Protein AF-0000000072480975 (afdb_homodimer)

Solvent-accessible surface area (backbone atoms only — not comparable to full-atom values): 99294 Å² total; per-residue (Å²): 144,88,90,89,94,80,86,90,85,92,78,84,86,81,91,80,81,89,92,85,90,84,82,89,83,92,83,91,83,90,82,89,80,94,79,81,89,91,85,82,83,79,83,85,77,82,77,80,76,75,82,66,82,70,64,94,66,80,61,73,60,45,32,32,36,55,40,42,51,48,94,44,78,58,40,27,62,56,26,47,29,24,38,48,12,22,47,39,36,38,55,76,51,68,34,42,34,36,95,66,18,36,48,42,76,42,66,81,46,80,90,79,35,58,84,88,38,53,48,57,42,52,53,50,48,36,71,77,34,77,70,53,42,35,33,38,18,29,44,41,48,64,46,41,52,47,30,69,69,33,63,67,50,56,69,66,43,42,38,27,36,39,43,50,59,64,31,51,78,75,68,61,81,46,95,45,44,40,38,48,56,42,52,43,56,50,31,47,48,29,49,50,39,41,43,56,58,69,66,20,56,51,39,39,25,38,34,32,38,37,96,49,63,28,26,54,60,56,48,50,49,52,40,48,54,30,47,66,54,71,41,63,66,53,34,59,32,65,45,70,67,46,92,78,64,32,67,60,56,58,38,40,46,45,62,27,37,73,63,46,28,51,31,40,36,46,38,46,70,53,39,59,39,49,54,46,39,51,53,45,41,56,58,35,83,53,31,40,85,26,33,39,37,32,39,56,82,29,42,47,56,54,49,52,51,51,52,51,35,38,76,69,62,69,38,78,86,63,70,70,37,41,37,26,24,30,73,62,76,51,85,83,46,80,82,44,49,35,51,49,48,48,50,52,45,46,39,50,34,59,75,67,61,81,71,64,85,80,67,80,78,72,85,70,84,79,71,87,64,85,76,70,80,72,79,77,61,95,60,86,78,74,46,58,66,56,47,38,71,76,35,48,48,56,44,43,38,20,50,54,18,23,53,41,24,43,50,50,53,59,58,42,50,35,64,80,22,74,76,46,33,67,46,32,49,52,53,56,31,43,51,34,67,47,62,42,54,62,39,40,42,29,41,52,14,6,35,87,69,59,74,67,30,41,60,46,60,35,40,56,59,16,42,37,11,28,58,27,17,29,35,27,31,37,44,91,92,35,69,38,78,43,84,87,34,64,43,66,53,62,76,90,42,62,62,55,87,82,54,78,72,65,41,55,48,31,35,36,22,34,28,44,59,91,37,67,69,40,30,52,53,21,54,51,42,55,64,46,40,57,74,67,47,63,67,43,66,70,76,35,43,37,69,38,70,48,77,44,81,33,44,80,93,47,32,60,61,54,50,50,49,47,60,69,50,28,64,64,32,31,38,40,34,34,52,56,91,85,54,77,64,82,64,48,19,30,40,37,71,35,56,95,45,84,54,69,79,66,98,44,85,34,47,39,35,54,56,70,42,49,59,56,49,54,45,47,52,61,76,44,42,63,57,70,32,68,67,56,92,39,50,88,45,39,31,35,38,39,36,54,66,54,73,68,51,49,53,54,52,48,48,56,52,44,45,44,23,24,45,69,69,45,67,71,62,48,77,46,78,44,55,72,83,58,79,65,86,88,70,67,54,78,53,15,42,27,38,46,45,45,74,58,92,67,45,49,57,54,52,52,53,49,39,68,74,31,86,48,36,37,41,32,36,47,42,65,47,46,44,74,42,38,70,56,41,51,62,52,46,71,75,47,57,63,80,45,20,55,31,34,32,31,45,40,46,67,74,67,62,67,46,83,48,68,67,53,25,70,60,27,45,44,54,42,52,47,44,67,78,42,69,53,71,89,62,48,37,65,51,55,53,48,42,51,50,51,39,36,48,50,53,46,47,60,72,69,42,92,44,85,32,24,63,52,45,38,48,43,50,41,37,24,24,45,51,54,38,56,40,46,50,33,29,52,26,38,76,54,66,37,59,23,78,87,39,75,48,71,48,82,40,63,41,12,35,32,41,40,27,61,42,29,48,36,31,65,77,35,63,82,51,66,35,54,48,69,56,43,61,81,86,85,75,79,42,78,47,75,76,55,92,73,76,56,75,69,61,57,60,55,62,62,65,60,72,64,62,72,71,82,110,138,93,82,90,83,88,79,90,74,74,72,81,88,80,87,80,90,81,91,87,88,81,86,88,83,90,80,85,85,88,80,88,72,91,71,87,77,92,80,85,80,79,80,85,76,81,77,78,77,75,82,65,81,72,64,91,66,79,60,73,60,46,32,34,36,56,41,42,52,51,96,46,78,58,40,28,63,56,26,48,30,24,38,48,11,22,48,39,34,37,54,76,51,70,33,42,34,35,96,65,18,37,48,44,76,42,65,80,45,79,90,81,33,59,84,87,41,52,46,57,43,54,51,52,47,37,70,77,33,76,68,51,42,36,32,38,17,29,44,40,46,63,44,41,53,49,30,67,69,33,63,67,51,55,70,66,42,42,36,28,36,38,43,49,59,63,29,51,78,75,69,60,82,44,95,44,46,39,38,52,54,42,51,42,54,50,29,47,46,30,49,50,38,42,42,57,58,70,66,20,55,51,39,38,25,39,35,33,37,39,95,49,64,29,25,55,57,56,47,51,49,52,41,48,54,30,46,66,54,71,40,64,65,54,35,59,32,64,45,71,67,47,91,77,63,33,66,61,56,59,62,40,45,41,60,29,36,74,63,46,27,49,32,40,36,46,37,48,70,53,38,58,38,48,54,45,39,50,52,45,41,55,59,36,73,52,31,40,85,27,31,38,37,33,39,57,80,30,44,43,55,53,49,52,52,49,52,51,34,38,75,69,62,72,38,77,88,61,71,71,36,42,35,25,24,32,74,64,76,51,83,82,45,82,83,44,49,34,50,50,47,47,50,51,44,45,39,50,35,59,76,66,60,80,72,64,83,82,67,79,79,72,84,69,82,82,71,86,64,85,76,69,79,69,79,81,56,95,63,82,74,73,46,57,66,56,47,40,71,75,35,48,50,54,45,43,37,19,49,54,17,25,53,40,25,42,50,50,53,59,57,41,50,34,62,82,22,74,76,44,35,68,44,32,49,52,52,56,31,42,52,36,67,46,60,41,54,61,38,42,44,32,41,52,15,6,36,86,69,60,75,68,29,41,61,45,60,35,38,58,60,14,41,38,11,28,56,27,20,28,35,27,31,36,44,91,93,34,69,39,78,42,85,89,35,64,42,65,54,60,75,91,41,60,62,56,86,84,53,78,74,66,42,56,49,31,35,36,22,33,29,44,59,91,36,66,71,40,30,52,51,19,54,51,43,54,64,46,41,58,71,63,52,59,77,57,61,68,78,39,50,44,68,38,70,49,76,44,80,32,44,80,92,47,32,58,60,54,49,51,50,47,59,70,51,27,64,63,32,32,39,39,35,35,53,57,90,85,54,79,65,80,64,48,18,30,41,37,72,36,57,98,45,85,53,69,80,67,98,43,84,34,48,43,35,55,58,70,42,49,61,55,48,55,44,47,52,61,76,44,41,62,57,68,31,71,70,49,93,39,50,90,44,40,31,36,38,40,37,55,66,53,72,68,51,50,52,54,52,48,49,54,53,44,43,44,24,23,45,69,69,47,67,71,63,49,77,47,78,45,56,72,83,58,80,63,87,91,67,68,54,77,53,15,43,27,39,45,46,45,75,57,93,66,46,51,57,52,52,54,54,50,39,68,74,31,86,46,36,36,42,35,37,46,41,65,47,46,44,75,42,36,70,57,42,51,62,52,46,71,75,46,57,63,79,44,20,55,32,36,32,28,45,40,47,66,76,66,62,68,46,82,46,66,68,52,25,69,60,27,44,46,52,42,51,48,45,66,76,43,69,52,72,88,61,47,37,64,51,55,52,48,43,50,50,51,40,36,48,52,52,45,45,59,73,69,42,90,42,87,32,24,63,51,46,39,48,44,48,40,37,24,24,45,52,54,36,57,42,45,49,32,29,50,27,38,74,53,67,38,60,24,77,90,41,75,50,70,47,83,39,64,41,12,34,32,41,40,27,61,41,29,48,36,29,66,77,36,65,82,50,66,37,56,48,67,57,43,61,82,85,85,75,77,42,78,48,74,77,56,90,74,74,57,75,70,61,59,60,54,62,63,65,62,72,64,63,73,71,81,111

Nearest PDB structures (foldseek):
  4zpj-assembly1_A  TM=7.448E-01  e=9.143E-12  Sphaerobacter thermophilus DSM 20745
  7s6f-assembly1_A  TM=7.386E-01  e=8.034E-11  Parasynechococcus marenigrum WH 8102
  6vjm-assembly1_B  TM=5.120E-01  e=7.496E-05  Homo sapiens
  8jd0-assembly1_2  TM=4.997E-01  e=9.836E-05  Homo sapiens
  6uoa-assembly1_B  TM=4.453E-01  e=2.761E-04  Homo sapiens

Sequence (1802 aa):
MQMRPSRNECLCHGGAGGRAARQMSQLRAATLLVSAAVACVVLCSASWVLAEIVNDAELDPIYLLNAMYSTEASTKVDAEALWKGMDIAFYNTQYKAAGGRPIKILHPDPDQDNLDDIAEVILHTLARQEKLLAVLGPYLDGRLSEALSNADVVRSGLMLIAPFTGSSGVRTWSDSVYFTRAEPMVELKVVLMHVMNVLRVRRVAFMRLTGMQFGKEEMVYVQETLASLLHDPPAVYTAPYSEIDVEVDQQAFDAMADTHPQVVIVWAAPVEQVVHLLEKVLTDPRTSSSYVITCSMIQRVVFDVYRRLVSTGRITPHDGRIFASATTAPVADGDMKYMKEFKEQMTNYIENSGRFDYYPDDVSTETLGQRARSATPASENYKVNDFFRENPHIAKLMALGWLSGTLVTQTLGRTNWIVDRSTYKAGLFNQNRFIIGGDYVLGDYGGPCEPLAQVLGASCYCNQGGRAAMLTVLENESWETVPGSGFKYPQTECNSSKTEIMKAVRVLTLLHQGNQKLIDAGVQMHNVLPGVFSDNLCKGYKVSSSMLTIETAAAQSLFDAEVANYSVDIVAGPMLQELDVGDTFVLNPLYNRPHLLVKKRNYIYLMPTLEQQIYIMYSKIAAFRHTKYMAETTSVVLRGYSAADVDAISEVLLKTAGTFNLPDPSIACISSTDDLRDVLSPRAVNLVIGMKDGDSVQFANFLAKHSDVVIEVCFDDLAMYYEELVAVFAAQPTSVQSRMMSFTSLPLWTDTSANSESRWPVLKRFHTKFPDPINHTPSLLRNMILAGFIEELVSTAAIMETKLLTQDVYTNGALTTYGFTMGTFEWGCTATTSGKQCEYKNYGASKIEALSMERILDPTVPQVHPPSTPTMEYRPREKSSLLTPAQRNGLIAGTVVFGLCMQMRPSRNECLCHGGAGGRAARQMSQLRAATLLVSAAVACVVLCSASWVLAEIVNDAELDPIYLLNAMYSTEASTKVDAEALWKGMDIAFYNTQYKAAGGRPIKILHPDPDQDNLDDIAEVILHTLARQEKLLAVLGPYLDGRLSEALSNADVVRSGLMLIAPFTGSSGVRTWSDSVYFTRAEPMVELKVVLMHVMNVLRVRRVAFMRLTGMQFGKEEMVYVQETLASLLHDPPAVYTAPYSEIDVEVDQQAFDAMADTHPQVVIVWAAPVEQVVHLLEKVLTDPRTSSSYVITCSMIQRVVFDVYRRLVSTGRITPHDGRIFASATTAPVADGDMKYMKEFKEQMTNYIENSGRFDYYPDDVSTETLGQRARSATPASENYKVNDFFRENPHIAKLMALGWLSGTLVTQTLGRTNWIVDRSTYKAGLFNQNRFIIGGDYVLGDYGGPCEPLAQVLGASCYCNQGGRAAMLTVLENESWETVPGSGFKYPQTECNSSKTEIMKAVRVLTLLHQGNQKLIDAGVQMHNVLPGVFSDNLCKGYKVSSSMLTIETAAAQSLFDAEVANYSVDIVAGPMLQELDVGDTFVLNPLYNRPHLLVKKRNYIYLMPTLEQQIYIMYSKIAAFRHTKYMAETTSVVLRGYSAADVDAISEVLLKTAGTFNLPDPSIACISSTDDLRDVLSPRAVNLVIGMKDGDSVQFANFLAKHSDVVIEVCFDDLAMYYEELVAVFAAQPTSVQSRMMSFTSLPLWTDTSANSESRWPVLKRFHTKFPDPINHTPSLLRNMILAGFIEELVSTAAIMETKLLTQDVYTNGALTTYGFTMGTFEWGCTATTSGKQCEYKNYGASKIEALSMERILDPTVPQVHPPSTPTMEYRPREKSSLLTPAQRNGLIAGTVVFGLC

Organism: Leishmania tarentolae (NCBI:txid5689)

Secondary structure (DSSP, 8-state):
-------------------------------------------------------S----PEEEEE----SSHHHHHHHHHHHHHHHHHHHHTTTB-GGGPBEEEE---TTTS-TT-HHHHHHHHHHH-TTEEEEE--BSHHHHHHHHH-HHHHHTT-EEE--B---GGG----TTEE--SPPHHHHHHHHHHIIIIII-BS-EEEEEEETSSTTHHHHHHHHHHHHHTTPPPPEEEEEE--SS--S--HHHHHHHHTT--SEEEE-S-S-HHHHHHHHHHHHSTTTTTSEEEE-GGGHHHHHHHHHHHHHTTSS---TT-EEEEESS--TT--S-HHHHHHHHHHHHHHHHSS-------------SS-----SS-TTTT--HHHHHHH-HHHHHHHHHHHHHHHHHHHHHT-TTTTTSHHHHHHHHTEEEEEEETTTEEEEEEE-S--HHHHHTT---SB-----EEEEEEEETTEEEE-TT--EE--TT-SSGGGPPPPEEEEEEEEEETT-HHHHHHHHHHHHHHHHHS--BTTTTEEEEEEEEEE-GGGHHHHHHHHHHHB--SEEEEE--TT---TT-EEEEEE-SS--PPP--TTEE--SPPHHHHHHHHHHTHHHHHTTTT--SEEEEEEES--HHHHHHHHHHHHHHHHHTT-PPPEEEEE-TT--STTTS-TTEEEEEES--TTHHHHHHHHHHH-TT-EEEE-HHHHHHTHHHHHHHHTTS-HHHHTTEEEEESS--TT---HHHHHH-HHHHHHHHH--SGGG--HHHHHHHHHHHHHHHHHHH-SS--HHHHHHHHHHHSEEEETTEEEE-EEEEEEEETTEEEEEEEE----SBEEEEHHHHH-TTSPBSS--B------------TTS-HHHHHHHHHHTTSS---/-------------------------------------------------------S----PEEEEE----SSHHHHHHHHHHHHHHHHHHHHTTTB-GGGPBEEEE---TTTS-TT-HHHHHHHHHHH-TTEEEEE--BSHHHHHHHHH-HHHHHTT-EEE--B---GGG-S--TTEE--S--HHHHHHHHHHIIIIII-BS-EEEEEEETSSTTHHHHHHHHHHHHHTTPPPPEEEEEE--SS--S--HHHHHHHHTT--SEEEE-S-S-HHHHHHHHHHHHSTTTTTSEEEE-GGGHHHHHHHHHHHHHTTSS---TT-EEEEESS--TT--S-HHHHHHHHHHHHHHHHSS--------------S-----SS-GGGG--HHHHHHH-HHHHHHHHHHHHHHHHHHHHHT-TTTTTSHHHHHHHHTEEEEEEETTTEEEEEEE-S--HHHHHTT---SB-----EEEEEEEETTEEEE-TT--EE--TT-SSGGGPPPPEEEEEEEEEETT-HHHHHHHHHHHHHHHHHS---GGG-EEEEEEEEEE-GGGHHHHHHHHHHHB--SEEEEE--TT---TT-EEEEEE-SS--PPP--TTEE--SPPHHHHHHHHHHTHHHHHTTTT--SEEEEEEES--HHHHHHHHHHHHHHHHHTT-PPPEEEEE-TT--STTTS-TTEEEEEES--TTHHHHHHHHHHH-TT-EEEE-HHHHHHTHHHHHHHHTTS-HHHHTTEEEEESS--TT---HHHHHH-HHHHHHHHH--SGGG--HHHHHHHHHHHHHHHHHHH-SS--HHHHHHHHHHHSEEEETTEEEE-EEEEEEEETTEEEEEEEE----SBEEEEHHHHH-TTSPBSS--B------------TTS-HHHHHHHHHHTTSS---

pLDDT: mean 84.27, std 22.18, range [13.46, 98.44]

InterPro domains:
  IPR057398 Receptor-type adenylate cyclase GRESAG 4.1/3, periplasmic binding protein-like domain 2 [PF25493] (503-875)
  IPR057399 Receptor-type adenylate cyclase GRESAG 4.1/3, periplasmic binding protein-like domain 1 [PF25495] (187-323)

Structure (mmCIF, N/CA/C/O backbone):
data_AF-0000000072480975-model_v1
#
loop_
_entity.id
_entity.type
_entity.pdbx_description
1 polymer 'Receptor-type adenylate cyclase a'
#
loop_
_atom_site.group_PDB
_atom_site.id
_atom_site.type_symbol
_atom_site.label_atom_id
_atom_site.label_alt_id
_atom_site.label_comp_id
_atom_site.label_asym_id
_atom_site.label_entity_id
_atom_site.label_seq_id
_atom_site.pdbx_PDB_ins_code
_atom_site.Cartn_x
_atom_site.Cartn_y
_atom_site.Cartn_z
_atom_site.occupancy
_atom_site.B_iso_or_equiv
_atom_site.auth_seq_id
_atom_site.auth_comp_id
_atom_site.auth_asym_id
_atom_site.auth_atom_id
_atom_site.pdbx_PDB_model_num
ATOM 1 N N . MET A 1 1 ? 8.912 26.081 -52.139 1 13.8 1 MET A N 1
ATOM 2 C CA . MET A 1 1 ? 10.335 26.102 -52.465 1 13.8 1 MET A CA 1
ATOM 3 C C . MET A 1 1 ? 11.166 25.557 -51.308 1 13.8 1 MET A C 1
ATOM 5 O O . MET A 1 1 ? 10.679 25.46 -50.18 1 13.8 1 MET A O 1
ATOM 9 N N . GLN A 1 2 ? 12.601 26.045 -50.792 1 14.21 2 GLN A N 1
ATOM 10 C CA . GLN A 1 2 ? 13.974 25.558 -50.881 1 14.21 2 GLN A CA 1
ATOM 11 C C . GLN A 1 2 ? 14.386 24.836 -49.602 1 14.21 2 GLN A C 1
ATOM 13 O O . GLN A 1 2 ? 14.887 23.711 -49.651 1 14.21 2 GLN A O 1
ATOM 18 N N . MET A 1 3 ? 15.508 25.335 -48.828 1 14.07 3 MET A N 1
ATOM 19 C CA . MET A 1 3 ? 16.906 24.936 -48.696 1 14.07 3 MET A CA 1
ATOM 20 C C . MET A 1 3 ? 17.094 23.998 -47.508 1 14.07 3 MET A C 1
ATOM 22 O O . MET A 1 3 ? 16.239 23.931 -46.623 1 14.07 3 MET A O 1
ATOM 26 N N . ARG A 1 4 ? 18.295 24.144 -46.63 1 14.45 4 ARG A N 1
ATOM 27 C CA . ARG A 1 4 ? 19.69 23.717 -46.638 1 14.45 4 ARG A CA 1
ATOM 28 C C . ARG A 1 4 ? 19.984 22.783 -45.469 1 14.45 4 ARG A C 1
ATOM 30 O O . ARG A 1 4 ? 19.256 22.778 -44.474 1 14.45 4 ARG A O 1
ATOM 37 N N . PRO A 1 5 ? 21.457 22.722 -44.996 1 15.4 5 PRO A N 1
ATOM 38 C CA . PRO A 1 5 ? 22.634 21.852 -45.035 1 15.4 5 PRO A CA 1
ATOM 39 C C . PRO A 1 5 ? 22.907 21.168 -43.698 1 15.4 5 PRO A C 1
ATOM 41 O O . PRO A 1 5 ? 22.21 21.427 -42.714 1 15.4 5 PRO A O 1
ATOM 44 N N . SER A 1 6 ? 24.133 21.369 -43.165 1 13.81 6 SER A N 1
ATOM 45 C CA . SER A 1 6 ? 25.455 20.774 -42.997 1 13.81 6 SER A CA 1
ATOM 46 C C . SER A 1 6 ? 25.697 20.363 -41.549 1 13.81 6 SER A C 1
ATOM 48 O O . SER A 1 6 ? 26.112 19.234 -41.28 1 13.81 6 SER A O 1
ATOM 50 N N . ARG A 1 7 ? 26.371 21.208 -40.629 1 14.37 7 ARG A N 1
ATOM 51 C CA . ARG A 1 7 ? 27.796 21.169 -40.318 1 14.37 7 ARG A CA 1
ATOM 52 C C . ARG A 1 7 ? 28.061 20.335 -39.069 1 14.37 7 ARG A C 1
ATOM 54 O O . ARG A 1 7 ? 27.128 19.967 -38.352 1 14.37 7 ARG A O 1
ATOM 61 N N . ASN A 1 8 ? 28.775 20.962 -37.976 1 14.4 8 ASN A N 1
ATOM 62 C CA . ASN A 1 8 ? 30.187 20.944 -37.606 1 14.4 8 ASN A CA 1
ATOM 63 C C . ASN A 1 8 ? 30.457 19.957 -36.474 1 14.4 8 ASN A C 1
ATOM 65 O O . ASN A 1 8 ? 29.541 19.576 -35.745 1 14.4 8 ASN A O 1
ATOM 69 N N . GLU A 1 9 ? 31.653 20.066 -35.766 1 13.99 9 GLU A N 1
ATOM 70 C CA . GLU A 1 9 ? 32.991 19.516 -35.569 1 13.99 9 GLU A CA 1
ATOM 71 C C . GLU A 1 9 ? 33.1 18.797 -34.228 1 13.99 9 GLU A C 1
ATOM 73 O O . GLU A 1 9 ? 33.518 17.639 -34.17 1 13.99 9 GLU A O 1
ATOM 78 N N . CYS A 1 10 ? 33.746 19.495 -33.139 1 14.63 10 CYS A N 1
ATOM 79 C CA . CYS A 1 10 ? 35.124 19.325 -32.693 1 14.63 10 CYS A CA 1
ATOM 80 C C . CYS A 1 10 ? 35.217 18.264 -31.603 1 14.63 10 CYS A C 1
ATOM 82 O O . CYS A 1 10 ? 34.223 17.956 -30.944 1 14.63 10 CYS A O 1
ATOM 84 N N . LEU A 1 11 ? 36.411 18.18 -30.758 1 13.87 11 LEU A N 1
ATOM 85 C CA . LEU A 1 11 ? 37.691 17.514 -30.543 1 13.87 11 LEU A CA 1
ATOM 86 C C . LEU A 1 11 ? 37.692 16.75 -29.223 1 13.87 11 LEU A C 1
ATOM 88 O O . LEU A 1 11 ? 38.025 15.563 -29.188 1 13.87 11 LEU A O 1
ATOM 92 N N . CYS A 1 12 ? 38.325 17.326 -28.037 1 13.97 12 CYS A N 1
ATOM 93 C CA . CYS A 1 12 ? 39.703 17.002 -27.682 1 13.97 12 CYS A CA 1
ATOM 94 C C . CYS A 1 12 ? 39.751 15.899 -26.631 1 13.97 12 CYS A C 1
ATOM 96 O O . CYS A 1 12 ? 40.441 14.894 -26.811 1 13.97 12 CYS A O 1
ATOM 98 N N . HIS A 1 13 ? 40.209 16.283 -25.28 1 13.99 13 HIS A N 1
ATOM 99 C CA . HIS A 1 13 ? 41.514 15.978 -24.706 1 13.99 13 HIS A CA 1
ATOM 100 C C . HIS A 1 13 ? 41.47 14.69 -23.89 1 13.99 13 HIS A C 1
ATOM 102 O O . HIS A 1 13 ? 40.415 14.311 -23.378 1 13.99 13 HIS A O 1
ATOM 108 N N . GLY A 1 14 ? 42.622 13.893 -23.706 1 13.86 14 GLY A N 1
ATOM 109 C CA . GLY A 1 14 ? 43.503 12.737 -23.657 1 13.86 14 GLY A CA 1
ATOM 110 C C . GLY A 1 14 ? 43.577 12.102 -22.282 1 13.86 14 GLY A C 1
ATOM 111 O O . GLY A 1 14 ? 43.393 10.891 -22.141 1 13.86 14 GLY A O 1
ATOM 112 N N . GLY A 1 15 ? 44.308 12.723 -21.279 1 13.71 15 GLY A N 1
ATOM 113 C CA . GLY A 1 15 ? 45.588 12.153 -20.891 1 13.71 15 GLY A CA 1
ATOM 114 C C . GLY A 1 15 ? 45.46 11.025 -19.885 1 13.71 15 GLY A C 1
ATOM 115 O O . GLY A 1 15 ? 44.405 10.852 -19.271 1 13.71 15 GLY A O 1
ATOM 116 N N . ALA A 1 16 ? 46.669 10.603 -19.159 1 13.75 16 ALA A N 1
ATOM 117 C CA . ALA A 1 16 ? 47.745 9.635 -18.962 1 13.75 16 ALA A CA 1
ATOM 118 C C . ALA A 1 16 ? 47.579 8.891 -17.64 1 13.75 16 ALA A C 1
ATOM 120 O O . ALA A 1 16 ? 47.595 7.658 -17.609 1 13.75 16 ALA A O 1
ATOM 121 N N . GLY A 1 17 ? 48.332 9.315 -16.53 1 13.66 17 GLY A N 1
ATOM 122 C CA . GLY A 1 17 ? 49.55 8.638 -16.114 1 13.66 17 GLY A CA 1
ATOM 123 C C . GLY A 1 17 ? 49.307 7.55 -15.086 1 13.66 17 GLY A C 1
ATOM 124 O O . GLY A 1 17 ? 48.191 7.402 -14.583 1 13.66 17 GLY A O 1
ATOM 125 N N . GLY A 1 18 ? 50.064 7.554 -13.892 1 13.72 18 GLY A N 1
ATOM 126 C CA . GLY A 1 18 ? 51.236 6.829 -13.426 1 13.72 18 GLY A CA 1
ATOM 127 C C . GLY A 1 18 ? 50.903 5.735 -12.429 1 13.72 18 GLY A C 1
ATOM 128 O O . GLY A 1 18 ? 49.78 5.668 -11.925 1 13.72 18 GLY A O 1
ATOM 129 N N . ARG A 1 19 ? 51.803 5.447 -11.278 1 14.63 19 ARG A N 1
ATOM 130 C CA . ARG A 1 19 ? 52.886 4.539 -10.915 1 14.63 19 ARG A CA 1
ATOM 131 C C . ARG A 1 19 ? 52.417 3.51 -9.891 1 14.63 19 ARG A C 1
ATOM 133 O O . ARG A 1 19 ? 51.379 3.691 -9.251 1 14.63 19 ARG A O 1
ATOM 140 N N . ALA A 1 20 ? 53.31 3.2 -8.767 1 14.07 20 ALA A N 1
ATOM 141 C CA . ALA A 1 20 ? 54.335 2.211 -8.444 1 14.07 20 ALA A CA 1
ATOM 142 C C . ALA A 1 20 ? 53.856 1.26 -7.351 1 14.07 20 ALA A C 1
ATOM 144 O O . ALA A 1 20 ? 53.927 0.039 -7.507 1 14.07 20 ALA A O 1
ATOM 145 N N . ALA A 1 21 ? 54.293 1.429 -6.026 1 14.05 21 ALA A N 1
ATOM 146 C CA . ALA A 1 21 ? 55.4 0.697 -5.417 1 14.05 21 ALA A CA 1
ATOM 147 C C . ALA A 1 21 ? 54.895 -0.518 -4.644 1 14.05 21 ALA A C 1
ATOM 149 O O . ALA A 1 21 ? 53.735 -0.558 -4.228 1 14.05 21 ALA A O 1
ATOM 150 N N . ARG A 1 22 ? 55.72 -1.33 -3.752 1 13.69 22 ARG A N 1
ATOM 151 C CA . ARG A 1 22 ? 56.563 -2.51 -3.593 1 13.69 22 ARG A CA 1
ATOM 152 C C . ARG A 1 22 ? 55.974 -3.469 -2.564 1 13.69 22 ARG A C 1
ATOM 154 O O . ARG A 1 22 ? 55.848 -4.667 -2.824 1 13.69 22 ARG A O 1
ATOM 161 N N . GLN A 1 23 ? 56.332 -3.411 -1.259 1 13.79 23 GLN A N 1
ATOM 162 C CA . GLN A 1 23 ? 57.31 -4.359 -0.737 1 13.79 23 GLN A CA 1
ATOM 163 C C . GLN A 1 23 ? 56.624 -5.569 -0.111 1 13.79 23 GLN A C 1
ATOM 165 O O . GLN A 1 23 ? 56.945 -6.712 -0.443 1 13.79 23 GLN A O 1
ATOM 170 N N . MET A 1 24 ? 56.85 -5.851 1.229 1 14.04 24 MET A N 1
ATOM 171 C CA . MET A 1 24 ? 57.765 -6.856 1.763 1 14.04 24 MET A CA 1
ATOM 172 C C . MET A 1 24 ? 57.011 -8.122 2.158 1 14.04 24 MET A C 1
ATOM 174 O O . MET A 1 24 ? 55.797 -8.087 2.365 1 14.04 24 MET A O 1
ATOM 178 N N . SER A 1 25 ? 57.433 -8.995 3.178 1 13.89 25 SER A N 1
ATOM 179 C CA . SER A 1 25 ? 58.177 -10.243 3.315 1 13.89 25 SER A CA 1
ATOM 180 C C . SER A 1 25 ? 57.274 -11.376 3.789 1 13.89 25 SER A C 1
ATOM 182 O O . SER A 1 25 ? 57.232 -12.443 3.172 1 13.89 25 SER A O 1
ATOM 184 N N . GLN A 1 26 ? 57.295 -11.883 5.105 1 14.38 26 GLN A N 1
ATOM 185 C CA . GLN A 1 26 ? 58.009 -13.101 5.475 1 14.38 26 GLN A CA 1
ATOM 186 C C . GLN A 1 26 ? 57.062 -14.296 5.537 1 14.38 26 GLN A C 1
ATOM 188 O O . GLN A 1 26 ? 55.846 -14.127 5.643 1 14.38 26 GLN A O 1
ATOM 193 N N . LEU A 1 27 ? 57.354 -15.385 6.358 1 14.53 27 LEU A N 1
ATOM 194 C CA . LEU A 1 27 ? 57.918 -16.729 6.301 1 14.53 27 LEU A CA 1
ATOM 195 C C . LEU A 1 27 ? 56.845 -17.781 6.564 1 14.53 27 LEU A C 1
ATOM 197 O O . LEU A 1 27 ? 56.707 -18.738 5.799 1 14.53 27 LEU A O 1
ATOM 201 N N . ARG A 1 28 ? 56.656 -18.432 7.793 1 15.22 28 ARG A N 1
ATOM 202 C CA . ARG A 1 28 ? 57.144 -19.784 8.047 1 15.22 28 ARG A CA 1
ATOM 203 C C . ARG A 1 28 ? 56.044 -20.815 7.818 1 15.22 28 ARG A C 1
ATOM 205 O O . ARG A 1 28 ? 54.858 -20.482 7.848 1 15.22 28 ARG A O 1
ATOM 212 N N . ALA A 1 29 ? 56.155 -22.106 8.444 1 15.08 29 ALA A N 1
ATOM 213 C CA . ALA A 1 29 ? 56.504 -23.5 8.184 1 15.08 29 ALA A CA 1
ATOM 214 C C . ALA A 1 29 ? 55.259 -24.382 8.154 1 15.08 29 ALA A C 1
ATOM 216 O O . ALA A 1 29 ? 55.037 -25.121 7.192 1 15.08 29 ALA A O 1
ATOM 217 N N . ALA A 1 30 ? 55.118 -25.449 9.041 1 15.59 30 ALA A N 1
ATOM 218 C CA . ALA A 1 30 ? 55.379 -26.876 8.87 1 15.59 30 ALA A CA 1
ATOM 219 C C . ALA A 1 30 ? 54.081 -27.648 8.646 1 15.59 30 ALA A C 1
ATOM 221 O O . ALA A 1 30 ? 53.06 -27.063 8.276 1 15.59 30 ALA A O 1
ATOM 222 N N . THR A 1 31 ? 53.817 -28.811 9.37 1 15.06 31 THR A N 1
ATOM 223 C CA . THR A 1 31 ? 53.955 -30.245 9.141 1 15.06 31 THR A CA 1
ATOM 224 C C . THR A 1 31 ? 52.586 -30.899 8.971 1 15.06 31 THR A C 1
ATOM 226 O O . THR A 1 31 ? 52.403 -31.748 8.096 1 15.06 31 THR A O 1
ATOM 229 N N . LEU A 1 32 ? 51.571 -30.821 9.891 1 15.9 32 LEU A N 1
ATOM 230 C CA . LEU A 1 32 ? 51.276 -32.134 10.456 1 15.9 32 LEU A CA 1
ATOM 231 C C . LEU A 1 32 ? 50.326 -32.913 9.553 1 15.9 32 LEU A C 1
ATOM 233 O O . LEU A 1 32 ? 49.608 -32.321 8.743 1 15.9 32 LEU A O 1
ATOM 237 N N . LEU A 1 33 ? 49.44 -33.916 10.021 1 16 33 LEU A N 1
ATOM 238 C CA . LEU A 1 33 ? 49.37 -35.373 10.058 1 16 33 LEU A CA 1
ATOM 239 C C . LEU A 1 33 ? 48.223 -35.884 9.193 1 16 33 LEU A C 1
ATOM 241 O O . LEU A 1 33 ? 48.395 -36.83 8.422 1 16 33 LEU A O 1
ATOM 245 N N . VAL A 1 34 ? 46.851 -35.679 9.41 1 17.53 34 VAL A N 1
ATOM 246 C CA . VAL A 1 34 ? 46.179 -36.929 9.747 1 17.53 34 VAL A CA 1
ATOM 247 C C . VAL A 1 34 ? 45.592 -37.557 8.485 1 17.53 34 VAL A C 1
ATOM 249 O O . VAL A 1 34 ? 45.084 -36.851 7.611 1 17.53 34 VAL A O 1
ATOM 252 N N . SER A 1 35 ? 45.608 -38.856 8.188 1 15.9 35 SER A N 1
ATOM 253 C CA . SER A 1 35 ? 45.678 -40.043 7.341 1 15.9 35 SER A CA 1
ATOM 254 C C . SER A 1 35 ? 44.341 -40.313 6.658 1 15.9 35 SER A C 1
ATOM 256 O O . SER A 1 35 ? 44.302 -40.656 5.475 1 15.9 35 SER A O 1
ATOM 258 N N . ALA A 1 36 ? 43.227 -40.619 7.339 1 15.98 36 ALA A N 1
ATOM 259 C CA . ALA A 1 36 ? 42.79 -42.008 7.219 1 15.98 36 ALA A CA 1
ATOM 260 C C . ALA A 1 36 ? 41.925 -42.206 5.978 1 15.98 36 ALA A C 1
ATOM 262 O O . ALA A 1 36 ? 42.168 -43.116 5.183 1 15.98 36 ALA A O 1
ATOM 263 N N . ALA A 1 37 ? 40.536 -41.991 5.933 1 16.76 37 ALA A N 1
ATOM 264 C CA . ALA A 1 37 ? 39.671 -43.164 5.84 1 16.76 37 ALA A CA 1
ATOM 265 C C . ALA A 1 37 ? 39.309 -43.464 4.388 1 16.76 37 ALA A C 1
ATOM 267 O O . ALA A 1 37 ? 39.459 -42.608 3.514 1 16.76 37 ALA A O 1
ATOM 268 N N . VAL A 1 38 ? 38.019 -43.899 4.03 1 17.8 38 VAL A N 1
ATOM 269 C CA . VAL A 1 38 ? 37.432 -45.183 3.662 1 17.8 38 VAL A CA 1
ATOM 270 C C . VAL A 1 38 ? 37.115 -45.197 2.168 1 17.8 38 VAL A C 1
ATOM 272 O O . VAL A 1 38 ? 36.987 -44.14 1.545 1 17.8 38 VAL A O 1
ATOM 275 N N . ALA A 1 39 ? 36.371 -46.289 1.597 1 17.01 39 ALA A N 1
ATOM 276 C CA . ALA A 1 39 ? 36.368 -47.448 0.708 1 17.01 39 ALA A CA 1
ATOM 277 C C . ALA A 1 39 ? 35.595 -47.154 -0.574 1 17.01 39 ALA A C 1
ATOM 279 O O . ALA A 1 39 ? 36.119 -47.331 -1.677 1 17.01 39 ALA A O 1
ATOM 280 N N . CYS A 1 40 ? 34.234 -47.697 -0.863 1 16.86 40 CYS A N 1
ATOM 281 C CA . CYS A 1 40 ? 33.867 -48.841 -1.689 1 16.86 40 CYS A CA 1
ATOM 282 C C . CYS A 1 40 ? 33.102 -48.396 -2.929 1 16.86 40 CYS A C 1
ATOM 284 O O . CYS A 1 40 ? 31.909 -48.099 -2.855 1 16.86 40 CYS A O 1
ATOM 286 N N . VAL A 1 41 ? 33.489 -47.588 -3.719 1 18.3 41 VAL A N 1
ATOM 287 C CA . VAL A 1 41 ? 32.64 -47.127 -4.813 1 18.3 41 VAL A CA 1
ATOM 288 C C . VAL A 1 41 ? 32.453 -48.251 -5.83 1 18.3 41 VAL A C 1
ATOM 290 O O . VAL A 1 41 ? 33.382 -48.593 -6.565 1 18.3 41 VAL A O 1
ATOM 293 N N . VAL A 1 42 ? 31.673 -49.364 -5.565 1 19.28 42 VAL A N 1
ATOM 294 C CA . VAL A 1 42 ? 31.501 -50.528 -6.428 1 19.28 42 VAL A CA 1
ATOM 295 C C . VAL A 1 42 ? 30.914 -50.096 -7.769 1 19.28 42 VAL A C 1
ATOM 297 O O . VAL A 1 42 ? 30.152 -49.128 -7.837 1 19.28 42 VAL A O 1
ATOM 300 N N . LEU A 1 43 ? 31.113 -50.886 -8.942 1 19.97 43 LEU A N 1
ATOM 301 C CA . LEU A 1 43 ? 31.175 -51.056 -10.39 1 19.97 43 LEU A CA 1
ATOM 302 C C . LEU A 1 43 ? 29.79 -51.337 -10.963 1 19.97 43 LEU A C 1
ATOM 304 O O . LEU A 1 43 ? 29.294 -52.463 -10.875 1 19.97 43 LEU A O 1
ATOM 308 N N . CYS A 1 44 ? 28.616 -50.667 -10.664 1 19.85 44 CYS A N 1
ATOM 309 C CA . CYS A 1 44 ? 27.326 -51.185 -11.105 1 19.85 44 CYS A CA 1
ATOM 310 C C . CYS A 1 44 ? 27.262 -51.265 -12.626 1 19.85 44 CYS A C 1
ATOM 312 O O . CYS A 1 44 ? 27.422 -50.254 -13.312 1 19.85 44 CYS A O 1
ATOM 314 N N . SER A 1 45 ? 27.559 -52.42 -13.256 1 19.53 45 SER A N 1
ATOM 315 C CA . SER A 1 45 ? 27.488 -52.969 -14.606 1 19.53 45 SER A CA 1
ATOM 316 C C . SER A 1 45 ? 26.108 -52.755 -15.218 1 19.53 45 SER A C 1
ATOM 318 O O . SER A 1 45 ? 25.09 -52.936 -14.547 1 19.53 45 SER A O 1
ATOM 320 N N . ALA A 1 46 ? 25.912 -52.158 -16.443 1 22.12 46 ALA A N 1
ATOM 321 C CA . ALA A 1 46 ? 24.874 -51.707 -17.366 1 22.12 46 ALA A CA 1
ATOM 322 C C . ALA A 1 46 ? 24.17 -52.892 -18.021 1 22.12 46 ALA A C 1
ATOM 324 O O . ALA A 1 46 ? 24.71 -53.512 -18.94 1 22.12 46 ALA A O 1
ATOM 325 N N . SER A 1 47 ? 23.758 -54.003 -17.329 1 21.81 47 SER A N 1
ATOM 326 C CA . SER A 1 47 ? 23.173 -55.077 -18.125 1 21.81 47 SER A CA 1
ATOM 327 C C . SER A 1 47 ? 22.076 -54.549 -19.044 1 21.81 47 SER A C 1
ATOM 329 O O . SER A 1 47 ? 21.241 -53.746 -18.624 1 21.81 47 SER A O 1
ATOM 331 N N . TRP A 1 48 ? 22.189 -54.699 -20.32 1 24.11 48 TRP A N 1
ATOM 332 C CA . TRP A 1 48 ? 21.401 -54.507 -21.533 1 24.11 48 TRP A CA 1
ATOM 333 C C . TRP A 1 48 ? 20.095 -55.292 -21.465 1 24.11 48 TRP A C 1
ATOM 335 O O . TRP A 1 48 ? 20.097 -56.521 -21.567 1 24.11 48 TRP A O 1
ATOM 345 N N . VAL A 1 49 ? 19.235 -55.23 -20.472 1 23.17 49 VAL A N 1
ATOM 346 C CA . VAL A 1 49 ? 18.081 -56.122 -20.504 1 23.17 49 VAL A CA 1
ATOM 347 C C . VAL A 1 49 ? 17.26 -55.86 -21.765 1 23.17 49 VAL A C 1
ATOM 349 O O . VAL A 1 49 ? 16.928 -54.712 -22.07 1 23.17 49 VAL A O 1
ATOM 352 N N . LEU A 1 50 ? 17.324 -56.698 -22.796 1 24.5 50 LEU A N 1
ATOM 353 C CA . LEU A 1 50 ? 16.476 -57.013 -23.94 1 24.5 50 LEU A CA 1
ATOM 354 C C . LEU A 1 50 ? 15.001 -56.882 -23.576 1 24.5 50 LEU A C 1
ATOM 356 O O . LEU A 1 50 ? 14.543 -57.478 -22.598 1 24.5 50 LEU A O 1
ATOM 360 N N . ALA A 1 51 ? 14.295 -55.807 -24.027 1 27.2 51 ALA A N 1
ATOM 361 C CA . ALA A 1 51 ? 12.849 -55.612 -23.974 1 27.2 51 ALA A CA 1
ATOM 362 C C . ALA A 1 51 ? 12.113 -56.782 -24.62 1 27.2 51 ALA A C 1
ATOM 364 O O . ALA A 1 51 ? 12.139 -56.941 -25.843 1 27.2 51 ALA A O 1
ATOM 365 N N . GLU A 1 52 ? 12.307 -58.063 -24.192 1 27.16 52 GLU A N 1
ATOM 366 C CA . GLU A 1 52 ? 11.341 -59.074 -24.61 1 27.16 52 GLU A CA 1
ATOM 367 C C . GLU A 1 52 ? 9.933 -58.49 -24.696 1 27.16 52 GLU A C 1
ATOM 369 O O . GLU A 1 52 ? 9.549 -57.659 -23.871 1 27.16 52 GLU A O 1
ATOM 374 N N . ILE A 1 53 ? 9.29 -58.564 -25.904 1 31.95 53 ILE A N 1
ATOM 375 C CA . ILE A 1 53 ? 7.869 -58.497 -26.229 1 31.95 53 ILE A CA 1
ATOM 376 C C . ILE A 1 53 ? 7.056 -59.176 -25.129 1 31.95 53 ILE A C 1
ATOM 378 O O . ILE A 1 53 ? 7.102 -60.399 -24.98 1 31.95 53 ILE A O 1
ATOM 382 N N . VAL A 1 54 ? 7.182 -58.72 -23.904 1 31.43 54 VAL A N 1
ATOM 383 C CA . VAL A 1 54 ? 6.395 -59.39 -22.874 1 31.43 54 VAL A CA 1
ATOM 384 C C . VAL A 1 54 ? 4.963 -59.589 -23.366 1 31.43 54 VAL A C 1
ATOM 386 O O . VAL A 1 54 ? 4.37 -58.681 -23.953 1 31.43 54 VAL A O 1
ATOM 389 N N . ASN A 1 55 ? 4.557 -60.791 -23.7 1 32.45 55 ASN A N 1
ATOM 390 C CA . ASN A 1 55 ? 3.178 -61.265 -23.695 1 32.45 55 ASN A CA 1
ATOM 391 C C . ASN A 1 55 ? 2.288 -60.393 -22.813 1 32.45 55 ASN A C 1
ATOM 393 O O . ASN A 1 55 ? 2.784 -59.664 -21.952 1 32.45 55 ASN A O 1
ATOM 397 N N . ASP A 1 56 ? 0.919 -60.422 -23.012 1 37.01 56 ASP A N 1
ATOM 398 C CA . ASP A 1 56 ? -0.175 -59.751 -22.318 1 37.01 56 ASP A CA 1
ATOM 399 C C . ASP A 1 56 ? 0.085 -59.687 -20.814 1 37.01 56 ASP A C 1
ATOM 401 O O . ASP A 1 56 ? -0.505 -60.447 -20.044 1 37.01 56 ASP A O 1
ATOM 405 N N . ALA A 1 57 ? 1.262 -59.766 -20.327 1 42.94 57 ALA A N 1
ATOM 406 C CA . ALA A 1 57 ? 1.522 -59.777 -18.89 1 42.94 57 ALA A CA 1
ATOM 407 C C . ALA A 1 57 ? 0.775 -58.646 -18.189 1 42.94 57 ALA A C 1
ATOM 409 O O . ALA A 1 57 ? 0.789 -57.503 -18.654 1 42.94 57 ALA A O 1
ATOM 410 N N . GLU A 1 58 ? -0.309 -58.856 -17.51 1 58.46 58 GLU A N 1
ATOM 411 C CA . GLU A 1 58 ? -1.253 -58.058 -16.733 1 58.46 58 GLU A CA 1
ATOM 412 C C . GLU A 1 58 ? -0.54 -56.938 -15.98 1 58.46 58 GLU A C 1
ATOM 414 O O . GLU A 1 58 ? 0.318 -57.2 -15.134 1 58.46 58 GLU A O 1
ATOM 419 N N . LEU A 1 59 ? -0.274 -55.67 -16.606 1 79.3 59 LEU A N 1
ATOM 420 C CA . LEU A 1 59 ? 0.313 -54.516 -15.933 1 79.3 59 LEU A CA 1
ATOM 421 C C . LEU A 1 59 ? -0.206 -54.398 -14.504 1 79.3 59 LEU A C 1
ATOM 423 O O . LEU A 1 59 ? -1.395 -54.604 -14.252 1 79.3 59 LEU A O 1
ATOM 427 N N . ASP A 1 60 ? 0.743 -54.3 -13.613 1 89.23 60 ASP A N 1
ATOM 428 C CA . ASP A 1 60 ? 0.388 -54.177 -12.203 1 89.23 60 ASP A CA 1
ATOM 429 C C . ASP A 1 60 ? -0.542 -52.988 -11.972 1 89.23 60 ASP A C 1
ATOM 431 O O . ASP A 1 60 ? -0.209 -51.855 -12.324 1 89.23 60 ASP A O 1
ATOM 435 N N . PRO A 1 61 ? -1.705 -53.148 -11.564 1 94.12 61 PRO A N 1
ATOM 436 C CA . PRO A 1 61 ? -2.679 -52.071 -11.37 1 94.12 61 PRO A CA 1
ATOM 437 C C . PRO A 1 61 ? -2.258 -51.083 -10.285 1 94.12 61 PRO A C 1
ATOM 439 O O . PRO A 1 61 ? -1.412 -51.403 -9.447 1 94.12 61 PRO A O 1
ATOM 442 N N . ILE A 1 62 ? -2.713 -49.837 -10.495 1 96.32 62 ILE A N 1
ATOM 443 C CA . ILE A 1 62 ? -2.634 -48.826 -9.446 1 96.32 62 ILE A CA 1
ATOM 444 C C . ILE A 1 62 ? -3.898 -48.87 -8.59 1 96.32 62 ILE A C 1
ATOM 446 O O . ILE A 1 62 ? -5.012 -48.793 -9.114 1 96.32 62 ILE A O 1
ATOM 450 N N . TYR A 1 63 ? -3.675 -49.092 -7.298 1 97.14 63 TYR A N 1
ATOM 451 C CA . TYR A 1 63 ? -4.819 -49.229 -6.404 1 97.14 63 TYR A CA 1
ATOM 452 C C . TYR A 1 63 ? -5.073 -47.934 -5.642 1 97.14 63 TYR A C 1
ATOM 454 O O . TYR A 1 63 ? -4.155 -47.366 -5.046 1 97.14 63 TYR A O 1
ATOM 462 N N . LEU A 1 64 ? -6.23 -47.406 -5.752 1 98.04 64 LEU A N 1
ATOM 463 C CA . LEU A 1 64 ? -6.702 -46.257 -4.988 1 98.04 64 LEU A CA 1
ATOM 464 C C . LEU A 1 64 ? -7.884 -46.639 -4.104 1 98.04 64 LEU A C 1
ATOM 466 O O . LEU A 1 64 ? -8.684 -47.503 -4.47 1 98.04 64 LEU A O 1
ATOM 470 N N . LEU A 1 65 ? -7.945 -46.044 -2.956 1 98.09 65 LEU A N 1
ATOM 471 C CA . LEU A 1 65 ? -9.082 -46.28 -2.073 1 98.09 65 LEU A CA 1
ATOM 472 C C . LEU A 1 65 ? -10.083 -45.132 -2.158 1 98.09 65 LEU A C 1
ATOM 474 O O . LEU A 1 65 ? -9.708 -43.965 -2.022 1 98.09 65 LEU A O 1
ATOM 478 N N . ASN A 1 66 ? -11.315 -45.38 -2.512 1 97.63 66 ASN A N 1
ATOM 479 C CA . ASN A 1 66 ? -12.389 -44.393 -2.456 1 97.63 66 ASN A CA 1
ATOM 480 C C . ASN A 1 66 ? -12.865 -44.164 -1.025 1 97.63 66 ASN A C 1
ATOM 482 O O . ASN A 1 66 ? -13.579 -44.996 -0.462 1 97.63 66 ASN A O 1
ATOM 486 N N . ALA A 1 67 ? -12.447 -43.051 -0.503 1 97.12 67 ALA A N 1
ATOM 487 C CA . ALA A 1 67 ? -12.897 -42.662 0.831 1 97.12 67 ALA A CA 1
ATOM 488 C C . ALA A 1 67 ? -13.888 -41.504 0.76 1 97.12 67 ALA A C 1
ATOM 490 O O . ALA A 1 67 ? -14.165 -40.852 1.769 1 97.12 67 ALA A O 1
ATOM 491 N N . MET A 1 68 ? -14.391 -41.251 -0.538 1 96.32 68 MET A N 1
ATOM 492 C CA . MET A 1 68 ? -15.387 -40.205 -0.754 1 96.32 68 MET A CA 1
ATOM 493 C C . MET A 1 68 ? -16.797 -40.743 -0.539 1 96.32 68 MET A C 1
ATOM 495 O O . MET A 1 68 ? -17.574 -40.858 -1.489 1 96.32 68 MET A O 1
ATOM 499 N N . TYR A 1 69 ? -17.144 -41.069 0.657 1 94.41 69 TYR A N 1
ATOM 500 C CA . TYR A 1 69 ? -18.462 -41.572 1.027 1 94.41 69 TYR A CA 1
ATOM 501 C C . TYR A 1 69 ? -18.885 -41.041 2.392 1 94.41 69 TYR A C 1
ATOM 503 O O . TYR A 1 69 ? -18.071 -40.474 3.124 1 94.41 69 TYR A O 1
ATOM 511 N N . SER A 1 70 ? -20.129 -41.118 2.548 1 91.95 70 SER A N 1
ATOM 512 C CA . SER A 1 70 ? -20.695 -40.752 3.843 1 91.95 70 SER A CA 1
ATOM 513 C C . SER A 1 70 ? -21.637 -41.834 4.36 1 91.95 70 SER A C 1
ATOM 515 O O . SER A 1 70 ? -22.308 -42.507 3.575 1 91.95 70 SER A O 1
ATOM 517 N N . THR A 1 71 ? -21.588 -42.058 5.63 1 88.52 71 THR A N 1
ATOM 518 C CA . THR A 1 71 ? -22.468 -43.052 6.234 1 88.52 71 THR A CA 1
ATOM 519 C C . THR A 1 71 ? -23.761 -42.405 6.721 1 88.52 71 THR A C 1
ATOM 521 O O . THR A 1 71 ? -24.693 -43.1 7.133 1 88.52 71 THR A O 1
ATOM 524 N N . GLU A 1 72 ? -23.828 -41.169 6.6 1 86.19 72 GLU A N 1
ATOM 525 C CA . GLU A 1 72 ? -25.029 -40.441 6.999 1 86.19 72 GLU A CA 1
ATOM 526 C C . GLU A 1 72 ? -25.946 -40.192 5.805 1 86.19 72 GLU A C 1
ATOM 528 O O . GLU A 1 72 ? -25.48 -39.833 4.722 1 86.19 72 GLU A O 1
ATOM 533 N N . ALA A 1 73 ? -27.185 -40.341 5.988 1 82.62 73 ALA A N 1
ATOM 534 C CA . ALA A 1 73 ? -28.172 -40.244 4.916 1 82.62 73 ALA A CA 1
ATOM 535 C C . ALA A 1 73 ? -28.204 -38.837 4.326 1 82.62 73 ALA A C 1
ATOM 537 O O . ALA A 1 73 ? -28.364 -38.669 3.114 1 82.62 73 ALA A O 1
ATOM 538 N N . SER A 1 74 ? -28.026 -37.894 5.133 1 82.88 74 SER A N 1
ATOM 539 C CA . SER A 1 74 ? -28.168 -36.508 4.7 1 82.88 74 SER A CA 1
ATOM 540 C C . SER A 1 74 ? -26.999 -36.082 3.818 1 82.88 74 SER A C 1
ATOM 542 O O . SER A 1 74 ? -27.133 -35.17 2.999 1 82.88 74 SER A O 1
ATOM 544 N N . THR A 1 75 ? -25.881 -36.648 4.019 1 89.7 75 THR A N 1
ATOM 545 C CA . THR A 1 75 ? -24.693 -36.234 3.282 1 89.7 75 THR A CA 1
ATOM 546 C C . THR A 1 75 ? -24.344 -37.253 2.201 1 89.7 75 THR A C 1
ATOM 548 O O . THR A 1 75 ? -23.422 -37.038 1.411 1 89.7 75 THR A O 1
ATOM 551 N N . LYS A 1 76 ? -25.049 -38.324 2.233 1 91.21 76 LYS A N 1
ATOM 552 C CA . LYS A 1 76 ? -24.784 -39.402 1.285 1 91.21 76 LYS A CA 1
ATOM 553 C C . LYS A 1 76 ? -24.929 -38.917 -0.155 1 91.21 76 LYS A C 1
ATOM 555 O O . LYS A 1 76 ? -24.093 -39.226 -1.006 1 91.21 76 LYS A O 1
ATOM 560 N N . VAL A 1 77 ? -25.954 -38.084 -0.374 1 89.85 77 VAL A N 1
ATOM 561 C CA . VAL A 1 77 ? -26.238 -37.596 -1.72 1 89.85 77 VAL A CA 1
ATOM 562 C C . VAL A 1 77 ? -25.083 -36.725 -2.208 1 89.85 77 VAL A C 1
ATOM 564 O O . VAL A 1 77 ? -24.663 -36.831 -3.363 1 89.85 77 VAL A O 1
ATOM 567 N N . ASP A 1 78 ? -24.574 -35.915 -1.368 1 93.85 78 ASP A N 1
ATOM 568 C CA . ASP A 1 78 ? -23.47 -35.029 -1.726 1 93.85 78 ASP A CA 1
ATOM 569 C C . ASP A 1 78 ? -22.196 -35.823 -2.003 1 93.85 78 ASP A C 1
ATOM 571 O O . ASP A 1 78 ? -21.507 -35.574 -2.995 1 93.85 78 ASP A O 1
ATOM 575 N N . ALA A 1 79 ? -21.915 -36.709 -1.089 1 95.15 79 ALA A N 1
ATOM 576 C CA . ALA A 1 79 ? -20.72 -37.533 -1.253 1 95.15 79 ALA A CA 1
ATOM 577 C C . ALA A 1 79 ? -20.783 -38.339 -2.547 1 95.15 79 ALA A C 1
ATOM 579 O O . ALA A 1 79 ? -19.779 -38.477 -3.25 1 95.15 79 ALA A O 1
ATOM 580 N N . GLU A 1 80 ? -21.992 -38.847 -2.86 1 94.65 80 GLU A N 1
ATOM 581 C CA . GLU A 1 80 ? -22.184 -39.63 -4.078 1 94.65 80 GLU A CA 1
ATOM 582 C C . GLU A 1 80 ? -22.001 -38.768 -5.323 1 94.65 80 GLU A C 1
ATOM 584 O O . GLU A 1 80 ? -21.416 -39.214 -6.312 1 94.65 80 GLU A O 1
ATOM 589 N N . ALA A 1 81 ? -22.535 -37.562 -5.251 1 95.16 81 ALA A N 1
ATOM 590 C CA . ALA A 1 81 ? -22.374 -36.644 -6.376 1 95.16 81 ALA A CA 1
ATOM 591 C C . ALA A 1 81 ? -20.904 -36.3 -6.598 1 95.16 81 ALA A C 1
ATOM 593 O O . ALA A 1 81 ? -20.431 -36.273 -7.736 1 95.16 81 ALA A O 1
ATOM 594 N N . LEU A 1 82 ? -20.185 -36.038 -5.501 1 96.26 82 LEU A N 1
ATOM 595 C CA . LEU A 1 82 ? -18.759 -35.744 -5.586 1 96.26 82 LEU A CA 1
ATOM 596 C C . LEU A 1 82 ? -17.996 -36.92 -6.186 1 96.26 82 LEU A C 1
ATOM 598 O O . LEU A 1 82 ? -17.172 -36.738 -7.084 1 96.26 82 LEU A O 1
ATOM 602 N N . TRP A 1 83 ? -18.34 -38.057 -5.666 1 96.73 83 TRP A N 1
ATOM 603 C CA . TRP A 1 83 ? -17.692 -39.25 -6.2 1 96.73 83 TRP A CA 1
ATOM 604 C C . TRP A 1 83 ? -18.023 -39.435 -7.677 1 96.73 83 TRP A C 1
ATOM 606 O O . TRP A 1 83 ? -17.155 -39.796 -8.474 1 96.73 83 TRP A O 1
ATOM 616 N N . LYS A 1 84 ? -19.316 -39.258 -8.01 1 96.53 84 LYS A N 1
ATOM 617 C CA . LYS A 1 84 ? -19.717 -39.382 -9.408 1 96.53 84 LYS A CA 1
ATOM 618 C C . LYS A 1 84 ? -18.889 -38.463 -10.301 1 96.53 84 LYS A C 1
ATOM 620 O O . LYS A 1 84 ? -18.51 -38.843 -11.411 1 96.53 84 LYS A O 1
ATOM 625 N N . GLY A 1 85 ? -18.661 -37.287 -9.819 1 97.38 85 GLY A N 1
ATOM 626 C CA . GLY A 1 85 ? -17.786 -36.38 -10.545 1 97.38 85 GLY A CA 1
ATOM 627 C C . GLY A 1 85 ? -16.388 -36.935 -10.748 1 97.38 85 GLY A C 1
ATOM 628 O O . GLY A 1 85 ? -15.843 -36.869 -11.852 1 97.38 85 GLY A O 1
ATOM 629 N N . MET A 1 86 ? -15.808 -37.5 -9.677 1 97.59 86 MET A N 1
ATOM 630 C CA . MET A 1 86 ? -14.489 -38.115 -9.793 1 97.59 86 MET A CA 1
ATOM 631 C C . MET A 1 86 ? -14.515 -39.275 -10.782 1 97.59 86 MET A C 1
ATOM 633 O O . MET A 1 86 ? -13.609 -39.415 -11.606 1 97.59 86 MET A O 1
ATOM 637 N N . ASP A 1 87 ? -15.582 -40.05 -10.677 1 97.09 87 ASP A N 1
ATOM 638 C CA . ASP A 1 87 ? -15.735 -41.219 -11.538 1 97.09 87 ASP A CA 1
ATOM 639 C C . ASP A 1 87 ? -15.826 -40.812 -13.006 1 97.09 87 ASP A C 1
ATOM 641 O O . ASP A 1 87 ? -15.322 -41.517 -13.884 1 97.09 87 ASP A O 1
ATOM 645 N N . ILE A 1 88 ? -16.489 -39.718 -13.232 1 97.55 88 ILE A N 1
ATOM 646 C CA . ILE A 1 88 ? -16.564 -39.191 -14.591 1 97.55 88 ILE A CA 1
ATOM 647 C C . ILE A 1 88 ? -15.156 -38.955 -15.132 1 97.55 88 ILE A C 1
ATOM 649 O O . ILE A 1 88 ? -14.849 -39.33 -16.266 1 97.55 88 ILE A O 1
ATOM 653 N N . ALA A 1 89 ? -14.27 -38.394 -14.34 1 97.53 89 ALA A N 1
ATOM 654 C CA . ALA A 1 89 ? -12.897 -38.121 -14.755 1 97.53 89 ALA A CA 1
ATOM 655 C C . ALA A 1 89 ? -12.136 -39.417 -15.019 1 97.53 89 ALA A C 1
ATOM 657 O O . ALA A 1 89 ? -11.453 -39.548 -16.038 1 97.53 89 ALA A O 1
ATOM 658 N N . PHE A 1 90 ? -12.275 -40.417 -14.129 1 97.13 90 PHE A N 1
ATOM 659 C CA . PHE A 1 90 ? -11.594 -41.697 -14.285 1 97.13 90 PHE A CA 1
ATOM 660 C C . PHE A 1 90 ? -12.121 -42.446 -15.503 1 97.13 90 PHE A C 1
ATOM 662 O O . PHE A 1 90 ? -11.348 -43.051 -16.249 1 97.13 90 PHE A O 1
ATOM 669 N N . TYR A 1 91 ? -13.427 -42.388 -15.642 1 96.54 91 TYR A N 1
ATOM 670 C CA . TYR A 1 91 ? -14.041 -43.068 -16.777 1 96.54 91 TYR A CA 1
ATOM 671 C C . TYR A 1 91 ? -13.494 -42.532 -18.095 1 96.54 91 TYR A C 1
ATOM 673 O O . TYR A 1 91 ? -13.219 -43.302 -19.018 1 96.54 91 TYR A O 1
ATOM 681 N N . ASN A 1 92 ? -13.389 -41.28 -18.124 1 95.33 92 ASN A N 1
ATOM 682 C CA . ASN A 1 92 ? -12.978 -40.66 -19.378 1 95.33 92 ASN A CA 1
ATOM 683 C C . ASN A 1 92 ? -11.5 -40.909 -19.669 1 95.33 92 ASN A C 1
ATOM 685 O O . ASN A 1 92 ? -11.035 -40.676 -20.786 1 95.33 92 ASN A O 1
ATOM 689 N N . THR A 1 93 ? -10.735 -41.405 -18.7 1 94.26 93 THR A N 1
ATOM 690 C CA . THR A 1 93 ? -9.37 -41.867 -18.928 1 94.26 93 THR A CA 1
ATOM 691 C C . THR A 1 93 ? -9.328 -43.387 -19.056 1 94.26 93 THR A C 1
ATOM 693 O O . THR A 1 93 ? -8.25 -43.986 -19.051 1 94.26 93 THR A O 1
ATOM 696 N N . GLN A 1 94 ? -10.479 -44.056 -19.103 1 93.53 94 GLN A N 1
ATOM 697 C CA . GLN A 1 94 ? -10.648 -45.5 -19.223 1 93.53 94 GLN A CA 1
ATOM 698 C C . GLN A 1 94 ? -10.011 -46.229 -18.043 1 93.53 94 GLN A C 1
ATOM 700 O O . GLN A 1 94 ? -9.484 -47.332 -18.199 1 93.53 94 GLN A O 1
ATOM 705 N N . TYR A 1 95 ? -9.927 -45.503 -16.9 1 95.73 95 TYR A N 1
ATOM 706 C CA . TYR A 1 95 ? -9.348 -46.049 -15.677 1 95.73 95 TYR A CA 1
ATOM 707 C C . TYR A 1 95 ? -7.934 -46.56 -15.923 1 95.73 95 TYR A C 1
ATOM 709 O O . TYR A 1 95 ? -7.586 -47.666 -15.505 1 95.73 95 TYR A O 1
ATOM 717 N N . LYS A 1 96 ? -7.173 -45.779 -16.603 1 95.05 96 LYS A N 1
ATOM 718 C CA . LYS A 1 96 ? -5.789 -46.133 -16.906 1 95.05 96 LYS A CA 1
ATOM 719 C C . LYS A 1 96 ? -4.829 -45.04 -16.445 1 95.05 96 LYS A C 1
ATOM 721 O O . LYS A 1 96 ? -5.139 -43.851 -16.545 1 95.05 96 LYS A O 1
ATOM 726 N N . ALA A 1 97 ? -3.807 -45.464 -15.826 1 94.46 97 ALA A N 1
ATOM 727 C CA . ALA A 1 97 ? -2.704 -44.586 -15.444 1 94.46 97 ALA A CA 1
ATOM 728 C C . ALA A 1 97 ? -1.577 -44.643 -16.471 1 94.46 97 ALA A C 1
ATOM 730 O O . ALA A 1 97 ? -1.772 -45.124 -17.59 1 94.46 97 ALA A O 1
ATOM 731 N N . ALA A 1 98 ? -0.495 -44.088 -16.153 1 89.79 98 ALA A N 1
ATOM 732 C CA . ALA A 1 98 ? 0.658 -44.066 -17.05 1 89.79 98 ALA A CA 1
ATOM 733 C C . ALA A 1 98 ? 1.078 -45.481 -17.438 1 89.79 98 ALA A C 1
ATOM 735 O O . ALA A 1 98 ? 1.062 -46.39 -16.605 1 89.79 98 ALA A O 1
ATOM 736 N N . GLY A 1 99 ? 1.451 -45.73 -18.658 1 83.39 99 GLY A N 1
ATOM 737 C CA . GLY A 1 99 ? 1.881 -47.028 -19.154 1 83.39 99 GLY A CA 1
ATOM 738 C C . GLY A 1 99 ? 0.728 -47.982 -19.405 1 83.39 99 GLY A C 1
ATOM 739 O O . GLY A 1 99 ? 0.943 -49.158 -19.707 1 83.39 99 GLY A O 1
ATOM 740 N N . GLY A 1 100 ? -0.501 -47.378 -19.248 1 88.51 100 GLY A N 1
ATOM 741 C CA . GLY A 1 100 ? -1.666 -48.218 -19.476 1 88.51 100 GLY A CA 1
ATOM 742 C C . GLY A 1 100 ? -2.053 -49.043 -18.263 1 88.51 100 GLY A C 1
ATOM 743 O O . GLY A 1 100 ? -2.915 -49.92 -18.352 1 88.51 100 GLY A O 1
ATOM 744 N N . ARG A 1 101 ? -1.388 -48.774 -17.152 1 93.52 101 ARG A N 1
ATOM 745 C CA . ARG A 1 101 ? -1.695 -49.499 -15.923 1 93.52 101 ARG A CA 1
ATOM 746 C C . ARG A 1 101 ? -3.141 -49.268 -15.497 1 93.52 101 ARG A C 1
ATOM 748 O O . ARG A 1 101 ? -3.613 -48.13 -15.473 1 93.52 101 ARG A O 1
ATOM 755 N N . PRO A 1 102 ? -3.812 -50.313 -15.268 1 94.45 102 PRO A N 1
ATOM 756 C CA . PRO A 1 102 ? -5.199 -50.122 -14.835 1 94.45 102 PRO A CA 1
ATOM 757 C C . PRO A 1 102 ? -5.303 -49.457 -13.465 1 94.45 102 PRO A C 1
ATOM 759 O O . PRO A 1 102 ? -4.479 -49.717 -12.584 1 94.45 102 PRO A O 1
ATOM 762 N N . ILE A 1 103 ? -6.219 -48.583 -13.402 1 96.67 103 ILE A N 1
ATOM 763 C CA . ILE A 1 103 ? -6.563 -47.996 -12.111 1 96.67 103 ILE A CA 1
ATOM 764 C C . ILE A 1 103 ? -7.712 -48.777 -11.479 1 96.67 103 ILE A C 1
ATOM 766 O O . ILE A 1 103 ? -8.785 -48.904 -12.073 1 96.67 103 ILE A O 1
ATOM 770 N N . LYS A 1 104 ? -7.455 -49.36 -10.36 1 96.73 104 LYS A N 1
ATOM 771 C CA . LYS A 1 104 ? -8.487 -50.072 -9.612 1 96.73 104 LYS A CA 1
ATOM 772 C C . LYS A 1 104 ? -8.903 -49.291 -8.369 1 96.73 104 LYS A C 1
ATOM 774 O O . LYS A 1 104 ? -8.082 -49.038 -7.485 1 96.73 104 LYS A O 1
ATOM 779 N N . ILE A 1 105 ? -10.072 -48.881 -8.406 1 97.18 105 ILE A N 1
ATOM 780 C CA . ILE A 1 105 ? -10.606 -48.149 -7.262 1 97.18 105 ILE A CA 1
ATOM 781 C C . ILE A 1 105 ? -11.237 -49.126 -6.273 1 97.18 105 ILE A C 1
ATOM 783 O O . ILE A 1 105 ? -12.222 -49.795 -6.593 1 97.18 105 ILE A O 1
ATOM 787 N N . LEU A 1 106 ? -10.6 -49.183 -5.138 1 96.45 106 LEU A N 1
ATOM 788 C CA . LEU A 1 106 ? -11.123 -50.032 -4.073 1 96.45 106 LEU A CA 1
ATOM 789 C C . LEU A 1 106 ? -12.181 -49.295 -3.259 1 96.45 106 LEU A C 1
ATOM 791 O O . LEU A 1 106 ? -12.103 -48.076 -3.091 1 96.45 106 LEU A O 1
ATOM 795 N N . HIS A 1 107 ? -13.15 -50.002 -2.931 1 94.44 107 HIS A N 1
ATOM 796 C CA . HIS A 1 107 ? -14.209 -49.475 -2.078 1 94.44 107 HIS A CA 1
ATOM 797 C C . HIS A 1 107 ? -14.229 -50.18 -0.726 1 94.44 107 HIS A C 1
ATOM 799 O O . HIS A 1 107 ? -13.889 -51.361 -0.632 1 94.44 107 HIS A O 1
ATOM 805 N N . PRO A 1 108 ? -14.576 -49.436 0.256 1 92.06 108 PRO A N 1
ATOM 806 C CA . PRO A 1 108 ? -14.699 -50.115 1.549 1 92.06 108 PRO A CA 1
ATOM 807 C C . PRO A 1 108 ? -15.709 -51.26 1.52 1 92.06 108 PRO A C 1
ATOM 809 O O . PRO A 1 108 ? -16.69 -51.204 0.774 1 92.06 108 PRO A O 1
ATOM 812 N N . ASP A 1 109 ? -15.423 -52.275 2.246 1 86.96 109 ASP A N 1
ATOM 813 C CA . ASP A 1 109 ? -16.31 -53.427 2.382 1 86.96 109 ASP A CA 1
ATOM 814 C C . ASP A 1 109 ? -17.208 -53.286 3.609 1 86.96 109 ASP A C 1
ATOM 816 O O . ASP A 1 109 ? -16.75 -53.444 4.742 1 86.96 109 ASP A O 1
ATOM 820 N N . PRO A 1 110 ? -18.429 -53.037 3.362 1 85.79 110 PRO A N 1
ATOM 821 C CA . PRO A 1 110 ? -19.315 -52.813 4.507 1 85.79 110 PRO A CA 1
ATOM 822 C C . PRO A 1 110 ? -19.39 -54.02 5.44 1 85.79 110 PRO A C 1
ATOM 824 O O . PRO A 1 110 ? -19.77 -53.881 6.605 1 85.79 110 PRO A O 1
ATOM 827 N N . ASP A 1 111 ? -19.022 -55.286 4.962 1 85.83 111 ASP A N 1
ATOM 828 C CA . ASP A 1 111 ? -19.094 -56.495 5.776 1 85.83 111 ASP A CA 1
ATOM 829 C C . ASP A 1 111 ? -17.838 -56.659 6.628 1 85.83 111 ASP A C 1
ATOM 831 O O . ASP A 1 111 ? -17.881 -57.277 7.694 1 85.83 111 ASP A O 1
ATOM 835 N N . GLN A 1 112 ? -16.813 -56.046 6.15 1 86.72 112 GLN A N 1
ATOM 836 C CA . GLN A 1 112 ? -15.541 -56.286 6.822 1 86.72 112 GLN A CA 1
ATOM 837 C C . GLN A 1 112 ? -15.031 -55.019 7.504 1 86.72 112 GLN A C 1
ATOM 839 O O . GLN A 1 112 ? -14.174 -55.085 8.387 1 86.72 112 GLN A O 1
ATOM 844 N N . ASP A 1 113 ? -15.551 -53.899 7.039 1 89.56 113 ASP A N 1
ATOM 845 C CA . ASP A 1 113 ? -15.014 -52.631 7.524 1 89.56 113 ASP A CA 1
ATOM 846 C C . ASP A 1 113 ? -16.062 -51.862 8.326 1 89.56 113 ASP A C 1
ATOM 848 O O . ASP A 1 113 ? -17.25 -51.895 7.997 1 89.56 113 ASP A O 1
ATOM 852 N N . ASN A 1 114 ? -15.583 -51.295 9.391 1 91.96 114 ASN A N 1
ATOM 853 C CA . ASN A 1 114 ? -16.408 -50.278 10.033 1 91.96 114 ASN A CA 1
ATOM 854 C C . ASN A 1 114 ? -16.339 -48.947 9.289 1 91.96 114 ASN A C 1
ATOM 856 O O . ASN A 1 114 ? -15.423 -48.154 9.511 1 91.96 114 ASN A O 1
ATOM 860 N N . LEU A 1 115 ? -17.266 -48.657 8.526 1 93.5 115 LEU A N 1
ATOM 861 C CA . LEU A 1 115 ? -17.257 -47.514 7.621 1 93.5 115 LEU A CA 1
ATOM 862 C C . LEU A 1 115 ? -17.221 -46.203 8.4 1 93.5 115 LEU A C 1
ATOM 864 O O . LEU A 1 115 ? -16.93 -45.147 7.834 1 93.5 115 LEU A O 1
ATOM 868 N N . ASP A 1 116 ? -17.489 -46.248 9.715 1 91.09 116 ASP A N 1
ATOM 869 C CA . ASP A 1 116 ? -17.478 -45.037 10.53 1 91.09 116 ASP A CA 1
ATOM 870 C C . ASP A 1 116 ? -16.065 -44.706 11.003 1 91.09 116 ASP A C 1
ATOM 872 O O . ASP A 1 116 ? -15.806 -43.597 11.475 1 91.09 116 ASP A O 1
ATOM 876 N N . ASP A 1 117 ? -15.209 -45.589 10.909 1 94.65 117 ASP A N 1
ATOM 877 C CA . ASP A 1 117 ? -13.812 -45.414 11.294 1 94.65 117 ASP A CA 1
ATOM 878 C C . ASP A 1 117 ? -12.905 -45.372 10.066 1 94.65 117 ASP A C 1
ATOM 880 O O . ASP A 1 117 ? -12.387 -46.404 9.635 1 94.65 117 ASP A O 1
ATOM 884 N N . ILE A 1 118 ? -12.62 -44.203 9.611 1 96.22 118 ILE A N 1
ATOM 885 C CA . ILE A 1 118 ? -11.911 -44.008 8.351 1 96.22 118 ILE A CA 1
ATOM 886 C C . ILE A 1 118 ? -10.479 -44.523 8.48 1 96.22 118 ILE A C 1
ATOM 888 O O . ILE A 1 118 ? -9.916 -45.056 7.521 1 96.22 118 ILE A O 1
ATOM 892 N N . ALA A 1 119 ? -9.801 -44.35 9.649 1 96.34 119 ALA A N 1
ATOM 893 C CA . ALA A 1 119 ? -8.439 -44.837 9.85 1 96.34 119 ALA A CA 1
ATOM 894 C C . ALA A 1 119 ? -8.371 -46.354 9.696 1 96.34 119 ALA A C 1
ATOM 896 O O . ALA A 1 119 ? -7.473 -46.877 9.032 1 96.34 119 ALA A O 1
ATOM 897 N N . GLU A 1 120 ? -9.354 -47.045 10.284 1 95.55 120 GLU A N 1
ATOM 898 C CA . GLU A 1 120 ? -9.413 -48.5 10.178 1 95.55 120 GLU A CA 1
ATOM 899 C C . GLU A 1 120 ? -9.642 -48.94 8.735 1 95.55 120 GLU A C 1
ATOM 901 O O . GLU A 1 120 ? -9.023 -49.898 8.267 1 95.55 120 GLU A O 1
ATOM 906 N N . VAL A 1 121 ? -10.567 -48.264 8.089 1 96.89 121 VAL A N 1
ATOM 907 C CA . VAL A 1 121 ? -10.858 -48.589 6.696 1 96.89 121 VAL A CA 1
ATOM 908 C C . VAL A 1 121 ? -9.58 -48.491 5.866 1 96.89 121 VAL A C 1
ATOM 910 O O . VAL A 1 121 ? -9.28 -49.383 5.069 1 96.89 121 VAL A O 1
ATOM 913 N N . ILE A 1 122 ? -8.783 -47.433 6.057 1 97.17 122 ILE A N 1
ATOM 914 C CA . ILE A 1 122 ? -7.559 -47.196 5.301 1 97.17 122 ILE A CA 1
ATOM 915 C C . ILE A 1 122 ? -6.533 -48.279 5.626 1 97.17 122 ILE A C 1
ATOM 917 O O . ILE A 1 122 ? -5.966 -48.897 4.723 1 97.17 122 ILE A O 1
ATOM 921 N N . LEU A 1 123 ? -6.33 -48.615 6.904 1 95.96 123 LEU A N 1
ATOM 922 C CA . LEU A 1 123 ? -5.318 -49.574 7.333 1 95.96 123 LEU A CA 1
ATOM 923 C C . LEU A 1 123 ? -5.703 -50.991 6.921 1 95.96 123 LEU A C 1
ATOM 925 O O . LEU A 1 123 ? -4.845 -51.781 6.522 1 95.96 123 LEU A O 1
ATOM 929 N N . HIS A 1 124 ? -6.996 -51.344 6.992 1 95.9 124 HIS A N 1
ATOM 930 C CA . HIS A 1 124 ? -7.458 -52.658 6.559 1 95.9 124 HIS A CA 1
ATOM 931 C C . HIS A 1 124 ? -7.28 -52.837 5.055 1 95.9 124 HIS A C 1
ATOM 933 O O . HIS A 1 124 ? -6.869 -53.905 4.597 1 95.9 124 HIS A O 1
ATOM 939 N N . THR A 1 125 ? -7.661 -51.779 4.387 1 96.21 125 THR A N 1
ATOM 940 C CA . THR A 1 125 ? -7.482 -51.846 2.941 1 96.21 125 THR A CA 1
ATOM 941 C C . THR A 1 125 ? -6.007 -52.007 2.586 1 96.21 125 THR A C 1
ATOM 943 O O . THR A 1 125 ? -5.659 -52.778 1.689 1 96.21 125 THR A O 1
ATOM 946 N N . LEU A 1 126 ? -5.149 -51.249 3.298 1 95.47 126 LEU A N 1
ATOM 947 C CA . LEU A 1 126 ? -3.709 -51.348 3.086 1 95.47 126 LEU A CA 1
ATOM 948 C C . LEU A 1 126 ? -3.212 -52.759 3.381 1 95.47 126 LEU A C 1
ATOM 950 O O . LEU A 1 126 ? -2.331 -53.27 2.686 1 95.47 126 LEU A O 1
ATOM 954 N N . ALA A 1 127 ? -3.754 -53.412 4.39 1 94.07 127 ALA A N 1
ATOM 955 C CA . ALA A 1 127 ? -3.38 -54.778 4.747 1 94.07 127 ALA A CA 1
ATOM 956 C C . ALA A 1 127 ? -3.812 -55.766 3.667 1 94.07 127 ALA A C 1
ATOM 958 O O . ALA A 1 127 ? -3.105 -56.735 3.384 1 94.07 127 ALA A O 1
ATOM 959 N N . ARG A 1 128 ? -4.957 -55.497 3.102 1 94.12 128 ARG A N 1
ATOM 960 C CA . ARG A 1 128 ? -5.493 -56.372 2.063 1 94.12 128 ARG A CA 1
ATOM 961 C C . ARG A 1 128 ? -4.789 -56.135 0.731 1 94.12 128 ARG A C 1
ATOM 963 O O . ARG A 1 128 ? -4.726 -57.032 -0.112 1 94.12 128 ARG A O 1
ATOM 970 N N . GLN A 1 129 ? -4.402 -54.828 0.587 1 94.67 129 GLN A N 1
ATOM 971 C CA . GLN A 1 129 ? -3.711 -54.439 -0.638 1 94.67 129 GLN A CA 1
ATOM 972 C C . GLN A 1 129 ? -2.471 -53.605 -0.329 1 94.67 129 GLN A C 1
ATOM 974 O O . GLN A 1 129 ? -2.521 -52.373 -0.364 1 94.67 129 GLN A O 1
ATOM 979 N N . GLU A 1 130 ? -1.435 -54.246 -0.22 1 93 130 GLU A N 1
ATOM 980 C CA . GLU A 1 130 ? -0.185 -53.622 0.203 1 93 130 GLU A CA 1
ATOM 981 C C . GLU A 1 130 ? 0.273 -52.568 -0.801 1 93 130 GLU A C 1
ATOM 983 O O . GLU A 1 130 ? 1 -51.638 -0.446 1 93 130 GLU A O 1
ATOM 988 N N . LYS A 1 131 ? -0.208 -52.668 -2.056 1 94.29 131 LYS A N 1
ATOM 989 C CA . LYS A 1 131 ? 0.25 -51.758 -3.102 1 94.29 131 LYS A CA 1
ATOM 990 C C . LYS A 1 131 ? -0.669 -50.544 -3.215 1 94.29 131 LYS A C 1
ATOM 992 O O . LYS A 1 131 ? -0.592 -49.79 -4.187 1 94.29 131 LYS A O 1
ATOM 997 N N . LEU A 1 132 ? -1.486 -50.427 -2.238 1 96.74 132 LEU A N 1
ATOM 998 C CA . LEU A 1 132 ? -2.337 -49.242 -2.209 1 96.74 132 LEU A CA 1
ATOM 999 C C . LEU A 1 132 ? -1.501 -47.97 -2.301 1 96.74 132 LEU A C 1
ATOM 1001 O O . LEU A 1 132 ? -0.578 -47.77 -1.507 1 96.74 132 LEU A O 1
ATOM 1005 N N . LEU A 1 133 ? -1.848 -47.096 -3.262 1 96.93 133 LEU A N 1
ATOM 1006 C CA . LEU A 1 133 ? -1.001 -45.945 -3.553 1 96.93 133 LEU A CA 1
ATOM 1007 C C . LEU A 1 133 ? -1.485 -44.71 -2.801 1 96.93 133 LEU A C 1
ATOM 1009 O O . LEU A 1 133 ? -0.676 -43.933 -2.288 1 96.93 133 LEU A O 1
ATOM 1013 N N . ALA A 1 134 ? -2.804 -44.446 -2.82 1 97.81 134 ALA A N 1
ATOM 1014 C CA . ALA A 1 134 ? -3.348 -43.221 -2.241 1 97.81 134 ALA A CA 1
ATOM 1015 C C . ALA A 1 134 ? -4.813 -43.401 -1.851 1 97.81 134 ALA A C 1
ATOM 1017 O O . ALA A 1 134 ? -5.443 -44.394 -2.223 1 97.81 134 ALA A O 1
ATOM 1018 N N . VAL A 1 135 ? -5.29 -42.486 -1.084 1 98.19 135 VAL A N 1
ATOM 1019 C CA . VAL A 1 135 ? -6.672 -42.458 -0.618 1 98.19 135 VAL A CA 1
ATOM 1020 C C . VAL A 1 135 ? -7.384 -41.231 -1.184 1 98.19 135 VAL A C 1
ATOM 1022 O O . VAL A 1 135 ? -6.919 -40.102 -1.012 1 98.19 135 VAL A O 1
ATOM 1025 N N . LEU A 1 136 ? -8.496 -41.441 -1.957 1 98.11 136 LEU A N 1
ATOM 1026 C CA . LEU A 1 136 ? -9.312 -40.342 -2.459 1 98.11 136 LEU A CA 1
ATOM 1027 C C . LEU A 1 136 ? -10.294 -39.863 -1.395 1 98.11 136 LEU A C 1
ATOM 1029 O O . LEU A 1 136 ? -11.176 -40.615 -0.975 1 98.11 136 LEU A O 1
ATOM 1033 N N . GLY A 1 137 ? -10.204 -38.59 -1.028 1 96.36 137 GLY A N 1
ATOM 1034 C CA . GLY A 1 137 ? -10.965 -38.072 0.097 1 96.36 137 GLY A CA 1
ATOM 1035 C C . GLY A 1 137 ? -10.162 -38.009 1.382 1 96.36 137 GLY A C 1
ATOM 1036 O O . GLY A 1 137 ? -8.931 -37.954 1.349 1 96.36 137 GLY A O 1
ATOM 1037 N N . PRO A 1 138 ? -10.79 -38.094 2.478 1 94.93 138 PRO A N 1
ATOM 1038 C CA . PRO A 1 138 ? -12.187 -38.438 2.754 1 94.93 138 PRO A CA 1
ATOM 1039 C C . PRO A 1 138 ? -13.127 -37.243 2.616 1 94.93 138 PRO A C 1
ATOM 1041 O O . PRO A 1 138 ? -12.685 -36.139 2.286 1 94.93 138 PRO A O 1
ATOM 1044 N N . TYR A 1 139 ? -14.423 -37.566 2.742 1 94.48 139 TYR A N 1
ATOM 1045 C CA . TYR A 1 139 ? -15.49 -36.576 2.84 1 94.48 139 TYR A CA 1
ATOM 1046 C C . TYR A 1 139 ? -15.738 -36.185 4.292 1 94.48 139 TYR A C 1
ATOM 1048 O O . TYR A 1 139 ? -15.801 -37.046 5.172 1 94.48 139 TYR A O 1
ATOM 1056 N N . LEU A 1 140 ? -15.649 -34.892 4.609 1 91.82 140 LEU A N 1
ATOM 1057 C CA . LEU A 1 140 ? -15.972 -34.306 5.905 1 91.82 140 LEU A CA 1
ATOM 1058 C C . LEU A 1 140 ? -14.706 -34.037 6.711 1 91.82 140 LEU A C 1
ATOM 1060 O O . LEU A 1 140 ? -13.749 -34.813 6.65 1 91.82 140 LEU A O 1
ATOM 1064 N N . ASP A 1 141 ? -14.734 -33.159 7.591 1 93.19 141 ASP A N 1
ATOM 1065 C CA . ASP A 1 141 ? -13.603 -32.698 8.389 1 93.19 141 ASP A CA 1
ATOM 1066 C C . ASP A 1 141 ? -13.197 -33.745 9.424 1 93.19 141 ASP A C 1
ATOM 1068 O O . ASP A 1 141 ? -12.01 -34.03 9.593 1 93.19 141 ASP A O 1
ATOM 1072 N N . GLY A 1 142 ? -14.177 -34.25 10.13 1 90.65 142 GLY A N 1
ATOM 1073 C CA . GLY A 1 142 ? -13.893 -35.211 11.184 1 90.65 142 GLY A CA 1
ATOM 1074 C C . GLY A 1 142 ? -13.157 -36.441 10.686 1 90.65 142 GLY A C 1
ATOM 1075 O O . GLY A 1 142 ? -12.23 -36.923 11.341 1 90.65 142 GLY A O 1
ATOM 1076 N N . ARG A 1 143 ? -13.538 -36.897 9.557 1 93.91 143 ARG A N 1
ATOM 1077 C CA . ARG A 1 143 ? -12.923 -38.09 8.986 1 93.91 143 ARG A CA 1
ATOM 1078 C C . ARG A 1 143 ? -11.485 -37.815 8.558 1 93.91 143 ARG A C 1
ATOM 1080 O O . ARG A 1 143 ? -10.602 -38.653 8.754 1 93.91 143 ARG A O 1
ATOM 1087 N N . LEU A 1 144 ? -11.234 -36.62 8.004 1 95.27 144 LEU A N 1
ATOM 1088 C CA . LEU A 1 144 ? -9.869 -36.255 7.642 1 95.27 144 LEU A CA 1
ATOM 1089 C C . LEU A 1 144 ? -8.989 -36.144 8.883 1 95.27 144 LEU A C 1
ATOM 1091 O O . LEU A 1 144 ? -7.875 -36.672 8.908 1 95.27 144 LEU A O 1
ATOM 1095 N N . SER A 1 145 ? -9.493 -35.494 9.92 1 94.2 145 SER A N 1
ATOM 1096 C CA . SER A 1 145 ? -8.746 -35.315 11.161 1 94.2 145 SER A CA 1
ATOM 1097 C C . SER A 1 145 ? -8.405 -36.657 11.8 1 94.2 145 SER A C 1
ATOM 1099 O O . SER A 1 145 ? -7.294 -36.849 12.297 1 94.2 145 SER A O 1
ATOM 1101 N N . GLU A 1 146 ? -9.364 -37.495 11.754 1 94.54 146 GLU A N 1
ATOM 1102 C CA . GLU A 1 146 ? -9.156 -38.825 12.317 1 94.54 146 GLU A CA 1
ATOM 1103 C C . GLU A 1 146 ? -8.056 -39.575 11.569 1 94.54 146 GLU A C 1
ATOM 1105 O O . GLU A 1 146 ? -7.2 -40.211 12.188 1 94.54 146 GLU A O 1
ATOM 1110 N N . ALA A 1 147 ? -8.103 -39.505 10.287 1 96.18 147 ALA A N 1
ATOM 1111 C CA . ALA A 1 147 ? -7.095 -40.171 9.467 1 96.18 147 ALA A CA 1
ATOM 1112 C C . ALA A 1 147 ? -5.705 -39.599 9.734 1 96.18 147 ALA A C 1
ATOM 1114 O O . ALA A 1 147 ? -4.745 -40.348 9.925 1 96.18 147 ALA A O 1
ATOM 1115 N N . LEU A 1 148 ? -5.552 -38.286 9.854 1 95.24 148 LEU A N 1
ATOM 1116 C CA . LEU A 1 148 ? -4.261 -37.619 9.979 1 95.24 148 LEU A CA 1
ATOM 1117 C C . LEU A 1 148 ? -3.729 -37.727 11.404 1 95.24 148 LEU A C 1
ATOM 1119 O O . LEU A 1 148 ? -2.53 -37.557 11.638 1 95.24 148 LEU A O 1
ATOM 1123 N N . SER A 1 149 ? -4.581 -37.968 12.369 1 94.41 149 SER A N 1
ATOM 1124 C CA . SER A 1 149 ? -4.158 -38.092 13.76 1 94.41 149 SER A CA 1
ATOM 1125 C C . SER A 1 149 ? -3.689 -39.509 14.071 1 94.41 149 SER A C 1
ATOM 1127 O O . SER A 1 149 ? -3.092 -39.754 15.121 1 94.41 149 SER A O 1
ATOM 1129 N N . ASN A 1 150 ? -4.081 -40.412 13.216 1 96.31 150 ASN A N 1
ATOM 1130 C CA . ASN A 1 150 ? -3.643 -41.792 13.4 1 96.31 150 ASN A CA 1
ATOM 1131 C C . ASN A 1 150 ? -2.204 -41.991 12.933 1 96.31 150 ASN A C 1
ATOM 1133 O O . ASN A 1 150 ? -1.908 -41.851 11.745 1 96.31 150 ASN A O 1
ATOM 1137 N N . ALA A 1 151 ? -1.302 -42.336 13.766 1 95.59 151 ALA A N 1
ATOM 1138 C CA . ALA A 1 151 ? 0.13 -42.434 13.497 1 95.59 151 ALA A CA 1
ATOM 1139 C C . ALA A 1 151 ? 0.417 -43.486 12.429 1 95.59 151 ALA A C 1
ATOM 1141 O O . ALA A 1 151 ? 1.312 -43.309 11.6 1 95.59 151 ALA A O 1
ATOM 1142 N N . ASP A 1 152 ? -0.347 -44.564 12.465 1 95.89 152 ASP A N 1
ATOM 1143 C CA . ASP A 1 152 ? -0.113 -45.642 11.509 1 95.89 152 ASP A CA 1
ATOM 1144 C C . ASP A 1 152 ? -0.492 -45.214 10.094 1 95.89 152 ASP A C 1
ATOM 1146 O O . ASP A 1 152 ? 0.172 -45.591 9.126 1 95.89 152 ASP A O 1
ATOM 1150 N N . VAL A 1 153 ? -1.581 -44.431 10.013 1 96.61 153 VAL A N 1
ATOM 1151 C CA . VAL A 1 153 ? -1.98 -43.916 8.708 1 96.61 153 VAL A CA 1
ATOM 1152 C C . VAL A 1 153 ? -0.896 -42.989 8.163 1 96.61 153 VAL A C 1
ATOM 1154 O O . VAL A 1 153 ? -0.466 -43.132 7.016 1 96.61 153 VAL A O 1
ATOM 1157 N N . VAL A 1 154 ? -0.394 -42.12 8.973 1 94.76 154 VAL A N 1
ATOM 1158 C CA . VAL A 1 154 ? 0.611 -41.145 8.563 1 94.76 154 VAL A CA 1
ATOM 1159 C C . VAL A 1 154 ? 1.914 -41.861 8.215 1 94.76 154 VAL A C 1
ATOM 1161 O O . VAL A 1 154 ? 2.557 -41.542 7.211 1 94.76 154 VAL A O 1
ATOM 1164 N N . ARG A 1 155 ? 2.28 -42.86 8.973 1 93.99 155 ARG A N 1
ATOM 1165 C CA . ARG A 1 155 ? 3.529 -43.588 8.778 1 93.99 155 ARG A CA 1
ATOM 1166 C C . ARG A 1 155 ? 3.46 -44.475 7.54 1 93.99 155 ARG A C 1
ATOM 1168 O O . ARG A 1 155 ? 4.491 -44.904 7.018 1 93.99 155 ARG A O 1
ATOM 1175 N N . SER A 1 156 ? 2.226 -44.782 7.139 1 94.92 156 SER A N 1
ATOM 1176 C CA . SER A 1 156 ? 2.046 -45.671 5.997 1 94.92 156 SER A CA 1
ATOM 1177 C C . SER A 1 156 ? 2.538 -45.022 4.708 1 94.92 156 SER A C 1
ATOM 1179 O O . SER A 1 156 ? 2.731 -45.703 3.698 1 94.92 156 SER A O 1
ATOM 1181 N N . GLY A 1 157 ? 2.648 -43.61 4.709 1 94.39 157 GLY A N 1
ATOM 1182 C CA . GLY A 1 157 ? 3.107 -42.885 3.535 1 94.39 157 GLY A CA 1
ATOM 1183 C C . GLY A 1 157 ? 2.003 -42.617 2.53 1 94.39 157 GLY A C 1
ATOM 1184 O O . GLY A 1 157 ? 2.246 -42.025 1.476 1 94.39 157 GLY A O 1
ATOM 1185 N N . LEU A 1 158 ? 0.739 -43.05 2.863 1 96.27 158 LEU A N 1
ATOM 1186 C CA . LEU A 1 158 ? -0.395 -42.827 1.974 1 96.27 158 LEU A CA 1
ATOM 1187 C C . LEU A 1 158 ? -0.747 -41.344 1.903 1 96.27 158 LEU A C 1
ATOM 1189 O O . LEU A 1 158 ? -0.712 -40.644 2.917 1 96.27 158 LEU A O 1
ATOM 1193 N N . MET A 1 159 ? -1.052 -40.908 0.708 1 96.99 159 MET A N 1
ATOM 1194 C CA . MET A 1 159 ? -1.519 -39.538 0.515 1 96.99 159 MET A CA 1
ATOM 1195 C C . MET A 1 159 ? -3.043 -39.478 0.516 1 96.99 159 MET A C 1
ATOM 1197 O O . MET A 1 159 ? -3.699 -40.244 -0.191 1 96.99 159 MET A O 1
ATOM 1201 N N . LEU A 1 160 ? -3.6 -38.641 1.356 1 97.87 160 LEU A N 1
ATOM 1202 C CA . LEU A 1 160 ? -5.018 -38.31 1.267 1 97.87 160 LEU A CA 1
ATOM 1203 C C . LEU A 1 160 ? -5.251 -37.18 0.269 1 97.87 160 LEU A C 1
ATOM 1205 O O . LEU A 1 160 ? -4.896 -36.029 0.534 1 97.87 160 LEU A O 1
ATOM 1209 N N . ILE A 1 161 ? -5.954 -37.495 -0.821 1 97.73 161 ILE A N 1
ATOM 1210 C CA . ILE A 1 161 ? -6.04 -36.522 -1.904 1 97.73 161 ILE A CA 1
ATOM 1211 C C . ILE A 1 161 ? -7.479 -36.029 -2.043 1 97.73 161 ILE A C 1
ATOM 1213 O O . ILE A 1 161 ? -8.415 -36.831 -2.075 1 97.73 161 ILE A O 1
ATOM 1217 N N . ALA A 1 162 ? -7.654 -34.714 -2.067 1 96.64 162 ALA A N 1
ATOM 1218 C CA . ALA A 1 162 ? -8.905 -34.024 -2.368 1 96.64 162 ALA A CA 1
ATOM 1219 C C . ALA A 1 162 ? -9.949 -34.282 -1.285 1 96.64 162 ALA A C 1
ATOM 1221 O O . ALA A 1 162 ? -11.093 -34.63 -1.587 1 96.64 162 ALA A O 1
ATOM 1222 N N . PRO A 1 163 ? -9.51 -34.256 -0.087 1 96.04 163 PRO A N 1
ATOM 1223 C CA . PRO A 1 163 ? -10.573 -34.269 0.922 1 96.04 163 PRO A CA 1
ATOM 1224 C C . PRO A 1 163 ? -11.57 -33.127 0.743 1 96.04 163 PRO A C 1
ATOM 1226 O O . PRO A 1 163 ? -11.193 -32.036 0.307 1 96.04 163 PRO A O 1
ATOM 1229 N N . PHE A 1 164 ? -12.782 -33.425 0.882 1 93.77 164 PHE A N 1
ATOM 1230 C CA . PHE A 1 164 ? -13.814 -32.397 0.826 1 93.77 164 PHE A CA 1
ATOM 1231 C C . PHE A 1 164 ? -14.186 -31.927 2.227 1 93.77 164 PHE A C 1
ATOM 1233 O O . PHE A 1 164 ? -14.892 -32.627 2.956 1 93.77 164 PHE A O 1
ATOM 1240 N N . THR A 1 165 ? -13.583 -30.789 2.527 1 91.67 165 THR A N 1
ATOM 1241 C CA . THR A 1 165 ? -13.714 -30.278 3.887 1 91.67 165 THR A CA 1
ATOM 1242 C C . THR A 1 165 ? -14.366 -28.898 3.886 1 91.67 165 THR A C 1
ATOM 1244 O O . THR A 1 165 ? -14.427 -28.235 2.848 1 91.67 165 THR A O 1
ATOM 1247 N N . GLY A 1 166 ? -14.928 -28.602 4.982 1 89.95 166 GLY A N 1
ATOM 1248 C CA . GLY A 1 166 ? -15.605 -27.32 5.095 1 89.95 166 GLY A CA 1
ATOM 1249 C C . GLY A 1 166 ? -14.988 -26.409 6.138 1 89.95 166 GLY A C 1
ATOM 1250 O O . GLY A 1 166 ? -15.441 -25.279 6.33 1 89.95 166 GLY A O 1
ATOM 1251 N N . SER A 1 167 ? -13.913 -26.904 6.804 1 90.08 167 SER A N 1
ATOM 1252 C CA . SER A 1 167 ? -13.256 -26.123 7.847 1 90.08 167 SER A CA 1
ATOM 1253 C C . SER A 1 167 ? -11.833 -25.75 7.445 1 90.08 167 SER A C 1
ATOM 1255 O O . SER A 1 167 ? -11.101 -26.575 6.894 1 90.08 167 SER A O 1
ATOM 1257 N N . SER A 1 168 ? -11.469 -24.521 7.723 1 90.6 168 SER A N 1
ATOM 1258 C CA . SER A 1 168 ? -10.092 -24.094 7.497 1 90.6 168 SER A CA 1
ATOM 1259 C C . SER A 1 168 ? -9.164 -24.618 8.587 1 90.6 168 SER A C 1
ATOM 1261 O O . SER A 1 168 ? -7.941 -24.597 8.432 1 90.6 168 SER A O 1
ATOM 1263 N N . GLY A 1 169 ? -9.704 -25.128 9.681 1 88.5 169 GLY A N 1
ATOM 1264 C CA . GLY A 1 169 ? -8.907 -25.647 10.781 1 88.5 169 GLY A CA 1
ATOM 1265 C C . GLY A 1 169 ? -8.109 -26.882 10.409 1 88.5 169 GLY A C 1
ATOM 1266 O O . GLY A 1 169 ? -7.038 -27.128 10.969 1 88.5 169 GLY A O 1
ATOM 1267 N N . VAL A 1 170 ? -8.675 -27.578 9.411 1 91.71 170 VAL A N 1
ATOM 1268 C CA . VAL A 1 170 ? -8.013 -28.82 9.025 1 91.71 170 VAL A CA 1
ATOM 1269 C C . VAL A 1 170 ? -7.066 -28.56 7.856 1 91.71 170 VAL A C 1
ATOM 1271 O O . VAL A 1 170 ? -6.398 -29.478 7.374 1 91.71 170 VAL A O 1
ATOM 1274 N N . ARG A 1 171 ? -7.036 -27.286 7.372 1 90.69 171 ARG A N 1
ATOM 1275 C CA . ARG A 1 171 ? -6.254 -26.937 6.19 1 90.69 171 ARG A CA 1
ATOM 1276 C C . ARG A 1 171 ? -4.836 -26.527 6.573 1 90.69 171 ARG A C 1
ATOM 1278 O O . ARG A 1 171 ? -4.332 -25.506 6.101 1 90.69 171 ARG A O 1
ATOM 1285 N N . THR A 1 172 ? -4.138 -27.234 7.386 1 88.62 172 THR A N 1
ATOM 1286 C CA . THR A 1 172 ? -2.762 -26.981 7.799 1 88.62 172 THR A CA 1
ATOM 1287 C C . THR A 1 172 ? -1.787 -27.811 6.969 1 88.62 172 THR A C 1
ATOM 1289 O O . THR A 1 172 ? -2.175 -28.813 6.365 1 88.62 172 THR A O 1
ATOM 1292 N N . TRP A 1 173 ? -0.601 -27.42 6.987 1 92.19 173 TRP A N 1
ATOM 1293 C CA . TRP A 1 173 ? 0.426 -28.14 6.242 1 92.19 173 TRP A CA 1
ATOM 1294 C C . TRP A 1 173 ? 0.643 -29.534 6.82 1 92.19 173 TRP A C 1
ATOM 1296 O O . TRP A 1 173 ? 0.764 -29.696 8.037 1 92.19 173 TRP A O 1
ATOM 1306 N N . SER A 1 174 ? 0.501 -30.429 6.009 1 92.69 174 SER A N 1
ATOM 1307 C CA . SER A 1 174 ? 0.894 -31.817 6.228 1 92.69 174 SER A CA 1
ATOM 1308 C C . SER A 1 174 ? 1.371 -32.467 4.933 1 92.69 174 SER A C 1
ATOM 1310 O O . SER A 1 174 ? 0.804 -32.226 3.865 1 92.69 174 SER A O 1
ATOM 1312 N N . ASP A 1 175 ? 2.378 -33.253 5.033 1 92.72 175 ASP A N 1
ATOM 1313 C CA . ASP A 1 175 ? 2.854 -33.921 3.826 1 92.72 175 ASP A CA 1
ATOM 1314 C C . ASP A 1 175 ? 2.011 -35.155 3.513 1 92.72 175 ASP A C 1
ATOM 1316 O O . ASP A 1 175 ? 2.34 -35.925 2.608 1 92.72 175 ASP A O 1
ATOM 1320 N N . SER A 1 176 ? 0.865 -35.255 4.297 1 95.98 176 SER A N 1
ATOM 1321 C CA . SER A 1 176 ? 0.02 -36.425 4.083 1 95.98 176 SER A CA 1
ATOM 1322 C C . SER A 1 176 ? -1.322 -36.032 3.472 1 95.98 176 SER A C 1
ATOM 1324 O O . SER A 1 176 ? -2.206 -36.876 3.308 1 95.98 176 SER A O 1
ATOM 1326 N N . VAL A 1 177 ? -1.486 -34.811 3.22 1 96.74 177 VAL A N 1
ATOM 1327 C CA . VAL A 1 177 ? -2.772 -34.387 2.678 1 96.74 177 VAL A CA 1
ATOM 1328 C C . VAL A 1 177 ? -2.55 -33.444 1.497 1 96.74 177 VAL A C 1
ATOM 1330 O O . VAL A 1 177 ? -1.594 -32.665 1.488 1 96.74 177 VAL A O 1
ATOM 1333 N N . TYR A 1 178 ? -3.383 -33.565 0.511 1 96.38 178 TYR A N 1
ATOM 1334 C CA . TYR A 1 178 ? -3.317 -32.846 -0.756 1 96.38 178 TYR A CA 1
ATOM 1335 C C . TYR A 1 178 ? -4.676 -32.262 -1.123 1 96.38 178 TYR A C 1
ATOM 1337 O O . TYR A 1 178 ? -5.529 -32.96 -1.678 1 96.38 178 TYR A O 1
ATOM 1345 N N . PHE A 1 179 ? -4.855 -30.939 -0.906 1 96.23 179 PHE A N 1
ATOM 1346 C CA . PHE A 1 179 ? -6.148 -30.297 -1.112 1 96.23 179 PHE A CA 1
ATOM 1347 C C . PHE A 1 179 ? -6.289 -29.814 -2.551 1 96.23 179 PHE A C 1
ATOM 1349 O O . PHE A 1 179 ? -5.338 -29.282 -3.129 1 96.23 179 PHE A O 1
ATOM 1356 N N . THR A 1 180 ? -7.472 -29.952 -3.133 1 94.46 180 THR A N 1
ATOM 1357 C CA . THR A 1 180 ? -7.676 -29.525 -4.513 1 94.46 180 THR A CA 1
ATOM 1358 C C . THR A 1 180 ? -8.651 -28.353 -4.579 1 94.46 180 THR A C 1
ATOM 1360 O O . THR A 1 180 ? -8.738 -27.667 -5.599 1 94.46 180 THR A O 1
ATOM 1363 N N . ARG A 1 181 ? -9.354 -28.074 -3.594 1 91.19 181 ARG A N 1
ATOM 1364 C CA . ARG A 1 181 ? -10.337 -26.995 -3.557 1 91.19 181 ARG A CA 1
ATOM 1365 C C . ARG A 1 181 ? -9.798 -25.79 -2.794 1 91.19 181 ARG A C 1
ATOM 1367 O O . ARG A 1 181 ? -8.88 -25.922 -1.982 1 91.19 181 ARG A O 1
ATOM 1374 N N . ALA A 1 182 ? -10.458 -24.662 -3.083 1 91.32 182 ALA A N 1
ATOM 1375 C CA . ALA A 1 182 ? -10.105 -23.466 -2.322 1 91.32 182 ALA A CA 1
ATOM 1376 C C . ALA A 1 182 ? -10.472 -23.625 -0.849 1 91.32 182 ALA A C 1
ATOM 1378 O O . ALA A 1 182 ? -11.414 -24.345 -0.512 1 91.32 182 ALA A O 1
ATOM 1379 N N . GLU A 1 183 ? -9.741 -22.933 -0.058 1 91.05 183 GLU A N 1
ATOM 1380 C CA . GLU A 1 183 ? -9.979 -22.996 1.381 1 91.05 183 GLU A CA 1
ATOM 1381 C C . GLU A 1 183 ? -11.297 -22.323 1.753 1 91.05 183 GLU A C 1
ATOM 1383 O O . GLU A 1 183 ? -11.67 -21.308 1.162 1 91.05 183 GLU A O 1
ATOM 1388 N N . PRO A 1 184 ? -11.985 -22.865 2.667 1 94.29 184 PRO A N 1
ATOM 1389 C CA . PRO A 1 184 ? -13.25 -22.28 3.118 1 94.29 184 PRO A CA 1
ATOM 1390 C C . PRO A 1 184 ? -13.092 -20.845 3.616 1 94.29 184 PRO A C 1
ATOM 1392 O O . PRO A 1 184 ? -14.009 -20.033 3.47 1 94.29 184 PRO A O 1
ATOM 1395 N N . MET A 1 185 ? -11.943 -20.558 4.13 1 95.65 185 MET A N 1
ATOM 1396 C CA . MET A 1 185 ? -11.707 -19.196 4.6 1 95.65 185 MET A CA 1
ATOM 1397 C C . MET A 1 185 ? -11.795 -18.199 3.449 1 95.65 185 MET A C 1
ATOM 1399 O O . MET A 1 185 ? -12.316 -17.095 3.617 1 95.65 185 MET A O 1
ATOM 1403 N N . VAL A 1 186 ? -11.299 -18.595 2.295 1 95.74 186 VAL A N 1
ATOM 1404 C CA . VAL A 1 186 ? -11.364 -17.73 1.121 1 95.74 186 VAL A CA 1
ATOM 1405 C C . VAL A 1 186 ? -12.822 -17.489 0.737 1 95.74 186 VAL A C 1
ATOM 1407 O O . VAL A 1 186 ? -13.197 -16.373 0.368 1 95.74 186 VAL A O 1
ATOM 1410 N N . GLU A 1 187 ? -13.595 -18.468 0.845 1 96.05 187 GLU A N 1
ATOM 1411 C CA . GLU A 1 187 ? -15.023 -18.334 0.573 1 96.05 187 GLU A CA 1
ATOM 1412 C C . GLU A 1 187 ? -15.687 -17.385 1.567 1 96.05 187 GLU A C 1
ATOM 1414 O O . GLU A 1 187 ? -16.491 -16.535 1.179 1 96.05 187 GLU A O 1
ATOM 1419 N N . LEU A 1 188 ? -15.351 -17.572 2.789 1 97.07 188 LEU A N 1
ATOM 1420 C CA . LEU A 1 188 ? -15.938 -16.716 3.814 1 97.07 188 LEU A CA 1
ATOM 1421 C C . LEU A 1 188 ? -15.54 -15.259 3.598 1 97.07 188 LEU A C 1
ATOM 1423 O O . LEU A 1 188 ? -16.337 -14.351 3.843 1 97.07 188 LEU A O 1
ATOM 1427 N N . LYS A 1 189 ? -14.322 -15.064 3.199 1 96.5 189 LYS A N 1
ATOM 1428 C CA . LYS A 1 189 ? -13.842 -13.706 2.96 1 96.5 189 LYS A CA 1
ATOM 1429 C C . LYS A 1 189 ? -14.662 -13.015 1.875 1 96.5 189 LYS A C 1
ATOM 1431 O O . LYS A 1 189 ? -15.005 -11.838 2.003 1 96.5 189 LYS A O 1
ATOM 1436 N N . VAL A 1 190 ? -15.08 -13.734 0.903 1 96.51 190 VAL A N 1
ATOM 1437 C CA . VAL A 1 190 ? -15.947 -13.201 -0.143 1 96.51 190 VAL A CA 1
ATOM 1438 C C . VAL A 1 190 ? -17.3 -12.817 0.453 1 96.51 190 VAL A C 1
ATOM 1440 O O . VAL A 1 190 ? -17.857 -11.769 0.119 1 96.51 190 VAL A O 1
ATOM 1443 N N . VAL A 1 191 ? -17.724 -13.623 1.284 1 97.44 191 VAL A N 1
ATOM 1444 C CA . VAL A 1 191 ? -19.023 -13.412 1.914 1 97.44 191 VAL A CA 1
ATOM 1445 C C . VAL A 1 191 ? -18.975 -12.163 2.791 1 97.44 191 VAL A C 1
ATOM 1447 O O . VAL A 1 191 ? -19.832 -11.284 2.678 1 97.44 191 VAL A O 1
ATOM 1450 N N . LEU A 1 192 ? -17.996 -12.141 3.566 1 96.53 192 LEU A N 1
ATOM 1451 C CA . LEU A 1 192 ? -17.895 -11.036 4.512 1 96.53 192 LEU A CA 1
ATOM 1452 C C . LEU A 1 192 ? -17.701 -9.711 3.782 1 96.53 192 LEU A C 1
ATOM 1454 O O . LEU A 1 192 ? -18.256 -8.687 4.188 1 96.53 192 LEU A O 1
ATOM 1458 N N . MET A 1 193 ? -16.908 -9.7 2.714 1 94.78 193 MET A N 1
ATOM 1459 C CA . MET A 1 193 ? -16.739 -8.496 1.906 1 94.78 193 MET A CA 1
ATOM 1460 C C . MET A 1 193 ? -18.082 -7.997 1.385 1 94.78 193 MET A C 1
ATOM 1462 O O . MET A 1 193 ? -18.357 -6.796 1.414 1 94.78 193 MET A O 1
ATOM 1466 N N . HIS A 1 194 ? -18.878 -8.907 0.982 1 96.3 194 HIS A N 1
ATOM 1467 C CA . HIS A 1 194 ? -20.182 -8.53 0.449 1 96.3 194 HIS A CA 1
ATOM 1468 C C . HIS A 1 194 ? -21.091 -7.99 1.548 1 96.3 194 HIS A C 1
ATOM 1470 O O . HIS A 1 194 ? -21.753 -6.966 1.366 1 96.3 194 HIS A O 1
ATOM 1476 N N . VAL A 1 195 ? -21.09 -8.629 2.664 1 96.01 195 VAL A N 1
ATOM 1477 C CA . VAL A 1 195 ? -21.942 -8.269 3.793 1 96.01 195 VAL A CA 1
ATOM 1478 C C . VAL A 1 195 ? -21.57 -6.877 4.298 1 96.01 195 VAL A C 1
ATOM 1480 O O . VAL A 1 195 ? -22.446 -6.046 4.549 1 96.01 195 VAL A O 1
ATOM 1483 N N . MET A 1 196 ? -20.31 -6.636 4.335 1 92.57 196 MET A N 1
ATOM 1484 C CA . MET A 1 196 ? -19.835 -5.402 4.954 1 92.57 196 MET A CA 1
ATOM 1485 C C . MET A 1 196 ? -19.834 -4.254 3.95 1 92.57 196 MET A C 1
ATOM 1487 O O . MET A 1 196 ? -20.221 -3.132 4.283 1 92.57 196 MET A O 1
ATOM 1491 N N . ASN A 1 197 ? -19.42 -4.56 2.707 1 90.47 197 ASN A N 1
ATOM 1492 C CA . ASN A 1 197 ? -19.135 -3.479 1.77 1 90.47 197 ASN A CA 1
ATOM 1493 C C . ASN A 1 197 ? -20.331 -3.191 0.867 1 90.47 197 ASN A C 1
ATOM 1495 O O . ASN A 1 197 ? -20.487 -2.072 0.375 1 90.47 197 ASN A O 1
ATOM 1499 N N . VAL A 1 198 ? -21.14 -4.205 0.637 1 92.3 198 VAL A N 1
ATOM 1500 C CA . VAL A 1 198 ? -22.223 -4.037 -0.326 1 92.3 198 VAL A CA 1
ATOM 1501 C C . VAL A 1 198 ? -23.558 -3.947 0.408 1 92.3 198 VAL A C 1
ATOM 1503 O O . VAL A 1 198 ? -24.288 -2.963 0.264 1 92.3 198 VAL A O 1
ATOM 1506 N N . LEU A 1 199 ? -23.8 -4.91 1.335 1 94.26 199 LEU A N 1
ATOM 1507 C CA . LEU A 1 199 ? -25.064 -4.897 2.063 1 94.26 199 LEU A CA 1
ATOM 1508 C C . LEU A 1 199 ? -25.017 -3.902 3.218 1 94.26 199 LEU A C 1
ATOM 1510 O O . LEU A 1 199 ? -26.041 -3.323 3.587 1 94.26 199 LEU A O 1
ATOM 1514 N N . ARG A 1 200 ? -23.896 -3.718 3.881 1 93.31 200 ARG A N 1
ATOM 1515 C CA . ARG A 1 200 ? -23.632 -2.783 4.97 1 93.31 200 ARG A CA 1
ATOM 1516 C C . ARG A 1 200 ? -24.543 -3.058 6.161 1 93.31 200 ARG A C 1
ATOM 1518 O O . ARG A 1 200 ? -24.999 -2.128 6.829 1 93.31 200 ARG A O 1
ATOM 1525 N N . VAL A 1 201 ? -24.964 -4.237 6.401 1 94.74 201 VAL A N 1
ATOM 1526 C CA . VAL A 1 201 ? -25.926 -4.589 7.44 1 94.74 201 VAL A CA 1
ATOM 1527 C C . VAL A 1 201 ? -25.246 -4.559 8.806 1 94.74 201 VAL A C 1
ATOM 1529 O O . VAL A 1 201 ? -24.029 -4.737 8.905 1 94.74 201 VAL A O 1
ATOM 1532 N N . ARG A 1 202 ? -26.024 -4.408 9.855 1 93.66 202 ARG A N 1
ATOM 1533 C CA . ARG A 1 202 ? -25.499 -4.314 11.214 1 93.66 202 ARG A CA 1
ATOM 1534 C C . ARG A 1 202 ? -25.778 -5.592 11.998 1 93.66 202 ARG A C 1
ATOM 1536 O O . ARG A 1 202 ? -25.039 -5.932 12.924 1 93.66 202 ARG A O 1
ATOM 1543 N N . ARG A 1 203 ? -26.874 -6.223 11.675 1 96.85 203 ARG A N 1
ATOM 1544 C CA . ARG A 1 203 ? -27.276 -7.42 12.407 1 96.85 203 ARG A CA 1
ATOM 1545 C C . ARG A 1 203 ? -27.005 -8.679 11.589 1 96.85 203 ARG A C 1
ATOM 1547 O O . ARG A 1 203 ? -27.78 -9.023 10.695 1 96.85 203 ARG A O 1
ATOM 1554 N N . VAL A 1 204 ? -25.972 -9.283 11.901 1 97.58 204 VAL A N 1
ATOM 1555 C CA . VAL A 1 204 ? -25.517 -10.485 11.211 1 97.58 204 VAL A CA 1
ATOM 1556 C C . VAL A 1 204 ? -25.693 -11.7 12.12 1 97.58 204 VAL A C 1
ATOM 1558 O O . VAL A 1 204 ? -25.482 -11.613 13.332 1 97.58 204 VAL A O 1
ATOM 1561 N N . ALA A 1 205 ? -26.179 -12.691 11.618 1 98.25 205 ALA A N 1
ATOM 1562 C CA . ALA A 1 205 ? -26.234 -13.964 12.333 1 98.25 205 ALA A CA 1
ATOM 1563 C C . ALA A 1 205 ? -25.332 -15.003 11.675 1 98.25 205 ALA A C 1
ATOM 1565 O O . ALA A 1 205 ? -25.101 -14.956 10.464 1 98.25 205 ALA A O 1
ATOM 1566 N N . PHE A 1 206 ? -24.798 -15.781 12.448 1 97.86 206 PHE A N 1
ATOM 1567 C CA . PHE A 1 206 ? -23.934 -16.869 12.003 1 97.86 206 PHE A CA 1
ATOM 1568 C C . PHE A 1 206 ? -24.39 -18.197 12.595 1 97.86 206 PHE A C 1
ATOM 1570 O O . PHE A 1 206 ? -24.617 -18.3 13.802 1 97.86 206 PHE A O 1
ATOM 1577 N N . MET A 1 207 ? -24.533 -19.09 11.755 1 95.59 207 MET A N 1
ATOM 1578 C CA . MET A 1 207 ? -25.004 -20.397 12.206 1 95.59 207 MET A CA 1
ATOM 1579 C C . MET A 1 207 ? -23.935 -21.463 11.993 1 95.59 207 MET A C 1
ATOM 1581 O O . MET A 1 207 ? -23.315 -21.523 10.929 1 95.59 207 MET A O 1
ATOM 1585 N N . ARG A 1 208 ? -23.719 -22.263 13.029 1 92.15 208 ARG A N 1
ATOM 1586 C CA . ARG A 1 208 ? -22.852 -23.433 12.935 1 92.15 208 ARG A CA 1
ATOM 1587 C C . ARG A 1 208 ? -23.343 -24.553 13.847 1 92.15 208 ARG A C 1
ATOM 1589 O O . ARG A 1 208 ? -24.18 -24.325 14.723 1 92.15 208 ARG A O 1
ATOM 1596 N N . LEU A 1 209 ? -22.885 -25.685 13.619 1 92.63 209 LEU A N 1
ATOM 1597 C CA . LEU A 1 209 ? -23.12 -26.825 14.499 1 92.63 209 LEU A CA 1
ATOM 1598 C C . LEU A 1 209 ? -21.86 -27.176 15.283 1 92.63 209 LEU A C 1
ATOM 1600 O O . LEU A 1 209 ? -20.752 -27.116 14.744 1 92.63 209 LEU A O 1
ATOM 1604 N N . THR A 1 210 ? -22.026 -27.441 16.601 1 91.21 210 THR A N 1
ATOM 1605 C CA . THR A 1 210 ? -20.889 -27.871 17.407 1 91.21 210 THR A CA 1
ATOM 1606 C C . THR A 1 210 ? -20.714 -29.385 17.331 1 91.21 210 THR A C 1
ATOM 1608 O O . THR A 1 210 ? -21.638 -30.103 16.944 1 91.21 210 THR A O 1
ATOM 1611 N N . GLY A 1 211 ? -19.6 -29.804 17.722 1 85.29 211 GLY A N 1
ATOM 1612 C CA . GLY A 1 211 ? -19.301 -31.225 17.651 1 85.29 211 GLY A CA 1
ATOM 1613 C C . GLY A 1 211 ? -18.678 -31.638 16.33 1 85.29 211 GLY A C 1
ATOM 1614 O O . GLY A 1 211 ? -18.277 -32.791 16.161 1 85.29 211 GLY A O 1
ATOM 1615 N N . MET A 1 212 ? -18.718 -30.636 15.461 1 83.75 212 MET A N 1
ATOM 1616 C CA . MET A 1 212 ? -18.027 -30.809 14.186 1 83.75 212 MET A CA 1
ATOM 1617 C C . MET A 1 212 ? -16.968 -29.729 13.99 1 83.75 212 MET A C 1
ATOM 1619 O O . MET A 1 212 ? -17.038 -28.666 14.608 1 83.75 212 MET A O 1
ATOM 1623 N N . GLN A 1 213 ? -15.985 -29.967 13.364 1 81.58 213 GLN A N 1
ATOM 1624 C CA . GLN A 1 213 ? -14.925 -28.995 13.114 1 81.58 213 GLN A CA 1
ATOM 1625 C C . GLN A 1 213 ? -15.396 -27.9 12.161 1 81.58 213 GLN A C 1
ATOM 1627 O O . GLN A 1 213 ? -14.844 -26.798 12.151 1 81.58 213 GLN A O 1
ATOM 1632 N N . PHE A 1 214 ? -16.499 -28.128 11.554 1 86.06 214 PHE A N 1
ATOM 1633 C CA . PHE A 1 214 ? -17.021 -27.248 10.515 1 86.06 214 PHE A CA 1
ATOM 1634 C C . PHE A 1 214 ? -17.559 -25.957 11.12 1 86.06 214 PHE A C 1
ATOM 1636 O O . PHE A 1 214 ? -18.412 -25.989 12.009 1 86.06 214 PHE A O 1
ATOM 1643 N N . GLY A 1 215 ? -16.964 -24.79 10.681 1 90.05 215 GLY A N 1
ATOM 1644 C CA . GLY A 1 215 ? -17.58 -23.506 10.976 1 90.05 215 GLY A CA 1
ATOM 1645 C C . GLY A 1 215 ? -16.923 -22.781 12.135 1 90.05 215 GLY A C 1
ATOM 1646 O O . GLY A 1 215 ? -17.125 -21.578 12.317 1 90.05 215 GLY A O 1
ATOM 1647 N N . LYS A 1 216 ? -16.186 -23.53 12.959 1 91.09 216 LYS A N 1
ATOM 1648 C CA . LYS A 1 216 ? -15.628 -22.904 14.155 1 91.09 216 LYS A CA 1
ATOM 1649 C C . LYS A 1 216 ? -14.632 -21.808 13.788 1 91.09 216 LYS A C 1
ATOM 1651 O O . LYS A 1 216 ? -14.76 -20.669 14.24 1 91.09 216 LYS A O 1
ATOM 1656 N N . GLU A 1 217 ? -13.619 -22.171 12.95 1 92.9 217 GLU A N 1
ATOM 1657 C CA . GLU A 1 217 ? -12.604 -21.201 12.551 1 92.9 217 GLU A CA 1
ATOM 1658 C C . GLU A 1 217 ? -13.227 -20.025 11.805 1 92.9 217 GLU A C 1
ATOM 1660 O O . GLU A 1 217 ? -12.808 -18.879 11.982 1 92.9 217 GLU A O 1
ATOM 1665 N N . GLU A 1 218 ? -14.139 -20.301 10.999 1 94.74 218 GLU A N 1
ATOM 1666 C CA . GLU A 1 218 ? -14.818 -19.277 10.21 1 94.74 218 GLU A CA 1
ATOM 1667 C C . GLU A 1 218 ? -15.625 -18.339 11.102 1 94.74 218 GLU A C 1
ATOM 1669 O O . GLU A 1 218 ? -15.618 -17.122 10.9 1 94.74 218 GLU A O 1
ATOM 1674 N N . MET A 1 219 ? -16.298 -18.924 12.071 1 95.12 219 MET A N 1
ATOM 1675 C CA . MET A 1 219 ? -17.049 -18.106 13.019 1 95.12 219 MET A CA 1
ATOM 1676 C C . MET A 1 219 ? -16.123 -17.157 13.772 1 95.12 219 MET A C 1
ATOM 1678 O O . MET A 1 219 ? -16.433 -15.975 13.93 1 95.12 219 MET A O 1
ATOM 1682 N N . VAL A 1 220 ? -15.017 -17.705 14.208 1 95.03 220 VAL A N 1
ATOM 1683 C CA . VAL A 1 220 ? -14.051 -16.897 14.945 1 95.03 220 VAL A CA 1
ATOM 1684 C C . VAL A 1 220 ? -13.569 -15.742 14.07 1 95.03 220 VAL A C 1
ATOM 1686 O O . VAL A 1 220 ? -13.457 -14.606 14.536 1 95.03 220 VAL A O 1
ATOM 1689 N N . TYR A 1 221 ? -13.317 -16.01 12.828 1 95.72 221 TYR A N 1
ATOM 1690 C CA . TYR A 1 221 ? -12.874 -14.968 11.908 1 95.72 221 TYR A CA 1
ATOM 1691 C C . TYR A 1 221 ? -13.933 -13.882 11.764 1 95.72 221 TYR A C 1
ATOM 1693 O O . TYR A 1 221 ? -13.613 -12.691 11.757 1 95.72 221 TYR A O 1
ATOM 1701 N N . VAL A 1 222 ? -15.174 -14.294 11.602 1 96.69 222 VAL A N 1
ATOM 1702 C CA . VAL A 1 222 ? -16.265 -13.331 11.494 1 96.69 222 VAL A CA 1
ATOM 1703 C C . VAL A 1 222 ? -16.327 -12.476 12.758 1 96.69 222 VAL A C 1
ATOM 1705 O O . VAL A 1 222 ? -16.42 -11.248 12.681 1 96.69 222 VAL A O 1
ATOM 1708 N N . GLN A 1 223 ? -16.272 -13.138 13.89 1 96.67 223 GLN A N 1
ATOM 1709 C CA . GLN A 1 223 ? -16.325 -12.438 15.169 1 96.67 223 GLN A CA 1
ATOM 1710 C C . GLN A 1 223 ? -15.168 -11.452 15.305 1 96.67 223 GLN A C 1
ATOM 1712 O O . GLN A 1 223 ? -15.374 -10.293 15.669 1 96.67 223 GLN A O 1
ATOM 1717 N N . GLU A 1 224 ? -14.042 -11.934 14.95 1 95.21 224 GLU A N 1
ATOM 1718 C CA . GLU A 1 224 ? -12.857 -11.089 15.072 1 95.21 224 GLU A CA 1
ATOM 1719 C C . GLU A 1 224 ? -12.912 -9.917 14.097 1 95.21 224 GLU A C 1
ATOM 1721 O O . GLU A 1 224 ? -12.526 -8.798 14.441 1 95.21 224 GLU A O 1
ATOM 1726 N N . THR A 1 225 ? -13.287 -10.21 12.908 1 94.25 225 THR A N 1
ATOM 1727 C CA . THR A 1 225 ? -13.36 -9.158 11.9 1 94.25 225 THR A CA 1
ATOM 1728 C C . THR A 1 225 ? -14.361 -8.082 12.312 1 94.25 225 THR A C 1
ATOM 1730 O O . THR A 1 225 ? -14.053 -6.889 12.264 1 94.25 225 THR A O 1
ATOM 1733 N N . LEU A 1 226 ? -15.538 -8.493 12.748 1 94.89 226 LEU A N 1
ATOM 1734 C CA . LEU A 1 226 ? -16.547 -7.533 13.182 1 94.89 226 LEU A CA 1
ATOM 1735 C C . LEU A 1 226 ? -16.087 -6.787 14.429 1 94.89 226 LEU A C 1
ATOM 1737 O O . LEU A 1 226 ? -16.294 -5.576 14.545 1 94.89 226 LEU A O 1
ATOM 1741 N N . ALA A 1 227 ? -15.455 -7.532 15.3 1 93.99 227 ALA A N 1
ATOM 1742 C CA . ALA A 1 227 ? -14.92 -6.898 16.503 1 93.99 227 ALA A CA 1
ATOM 1743 C C . ALA A 1 227 ? -13.874 -5.845 16.149 1 93.99 227 ALA A C 1
ATOM 1745 O O . ALA A 1 227 ? -13.843 -4.767 16.746 1 93.99 227 ALA A O 1
ATOM 1746 N N . SER A 1 22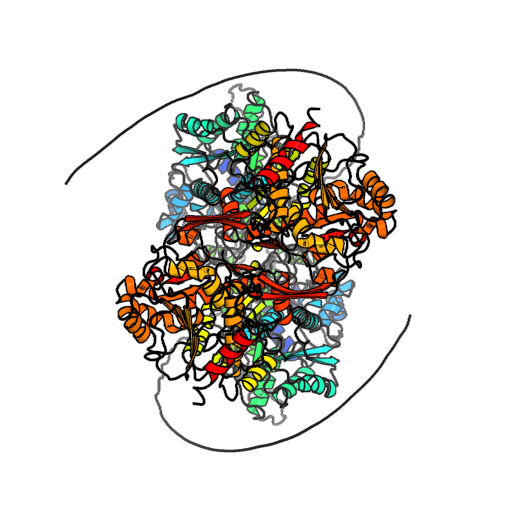8 ? -13.051 -6.24 15.179 1 89.9 228 SER A N 1
ATOM 1747 C CA . SER A 1 228 ? -11.987 -5.326 14.775 1 89.9 228 SER A CA 1
ATOM 1748 C C . SER A 1 228 ? -12.557 -4.032 14.203 1 89.9 228 SER A C 1
ATOM 1750 O O . SER A 1 228 ? -11.881 -3.002 14.192 1 89.9 228 SER A O 1
ATOM 1752 N N . LEU A 1 229 ? -13.76 -4.063 13.77 1 89.77 229 LEU A N 1
ATOM 1753 C CA . LEU A 1 229 ? -14.426 -2.889 13.216 1 89.77 229 LEU A CA 1
ATOM 1754 C C . LEU A 1 229 ? -15.386 -2.278 14.232 1 89.77 229 LEU A C 1
ATOM 1756 O O . LEU A 1 229 ? -16.143 -1.362 13.904 1 89.77 229 LEU A O 1
ATOM 1760 N N . LEU A 1 230 ? -15.424 -2.923 15.497 1 91.09 230 LEU A N 1
ATOM 1761 C CA . LEU A 1 230 ? -16.272 -2.49 16.603 1 91.09 230 LEU A CA 1
ATOM 1762 C C . LEU A 1 230 ? -17.747 -2.628 16.242 1 91.09 230 LEU A C 1
ATOM 1764 O O . LEU A 1 230 ? -18.564 -1.786 16.622 1 91.09 230 LEU A O 1
ATOM 1768 N N . HIS A 1 231 ? -17.999 -3.585 15.377 1 92.32 231 HIS A N 1
ATOM 1769 C CA . HIS A 1 231 ? -19.381 -3.946 15.081 1 92.32 231 HIS A CA 1
ATOM 1770 C C . HIS A 1 231 ? -19.92 -4.944 16.1 1 92.32 231 HIS A C 1
ATOM 1772 O O . HIS A 1 231 ? -19.149 -5.557 16.843 1 92.32 231 HIS A O 1
ATOM 1778 N N . ASP A 1 232 ? -21.248 -4.976 16.127 1 92.33 232 ASP A N 1
ATOM 1779 C CA . ASP A 1 232 ? -21.875 -5.962 17.002 1 92.33 232 ASP A CA 1
ATOM 1780 C C . ASP A 1 232 ? -21.488 -7.382 16.594 1 92.33 232 ASP A C 1
ATOM 1782 O O . ASP A 1 232 ? -21.35 -7.676 15.405 1 92.33 232 ASP A O 1
ATOM 1786 N N . PRO A 1 233 ? -21.193 -8.153 17.57 1 94.96 233 PRO A N 1
ATOM 1787 C CA . PRO A 1 233 ? -20.937 -9.554 17.226 1 94.96 233 PRO A CA 1
ATOM 1788 C C . PRO A 1 233 ? -22.125 -10.219 16.535 1 94.96 233 PRO A C 1
ATOM 1790 O O . PRO A 1 233 ? -23.274 -9.836 16.77 1 94.96 233 PRO A O 1
ATOM 1793 N N . PRO A 1 234 ? -21.825 -11.083 15.745 1 96.91 234 PRO A N 1
ATOM 1794 C CA . PRO A 1 234 ? -22.939 -11.798 15.119 1 96.91 234 PRO A CA 1
ATOM 1795 C C . PRO A 1 234 ? -23.747 -12.623 16.119 1 96.91 234 PRO A C 1
ATOM 1797 O O . PRO A 1 234 ? -23.191 -13.135 17.094 1 96.91 234 PRO A O 1
ATOM 1800 N N . ALA A 1 235 ? -25.097 -12.588 15.882 1 97.57 235 ALA A N 1
ATOM 1801 C CA . ALA A 1 235 ? -25.911 -13.558 16.611 1 97.57 235 ALA A CA 1
ATOM 1802 C C . ALA A 1 235 ? -25.576 -14.984 16.186 1 97.57 235 ALA A C 1
ATOM 1804 O O . ALA A 1 235 ? -25.512 -15.285 14.992 1 97.57 235 ALA A O 1
ATOM 1805 N N . VAL A 1 236 ? -25.303 -15.813 17.18 1 96.13 236 VAL A N 1
ATOM 1806 C CA . VAL A 1 236 ? -24.811 -17.14 16.823 1 96.13 236 VAL A CA 1
ATOM 1807 C C . VAL A 1 236 ? -25.869 -18.189 17.154 1 96.13 236 VAL A C 1
ATOM 1809 O O . VAL A 1 236 ? -26.416 -18.201 18.26 1 96.13 236 VAL A O 1
ATOM 1812 N N . TYR A 1 237 ? -26.24 -18.865 16.201 1 95.74 237 TYR A N 1
ATOM 1813 C CA . TYR A 1 237 ? -26.96 -20.114 16.423 1 95.74 237 TYR A CA 1
ATOM 1814 C C . TYR A 1 237 ? -25.995 -21.291 16.505 1 95.74 237 TYR A C 1
ATOM 1816 O O . TYR A 1 237 ? -25.36 -21.652 15.512 1 95.74 237 TYR A O 1
ATOM 1824 N N . THR A 1 238 ? -25.86 -21.831 17.635 1 90.48 238 THR A N 1
ATOM 1825 C CA . THR A 1 238 ? -25.015 -23.004 17.829 1 90.48 238 THR A CA 1
ATOM 1826 C C . THR A 1 238 ? -25.816 -24.153 18.436 1 90.48 238 THR A C 1
ATOM 1828 O O . THR A 1 238 ? -26.512 -23.97 19.437 1 90.48 238 THR A O 1
ATOM 1831 N N . ALA A 1 239 ? -25.825 -25.167 17.853 1 92.66 239 ALA A N 1
ATOM 1832 C CA . ALA A 1 239 ? -26.452 -26.4 18.322 1 92.66 239 ALA A CA 1
ATOM 1833 C C . ALA A 1 239 ? -25.534 -27.599 18.108 1 92.66 239 ALA A C 1
ATOM 1835 O O . ALA A 1 239 ? -24.733 -27.616 17.17 1 92.66 239 ALA A O 1
ATOM 1836 N N . PRO A 1 240 ? -25.613 -28.53 19.115 1 92.7 240 PRO A N 1
ATOM 1837 C CA . PRO A 1 240 ? -24.785 -29.719 18.899 1 92.7 240 PRO A CA 1
ATOM 1838 C C . PRO A 1 240 ? -25.267 -30.568 17.725 1 92.7 240 PRO A C 1
ATOM 1840 O O . PRO A 1 240 ? -26.475 -30.72 17.523 1 92.7 240 PRO A O 1
ATOM 1843 N N . TYR A 1 241 ? -24.394 -30.998 17.078 1 91.63 241 TYR A N 1
ATOM 1844 C CA . TYR A 1 241 ? -24.742 -31.928 16.009 1 91.63 241 TYR A CA 1
ATOM 1845 C C . TYR A 1 241 ? -25.327 -33.216 16.575 1 91.63 241 TYR A C 1
ATOM 1847 O O . TYR A 1 241 ? -24.832 -33.745 17.573 1 91.63 241 TYR A O 1
ATOM 1855 N N . SER A 1 242 ? -26.398 -33.652 15.982 1 88.36 242 SER A N 1
ATOM 1856 C CA . SER A 1 242 ? -27.016 -34.929 16.321 1 88.36 242 SER A CA 1
ATOM 1857 C C . SER A 1 242 ? -27.658 -35.575 15.098 1 88.36 242 SER A C 1
ATOM 1859 O O . SER A 1 242 ? -28.331 -34.902 14.315 1 88.36 242 SER A O 1
ATOM 1861 N N . GLU A 1 243 ? -27.453 -36.826 14.987 1 83.28 243 GLU A N 1
ATOM 1862 C CA . GLU A 1 243 ? -28.105 -37.555 13.903 1 83.28 243 GLU A CA 1
ATOM 1863 C C . GLU A 1 243 ? -29.547 -37.902 14.26 1 83.28 243 GLU A C 1
ATOM 1865 O O . GLU A 1 243 ? -30.369 -38.149 13.375 1 83.28 243 GLU A O 1
ATOM 1870 N N . ILE A 1 244 ? -29.756 -37.912 15.509 1 86.23 244 ILE A N 1
ATOM 1871 C CA . ILE A 1 244 ? -31.048 -38.364 16.012 1 86.23 244 ILE A CA 1
ATOM 1872 C C . ILE A 1 244 ? -31.961 -37.162 16.243 1 86.23 244 ILE A C 1
ATOM 1874 O O . ILE A 1 244 ? -33.062 -37.096 15.691 1 86.23 244 ILE A O 1
ATOM 1878 N N . ASP A 1 245 ? -31.428 -36.243 16.944 1 89.1 245 ASP A N 1
ATOM 1879 C CA . ASP A 1 245 ? -32.193 -35.03 17.216 1 89.1 245 ASP A CA 1
ATOM 1880 C C . ASP A 1 245 ? -31.917 -33.959 16.163 1 89.1 245 ASP A C 1
ATOM 1882 O O . ASP A 1 245 ? -31.003 -33.147 16.321 1 89.1 245 ASP A O 1
ATOM 1886 N N . VAL A 1 246 ? -32.775 -33.956 15.171 1 91.95 246 VAL A N 1
ATOM 1887 C CA . VAL A 1 246 ? -32.475 -33.104 14.025 1 91.95 246 VAL A CA 1
ATOM 1888 C C . VAL A 1 246 ? -33.311 -31.828 14.096 1 91.95 246 VAL A C 1
ATOM 1890 O O . VAL A 1 246 ? -33.2 -30.957 13.231 1 91.95 246 VAL A O 1
ATOM 1893 N N . GLU A 1 247 ? -34.091 -31.735 15.114 1 92.83 247 GLU A N 1
ATOM 1894 C CA . GLU A 1 247 ? -34.956 -30.565 15.23 1 92.83 247 GLU A CA 1
ATOM 1895 C C . GLU A 1 247 ? -34.155 -29.321 15.604 1 92.83 247 GLU A C 1
ATOM 1897 O O . GLU A 1 247 ? -33.088 -29.424 16.212 1 92.83 247 GLU A O 1
ATOM 1902 N N . VAL A 1 248 ? -34.709 -28.264 15.201 1 95.89 248 VAL A N 1
ATOM 1903 C CA . VAL A 1 248 ? -34.079 -26.985 15.51 1 95.89 248 VAL A CA 1
ATOM 1904 C C . VAL A 1 248 ? -34.093 -26.751 17.019 1 95.89 248 VAL A C 1
ATOM 1906 O O . VAL A 1 248 ? -35.095 -27.021 17.685 1 95.89 248 VAL A O 1
ATOM 1909 N N . ASP A 1 249 ? -32.968 -26.423 17.536 1 95.89 249 ASP A N 1
ATOM 1910 C CA . ASP A 1 249 ? -32.945 -25.962 18.92 1 95.89 249 ASP A CA 1
ATOM 1911 C C . ASP A 1 249 ? -33.697 -24.642 19.072 1 95.89 249 ASP A C 1
ATOM 1913 O O . ASP A 1 249 ? -33.157 -23.575 18.773 1 95.89 249 ASP A O 1
ATOM 1917 N N . GLN A 1 250 ? -34.852 -24.796 19.605 1 95.89 250 GLN A N 1
ATOM 1918 C CA . GLN A 1 250 ? -35.753 -23.648 19.609 1 95.89 250 GLN A CA 1
ATOM 1919 C C . GLN A 1 250 ? -35.191 -22.51 20.456 1 95.89 250 GLN A C 1
ATOM 1921 O O . GLN A 1 250 ? -35.337 -21.338 20.105 1 95.89 250 GLN A O 1
ATOM 1926 N N . GLN A 1 251 ? -34.602 -22.86 21.528 1 95.91 251 GLN A N 1
ATOM 1927 C CA . GLN A 1 251 ? -34.045 -21.826 22.394 1 95.91 251 GLN A CA 1
ATOM 1928 C C . GLN A 1 251 ? -32.937 -21.053 21.686 1 95.91 251 GLN A C 1
ATOM 1930 O O . GLN A 1 251 ? -32.918 -19.821 21.71 1 95.91 251 GLN A O 1
ATOM 1935 N N . ALA A 1 252 ? -32.038 -21.803 21.091 1 96.48 252 ALA A N 1
ATOM 1936 C CA . ALA A 1 252 ? -30.947 -21.161 20.362 1 96.48 252 ALA A CA 1
ATOM 1937 C C . ALA A 1 252 ? -31.477 -20.343 19.188 1 96.48 252 ALA A C 1
ATOM 1939 O O . ALA A 1 252 ? -30.973 -19.253 18.906 1 96.48 252 ALA A O 1
ATOM 1940 N N . PHE A 1 253 ? -32.428 -20.865 18.529 1 97.52 253 PHE A N 1
ATOM 1941 C CA . PHE A 1 253 ? -33.015 -20.174 17.387 1 97.52 253 PHE A CA 1
ATOM 1942 C C . PHE A 1 253 ? -33.684 -18.876 17.825 1 97.52 253 PHE A C 1
ATOM 1944 O O . PHE A 1 253 ? -33.52 -17.839 17.18 1 97.52 253 PHE A O 1
ATOM 1951 N N . ASP A 1 254 ? -34.494 -18.979 18.856 1 97.64 254 ASP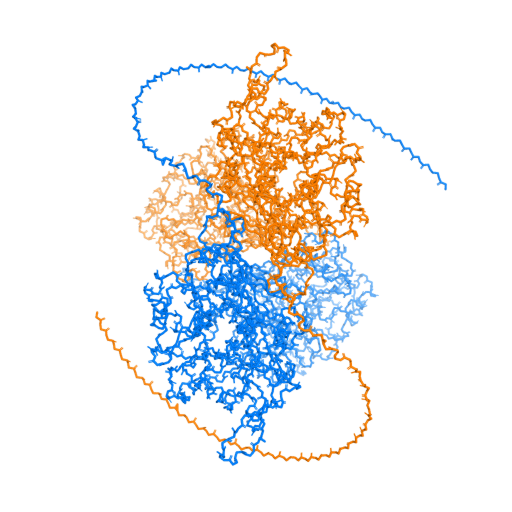 A N 1
ATOM 1952 C CA . ASP A 1 254 ? -35.184 -17.789 19.344 1 97.64 254 ASP A CA 1
ATOM 1953 C C . ASP A 1 254 ? -34.189 -16.705 19.752 1 97.64 254 ASP A C 1
ATOM 1955 O O . ASP A 1 254 ? -34.4 -15.523 19.47 1 97.64 254 ASP A O 1
ATOM 1959 N N . ALA A 1 255 ? -33.164 -17.168 20.369 1 97.12 255 ALA A N 1
ATOM 1960 C CA . ALA A 1 255 ? -32.145 -16.207 20.781 1 97.12 255 ALA A CA 1
ATOM 1961 C C . ALA A 1 255 ? -31.565 -15.471 19.576 1 97.12 255 ALA A C 1
ATOM 1963 O O . ALA A 1 255 ? -31.313 -14.266 19.64 1 97.12 255 ALA A O 1
ATOM 1964 N N . MET A 1 256 ? -31.317 -16.13 18.466 1 97.63 256 MET A N 1
ATOM 1965 C CA . MET A 1 256 ? -30.793 -15.538 17.239 1 97.63 256 MET A CA 1
ATOM 1966 C C . MET A 1 256 ? -31.859 -14.703 16.538 1 97.63 256 MET A C 1
ATOM 1968 O O . MET A 1 256 ? -31.619 -13.545 16.194 1 97.63 256 MET A O 1
ATOM 1972 N N . ALA A 1 257 ? -33.013 -15.286 16.407 1 97.74 257 ALA A N 1
ATOM 1973 C CA . ALA A 1 257 ? -34.102 -14.664 15.658 1 97.74 257 ALA A CA 1
ATOM 1974 C C . ALA A 1 257 ? -34.574 -13.383 16.338 1 97.74 257 ALA A C 1
ATOM 1976 O O . ALA A 1 257 ? -34.983 -12.431 15.669 1 97.74 257 ALA A O 1
ATOM 1977 N N . ASP A 1 258 ? -34.545 -13.398 17.629 1 97.55 258 ASP A N 1
ATOM 1978 C CA . ASP A 1 258 ? -35.002 -12.24 18.392 1 97.55 258 ASP A CA 1
ATOM 1979 C C . ASP A 1 258 ? -34.103 -11.031 18.146 1 97.55 258 ASP A C 1
ATOM 1981 O O . ASP A 1 258 ? -34.478 -9.898 18.457 1 97.55 258 ASP A O 1
ATOM 1985 N N . THR A 1 259 ? -32.938 -11.277 17.585 1 96.65 259 THR A N 1
ATOM 1986 C CA . THR A 1 259 ? -32.066 -10.16 17.236 1 96.65 259 THR A CA 1
ATOM 1987 C C . THR A 1 259 ? -32.463 -9.565 15.887 1 96.65 259 THR A C 1
ATOM 1989 O O . THR A 1 259 ? -31.889 -8.565 15.451 1 96.65 259 THR A O 1
ATOM 1992 N N . HIS A 1 260 ? -33.439 -10.174 15.17 1 96.62 260 HIS A N 1
ATOM 1993 C CA . HIS A 1 260 ? -33.919 -9.74 13.862 1 96.62 260 HIS A CA 1
ATOM 1994 C C . HIS A 1 260 ? -32.761 -9.536 12.891 1 96.62 260 HIS A C 1
ATOM 1996 O O . HIS A 1 260 ? -32.594 -8.448 12.336 1 96.62 260 HIS A O 1
ATOM 2002 N N . PRO A 1 261 ? -32.032 -10.635 12.653 1 97.73 261 PRO A N 1
ATOM 2003 C CA . PRO A 1 261 ? -30.875 -10.508 11.764 1 97.73 261 PRO A CA 1
ATOM 2004 C C . PRO A 1 261 ? -31.263 -10.096 10.346 1 97.73 261 PRO A C 1
ATOM 2006 O O . PRO A 1 261 ? -32.324 -10.487 9.854 1 97.73 261 PRO A O 1
ATOM 2009 N N . GLN A 1 262 ? -30.445 -9.289 9.706 1 97.66 262 GLN A N 1
ATOM 2010 C CA . GLN A 1 262 ? -30.637 -8.888 8.316 1 97.66 262 GLN A CA 1
ATOM 2011 C C . GLN A 1 262 ? -29.971 -9.876 7.362 1 97.66 262 GLN A C 1
ATOM 2013 O O . GLN A 1 262 ? -30.332 -9.95 6.185 1 97.66 262 GLN A O 1
ATOM 2018 N N . VAL A 1 263 ? -28.977 -10.537 7.826 1 98.11 263 VAL A N 1
ATOM 2019 C CA . VAL A 1 263 ? -28.273 -11.577 7.084 1 98.11 263 VAL A CA 1
ATOM 2020 C C . VAL A 1 263 ? -28.05 -12.792 7.982 1 98.11 263 VAL A C 1
ATOM 2022 O O . VAL A 1 263 ? -27.721 -12.648 9.162 1 98.11 263 VAL A O 1
ATOM 2025 N N . VAL A 1 264 ? -28.277 -13.913 7.478 1 98.44 264 VAL A N 1
ATOM 2026 C CA . VAL A 1 264 ? -27.965 -15.166 8.159 1 98.44 264 VAL A CA 1
ATOM 2027 C C . VAL A 1 264 ? -26.926 -15.946 7.357 1 98.44 264 VAL A C 1
ATOM 2029 O O . VAL A 1 264 ? -27.211 -16.42 6.255 1 98.44 264 VAL A O 1
ATOM 2032 N N . ILE A 1 265 ? -25.76 -16.064 7.9 1 98.1 265 ILE A N 1
ATOM 2033 C CA . ILE A 1 265 ? -24.682 -16.841 7.296 1 98.1 265 ILE A CA 1
ATOM 2034 C C . ILE A 1 265 ? -24.725 -18.275 7.819 1 98.1 265 ILE A C 1
ATOM 2036 O O . ILE A 1 265 ? -24.617 -18.506 9.026 1 98.1 265 ILE A O 1
ATOM 2040 N N . VAL A 1 266 ? -24.883 -19.134 6.981 1 96.98 266 VAL A N 1
ATOM 2041 C CA . VAL A 1 266 ? -24.968 -20.539 7.367 1 96.98 266 VAL A CA 1
ATOM 2042 C C . VAL A 1 266 ? -23.693 -21.268 6.95 1 96.98 266 VAL A C 1
ATOM 2044 O O . VAL A 1 266 ? -23.409 -21.403 5.757 1 96.98 266 VAL A O 1
ATOM 2047 N N . TRP A 1 267 ? -22.968 -21.735 7.897 1 95.34 267 TRP A N 1
ATOM 2048 C CA . TRP A 1 267 ? -21.681 -22.387 7.678 1 95.34 267 TRP A CA 1
ATOM 2049 C C . TRP A 1 267 ? -21.606 -23.71 8.433 1 95.34 267 TRP A C 1
ATOM 2051 O O . TRP A 1 267 ? -21.024 -23.782 9.518 1 95.34 267 TRP A O 1
ATOM 2061 N N . ALA A 1 268 ? -22.131 -24.704 7.876 1 92.82 268 ALA A N 1
ATOM 2062 C CA . ALA A 1 268 ? -22.215 -26.023 8.498 1 92.82 268 ALA A CA 1
ATOM 2063 C C . ALA A 1 268 ? -22.256 -27.125 7.443 1 92.82 268 ALA A C 1
ATOM 2065 O O . ALA A 1 268 ? -22.413 -26.847 6.252 1 92.82 268 ALA A O 1
ATOM 2066 N N . ALA A 1 269 ? -22.089 -28.343 7.942 1 90.91 269 ALA A N 1
ATOM 2067 C CA . ALA A 1 269 ? -22.227 -29.489 7.047 1 90.91 269 ALA A CA 1
ATOM 2068 C C . ALA A 1 269 ? -23.664 -29.633 6.556 1 90.91 269 ALA A C 1
ATOM 2070 O O . ALA A 1 269 ? -24.597 -29.142 7.196 1 90.91 269 ALA A O 1
ATOM 2071 N N . PRO A 1 270 ? -23.858 -30.127 5.423 1 91.18 270 PRO A N 1
ATOM 2072 C CA . PRO A 1 270 ? -25.198 -30.283 4.854 1 91.18 270 PRO A CA 1
ATOM 2073 C C . PRO A 1 270 ? -25.993 -31.407 5.515 1 91.18 270 PRO A C 1
ATOM 2075 O O . PRO A 1 270 ? -26.394 -32.362 4.845 1 91.18 270 PRO A O 1
ATOM 2078 N N . VAL A 1 271 ? -26.374 -31.321 6.76 1 91.72 271 VAL A N 1
ATOM 2079 C CA . VAL A 1 271 ? -27.081 -32.339 7.53 1 91.72 271 VAL A CA 1
ATOM 2080 C C . VAL A 1 271 ? -28.537 -31.921 7.725 1 91.72 271 VAL A C 1
ATOM 2082 O O . VAL A 1 271 ? -28.917 -30.796 7.391 1 91.72 271 VAL A O 1
ATOM 2085 N N . GLU A 1 272 ? -29.288 -32.843 8.232 1 91.92 272 GLU A N 1
ATOM 2086 C CA . GLU A 1 272 ? -30.728 -32.638 8.353 1 91.92 272 GLU A CA 1
ATOM 2087 C C . GLU A 1 272 ? -31.043 -31.472 9.286 1 91.92 272 GLU A C 1
ATOM 2089 O O . GLU A 1 272 ? -32.02 -30.75 9.078 1 91.92 272 GLU A O 1
ATOM 2094 N N . GLN A 1 273 ? -30.241 -31.299 10.266 1 93.51 273 GLN A N 1
ATOM 2095 C CA . GLN A 1 273 ? -30.435 -30.182 11.185 1 93.51 273 GLN A CA 1
ATOM 2096 C C . GLN A 1 273 ? -30.4 -28.849 10.444 1 93.51 273 GLN A C 1
ATOM 2098 O O . GLN A 1 273 ? -31.122 -27.915 10.801 1 93.51 273 GLN A O 1
ATOM 2103 N N . VAL A 1 274 ? -29.581 -28.775 9.443 1 94.45 274 VAL A N 1
ATOM 2104 C CA . VAL A 1 274 ? -29.424 -27.541 8.68 1 94.45 274 VAL A CA 1
ATOM 2105 C C . VAL A 1 274 ? -30.651 -27.32 7.798 1 94.45 274 VAL A C 1
ATOM 2107 O O . VAL A 1 274 ? -31.089 -26.183 7.607 1 94.45 274 VAL A O 1
ATOM 2110 N N . VAL A 1 275 ? -31.208 -28.391 7.26 1 95.04 275 VAL A N 1
ATOM 2111 C CA . VAL A 1 275 ? -32.435 -28.301 6.476 1 95.04 275 VAL A CA 1
ATOM 2112 C C . VAL A 1 275 ? -33.546 -27.684 7.322 1 95.04 275 VAL A C 1
ATOM 2114 O O . VAL A 1 275 ? -34.206 -26.734 6.894 1 95.04 275 VAL A O 1
ATOM 2117 N N . HIS A 1 276 ? -33.708 -28.233 8.516 1 95.54 276 HIS A N 1
ATOM 2118 C CA . HIS A 1 276 ? -34.751 -27.742 9.41 1 95.54 276 HIS A CA 1
ATOM 2119 C C . HIS A 1 276 ? -34.489 -26.296 9.819 1 95.54 276 HIS A C 1
ATOM 2121 O O . HIS A 1 276 ? -35.425 -25.502 9.941 1 95.54 276 HIS A O 1
ATOM 2127 N N . LEU A 1 277 ? -33.269 -26.008 10.054 1 96.41 277 LEU A N 1
ATOM 2128 C CA . LEU A 1 277 ? -32.924 -24.637 10.416 1 96.41 277 LEU A CA 1
ATOM 2129 C C . LEU A 1 277 ? -33.268 -23.673 9.285 1 96.41 277 LEU A C 1
ATOM 2131 O O . LEU A 1 277 ? -33.849 -22.612 9.522 1 96.41 277 LEU A O 1
ATOM 2135 N N . LEU A 1 278 ? -32.837 -24.002 8.05 1 97.16 278 LEU A N 1
ATOM 2136 C CA . LEU A 1 278 ? -33.091 -23.148 6.895 1 97.16 278 LEU A CA 1
ATOM 2137 C C . LEU A 1 278 ? -34.588 -22.955 6.68 1 97.16 278 LEU A C 1
ATOM 2139 O O . LEU A 1 278 ? -35.034 -21.858 6.335 1 97.16 278 LEU A O 1
ATOM 2143 N N . GLU A 1 279 ? -35.377 -24.018 6.86 1 97.14 279 GLU A N 1
ATOM 2144 C CA . GLU A 1 279 ? -36.828 -23.895 6.765 1 97.14 279 GLU A CA 1
ATOM 2145 C C . GLU A 1 279 ? -37.361 -22.866 7.758 1 97.14 279 GLU A C 1
ATOM 2147 O O . GLU A 1 279 ? -38.181 -22.017 7.401 1 97.14 279 GLU A O 1
ATOM 2152 N N . LYS A 1 280 ? -36.843 -22.979 8.915 1 97.23 280 LYS A N 1
ATOM 2153 C CA . LYS A 1 280 ? -37.276 -22.053 9.958 1 97.23 280 LYS A CA 1
ATOM 2154 C C . LYS A 1 280 ? -36.838 -20.626 9.642 1 97.23 280 LYS A C 1
ATOM 2156 O O . LYS A 1 280 ? -37.618 -19.683 9.793 1 97.23 280 LYS A O 1
ATOM 2161 N N . VAL A 1 281 ? -35.621 -20.448 9.211 1 97.63 281 VAL A N 1
ATOM 2162 C CA . VAL A 1 281 ? -35.067 -19.131 8.915 1 97.63 281 VAL A CA 1
ATOM 2163 C C . VAL A 1 281 ? -35.883 -18.463 7.81 1 97.63 281 VAL A C 1
ATOM 2165 O O . VAL A 1 281 ? -36.164 -17.264 7.876 1 97.63 281 VAL A O 1
ATOM 2168 N N . LEU A 1 282 ? -36.295 -19.197 6.813 1 97.31 282 LEU A N 1
ATOM 2169 C CA . LEU A 1 282 ? -36.949 -18.651 5.629 1 97.31 282 LEU A CA 1
ATOM 2170 C C . LEU A 1 282 ? -38.435 -18.423 5.886 1 97.31 282 LEU A C 1
ATOM 2172 O O . LEU A 1 282 ? -39.103 -17.727 5.118 1 97.31 282 LEU A O 1
ATOM 2176 N N . THR A 1 283 ? -39.011 -18.98 6.992 1 96.94 283 THR A N 1
ATOM 2177 C CA . THR A 1 283 ? -40.453 -18.888 7.193 1 96.94 283 THR A CA 1
ATOM 2178 C C . THR A 1 283 ? -40.774 -18.051 8.428 1 96.94 283 THR A C 1
ATOM 2180 O O . THR A 1 283 ? -41.86 -17.477 8.53 1 96.94 283 THR A O 1
ATOM 2183 N N . ASP A 1 284 ? -39.869 -18.041 9.399 1 97.36 284 ASP A N 1
ATOM 2184 C CA . ASP A 1 284 ? -40.114 -17.267 10.612 1 97.36 284 ASP A CA 1
ATOM 2185 C C . ASP A 1 284 ? -40.184 -15.772 10.305 1 97.36 284 ASP A C 1
ATOM 2187 O O . ASP A 1 284 ? -39.328 -15.238 9.597 1 97.36 284 ASP A O 1
ATOM 2191 N N . PRO A 1 285 ? -41.121 -15.087 10.83 1 95.89 285 PRO A N 1
ATOM 2192 C CA . PRO A 1 285 ? -41.31 -13.664 10.537 1 95.89 285 PRO A CA 1
ATOM 2193 C C . PRO A 1 285 ? -40.124 -12.809 10.976 1 95.89 285 PRO A C 1
ATOM 2195 O O . PRO A 1 285 ? -39.901 -11.727 10.426 1 95.89 285 PRO A O 1
ATOM 2198 N N . ARG A 1 286 ? -39.475 -13.277 11.915 1 95.91 286 ARG A N 1
ATOM 2199 C CA . ARG A 1 286 ? -38.362 -12.49 12.436 1 95.91 286 ARG A CA 1
ATOM 2200 C C . ARG A 1 286 ? -37.143 -12.595 11.526 1 95.91 286 ARG A C 1
ATOM 2202 O O . ARG A 1 286 ? -36.25 -11.747 11.576 1 95.91 286 ARG A O 1
ATOM 2209 N N . THR A 1 287 ? -36.975 -13.609 10.674 1 96.92 287 THR A N 1
ATOM 2210 C CA . THR A 1 287 ? -35.78 -13.853 9.874 1 96.92 287 THR A CA 1
ATOM 2211 C C . THR A 1 287 ? -36.138 -14.002 8.398 1 96.92 287 THR A C 1
ATOM 2213 O O . THR A 1 287 ? -35.258 -13.982 7.535 1 96.92 287 THR A O 1
ATOM 2216 N N . SER A 1 288 ? -37.386 -14.07 8.002 1 95.12 288 SER A N 1
ATOM 2217 C CA . SER A 1 288 ? -37.828 -14.39 6.649 1 95.12 288 SER A CA 1
ATOM 2218 C C . SER A 1 288 ? -37.41 -13.306 5.661 1 95.12 288 SER A C 1
ATOM 2220 O O . SER A 1 288 ? -37.309 -13.561 4.459 1 95.12 288 SER A O 1
ATOM 2222 N N . SER A 1 289 ? -37.212 -12.113 6.128 1 93.57 289 SER A N 1
ATOM 2223 C CA . SER A 1 289 ? -36.806 -11.017 5.254 1 93.57 289 SER A CA 1
ATOM 2224 C C . SER A 1 289 ? -35.287 -10.906 5.177 1 93.57 289 SER A C 1
ATOM 2226 O O . SER A 1 289 ? -34.757 -10.04 4.478 1 93.57 289 SER A O 1
ATOM 2228 N N . SER A 1 290 ? -34.554 -11.771 5.891 1 96.61 290 SER A N 1
ATOM 2229 C CA . SER A 1 290 ? -33.097 -11.71 5.935 1 96.61 290 SER A CA 1
ATOM 2230 C C . SER A 1 290 ? -32.481 -12.275 4.659 1 96.61 290 SER A C 1
ATOM 2232 O O . SER A 1 290 ? -33.087 -13.114 3.99 1 96.61 290 SER A O 1
ATOM 2234 N N . TYR A 1 291 ? -31.356 -11.707 4.287 1 97.5 291 TYR A N 1
ATOM 2235 C CA . TYR A 1 291 ? -30.518 -12.404 3.317 1 97.5 291 TYR A CA 1
ATOM 2236 C C . TYR A 1 291 ? -29.973 -13.702 3.9 1 97.5 291 TYR A C 1
ATOM 2238 O O . TYR A 1 291 ? -29.612 -13.757 5.078 1 97.5 291 TYR A O 1
ATOM 2246 N N . VAL A 1 292 ? -29.956 -14.679 3.091 1 98.11 292 VAL A N 1
ATOM 2247 C CA . VAL A 1 292 ? -29.341 -15.941 3.489 1 98.11 292 VAL A CA 1
ATOM 2248 C C . VAL A 1 292 ? -28.096 -16.198 2.643 1 98.11 292 VAL A C 1
ATOM 2250 O O . VAL A 1 292 ? -28.168 -16.221 1.412 1 98.11 292 VAL A O 1
ATOM 2253 N N . ILE A 1 293 ? -26.959 -16.353 3.256 1 98.26 293 ILE A N 1
ATOM 2254 C CA . ILE A 1 293 ? -25.705 -16.582 2.546 1 98.26 293 ILE A CA 1
ATOM 2255 C C . ILE A 1 293 ? -25.059 -17.873 3.045 1 98.26 293 ILE A C 1
ATOM 2257 O O . ILE A 1 293 ? -24.889 -18.064 4.252 1 98.26 293 ILE A O 1
ATOM 2261 N N . THR A 1 294 ? -24.683 -18.685 2.162 1 96.61 294 THR A N 1
ATOM 2262 C CA . THR A 1 294 ? -24.135 -19.988 2.523 1 96.61 294 THR A CA 1
ATOM 2263 C C . THR A 1 294 ? -22.783 -20.211 1.851 1 96.61 294 THR A C 1
ATOM 2265 O O . THR A 1 294 ? -22.379 -19.433 0.984 1 96.61 294 THR A O 1
ATOM 2268 N N . CYS A 1 295 ? -22.101 -21.236 2.324 1 94.68 295 CYS A N 1
ATOM 2269 C CA . CYS A 1 295 ? -20.892 -21.669 1.632 1 94.68 295 CYS A CA 1
ATOM 2270 C C . CYS A 1 295 ? -21.232 -22.591 0.467 1 94.68 295 CYS A C 1
ATOM 2272 O O . CYS A 1 295 ? -22.385 -22.993 0.304 1 94.68 295 CYS A O 1
ATOM 2274 N N . SER A 1 296 ? -20.285 -22.917 -0.264 1 92.57 296 SER A N 1
ATOM 2275 C CA . SER A 1 296 ? -20.487 -23.721 -1.465 1 92.57 296 SER A CA 1
ATOM 2276 C C . SER A 1 296 ? -20.966 -25.126 -1.116 1 92.57 296 SER A C 1
ATOM 2278 O O . SER A 1 296 ? -21.723 -25.736 -1.874 1 92.57 296 SER A O 1
ATOM 2280 N N . MET A 1 297 ? -20.664 -25.606 0.063 1 89.18 297 MET A N 1
ATOM 2281 C CA . MET A 1 297 ? -20.953 -26.983 0.454 1 89.18 297 MET A CA 1
ATOM 2282 C C . MET A 1 297 ? -22.446 -27.179 0.693 1 89.18 297 MET A C 1
ATOM 2284 O O . MET A 1 297 ? -22.958 -28.293 0.566 1 89.18 297 MET A O 1
ATOM 2288 N N . ILE A 1 298 ? -23.131 -26.163 1.042 1 91.79 298 I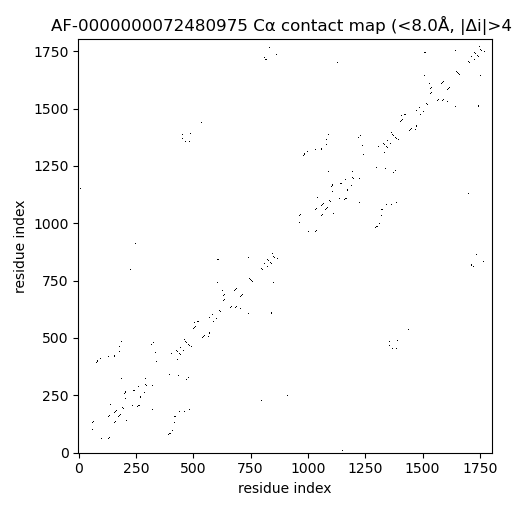LE A N 1
ATOM 2289 C CA . ILE A 1 298 ? -24.538 -26.357 1.375 1 91.79 298 ILE A CA 1
ATOM 2290 C C . ILE A 1 298 ? -25.414 -25.637 0.352 1 91.79 298 ILE A C 1
ATOM 2292 O O . ILE A 1 298 ? -26.604 -25.417 0.59 1 91.79 298 ILE A O 1
ATOM 2296 N N . GLN A 1 299 ? -24.806 -25.225 -0.711 1 92.69 299 GLN A N 1
ATOM 2297 C CA . GLN A 1 299 ? -25.571 -24.563 -1.762 1 92.69 299 GLN A CA 1
ATOM 2298 C C . GLN A 1 299 ? -26.748 -25.424 -2.211 1 92.69 299 GLN A C 1
ATOM 2300 O O . GLN A 1 299 ? -27.85 -24.915 -2.428 1 92.69 299 GLN A O 1
ATOM 2305 N N . ARG A 1 300 ? -26.605 -26.74 -2.313 1 92.13 300 ARG A N 1
ATOM 2306 C CA . ARG A 1 300 ? -27.674 -27.649 -2.716 1 92.13 300 ARG A CA 1
ATOM 2307 C C . ARG A 1 300 ? -28.802 -27.656 -1.689 1 92.13 300 ARG A C 1
ATOM 2309 O O . ARG A 1 300 ? -29.978 -27.573 -2.051 1 92.13 300 ARG A O 1
ATOM 2316 N N . VAL A 1 301 ? -28.424 -27.73 -0.5 1 93.76 301 VAL A N 1
ATOM 2317 C CA . VAL A 1 301 ? -29.402 -27.831 0.579 1 93.76 301 VAL A CA 1
ATOM 2318 C C . VAL A 1 301 ? -30.273 -26.576 0.606 1 93.76 301 VAL A C 1
ATOM 2320 O O . VAL A 1 301 ? -31.501 -26.667 0.663 1 93.76 301 VAL A O 1
ATOM 2323 N N . VAL A 1 302 ? -29.663 -25.468 0.516 1 94.85 302 VAL A N 1
ATOM 2324 C CA . VAL A 1 302 ? -30.421 -24.224 0.596 1 94.85 302 VAL A CA 1
ATOM 2325 C C . VAL A 1 302 ? -31.328 -24.093 -0.626 1 94.85 302 VAL A C 1
ATOM 2327 O O . VAL A 1 302 ? -32.466 -23.629 -0.515 1 94.85 302 VAL A O 1
ATOM 2330 N N . PHE A 1 303 ? -30.864 -24.478 -1.744 1 92.6 303 PHE A N 1
ATOM 2331 C CA . PHE A 1 303 ? -31.674 -24.436 -2.956 1 92.6 303 PHE A CA 1
ATOM 2332 C C . PHE A 1 303 ? -32.892 -25.343 -2.824 1 92.6 303 PHE A C 1
ATOM 2334 O O . PHE A 1 303 ? -34.012 -24.936 -3.14 1 92.6 303 PHE A O 1
ATOM 2341 N N . ASP A 1 304 ? -32.721 -26.56 -2.333 1 92.21 304 ASP A N 1
ATOM 2342 C CA . ASP A 1 304 ? -33.796 -27.537 -2.193 1 92.21 304 ASP A CA 1
ATOM 2343 C C . ASP A 1 304 ? -34.852 -27.054 -1.201 1 92.21 304 ASP A C 1
ATOM 2345 O O . ASP A 1 304 ? -36.052 -27.183 -1.451 1 92.21 304 ASP A O 1
ATOM 2349 N N . VAL A 1 305 ? -34.329 -26.532 -0.117 1 94.76 305 VAL A N 1
ATOM 2350 C CA . VAL A 1 305 ? -35.254 -26.03 0.893 1 94.76 305 VAL A CA 1
ATOM 2351 C C . VAL A 1 305 ? -36.057 -24.862 0.323 1 94.76 305 VAL A C 1
ATOM 2353 O O . VAL A 1 305 ? -37.283 -24.823 0.45 1 94.76 305 VAL A O 1
ATOM 2356 N N . TYR A 1 306 ? -35.397 -23.95 -0.331 1 94.44 306 TYR A N 1
ATOM 2357 C CA . TYR A 1 306 ? -36.044 -22.783 -0.921 1 94.44 306 TYR A CA 1
ATOM 2358 C C . TYR A 1 306 ? -37.087 -23.2 -1.951 1 94.44 306 TYR A C 1
ATOM 2360 O O . TYR A 1 306 ? -38.232 -22.744 -1.904 1 94.44 306 TYR A O 1
ATOM 2368 N N . ARG A 1 307 ? -36.729 -24.044 -2.857 1 90.87 307 ARG A N 1
ATOM 2369 C CA . ARG A 1 307 ? -37.631 -24.499 -3.91 1 90.87 307 ARG A CA 1
ATOM 2370 C C . ARG A 1 307 ? -38.854 -25.194 -3.32 1 90.87 307 ARG A C 1
ATOM 2372 O O . ARG A 1 307 ? -39.976 -24.989 -3.788 1 90.87 307 ARG A O 1
ATOM 2379 N N . ARG A 1 308 ? -38.61 -26.044 -2.345 1 93.79 308 ARG A N 1
ATOM 2380 C CA . ARG A 1 308 ? -39.709 -26.749 -1.694 1 93.79 308 ARG A CA 1
ATOM 2381 C C . ARG A 1 308 ? -40.679 -25.769 -1.043 1 93.79 308 ARG A C 1
ATOM 2383 O O . ARG A 1 308 ? -41.896 -25.899 -1.195 1 93.79 308 ARG A O 1
ATOM 2390 N N . LEU A 1 309 ? -40.167 -24.775 -0.342 1 95.64 309 LEU A N 1
ATOM 2391 C CA . LEU A 1 309 ? -41.007 -23.801 0.344 1 95.64 309 LEU A CA 1
ATOM 2392 C C . LEU A 1 309 ? -41.779 -22.947 -0.656 1 95.64 309 LEU A C 1
ATOM 2394 O O . LEU A 1 309 ? -42.943 -22.611 -0.425 1 95.64 309 LEU A O 1
ATOM 2398 N N . VAL A 1 310 ? -41.138 -22.616 -1.763 1 93.8 310 VAL A N 1
ATOM 2399 C CA . VAL A 1 310 ? -41.804 -21.83 -2.797 1 93.8 310 VAL A CA 1
ATOM 2400 C C . VAL A 1 310 ? -42.903 -22.664 -3.452 1 93.8 310 VAL A C 1
ATOM 2402 O O . VAL A 1 310 ? -44.028 -22.19 -3.628 1 93.8 310 VAL A O 1
ATOM 2405 N N . SER A 1 311 ? -42.631 -23.905 -3.772 1 92.15 311 SER A N 1
ATOM 2406 C CA . SER A 1 311 ? -43.575 -24.78 -4.459 1 92.15 311 SER A CA 1
ATOM 2407 C C . SER A 1 311 ? -44.788 -25.08 -3.585 1 92.15 311 SER A C 1
ATOM 2409 O O . SER A 1 311 ? -45.892 -25.283 -4.095 1 92.15 311 SER A O 1
ATOM 2411 N N . THR A 1 312 ? -44.591 -25.042 -2.281 1 94.46 312 THR A N 1
ATOM 2412 C CA . THR A 1 312 ? -45.689 -25.335 -1.367 1 94.46 312 THR A CA 1
ATOM 2413 C C . THR A 1 312 ? -46.408 -24.053 -0.957 1 94.46 312 THR A C 1
ATOM 2415 O O . THR A 1 312 ? -47.367 -24.093 -0.184 1 94.46 312 THR A O 1
ATOM 2418 N N . GLY A 1 313 ? -45.918 -22.899 -1.453 1 92.61 313 GLY A N 1
ATOM 2419 C CA . GLY A 1 313 ? -46.565 -21.623 -1.19 1 92.61 313 GLY A CA 1
ATOM 2420 C C . GLY A 1 313 ? -46.294 -21.093 0.205 1 92.61 313 GLY A C 1
ATOM 2421 O O . GLY A 1 313 ? -46.959 -20.16 0.66 1 92.61 313 GLY A O 1
ATOM 2422 N N . ARG A 1 314 ? -45.371 -21.656 0.847 1 93.92 314 ARG A N 1
ATOM 2423 C CA . ARG A 1 314 ? -45.078 -21.233 2.212 1 93.92 314 ARG A CA 1
ATOM 2424 C C . ARG A 1 314 ? -44.3 -19.922 2.223 1 93.92 314 ARG A C 1
ATOM 2426 O O . ARG A 1 314 ? -44.316 -19.192 3.217 1 93.92 314 ARG A O 1
ATOM 2433 N N . ILE A 1 315 ? -43.486 -19.728 1.151 1 94.23 315 ILE A N 1
ATOM 2434 C CA . ILE A 1 315 ? -42.803 -18.446 1.008 1 94.23 315 ILE A CA 1
ATOM 2435 C C . ILE A 1 315 ? -42.99 -17.918 -0.412 1 94.23 315 ILE A C 1
ATOM 2437 O O . ILE A 1 315 ? -43.319 -18.679 -1.326 1 94.23 315 ILE A O 1
ATOM 2441 N N . THR A 1 316 ? -42.854 -16.582 -0.551 1 91.54 316 THR A N 1
ATOM 2442 C CA . THR A 1 316 ? -42.865 -15.949 -1.865 1 91.54 316 THR A CA 1
ATOM 2443 C C . THR A 1 316 ? -41.452 -15.865 -2.436 1 91.54 316 THR A C 1
ATOM 2445 O O . THR A 1 316 ? -40.5 -15.569 -1.711 1 91.54 316 THR A O 1
ATOM 2448 N N . PRO A 1 317 ? -41.405 -16.311 -3.662 1 88.07 317 PRO A N 1
ATOM 2449 C CA . PRO A 1 317 ? -40.077 -16.232 -4.275 1 88.07 317 PRO A CA 1
ATOM 2450 C C . PRO A 1 317 ? -39.502 -14.818 -4.257 1 88.07 317 PRO A C 1
ATOM 2452 O O . PRO A 1 317 ? -40.222 -13.852 -4.524 1 88.07 317 PRO A O 1
ATOM 2455 N N . HIS A 1 318 ? -38.408 -14.657 -3.787 1 86.18 318 HIS A N 1
ATOM 2456 C CA . HIS A 1 318 ? -37.701 -13.381 -3.799 1 86.18 318 HIS A CA 1
ATOM 2457 C C . HIS A 1 318 ? -36.29 -13.538 -4.356 1 86.18 318 HIS A C 1
ATOM 2459 O O . HIS A 1 318 ? -35.421 -14.12 -3.702 1 86.18 318 HIS A O 1
ATOM 2465 N N . ASP A 1 319 ? -36.081 -12.981 -5.527 1 88.5 319 ASP A N 1
ATOM 2466 C CA . ASP A 1 319 ? -34.778 -13.043 -6.182 1 88.5 319 ASP A CA 1
ATOM 2467 C C . ASP A 1 319 ? -33.765 -12.144 -5.476 1 88.5 319 ASP A C 1
ATOM 2469 O O . ASP A 1 319 ? -34.12 -11.074 -4.977 1 88.5 319 ASP A O 1
ATOM 2473 N N . GLY A 1 320 ? -32.565 -12.63 -5.414 1 92.22 320 GLY A N 1
ATOM 2474 C CA . GLY A 1 320 ? -31.472 -11.783 -4.964 1 92.22 320 GLY A CA 1
ATOM 2475 C C . GLY A 1 320 ? -31.276 -11.809 -3.46 1 92.22 320 GLY A C 1
ATOM 2476 O O . GLY A 1 320 ? -30.508 -11.013 -2.915 1 92.22 320 GLY A O 1
ATOM 2477 N N . ARG A 1 321 ? -31.904 -12.757 -2.783 1 94.98 321 ARG A N 1
ATOM 2478 C CA . ARG A 1 321 ? -31.807 -12.759 -1.327 1 94.98 321 ARG A CA 1
ATOM 2479 C C . ARG A 1 321 ? -31.012 -13.963 -0.833 1 94.98 321 ARG A C 1
ATOM 2481 O O . ARG A 1 321 ? -30.634 -14.026 0.338 1 94.98 321 ARG A O 1
ATOM 2488 N N . ILE A 1 322 ? -30.779 -14.871 -1.702 1 96.83 322 ILE A N 1
ATOM 2489 C CA . ILE A 1 322 ? -30.019 -16.064 -1.345 1 96.83 322 ILE A CA 1
ATOM 2490 C C . ILE A 1 322 ? -28.683 -16.065 -2.085 1 96.83 322 ILE A C 1
ATOM 2492 O O . ILE A 1 322 ? -28.647 -15.989 -3.315 1 96.83 322 ILE A O 1
ATOM 2496 N N . PHE A 1 323 ? -27.646 -16.1 -1.347 1 97.57 323 PHE A N 1
ATOM 2497 C CA . PHE A 1 323 ? -26.293 -16.101 -1.891 1 97.57 323 PHE A CA 1
ATOM 2498 C C . PHE A 1 323 ? -25.546 -17.365 -1.483 1 97.57 323 PHE A C 1
ATOM 2500 O O . PHE A 1 323 ? -25.891 -18.002 -0.485 1 97.57 323 PHE A O 1
ATOM 2507 N N . ALA A 1 324 ? -24.549 -17.695 -2.27 1 96.98 324 ALA A N 1
ATOM 2508 C CA . ALA A 1 324 ? -23.632 -18.779 -1.929 1 96.98 324 ALA A CA 1
ATOM 2509 C C . ALA A 1 324 ? -22.23 -18.5 -2.464 1 96.98 324 ALA A C 1
ATOM 2511 O O . ALA A 1 324 ? -22.072 -18.034 -3.595 1 96.98 324 ALA A O 1
ATOM 2512 N N . SER A 1 325 ? -21.283 -18.741 -1.629 1 96.17 325 SER A N 1
ATOM 2513 C CA . SER A 1 325 ? -19.922 -18.688 -2.152 1 96.17 325 SER A CA 1
ATOM 2514 C C . SER A 1 325 ? -19.665 -19.823 -3.139 1 96.17 325 SER A C 1
ATOM 2516 O O . SER A 1 325 ? -20.394 -20.816 -3.155 1 96.17 325 SER A O 1
ATOM 2518 N N . ALA A 1 326 ? -18.667 -19.574 -3.983 1 94.42 326 ALA A N 1
ATOM 2519 C CA . ALA A 1 326 ? -18.328 -20.578 -4.988 1 94.42 326 ALA A CA 1
ATOM 2520 C C . ALA A 1 326 ? -16.846 -20.518 -5.345 1 94.42 326 ALA A C 1
ATOM 2522 O O . ALA A 1 326 ? -16.229 -19.452 -5.288 1 94.42 326 ALA A O 1
ATOM 2523 N N . THR A 1 327 ? -16.336 -21.674 -5.681 1 92.64 327 THR A N 1
ATOM 2524 C CA . THR A 1 327 ? -14.947 -21.757 -6.12 1 92.64 327 THR A CA 1
ATOM 2525 C C . THR A 1 327 ? -14.867 -22.134 -7.596 1 92.64 327 THR A C 1
ATOM 2527 O O . THR A 1 327 ? -13.775 -22.25 -8.155 1 92.64 327 THR A O 1
ATOM 2530 N N . THR A 1 328 ? -16.025 -22.39 -8.174 1 91.95 328 THR A N 1
ATOM 2531 C CA . THR A 1 328 ? -16.156 -22.641 -9.605 1 91.95 328 THR A CA 1
ATOM 2532 C C . THR A 1 328 ? -17.276 -21.793 -10.202 1 91.95 328 THR A C 1
ATOM 2534 O O . THR A 1 328 ? -18.165 -21.334 -9.483 1 91.95 328 THR A O 1
ATOM 2537 N N . ALA A 1 329 ? -17.192 -21.68 -11.462 1 90.96 329 ALA A N 1
ATOM 2538 C CA . ALA A 1 329 ? -18.278 -20.996 -12.159 1 90.96 329 ALA A CA 1
ATOM 2539 C C . ALA A 1 329 ? -19.552 -21.836 -12.149 1 90.96 329 ALA A C 1
ATOM 2541 O O . ALA A 1 329 ? -19.496 -23.057 -11.984 1 90.96 329 ALA A O 1
ATOM 2542 N N . PRO A 1 330 ? -20.672 -21.121 -12.269 1 90.97 330 PRO A N 1
ATOM 2543 C CA . PRO A 1 330 ? -21.911 -21.888 -12.419 1 90.97 330 PRO A CA 1
ATOM 2544 C C . PRO A 1 330 ? -21.88 -22.828 -13.623 1 90.97 330 PRO A C 1
ATOM 2546 O O . PRO A 1 330 ? -21.263 -22.51 -14.643 1 90.97 330 PRO A O 1
ATOM 2549 N N . VAL A 1 331 ? -22.475 -24.021 -13.494 1 91.09 331 VAL A N 1
ATOM 2550 C CA . VAL A 1 331 ? -22.401 -25.066 -14.51 1 91.09 331 VAL A CA 1
ATOM 2551 C C . VAL A 1 331 ? -23.053 -24.577 -15.801 1 91.09 331 VAL A C 1
ATOM 2553 O O . VAL A 1 331 ? -22.757 -25.087 -16.885 1 91.09 331 VAL A O 1
ATOM 2556 N N . ALA A 1 332 ? -23.871 -23.544 -15.615 1 82.84 332 ALA A N 1
ATOM 2557 C CA . ALA A 1 332 ? -24.548 -23.01 -16.794 1 82.84 332 ALA A CA 1
ATOM 2558 C C . ALA A 1 332 ? -23.658 -22.015 -17.533 1 82.84 332 ALA A C 1
ATOM 2560 O O . ALA A 1 332 ? -23.978 -21.597 -18.649 1 82.84 332 ALA A O 1
ATOM 2561 N N . ASP A 1 333 ? -22.557 -21.684 -16.903 1 80.1 333 ASP A N 1
ATOM 2562 C CA . ASP A 1 333 ? -21.66 -20.715 -17.525 1 80.1 333 ASP A CA 1
ATOM 2563 C C . ASP A 1 333 ? -20.921 -21.332 -18.71 1 80.1 333 ASP A C 1
ATOM 2565 O O . ASP A 1 333 ? -20.091 -22.225 -18.534 1 80.1 333 ASP A O 1
ATOM 2569 N N . GLY A 1 334 ? -21.109 -20.948 -19.919 1 76.1 334 GLY A N 1
ATOM 2570 C CA . GLY A 1 334 ? -20.53 -21.524 -21.122 1 76.1 334 GLY A CA 1
ATOM 2571 C C . GLY A 1 334 ? -19.237 -20.851 -21.543 1 76.1 334 GLY A C 1
ATOM 2572 O O . GLY A 1 334 ? -18.588 -21.283 -22.498 1 76.1 334 GLY A O 1
ATOM 2573 N N . ASP A 1 335 ? -18.788 -19.92 -20.735 1 83.28 335 ASP A N 1
ATOM 2574 C CA . ASP A 1 335 ? -17.632 -19.158 -21.198 1 83.28 335 ASP A CA 1
ATOM 2575 C C . ASP A 1 335 ? -16.332 -19.753 -20.662 1 83.28 335 ASP A C 1
ATOM 2577 O O . ASP A 1 335 ? -15.264 -19.55 -21.244 1 83.28 335 ASP A O 1
ATOM 2581 N N . MET A 1 336 ? -16.432 -20.599 -19.641 1 88.87 336 MET A N 1
ATOM 2582 C CA . MET A 1 336 ? -15.237 -21.178 -19.034 1 88.87 336 MET A CA 1
ATOM 2583 C C . MET A 1 336 ? -14.843 -22.474 -19.736 1 88.87 336 MET A C 1
ATOM 2585 O O . MET A 1 336 ? -15.681 -23.355 -19.935 1 88.87 336 MET A O 1
ATOM 2589 N N . LYS A 1 337 ? -13.555 -22.641 -20.092 1 89.54 337 LYS A N 1
ATOM 2590 C CA . LYS A 1 337 ? -13.062 -23.802 -20.827 1 89.54 337 LYS A CA 1
ATOM 2591 C C . LYS A 1 337 ? -13.182 -25.073 -19.992 1 89.54 337 LYS A C 1
ATOM 2593 O O . LYS A 1 337 ? -13.547 -26.13 -20.511 1 89.54 337 LYS A O 1
ATOM 2598 N N . TYR A 1 338 ? -12.9 -24.961 -18.758 1 92.24 338 TYR A N 1
ATOM 2599 C CA . TYR A 1 338 ? -12.957 -26.17 -17.944 1 92.24 338 TYR A CA 1
ATOM 2600 C C . TYR A 1 338 ? -14.393 -26.653 -17.783 1 92.24 338 TYR A C 1
ATOM 2602 O O . TYR A 1 338 ? -14.641 -27.855 -17.662 1 92.24 338 TYR A O 1
ATOM 2610 N N . MET A 1 339 ? -15.346 -25.751 -17.792 1 93.52 339 MET A N 1
ATOM 2611 C CA . MET A 1 339 ? -16.747 -26.146 -17.679 1 93.52 339 MET A CA 1
ATOM 2612 C C . MET A 1 339 ? -17.236 -26.795 -18.969 1 93.52 339 MET A C 1
ATOM 2614 O O . MET A 1 339 ? -18.053 -27.717 -18.934 1 93.52 339 MET A O 1
ATOM 2618 N N . LYS A 1 340 ? -16.7 -26.356 -20.052 1 92.87 340 LYS A N 1
ATOM 2619 C CA . LYS A 1 340 ? -17.01 -27.007 -21.322 1 92.87 340 LYS A CA 1
ATOM 2620 C C . LYS A 1 340 ? -16.482 -28.439 -21.349 1 92.87 340 LYS A C 1
ATOM 2622 O O . LYS A 1 340 ? -17.172 -29.352 -21.807 1 92.87 340 LYS A O 1
ATOM 2627 N N . GLU A 1 341 ? -15.311 -28.586 -20.865 1 94.79 341 GLU A N 1
ATOM 2628 C CA . GLU A 1 341 ? -14.726 -29.922 -20.788 1 94.79 341 GLU A CA 1
ATOM 2629 C C . GLU A 1 341 ? -15.542 -30.829 -19.871 1 94.79 341 GLU A C 1
ATOM 2631 O O . GLU A 1 341 ? -15.781 -31.994 -20.194 1 94.79 341 GLU A O 1
ATOM 2636 N N . PHE A 1 342 ? -16.01 -30.387 -18.814 1 96.61 342 PHE A N 1
ATOM 2637 C CA . PHE A 1 342 ? -16.846 -31.146 -17.892 1 96.61 342 PHE A CA 1
ATOM 2638 C C . PHE A 1 342 ? -18.134 -31.594 -18.573 1 96.61 342 PHE A C 1
ATOM 2640 O O . PHE A 1 342 ? -18.519 -32.762 -18.478 1 96.61 342 PHE A O 1
ATOM 2647 N N . LYS A 1 343 ? -18.659 -30.568 -19.225 1 95.15 343 LYS A N 1
ATOM 2648 C CA . LYS A 1 343 ? -19.903 -30.869 -19.929 1 95.15 343 LYS A CA 1
ATOM 2649 C C . LYS A 1 343 ? -19.696 -31.973 -20.963 1 95.15 343 LYS A C 1
ATOM 2651 O O . LYS A 1 343 ? -20.52 -32.882 -21.081 1 95.15 343 LYS A O 1
ATOM 2656 N N . GLU A 1 344 ? -18.642 -31.914 -21.638 1 95.56 344 GLU A N 1
ATOM 2657 C CA . GLU A 1 344 ? -18.332 -32.916 -22.654 1 95.56 344 GLU A CA 1
ATOM 2658 C C . GLU A 1 344 ? -18.101 -34.287 -22.025 1 95.56 344 GLU A C 1
ATOM 2660 O O . GLU A 1 344 ? -18.635 -35.292 -22.5 1 95.56 344 GLU A O 1
ATOM 2665 N N . GLN A 1 345 ? -17.366 -34.312 -20.979 1 96.8 345 GLN A N 1
ATOM 2666 C CA . GLN A 1 345 ? -17.048 -35.581 -20.331 1 96.8 345 GLN A CA 1
ATOM 2667 C C . GLN A 1 345 ? -18.275 -36.167 -19.638 1 96.8 345 GLN A C 1
ATOM 2669 O O . GLN A 1 345 ? -18.46 -37.386 -19.619 1 96.8 345 GLN A O 1
ATOM 2674 N N . MET A 1 346 ? -19.051 -35.339 -19.121 1 96.61 346 MET A N 1
ATOM 2675 C CA . MET A 1 346 ? -20.283 -35.804 -18.49 1 96.61 346 MET A CA 1
ATOM 2676 C C . MET A 1 346 ? -21.252 -36.355 -19.531 1 96.61 346 MET A C 1
ATOM 2678 O O . MET A 1 346 ? -21.932 -37.353 -19.284 1 96.61 346 MET A O 1
ATOM 2682 N N . THR A 1 347 ? -21.317 -35.694 -20.689 1 95.09 347 THR A N 1
ATOM 2683 C CA . THR A 1 347 ? -22.147 -36.198 -21.777 1 95.09 347 THR A CA 1
ATOM 2684 C C . THR A 1 347 ? -21.732 -37.615 -22.163 1 95.09 347 THR A C 1
ATOM 2686 O O . THR A 1 347 ? -22.576 -38.507 -22.271 1 95.09 347 THR A O 1
ATOM 2689 N N . ASN A 1 348 ? -20.427 -37.837 -22.32 1 95.48 348 ASN A N 1
ATOM 2690 C CA . ASN A 1 348 ? -19.896 -39.159 -22.634 1 95.48 348 ASN A CA 1
ATOM 2691 C C . ASN A 1 348 ? -20.232 -40.172 -21.544 1 95.48 348 ASN A C 1
ATOM 2693 O O . ASN A 1 348 ? -20.585 -41.315 -21.84 1 95.48 348 ASN A O 1
ATOM 2697 N N . TYR A 1 349 ? -20.108 -39.742 -20.36 1 95.2 349 TYR A N 1
ATOM 2698 C CA . TYR A 1 349 ? -20.384 -40.602 -19.214 1 95.2 349 TYR A CA 1
ATOM 2699 C C . TYR A 1 349 ? -21.853 -41.005 -19.177 1 95.2 349 TYR A C 1
ATOM 2701 O O . TYR A 1 349 ? -22.177 -42.173 -18.949 1 95.2 349 TYR A O 1
ATOM 2709 N N . ILE A 1 350 ? -22.747 -40.043 -19.364 1 92.57 350 ILE A N 1
ATOM 2710 C CA . ILE A 1 350 ? -24.185 -40.288 -19.325 1 92.57 350 ILE A CA 1
ATOM 2711 C C . ILE A 1 350 ? -24.578 -41.231 -20.46 1 92.57 350 ILE A C 1
ATOM 2713 O O . ILE A 1 350 ? -25.351 -42.17 -20.255 1 92.57 350 ILE A O 1
ATOM 2717 N N . GLU A 1 351 ? -24.001 -41.091 -21.609 1 90.06 351 GLU A N 1
ATOM 2718 C CA . GLU A 1 351 ? -24.405 -41.807 -22.815 1 90.06 351 GLU A CA 1
ATOM 2719 C C . GLU A 1 351 ? -23.78 -43.198 -22.867 1 90.06 351 GLU A C 1
ATOM 2721 O O . GLU A 1 351 ? -24.388 -44.139 -23.38 1 90.06 351 GLU A O 1
ATOM 2726 N N . ASN A 1 352 ? -22.552 -43.356 -22.224 1 90.87 352 ASN A N 1
ATOM 2727 C CA . ASN A 1 352 ? -21.801 -44.554 -22.583 1 90.87 352 ASN A CA 1
ATOM 2728 C C . ASN A 1 352 ? -21.404 -45.359 -21.348 1 90.87 352 ASN A C 1
ATOM 2730 O O . ASN A 1 352 ? -21.027 -46.527 -21.458 1 90.87 352 ASN A O 1
ATOM 2734 N N . SER A 1 353 ? -21.47 -44.821 -20.192 1 90.96 353 SER A N 1
ATOM 2735 C CA . SER A 1 353 ? -20.879 -45.506 -19.047 1 90.96 353 SER A CA 1
ATOM 2736 C C . SER A 1 353 ? -21.839 -46.537 -18.464 1 90.96 353 SER A C 1
ATOM 2738 O O . SER A 1 353 ? -21.409 -47.524 -17.863 1 90.96 353 SER A O 1
ATOM 2740 N N . GLY A 1 354 ? -23.175 -46.274 -18.584 1 86.1 354 GLY A N 1
ATOM 2741 C CA . GLY A 1 354 ? -24.182 -47.096 -17.932 1 86.1 354 GLY A CA 1
ATOM 2742 C C . GLY A 1 354 ? -24.188 -46.949 -16.423 1 86.1 354 GLY A C 1
ATOM 2743 O O . GLY A 1 354 ? -24.892 -47.681 -15.725 1 86.1 354 GLY A O 1
ATOM 2744 N N . ARG A 1 355 ? -23.42 -46.029 -15.964 1 88.61 355 ARG A N 1
ATOM 2745 C CA . ARG A 1 355 ? -23.259 -45.893 -14.52 1 88.61 355 ARG A CA 1
ATOM 2746 C C . ARG A 1 355 ? -23.937 -44.625 -14.011 1 88.61 355 ARG A C 1
ATOM 2748 O O . ARG A 1 355 ? -23.862 -44.309 -12.822 1 88.61 355 ARG A O 1
ATOM 2755 N N . PHE A 1 356 ? -24.503 -43.889 -14.929 1 90.2 356 PHE A N 1
ATOM 2756 C CA . PHE A 1 356 ? -25.214 -42.68 -14.53 1 90.2 356 PHE A CA 1
ATOM 2757 C C . PHE A 1 356 ? -26.591 -43.021 -13.974 1 90.2 356 PHE A C 1
ATOM 2759 O O . PHE A 1 356 ? -27.391 -43.68 -14.642 1 90.2 356 PHE A O 1
ATOM 2766 N N . ASP A 1 357 ? -26.976 -42.764 -12.698 1 83.91 357 ASP A N 1
ATOM 2767 C CA . ASP A 1 357 ? -28.192 -43.218 -12.031 1 83.91 357 ASP A CA 1
ATOM 2768 C C . ASP A 1 357 ? -29.08 -42.037 -11.645 1 83.91 357 ASP A C 1
ATOM 2770 O O . ASP A 1 357 ? -29.883 -42.135 -10.715 1 83.91 357 ASP A O 1
ATOM 2774 N N . TYR A 1 358 ? -28.925 -40.868 -12.337 1 84.3 358 TYR A N 1
ATOM 2775 C CA . TYR A 1 358 ? -29.712 -39.693 -11.978 1 84.3 358 TYR A CA 1
ATOM 2776 C C . TYR A 1 358 ? -30.781 -39.412 -13.027 1 84.3 358 TYR A C 1
ATOM 2778 O O . TYR A 1 358 ? -31.204 -38.266 -13.199 1 84.3 358 TYR A O 1
ATOM 2786 N N . TYR A 1 359 ? -31.333 -40.392 -13.623 1 77.58 359 TYR A N 1
ATOM 2787 C CA . TYR A 1 359 ? -32.395 -40.226 -14.609 1 77.58 359 TYR A CA 1
ATOM 2788 C C . TYR A 1 359 ? -33.716 -39.879 -13.933 1 77.58 359 TYR A C 1
ATOM 2790 O O . TYR A 1 359 ? -33.965 -40.285 -12.796 1 77.58 359 TYR A O 1
ATOM 2798 N N . PRO A 1 360 ? -34.5 -38.993 -14.481 1 67.09 360 PRO A N 1
ATOM 2799 C CA . PRO A 1 360 ? -35.808 -38.722 -13.88 1 67.09 360 PRO A CA 1
ATOM 2800 C C . PRO A 1 360 ? -36.623 -39.991 -13.645 1 67.09 360 PRO A C 1
ATOM 2802 O O . PRO A 1 360 ? -36.483 -40.966 -14.388 1 67.09 360 PRO A O 1
ATOM 2805 N N . ASP A 1 361 ? -37.255 -40.275 -12.417 1 54.5 361 ASP A N 1
ATOM 2806 C CA . ASP A 1 361 ? -38.133 -41.403 -12.124 1 54.5 361 ASP A CA 1
ATOM 2807 C C . ASP A 1 361 ? -39.179 -41.585 -13.222 1 54.5 361 ASP A C 1
ATOM 2809 O O . ASP A 1 361 ? -39.792 -40.614 -13.669 1 54.5 361 ASP A O 1
ATOM 2813 N N . ASP A 1 362 ? -39.143 -42.565 -13.979 1 41.83 362 ASP A N 1
ATOM 2814 C CA . ASP A 1 362 ? -40.375 -42.888 -14.691 1 41.83 362 ASP A CA 1
ATOM 2815 C C . ASP A 1 362 ? -41.563 -42.95 -13.733 1 41.83 362 ASP A C 1
ATOM 2817 O O . ASP A 1 362 ? -41.477 -43.568 -12.669 1 41.83 362 ASP A O 1
ATOM 2821 N N . VAL A 1 363 ? -42.404 -42.086 -13.463 1 37.53 363 VAL A N 1
ATOM 2822 C CA . VAL A 1 363 ? -43.692 -42.356 -12.833 1 37.53 363 VAL A CA 1
ATOM 2823 C C . VAL A 1 363 ? -44.197 -43.734 -13.256 1 37.53 363 VAL A C 1
ATOM 2825 O O . VAL A 1 363 ? -44.838 -43.873 -14.301 1 37.53 363 VAL A O 1
ATOM 2828 N N . SER A 1 364 ? -43.632 -44.778 -13.54 1 30.95 364 SER A N 1
ATOM 2829 C CA . SER A 1 364 ? -44.472 -45.97 -13.501 1 30.95 364 SER A CA 1
ATOM 2830 C C . SER A 1 364 ? -45.091 -46.164 -12.121 1 30.95 364 SER A C 1
ATOM 2832 O O . SER A 1 364 ? -44.583 -45.641 -11.127 1 30.95 364 SER A O 1
ATOM 2834 N N . THR A 1 365 ? -46.612 -46.742 -12.045 1 31.97 365 THR A N 1
ATOM 2835 C CA . THR A 1 365 ? -47.484 -47.5 -11.155 1 31.97 365 THR A CA 1
ATOM 2836 C C . THR A 1 365 ? -46.7 -48.588 -10.427 1 31.97 365 THR A C 1
ATOM 2838 O O . THR A 1 365 ? -46.206 -49.529 -11.053 1 31.97 365 THR A O 1
ATOM 2841 N N . GLU A 1 366 ? -46.021 -48.509 -9.503 1 27.63 366 GLU A N 1
ATOM 2842 C CA . GLU A 1 366 ? -45.809 -49.535 -8.487 1 27.63 366 GLU A CA 1
ATOM 2843 C C . GLU A 1 366 ? -47.133 -50.147 -8.036 1 27.63 366 GLU A C 1
ATOM 2845 O O . GLU A 1 366 ? -47.942 -49.48 -7.388 1 27.63 366 GLU A O 1
ATOM 2850 N N . THR A 1 367 ? -48.084 -51.096 -8.849 1 25.49 367 THR A N 1
ATOM 2851 C CA . THR A 1 367 ? -48.201 -52.45 -8.32 1 25.49 367 THR A CA 1
ATOM 2852 C C . THR A 1 367 ? -46.834 -52.994 -7.917 1 25.49 367 THR A C 1
ATOM 2854 O O . THR A 1 367 ? -45.815 -52.623 -8.504 1 25.49 367 THR A O 1
ATOM 2857 N N . LEU A 1 368 ? -46.592 -53.649 -6.687 1 27.77 368 LEU A N 1
ATOM 2858 C CA . LEU A 1 368 ? -45.492 -54.238 -5.932 1 27.77 368 LEU A CA 1
ATOM 2859 C C . LEU A 1 368 ? -44.622 -55.112 -6.83 1 27.77 368 LEU A C 1
ATOM 2861 O O . LEU A 1 368 ? -43.685 -55.758 -6.355 1 27.77 368 LEU A O 1
ATOM 2865 N N . GLY A 1 369 ? -45.231 -55.669 -7.976 1 25.44 369 GLY A N 1
ATOM 2866 C CA . GLY A 1 369 ? -44.567 -56.837 -8.533 1 25.44 369 GLY A CA 1
ATOM 2867 C C . GLY A 1 369 ? -43.111 -56.588 -8.876 1 25.44 369 GLY A C 1
ATOM 2868 O O . GLY A 1 369 ? -42.654 -55.443 -8.873 1 25.44 369 GLY A O 1
ATOM 2869 N N . GLN A 1 370 ? -42.37 -57.745 -9.271 1 25.96 370 GLN A N 1
ATOM 2870 C CA . GLN A 1 370 ? -40.992 -58.02 -9.664 1 25.96 370 GLN A CA 1
ATOM 2871 C C . GLN A 1 370 ? -40.516 -57.033 -10.726 1 25.96 370 GLN A C 1
ATOM 2873 O O . GLN A 1 370 ? -40.926 -57.115 -11.885 1 25.96 370 GLN A O 1
ATOM 2878 N N . ARG A 1 371 ? -40.588 -55.795 -10.527 1 29.08 371 ARG A N 1
ATOM 2879 C CA . ARG A 1 371 ? -40.333 -54.969 -11.702 1 29.08 371 ARG A CA 1
ATOM 2880 C C . ARG A 1 371 ? -39.011 -55.349 -12.362 1 29.08 371 ARG A C 1
ATOM 2882 O O . ARG A 1 371 ? -37.945 -55.19 -11.765 1 29.08 371 ARG A O 1
ATOM 2889 N N . ALA A 1 372 ? -38.924 -56.297 -13.259 1 28.05 372 ALA A N 1
ATOM 2890 C CA . ALA A 1 372 ? -37.914 -56.603 -14.269 1 28.05 372 ALA A CA 1
ATOM 2891 C C . ALA A 1 372 ? -37.418 -55.332 -14.953 1 28.05 372 ALA A C 1
ATOM 2893 O O . ALA A 1 372 ? -38.207 -54.431 -15.248 1 28.05 372 ALA A O 1
ATOM 2894 N N . ARG A 1 373 ? -36.096 -55.045 -14.861 1 29.88 373 ARG A N 1
ATOM 2895 C CA . ARG A 1 373 ? -35.209 -54.152 -15.599 1 29.88 373 ARG A CA 1
ATOM 2896 C C . ARG A 1 373 ? -35.674 -53.989 -17.043 1 29.88 373 ARG A C 1
ATOM 2898 O O . ARG A 1 373 ? -35.505 -54.895 -17.861 1 29.88 373 ARG A O 1
ATOM 2905 N N . SER A 1 374 ? -36.916 -53.574 -17.29 1 29.49 374 SER A N 1
ATOM 2906 C CA . SER A 1 374 ? -37.035 -53.5 -18.743 1 29.49 374 SER A CA 1
ATOM 2907 C C . SER A 1 374 ? -35.825 -52.81 -19.363 1 29.49 374 SER A C 1
ATOM 2909 O O . SER A 1 374 ? -35.232 -51.917 -18.752 1 29.49 374 SER A O 1
ATOM 2911 N N . ALA A 1 375 ? -35.108 -53.337 -20.291 1 32.11 375 ALA A N 1
ATOM 2912 C CA . ALA A 1 375 ? -33.825 -53.196 -20.975 1 32.11 375 ALA A CA 1
ATOM 2913 C C . ALA A 1 375 ? -33.575 -51.745 -21.378 1 32.11 375 ALA A C 1
ATOM 2915 O O . ALA A 1 375 ? -32.439 -51.269 -21.333 1 32.11 375 ALA A O 1
ATOM 2916 N N . THR A 1 376 ? -34.538 -51.208 -22.345 1 35.99 376 THR A N 1
ATOM 2917 C CA . THR A 1 376 ? -34.104 -50.023 -23.077 1 35.99 376 THR A CA 1
ATOM 2918 C C . THR A 1 376 ? -34.265 -48.77 -22.221 1 35.99 376 THR A C 1
ATOM 2920 O O . THR A 1 376 ? -35.382 -48.405 -21.848 1 35.99 376 THR A O 1
ATOM 2923 N N . PRO A 1 377 ? -33.481 -48.48 -21.281 1 37.3 377 PRO A N 1
ATOM 2924 C CA . PRO A 1 377 ? -33.68 -47.341 -20.382 1 37.3 377 PRO A CA 1
ATOM 2925 C C . PRO A 1 377 ? -34.253 -46.119 -21.095 1 37.3 377 PRO A C 1
ATOM 2927 O O . PRO A 1 377 ? -33.964 -45.894 -22.273 1 37.3 377 PRO A O 1
ATOM 2930 N N . ALA A 1 378 ? -35.464 -45.661 -20.968 1 42.43 378 ALA A N 1
ATOM 2931 C CA . ALA A 1 378 ? -36.087 -44.404 -21.376 1 42.43 378 ALA A CA 1
ATOM 2932 C C . ALA A 1 378 ? -35.048 -43.295 -21.513 1 42.43 378 ALA A C 1
ATOM 2934 O O . ALA A 1 378 ? -35.398 -42.121 -21.652 1 42.43 378 ALA A O 1
ATOM 2935 N N . SER A 1 379 ? -33.663 -43.381 -21.362 1 45.5 379 SER A N 1
ATOM 2936 C CA . SER A 1 379 ? -32.322 -42.811 -21.289 1 45.5 379 SER A CA 1
ATOM 2937 C C . SER A 1 379 ? -31.894 -42.232 -22.634 1 45.5 379 SER A C 1
ATOM 2939 O O . SER A 1 379 ? -30.793 -41.693 -22.761 1 45.5 379 SER A O 1
ATOM 2941 N N . GLU A 1 380 ? -32.423 -42.612 -23.737 1 50.56 380 GLU A N 1
ATOM 2942 C CA . GLU A 1 380 ? -31.787 -42.341 -25.023 1 50.56 380 GLU A CA 1
ATOM 2943 C C . GLU A 1 380 ? -31.677 -40.841 -25.279 1 50.56 380 GLU A C 1
ATOM 2945 O O . GLU A 1 380 ? -30.757 -40.388 -25.963 1 50.56 380 GLU A O 1
ATOM 2950 N N . ASN A 1 381 ? -32.516 -39.935 -24.607 1 61.97 381 ASN A N 1
ATOM 2951 C CA . ASN A 1 381 ? -32.397 -38.547 -25.04 1 61.97 381 ASN A CA 1
ATOM 2952 C C . ASN A 1 381 ? -32.07 -37.621 -23.871 1 61.97 381 ASN A C 1
ATOM 2954 O O . ASN A 1 381 ? -32.318 -36.416 -23.94 1 61.97 381 ASN A O 1
ATOM 2958 N N . TYR A 1 382 ? -31.588 -38.2 -22.776 1 77.71 382 TYR A N 1
ATOM 2959 C CA . TYR A 1 382 ? -31.302 -37.303 -21.662 1 77.71 382 TYR A CA 1
ATOM 2960 C C . TYR A 1 382 ? -29.942 -36.637 -21.832 1 77.71 382 TYR A C 1
ATOM 2962 O O . TYR A 1 382 ? -28.915 -37.316 -21.9 1 77.71 382 TYR A O 1
ATOM 2970 N N . LYS A 1 383 ? -30.045 -35.29 -21.96 1 87.48 383 LYS A N 1
ATOM 2971 C CA . LYS A 1 383 ? -28.847 -34.516 -22.269 1 87.48 383 LYS A CA 1
ATOM 2972 C C . LYS A 1 383 ? -28.293 -33.838 -21.019 1 87.48 383 LYS A C 1
ATOM 2974 O O . LYS A 1 383 ? -29.011 -33.661 -20.033 1 87.48 383 LYS A O 1
ATOM 2979 N N . VAL A 1 384 ? -27.055 -33.646 -21.031 1 92.53 384 VAL A N 1
ATOM 2980 C CA . VAL A 1 384 ? -26.334 -33.028 -19.924 1 92.53 384 VAL A CA 1
ATOM 2981 C C . VAL A 1 384 ? -26.982 -31.692 -19.566 1 92.53 384 VAL A C 1
ATOM 2983 O O . VAL A 1 384 ? -27.108 -31.351 -18.388 1 92.53 384 VAL A O 1
ATOM 2986 N N . ASN A 1 385 ? -27.491 -30.928 -20.521 1 89.2 385 ASN A N 1
ATOM 2987 C CA . ASN A 1 385 ? -28.113 -29.633 -20.267 1 89.2 385 ASN A CA 1
ATOM 2988 C C . ASN A 1 385 ? -29.424 -29.781 -19.5 1 89.2 385 ASN A C 1
ATOM 2990 O O . ASN A 1 385 ? -29.777 -28.919 -18.694 1 89.2 385 ASN A O 1
ATOM 2994 N N . ASP A 1 386 ? -30.148 -30.786 -19.817 1 87.84 386 ASP A N 1
ATOM 2995 C CA . ASP A 1 386 ? -31.365 -31.067 -19.06 1 87.84 386 ASP A CA 1
ATOM 2996 C C . ASP A 1 386 ? -31.046 -31.362 -17.596 1 87.84 386 ASP A C 1
ATOM 2998 O O . ASP A 1 386 ? -31.721 -30.86 -16.695 1 87.84 386 ASP A O 1
ATOM 3002 N N . PHE A 1 387 ? -30.021 -32.108 -17.478 1 91.37 387 PHE A N 1
ATOM 3003 C CA . PHE A 1 387 ? -29.605 -32.427 -16.117 1 91.37 387 PHE A CA 1
ATOM 3004 C C . PHE A 1 387 ? -29.191 -31.166 -15.368 1 91.37 387 PHE A C 1
ATOM 3006 O O . PHE A 1 387 ? -29.544 -30.988 -14.2 1 91.37 387 PHE A O 1
ATOM 3013 N N . PHE A 1 388 ? -28.422 -30.283 -16.013 1 90.74 388 PHE A N 1
ATOM 3014 C CA . PHE A 1 388 ? -27.969 -29.044 -15.393 1 90.74 388 PHE A CA 1
ATOM 3015 C C . PHE A 1 388 ? -29.155 -28.18 -14.981 1 90.74 388 PHE A C 1
ATOM 3017 O O . PHE A 1 388 ? -29.132 -27.548 -13.923 1 90.74 388 PHE A O 1
ATOM 3024 N N . ARG A 1 389 ? -30.069 -28.089 -15.788 1 85.02 389 ARG A N 1
ATOM 3025 C CA . ARG A 1 389 ? -31.25 -27.276 -15.519 1 85.02 389 ARG A CA 1
ATOM 3026 C C . ARG A 1 389 ? -32.066 -27.86 -14.37 1 85.02 389 ARG A C 1
ATOM 3028 O O . ARG A 1 389 ? -32.541 -27.124 -13.502 1 85.02 389 ARG A O 1
ATOM 3035 N N . GLU A 1 390 ? -32.179 -29.17 -14.41 1 83.61 390 GLU A N 1
ATOM 3036 C CA . GLU A 1 390 ? -33.039 -29.836 -13.437 1 83.61 390 GLU A CA 1
ATOM 3037 C C . GLU A 1 390 ? -32.336 -29.99 -12.092 1 83.61 390 GLU A C 1
ATOM 3039 O O . GLU A 1 390 ? -32.982 -29.973 -11.042 1 83.61 390 GLU A O 1
ATOM 3044 N N . ASN A 1 391 ? -31.027 -30.201 -12.175 1 86.69 391 ASN A N 1
ATOM 3045 C CA . ASN A 1 391 ? -30.253 -30.47 -10.968 1 86.69 391 ASN A CA 1
ATOM 3046 C C . ASN A 1 391 ? -28.985 -29.623 -10.915 1 86.69 391 ASN A C 1
ATOM 3048 O O . ASN A 1 391 ? -27.882 -30.156 -10.779 1 86.69 391 ASN A O 1
ATOM 3052 N N . PRO A 1 392 ? -29.143 -28.324 -10.972 1 85.59 392 PRO A N 1
ATOM 3053 C CA . PRO A 1 392 ? -27.943 -27.487 -11.025 1 85.59 392 PRO A CA 1
ATOM 3054 C C . PRO A 1 392 ? -27.032 -27.683 -9.815 1 85.59 392 PRO A C 1
ATOM 3056 O O . PRO A 1 392 ? -25.808 -27.596 -9.939 1 85.59 392 PRO A O 1
ATOM 3059 N N . HIS A 1 393 ? -27.535 -28.008 -8.719 1 87.24 393 HIS A N 1
ATOM 3060 C CA . HIS A 1 393 ? -26.753 -28.115 -7.492 1 87.24 393 HIS A CA 1
ATOM 3061 C C . HIS A 1 393 ? -25.994 -29.436 -7.435 1 87.24 393 HIS A C 1
ATOM 3063 O O . HIS A 1 393 ? -24.854 -29.482 -6.966 1 87.24 393 HIS A O 1
ATOM 3069 N N . ILE A 1 394 ? -26.666 -30.468 -7.871 1 91.16 394 ILE A N 1
ATOM 3070 C CA . ILE A 1 394 ? -25.984 -31.754 -7.956 1 91.16 394 ILE A CA 1
ATOM 3071 C C . ILE A 1 394 ? -24.892 -31.69 -9.021 1 91.16 394 ILE A C 1
ATOM 3073 O O . ILE A 1 394 ? -23.793 -32.214 -8.825 1 91.16 394 ILE A O 1
ATOM 3077 N N . ALA A 1 395 ? -25.271 -31.006 -10.086 1 93.31 395 ALA A N 1
ATOM 3078 C CA . ALA A 1 395 ? -24.304 -30.825 -11.166 1 93.31 395 ALA A CA 1
ATOM 3079 C C . ALA A 1 395 ? -23.073 -30.066 -10.678 1 93.31 395 ALA A C 1
ATOM 3081 O O . ALA A 1 395 ? -21.949 -30.366 -11.087 1 93.31 395 ALA A O 1
ATOM 3082 N N . LYS A 1 396 ? -23.302 -29.134 -9.886 1 93.4 396 LYS A N 1
ATOM 3083 C CA . LYS A 1 396 ? -22.187 -28.363 -9.344 1 93.4 396 LYS A CA 1
ATOM 3084 C C . LYS A 1 396 ? -21.274 -29.242 -8.494 1 93.4 396 LYS A C 1
ATOM 3086 O O . LYS A 1 396 ? -20.048 -29.133 -8.575 1 93.4 396 LYS A O 1
ATOM 3091 N N . LEU A 1 397 ? -21.851 -30.055 -7.675 1 94.67 397 LEU A N 1
ATOM 3092 C CA . LEU A 1 397 ? -21.066 -30.982 -6.868 1 94.67 397 LEU A CA 1
ATOM 3093 C C . LEU A 1 397 ? -20.289 -31.95 -7.753 1 94.67 397 LEU A C 1
ATOM 3095 O O . LEU A 1 397 ? -19.127 -32.255 -7.477 1 94.67 397 LEU A O 1
ATOM 3099 N N . MET A 1 398 ? -20.94 -32.405 -8.788 1 96.44 398 MET A N 1
ATOM 3100 C CA . MET A 1 398 ? -20.256 -33.277 -9.738 1 96.44 398 MET A CA 1
ATOM 3101 C C . MET A 1 398 ? -19.081 -32.556 -10.39 1 96.44 398 MET A C 1
ATOM 3103 O O . MET A 1 398 ? -18.025 -33.153 -10.609 1 96.44 398 MET A O 1
ATOM 3107 N N . ALA A 1 399 ? -19.311 -31.261 -10.65 1 95.68 399 ALA A N 1
ATOM 3108 C CA . ALA A 1 399 ? -18.23 -30.472 -11.236 1 95.68 399 ALA A CA 1
ATOM 3109 C C . ALA A 1 399 ? -17.044 -30.374 -10.282 1 95.68 399 ALA A C 1
ATOM 3111 O O . ALA A 1 399 ? -15.89 -30.479 -10.704 1 95.68 399 ALA A O 1
ATOM 3112 N N . LEU A 1 400 ? -17.295 -30.214 -9.036 1 95.07 400 LEU A N 1
ATOM 3113 C CA . LEU A 1 400 ? -16.24 -30.143 -8.031 1 95.07 400 LEU A CA 1
ATOM 3114 C C . LEU A 1 400 ? -15.494 -31.469 -7.931 1 95.07 400 LEU A C 1
ATOM 3116 O O . LEU A 1 400 ? -14.263 -31.49 -7.867 1 95.07 400 LEU A O 1
ATOM 3120 N N . GLY A 1 401 ? -16.251 -32.515 -7.873 1 96.8 401 GLY A N 1
ATOM 3121 C CA . GLY A 1 401 ? -15.636 -33.833 -7.884 1 96.8 401 GLY A CA 1
ATOM 3122 C C . GLY A 1 401 ? -14.808 -34.095 -9.128 1 96.8 401 GLY A C 1
ATOM 3123 O O . GLY A 1 401 ? -13.714 -34.657 -9.045 1 96.8 401 GLY A O 1
ATOM 3124 N N . TRP A 1 402 ? -15.406 -33.677 -10.237 1 97.78 402 TRP A N 1
ATOM 3125 C CA . TRP A 1 402 ? -14.733 -33.854 -11.52 1 97.78 402 TRP A CA 1
ATOM 3126 C C . TRP A 1 402 ? -13.398 -33.116 -11.54 1 97.78 402 TRP A C 1
ATOM 3128 O O . TRP A 1 402 ? -12.398 -33.644 -12.033 1 97.78 402 TRP A O 1
ATOM 3138 N N . LEU A 1 403 ? -13.315 -31.957 -10.968 1 95.87 403 LEU A N 1
ATOM 3139 C CA . LEU A 1 403 ? -12.072 -31.199 -10.885 1 95.87 403 LEU A CA 1
ATOM 3140 C C . LEU A 1 403 ? -11.022 -31.963 -10.084 1 95.87 403 LEU A C 1
ATOM 3142 O O . LEU A 1 403 ? -9.873 -32.084 -10.515 1 95.87 403 LEU A O 1
ATOM 3146 N N . SER A 1 404 ? -11.399 -32.499 -9.003 1 96.78 404 SER A N 1
ATOM 3147 C CA . SER A 1 404 ? -10.489 -33.269 -8.161 1 96.78 404 SER A CA 1
ATOM 3148 C C . SER A 1 404 ? -10.036 -34.546 -8.861 1 96.78 404 SER A C 1
ATOM 3150 O O . SER A 1 404 ? -8.853 -34.891 -8.83 1 96.78 404 SER A O 1
ATOM 3152 N N . GLY A 1 405 ? -11.034 -35.203 -9.445 1 97.68 405 GLY A N 1
ATOM 3153 C CA . GLY A 1 405 ? -10.701 -36.415 -10.177 1 97.68 405 GLY A CA 1
ATOM 3154 C C . GLY A 1 405 ? -9.739 -36.173 -11.325 1 97.68 405 GLY A C 1
ATOM 3155 O O . GLY A 1 405 ? -8.823 -36.967 -11.551 1 97.68 405 GLY A O 1
ATOM 3156 N N . THR A 1 406 ? -9.991 -35.105 -11.991 1 97.08 406 THR A N 1
ATOM 3157 C CA . THR A 1 406 ? -9.128 -34.748 -13.111 1 97.08 406 THR A CA 1
ATOM 3158 C C . THR A 1 406 ? -7.706 -34.471 -12.631 1 97.08 406 THR A C 1
ATOM 3160 O O . THR A 1 406 ? -6.737 -34.881 -13.273 1 97.08 406 THR A O 1
ATOM 3163 N N . LEU A 1 407 ? -7.579 -33.81 -11.541 1 95.91 407 LEU A N 1
ATOM 3164 C CA . LEU A 1 407 ? -6.256 -33.575 -10.972 1 95.91 407 LEU A CA 1
ATOM 3165 C C . LEU A 1 407 ? -5.575 -34.892 -10.617 1 95.91 407 LEU A C 1
ATOM 3167 O O . LEU A 1 407 ? -4.402 -35.096 -10.939 1 95.91 407 LEU A O 1
ATOM 3171 N N . VAL A 1 408 ? -6.267 -35.774 -10.012 1 97.14 408 VAL A N 1
ATOM 3172 C CA . VAL A 1 408 ? -5.702 -37.061 -9.62 1 97.14 408 VAL A CA 1
ATOM 3173 C C . VAL A 1 408 ? -5.233 -37.82 -10.859 1 97.14 408 VAL A C 1
ATOM 3175 O O . VAL A 1 408 ? -4.137 -38.385 -10.87 1 97.14 408 VAL A O 1
ATOM 3178 N N . THR A 1 409 ? -6.069 -37.816 -11.895 1 96.36 409 THR A N 1
ATOM 3179 C CA . THR A 1 409 ? -5.692 -38.506 -13.124 1 96.36 409 THR A CA 1
ATOM 3180 C C . THR A 1 409 ? -4.406 -37.92 -13.699 1 96.36 409 THR A C 1
ATOM 3182 O O . THR A 1 409 ? -3.577 -38.649 -14.249 1 96.36 409 THR A O 1
ATOM 3185 N N . GLN A 1 410 ? -4.262 -36.634 -13.536 1 93.22 410 GLN A N 1
ATOM 3186 C CA . GLN A 1 410 ? -3.046 -35.992 -14.026 1 93.22 410 GLN A CA 1
ATOM 3187 C C . GLN A 1 410 ? -1.832 -36.414 -13.204 1 93.22 410 GLN A C 1
ATOM 3189 O O . GLN A 1 410 ? -0.738 -36.585 -13.746 1 93.22 410 GLN A O 1
ATOM 3194 N N . THR A 1 411 ? -1.996 -36.631 -11.95 1 94.65 411 THR A N 1
ATOM 3195 C CA . THR A 1 411 ? -0.892 -37.086 -11.113 1 94.65 411 THR A CA 1
ATOM 3196 C C . THR A 1 411 ? -0.524 -38.531 -11.442 1 94.65 411 THR A C 1
ATOM 3198 O O . THR A 1 411 ? 0.652 -38.899 -11.415 1 94.65 411 THR A O 1
ATOM 3201 N N . LEU A 1 412 ? -1.49 -39.374 -11.802 1 95.74 412 LEU A N 1
ATOM 3202 C CA . LEU A 1 412 ? -1.282 -40.783 -12.115 1 95.74 412 LEU A CA 1
ATOM 3203 C C . LEU A 1 412 ? -0.735 -40.951 -13.528 1 95.74 412 LEU A C 1
ATOM 3205 O O . LEU A 1 412 ? -0.328 -42.049 -13.915 1 95.74 412 LEU A O 1
ATOM 3209 N N . GLY A 1 413 ? -0.788 -39.875 -14.192 1 90.62 413 GLY A N 1
ATOM 3210 C CA . GLY A 1 413 ? -0.243 -39.902 -15.539 1 90.62 413 GLY A CA 1
ATOM 3211 C C . GLY A 1 413 ? 1.27 -39.789 -15.573 1 90.62 413 GLY A C 1
ATOM 3212 O O . GLY A 1 413 ? 1.882 -39.896 -16.638 1 90.62 413 GLY A O 1
ATOM 3213 N N . ARG A 1 414 ? 1.842 -39.711 -14.42 1 85.82 414 ARG A N 1
ATOM 3214 C CA . ARG A 1 414 ? 3.294 -39.601 -14.319 1 85.82 414 ARG A CA 1
ATOM 3215 C C . ARG A 1 414 ? 3.917 -40.933 -13.916 1 85.82 414 ARG A C 1
ATOM 3217 O O . ARG A 1 414 ? 3.886 -41.31 -12.742 1 85.82 414 ARG A O 1
ATOM 3224 N N . THR A 1 415 ? 4.585 -41.628 -14.78 1 85.24 415 THR A N 1
ATOM 3225 C CA . THR A 1 415 ? 5.068 -42.993 -14.6 1 85.24 415 THR A CA 1
ATOM 3226 C C . THR A 1 415 ? 6.074 -43.064 -13.455 1 85.24 415 THR A C 1
ATOM 3228 O O . THR A 1 415 ? 6.074 -44.022 -12.68 1 85.24 415 THR A O 1
ATOM 3231 N N . ASN A 1 416 ? 6.808 -42.021 -13.312 1 84.13 416 ASN A N 1
ATOM 3232 C CA . ASN A 1 416 ? 7.88 -42.049 -12.322 1 84.13 416 ASN A CA 1
ATOM 3233 C C . ASN A 1 416 ? 7.345 -41.832 -10.91 1 84.13 416 ASN A C 1
ATOM 3235 O O . ASN A 1 416 ? 8.056 -42.064 -9.93 1 84.13 416 ASN A O 1
ATOM 3239 N N . TRP A 1 417 ? 6.094 -41.42 -10.87 1 91.22 417 TRP A N 1
ATOM 3240 C CA . TRP A 1 417 ? 5.538 -41.107 -9.558 1 91.22 417 TRP A CA 1
ATOM 3241 C C . TRP A 1 417 ? 4.865 -42.332 -8.946 1 91.22 417 TRP A C 1
ATOM 3243 O O . TRP A 1 417 ? 4.848 -42.492 -7.723 1 91.22 417 TRP A O 1
ATOM 3253 N N . ILE A 1 418 ? 4.368 -43.21 -9.781 1 93.21 418 ILE A N 1
ATOM 3254 C CA . ILE A 1 418 ? 3.415 -44.197 -9.287 1 93.21 418 ILE A CA 1
ATOM 3255 C C . ILE A 1 418 ? 4.13 -45.521 -9.027 1 93.21 418 ILE A C 1
ATOM 3257 O O . ILE A 1 418 ? 3.546 -46.593 -9.2 1 93.21 418 ILE A O 1
ATOM 3261 N N . VAL A 1 419 ? 5.409 -45.441 -8.594 1 92.21 419 VAL A N 1
ATOM 3262 C CA . VAL A 1 419 ? 6.222 -46.621 -8.32 1 92.21 419 VAL A CA 1
ATOM 3263 C C . VAL A 1 419 ? 5.984 -47.091 -6.887 1 92.21 419 VAL A C 1
ATOM 3265 O O . VAL A 1 419 ? 5.933 -48.295 -6.622 1 92.21 419 VAL A O 1
ATOM 3268 N N . ASP A 1 420 ? 5.981 -46.184 -6.057 1 93.41 420 ASP A N 1
ATOM 3269 C CA . ASP A 1 420 ? 5.693 -46.466 -4.654 1 93.41 420 ASP A CA 1
ATOM 3270 C C . ASP A 1 420 ? 5.126 -45.234 -3.952 1 93.41 420 ASP A C 1
ATOM 3272 O O . ASP A 1 420 ? 5.004 -44.168 -4.56 1 93.41 420 ASP A O 1
ATOM 3276 N N . ARG A 1 421 ? 4.804 -45.386 -2.762 1 95.85 421 ARG A N 1
ATOM 3277 C CA . ARG A 1 421 ? 4.132 -44.328 -2.015 1 95.85 421 ARG A CA 1
ATOM 3278 C C . ARG A 1 421 ? 5.078 -43.163 -1.743 1 95.85 421 ARG A C 1
ATOM 3280 O O . ARG A 1 421 ? 4.682 -42 -1.838 1 95.85 421 ARG A O 1
ATOM 3287 N N . SER A 1 422 ? 6.262 -43.39 -1.4 1 94.46 422 SER A N 1
ATOM 3288 C CA . SER A 1 422 ? 7.239 -42.353 -1.085 1 94.46 422 SER A CA 1
ATOM 3289 C C . SER A 1 422 ? 7.541 -41.489 -2.304 1 94.46 422 SER A C 1
ATOM 3291 O O . SER A 1 422 ? 7.619 -40.263 -2.199 1 94.46 422 SER A O 1
ATOM 3293 N N . THR A 1 423 ? 7.653 -42.118 -3.421 1 94.83 423 THR A N 1
ATOM 3294 C CA . THR A 1 423 ? 7.932 -41.389 -4.653 1 94.83 423 THR A CA 1
ATOM 3295 C C . THR A 1 423 ? 6.712 -40.585 -5.094 1 94.83 423 THR A C 1
ATOM 3297 O O . THR A 1 423 ? 6.848 -39.475 -5.612 1 94.83 423 THR A O 1
ATOM 3300 N N . TYR A 1 424 ? 5.593 -41.201 -4.878 1 95.77 424 TYR A N 1
ATOM 3301 C CA . TYR A 1 424 ? 4.363 -40.505 -5.237 1 95.77 424 TYR A CA 1
ATOM 3302 C C . TYR A 1 424 ? 4.194 -39.235 -4.412 1 95.77 424 TYR A C 1
ATOM 3304 O O . TYR A 1 424 ? 3.915 -38.164 -4.957 1 95.77 424 TYR A O 1
ATOM 3312 N N . LYS A 1 425 ? 4.437 -39.328 -3.13 1 95.01 425 LYS A N 1
ATOM 3313 C CA . LYS A 1 425 ? 4.363 -38.188 -2.22 1 95.01 425 LYS A CA 1
ATOM 3314 C C . LYS A 1 425 ? 5.366 -37.107 -2.612 1 95.01 425 LYS A C 1
ATOM 3316 O O . LYS A 1 425 ? 5.025 -35.923 -2.653 1 95.01 425 LYS A O 1
ATOM 3321 N N . ALA A 1 426 ? 6.525 -37.462 -2.897 1 91.45 426 ALA A N 1
ATOM 3322 C CA . ALA A 1 426 ? 7.56 -36.515 -3.303 1 91.45 426 ALA A CA 1
ATOM 3323 C C . ALA A 1 426 ? 7.192 -35.831 -4.617 1 91.45 426 ALA A C 1
ATOM 3325 O O . ALA A 1 426 ? 7.413 -34.628 -4.781 1 91.45 426 ALA A O 1
ATOM 3326 N N . GLY A 1 427 ? 6.625 -36.643 -5.53 1 91.69 427 GLY A N 1
ATOM 3327 C CA . GLY A 1 427 ? 6.206 -36.087 -6.807 1 91.69 427 GLY A CA 1
ATOM 3328 C C . GLY A 1 427 ? 5.104 -35.053 -6.674 1 91.69 427 GLY A C 1
ATOM 3329 O O . GLY A 1 427 ? 5.122 -34.028 -7.359 1 91.69 427 GLY A O 1
ATOM 3330 N N . LEU A 1 428 ? 4.235 -35.263 -5.745 1 94.33 428 LEU A N 1
ATOM 3331 C CA . LEU A 1 428 ? 3.103 -34.364 -5.549 1 94.33 428 LEU A CA 1
ATOM 3332 C C . LEU A 1 428 ? 3.575 -32.987 -5.093 1 94.33 428 LEU A C 1
ATOM 3334 O O . LEU A 1 428 ? 3.014 -31.967 -5.499 1 94.33 428 LEU A O 1
ATOM 3338 N N . PHE A 1 429 ? 4.648 -32.968 -4.304 1 92.87 429 PHE A N 1
ATOM 3339 C CA . PHE A 1 429 ? 5.099 -31.712 -3.717 1 92.87 429 PHE A CA 1
ATOM 3340 C C . PHE A 1 429 ? 6.379 -31.229 -4.388 1 92.87 429 PHE A C 1
ATOM 3342 O O . PHE A 1 429 ? 7.274 -30.702 -3.725 1 92.87 429 PHE A O 1
ATOM 3349 N N . ASN A 1 430 ? 6.463 -31.436 -5.612 1 88.65 430 ASN A N 1
ATOM 3350 C CA . ASN A 1 430 ? 7.608 -30.998 -6.404 1 88.65 430 ASN A CA 1
ATOM 3351 C C . ASN A 1 430 ? 7.259 -29.795 -7.275 1 88.65 430 ASN A C 1
ATOM 3353 O O . ASN A 1 430 ? 7.481 -29.815 -8.487 1 88.65 430 ASN A O 1
ATOM 3357 N N . GLN A 1 431 ? 6.605 -28.755 -6.629 1 86.1 431 GLN A N 1
ATOM 3358 C CA . GLN A 1 431 ? 6.286 -27.482 -7.266 1 86.1 431 GLN A CA 1
ATOM 3359 C C . GLN A 1 431 ? 5.311 -27.675 -8.424 1 86.1 431 GLN A C 1
ATOM 3361 O O . GLN A 1 431 ? 5.494 -27.099 -9.498 1 86.1 431 GLN A O 1
ATOM 3366 N N . ASN A 1 432 ? 4.315 -28.505 -8.19 1 86.03 432 ASN A N 1
ATOM 3367 C CA . ASN A 1 432 ? 3.401 -28.843 -9.275 1 86.03 432 ASN A CA 1
ATOM 3368 C C . ASN A 1 432 ? 2.201 -27.901 -9.313 1 86.03 432 ASN A C 1
ATOM 3370 O O . ASN A 1 432 ? 1.745 -27.428 -8.27 1 86.03 432 ASN A O 1
ATOM 3374 N N . ARG A 1 433 ? 1.786 -27.709 -10.492 1 86.76 433 ARG A N 1
ATOM 3375 C CA . ARG A 1 433 ? 0.553 -27.004 -10.828 1 86.76 433 ARG A CA 1
ATOM 3376 C C . ARG A 1 433 ? -0.277 -27.8 -11.829 1 86.76 433 ARG A C 1
ATOM 3378 O O . ARG A 1 433 ? 0.272 -28.444 -12.726 1 86.76 433 ARG A O 1
ATOM 3385 N N . PHE A 1 434 ? -1.541 -27.738 -11.623 1 89.5 434 PHE A N 1
ATOM 3386 C CA . PHE A 1 434 ? -2.416 -28.503 -12.504 1 89.5 434 PHE A CA 1
ATOM 3387 C C . PHE A 1 434 ? -3.444 -27.595 -13.169 1 89.5 434 PHE A C 1
ATOM 3389 O O . PHE A 1 434 ? -4.081 -26.778 -12.501 1 89.5 434 PHE A O 1
ATOM 3396 N N . ILE A 1 435 ? -3.527 -27.754 -14.435 1 88.14 435 ILE A N 1
ATOM 3397 C CA . ILE A 1 435 ? -4.47 -26.964 -15.218 1 88.14 435 ILE A CA 1
ATOM 3398 C C . ILE A 1 435 ? -5.599 -27.859 -15.724 1 88.14 435 ILE A C 1
ATOM 3400 O O . ILE A 1 435 ? -5.348 -28.873 -16.381 1 88.14 435 ILE A O 1
ATOM 3404 N N . ILE A 1 436 ? -6.691 -27.432 -15.405 1 90.96 436 ILE A N 1
ATOM 3405 C CA . ILE A 1 436 ? -7.856 -28.191 -15.845 1 90.96 436 ILE A CA 1
ATOM 3406 C C . ILE A 1 436 ? -8.631 -27.389 -16.888 1 90.96 436 ILE A C 1
ATOM 3408 O O . ILE A 1 436 ? -9.017 -26.245 -16.639 1 90.96 436 ILE A O 1
ATOM 3412 N N . GLY A 1 437 ? -8.857 -27.987 -17.947 1 85.5 437 GLY A N 1
ATOM 3413 C CA . GLY A 1 437 ? -9.605 -27.357 -19.023 1 85.5 437 GLY A CA 1
ATOM 3414 C C . GLY A 1 437 ? -8.901 -26.148 -19.61 1 85.5 437 GLY A C 1
ATOM 3415 O O . GLY A 1 437 ? -9.495 -25.391 -20.381 1 85.5 437 GLY A O 1
ATOM 3416 N N . GLY A 1 438 ? -7.795 -25.923 -19.181 1 81.91 438 GLY A N 1
ATOM 3417 C CA . GLY A 1 438 ? -7.012 -24.856 -19.783 1 81.91 438 GLY A CA 1
ATOM 3418 C C . GLY A 1 438 ? -7.121 -23.54 -19.036 1 81.91 438 GLY A C 1
ATOM 3419 O O . GLY A 1 438 ? -6.367 -22.603 -19.306 1 81.91 438 GLY A O 1
ATOM 3420 N N . ASP A 1 439 ? -8.046 -23.413 -18.065 1 85.12 439 ASP A N 1
ATOM 3421 C CA . ASP A 1 439 ? -8.221 -22.094 -17.464 1 85.12 439 ASP A CA 1
ATOM 3422 C C . ASP A 1 439 ? -8.463 -22.203 -15.96 1 85.12 439 ASP A C 1
ATOM 3424 O O . ASP A 1 439 ? -8.627 -21.189 -15.278 1 85.12 439 ASP A O 1
ATOM 3428 N N . TYR A 1 440 ? -8.626 -23.357 -15.462 1 89.22 440 TYR A N 1
ATOM 3429 C CA . TYR A 1 440 ? -8.719 -23.539 -14.018 1 89.22 440 TYR A CA 1
ATOM 3430 C C . TYR A 1 440 ? -7.391 -24.017 -13.442 1 89.22 440 TYR A C 1
ATOM 3432 O O . TYR A 1 440 ? -6.889 -25.078 -13.82 1 89.22 440 TYR A O 1
ATOM 3440 N N . VAL A 1 441 ? -6.874 -23.246 -12.563 1 87.38 441 VAL A N 1
ATOM 3441 C CA . VAL A 1 441 ? -5.514 -23.519 -12.112 1 87.38 441 VAL A CA 1
ATOM 3442 C C . VAL A 1 441 ? -5.529 -23.917 -10.638 1 87.38 441 VAL A C 1
ATOM 3444 O O . VAL A 1 441 ? -6.151 -23.243 -9.813 1 87.38 441 VAL A O 1
ATOM 3447 N N . LEU A 1 442 ? -4.846 -25.025 -10.341 1 90.56 442 LEU A N 1
ATOM 3448 C CA . LEU A 1 442 ? -4.68 -25.506 -8.974 1 90.56 442 LEU A CA 1
ATOM 3449 C C . LEU A 1 442 ? -3.205 -25.551 -8.588 1 90.56 442 LEU A C 1
ATOM 3451 O O . LEU A 1 442 ? -2.375 -26.048 -9.352 1 90.56 442 LEU A O 1
ATOM 3455 N N . GLY A 1 443 ? -2.86 -25.145 -7.289 1 87.39 443 GLY A N 1
ATOM 3456 C CA . GLY A 1 443 ? -1.478 -25.066 -6.843 1 87.39 443 GLY A CA 1
ATOM 3457 C C . GLY A 1 443 ? -0.96 -23.643 -6.756 1 87.39 443 GLY A C 1
ATOM 3458 O O . GLY A 1 443 ? -1.732 -22.688 -6.865 1 87.39 443 GLY A O 1
ATOM 3459 N N . ASP A 1 444 ? 0.28 -23.582 -6.492 1 84.93 444 ASP A N 1
ATOM 3460 C CA . ASP A 1 444 ? 1.397 -24.515 -6.603 1 84.93 444 ASP A CA 1
ATOM 3461 C C . ASP A 1 444 ? 1.561 -25.33 -5.322 1 84.93 444 ASP A C 1
ATOM 3463 O O . ASP A 1 444 ? 1.425 -24.797 -4.219 1 84.93 444 ASP A O 1
ATOM 3467 N N . TYR A 1 445 ? 1.821 -26.552 -5.561 1 92.53 445 TYR A N 1
ATOM 3468 C CA . TYR A 1 445 ? 2.143 -27.44 -4.449 1 92.53 445 TYR A CA 1
ATOM 3469 C C . TYR A 1 445 ? 3.651 -27.559 -4.266 1 92.53 445 TYR A C 1
ATOM 3471 O O . TYR A 1 445 ? 4.39 -27.725 -5.24 1 92.53 445 TYR A O 1
ATOM 3479 N N . GLY A 1 446 ? 4.096 -27.275 -3.093 1 91.84 446 GLY A N 1
ATOM 3480 C CA . GLY A 1 446 ? 5.529 -27.352 -2.856 1 91.84 446 GLY A CA 1
ATOM 3481 C C . GLY A 1 446 ? 5.879 -27.873 -1.475 1 91.84 446 GLY A C 1
ATOM 3482 O O . GLY A 1 446 ? 5.207 -27.548 -0.494 1 91.84 446 GLY A O 1
ATOM 3483 N N . GLY A 1 447 ? 6.961 -28.733 -1.504 1 91.27 447 GLY A N 1
ATOM 3484 C CA . GLY A 1 447 ? 7.465 -29.241 -0.238 1 91.27 447 GLY A CA 1
ATOM 3485 C C . GLY A 1 447 ? 8.437 -28.294 0.441 1 91.27 447 GLY A C 1
ATOM 3486 O O . GLY A 1 447 ? 8.461 -27.099 0.138 1 91.27 447 GLY A O 1
ATOM 3487 N N . PRO A 1 448 ? 9.196 -28.741 1.404 1 87.76 448 PRO A N 1
ATOM 3488 C CA . PRO A 1 448 ? 10.208 -27.916 2.067 1 87.76 448 PRO A CA 1
ATOM 3489 C C . PRO A 1 448 ? 11.279 -27.408 1.104 1 87.76 448 PRO A C 1
ATOM 3491 O O . PRO A 1 448 ? 11.736 -28.153 0.234 1 87.76 448 PRO A O 1
ATOM 3494 N N . CYS A 1 449 ? 11.588 -26.128 1.181 1 87.36 449 CYS A N 1
ATOM 3495 C CA . CYS A 1 449 ? 12.634 -25.596 0.315 1 87.36 449 CYS A CA 1
ATOM 3496 C C . CYS A 1 449 ? 13.392 -24.468 1.004 1 87.36 449 CYS A C 1
ATOM 3498 O O . CYS A 1 449 ? 13.014 -24.037 2.095 1 87.36 449 CYS A O 1
ATOM 3500 N N . GLU A 1 450 ? 14.577 -24.075 0.417 1 84.89 450 GLU A N 1
ATOM 3501 C CA . GLU A 1 450 ? 15.43 -23.007 0.929 1 84.89 450 GLU A CA 1
ATOM 3502 C C . GLU A 1 450 ? 14.808 -21.636 0.68 1 84.89 450 GLU A C 1
ATOM 3504 O O . GLU A 1 450 ? 14.087 -21.445 -0.301 1 84.89 450 GLU A O 1
ATOM 3509 N N . PRO A 1 451 ? 15.249 -20.651 1.494 1 82.53 451 PRO A N 1
ATOM 3510 C CA . PRO A 1 451 ? 14.694 -19.303 1.356 1 82.53 451 PRO A CA 1
ATOM 3511 C C . PRO A 1 451 ? 14.989 -18.681 -0.007 1 82.53 451 PRO A C 1
ATOM 3513 O O . PRO A 1 451 ? 14.134 -17.996 -0.575 1 82.53 451 PRO A O 1
ATOM 3516 N N . LEU A 1 452 ? 16.143 -18.905 -0.569 1 85.08 452 LEU A N 1
ATOM 3517 C CA . LEU A 1 452 ? 16.499 -18.327 -1.86 1 85.08 452 LEU A CA 1
ATOM 3518 C C . LEU A 1 452 ? 15.606 -18.876 -2.967 1 85.08 452 LEU A C 1
ATOM 3520 O O . LEU A 1 452 ? 15.268 -18.158 -3.912 1 85.08 452 LEU A O 1
ATOM 3524 N N . ALA A 1 453 ? 15.191 -20.114 -2.812 1 85.59 453 ALA A N 1
ATOM 3525 C CA . ALA A 1 453 ? 14.302 -20.724 -3.798 1 85.59 453 ALA A CA 1
ATOM 3526 C C . ALA A 1 453 ? 12.964 -19.993 -3.855 1 85.59 453 ALA A C 1
ATOM 3528 O O . ALA A 1 453 ? 12.376 -19.845 -4.93 1 85.59 453 ALA A O 1
ATOM 3529 N N . GLN A 1 454 ? 12.604 -19.565 -2.746 1 84.86 454 GLN A N 1
ATOM 3530 C CA . GLN A 1 454 ? 11.343 -18.832 -2.699 1 84.86 454 GLN A CA 1
ATOM 3531 C C . GLN A 1 454 ? 11.446 -17.512 -3.458 1 84.86 454 GLN A C 1
ATOM 3533 O O . GLN A 1 454 ? 10.507 -17.112 -4.15 1 84.86 454 GLN A O 1
ATOM 3538 N N . VAL A 1 455 ? 12.576 -16.94 -3.319 1 81.59 455 VAL A N 1
ATOM 3539 C CA . VAL A 1 455 ? 12.812 -15.691 -4.035 1 81.59 455 VAL A CA 1
ATOM 3540 C C . VAL A 1 455 ? 12.787 -15.945 -5.54 1 81.59 455 VAL A C 1
ATOM 3542 O O . VAL A 1 455 ? 12.274 -15.125 -6.306 1 81.59 455 VAL A O 1
ATOM 3545 N N . LEU A 1 456 ? 13.231 -17.064 -5.889 1 80.26 456 LEU A N 1
ATOM 3546 C CA . LEU A 1 456 ? 13.367 -17.374 -7.308 1 80.26 456 LEU A CA 1
ATOM 3547 C C . LEU A 1 456 ? 12.086 -17.998 -7.852 1 80.26 456 LEU A C 1
ATOM 3549 O O . LEU A 1 456 ? 12.064 -18.494 -8.981 1 80.26 456 LEU A O 1
ATOM 3553 N N . GLY A 1 457 ? 10.913 -18.094 -6.88 1 78.58 457 GLY A N 1
ATOM 3554 C CA . GLY A 1 457 ? 9.612 -18.44 -7.43 1 78.58 457 GLY A CA 1
ATOM 3555 C C . GLY A 1 457 ? 9.068 -19.752 -6.894 1 78.58 457 GLY A C 1
ATOM 3556 O O . GLY A 1 457 ? 7.935 -20.131 -7.199 1 78.58 457 GLY A O 1
ATOM 3557 N N . ALA A 1 458 ? 9.799 -20.413 -6.02 1 84.43 458 ALA A N 1
ATOM 3558 C CA . ALA A 1 458 ? 9.331 -21.694 -5.496 1 84.43 458 ALA A CA 1
ATOM 3559 C C . ALA A 1 458 ? 8.279 -21.49 -4.41 1 84.43 458 ALA A C 1
ATOM 3561 O O . ALA A 1 458 ? 8.33 -20.509 -3.664 1 84.43 458 ALA A O 1
ATOM 3562 N N . SER A 1 459 ? 7.229 -22.357 -4.425 1 87.6 459 SER A N 1
ATOM 3563 C CA . SER A 1 459 ? 6.277 -22.465 -3.325 1 87.6 459 SER A CA 1
ATOM 3564 C C . SER A 1 459 ? 6.772 -23.438 -2.26 1 87.6 459 SER A C 1
ATOM 3566 O O . SER A 1 459 ? 7.055 -24.6 -2.557 1 87.6 459 SER A O 1
ATOM 3568 N N . CYS A 1 460 ? 6.91 -22.921 -1.01 1 89.27 460 CYS A N 1
ATOM 3569 C CA . CYS A 1 460 ? 7.437 -23.791 0.035 1 89.27 460 CYS A CA 1
ATOM 3570 C C . CYS A 1 460 ? 6.345 -24.178 1.025 1 89.27 460 CYS A C 1
ATOM 3572 O O . CYS A 1 460 ? 5.53 -23.341 1.414 1 89.27 460 CYS A O 1
ATOM 3574 N N . TYR A 1 461 ? 6.3 -25.492 1.406 1 91.78 461 TYR A N 1
ATOM 3575 C CA . TYR A 1 461 ? 5.375 -25.999 2.413 1 91.78 461 TYR A CA 1
ATOM 3576 C C . TYR A 1 461 ? 3.934 -25.66 2.049 1 91.78 461 TYR A C 1
ATOM 3578 O O . TYR A 1 461 ? 3.205 -25.075 2.854 1 91.78 461 TYR A O 1
ATOM 3586 N N . CYS A 1 462 ? 3.522 -26.094 0.839 1 94.26 462 CYS A N 1
ATOM 3587 C CA . CYS A 1 462 ? 2.187 -25.722 0.386 1 94.26 462 CYS A CA 1
ATOM 3588 C C . CYS A 1 462 ? 1.44 -26.932 -0.161 1 94.26 462 CYS A C 1
ATOM 3590 O O . CYS A 1 462 ? 1.854 -27.523 -1.16 1 94.26 462 CYS A O 1
ATOM 3592 N N . ASN A 1 463 ? 0.309 -27.329 0.49 1 95.81 463 ASN A N 1
ATOM 3593 C CA . ASN A 1 463 ? -0.539 -28.435 0.058 1 95.81 463 ASN A CA 1
ATOM 3594 C C . ASN A 1 463 ? -1.92 -27.948 -0.371 1 95.81 463 ASN A C 1
ATOM 3596 O O . ASN A 1 463 ? -2.876 -28.726 -0.401 1 95.81 463 ASN A O 1
ATOM 3600 N N . GLN A 1 464 ? -2.067 -26.619 -0.711 1 93.64 464 GLN A N 1
ATOM 3601 C CA . GLN A 1 464 ? -3.347 -26.024 -1.078 1 93.64 464 GLN A CA 1
ATOM 3602 C C . GLN A 1 464 ? -3.483 -25.899 -2.593 1 93.64 464 GLN A C 1
ATOM 3604 O O . GLN A 1 464 ? -2.52 -25.554 -3.281 1 93.64 464 GLN A O 1
ATOM 3609 N N . GLY A 1 465 ? -4.65 -26.152 -3.097 1 90.73 465 GLY A N 1
ATOM 3610 C CA . GLY A 1 465 ? -4.884 -26.084 -4.531 1 90.73 465 GLY A CA 1
ATOM 3611 C C . GLY A 1 465 ? -5.523 -24.78 -4.97 1 90.73 465 GLY A C 1
ATOM 3612 O O . GLY A 1 465 ? -4.844 -23.895 -5.492 1 90.73 465 GLY A O 1
ATOM 3613 N N . GLY A 1 466 ? -6.862 -24.574 -4.738 1 88.46 466 GLY A N 1
ATOM 3614 C CA . GLY A 1 466 ? -7.58 -23.38 -5.153 1 88.46 466 GLY A CA 1
ATOM 3615 C C . GLY A 1 466 ? -7.24 -22.158 -4.32 1 88.46 466 GLY A C 1
ATOM 3616 O O . GLY A 1 466 ? -7.052 -22.261 -3.106 1 88.46 466 GLY A O 1
ATOM 3617 N N . ARG A 1 467 ? -7.162 -20.931 -5.021 1 89.88 467 ARG A N 1
ATOM 3618 C CA . ARG A 1 467 ? -6.711 -19.736 -4.314 1 89.88 467 ARG A CA 1
ATOM 3619 C C . ARG A 1 467 ? -7.718 -18.6 -4.461 1 89.88 467 ARG A C 1
ATOM 3621 O O . ARG A 1 467 ? -7.412 -17.448 -4.145 1 89.88 467 ARG A O 1
ATOM 3628 N N . ALA A 1 468 ? -8.832 -18.93 -4.946 1 92.42 468 ALA A N 1
ATOM 3629 C CA . ALA A 1 468 ? -9.802 -17.872 -5.213 1 92.42 468 ALA A CA 1
ATOM 3630 C C . ALA A 1 468 ? -11.229 -18.368 -5 1 92.42 468 ALA A C 1
ATOM 3632 O O . ALA A 1 468 ? -11.48 -19.576 -5.001 1 92.42 468 ALA A O 1
ATOM 3633 N N . ALA A 1 469 ? -12.069 -17.436 -4.715 1 94.76 469 ALA A N 1
ATOM 3634 C CA . ALA A 1 469 ? -13.502 -17.698 -4.598 1 94.76 469 ALA A CA 1
ATOM 3635 C C . ALA A 1 469 ? -14.319 -16.5 -5.071 1 94.76 469 ALA A C 1
ATOM 3637 O O . ALA A 1 469 ? -13.766 -15.431 -5.341 1 94.76 469 ALA A O 1
ATOM 3638 N N . MET A 1 470 ? -15.579 -16.73 -5.297 1 95.03 470 MET A N 1
ATOM 3639 C CA . MET A 1 470 ? -16.526 -15.694 -5.699 1 95.03 470 MET A CA 1
ATOM 3640 C C . MET A 1 470 ? -17.881 -15.908 -5.034 1 95.03 470 MET A C 1
ATOM 3642 O O . MET A 1 470 ? -18.066 -16.87 -4.287 1 95.03 470 MET A O 1
ATOM 3646 N N . LEU A 1 471 ? -18.716 -14.971 -5.281 1 96.29 471 LEU A N 1
ATOM 3647 C CA . LEU A 1 471 ? -20.082 -15.067 -4.779 1 96.29 471 LEU A CA 1
ATOM 3648 C C . LEU A 1 471 ? -21.063 -15.326 -5.918 1 96.29 471 LEU A C 1
ATOM 3650 O O . LEU A 1 471 ? -20.879 -14.821 -7.028 1 96.29 471 LEU A O 1
ATOM 3654 N N . THR A 1 472 ? -22.054 -16.122 -5.657 1 95.57 472 THR A N 1
ATOM 3655 C CA . THR A 1 472 ? -23.166 -16.328 -6.579 1 95.57 472 THR A CA 1
ATOM 3656 C C . THR A 1 472 ? -24.492 -15.964 -5.918 1 95.57 472 THR A C 1
ATOM 3658 O O . THR A 1 472 ? -24.599 -15.959 -4.69 1 95.57 472 THR A O 1
ATOM 3661 N N . VAL A 1 473 ? -25.445 -15.661 -6.7 1 96.58 473 VAL A N 1
ATOM 3662 C CA . VAL A 1 473 ? -26.763 -15.263 -6.216 1 96.58 473 VAL A CA 1
ATOM 3663 C C . VAL A 1 473 ? -27.845 -16.04 -6.963 1 96.58 473 VAL A C 1
ATOM 3665 O O . VAL A 1 473 ? -27.688 -16.352 -8.146 1 96.58 473 VAL A O 1
ATOM 3668 N N . LEU A 1 474 ? -28.845 -16.461 -6.226 1 94.28 474 LEU A N 1
ATOM 3669 C CA . LEU A 1 474 ? -29.96 -17.196 -6.814 1 94.28 474 LEU A CA 1
ATOM 3670 C C . LEU A 1 474 ? -30.966 -16.241 -7.447 1 94.28 474 LEU A C 1
ATOM 3672 O O . LEU A 1 474 ? -31.577 -15.426 -6.753 1 94.28 474 LEU A O 1
ATOM 3676 N N . GLU A 1 475 ? -31.034 -16.286 -8.742 1 92.02 475 GLU A N 1
ATOM 3677 C CA . GLU A 1 475 ? -31.996 -15.509 -9.517 1 92.02 475 GLU A CA 1
ATOM 3678 C C . GLU A 1 475 ? -32.725 -16.386 -10.531 1 92.02 475 GLU A C 1
ATOM 3680 O O . GLU A 1 475 ? -32.091 -17.102 -11.309 1 92.02 475 GLU A O 1
ATOM 3685 N N . ASN A 1 476 ? -34.006 -16.338 -10.562 1 86.31 476 ASN A N 1
ATOM 3686 C CA . ASN A 1 476 ? -34.824 -17.11 -11.491 1 86.31 476 ASN A CA 1
ATOM 3687 C C . ASN A 1 476 ? -34.465 -18.593 -11.455 1 86.31 476 ASN A C 1
ATOM 3689 O O . ASN A 1 476 ? -34.214 -19.2 -12.497 1 86.31 476 ASN A O 1
ATOM 3693 N N . GLU A 1 477 ? -34.214 -19.073 -10.198 1 83.39 477 GLU A N 1
ATOM 3694 C CA . GLU A 1 477 ? -33.938 -20.481 -9.933 1 83.39 477 GLU A CA 1
ATOM 3695 C C . GLU A 1 477 ? -32.618 -20.914 -10.564 1 83.39 477 GLU A C 1
ATOM 3697 O O . GLU A 1 477 ? -32.461 -22.072 -10.955 1 83.39 477 GLU A O 1
ATOM 3702 N N . SER A 1 478 ? -31.824 -19.978 -10.761 1 87.14 478 SER A N 1
ATOM 3703 C CA . SER A 1 478 ? -30.48 -20.252 -11.259 1 87.14 478 SER A CA 1
ATOM 3704 C C . SER A 1 478 ? -29.433 -19.445 -10.5 1 87.14 478 SER A C 1
ATOM 3706 O O . SER A 1 478 ? -29.716 -18.343 -10.024 1 87.14 478 SER A O 1
ATOM 3708 N N . TRP A 1 479 ? -28.308 -20.04 -10.39 1 91.54 479 TRP A N 1
ATOM 3709 C CA . TRP A 1 479 ? -27.211 -19.344 -9.726 1 91.54 479 TRP A CA 1
ATOM 3710 C C . TRP A 1 479 ? -26.438 -18.477 -10.715 1 91.54 479 TRP A C 1
ATOM 3712 O O . TRP A 1 479 ? -26.05 -18.945 -11.788 1 91.54 479 TRP A O 1
ATOM 3722 N N . GLU A 1 480 ? -26.231 -17.239 -10.386 1 92.01 480 GLU A N 1
ATOM 3723 C CA . GLU A 1 480 ? -25.453 -16.304 -11.193 1 92.01 480 GLU A CA 1
ATOM 3724 C C . GLU A 1 480 ? -24.282 -15.732 -10.399 1 92.01 480 GLU A C 1
ATOM 3726 O O . GLU A 1 480 ? -24.389 -15.521 -9.19 1 92.01 480 GLU A O 1
ATOM 3731 N N . THR A 1 481 ? -23.176 -15.519 -11.128 1 93.02 481 THR A N 1
ATOM 3732 C CA . THR A 1 481 ? -22.015 -14.928 -10.471 1 93.02 481 THR A CA 1
ATOM 3733 C C . THR A 1 481 ? -22.284 -13.471 -10.105 1 93.02 481 THR A C 1
ATOM 3735 O O . THR A 1 481 ? -22.846 -12.719 -10.904 1 93.02 481 THR A O 1
ATOM 3738 N N . VAL A 1 482 ? -21.916 -13.042 -8.918 1 95.14 482 VAL A N 1
ATOM 3739 C CA . VAL A 1 482 ? -21.986 -11.64 -8.52 1 95.14 482 VAL A CA 1
ATOM 3740 C C . VAL A 1 482 ? -20.769 -10.889 -9.056 1 95.14 482 VAL A C 1
ATOM 3742 O O . VAL A 1 482 ? -19.636 -11.159 -8.65 1 95.14 482 VAL A O 1
ATOM 3745 N N . PRO A 1 483 ? -20.98 -10.002 -9.914 1 89.01 483 PRO A N 1
ATOM 3746 C CA . PRO A 1 483 ? -19.843 -9.3 -10.513 1 89.01 483 PRO A CA 1
ATOM 3747 C C . PRO A 1 483 ? -18.964 -8.606 -9.475 1 89.01 483 PRO A C 1
ATOM 3749 O O . PRO A 1 483 ? -19.478 -8.025 -8.515 1 89.01 483 PRO A O 1
ATOM 3752 N N . GLY A 1 484 ? -17.691 -8.671 -9.608 1 86.84 484 GLY A N 1
ATOM 3753 C CA . GLY A 1 484 ? -16.724 -7.984 -8.768 1 86.84 484 GLY A CA 1
ATOM 3754 C C . GLY A 1 484 ? -16.593 -8.595 -7.385 1 86.84 484 GLY A C 1
ATOM 3755 O O . GLY A 1 484 ? -15.99 -7.999 -6.491 1 86.84 484 GLY A O 1
ATOM 3756 N N . SER A 1 485 ? -17.115 -9.755 -7.14 1 92.86 485 SER A N 1
ATOM 3757 C CA . SER A 1 485 ? -17.114 -10.356 -5.81 1 92.86 485 SER A CA 1
ATOM 3758 C C . SER A 1 485 ? -15.894 -11.249 -5.608 1 92.86 485 SER A C 1
ATOM 3760 O O . SER A 1 485 ? -15.734 -11.859 -4.548 1 92.86 485 SER A O 1
ATOM 3762 N N . GLY A 1 486 ? -15.018 -11.257 -6.433 1 90.81 486 GLY A N 1
ATOM 3763 C CA . GLY A 1 486 ? -13.893 -12.178 -6.383 1 90.81 486 GLY A CA 1
ATOM 3764 C C . GLY A 1 486 ? -12.858 -11.8 -5.34 1 90.81 486 GLY A C 1
ATOM 3765 O O . GLY A 1 486 ? -12.607 -10.615 -5.108 1 90.81 486 GLY A O 1
ATOM 3766 N N . PHE A 1 487 ? -12.285 -12.792 -4.667 1 92.64 487 PHE A N 1
ATOM 3767 C CA . PHE A 1 487 ? -11.142 -12.654 -3.773 1 92.64 487 PHE A CA 1
ATOM 3768 C C . PHE A 1 487 ? -10.07 -13.685 -4.102 1 92.64 487 PHE A C 1
ATOM 3770 O O . PHE A 1 487 ? -10.381 -14.846 -4.38 1 92.64 487 PHE A O 1
ATOM 3777 N N . LYS A 1 488 ? -8.882 -13.245 -4.199 1 90.51 488 LYS A N 1
ATOM 3778 C CA . LYS A 1 488 ? -7.735 -14.12 -4.422 1 90.51 488 LYS A CA 1
ATOM 3779 C C . LYS A 1 488 ? -6.537 -13.68 -3.585 1 90.51 488 LYS A C 1
ATOM 3781 O O . LYS A 1 488 ? -6.442 -12.515 -3.192 1 90.51 488 LYS A O 1
ATOM 3786 N N . TYR A 1 489 ? -5.666 -14.532 -3.243 1 88.17 489 TYR A N 1
ATOM 3787 C CA . TYR A 1 489 ? -4.433 -14.206 -2.535 1 88.17 489 TYR A CA 1
ATOM 3788 C C . TYR A 1 489 ? -3.212 -14.64 -3.336 1 88.17 489 TYR A C 1
ATOM 3790 O O . TYR A 1 489 ? -3.312 -15.498 -4.217 1 88.17 489 TYR A O 1
ATOM 3798 N N . PRO A 1 490 ? -2.067 -14.135 -3.149 1 78.75 490 PRO A N 1
ATOM 3799 C CA . PRO A 1 490 ? -0.875 -14.35 -3.972 1 78.75 490 PRO A CA 1
ATOM 3800 C C . PRO A 1 490 ? -0.354 -15.783 -3.894 1 78.75 490 PRO A C 1
ATOM 3802 O O . PRO A 1 490 ? -0.486 -16.436 -2.856 1 78.75 490 PRO A O 1
ATOM 3805 N N . GLN A 1 491 ? 0.328 -16.169 -4.905 1 76.49 491 GLN A N 1
ATOM 3806 C CA . GLN A 1 491 ? 0.881 -17.515 -5.017 1 76.49 491 GLN A CA 1
ATOM 3807 C C . GLN A 1 491 ? 2.026 -17.723 -4.029 1 76.49 491 GLN A C 1
ATOM 3809 O O . GLN A 1 491 ? 2.355 -18.86 -3.684 1 76.49 491 GLN A O 1
ATOM 3814 N N . THR A 1 492 ? 2.591 -16.582 -3.624 1 75 492 THR A N 1
ATOM 3815 C CA . THR A 1 492 ? 3.704 -16.667 -2.685 1 75 492 THR A CA 1
ATOM 3816 C C . THR A 1 492 ? 3.224 -17.152 -1.32 1 75 492 THR A C 1
ATOM 3818 O O . THR A 1 492 ? 4.025 -17.603 -0.498 1 75 492 THR A O 1
ATOM 3821 N N . GLU A 1 493 ? 1.907 -17.121 -1.188 1 84 493 GLU A N 1
ATOM 3822 C CA . GLU A 1 493 ? 1.316 -17.575 0.067 1 84 493 GLU A CA 1
ATOM 3823 C C . GLU A 1 493 ? 0.599 -18.91 -0.112 1 84 493 GLU A C 1
ATOM 3825 O O . GLU A 1 493 ? -0.039 -19.145 -1.141 1 84 493 GLU A O 1
ATOM 3830 N N . CYS A 1 494 ? 0.795 -19.74 0.781 1 90.37 494 CYS A N 1
ATOM 3831 C CA . CYS A 1 494 ? 0.145 -21.039 0.65 1 90.37 494 CYS A CA 1
ATOM 3832 C C . CYS A 1 494 ? -1.322 -20.958 1.055 1 90.37 494 CYS A C 1
ATOM 3834 O O . CYS A 1 494 ? -2.152 -21.716 0.55 1 90.37 494 CYS A O 1
ATOM 3836 N N . ASN A 1 495 ? -1.607 -20.034 2.03 1 90.35 495 ASN A N 1
ATOM 3837 C CA . ASN A 1 495 ? -2.992 -19.841 2.446 1 90.35 495 ASN A CA 1
ATOM 3838 C C . ASN A 1 495 ? -3.349 -18.361 2.541 1 90.35 495 ASN A C 1
ATOM 3840 O O . ASN A 1 495 ? -2.491 -17.498 2.343 1 90.35 495 ASN A O 1
ATOM 3844 N N . SER A 1 496 ? -4.578 -18.064 2.794 1 91.48 496 SER A N 1
ATOM 3845 C CA . SER A 1 496 ? -5.055 -16.688 2.707 1 91.48 496 SER A CA 1
ATOM 3846 C C . SER A 1 496 ? -4.905 -15.966 4.042 1 91.48 496 SER A C 1
ATOM 3848 O O . SER A 1 496 ? -5.431 -14.865 4.221 1 91.48 496 SER A O 1
ATOM 3850 N N . SER A 1 497 ? -4.265 -16.59 5.057 1 88.18 497 SER A N 1
ATOM 3851 C CA . SER A 1 497 ? -4.22 -16.037 6.407 1 88.18 497 SER A CA 1
ATOM 3852 C C . SER A 1 497 ? -3.566 -14.659 6.418 1 88.18 497 SER A C 1
ATOM 3854 O O . SER A 1 497 ? -3.91 -13.81 7.242 1 88.18 497 SER A O 1
ATOM 3856 N N . LYS A 1 498 ? -2.71 -14.433 5.47 1 85.88 498 LYS A N 1
ATOM 3857 C CA . LYS A 1 498 ? -1.971 -13.174 5.479 1 85.88 498 LYS A CA 1
ATOM 3858 C C . LYS A 1 498 ? -2.647 -12.133 4.592 1 85.88 498 LYS A C 1
ATOM 3860 O O . LYS A 1 498 ? -2.251 -10.966 4.582 1 85.88 498 LYS A O 1
ATOM 3865 N N . THR A 1 499 ? -3.58 -12.507 3.856 1 87.49 499 THR A N 1
ATOM 3866 C CA . THR A 1 499 ? -4.252 -11.568 2.965 1 87.49 499 THR A CA 1
ATOM 3867 C C . THR A 1 499 ? -5.561 -11.081 3.58 1 87.49 499 THR A C 1
ATOM 3869 O O . THR A 1 499 ? -6.436 -11.885 3.906 1 87.49 499 THR A O 1
ATOM 3872 N N . GLU A 1 500 ? -5.675 -9.845 3.727 1 86.39 500 GLU A N 1
ATOM 3873 C CA . GLU A 1 500 ? -6.857 -9.253 4.348 1 86.39 500 GLU A CA 1
ATOM 3874 C C . GLU A 1 500 ? -7.892 -8.86 3.298 1 86.39 500 GLU A C 1
ATOM 3876 O O . GLU A 1 500 ? -7.556 -8.666 2.128 1 86.39 500 GLU A O 1
ATOM 3881 N N . ILE A 1 501 ? -9.16 -8.843 3.756 1 91.16 501 ILE A N 1
ATOM 3882 C CA . ILE A 1 501 ? -10.226 -8.414 2.857 1 91.16 501 ILE A CA 1
ATOM 3883 C C . ILE A 1 501 ? -10.25 -6.889 2.777 1 91.16 501 ILE A C 1
ATOM 3885 O O . ILE A 1 501 ? -9.808 -6.205 3.704 1 91.16 501 ILE A O 1
ATOM 3889 N N . MET A 1 502 ? -10.729 -6.406 1.704 1 87.27 502 MET A N 1
ATOM 3890 C CA . MET A 1 502 ? -10.94 -4.971 1.535 1 87.27 502 MET A CA 1
ATOM 3891 C C . MET A 1 502 ? -12.132 -4.495 2.358 1 87.27 502 MET A C 1
ATOM 3893 O O . MET A 1 502 ? -13.202 -5.106 2.319 1 87.27 502 MET A O 1
ATOM 3897 N N . LYS A 1 503 ? -11.873 -3.487 3.111 1 87.75 503 LYS A N 1
ATOM 3898 C CA . LYS A 1 503 ? -12.931 -2.864 3.902 1 87.75 503 LYS A CA 1
ATOM 3899 C C . LYS A 1 503 ? -13.368 -1.538 3.287 1 87.75 503 LYS A C 1
ATOM 3901 O O . LYS A 1 503 ? -12.667 -0.979 2.441 1 87.75 503 LYS A O 1
ATOM 3906 N N . ALA A 1 504 ? -14.563 -1.124 3.627 1 87.31 504 ALA A N 1
ATOM 3907 C CA . ALA A 1 504 ? -15.058 0.128 3.06 1 87.31 504 ALA A CA 1
ATOM 3908 C C . ALA A 1 504 ? -15.377 1.139 4.158 1 87.31 504 ALA A C 1
ATOM 3910 O O . ALA A 1 504 ? -15.86 0.768 5.23 1 87.31 504 ALA A O 1
ATOM 3911 N N . VAL A 1 505 ? -14.998 2.371 3.916 1 90.65 505 VAL A N 1
ATOM 3912 C CA . VAL A 1 505 ? -15.54 3.478 4.697 1 90.65 505 VAL A CA 1
ATOM 3913 C C . VAL A 1 505 ? -16.868 3.933 4.096 1 90.65 505 VAL A C 1
ATOM 3915 O O . VAL A 1 505 ? -16.95 4.217 2.899 1 90.65 505 VAL A O 1
ATOM 3918 N N . ARG A 1 506 ? -17.974 4.005 4.85 1 92.7 506 ARG A N 1
ATOM 3919 C CA . ARG A 1 506 ? -19.328 4.248 4.365 1 92.7 506 ARG A CA 1
ATOM 3920 C C . ARG A 1 506 ? -19.744 5.696 4.604 1 92.7 506 ARG A C 1
ATOM 3922 O O . ARG A 1 506 ? -19.862 6.132 5.751 1 92.7 506 ARG A O 1
ATOM 3929 N N . VAL A 1 507 ? -19.994 6.29 3.477 1 95.03 507 VAL A N 1
ATOM 3930 C CA . VAL A 1 507 ? -20.374 7.698 3.525 1 95.03 507 VAL A CA 1
ATOM 3931 C C . VAL A 1 507 ? -21.837 7.853 3.114 1 95.03 507 VAL A C 1
ATOM 3933 O O . VAL A 1 507 ? -22.25 7.353 2.065 1 95.03 507 VAL A O 1
ATOM 3936 N N . LEU A 1 508 ? -22.631 8.463 3.975 1 96.36 508 LEU A N 1
ATOM 3937 C CA . LEU A 1 508 ? -24.036 8.739 3.698 1 96.36 508 LEU A CA 1
ATOM 3938 C C . LEU A 1 508 ? -24.244 10.21 3.356 1 96.36 508 LEU A C 1
ATOM 3940 O O . LEU A 1 508 ? -23.764 11.092 4.072 1 96.36 508 LEU A O 1
ATOM 3944 N N . THR A 1 509 ? -24.866 10.465 2.279 1 96.73 509 THR A N 1
ATOM 3945 C CA . THR A 1 509 ? -25.277 11.813 1.903 1 96.73 509 THR A CA 1
ATOM 3946 C C . THR A 1 509 ? -26.796 11.949 1.956 1 96.73 509 THR A C 1
ATOM 3948 O O . THR A 1 509 ? -27.521 11.06 1.506 1 96.73 509 THR A O 1
ATOM 3951 N N . LEU A 1 510 ? -27.242 13.033 2.493 1 96.31 510 LEU A N 1
ATOM 3952 C CA . LEU A 1 510 ? -28.675 13.266 2.641 1 96.31 510 LEU A CA 1
ATOM 3953 C C . LEU A 1 510 ? -29.21 14.112 1.491 1 96.31 510 LEU A C 1
ATOM 3955 O O . LEU A 1 510 ? -28.584 15.098 1.096 1 96.31 510 LEU A O 1
ATOM 3959 N N . LEU A 1 511 ? -30.266 13.706 0.966 1 95.94 511 LEU A N 1
ATOM 3960 C CA . LEU A 1 511 ? -30.978 14.455 -0.064 1 95.94 511 LEU A CA 1
ATOM 3961 C C . LEU A 1 511 ? -32.259 15.065 0.495 1 95.94 511 LEU A C 1
ATOM 3963 O O . LEU A 1 511 ? -33.276 14.378 0.619 1 95.94 511 LEU A O 1
ATOM 3967 N N . HIS A 1 512 ? -32.198 16.321 0.778 1 93.11 512 HIS A N 1
ATOM 3968 C CA . HIS A 1 512 ? -33.306 17.016 1.423 1 93.11 512 HIS A CA 1
ATOM 3969 C C . HIS A 1 512 ? -34.386 17.388 0.413 1 93.11 512 HIS A C 1
ATOM 3971 O O . HIS A 1 512 ? -34.261 18.389 -0.295 1 93.11 512 HIS A O 1
ATOM 3977 N N . GLN A 1 513 ? -35.506 16.696 0.699 1 90.75 513 GLN A N 1
ATOM 3978 C CA . GLN A 1 513 ? -36.615 16.998 -0.199 1 90.75 513 GLN A CA 1
ATOM 3979 C C . GLN A 1 513 ? -37.181 18.388 0.074 1 90.75 513 GLN A C 1
ATOM 3981 O O . GLN A 1 513 ? -37.34 18.783 1.231 1 90.75 513 GLN A O 1
ATOM 3986 N N . GLY A 1 514 ? -37.286 19.211 -0.882 1 87.14 514 GLY A N 1
ATOM 3987 C CA . GLY A 1 514 ? -37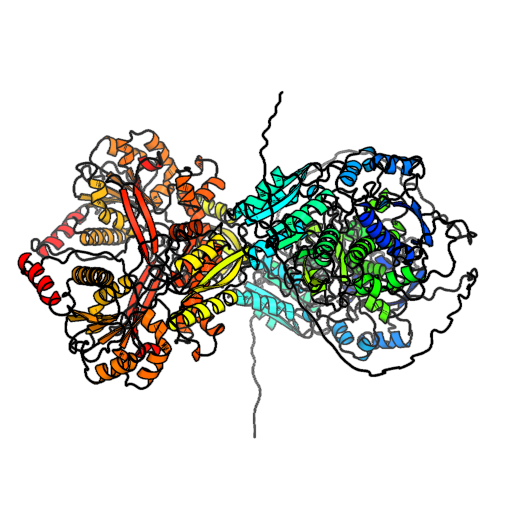.813 20.561 -0.755 1 87.14 514 GLY A CA 1
ATOM 3988 C C . GLY A 1 514 ? -36.769 21.634 -0.999 1 87.14 514 GLY A C 1
ATOM 3989 O O . GLY A 1 514 ? -37.102 22.816 -1.115 1 87.14 514 GLY A O 1
ATOM 3990 N N . ASN A 1 515 ? -35.579 21.241 -0.941 1 90.76 515 ASN A N 1
ATOM 3991 C CA . ASN A 1 515 ? -34.509 22.182 -1.251 1 90.76 515 ASN A CA 1
ATOM 3992 C C . ASN A 1 515 ? -33.626 21.672 -2.387 1 90.76 515 ASN A C 1
ATOM 3994 O O . ASN A 1 515 ? -32.663 20.94 -2.15 1 90.76 515 ASN A O 1
ATOM 3998 N N . GLN A 1 516 ? -33.809 22.119 -3.497 1 91.88 516 GLN A N 1
ATOM 3999 C CA . GLN A 1 516 ? -33.136 21.625 -4.693 1 91.88 516 GLN A CA 1
ATOM 4000 C C . GLN A 1 516 ? -31.63 21.862 -4.615 1 91.88 516 GLN A C 1
ATOM 4002 O O . GLN A 1 516 ? -30.842 21.047 -5.099 1 91.88 516 GLN A O 1
ATOM 4007 N N . LYS A 1 517 ? -31.245 22.972 -4.031 1 93.22 517 LYS A N 1
ATOM 4008 C CA . LYS A 1 517 ? -29.817 23.265 -3.942 1 93.22 517 LYS A CA 1
ATOM 4009 C C . LYS A 1 517 ? -29.095 22.226 -3.089 1 93.22 517 LYS A C 1
ATOM 4011 O O . LYS A 1 517 ? -27.97 21.832 -3.401 1 93.22 517 LYS A O 1
ATOM 4016 N N . LEU A 1 518 ? -29.699 21.761 -2.067 1 94.34 518 LEU A N 1
ATOM 4017 C CA . LEU A 1 518 ? -29.094 20.759 -1.197 1 94.34 518 LEU A CA 1
ATOM 4018 C C . LEU A 1 518 ? -29.089 19.389 -1.867 1 94.34 518 LEU A C 1
ATOM 4020 O O . LEU A 1 518 ? -28.165 18.598 -1.665 1 94.34 518 LEU A O 1
ATOM 4024 N N . ILE A 1 519 ? -30.138 19.099 -2.656 1 95.35 519 ILE A N 1
ATOM 4025 C CA . ILE A 1 519 ? -30.168 17.851 -3.41 1 95.35 519 ILE A CA 1
ATOM 4026 C C . ILE A 1 519 ? -29.003 17.816 -4.397 1 95.35 519 ILE A C 1
ATOM 4028 O O . ILE A 1 519 ? -28.277 16.822 -4.475 1 95.35 519 ILE A O 1
ATOM 4032 N N . ASP A 1 520 ? -28.863 18.923 -5.051 1 94.67 520 ASP A N 1
ATOM 4033 C CA . ASP A 1 520 ? -27.787 18.997 -6.034 1 94.67 520 ASP A CA 1
ATOM 4034 C C . ASP A 1 520 ? -26.424 18.81 -5.372 1 94.67 520 ASP A C 1
ATOM 4036 O O . ASP A 1 520 ? -25.557 18.119 -5.91 1 94.67 520 ASP A O 1
ATOM 4040 N N . ALA A 1 521 ? -26.286 19.417 -4.255 1 95.08 521 ALA A N 1
ATOM 4041 C CA . ALA A 1 521 ? -25.021 19.305 -3.533 1 95.08 521 ALA A CA 1
ATOM 4042 C C . ALA A 1 521 ? -24.766 17.866 -3.095 1 95.08 521 ALA A C 1
ATOM 4044 O O . ALA A 1 521 ? -23.633 17.382 -3.161 1 95.08 521 ALA A O 1
ATOM 4045 N N . GLY A 1 522 ? -25.795 17.212 -2.638 1 94.88 522 GLY A N 1
ATOM 4046 C CA . GLY A 1 522 ? -25.673 15.829 -2.204 1 94.88 522 GLY A CA 1
ATOM 4047 C C . GLY A 1 522 ? -25.325 14.878 -3.333 1 94.88 522 GLY A C 1
ATOM 4048 O O . GLY A 1 522 ? -24.466 14.008 -3.177 1 94.88 522 GLY A O 1
ATOM 4049 N N . VAL A 1 523 ? -26.005 15.054 -4.449 1 95.23 523 VAL A N 1
ATOM 4050 C CA . VAL A 1 523 ? -25.766 14.206 -5.612 1 95.23 523 VAL A CA 1
ATOM 4051 C C . VAL A 1 523 ? -24.338 14.408 -6.113 1 95.23 523 VAL A C 1
ATOM 4053 O O . VAL A 1 523 ? -23.655 13.444 -6.466 1 95.23 523 VAL A O 1
ATOM 4056 N N . GLN A 1 524 ? -23.926 15.608 -6.14 1 94.37 524 GLN A N 1
ATOM 4057 C CA . GLN A 1 524 ? -22.567 15.897 -6.586 1 94.37 524 GLN A CA 1
ATOM 4058 C C . GLN A 1 524 ? -21.537 15.231 -5.678 1 94.37 524 GLN A C 1
ATOM 4060 O O . GLN A 1 524 ? -20.561 14.651 -6.159 1 94.37 524 GLN A O 1
ATOM 4065 N N . MET A 1 525 ? -21.735 15.329 -4.423 1 93.36 525 MET A N 1
ATOM 4066 C CA . MET A 1 525 ? -20.823 14.721 -3.459 1 93.36 525 MET A CA 1
ATOM 4067 C C . MET A 1 525 ? -20.762 13.209 -3.646 1 93.36 525 MET A C 1
ATOM 4069 O O . MET A 1 525 ? -19.678 12.624 -3.661 1 93.36 525 MET A O 1
ATOM 4073 N N . HIS A 1 526 ? -21.914 12.606 -3.809 1 92.78 526 HIS A N 1
ATOM 4074 C CA . HIS A 1 526 ? -22.01 11.165 -4.011 1 92.78 526 HIS A CA 1
ATOM 4075 C C . HIS A 1 526 ? -21.223 10.727 -5.241 1 92.78 526 HIS A C 1
ATOM 4077 O O . HIS A 1 526 ? -20.548 9.696 -5.217 1 92.78 526 HIS A O 1
ATOM 4083 N N . ASN A 1 527 ? -21.235 11.479 -6.21 1 90.47 527 ASN A N 1
ATOM 4084 C CA . ASN A 1 527 ? -20.62 11.107 -7.479 1 90.47 527 ASN A CA 1
ATOM 4085 C C . ASN A 1 527 ? -19.11 11.328 -7.456 1 90.47 527 ASN A C 1
ATOM 4087 O O . ASN A 1 527 ? -18.369 10.654 -8.173 1 90.47 527 ASN A O 1
ATOM 4091 N N . VAL A 1 528 ? -18.662 12.188 -6.694 1 90.64 528 VAL A N 1
ATOM 4092 C CA . VAL A 1 528 ? -17.249 12.553 -6.682 1 90.64 528 VAL A CA 1
ATOM 4093 C C . VAL A 1 528 ? -16.475 11.593 -5.782 1 90.64 528 VAL A C 1
ATOM 4095 O O . VAL A 1 528 ? -15.311 11.285 -6.048 1 90.64 528 VAL A O 1
ATOM 4098 N N . LEU A 1 529 ? -17.016 11.057 -4.782 1 88.38 529 LEU A N 1
ATOM 4099 C CA . LEU A 1 529 ? -16.342 10.319 -3.72 1 88.38 529 LEU A CA 1
ATOM 4100 C C . LEU A 1 529 ? -15.624 9.095 -4.279 1 88.38 529 LEU A C 1
ATOM 4102 O O . LEU A 1 529 ? -14.422 8.924 -4.067 1 88.38 529 LEU A O 1
ATOM 4106 N N . PRO A 1 530 ? -16.288 8.26 -5.064 1 78.49 530 PRO A N 1
ATOM 4107 C CA . PRO A 1 530 ? -15.603 7.043 -5.507 1 78.49 530 PRO A CA 1
ATOM 4108 C C . PRO A 1 530 ? -14.48 7.326 -6.501 1 78.49 530 PRO A C 1
ATOM 4110 O O . PRO A 1 530 ? -13.492 6.588 -6.55 1 78.49 530 PRO A O 1
ATOM 4113 N N . GLY A 1 531 ? -14.619 8.357 -7.244 1 76.24 531 GLY A N 1
ATOM 4114 C CA . GLY A 1 531 ? -13.652 8.657 -8.288 1 76.24 531 GLY A CA 1
ATOM 4115 C C . GLY A 1 531 ? -12.369 9.266 -7.755 1 76.24 531 GLY A C 1
ATOM 4116 O O . GLY A 1 531 ? -11.309 9.132 -8.371 1 76.24 531 GLY A O 1
ATOM 4117 N N . VAL A 1 532 ? -12.474 9.874 -6.73 1 76.2 532 VAL A N 1
ATOM 4118 C CA . VAL A 1 532 ? -11.316 10.594 -6.209 1 76.2 532 VAL A CA 1
ATOM 4119 C C . VAL A 1 532 ? -10.536 9.695 -5.253 1 76.2 532 VAL A C 1
ATOM 4121 O O . VAL A 1 532 ? -9.314 9.812 -5.139 1 76.2 532 VAL A O 1
ATOM 4124 N N . PHE A 1 533 ? -11.28 8.824 -4.679 1 71.21 533 PHE A N 1
ATOM 4125 C CA . PHE A 1 533 ? -10.646 7.932 -3.716 1 71.21 533 PHE A CA 1
ATOM 4126 C C . PHE A 1 533 ? -9.838 6.854 -4.427 1 71.21 533 PHE A C 1
ATOM 4128 O O . PHE A 1 533 ? -10.375 6.109 -5.249 1 71.21 533 PHE A O 1
ATOM 4135 N N . SER A 1 534 ? -8.479 7.151 -4.525 1 60.69 534 SER A N 1
ATOM 4136 C CA . SER A 1 534 ? -7.616 6.112 -5.077 1 60.69 534 SER A CA 1
ATOM 4137 C C . SER A 1 534 ? -7.622 4.865 -4.198 1 60.69 534 SER A C 1
ATOM 4139 O O . SER A 1 534 ? -7.686 4.964 -2.971 1 60.69 534 SER A O 1
ATOM 4141 N N . ASP A 1 535 ? -8.335 3.855 -4.654 1 54.62 535 ASP A N 1
ATOM 4142 C CA . ASP A 1 535 ? -8.302 2.611 -3.891 1 54.62 535 ASP A CA 1
ATOM 4143 C C . ASP A 1 535 ? -6.965 2.443 -3.172 1 54.62 535 ASP A C 1
ATOM 4145 O O . ASP A 1 535 ? -5.94 2.187 -3.807 1 54.62 535 ASP A O 1
ATOM 4149 N N . ASN A 1 536 ? -6.798 3.412 -2.211 1 53.12 536 ASN A N 1
ATOM 4150 C CA . ASN A 1 536 ? -5.552 3.329 -1.455 1 53.12 536 ASN A CA 1
ATOM 4151 C C . ASN A 1 536 ? -5.264 1.899 -1.005 1 53.12 536 ASN A C 1
ATOM 4153 O O . ASN A 1 536 ? -5.701 1.481 0.069 1 53.12 536 ASN A O 1
ATOM 4157 N N . LEU A 1 537 ? -4.883 1.111 -1.995 1 55.96 537 LEU A N 1
ATOM 4158 C CA . LEU A 1 537 ? -4.615 -0.318 -1.879 1 55.96 537 LEU A CA 1
ATOM 4159 C C . LEU A 1 537 ? -3.712 -0.607 -0.684 1 55.96 537 LEU A C 1
ATOM 4161 O O . LEU A 1 537 ? -3.821 -1.664 -0.059 1 55.96 537 LEU A O 1
ATOM 4165 N N . CYS A 1 538 ? -3.041 0.543 -0.248 1 57.82 538 CYS A N 1
ATOM 4166 C CA . CYS A 1 538 ? -2.027 0.192 0.74 1 57.82 538 CYS A CA 1
ATOM 4167 C C . CYS A 1 538 ? -2.653 -0.013 2.115 1 57.82 538 CYS A C 1
ATOM 4169 O O . CYS A 1 538 ? -2.136 -0.781 2.928 1 57.82 538 CYS A O 1
ATOM 4171 N N . LYS A 1 539 ? -3.863 0.618 2.302 1 62.84 539 LYS A N 1
ATOM 4172 C CA . LYS A 1 539 ? -4.451 0.439 3.626 1 62.84 539 LYS A CA 1
ATOM 4173 C C . LYS A 1 539 ? -5.661 -0.49 3.569 1 62.84 539 LYS A C 1
ATOM 4175 O O . LYS A 1 539 ? -6.263 -0.797 4.6 1 62.84 539 LYS A O 1
ATOM 4180 N N . GLY A 1 540 ? -6.029 -0.944 2.41 1 70.6 540 GLY A N 1
ATOM 4181 C CA . GLY A 1 540 ? -7.066 -1.953 2.264 1 70.6 540 GLY A CA 1
ATOM 4182 C C . GLY A 1 540 ? -8.468 -1.389 2.385 1 70.6 540 GLY A C 1
ATOM 4183 O O . GLY A 1 540 ? -9.402 -2.105 2.754 1 70.6 540 GLY A O 1
ATOM 4184 N N . TYR A 1 541 ? -8.699 0 2.292 1 80.35 541 TYR A N 1
ATOM 4185 C CA . TYR A 1 541 ? -10.031 0.585 2.396 1 80.35 541 TYR A CA 1
ATOM 4186 C C . TYR A 1 541 ? -10.467 1.186 1.065 1 80.35 541 TYR A C 1
ATOM 4188 O O . TYR A 1 541 ? -9.643 1.718 0.316 1 80.35 541 TYR A O 1
ATOM 4196 N N . LYS A 1 542 ? -11.727 1.018 0.857 1 81.9 542 LYS A N 1
ATOM 4197 C CA . LYS A 1 542 ? -12.382 1.748 -0.224 1 81.9 542 LYS A CA 1
ATOM 4198 C C . LYS A 1 542 ? -13.505 2.632 0.311 1 81.9 542 LYS A C 1
ATOM 4200 O O . LYS A 1 542 ? -13.887 2.521 1.478 1 81.9 542 LYS A O 1
ATOM 4205 N N . VAL A 1 543 ? -13.944 3.521 -0.491 1 86.33 543 VAL A N 1
ATOM 4206 C CA . VAL A 1 543 ? -15.056 4.375 -0.087 1 86.33 543 VAL A CA 1
ATOM 4207 C C . VAL A 1 543 ? -16.352 3.868 -0.715 1 86.33 543 VAL A C 1
ATOM 4209 O O . VAL A 1 543 ? -16.382 3.52 -1.898 1 86.33 543 VAL A O 1
ATOM 4212 N N . SER A 1 544 ? -17.301 3.651 0.107 1 87.58 544 SER A N 1
ATOM 4213 C CA . SER A 1 544 ? -18.654 3.343 -0.344 1 87.58 544 SER A CA 1
ATOM 4214 C C . SER A 1 544 ? -19.616 4.481 -0.021 1 87.58 544 SER A C 1
ATOM 4216 O O . SER A 1 544 ? -19.772 4.859 1.142 1 87.58 544 SER A O 1
ATOM 4218 N N . SER A 1 545 ? -20.222 5.022 -1.055 1 91.51 545 SER A N 1
ATOM 4219 C CA . SER A 1 545 ? -21.13 6.152 -0.885 1 91.51 545 SER A CA 1
ATOM 4220 C C . SER A 1 545 ? -22.583 5.726 -1.072 1 91.51 545 SER A C 1
ATOM 4222 O O . SER A 1 545 ? -22.897 4.954 -1.98 1 91.51 545 SER A O 1
ATOM 4224 N N . SER A 1 546 ? -23.485 6.153 -0.133 1 94.01 546 SER A N 1
ATOM 4225 C CA . SER A 1 546 ? -24.923 5.922 -0.23 1 94.01 546 SER A CA 1
ATOM 4226 C C . SER A 1 546 ? -25.705 7.218 -0.044 1 94.01 546 SER A C 1
ATOM 4228 O O . SER A 1 546 ? -25.181 8.193 0.499 1 94.01 546 SER A O 1
ATOM 4230 N N . MET A 1 547 ? -26.917 7.242 -0.529 1 95.69 547 MET A N 1
ATOM 4231 C CA . MET A 1 547 ? -27.787 8.411 -0.432 1 95.69 547 MET A CA 1
ATOM 4232 C C . MET A 1 547 ? -29.078 8.069 0.306 1 95.69 547 MET A C 1
ATOM 4234 O O . MET A 1 547 ? -29.593 6.956 0.18 1 95.69 547 MET A O 1
ATOM 4238 N N . LEU A 1 548 ? -29.538 8.953 1.121 1 96.41 548 LEU A N 1
ATOM 4239 C CA . LEU A 1 548 ? -30.821 8.84 1.806 1 96.41 548 LEU A CA 1
ATOM 4240 C C . LEU A 1 548 ? -31.706 10.045 1.506 1 96.41 548 LEU A C 1
ATOM 4242 O O . LEU A 1 548 ? -31.347 11.179 1.83 1 96.41 548 LEU A O 1
ATOM 4246 N N . THR A 1 549 ? -32.752 9.846 0.88 1 95.42 549 THR A N 1
ATOM 4247 C CA . THR A 1 549 ? -33.721 10.911 0.644 1 95.42 549 THR A CA 1
ATOM 4248 C C . THR A 1 549 ? -34.526 11.2 1.907 1 95.42 549 THR A C 1
ATOM 4250 O O . THR A 1 549 ? -35.152 10.299 2.47 1 95.42 549 THR A O 1
ATOM 4253 N N . ILE A 1 550 ? -34.463 12.437 2.342 1 93.15 550 ILE A N 1
ATOM 4254 C CA . ILE A 1 550 ? -35.143 12.782 3.586 1 93.15 550 ILE A CA 1
ATOM 4255 C C . ILE A 1 550 ? -36.185 13.866 3.322 1 93.15 550 ILE A C 1
ATOM 4257 O O . ILE A 1 550 ? -35.975 14.747 2.485 1 93.15 550 ILE A O 1
ATOM 4261 N N . GLU A 1 551 ? -37.329 13.63 3.936 1 90.78 551 GLU A N 1
ATOM 4262 C CA . GLU A 1 551 ? -38.382 14.637 4.034 1 90.78 551 GLU A CA 1
ATOM 4263 C C . GLU A 1 551 ? -38.352 15.337 5.39 1 90.78 551 GLU A C 1
ATOM 4265 O O . GLU A 1 551 ? -38.174 14.69 6.424 1 90.78 551 GLU A O 1
ATOM 4270 N N . THR A 1 552 ? -38.521 16.621 5.405 1 86.72 552 THR A N 1
ATOM 4271 C CA . THR A 1 552 ? -38.356 17.444 6.598 1 86.72 552 THR A CA 1
ATOM 4272 C C . THR A 1 552 ? -39.204 16.907 7.748 1 86.72 552 THR A C 1
ATOM 4274 O O . THR A 1 552 ? -38.732 16.815 8.883 1 86.72 552 THR A O 1
ATOM 4277 N N . ALA A 1 553 ? -40.437 16.495 7.413 1 89.08 553 ALA A N 1
ATOM 4278 C CA . ALA A 1 553 ? -41.368 16.065 8.454 1 89.08 553 ALA A CA 1
ATOM 4279 C C . ALA A 1 553 ? -40.951 14.719 9.04 1 89.08 553 ALA A C 1
ATOM 4281 O O . ALA A 1 553 ? -41.223 14.432 10.208 1 89.08 553 ALA A O 1
ATOM 4282 N N . ALA A 1 554 ? -40.238 13.945 8.313 1 93.09 554 ALA A N 1
ATOM 4283 C CA . ALA A 1 554 ? -39.894 12.593 8.746 1 93.09 554 ALA A CA 1
ATOM 4284 C C . ALA A 1 554 ? -38.38 12.403 8.803 1 93.09 554 ALA A C 1
ATOM 4286 O O . ALA A 1 554 ? -37.89 11.272 8.803 1 93.09 554 ALA A O 1
ATOM 4287 N N . ALA A 1 555 ? -37.715 13.456 8.839 1 94.02 555 ALA A N 1
ATOM 4288 C CA . ALA A 1 555 ? -36.262 13.406 8.699 1 94.02 555 ALA A CA 1
ATOM 4289 C C . ALA A 1 555 ? -35.632 12.573 9.812 1 94.02 555 ALA A C 1
ATOM 4291 O O . ALA A 1 555 ? -34.798 11.704 9.549 1 94.02 555 ALA A O 1
ATOM 4292 N N . GLN A 1 556 ? -36.054 12.78 11.03 1 95.96 556 GLN A N 1
ATOM 4293 C CA . GLN A 1 556 ? -35.464 12.089 12.173 1 95.96 556 GLN A CA 1
ATOM 4294 C C . GLN A 1 556 ? -35.719 10.586 12.099 1 95.96 556 GLN A C 1
ATOM 4296 O O . GLN A 1 556 ? -34.804 9.786 12.299 1 95.96 556 GLN A O 1
ATOM 4301 N N . SER A 1 557 ? -36.944 10.238 11.752 1 95.96 557 SER A N 1
ATOM 4302 C CA . SER A 1 557 ? -37.308 8.825 11.712 1 95.96 557 SER A CA 1
ATOM 4303 C C . SER A 1 557 ? -36.58 8.098 10.586 1 95.96 557 SER A C 1
ATOM 4305 O O . SER A 1 557 ? -36.154 6.954 10.753 1 95.96 557 SER A O 1
ATOM 4307 N N . LEU A 1 558 ? -36.471 8.707 9.469 1 95.99 558 LEU A N 1
ATOM 4308 C CA . LEU A 1 558 ? -35.787 8.103 8.331 1 95.99 558 LEU A CA 1
ATOM 4309 C C . LEU A 1 558 ? -34.301 7.919 8.625 1 95.99 558 LEU A C 1
ATOM 4311 O O . LEU A 1 558 ? -33.724 6.879 8.3 1 95.99 558 LEU A O 1
ATOM 4315 N N . PHE A 1 559 ? -33.772 8.914 9.246 1 96.43 559 PHE A N 1
ATOM 4316 C CA . PHE A 1 559 ? -32.358 8.837 9.591 1 96.43 559 PHE A CA 1
ATOM 4317 C C . PHE A 1 559 ? -32.113 7.749 10.63 1 96.43 559 PHE A C 1
ATOM 4319 O O . PHE A 1 559 ? -31.171 6.964 10.505 1 96.43 559 PHE A O 1
ATOM 4326 N N . ASP A 1 560 ? -32.957 7.742 11.624 1 96.66 560 ASP A N 1
ATOM 4327 C CA . ASP A 1 560 ? -32.824 6.742 12.679 1 96.66 560 ASP A CA 1
ATOM 4328 C C . ASP A 1 560 ? -32.934 5.329 12.112 1 96.66 560 ASP A C 1
ATOM 4330 O O . ASP A 1 560 ? -32.19 4.432 12.516 1 96.66 560 ASP A O 1
ATOM 4334 N N . ALA A 1 561 ? -33.811 5.211 11.203 1 95.4 561 ALA A N 1
ATOM 4335 C CA . ALA A 1 561 ? -33.979 3.907 10.567 1 95.4 561 ALA A CA 1
ATOM 4336 C C . ALA A 1 561 ? -32.728 3.513 9.785 1 95.4 561 ALA A C 1
ATOM 4338 O O . ALA A 1 561 ? -32.308 2.355 9.817 1 95.4 561 ALA A O 1
ATOM 4339 N N . GLU A 1 562 ? -32.163 4.425 9.084 1 95.63 562 GLU A N 1
ATOM 4340 C CA . GLU A 1 562 ? -30.97 4.176 8.281 1 95.63 562 GLU A CA 1
ATOM 4341 C C . GLU A 1 562 ? -29.794 3.754 9.157 1 95.63 562 GLU A C 1
ATOM 4343 O O . GLU A 1 562 ? -29.124 2.76 8.868 1 95.63 562 GLU A O 1
ATOM 4348 N N . VAL A 1 563 ? -29.538 4.4 10.267 1 94.03 563 VAL A N 1
ATOM 4349 C CA . VAL A 1 563 ? -28.361 4.167 11.097 1 94.03 563 VAL A CA 1
ATOM 4350 C C . VAL A 1 563 ? -28.585 2.94 11.978 1 94.03 563 VAL A C 1
ATOM 4352 O O . VAL A 1 563 ? -27.627 2.296 12.412 1 94.03 563 VAL A O 1
ATOM 4355 N N . ALA A 1 564 ? -29.854 2.643 12.194 1 93.09 564 ALA A N 1
ATOM 4356 C CA . ALA A 1 564 ? -30.168 1.464 12.998 1 93.09 564 ALA A CA 1
ATOM 4357 C C . ALA A 1 564 ? -29.994 0.184 12.186 1 93.09 564 ALA A C 1
ATOM 4359 O O . ALA A 1 564 ? -29.681 -0.872 12.74 1 93.09 564 ALA A O 1
ATOM 4360 N N . ASN A 1 565 ? -30.17 0.322 10.883 1 93.98 565 ASN A N 1
ATOM 4361 C CA . ASN A 1 565 ? -30.213 -0.884 10.062 1 93.98 565 ASN A CA 1
ATOM 4362 C C . ASN A 1 565 ? -28.938 -1.048 9.24 1 93.98 565 ASN A C 1
ATOM 4364 O O . ASN A 1 565 ? -28.598 -2.159 8.83 1 93.98 565 ASN A O 1
ATOM 4368 N N . TYR A 1 566 ? -28.292 0.037 8.95 1 94.33 566 TYR A N 1
ATOM 4369 C CA . TYR A 1 566 ? -27.127 -0.012 8.073 1 94.33 566 TYR A CA 1
ATOM 4370 C C . TYR A 1 566 ? -25.943 0.716 8.699 1 94.33 566 TYR A C 1
ATOM 4372 O O . TYR A 1 566 ? -26.125 1.653 9.479 1 94.33 566 TYR A O 1
ATOM 4380 N N . SER A 1 567 ? -24.745 0.218 8.374 1 93.21 567 SER A N 1
ATOM 4381 C CA . SER A 1 567 ? -23.536 0.858 8.883 1 93.21 567 SER A CA 1
ATOM 4382 C C . SER A 1 567 ? -23.277 2.187 8.181 1 93.21 567 SER A C 1
ATOM 4384 O O . SER A 1 567 ? -23.285 2.256 6.95 1 93.21 567 SER A O 1
ATOM 4386 N N . VAL A 1 568 ? -23.153 3.218 8.915 1 94.55 568 VAL A N 1
ATOM 4387 C CA . VAL A 1 568 ? -22.801 4.558 8.455 1 94.55 568 VAL A CA 1
ATOM 4388 C C . VAL A 1 568 ? -21.627 5.093 9.272 1 94.55 568 VAL A C 1
ATOM 4390 O O . VAL A 1 568 ? -21.725 5.231 10.493 1 94.55 568 VAL A O 1
ATOM 4393 N N . ASP A 1 569 ? -20.565 5.336 8.561 1 94.47 569 ASP A N 1
ATOM 4394 C CA . ASP A 1 569 ? -19.389 5.82 9.278 1 94.47 569 ASP A CA 1
ATOM 4395 C C . ASP A 1 569 ? -19.331 7.346 9.271 1 94.47 569 ASP A C 1
ATOM 4397 O O . ASP A 1 569 ? -18.899 7.96 10.248 1 94.47 569 ASP A O 1
ATOM 4401 N N . ILE A 1 570 ? -19.75 7.916 8.145 1 96.31 570 ILE A N 1
ATOM 4402 C CA . ILE A 1 570 ? -19.645 9.356 7.937 1 96.31 570 ILE A CA 1
ATOM 4403 C C . ILE A 1 570 ? -20.928 9.879 7.294 1 96.31 570 ILE A C 1
ATOM 4405 O O . ILE A 1 570 ? -21.449 9.276 6.354 1 96.31 570 ILE A O 1
ATOM 4409 N N . VAL A 1 571 ? -21.485 10.879 7.823 1 96.99 571 VAL A N 1
ATOM 4410 C CA . VAL A 1 571 ? -22.489 11.681 7.132 1 96.99 571 VAL A CA 1
ATOM 4411 C C . VAL A 1 571 ? -21.842 12.943 6.565 1 96.99 571 VAL A C 1
ATOM 4413 O O . VAL A 1 571 ? -21.26 13.736 7.308 1 96.99 571 VAL A O 1
ATOM 4416 N N . ALA A 1 572 ? -21.928 13.107 5.272 1 95.61 572 ALA A N 1
ATOM 4417 C CA . ALA A 1 572 ? -21.163 14.199 4.676 1 95.61 572 ALA A CA 1
ATOM 4418 C C . ALA A 1 572 ? -22.066 15.118 3.857 1 95.61 572 ALA A C 1
ATOM 4420 O O . ALA A 1 572 ? -22.944 14.648 3.129 1 95.61 572 ALA A O 1
ATOM 4421 N N . GLY A 1 573 ? -21.809 16.394 4.039 1 94.1 573 GLY A N 1
ATOM 4422 C CA . GLY A 1 573 ? -22.443 17.352 3.148 1 94.1 573 GLY A CA 1
ATOM 4423 C C . GLY A 1 573 ? -23.732 17.924 3.708 1 94.1 573 GLY A C 1
ATOM 4424 O O . GLY A 1 573 ? -23.754 18.441 4.827 1 94.1 573 GLY A O 1
ATOM 4425 N N . PRO A 1 574 ? -24.843 17.8 2.934 1 94.94 574 PRO A N 1
ATOM 4426 C CA . PRO A 1 574 ? -26.112 18.428 3.31 1 94.94 574 PRO A CA 1
ATOM 4427 C C . PRO A 1 574 ? -26.653 17.914 4.642 1 94.94 574 PRO A C 1
ATOM 4429 O O . PRO A 1 574 ? -26.571 16.716 4.925 1 94.94 574 PRO A O 1
ATOM 4432 N N . MET A 1 575 ? -27.168 18.868 5.472 1 94.45 575 MET A N 1
ATOM 4433 C CA . MET A 1 575 ? -27.685 18.556 6.801 1 94.45 575 MET A CA 1
ATOM 4434 C C . MET A 1 575 ? -28.94 19.369 7.102 1 94.45 575 MET A C 1
ATOM 4436 O O . MET A 1 575 ? -29.167 20.416 6.494 1 94.45 575 MET A O 1
ATOM 4440 N N . LEU A 1 576 ? -29.701 18.811 7.94 1 90.62 576 LEU A N 1
ATOM 4441 C CA . LEU A 1 576 ? -30.821 19.546 8.518 1 90.62 576 LEU A CA 1
ATOM 4442 C C . LEU A 1 576 ? -30.499 20 9.937 1 90.62 576 LEU A C 1
ATOM 4444 O O . LEU A 1 576 ? -30.01 19.212 10.75 1 90.62 576 LEU A O 1
ATOM 4448 N N . GLN A 1 577 ? -30.72 21.223 10.219 1 86.13 577 GLN A N 1
ATOM 4449 C CA . GLN A 1 577 ? -30.333 21.813 11.497 1 86.13 577 GLN A CA 1
ATOM 4450 C C . GLN A 1 577 ? -30.989 21.079 12.663 1 86.13 577 GLN A C 1
ATOM 4452 O O . GLN A 1 577 ? -30.372 20.895 13.714 1 86.13 577 GLN A O 1
ATOM 4457 N N . GLU A 1 578 ? -32.21 20.622 12.439 1 87.5 578 GLU A N 1
ATOM 4458 C CA . GLU A 1 578 ? -32.965 20.027 13.538 1 87.5 578 GLU A CA 1
ATOM 4459 C C . GLU A 1 578 ? -32.705 18.527 13.639 1 87.5 578 GLU A C 1
ATOM 4461 O O . GLU A 1 578 ? -33.157 17.875 14.582 1 87.5 578 GLU A O 1
ATOM 4466 N N . LEU A 1 579 ? -31.958 18.046 12.718 1 93.04 579 LEU A N 1
ATOM 4467 C CA . LEU A 1 579 ? -31.704 16.609 12.71 1 93.04 579 LEU A CA 1
ATOM 4468 C C . LEU A 1 579 ? -30.698 16.229 13.791 1 93.04 579 LEU A C 1
ATOM 4470 O O . LEU A 1 579 ? -29.61 16.804 13.862 1 93.04 579 LEU A O 1
ATOM 4474 N N . ASP A 1 580 ? -31.059 15.37 14.649 1 93.73 580 ASP A N 1
ATOM 4475 C CA . ASP A 1 580 ? -30.15 14.829 15.655 1 93.73 580 ASP A CA 1
ATOM 4476 C C . ASP A 1 580 ? -29.447 13.574 15.142 1 93.73 580 ASP A C 1
ATOM 4478 O O . ASP A 1 580 ? -30.085 12.538 14.94 1 93.73 580 ASP A O 1
ATOM 4482 N N . VAL A 1 581 ? -28.2 13.635 14.994 1 94.3 581 VAL A N 1
ATOM 4483 C CA . VAL A 1 581 ? -27.464 12.518 14.412 1 94.3 581 VAL A CA 1
ATOM 4484 C C . VAL A 1 581 ? -26.709 11.769 15.508 1 94.3 581 VAL A C 1
ATOM 4486 O O . VAL A 1 581 ? -25.914 10.87 15.22 1 94.3 581 VAL A O 1
ATOM 4489 N N . GLY A 1 582 ? -26.92 12.115 16.774 1 92.29 582 GLY A N 1
ATOM 4490 C CA . GLY A 1 582 ? -26.214 11.463 17.866 1 92.29 582 GLY A CA 1
ATOM 4491 C C . GLY A 1 582 ? -24.707 11.617 17.779 1 92.29 582 GLY A C 1
ATOM 4492 O O . GLY A 1 582 ? -24.2 12.729 17.619 1 92.29 582 GLY A O 1
ATOM 4493 N N . ASP A 1 583 ? -23.943 10.539 17.86 1 90.73 583 ASP A N 1
ATOM 4494 C CA . ASP A 1 583 ? -22.483 10.55 17.858 1 90.73 583 ASP A CA 1
ATOM 4495 C C . ASP A 1 583 ? -21.934 10.278 16.46 1 90.73 583 ASP A C 1
ATOM 4497 O O . ASP A 1 583 ? -20.724 10.123 16.281 1 90.73 583 ASP A O 1
ATOM 4501 N N . THR A 1 584 ? -22.832 10.246 15.481 1 94.71 584 THR A N 1
ATOM 4502 C CA . THR A 1 584 ? -22.376 9.981 14.12 1 94.71 584 THR A CA 1
ATOM 4503 C C . THR A 1 584 ? -21.434 11.082 13.641 1 94.71 584 THR A C 1
ATOM 4505 O O . THR A 1 584 ? -21.671 12.264 13.899 1 94.71 584 THR A O 1
ATOM 4508 N N . PHE A 1 585 ? -20.367 10.653 13.041 1 97.1 585 PHE A N 1
ATOM 4509 C CA . PHE A 1 585 ? -19.376 11.58 12.508 1 97.1 585 PHE A CA 1
ATOM 4510 C C . PHE A 1 585 ? -19.958 12.391 11.356 1 97.1 585 PHE A C 1
ATOM 4512 O O . PHE A 1 585 ? -20.376 11.828 10.342 1 97.1 585 PHE A O 1
ATOM 4519 N N . VAL A 1 586 ? -20.057 13.679 11.472 1 97.58 586 VAL A N 1
ATOM 4520 C CA . VAL A 1 586 ? -20.603 14.565 10.449 1 97.58 586 VAL A CA 1
ATOM 4521 C C . VAL A 1 586 ? -19.479 15.395 9.831 1 97.58 586 VAL A C 1
ATOM 4523 O O . VAL A 1 586 ? -18.754 16.095 10.541 1 97.58 586 VAL A O 1
ATOM 4526 N N . LEU A 1 587 ? -19.389 15.271 8.547 1 96.92 587 LEU A N 1
ATOM 4527 C CA . LEU A 1 587 ? -18.286 15.943 7.868 1 96.92 587 LEU A CA 1
ATOM 4528 C C . LEU A 1 587 ? -18.798 17.094 7.008 1 96.92 587 LEU A C 1
ATOM 4530 O O . LEU A 1 587 ? -19.589 16.882 6.086 1 96.92 587 LEU A O 1
ATOM 4534 N N . ASN A 1 588 ? -18.38 18.25 7.325 1 96.64 588 ASN A N 1
ATOM 4535 C CA . ASN A 1 588 ? -18.648 19.498 6.618 1 96.64 588 ASN A CA 1
ATOM 4536 C C . ASN A 1 588 ? -20.139 19.683 6.353 1 96.64 588 ASN A C 1
ATOM 4538 O O . ASN A 1 588 ? -20.559 19.803 5.2 1 96.64 588 ASN A O 1
ATOM 4542 N N . PRO A 1 589 ? -20.883 19.826 7.35 1 96.5 589 PRO A N 1
ATOM 4543 C CA . PRO A 1 589 ? -22.323 20.02 7.168 1 96.5 589 PRO A CA 1
ATOM 4544 C C . PRO A 1 589 ? -22.651 21.255 6.331 1 96.5 589 PRO A C 1
ATOM 4546 O O . PRO A 1 589 ? -22.038 22.31 6.514 1 96.5 589 PRO A O 1
ATOM 4549 N N . LEU A 1 590 ? -23.497 21.058 5.409 1 95.9 590 LEU A N 1
ATOM 4550 C CA . LEU A 1 590 ? -23.994 22.104 4.522 1 95.9 590 LEU A CA 1
ATOM 4551 C C . LEU A 1 590 ? -25.487 22.332 4.733 1 95.9 590 LEU A C 1
ATOM 4553 O O . LEU A 1 590 ? -26.277 21.387 4.676 1 95.9 590 LEU A O 1
ATOM 4557 N N . TYR A 1 591 ? -25.818 23.565 4.988 1 94.71 591 TYR A N 1
ATOM 4558 C CA . TYR A 1 591 ? -27.214 23.917 5.225 1 94.71 591 TYR A CA 1
ATOM 4559 C C . TYR A 1 591 ? -27.758 24.781 4.094 1 94.71 591 TYR A C 1
ATOM 4561 O O . TYR A 1 591 ? -27.005 25.216 3.22 1 94.71 591 TYR A O 1
ATOM 4569 N N . ASN A 1 592 ? -29.087 24.977 4.097 1 90.7 592 ASN A N 1
ATOM 4570 C CA . ASN A 1 592 ? -29.715 25.784 3.056 1 90.7 592 ASN A CA 1
ATOM 4571 C C . ASN A 1 592 ? -29.328 27.255 3.177 1 90.7 592 ASN A C 1
ATOM 4573 O O . ASN A 1 592 ? -29.441 28.012 2.211 1 90.7 592 ASN A O 1
ATOM 4577 N N . ARG A 1 593 ? -28.945 27.64 4.38 1 93.4 593 ARG A N 1
ATOM 4578 C CA . ARG A 1 593 ? -28.383 28.951 4.689 1 93.4 593 ARG A CA 1
ATOM 4579 C C . ARG A 1 593 ? -27.173 28.824 5.609 1 93.4 593 ARG A C 1
ATOM 4581 O O . ARG A 1 593 ? -27.078 27.877 6.392 1 93.4 593 ARG A O 1
ATOM 4588 N N . PRO A 1 594 ? -26.231 29.796 5.511 1 94.75 594 PRO A N 1
ATOM 4589 C CA . PRO A 1 594 ? -25.075 29.715 6.408 1 94.75 594 PRO A CA 1
ATOM 4590 C C . PRO A 1 594 ? -25.469 29.757 7.882 1 94.75 594 PRO A C 1
ATOM 4592 O O . PRO A 1 594 ? -26.365 30.513 8.265 1 94.75 594 PRO A O 1
ATOM 4595 N N . HIS A 1 595 ? -24.949 28.903 8.661 1 92.93 595 HIS A N 1
ATOM 4596 C CA . HIS A 1 595 ? -25.228 28.81 10.09 1 92.93 595 HIS A CA 1
ATOM 4597 C C . HIS A 1 595 ? -23.941 28.84 10.906 1 92.93 595 HIS A C 1
ATOM 4599 O O . HIS A 1 595 ? -22.861 28.556 10.381 1 92.93 595 HIS A O 1
ATOM 4605 N N . LEU A 1 596 ? -24.126 29.252 12.151 1 94.5 596 LEU A N 1
ATOM 4606 C CA . LEU A 1 596 ? -23.001 29.165 13.075 1 94.5 596 LEU A CA 1
ATOM 4607 C C . LEU A 1 596 ? -22.628 27.71 13.342 1 94.5 596 LEU A C 1
ATOM 4609 O O . LEU A 1 596 ? -23.46 26.813 13.185 1 94.5 596 LEU A O 1
ATOM 4613 N N . LEU A 1 597 ? -21.402 27.51 13.658 1 92.44 597 LEU A N 1
ATOM 4614 C CA . LEU A 1 597 ? -20.916 26.172 13.979 1 92.44 597 LEU A CA 1
ATOM 4615 C C . LEU A 1 597 ? -21.73 25.556 15.112 1 92.44 597 LEU A C 1
ATOM 4617 O O . LEU A 1 597 ? -22.043 26.231 16.095 1 92.44 597 LEU A O 1
ATOM 4621 N N . VAL A 1 598 ? -22.13 24.348 14.881 1 89.31 598 VAL A N 1
ATOM 4622 C CA . VAL A 1 598 ? -22.774 23.577 15.94 1 89.31 598 VAL A CA 1
ATOM 4623 C C . VAL A 1 598 ? -21.72 23.062 16.918 1 89.31 598 VAL A C 1
ATOM 4625 O O . VAL A 1 598 ? -20.775 22.378 16.519 1 89.31 598 VAL A O 1
ATOM 4628 N N . LYS A 1 599 ? -21.841 23.391 18.113 1 88.57 599 LYS A N 1
ATOM 4629 C CA . LYS A 1 599 ? -20.839 23.021 19.107 1 88.57 599 LYS A CA 1
ATOM 4630 C C . LYS A 1 599 ? -20.98 21.557 19.512 1 88.57 599 LYS A C 1
ATOM 4632 O O . LYS A 1 599 ? -21.272 21.253 20.67 1 88.57 599 LYS A O 1
ATOM 4637 N N . LYS A 1 600 ? -20.82 20.744 18.562 1 92.77 600 LYS A N 1
ATOM 4638 C CA . LYS A 1 600 ? -20.765 19.297 18.754 1 92.77 600 LYS A CA 1
ATOM 4639 C C . LYS A 1 600 ? -19.435 18.729 18.267 1 92.77 600 LYS A C 1
ATOM 4641 O O . LYS A 1 600 ? -18.943 19.11 17.202 1 92.77 600 LYS A O 1
ATOM 4646 N N . ARG A 1 601 ? -18.937 17.878 19.089 1 94.71 601 ARG A N 1
ATOM 4647 C CA . ARG A 1 601 ? -17.605 17.329 18.858 1 94.71 601 ARG A CA 1
ATOM 4648 C C . ARG A 1 601 ? -17.56 16.53 17.559 1 94.71 601 ARG A C 1
ATOM 4650 O O . ARG A 1 601 ? -16.536 16.508 16.874 1 94.71 601 ARG A O 1
ATOM 4657 N N . ASN A 1 602 ? -18.655 15.85 17.205 1 96.19 602 ASN A N 1
ATOM 4658 C CA . ASN A 1 602 ? -18.654 14.95 16.056 1 96.19 602 ASN A CA 1
ATOM 4659 C C . ASN A 1 602 ? -18.979 15.692 14.763 1 96.19 602 ASN A C 1
ATOM 4661 O O . ASN A 1 602 ? -19.048 15.083 13.693 1 96.19 602 ASN A O 1
ATOM 4665 N N . TYR A 1 603 ? -19.239 17.004 14.823 1 96.79 603 TYR A N 1
ATOM 4666 C CA . TYR A 1 603 ? -19.386 17.841 13.637 1 96.79 603 TYR A CA 1
ATOM 4667 C C . TYR A 1 603 ? -18.051 18.46 13.238 1 96.79 603 TYR A C 1
ATOM 4669 O O . TYR A 1 603 ? -17.476 19.249 13.99 1 96.79 603 TYR A O 1
ATOM 4677 N N . ILE A 1 604 ? -17.53 18.127 12.11 1 97.22 604 ILE A N 1
ATOM 4678 C CA . ILE A 1 604 ? -16.239 18.637 11.661 1 97.22 604 ILE A CA 1
ATOM 4679 C C . ILE A 1 604 ? -16.444 19.613 10.504 1 97.22 604 ILE A C 1
ATOM 4681 O O . ILE A 1 604 ? -17.032 19.257 9.48 1 97.22 604 ILE A O 1
ATOM 4685 N N . TYR A 1 605 ? -16 20.769 10.615 1 97.35 605 TYR A N 1
ATOM 4686 C CA . TYR A 1 605 ? -16.126 21.797 9.588 1 97.35 605 TYR A CA 1
ATOM 4687 C C . TYR A 1 605 ? -14.815 21.978 8.833 1 97.35 605 TYR A C 1
ATOM 4689 O O . TYR A 1 605 ? -13.77 22.22 9.441 1 97.35 605 TYR A O 1
ATOM 4697 N N . LEU A 1 606 ? -14.844 21.834 7.546 1 96.67 606 LEU A N 1
ATOM 4698 C CA . LEU A 1 606 ? -13.628 21.895 6.742 1 96.67 606 LEU A CA 1
ATOM 4699 C C . LEU A 1 606 ? -13.548 23.211 5.976 1 96.67 606 LEU A C 1
ATOM 4701 O O . LEU A 1 606 ? -12.464 23.629 5.563 1 96.67 606 LEU A O 1
ATOM 4705 N N . MET A 1 607 ? -14.673 23.845 5.75 1 97.12 607 MET A N 1
ATOM 4706 C CA . MET A 1 607 ? -14.768 25.126 5.055 1 97.12 607 MET A CA 1
ATOM 4707 C C . MET A 1 607 ? -14.963 26.269 6.046 1 97.12 607 MET A C 1
ATOM 4709 O O . MET A 1 607 ? -15.252 26.035 7.221 1 97.12 607 MET A O 1
ATOM 4713 N N . PRO A 1 608 ? -14.761 27.47 5.593 1 97.38 608 PRO A N 1
ATOM 4714 C CA . PRO A 1 608 ? -14.891 28.586 6.533 1 97.38 608 PRO A CA 1
ATOM 4715 C C . PRO A 1 608 ? -16.26 28.633 7.207 1 97.38 608 PRO A C 1
ATOM 4717 O O . PRO A 1 608 ? -17.287 28.677 6.525 1 97.38 608 PRO A O 1
ATOM 4720 N N . THR A 1 609 ? -16.273 28.632 8.488 1 96.8 609 THR A N 1
ATOM 4721 C CA . THR A 1 609 ? -17.515 28.792 9.237 1 96.8 609 THR A CA 1
ATOM 4722 C C . THR A 1 609 ? -17.989 30.241 9.196 1 96.8 609 THR A C 1
ATOM 4724 O O . THR A 1 609 ? -17.235 31.136 8.808 1 96.8 609 THR A O 1
ATOM 4727 N N . LEU A 1 610 ? -19.212 30.428 9.529 1 97.44 610 LEU A N 1
ATOM 4728 C CA . LEU A 1 610 ? -19.744 31.786 9.56 1 97.44 610 LEU A CA 1
ATOM 4729 C C . LEU A 1 610 ? -18.962 32.654 10.54 1 97.44 610 LEU A C 1
ATOM 4731 O O . LEU A 1 610 ? -18.67 33.816 10.25 1 97.44 610 LEU A O 1
ATOM 4735 N N . GLU A 1 611 ? -18.524 32.119 11.654 1 96.52 611 GLU A N 1
ATOM 4736 C CA . GLU A 1 611 ? -17.737 32.829 12.658 1 96.52 611 GLU A CA 1
ATOM 4737 C C . GLU A 1 611 ? -16.393 33.275 12.091 1 96.52 611 GLU A C 1
ATOM 4739 O O . GLU A 1 611 ? -15.97 34.413 12.303 1 96.52 611 GLU A O 1
ATOM 4744 N N . GLN A 1 612 ? -15.775 32.362 11.433 1 96.72 612 GLN A N 1
ATOM 4745 C CA . GLN A 1 612 ? -14.469 32.67 10.86 1 96.72 612 GLN A CA 1
ATOM 4746 C C . GLN A 1 612 ? -14.572 33.787 9.825 1 96.72 612 GLN A C 1
ATOM 4748 O O . GLN A 1 612 ? -13.715 34.672 9.77 1 96.72 612 GLN A O 1
ATOM 4753 N N . GLN A 1 613 ? -15.573 33.694 9.067 1 97.14 613 GLN A N 1
ATOM 4754 C CA . GLN A 1 613 ? -15.758 34.689 8.016 1 97.14 613 GLN A CA 1
ATOM 4755 C C . GLN A 1 613 ? -16.037 36.068 8.607 1 97.14 613 GLN A C 1
ATOM 4757 O O . GLN A 1 613 ? -15.482 37.069 8.15 1 97.14 613 GLN A O 1
ATOM 4762 N N . ILE A 1 614 ? -16.917 36.133 9.655 1 96.57 614 ILE A N 1
ATOM 4763 C CA . ILE A 1 614 ? -17.196 37.387 10.346 1 96.57 614 ILE A CA 1
ATOM 4764 C C . ILE A 1 614 ? -15.909 37.934 10.962 1 96.57 614 ILE A C 1
ATOM 4766 O O . ILE A 1 614 ? -15.623 39.129 10.859 1 96.57 614 ILE A O 1
ATOM 4770 N N . TYR A 1 615 ? -15.155 37.05 11.542 1 95.76 615 TYR A N 1
ATOM 4771 C CA . TYR A 1 615 ? -13.898 37.44 12.171 1 95.76 615 TYR A CA 1
ATOM 4772 C C . TYR A 1 615 ? -12.938 38.036 11.148 1 95.76 615 TYR A C 1
ATOM 4774 O O . TYR A 1 615 ? -12.329 39.08 11.393 1 95.76 615 TYR A O 1
ATOM 4782 N N . ILE A 1 616 ? -12.827 37.428 10.001 1 94.71 616 ILE A N 1
ATOM 4783 C CA . ILE A 1 616 ? -11.924 37.886 8.951 1 94.71 616 ILE A CA 1
ATOM 4784 C C . ILE A 1 616 ? -12.424 39.211 8.381 1 94.71 616 ILE A C 1
ATOM 4786 O O . ILE A 1 616 ? -11.631 40.114 8.105 1 94.71 616 ILE A O 1
ATOM 4790 N N . MET A 1 617 ? -13.696 39.333 8.195 1 93.82 617 MET A N 1
ATOM 4791 C CA . MET A 1 617 ? -14.271 40.568 7.67 1 93.82 617 MET A CA 1
ATOM 4792 C C . MET A 1 617 ? -13.875 41.762 8.532 1 93.82 617 MET A C 1
ATOM 4794 O O . MET A 1 617 ? -13.434 42.789 8.013 1 93.82 617 MET A O 1
ATOM 4798 N N . TYR A 1 618 ? -13.964 41.606 9.824 1 92.07 618 TYR A N 1
ATOM 4799 C CA . TYR A 1 618 ? -13.638 42.705 10.727 1 92.07 618 TYR A CA 1
ATOM 4800 C C . TYR A 1 618 ? -12.129 42.881 10.849 1 92.07 618 TYR A C 1
ATOM 4802 O O . TYR A 1 618 ? -11.63 44.008 10.89 1 92.07 618 TYR A O 1
ATOM 4810 N N . SER A 1 619 ? -11.409 41.772 10.909 1 90.49 619 SER A N 1
ATOM 4811 C CA . SER A 1 619 ? -9.962 41.838 11.088 1 90.49 619 SER A CA 1
ATOM 4812 C C . SER A 1 619 ? -9.285 42.487 9.885 1 90.49 619 SER A C 1
ATOM 4814 O O . SER A 1 619 ? -8.211 43.079 10.015 1 90.49 619 SER A O 1
ATOM 4816 N N . LYS A 1 620 ? -9.94 42.376 8.763 1 88.02 620 LYS A N 1
ATOM 4817 C CA . LYS A 1 620 ? -9.32 42.878 7.54 1 88.02 620 LYS A CA 1
ATOM 4818 C C . LYS A 1 620 ? -10.147 44.005 6.928 1 88.02 620 LYS A C 1
ATOM 4820 O O . LYS A 1 620 ? -10.038 44.282 5.731 1 88.02 620 LYS A O 1
ATOM 4825 N N . ILE A 1 621 ? -10.911 44.605 7.692 1 86.29 621 ILE A N 1
ATOM 4826 C CA . ILE A 1 621 ? -11.868 45.597 7.215 1 86.29 621 ILE A CA 1
ATOM 4827 C C . ILE A 1 621 ? -11.124 46.762 6.567 1 86.29 621 ILE A C 1
ATOM 4829 O O . ILE A 1 621 ? -11.624 47.379 5.623 1 86.29 621 ILE A O 1
ATOM 4833 N N . ALA A 1 622 ? -9.858 47.043 7.044 1 79.86 622 ALA A N 1
ATOM 4834 C CA . ALA A 1 622 ? -9.055 48.132 6.493 1 79.86 622 ALA A CA 1
ATOM 4835 C C . ALA A 1 622 ? -8.656 47.842 5.049 1 79.86 622 ALA A C 1
ATOM 4837 O O . ALA A 1 622 ? -8.506 48.764 4.243 1 79.86 622 ALA A O 1
ATOM 4838 N N . ALA A 1 623 ? -8.451 46.604 4.796 1 79.36 623 ALA A N 1
ATOM 4839 C CA . ALA A 1 623 ? -8.06 46.213 3.443 1 79.36 623 ALA A CA 1
ATOM 4840 C C . ALA A 1 623 ? -9.204 46.433 2.457 1 79.36 623 ALA A C 1
ATOM 4842 O O . ALA A 1 623 ? -8.971 46.686 1.273 1 79.36 623 ALA A O 1
ATOM 4843 N N . PHE A 1 624 ? -10.36 46.375 2.967 1 75.76 624 PHE A N 1
ATOM 4844 C CA . PHE A 1 624 ? -11.533 46.587 2.129 1 75.76 624 PHE A CA 1
ATOM 4845 C C . PHE A 1 624 ? -11.727 48.07 1.832 1 75.76 624 PHE A C 1
ATOM 4847 O O . PHE A 1 624 ? -12.24 48.435 0.773 1 75.76 624 PHE A O 1
ATOM 4854 N N . ARG A 1 625 ? -11.163 48.868 2.852 1 67.7 625 ARG A N 1
ATOM 4855 C CA . ARG A 1 625 ? -11.393 50.308 2.807 1 67.7 625 ARG A CA 1
ATOM 4856 C C . ARG A 1 625 ? -10.37 50.998 1.912 1 67.7 625 ARG A C 1
ATOM 4858 O O . ARG A 1 625 ? -10.597 52.118 1.45 1 67.7 625 ARG A O 1
ATOM 4865 N N . HIS A 1 626 ? -9.111 50.637 2.054 1 56.82 626 HIS A N 1
ATOM 4866 C CA . HIS A 1 626 ? -8.091 51.347 1.29 1 56.82 626 HIS A CA 1
ATOM 4867 C C . HIS A 1 626 ? -8.575 51.651 -0.124 1 56.82 626 HIS A C 1
ATOM 4869 O O . HIS A 1 626 ? -7.905 52.367 -0.873 1 56.82 626 HIS A O 1
ATOM 4875 N N . THR A 1 627 ? -9.281 50.8 -0.596 1 46.77 627 THR A N 1
ATOM 4876 C CA . THR A 1 627 ? -9.549 51.433 -1.882 1 46.77 627 THR A CA 1
ATOM 4877 C C . THR A 1 627 ? -10.282 52.758 -1.69 1 46.77 627 THR A C 1
ATOM 4879 O O . THR A 1 627 ? -9.846 53.793 -2.198 1 46.77 627 THR A O 1
ATOM 4882 N N . LYS A 1 628 ? -11.551 52.922 -2.038 1 45.92 628 LYS A N 1
ATOM 4883 C CA . LYS A 1 628 ? -12.349 54.145 -2.035 1 45.92 628 LYS A CA 1
ATOM 4884 C C . LYS A 1 628 ? -12.874 54.455 -0.636 1 45.92 628 LYS A C 1
ATOM 4886 O O . LYS A 1 628 ? -12.986 53.559 0.203 1 45.92 628 LYS A O 1
ATOM 4891 N N . TYR A 1 629 ? -12.86 55.794 -0.26 1 44.73 629 TYR A N 1
ATOM 4892 C CA . TYR A 1 629 ? -13.32 56.499 0.931 1 44.73 629 TYR A CA 1
ATOM 4893 C C . TYR A 1 629 ? -14.52 55.795 1.552 1 44.73 629 TYR A C 1
ATOM 4895 O O . TYR A 1 629 ? -15.668 56.16 1.286 1 44.73 629 TYR A O 1
ATOM 4903 N N . MET A 1 630 ? -14.519 54.489 1.685 1 52.07 630 MET A N 1
ATOM 4904 C CA . MET A 1 630 ? -15.728 53.814 2.149 1 52.07 630 MET A CA 1
ATOM 4905 C C . MET A 1 630 ? -15.955 54.066 3.636 1 52.07 630 MET A C 1
ATOM 4907 O O . MET A 1 630 ? -15.002 54.289 4.385 1 52.07 630 MET A O 1
ATOM 4911 N N . ALA A 1 631 ? -17.174 54.305 3.942 1 54.89 631 ALA A N 1
ATOM 4912 C CA . ALA A 1 631 ? -17.756 54.582 5.252 1 54.89 631 ALA A CA 1
ATOM 4913 C C . ALA A 1 631 ? -17.367 53.508 6.264 1 54.89 631 ALA A C 1
ATOM 4915 O O . ALA A 1 631 ? -17.124 52.357 5.893 1 54.89 631 ALA A O 1
ATOM 4916 N N . GLU A 1 632 ? -17.029 53.79 7.538 1 62.8 632 GLU A N 1
ATOM 4917 C CA . GLU A 1 632 ? -16.548 53.075 8.716 1 62.8 632 GLU A CA 1
ATOM 4918 C C . GLU A 1 632 ? -17.605 52.112 9.248 1 62.8 632 GLU A C 1
ATOM 4920 O O . GLU A 1 632 ? -17.316 51.278 10.109 1 62.8 632 GLU A O 1
ATOM 4925 N N . THR A 1 633 ? -18.847 51.961 8.57 1 82.13 633 THR A N 1
ATOM 4926 C CA . THR A 1 633 ? -19.914 51.208 9.22 1 82.13 633 THR A CA 1
ATOM 4927 C C . THR A 1 633 ? -20.194 49.909 8.47 1 82.13 633 THR A C 1
ATOM 4929 O O . THR A 1 633 ? -19.814 49.764 7.306 1 82.13 633 THR A O 1
ATOM 4932 N N . THR A 1 634 ? -20.659 48.885 9.184 1 92.09 634 THR A N 1
ATOM 4933 C CA . THR A 1 634 ? -21.043 47.583 8.65 1 92.09 634 THR A CA 1
ATOM 4934 C C . THR A 1 634 ? -22.55 47.374 8.766 1 92.09 634 THR A C 1
ATOM 4936 O O . THR A 1 634 ? -23.153 47.717 9.785 1 92.09 634 THR A O 1
ATOM 4939 N N . SER A 1 635 ? -23.188 46.984 7.675 1 94.52 635 SER A N 1
ATOM 4940 C CA . SER A 1 635 ? -24.601 46.622 7.634 1 94.52 635 SER A CA 1
ATOM 4941 C C . SER A 1 635 ? -24.783 45.14 7.324 1 94.52 635 SER A C 1
ATOM 4943 O O . SER A 1 635 ? -24.233 44.633 6.345 1 94.52 635 SER A O 1
ATOM 4945 N N . VAL A 1 636 ? -25.565 44.404 8.173 1 97.07 636 VAL A N 1
ATOM 4946 C CA . VAL A 1 636 ? -25.732 42.963 8.019 1 97.07 636 VAL A CA 1
ATOM 4947 C C . VAL A 1 636 ? -27.2 42.637 7.753 1 97.07 636 VAL A C 1
ATOM 4949 O O . VAL A 1 636 ? -28.09 43.165 8.423 1 97.07 636 VAL A O 1
ATOM 4952 N N . VAL A 1 637 ? -27.456 41.845 6.708 1 97.08 637 VAL A N 1
ATOM 4953 C CA . VAL A 1 637 ? -28.797 41.349 6.416 1 97.08 637 VAL A CA 1
ATOM 4954 C C . VAL A 1 637 ? -28.877 39.858 6.733 1 97.08 637 VAL A C 1
ATOM 4956 O O . VAL A 1 637 ? -28.089 39.064 6.215 1 97.08 637 VAL A O 1
ATOM 4959 N N . LEU A 1 638 ? -29.778 39.482 7.617 1 97.35 638 LEU A N 1
ATOM 4960 C CA . LEU A 1 638 ? -30.066 38.089 7.94 1 97.35 638 LEU A CA 1
ATOM 4961 C C . LEU A 1 638 ? -31.394 37.653 7.331 1 97.35 638 LEU A C 1
ATOM 4963 O O . LEU A 1 638 ? -32.458 38.093 7.772 1 97.35 638 LEU A O 1
ATOM 4967 N N . ARG A 1 639 ? -31.329 36.773 6.397 1 95.89 639 ARG A N 1
ATOM 4968 C CA . ARG A 1 639 ? -32.543 36.374 5.692 1 95.89 639 ARG A CA 1
ATOM 4969 C C . ARG A 1 639 ? -32.983 34.975 6.109 1 95.89 639 ARG A C 1
ATOM 4971 O O . ARG A 1 639 ? -32.238 34.008 5.939 1 95.89 639 ARG A O 1
ATOM 4978 N N . GLY A 1 640 ? -34.189 34.859 6.529 1 93.13 640 GLY A N 1
ATOM 4979 C CA . GLY A 1 640 ? -34.83 33.569 6.729 1 93.13 640 GLY A CA 1
ATOM 4980 C C . GLY A 1 640 ? -34.39 32.876 8.005 1 93.13 640 GLY A C 1
ATOM 4981 O O . GLY A 1 640 ? -34.442 31.648 8.1 1 93.13 640 GLY A O 1
ATOM 4982 N N . TYR A 1 641 ? -33.85 33.6 8.982 1 95.33 641 TYR A N 1
ATOM 4983 C CA . TYR A 1 641 ? -33.359 32.989 10.213 1 95.33 641 TYR A CA 1
ATOM 4984 C C . TYR A 1 641 ? -34.415 33.05 11.31 1 95.33 641 TYR A C 1
ATOM 4986 O O . TYR A 1 641 ? -35.273 33.935 11.307 1 95.33 641 TYR A O 1
ATOM 4994 N N . SER A 1 642 ? -34.368 32.129 12.231 1 92.57 642 SER A N 1
ATOM 4995 C CA . SER A 1 642 ? -35.195 32.166 13.433 1 92.57 642 SER A CA 1
ATOM 4996 C C . SER A 1 642 ? -34.712 33.238 14.403 1 92.57 642 SER A C 1
ATOM 4998 O O . SER A 1 642 ? -33.594 33.742 14.274 1 92.57 642 SER A O 1
ATOM 5000 N N . ALA A 1 643 ? -35.518 33.592 15.346 1 93.17 643 ALA A N 1
ATOM 5001 C CA . ALA A 1 643 ? -35.165 34.604 16.339 1 93.17 643 ALA A CA 1
ATOM 5002 C C . ALA A 1 643 ? -33.927 34.19 17.129 1 93.17 643 ALA A C 1
ATOM 5004 O O . ALA A 1 643 ? -33.062 35.019 17.419 1 93.17 643 ALA A O 1
ATOM 5005 N N . ALA A 1 644 ? -33.839 32.967 17.395 1 93.01 644 ALA A N 1
ATOM 5006 C CA . ALA A 1 644 ? -32.707 32.455 18.163 1 93.01 644 ALA A CA 1
ATOM 5007 C C . ALA A 1 644 ? -31.411 32.559 17.364 1 93.01 644 ALA A C 1
ATOM 5009 O O . ALA A 1 644 ? -30.359 32.891 17.917 1 93.01 644 ALA A O 1
ATOM 5010 N N . ASP A 1 645 ? -31.566 32.291 16.146 1 94.26 645 ASP A N 1
ATOM 5011 C CA . ASP A 1 645 ? -30.392 32.369 15.282 1 94.26 645 ASP A CA 1
ATOM 5012 C C . ASP A 1 645 ? -29.927 33.814 15.117 1 94.26 645 ASP A C 1
ATOM 5014 O O . ASP A 1 645 ? -28.725 34.082 15.058 1 94.26 645 ASP A O 1
ATOM 5018 N N . VAL A 1 646 ? -30.861 34.687 15.003 1 95.92 646 VAL A N 1
ATOM 5019 C CA . VAL A 1 646 ? -30.539 36.103 14.86 1 95.92 646 VAL A CA 1
ATOM 5020 C C . VAL A 1 646 ? -29.775 36.587 16.091 1 95.92 646 VAL A C 1
ATOM 5022 O O . VAL A 1 646 ? -28.783 37.31 15.969 1 95.92 646 VAL A O 1
ATOM 5025 N N . ASP A 1 647 ? -30.232 36.171 17.21 1 95.13 647 ASP A N 1
ATOM 5026 C CA . ASP A 1 647 ? -29.563 36.556 18.449 1 95.13 647 ASP A CA 1
ATOM 5027 C C . ASP A 1 647 ? -28.129 36.034 18.485 1 95.13 647 ASP A C 1
ATOM 5029 O O . ASP A 1 647 ? -27.203 36.769 18.835 1 95.13 647 ASP A O 1
ATOM 5033 N N . ALA A 1 648 ? -27.97 34.82 18.158 1 95.95 648 ALA A N 1
ATOM 5034 C CA . ALA A 1 648 ? -26.657 34.183 18.216 1 95.95 648 ALA A CA 1
ATOM 5035 C C . ALA A 1 648 ? -25.692 34.825 17.224 1 95.95 648 ALA A C 1
ATOM 5037 O O . ALA A 1 648 ? -24.538 35.1 17.561 1 95.95 648 ALA A O 1
ATOM 5038 N N . ILE A 1 649 ? -26.159 35.05 16.05 1 97.32 649 ILE A N 1
ATOM 5039 C CA . ILE A 1 649 ? -25.311 35.64 15.02 1 97.32 649 ILE A CA 1
ATOM 5040 C C . ILE A 1 649 ? -24.962 37.078 15.4 1 97.32 649 ILE A C 1
ATOM 5042 O O . ILE A 1 649 ? -23.824 37.516 15.216 1 97.32 649 ILE A O 1
ATOM 5046 N N . SER A 1 650 ? -25.928 37.794 15.945 1 96.66 650 SER A N 1
ATOM 5047 C CA . SER A 1 650 ? -25.704 39.173 16.367 1 96.66 650 SER A CA 1
ATOM 5048 C C . SER A 1 650 ? -24.642 39.252 17.458 1 96.66 650 SER A C 1
ATOM 5050 O O . SER A 1 650 ? -23.803 40.155 17.45 1 96.66 650 SER A O 1
ATOM 5052 N N . GLU A 1 651 ? -24.718 38.333 18.272 1 96.09 651 GLU A N 1
ATOM 5053 C CA . GLU A 1 651 ? -23.726 38.298 19.343 1 96.09 651 GLU A CA 1
ATOM 5054 C C . GLU A 1 651 ? -22.315 38.149 18.784 1 96.09 651 GLU A C 1
ATOM 5056 O O . GLU A 1 651 ? -21.387 38.823 19.237 1 96.09 651 GLU A O 1
ATOM 5061 N N . VAL A 1 652 ? -22.129 37.225 17.858 1 96.38 652 VAL A N 1
ATOM 5062 C CA . VAL A 1 652 ? -20.824 37.006 17.244 1 96.38 652 VAL A CA 1
ATOM 5063 C C . VAL A 1 652 ? -20.376 38.271 16.515 1 96.38 652 VAL A C 1
ATOM 5065 O O . VAL A 1 652 ? -19.205 38.654 16.586 1 96.38 652 VAL A O 1
ATOM 5068 N N . LEU A 1 653 ? -21.319 38.937 15.864 1 96.17 653 LEU A N 1
ATOM 5069 C CA . LEU A 1 653 ? -21.019 40.169 15.143 1 96.17 653 LEU A CA 1
ATOM 5070 C C . LEU A 1 653 ? -20.56 41.263 16.101 1 96.17 653 LEU A C 1
ATOM 5072 O O . LEU A 1 653 ? -19.551 41.926 15.856 1 96.17 653 LEU A O 1
ATOM 5076 N N . LEU A 1 654 ? -21.231 41.399 17.23 1 94.96 654 LEU A N 1
ATOM 5077 C CA . LEU A 1 654 ? -20.931 42.444 18.202 1 94.96 654 LEU A CA 1
ATOM 5078 C C . LEU A 1 654 ? -19.61 42.165 18.911 1 94.96 654 LEU A C 1
ATOM 5080 O O . LEU A 1 654 ? -18.79 43.07 19.082 1 94.96 654 LEU A O 1
ATOM 5084 N N . LYS A 1 655 ? -19.422 40.957 19.295 1 94.59 655 LYS A N 1
ATOM 5085 C CA . LYS A 1 655 ? -18.179 40.587 19.967 1 94.59 655 LYS A CA 1
ATOM 5086 C C . LYS A 1 655 ? -16.978 40.775 19.043 1 94.59 655 LYS A C 1
ATOM 5088 O O . LYS A 1 655 ? -15.899 41.167 19.492 1 94.59 655 LYS A O 1
ATOM 5093 N N . THR A 1 656 ? -17.17 40.433 17.82 1 94.7 656 THR A N 1
ATOM 5094 C CA . THR A 1 656 ? -16.074 40.578 16.868 1 94.7 656 THR A CA 1
ATOM 5095 C C . THR A 1 656 ? -15.766 42.052 16.62 1 94.7 656 THR A C 1
ATOM 5097 O O . THR A 1 656 ? -14.6 42.451 16.584 1 94.7 656 THR A O 1
ATOM 5100 N N . ALA A 1 657 ? -16.808 42.824 16.434 1 92.95 657 ALA A N 1
ATOM 5101 C CA . ALA A 1 657 ? -16.612 44.263 16.284 1 92.95 657 ALA A CA 1
ATOM 5102 C C . ALA A 1 657 ? -15.866 44.843 17.483 1 92.95 657 ALA A C 1
ATOM 5104 O O . ALA A 1 657 ? -14.973 45.678 17.321 1 92.95 657 ALA A O 1
ATOM 5105 N N . GLY A 1 658 ? -16.226 44.388 18.659 1 89.48 658 GLY A N 1
ATOM 5106 C CA . GLY A 1 658 ? -15.558 44.822 19.876 1 89.48 658 GLY A CA 1
ATOM 5107 C C . GLY A 1 658 ? -14.095 44.424 19.928 1 89.48 658 GLY A C 1
ATOM 5108 O O . GLY A 1 658 ? -13.251 45.201 20.379 1 89.48 658 GLY A O 1
ATOM 5109 N N . THR A 1 659 ? -13.844 43.261 19.52 1 87.77 659 THR A N 1
ATOM 5110 C CA . THR A 1 659 ? -12.488 42.723 19.526 1 87.77 659 THR A CA 1
ATOM 5111 C C . THR A 1 659 ? -11.552 43.608 18.709 1 87.77 659 THR A C 1
ATOM 5113 O O . THR A 1 659 ? -10.388 43.793 19.073 1 87.77 659 THR A O 1
ATOM 5116 N N . PHE A 1 660 ? -12.06 44.201 17.68 1 87.26 660 PHE A N 1
ATOM 5117 C CA . PHE A 1 660 ? -11.2 44.994 16.808 1 87.26 660 PHE A CA 1
ATOM 5118 C C . PHE A 1 660 ? -11.477 46.482 16.983 1 87.26 660 PHE A C 1
ATOM 5120 O O . PHE A 1 660 ? -11.045 47.299 16.167 1 87.26 660 PHE A O 1
ATOM 5127 N N . ASN A 1 661 ? -12.212 46.884 17.958 1 85.51 661 ASN A N 1
ATOM 5128 C CA . ASN A 1 661 ? -12.523 48.257 18.342 1 85.51 661 ASN A CA 1
ATOM 5129 C C . ASN A 1 661 ? -13.209 49.014 17.209 1 85.51 661 ASN A C 1
ATOM 5131 O O . ASN A 1 661 ? -12.814 50.132 16.875 1 85.51 661 ASN A O 1
ATOM 5135 N N . LEU A 1 662 ? -14.14 48.333 16.565 1 88.05 662 LEU A N 1
ATOM 5136 C CA . LEU A 1 662 ? -14.924 48.914 15.48 1 88.05 662 LEU A CA 1
ATOM 5137 C C . LEU A 1 662 ? -16.367 49.144 15.916 1 88.05 662 LEU A C 1
ATOM 5139 O O . LEU A 1 662 ? -16.823 48.562 16.903 1 88.05 662 LEU A O 1
ATOM 5143 N N . PRO A 1 663 ? -17.087 50.021 15.116 1 87.76 663 PRO A N 1
ATOM 5144 C CA . PRO A 1 663 ? -18.48 50.283 15.487 1 87.76 663 PRO A CA 1
ATOM 5145 C C . PRO A 1 663 ? -19.368 49.048 15.35 1 87.76 663 PRO A C 1
ATOM 5147 O O . PRO A 1 663 ? -19.108 48.186 14.508 1 87.76 663 PRO A O 1
ATOM 5150 N N . ASP A 1 664 ? -20.41 48.992 16.173 1 91.7 664 ASP A N 1
ATOM 5151 C CA . ASP A 1 664 ? -21.397 47.922 16.066 1 91.7 664 ASP A CA 1
ATOM 5152 C C . ASP A 1 664 ? -22.092 47.95 14.706 1 91.7 664 ASP A C 1
ATOM 5154 O O . ASP A 1 664 ? -22.359 49.024 14.162 1 91.7 664 ASP A O 1
ATOM 5158 N N . PRO A 1 665 ? -22.414 46.814 14.21 1 94.55 665 PRO A N 1
ATOM 5159 C CA . PRO A 1 665 ? -23.098 46.78 12.915 1 94.55 665 PRO A CA 1
ATOM 5160 C C . PRO A 1 665 ? -24.593 47.068 13.03 1 94.55 665 PRO A C 1
ATOM 5162 O O . PRO A 1 665 ? -25.192 46.832 14.083 1 94.55 665 PRO A O 1
ATOM 5165 N N . SER A 1 666 ? -25.152 47.578 11.861 1 93.76 666 SER A N 1
ATOM 5166 C CA . SER A 1 666 ? -26.603 47.586 11.709 1 93.76 666 SER A CA 1
ATOM 5167 C C . SER A 1 666 ? -27.113 46.241 11.202 1 93.76 666 SER A C 1
ATOM 5169 O O . SER A 1 666 ? -26.649 45.742 10.175 1 93.76 666 SER A O 1
ATOM 5171 N N . ILE A 1 667 ? -28.045 45.594 11.893 1 96.35 667 ILE A N 1
ATOM 5172 C CA . ILE A 1 667 ? -28.514 44.257 11.548 1 96.35 667 ILE A CA 1
ATOM 5173 C C . ILE A 1 667 ? -29.984 44.316 11.137 1 96.35 667 ILE A C 1
ATOM 5175 O O . ILE A 1 667 ? -30.834 44.763 11.911 1 96.35 667 ILE A O 1
ATOM 5179 N N . ALA A 1 668 ? -30.275 43.92 9.877 1 95.69 668 ALA A N 1
ATOM 5180 C CA . ALA A 1 668 ? -31.638 43.814 9.363 1 95.69 668 ALA A CA 1
ATOM 5181 C C . ALA A 1 668 ? -32.044 42.354 9.183 1 95.69 668 ALA A C 1
ATOM 5183 O O . ALA A 1 668 ? -31.275 41.551 8.647 1 95.69 668 ALA A O 1
ATOM 5184 N N . CYS A 1 669 ? -33.192 41.948 9.666 1 95.76 669 CYS A N 1
ATOM 5185 C CA . CYS A 1 669 ? -33.736 40.604 9.514 1 95.76 669 CYS A CA 1
ATOM 5186 C C . CYS A 1 669 ? -34.92 40.6 8.554 1 95.76 669 CYS A C 1
ATOM 5188 O O . CYS A 1 669 ? -35.889 41.334 8.753 1 95.76 669 CYS A O 1
ATOM 5190 N N . ILE A 1 670 ? -34.826 39.807 7.526 1 95.12 670 ILE A N 1
ATOM 5191 C CA . ILE A 1 670 ? -35.903 39.756 6.543 1 95.12 670 ILE A CA 1
ATOM 5192 C C . ILE A 1 670 ? -36.356 38.311 6.347 1 95.12 670 ILE A C 1
ATOM 5194 O O . ILE A 1 670 ? -35.661 37.376 6.753 1 95.12 670 ILE A O 1
ATOM 5198 N N . SER A 1 671 ? -37.543 38.187 5.675 1 92.97 671 SER A N 1
ATOM 5199 C CA . SER A 1 671 ? -38.07 36.848 5.435 1 92.97 671 SER A CA 1
ATOM 5200 C C . SER A 1 671 ? -37.309 36.147 4.315 1 92.97 671 SER A C 1
ATOM 5202 O O . SER A 1 671 ? -36.583 36.789 3.553 1 92.97 671 SER A O 1
ATOM 5204 N N . SER A 1 672 ? -37.508 34.88 4.224 1 91.39 672 SER A N 1
ATOM 5205 C CA . SER A 1 672 ? -36.794 34.061 3.25 1 91.39 672 SER A CA 1
ATOM 5206 C C . SER A 1 672 ? -37.174 34.442 1.823 1 91.39 672 SER A C 1
ATOM 5208 O O . SER A 1 672 ? -36.405 34.212 0.888 1 91.39 672 SER A O 1
ATOM 5210 N N . THR A 1 673 ? -38.299 35.104 1.604 1 90.28 673 THR A N 1
ATOM 5211 C CA . THR A 1 673 ? -38.793 35.387 0.261 1 90.28 673 THR A CA 1
ATOM 5212 C C . THR A 1 673 ? -38.63 36.867 -0.074 1 90.28 673 THR A C 1
ATOM 5214 O O . THR A 1 673 ? -38.826 37.275 -1.221 1 90.28 673 THR A O 1
ATOM 5217 N N . ASP A 1 674 ? -38.156 37.613 0.849 1 91.48 674 ASP A N 1
ATOM 5218 C CA . ASP A 1 674 ? -38.088 39.059 0.656 1 91.48 674 ASP A CA 1
ATOM 5219 C C . ASP A 1 674 ? -36.947 39.433 -0.287 1 91.48 674 ASP A C 1
ATOM 5221 O O . ASP A 1 674 ? -35.953 38.711 -0.385 1 91.48 674 ASP A O 1
ATOM 5225 N N . ASP A 1 675 ? -37.156 40.572 -0.917 1 89.79 675 ASP A N 1
ATOM 5226 C CA . ASP A 1 675 ? -36.116 41.12 -1.781 1 89.79 675 ASP A CA 1
ATOM 5227 C C . ASP A 1 675 ? -35.174 42.031 -0.997 1 89.79 675 ASP A C 1
ATOM 5229 O O . ASP A 1 675 ? -35.496 42.458 0.113 1 89.79 675 ASP A O 1
ATOM 5233 N N . LEU A 1 676 ? -33.987 42.323 -1.534 1 92.08 676 LEU A N 1
ATOM 5234 C CA . LEU A 1 676 ? -32.94 43.054 -0.83 1 92.08 676 LEU A CA 1
ATOM 5235 C C . LEU A 1 676 ? -33.002 44.542 -1.158 1 92.08 676 LEU A C 1
ATOM 5237 O O . LEU A 1 676 ? -32.235 45.336 -0.608 1 92.08 676 LEU A O 1
ATOM 5241 N N . ARG A 1 677 ? -33.759 45.177 -2.054 1 82.41 677 ARG A N 1
ATOM 5242 C CA . ARG A 1 677 ? -33.788 46.52 -2.625 1 82.41 677 ARG A CA 1
ATOM 5243 C C . ARG A 1 677 ? -33.827 47.58 -1.529 1 82.41 677 ARG A C 1
ATOM 5245 O O . ARG A 1 677 ? -33.106 48.577 -1.597 1 82.41 677 ARG A O 1
ATOM 5252 N N . ASP A 1 678 ? -34.587 47.41 -0.44 1 84.09 678 ASP A N 1
ATOM 5253 C CA . ASP A 1 678 ? -34.736 48.485 0.536 1 84.09 678 ASP A CA 1
ATOM 5254 C C . ASP A 1 678 ? -34.03 48.14 1.845 1 84.09 678 ASP A C 1
ATOM 5256 O O . ASP A 1 678 ? -34.217 48.822 2.855 1 84.09 678 ASP A O 1
ATOM 5260 N N . VAL A 1 679 ? -33.059 47.234 1.725 1 92.64 679 VAL A N 1
ATOM 5261 C CA . VAL A 1 679 ? -32.471 46.801 2.988 1 92.64 679 VAL A CA 1
ATOM 5262 C C . VAL A 1 679 ? -30.963 47.039 2.964 1 92.64 679 VAL A C 1
ATOM 5264 O O . VAL A 1 679 ? -30.336 47.193 4.015 1 92.64 679 VAL A O 1
ATOM 5267 N N . LEU A 1 680 ? -30.335 47.111 1.847 1 94.19 680 LEU A N 1
ATOM 5268 C CA . LEU A 1 680 ? -28.901 47.344 1.718 1 94.19 680 LEU A CA 1
ATOM 5269 C C . LEU A 1 680 ? -28.557 48.798 2.023 1 94.19 680 LEU A C 1
ATOM 5271 O O . LEU A 1 680 ? -29.317 49.706 1.676 1 94.19 680 LEU A O 1
ATOM 5275 N N . SER A 1 681 ? -27.46 48.989 2.658 1 92.19 681 SER A N 1
ATOM 5276 C CA . SER A 1 681 ? -27.018 50.333 3.015 1 92.19 681 SER A CA 1
ATOM 5277 C C . SER A 1 681 ? -26.143 50.935 1.92 1 92.19 681 SER A C 1
ATOM 5279 O O . SER A 1 681 ? -25.178 50.31 1.475 1 92.19 681 SER A O 1
ATOM 5281 N N . PRO A 1 682 ? -26.337 52.18 1.508 1 89.97 682 PRO A N 1
ATOM 5282 C CA . PRO A 1 682 ? -25.54 52.826 0.463 1 89.97 682 PRO A CA 1
ATOM 5283 C C . PRO A 1 682 ? -24.227 53.4 0.991 1 89.97 682 PRO A C 1
ATOM 5285 O O . PRO A 1 682 ? -23.481 54.036 0.241 1 89.97 682 PRO A O 1
ATOM 5288 N N . ARG A 1 683 ? -23.859 53.259 2.258 1 84.54 683 ARG A N 1
ATOM 5289 C CA . ARG A 1 683 ? -22.649 53.855 2.814 1 84.54 683 ARG A CA 1
ATOM 5290 C C . ARG A 1 683 ? -21.919 52.868 3.718 1 84.54 683 ARG A C 1
ATOM 5292 O O . ARG A 1 683 ? -21.254 53.27 4.675 1 84.54 683 ARG A O 1
ATOM 5299 N N . ALA A 1 684 ? -22.14 51.564 3.504 1 88.63 684 ALA A N 1
ATOM 5300 C CA . ALA A 1 684 ? -21.57 50.58 4.42 1 88.63 684 ALA A CA 1
ATOM 5301 C C . ALA A 1 684 ? -21.05 49.362 3.663 1 88.63 684 ALA A C 1
ATOM 5303 O O . ALA A 1 684 ? -21.292 49.22 2.462 1 88.63 684 ALA A O 1
ATOM 5304 N N . VAL A 1 685 ? -20.174 48.595 4.397 1 91.53 685 VAL A N 1
ATOM 5305 C CA . VAL A 1 685 ? -19.92 47.224 3.968 1 91.53 685 VAL A CA 1
ATOM 5306 C C . VAL A 1 685 ? -21.134 46.351 4.278 1 91.53 685 VAL A C 1
ATOM 5308 O O . VAL A 1 685 ? -21.483 46.153 5.444 1 91.53 685 VAL A O 1
ATOM 5311 N N . ASN A 1 686 ? -21.826 45.939 3.21 1 94.33 686 ASN A N 1
ATOM 5312 C CA . ASN A 1 686 ? -23.028 45.13 3.379 1 94.33 686 ASN A CA 1
ATOM 5313 C C . ASN A 1 686 ? -22.7 43.641 3.434 1 94.33 686 ASN A C 1
ATOM 5315 O O . ASN A 1 686 ? -22.097 43.099 2.505 1 94.33 686 ASN A O 1
ATOM 5319 N N . LEU A 1 687 ? -22.985 42.964 4.506 1 96.28 687 LEU A N 1
ATOM 5320 C CA . LEU A 1 687 ? -22.883 41.513 4.615 1 96.28 687 LEU A CA 1
ATOM 5321 C C . LEU A 1 687 ? -24.26 40.863 4.523 1 96.28 687 LEU A C 1
ATOM 5323 O O . LEU A 1 687 ? -25.131 41.124 5.357 1 96.28 687 LEU A O 1
ATOM 5327 N N . VAL A 1 688 ? -24.436 40.073 3.462 1 97.23 688 VAL A N 1
ATOM 5328 C CA . VAL A 1 688 ? -25.706 39.376 3.284 1 97.23 688 VAL A CA 1
ATOM 5329 C C . VAL A 1 688 ? -25.535 37.897 3.623 1 97.23 688 VAL A C 1
ATOM 5331 O O . VAL A 1 688 ? -24.74 37.197 2.992 1 97.23 688 VAL A O 1
ATOM 5334 N N . ILE A 1 689 ? -26.238 37.414 4.593 1 97.64 689 ILE A N 1
ATOM 5335 C CA . ILE A 1 689 ? -26.221 36.016 5.009 1 97.64 689 ILE A CA 1
ATOM 5336 C C . ILE A 1 689 ? -27.546 35.352 4.64 1 97.64 689 ILE A C 1
ATOM 5338 O O . ILE A 1 689 ? -28.574 35.611 5.27 1 97.64 689 ILE A O 1
ATOM 5342 N N . GLY A 1 690 ? -27.511 34.502 3.649 1 96.15 690 GLY A N 1
ATOM 5343 C CA . GLY A 1 690 ? -28.706 33.853 3.132 1 96.15 690 GLY A CA 1
ATOM 5344 C C . GLY A 1 690 ? -29.143 34.395 1.784 1 96.15 690 GLY A C 1
ATOM 5345 O O . GLY A 1 690 ? -30.037 35.241 1.71 1 96.15 690 GLY A O 1
ATOM 5346 N N . MET A 1 691 ? -28.6 33.844 0.73 1 95.17 691 MET A N 1
ATOM 5347 C CA . MET A 1 691 ? -28.953 34.251 -0.627 1 95.17 691 MET A CA 1
ATOM 5348 C C . MET A 1 691 ? -30.155 33.462 -1.136 1 95.17 691 MET A C 1
ATOM 5350 O O . MET A 1 691 ? -30.441 32.371 -0.641 1 95.17 691 MET A O 1
ATOM 5354 N N . LYS A 1 692 ? -30.812 33.994 -2.072 1 94.17 692 LYS A N 1
ATOM 5355 C CA . LYS A 1 692 ? -31.84 33.297 -2.839 1 94.17 692 LYS A CA 1
ATOM 5356 C C . LYS A 1 692 ? -31.672 33.545 -4.335 1 94.17 692 LYS A C 1
ATOM 5358 O O . LYS A 1 692 ? -30.856 34.374 -4.745 1 94.17 692 LYS A O 1
ATOM 5363 N N . ASP A 1 693 ? -32.489 32.851 -5.142 1 92.96 693 ASP A N 1
ATOM 5364 C CA . ASP A 1 693 ? -32.436 33.016 -6.591 1 92.96 693 ASP A CA 1
ATOM 5365 C C . ASP A 1 693 ? -32.776 34.449 -6.994 1 92.96 693 ASP A C 1
ATOM 5367 O O . ASP A 1 693 ? -33.732 35.034 -6.48 1 92.96 693 ASP A O 1
ATOM 5371 N N . GLY A 1 694 ? -31.969 35.041 -7.772 1 94.21 694 GLY A N 1
ATOM 5372 C CA . GLY A 1 694 ? -32.23 36.384 -8.265 1 94.21 694 GLY A CA 1
ATOM 5373 C C . GLY A 1 694 ? -31.435 37.451 -7.537 1 94.21 694 GLY A C 1
ATOM 5374 O O . GLY A 1 694 ? -31.332 38.586 -8.008 1 94.21 694 GLY A O 1
ATOM 5375 N N . ASP A 1 695 ? -30.887 37.148 -6.43 1 96.39 695 ASP A N 1
ATOM 5376 C CA . ASP A 1 695 ? -30.155 38.129 -5.635 1 96.39 695 ASP A CA 1
ATOM 5377 C C . ASP A 1 695 ? -28.946 38.663 -6.399 1 96.39 695 ASP A C 1
ATOM 5379 O O . ASP A 1 695 ? -28.544 39.813 -6.21 1 96.39 695 ASP A O 1
ATOM 5383 N N . SER A 1 696 ? -28.342 37.867 -7.235 1 97.03 696 SER A N 1
ATOM 5384 C CA . SER A 1 696 ? -27.158 38.281 -7.98 1 97.03 696 SER A CA 1
ATOM 5385 C C . SER A 1 696 ? -27.446 39.51 -8.836 1 97.03 696 SER A C 1
ATOM 5387 O O . SER A 1 696 ? -26.608 40.408 -8.944 1 97.03 696 SER A O 1
ATOM 5389 N N . VAL A 1 697 ? -28.603 39.559 -9.373 1 96.33 697 VAL A N 1
ATOM 5390 C CA . VAL A 1 697 ? -29.012 40.693 -10.195 1 96.33 697 VAL A CA 1
ATOM 5391 C C . VAL A 1 697 ? -29.212 41.925 -9.315 1 96.33 697 VAL A C 1
ATOM 5393 O O . VAL A 1 697 ? -28.819 43.032 -9.689 1 96.33 697 VAL A O 1
ATOM 5396 N N . GLN A 1 698 ? -29.777 41.699 -8.169 1 96.2 698 GLN A N 1
ATOM 5397 C CA . GLN A 1 698 ? -29.989 42.801 -7.236 1 96.2 698 GLN A CA 1
ATOM 5398 C C . GLN A 1 698 ? -28.66 43.369 -6.746 1 96.2 698 GLN A C 1
ATOM 5400 O O . GLN A 1 698 ? -28.509 44.586 -6.616 1 96.2 698 GLN A O 1
ATOM 5405 N N . PHE A 1 699 ? -27.716 42.495 -6.455 1 97.69 699 PHE A N 1
ATOM 5406 C CA . PHE A 1 699 ? -26.386 42.93 -6.045 1 97.69 699 PHE A CA 1
ATOM 5407 C C . PHE A 1 699 ? -25.738 43.785 -7.126 1 97.69 699 PHE A C 1
ATOM 5409 O O . PHE A 1 699 ? -25.225 44.87 -6.843 1 97.69 699 PHE A O 1
ATOM 5416 N N . ALA A 1 700 ? -25.807 43.287 -8.349 1 97.24 700 ALA A N 1
ATOM 5417 C CA . ALA A 1 700 ? -25.165 43.972 -9.468 1 97.24 700 ALA A CA 1
ATOM 5418 C C . ALA A 1 700 ? -25.768 45.358 -9.68 1 97.24 700 ALA A C 1
ATOM 5420 O O . ALA A 1 700 ? -25.041 46.334 -9.881 1 97.24 700 ALA A O 1
ATOM 5421 N N . ASN A 1 701 ? -27.084 45.477 -9.601 1 95.83 701 ASN A N 1
ATOM 5422 C CA . ASN A 1 701 ? -27.775 46.75 -9.78 1 95.83 701 ASN A CA 1
ATOM 5423 C C . ASN A 1 701 ? -27.441 47.732 -8.662 1 95.83 701 ASN A C 1
ATOM 5425 O O . ASN A 1 701 ? -27.23 48.92 -8.915 1 95.83 701 ASN A O 1
ATOM 5429 N N . PHE A 1 702 ? -27.432 47.235 -7.516 1 96.43 702 PHE A N 1
ATOM 5430 C CA . PHE A 1 702 ? -27.143 48.082 -6.365 1 96.43 702 PHE A CA 1
ATOM 5431 C C . PHE A 1 702 ? -25.72 48.624 -6.436 1 96.43 702 PHE A C 1
ATOM 5433 O O . PHE A 1 702 ? -25.49 49.811 -6.197 1 96.43 702 PHE A O 1
ATOM 5440 N N . LEU A 1 703 ? -24.75 47.802 -6.748 1 95.38 703 LEU A N 1
ATOM 5441 C CA . LEU A 1 703 ? -23.345 48.188 -6.823 1 95.38 703 LEU A CA 1
ATOM 5442 C C . LEU A 1 703 ? -23.106 49.146 -7.984 1 95.38 703 LEU A C 1
ATOM 5444 O O . LEU A 1 703 ? -22.236 50.017 -7.907 1 95.38 703 LEU A O 1
ATOM 5448 N N . ALA A 1 704 ? -23.876 48.965 -9.012 1 95.21 704 ALA A N 1
ATOM 5449 C CA . ALA A 1 704 ? -23.776 49.89 -10.138 1 95.21 704 ALA A CA 1
ATOM 5450 C C . ALA A 1 704 ? -24.262 51.283 -9.749 1 95.21 704 ALA A C 1
ATOM 5452 O O . ALA A 1 704 ? -23.721 52.289 -10.215 1 95.21 704 ALA A O 1
ATOM 5453 N N . LYS A 1 705 ? -25.248 51.29 -8.891 1 94.46 705 LYS A N 1
ATOM 5454 C CA . LYS A 1 705 ? -25.868 52.545 -8.475 1 94.46 705 LYS A CA 1
ATOM 5455 C C . LYS A 1 705 ? -25.034 53.242 -7.404 1 94.46 705 LYS A C 1
ATOM 5457 O O . LYS A 1 705 ? -24.994 54.473 -7.344 1 94.46 705 LYS A O 1
ATOM 5462 N N . HIS A 1 706 ? -24.346 52.48 -6.569 1 91.47 706 HIS A N 1
ATOM 5463 C CA . HIS A 1 706 ? -23.579 53.032 -5.458 1 91.47 706 HIS A CA 1
ATOM 5464 C C . HIS A 1 706 ? -22.104 52.659 -5.567 1 91.47 706 HIS A C 1
ATOM 5466 O O . HIS A 1 706 ? -21.734 51.504 -5.346 1 91.47 706 HIS A O 1
ATOM 5472 N N . SER A 1 707 ? -21.227 53.618 -5.703 1 87.78 707 SER A N 1
ATOM 5473 C CA . SER A 1 707 ? -19.833 53.354 -6.047 1 87.78 707 SER A CA 1
ATOM 5474 C C . SER A 1 707 ? -18.983 53.161 -4.796 1 87.78 707 SER A C 1
ATOM 5476 O O . SER A 1 707 ? -17.854 52.672 -4.876 1 87.78 707 SER A O 1
ATOM 5478 N N . ASP A 1 708 ? -19.544 53.5 -3.658 1 84.84 708 ASP A N 1
ATOM 5479 C CA . ASP A 1 708 ? -18.712 53.473 -2.459 1 84.84 708 ASP A CA 1
ATOM 5480 C C . ASP A 1 708 ? -19.161 52.37 -1.503 1 84.84 708 ASP A C 1
ATOM 5482 O O . ASP A 1 708 ? -19.012 52.497 -0.286 1 84.84 708 ASP A O 1
ATOM 5486 N N . VAL A 1 709 ? -19.74 51.332 -2.038 1 89.59 709 VAL A N 1
ATOM 5487 C CA . VAL A 1 709 ? -20.251 50.263 -1.185 1 89.59 709 VAL A CA 1
ATOM 5488 C C . VAL A 1 709 ? -19.651 48.927 -1.616 1 89.59 709 VAL A C 1
ATOM 5490 O O . VAL A 1 709 ? -19.18 48.787 -2.748 1 89.59 709 VAL A O 1
ATOM 5493 N N . VAL A 1 710 ? -19.506 48.001 -0.636 1 92.21 710 VAL A N 1
ATOM 5494 C CA . VAL A 1 710 ? -19.084 46.627 -0.886 1 92.21 710 VAL A CA 1
ATOM 5495 C C . VAL A 1 710 ? -20.157 45.659 -0.39 1 92.21 710 VAL A C 1
ATOM 5497 O O . VAL A 1 710 ? -20.809 45.914 0.625 1 92.21 710 VAL A O 1
ATOM 5500 N N . ILE A 1 711 ? -20.435 44.651 -1.199 1 94.65 711 ILE A N 1
ATOM 5501 C CA . ILE A 1 711 ? -21.34 43.59 -0.771 1 94.65 711 ILE A CA 1
ATOM 5502 C C . ILE A 1 711 ? -20.559 42.294 -0.569 1 94.65 711 ILE A C 1
ATOM 5504 O O . ILE A 1 711 ? -19.786 41.886 -1.44 1 94.65 711 ILE A O 1
ATOM 5508 N N . GLU A 1 712 ? -20.744 41.713 0.567 1 95.61 712 GLU A N 1
ATOM 5509 C CA . GLU A 1 712 ? -20.111 40.439 0.894 1 95.61 712 GLU A CA 1
ATOM 5510 C C . GLU A 1 712 ? -21.154 39.354 1.148 1 95.61 712 GLU A C 1
ATOM 5512 O O . GLU A 1 712 ? -22.197 39.617 1.751 1 95.61 712 GLU A O 1
ATOM 5517 N N . VAL A 1 713 ? -20.878 38.176 0.642 1 97.53 713 VAL A N 1
ATOM 5518 C CA . VAL A 1 713 ? -21.694 37.006 0.946 1 97.53 713 VAL A CA 1
ATOM 5519 C C . VAL A 1 713 ? -20.815 35.898 1.523 1 97.53 713 VAL A C 1
ATOM 5521 O O . VAL A 1 713 ? -19.593 35.92 1.363 1 97.53 713 VAL A O 1
ATOM 5524 N N . CYS A 1 714 ? -21.434 34.969 2.153 1 97.11 714 CYS A N 1
ATOM 5525 C CA . CYS A 1 714 ? -20.689 33.878 2.771 1 97.11 714 CYS A CA 1
ATOM 5526 C C . CYS A 1 714 ? -20.264 32.849 1.73 1 97.11 714 CYS A C 1
ATOM 5528 O O . CYS A 1 714 ? -20.819 32.807 0.631 1 97.11 714 CYS A O 1
ATOM 5530 N N . PHE A 1 715 ? -19.364 32.05 2.084 1 97.74 715 PHE A N 1
ATOM 5531 C CA . PHE A 1 715 ? -18.801 31.067 1.166 1 97.74 715 PHE A CA 1
ATOM 5532 C C . PHE A 1 715 ? -19.876 30.101 0.681 1 97.74 715 PHE A C 1
ATOM 5534 O O . PHE A 1 715 ? -19.931 29.77 -0.505 1 97.74 715 PHE A O 1
ATOM 5541 N N . ASP A 1 716 ? -20.692 29.58 1.541 1 96.23 716 ASP A N 1
ATOM 5542 C CA . ASP A 1 716 ? -21.719 28.611 1.171 1 96.23 716 ASP A CA 1
ATOM 5543 C C . ASP A 1 716 ? -22.703 29.21 0.169 1 96.23 716 ASP A C 1
ATOM 5545 O O . ASP A 1 716 ? -23.183 28.515 -0.73 1 96.23 716 ASP A O 1
ATOM 5549 N N . ASP A 1 717 ? -23.002 30.466 0.334 1 96.86 717 ASP A N 1
ATOM 5550 C CA . ASP A 1 717 ? -23.861 31.157 -0.623 1 96.86 717 ASP A CA 1
ATOM 5551 C C . ASP A 1 717 ? -23.176 31.288 -1.981 1 96.86 717 ASP A C 1
ATOM 5553 O O . ASP A 1 717 ? -23.799 31.064 -3.021 1 96.86 717 ASP A O 1
ATOM 5557 N N . LEU A 1 718 ? -21.909 31.644 -1.9 1 97.54 718 LEU A N 1
ATOM 5558 C CA . LEU A 1 718 ? -21.154 31.699 -3.148 1 97.54 718 LEU A CA 1
ATOM 5559 C C . LEU A 1 718 ? -21.202 30.357 -3.871 1 97.54 718 LEU A C 1
ATOM 5561 O O . LEU A 1 718 ? -21.473 30.304 -5.072 1 97.54 718 LEU A O 1
ATOM 5565 N N . ALA A 1 719 ? -20.935 29.258 -3.163 1 96.7 719 ALA A N 1
ATOM 5566 C CA . ALA A 1 719 ? -20.837 27.924 -3.75 1 96.7 719 ALA A CA 1
ATOM 5567 C C . ALA A 1 719 ? -22.183 27.471 -4.308 1 96.7 719 ALA A C 1
ATOM 5569 O O . ALA A 1 719 ? -22.249 26.896 -5.397 1 96.7 719 ALA A O 1
ATOM 5570 N N . MET A 1 720 ? -23.225 27.75 -3.627 1 95.42 720 MET A N 1
ATOM 5571 C CA . MET A 1 720 ? -24.552 27.282 -4.015 1 95.42 720 MET A CA 1
ATOM 5572 C C . MET A 1 720 ? -25.084 28.079 -5.202 1 95.42 720 MET A C 1
ATOM 5574 O O . MET A 1 720 ? -25.802 27.539 -6.045 1 95.42 720 MET A O 1
ATOM 5578 N N . TYR A 1 721 ? -24.715 29.369 -5.272 1 96.57 721 TYR A N 1
ATOM 5579 C CA . TYR A 1 721 ? -25.263 30.239 -6.306 1 96.57 721 TYR A CA 1
ATOM 5580 C C . TYR A 1 721 ? -24.182 30.658 -7.296 1 96.57 721 TYR A C 1
ATOM 5582 O O . TYR A 1 721 ? -24.289 31.708 -7.934 1 96.57 721 TYR A O 1
ATOM 5590 N N . TYR A 1 722 ? -23.182 29.886 -7.369 1 97.5 722 TYR A N 1
ATOM 5591 C CA . TYR A 1 722 ? -21.992 30.207 -8.15 1 97.5 722 TYR A CA 1
ATOM 5592 C C . TYR A 1 722 ? -22.349 30.451 -9.611 1 97.5 722 TYR A C 1
ATOM 5594 O O . TYR A 1 722 ? -21.913 31.439 -10.206 1 97.5 722 TYR A O 1
ATOM 5602 N N . GLU A 1 723 ? -23.137 29.621 -10.235 1 95.5 723 GLU A N 1
ATOM 5603 C CA . GLU A 1 723 ? -23.477 29.726 -11.651 1 95.5 723 GLU A CA 1
ATOM 5604 C C . GLU A 1 723 ? -24.196 31.039 -11.949 1 95.5 723 GLU A C 1
ATOM 5606 O O . GLU A 1 723 ? -23.887 31.711 -12.935 1 95.5 723 GLU A O 1
ATOM 5611 N N . GLU A 1 724 ? -25.069 31.344 -11.073 1 96.49 724 GLU A N 1
ATOM 5612 C CA . GLU A 1 724 ? -25.816 32.587 -11.247 1 96.49 724 GLU A CA 1
ATOM 5613 C C . GLU A 1 724 ? -24.908 33.803 -11.087 1 96.49 724 GLU A C 1
ATOM 5615 O O . GLU A 1 724 ? -24.971 34.74 -11.886 1 96.49 724 GLU A O 1
ATOM 5620 N N . LEU A 1 725 ? -24.12 33.79 -10.056 1 98.01 725 LEU A N 1
ATOM 5621 C CA . LEU A 1 725 ? -23.227 34.909 -9.778 1 98.01 725 LEU A CA 1
ATOM 5622 C C . LEU A 1 725 ? -22.258 35.132 -10.933 1 98.01 725 LEU A C 1
ATOM 5624 O O . LEU A 1 725 ? -22.056 36.267 -11.37 1 98.01 725 LEU A O 1
ATOM 5628 N N . VAL A 1 726 ? -21.676 34.057 -11.442 1 97.68 726 VAL A N 1
ATOM 5629 C CA . VAL A 1 726 ? -20.72 34.163 -12.539 1 97.68 726 VAL A CA 1
ATOM 5630 C C . VAL A 1 726 ? -21.418 34.713 -13.781 1 97.68 726 VAL A C 1
ATOM 5632 O O . VAL A 1 726 ? -20.901 35.616 -14.443 1 97.68 726 VAL A O 1
ATOM 5635 N N . ALA A 1 727 ? -22.592 34.249 -14.061 1 97.02 727 ALA A N 1
ATOM 5636 C CA . ALA A 1 727 ? -23.329 34.676 -15.248 1 97.02 727 ALA A CA 1
ATOM 5637 C C . ALA A 1 727 ? -23.678 36.159 -15.173 1 97.02 727 ALA A C 1
ATOM 5639 O O . ALA A 1 727 ? -23.565 36.881 -16.167 1 97.02 727 ALA A O 1
ATOM 5640 N N . VAL A 1 728 ? -24.084 36.658 -14.044 1 98.16 728 VAL A N 1
ATOM 5641 C CA . VAL A 1 728 ? -24.552 38.029 -13.875 1 98.16 728 VAL A CA 1
ATOM 5642 C C . VAL A 1 728 ? -23.36 38.983 -13.859 1 98.16 728 VAL A C 1
ATOM 5644 O O . VAL A 1 728 ? -23.375 40.018 -14.53 1 98.16 728 VAL A O 1
ATOM 5647 N N . PHE A 1 729 ? -22.334 38.666 -13.202 1 98.03 729 PHE A N 1
ATOM 5648 C CA . PHE A 1 729 ? -21.243 39.607 -12.973 1 98.03 729 PHE A CA 1
ATOM 5649 C C . PHE A 1 729 ? -20.257 39.585 -14.135 1 98.03 729 PHE A C 1
ATOM 5651 O O . PHE A 1 729 ? -19.477 40.523 -14.311 1 98.03 729 PHE A O 1
ATOM 5658 N N . ALA A 1 730 ? -20.244 38.485 -14.867 1 96.77 730 ALA A N 1
ATOM 5659 C CA . ALA A 1 730 ? -19.414 38.452 -16.069 1 96.77 730 ALA A CA 1
ATOM 5660 C C . ALA A 1 730 ? -19.788 39.582 -17.024 1 96.77 730 ALA A C 1
ATOM 5662 O O . ALA A 1 730 ? -18.958 40.032 -17.818 1 96.77 730 ALA A O 1
ATOM 5663 N N . ALA A 1 731 ? -21.018 40.101 -16.88 1 96.5 731 ALA A N 1
ATOM 5664 C CA . ALA A 1 731 ? -21.527 41.134 -17.778 1 96.5 731 ALA A CA 1
ATOM 5665 C C . ALA A 1 731 ? -21.339 42.525 -17.178 1 96.5 731 ALA A C 1
ATOM 5667 O O . ALA A 1 731 ? -21.677 43.53 -17.806 1 96.5 731 ALA A O 1
ATOM 5668 N N . GLN A 1 732 ? -20.758 42.65 -16.029 1 97.05 732 GLN A N 1
ATOM 5669 C CA . GLN A 1 732 ? -20.585 43.926 -15.343 1 97.05 732 GLN A CA 1
ATOM 5670 C C . GLN A 1 732 ? -19.165 44.457 -15.519 1 97.05 732 GLN A C 1
ATOM 5672 O O . GLN A 1 732 ? -18.241 43.691 -15.803 1 97.05 732 GLN A O 1
ATOM 5677 N N . PRO A 1 733 ? -18.985 45.796 -15.353 1 96.25 733 PRO A N 1
ATOM 5678 C CA . PRO A 1 733 ? -17.625 46.34 -15.358 1 96.25 733 PRO A CA 1
ATOM 5679 C C . PRO A 1 733 ? -16.803 45.889 -14.153 1 96.25 733 PRO A C 1
ATOM 5681 O O . PRO A 1 733 ? -17.368 45.495 -13.129 1 96.25 733 PRO A O 1
ATOM 5684 N N . THR A 1 734 ? -15.506 45.968 -14.197 1 95.37 734 THR A N 1
ATOM 5685 C CA . THR A 1 734 ? -14.585 45.497 -13.168 1 95.37 734 THR A CA 1
ATOM 5686 C C . THR A 1 734 ? -14.797 46.257 -11.863 1 95.37 734 THR A C 1
ATOM 5688 O O . THR A 1 734 ? -14.578 45.713 -10.778 1 95.37 734 THR A O 1
ATOM 5691 N N . SER A 1 735 ? -15.281 47.521 -12.025 1 93.35 735 SER A N 1
ATOM 5692 C CA . SER A 1 735 ? -15.518 48.33 -10.834 1 93.35 735 SER A CA 1
ATOM 5693 C C . SER A 1 735 ? -16.654 47.757 -9.993 1 93.35 735 SER A C 1
ATOM 5695 O O . SER A 1 735 ? -16.67 47.915 -8.771 1 93.35 735 SER A O 1
ATOM 5697 N N . VAL A 1 736 ? -17.58 47.127 -10.674 1 95.52 736 VAL A N 1
ATOM 5698 C CA . VAL A 1 736 ? -18.696 46.481 -9.991 1 95.52 736 VAL A CA 1
ATOM 5699 C C . VAL A 1 736 ? -18.277 45.091 -9.517 1 95.52 736 VAL A C 1
ATOM 5701 O O . VAL A 1 736 ? -18.59 44.692 -8.393 1 95.52 736 VAL A O 1
ATOM 5704 N N . GLN A 1 737 ? -17.465 44.428 -10.299 1 96.35 737 GLN A N 1
ATOM 5705 C CA . GLN A 1 737 ? -17.002 43.078 -9.993 1 96.35 737 GLN A CA 1
ATOM 5706 C C . GLN A 1 737 ? -16.147 43.064 -8.729 1 96.35 737 GLN A C 1
ATOM 5708 O O . GLN A 1 737 ? -16.259 42.152 -7.907 1 96.35 737 GLN A O 1
ATOM 5713 N N . SER A 1 738 ? -15.34 44.029 -8.566 1 93.9 738 SER A N 1
ATOM 5714 C CA . SER A 1 738 ? -14.344 44.057 -7.501 1 93.9 738 SER A CA 1
ATOM 5715 C C . SER A 1 738 ? -14.992 44.31 -6.144 1 93.9 738 SER A C 1
ATOM 5717 O O . SER A 1 738 ? -14.378 44.07 -5.102 1 93.9 738 SER A O 1
ATOM 5719 N N . ARG A 1 739 ? -16.267 44.753 -6.155 1 93.33 739 ARG A N 1
ATOM 5720 C CA . ARG A 1 739 ? -16.917 45.154 -4.911 1 93.33 739 ARG A CA 1
ATOM 5721 C C . ARG A 1 739 ? -17.957 44.125 -4.481 1 93.33 739 ARG A C 1
ATOM 5723 O O . ARG A 1 739 ? -18.665 44.327 -3.491 1 93.33 739 ARG A O 1
ATOM 5730 N N . MET A 1 740 ? -18.105 43.066 -5.248 1 95.71 740 MET A N 1
ATOM 5731 C CA . MET A 1 740 ? -18.812 41.861 -4.824 1 95.71 740 MET A CA 1
ATOM 5732 C C . MET A 1 740 ? -17.833 40.795 -4.343 1 95.71 740 MET A C 1
ATOM 5734 O O . MET A 1 740 ? -17.063 40.25 -5.137 1 95.71 740 MET A O 1
ATOM 5738 N N . MET A 1 741 ? -17.93 40.486 -3.064 1 95.89 741 MET A N 1
ATOM 5739 C CA . MET A 1 741 ? -16.875 39.643 -2.511 1 95.89 741 MET A CA 1
ATOM 5740 C C . MET A 1 741 ? -17.465 38.496 -1.697 1 95.89 741 MET A C 1
ATOM 5742 O O . MET A 1 741 ? -18.658 38.497 -1.39 1 95.89 741 MET A O 1
ATOM 5746 N N . SER A 1 742 ? -16.69 37.524 -1.464 1 97.07 742 SER A N 1
ATOM 5747 C CA . SER A 1 742 ? -16.956 36.396 -0.577 1 97.07 742 SER A CA 1
ATOM 5748 C C . SER A 1 742 ? -15.684 35.931 0.123 1 97.07 742 SER A C 1
ATOM 5750 O O . SER A 1 742 ? -14.669 36.63 0.106 1 97.07 742 SER A O 1
ATOM 5752 N N . PHE A 1 743 ? -15.765 34.84 0.856 1 96.87 743 PHE A N 1
ATOM 5753 C CA . PHE A 1 743 ? -14.635 34.29 1.595 1 96.87 743 PHE A CA 1
ATOM 5754 C C . PHE A 1 743 ? -14.335 32.865 1.143 1 96.87 743 PHE A C 1
ATOM 5756 O O . PHE A 1 743 ? -15.245 32.123 0.766 1 96.87 743 PHE A O 1
ATOM 5763 N N . THR A 1 744 ? -13.107 32.581 1.099 1 97.26 744 THR A N 1
ATOM 5764 C CA . THR A 1 744 ? -12.777 31.206 0.738 1 97.26 744 THR A CA 1
ATOM 5765 C C . THR A 1 744 ? -11.436 30.796 1.339 1 97.26 744 THR A C 1
ATOM 5767 O O . THR A 1 744 ? -10.56 31.638 1.548 1 97.26 744 THR A O 1
ATOM 5770 N N . SER A 1 745 ? -11.356 29.594 1.713 1 96.24 745 SER A N 1
ATOM 5771 C CA . SER A 1 745 ? -10.076 28.989 2.067 1 96.24 745 SER A CA 1
ATOM 5772 C C . SER A 1 745 ? -9.532 28.138 0.925 1 96.24 745 SER A C 1
ATOM 5774 O O . SER A 1 745 ? -8.411 27.631 1 1 96.24 745 SER A O 1
ATOM 5776 N N . LEU A 1 746 ? -10.294 27.997 -0.143 1 97.07 746 LEU A N 1
ATOM 5777 C CA . LEU A 1 746 ? -9.902 27.181 -1.287 1 97.07 746 LEU A CA 1
ATOM 5778 C C . LEU A 1 746 ? -8.98 27.96 -2.22 1 97.07 746 LEU A C 1
ATOM 5780 O O . LEU A 1 746 ? -9.121 29.177 -2.365 1 97.07 746 LEU A O 1
ATOM 5784 N N . PRO A 1 747 ? -8.041 27.237 -2.795 1 95.31 747 PRO A N 1
ATOM 5785 C CA . PRO A 1 747 ? -7.364 27.908 -3.907 1 95.31 747 PRO A CA 1
ATOM 5786 C C . PRO A 1 747 ? -8.319 28.292 -5.034 1 95.31 747 PRO A C 1
ATOM 5788 O O . PRO A 1 747 ? -9.395 27.704 -5.164 1 95.31 747 PRO A O 1
ATOM 5791 N N . LEU A 1 748 ? -7.929 29.301 -5.768 1 97.26 748 LEU A N 1
ATOM 5792 C CA . LEU A 1 748 ? -8.813 29.782 -6.824 1 97.26 748 LEU A CA 1
ATOM 5793 C C . LEU A 1 748 ? -9.021 28.711 -7.889 1 97.26 748 LEU A C 1
ATOM 5795 O O . LEU A 1 748 ? -8.115 28.427 -8.675 1 97.26 748 LEU A O 1
ATOM 5799 N N . TRP A 1 749 ? -10.134 28.127 -7.961 1 97.89 749 TRP A N 1
ATOM 5800 C CA . TRP A 1 749 ? -10.477 26.964 -8.772 1 97.89 749 TRP A CA 1
ATOM 5801 C C . TRP A 1 749 ? -10.443 27.307 -10.258 1 97.89 749 TRP A C 1
ATOM 5803 O O . TRP A 1 749 ? -10.373 26.414 -11.106 1 97.89 749 TRP A O 1
ATOM 5813 N N . THR A 1 750 ? -10.5 28.572 -10.604 1 96.67 750 THR A N 1
ATOM 5814 C CA . THR A 1 750 ? -10.498 28.983 -12.003 1 96.67 750 THR A CA 1
ATOM 5815 C C . THR A 1 750 ? -9.075 29.24 -12.49 1 96.67 750 THR A C 1
ATOM 5817 O O . THR A 1 750 ? -8.854 29.488 -13.677 1 96.67 750 THR A O 1
ATOM 5820 N N . ASP A 1 751 ? -8.136 29.299 -11.555 1 96.73 751 ASP A N 1
ATOM 5821 C CA . ASP A 1 751 ? -6.747 29.554 -11.923 1 96.73 751 ASP A CA 1
ATOM 5822 C C . ASP A 1 751 ? -6.075 28.286 -12.445 1 96.73 751 ASP A C 1
ATOM 5824 O O . ASP A 1 751 ? -5.679 27.42 -11.663 1 96.73 751 ASP A O 1
ATOM 5828 N N . THR A 1 752 ? -5.836 28.174 -13.696 1 95.23 752 THR A N 1
ATOM 5829 C CA . THR A 1 752 ? -5.256 26.989 -14.318 1 95.23 752 THR A CA 1
ATOM 5830 C C . THR A 1 752 ? -3.777 27.207 -14.623 1 95.23 752 THR A C 1
ATOM 5832 O O . THR A 1 752 ? -3.191 26.483 -15.43 1 95.23 752 THR A O 1
ATOM 5835 N N . SER A 1 753 ? -3.212 28.291 -14.04 1 95.07 753 SER A N 1
ATOM 5836 C CA . SER A 1 753 ? -1.806 28.584 -14.298 1 95.07 753 SER A CA 1
ATOM 5837 C C . SER A 1 753 ? -0.897 27.53 -13.674 1 95.07 753 SER A C 1
ATOM 5839 O O . SER A 1 753 ? -1.225 26.959 -12.633 1 95.07 753 SER A O 1
ATOM 5841 N N . ALA A 1 754 ? 0.258 27.324 -14.222 1 93.11 754 ALA A N 1
ATOM 5842 C CA . ALA A 1 754 ? 1.237 26.365 -13.72 1 93.11 754 ALA A CA 1
ATOM 5843 C C . ALA A 1 754 ? 1.72 26.754 -12.325 1 93.11 754 ALA A C 1
ATOM 5845 O O . ALA A 1 754 ? 1.974 25.887 -11.485 1 93.11 754 ALA A O 1
ATOM 5846 N N . ASN A 1 755 ? 1.833 28.006 -12.134 1 89.68 755 ASN A N 1
ATOM 5847 C CA . ASN A 1 755 ? 2.288 28.502 -10.84 1 89.68 755 ASN A CA 1
ATOM 5848 C C . ASN A 1 755 ? 1.305 28.148 -9.727 1 89.68 755 ASN A C 1
ATOM 5850 O O . ASN A 1 755 ? 1.713 27.723 -8.645 1 89.68 755 ASN A O 1
ATOM 5854 N N . SER A 1 756 ? 0.048 28.323 -10.038 1 92.2 756 SER A N 1
ATOM 5855 C CA . SER A 1 756 ? -0.972 28.019 -9.039 1 92.2 756 SER A CA 1
ATOM 5856 C C . SER A 1 756 ? -1.066 26.518 -8.784 1 92.2 756 SER A C 1
ATOM 5858 O O . SER A 1 756 ? -1.234 26.087 -7.641 1 92.2 756 SER A O 1
ATOM 5860 N N . GLU A 1 757 ? -0.871 25.778 -9.84 1 91.47 757 GLU A N 1
ATOM 5861 C CA . GLU A 1 757 ? -0.966 24.327 -9.709 1 91.47 757 GLU A CA 1
ATOM 5862 C C . GLU A 1 757 ? 0.24 23.76 -8.965 1 91.47 757 GLU A C 1
ATOM 5864 O O . GLU A 1 757 ? 0.129 22.747 -8.272 1 91.47 757 GLU A O 1
ATOM 5869 N N . SER A 1 758 ? 1.374 24.386 -9.082 1 85.37 758 SER A N 1
ATOM 5870 C CA . SER A 1 758 ? 2.563 23.972 -8.343 1 85.37 758 SER A CA 1
ATOM 5871 C C . SER A 1 758 ? 2.441 24.316 -6.862 1 85.37 758 SER A C 1
ATOM 5873 O O . SER A 1 758 ? 2.906 23.563 -6.004 1 85.37 758 SER A O 1
ATOM 5875 N N . ARG A 1 759 ? 1.78 25.431 -6.66 1 86.34 759 ARG A N 1
ATOM 5876 C CA . ARG A 1 759 ? 1.593 25.885 -5.286 1 86.34 759 ARG A CA 1
ATOM 5877 C C . ARG A 1 759 ? 0.54 25.045 -4.571 1 86.34 759 ARG A C 1
ATOM 5879 O O . ARG A 1 759 ? 0.656 24.783 -3.372 1 86.34 759 ARG A O 1
ATOM 5886 N N . TRP A 1 760 ? -0.479 24.646 -5.432 1 91.56 760 TRP A N 1
ATOM 5887 C CA . TRP A 1 760 ? -1.59 23.877 -4.882 1 91.56 760 TRP A CA 1
ATOM 5888 C C . TRP A 1 760 ? -1.772 22.565 -5.637 1 91.56 760 TRP A C 1
ATOM 5890 O O . TRP A 1 760 ? -2.554 22.491 -6.587 1 91.56 760 TRP A O 1
ATOM 5900 N N . PRO A 1 761 ? -1.175 21.492 -5.166 1 90.01 761 PRO A N 1
ATOM 5901 C CA . PRO A 1 761 ? -1.323 20.202 -5.843 1 90.01 761 PRO A CA 1
ATOM 5902 C C . PRO A 1 761 ? -2.781 19.765 -5.97 1 90.01 761 PRO A C 1
ATOM 5904 O O . PRO A 1 761 ? -3.146 19.093 -6.938 1 90.01 761 PRO A O 1
ATOM 5907 N N . VAL A 1 762 ? -3.591 20.201 -5.048 1 92.96 762 VAL A N 1
ATOM 5908 C CA . VAL A 1 762 ? -5.007 19.855 -5.113 1 92.96 762 VAL A CA 1
ATOM 5909 C C . VAL A 1 762 ? -5.632 20.469 -6.363 1 92.96 762 VAL A C 1
ATOM 5911 O O . VAL A 1 762 ? -6.525 19.877 -6.973 1 92.96 762 VAL A O 1
ATOM 5914 N N . LEU A 1 763 ? -5.179 21.647 -6.729 1 95.5 763 LEU A N 1
ATOM 5915 C CA . LEU A 1 763 ? -5.71 22.306 -7.917 1 95.5 763 LEU A CA 1
ATOM 5916 C C . LEU A 1 763 ? -5.296 21.562 -9.183 1 95.5 763 LEU A C 1
ATOM 5918 O O . LEU A 1 763 ? -6.09 21.428 -10.117 1 95.5 763 LEU A O 1
ATOM 5922 N N . LYS A 1 764 ? -4.078 21.132 -9.189 1 92.88 764 LYS A N 1
ATOM 5923 C CA . LYS A 1 764 ? -3.616 20.332 -10.32 1 92.88 764 LYS A CA 1
ATOM 5924 C C . LYS A 1 764 ? -4.462 19.073 -10.484 1 92.88 764 LYS A C 1
ATOM 5926 O O . LYS A 1 764 ? -4.898 18.752 -11.592 1 92.88 764 LYS A O 1
ATOM 5931 N N . ARG A 1 765 ? -4.65 18.4 -9.453 1 91.93 765 ARG A N 1
ATOM 5932 C CA . ARG A 1 765 ? -5.48 17.2 -9.48 1 91.93 765 ARG A CA 1
ATOM 5933 C C . ARG A 1 765 ? -6.901 17.527 -9.927 1 91.93 765 ARG A C 1
ATOM 5935 O O . ARG A 1 765 ? -7.508 16.769 -10.686 1 91.93 765 ARG A O 1
ATOM 5942 N N . PHE A 1 766 ? -7.431 18.582 -9.373 1 95.65 766 PHE A N 1
ATOM 5943 C CA . PHE A 1 766 ? -8.78 19.029 -9.697 1 95.65 766 PHE A CA 1
ATOM 5944 C C . PHE A 1 766 ? -8.923 19.278 -11.194 1 95.65 766 PHE A C 1
ATOM 5946 O O . PHE A 1 766 ? -9.857 18.78 -11.826 1 95.65 766 PHE A O 1
ATOM 5953 N N . HIS A 1 767 ? -8 19.963 -11.812 1 96.15 767 HIS A N 1
ATOM 5954 C CA . HIS A 1 767 ? -8.061 20.312 -13.227 1 96.15 767 HIS A CA 1
ATOM 5955 C C . HIS A 1 767 ? -7.83 19.088 -14.106 1 96.15 767 HIS A C 1
ATOM 5957 O O . HIS A 1 767 ? -8.37 19.002 -15.212 1 96.15 767 HIS A O 1
ATOM 5963 N N . THR A 1 768 ? -7.085 18.138 -13.615 1 93.18 768 THR A N 1
ATOM 5964 C CA . THR A 1 768 ? -6.865 16.896 -14.347 1 93.18 768 THR A CA 1
ATOM 5965 C C . THR A 1 768 ? -8.126 16.036 -14.345 1 93.18 768 THR A C 1
ATOM 5967 O O . THR A 1 768 ? -8.496 15.466 -15.373 1 93.18 768 THR A O 1
ATOM 5970 N N . LYS A 1 769 ? -8.758 15.957 -13.264 1 91.79 769 LYS A N 1
ATOM 5971 C CA . LYS A 1 769 ? -9.961 15.14 -13.134 1 91.79 769 LYS A CA 1
ATOM 5972 C C . LYS A 1 769 ? -11.139 15.775 -13.868 1 91.79 769 LYS A C 1
ATOM 5974 O O . LYS A 1 769 ? -11.986 15.07 -14.42 1 91.79 769 LYS A O 1
ATOM 5979 N N . PHE A 1 770 ? -11.151 17.075 -13.718 1 94.03 770 PHE A N 1
ATOM 5980 C CA . PHE A 1 770 ? -12.205 17.827 -14.389 1 94.03 770 PHE A CA 1
ATOM 5981 C C . PHE A 1 770 ? -11.613 18.814 -15.389 1 94.03 770 PHE A C 1
ATOM 5983 O O . PHE A 1 770 ? -11.559 20.017 -15.124 1 94.03 770 PHE A O 1
ATOM 5990 N N . PRO A 1 771 ? -11.335 18.35 -16.553 1 93.72 771 PRO A N 1
ATOM 5991 C CA . PRO A 1 771 ? -10.615 19.196 -17.509 1 93.72 771 PRO A CA 1
ATOM 5992 C C . PRO A 1 771 ? -11.496 20.29 -18.108 1 93.72 771 PRO A C 1
ATOM 5994 O O . PRO A 1 771 ? -10.986 21.313 -18.571 1 93.72 771 PRO A O 1
ATOM 5997 N N . ASP A 1 772 ? -12.868 20.109 -18.077 1 94.4 772 ASP A N 1
ATOM 5998 C CA . ASP A 1 772 ? -13.784 21.104 -18.626 1 94.4 772 ASP A CA 1
ATOM 5999 C C . ASP A 1 772 ? -13.937 22.292 -17.678 1 94.4 772 ASP A C 1
ATOM 6001 O O . ASP A 1 772 ? -14.393 22.133 -16.544 1 94.4 772 ASP A O 1
ATOM 6005 N N . PRO A 1 773 ? -13.641 23.488 -18.105 1 93.78 773 PRO A N 1
ATOM 6006 C CA . PRO A 1 773 ? -13.704 24.684 -17.262 1 93.78 773 PRO A CA 1
ATOM 6007 C C . PRO A 1 773 ? -15.094 24.922 -16.677 1 93.78 773 PRO A C 1
ATOM 6009 O O . PRO A 1 773 ? -15.228 25.571 -15.637 1 93.78 773 PRO A O 1
ATOM 6012 N N . ILE A 1 774 ? -16.101 24.397 -17.263 1 93.44 774 ILE A N 1
ATOM 6013 C CA . ILE A 1 774 ? -17.459 24.561 -16.757 1 93.44 774 ILE A CA 1
ATOM 6014 C C . ILE A 1 774 ? -17.585 23.892 -15.39 1 93.44 774 ILE A C 1
ATOM 6016 O O . ILE A 1 774 ? -18.412 24.295 -14.568 1 93.44 774 ILE A O 1
ATOM 6020 N N . ASN A 1 775 ? -16.704 22.92 -15.153 1 94.66 775 ASN A N 1
ATOM 6021 C CA . ASN A 1 775 ? -16.737 22.169 -13.902 1 94.66 775 ASN A CA 1
ATOM 6022 C C . ASN A 1 775 ? -15.859 22.817 -12.836 1 94.66 775 ASN A C 1
ATOM 6024 O O . ASN A 1 775 ? -15.831 22.365 -11.69 1 94.66 775 ASN A O 1
ATOM 6028 N N . HIS A 1 776 ? -15.21 23.919 -13.167 1 96.67 776 HIS A N 1
ATOM 6029 C CA . HIS A 1 776 ? -14.338 24.573 -12.197 1 96.67 776 HIS A CA 1
ATOM 6030 C C . HIS A 1 776 ? -15.136 25.467 -11.254 1 96.67 776 HIS A C 1
ATOM 6032 O O . HIS A 1 776 ? -15.078 26.694 -11.357 1 96.67 776 HIS A O 1
ATOM 6038 N N . THR A 1 777 ? -15.797 24.83 -10.298 1 97.39 777 THR A N 1
ATOM 6039 C CA . THR A 1 777 ? -16.655 25.506 -9.33 1 97.39 777 THR A CA 1
ATOM 6040 C C . THR A 1 777 ? -16.141 25.29 -7.91 1 97.39 777 THR A C 1
ATOM 6042 O O . THR A 1 777 ? -15.433 24.317 -7.641 1 97.39 777 THR A O 1
ATOM 6045 N N . PRO A 1 778 ? -16.417 26.192 -7.021 1 97.73 778 PRO A N 1
ATOM 6046 C CA . PRO A 1 778 ? -15.983 25.994 -5.636 1 97.73 778 PRO A CA 1
ATOM 6047 C C . PRO A 1 778 ? -16.631 24.775 -4.983 1 97.73 778 PRO A C 1
ATOM 6049 O O . PRO A 1 778 ? -16.008 24.112 -4.15 1 97.73 778 PRO A O 1
ATOM 6052 N N . SER A 1 779 ? -17.854 24.426 -5.408 1 96.68 779 SER A N 1
ATOM 6053 C CA . SER A 1 779 ? -18.545 23.284 -4.818 1 96.68 779 SER A CA 1
ATOM 6054 C C . SER A 1 779 ? -17.851 21.974 -5.175 1 96.68 779 SER A C 1
ATOM 6056 O O . SER A 1 779 ? -17.699 21.094 -4.325 1 96.68 779 SER A O 1
ATOM 6058 N N . LEU A 1 780 ? -17.484 21.873 -6.417 1 95.92 780 LEU A N 1
ATOM 6059 C CA . LEU A 1 780 ? -16.831 20.643 -6.85 1 95.92 780 LEU A CA 1
ATOM 6060 C C . LEU A 1 780 ? -15.452 20.506 -6.213 1 95.92 780 LEU A C 1
ATOM 6062 O O . LEU A 1 780 ? -15.042 19.404 -5.841 1 95.92 780 LEU A O 1
ATOM 6066 N N . LEU A 1 781 ? -14.701 21.608 -6.137 1 96.96 781 LEU A N 1
ATOM 6067 C CA . LEU A 1 781 ? -13.4 21.571 -5.479 1 96.96 781 LEU A CA 1
ATOM 6068 C C . LEU A 1 781 ? -13.549 21.238 -3.998 1 96.96 781 LEU A C 1
ATOM 6070 O O . LEU A 1 781 ? -12.75 20.479 -3.445 1 96.96 781 LEU A O 1
ATOM 6074 N N . ARG A 1 782 ? -14.498 21.779 -3.356 1 96.42 782 ARG A N 1
ATOM 6075 C CA . ARG A 1 782 ? -14.808 21.442 -1.97 1 96.42 782 ARG A CA 1
ATOM 6076 C C . ARG A 1 782 ? -15.027 19.942 -1.808 1 96.42 782 ARG A C 1
ATOM 6078 O O . ARG A 1 782 ? -14.491 19.328 -0.883 1 96.42 782 ARG A O 1
ATOM 6085 N N . ASN A 1 783 ? -15.804 19.396 -2.708 1 95.37 783 ASN A N 1
ATOM 6086 C CA . ASN A 1 783 ? -16.104 17.971 -2.623 1 95.37 783 ASN A CA 1
ATOM 6087 C C . ASN A 1 783 ? -14.851 17.122 -2.813 1 95.37 783 ASN A C 1
ATOM 6089 O O . ASN A 1 783 ? -14.709 16.068 -2.19 1 95.37 783 ASN A O 1
ATOM 6093 N N . MET A 1 784 ? -14.048 17.578 -3.679 1 94.18 784 MET A N 1
ATOM 6094 C CA . MET A 1 784 ? -12.787 16.866 -3.866 1 94.18 784 MET A CA 1
ATOM 6095 C C . MET A 1 784 ? -11.941 16.914 -2.598 1 94.18 784 MET A C 1
ATOM 6097 O O . MET A 1 784 ? -11.323 15.917 -2.221 1 94.18 784 MET A O 1
ATOM 6101 N N . ILE A 1 785 ? -11.893 18.019 -1.956 1 94.77 785 ILE A N 1
ATOM 6102 C CA . ILE A 1 785 ? -11.139 18.182 -0.718 1 94.77 785 ILE A CA 1
ATOM 6103 C C . ILE A 1 785 ? -11.754 17.316 0.379 1 94.77 785 ILE A C 1
ATOM 6105 O O . ILE A 1 785 ? -11.034 16.707 1.174 1 94.77 785 ILE A O 1
ATOM 6109 N N . LEU A 1 786 ? -13.049 17.27 0.381 1 94.43 786 LEU A N 1
ATOM 6110 C CA . LEU A 1 786 ? -13.739 16.41 1.337 1 94.43 786 LEU A CA 1
ATOM 6111 C C . LEU A 1 786 ? -13.363 14.948 1.123 1 94.43 786 LEU A C 1
ATOM 6113 O O . LEU A 1 786 ? -13.102 14.222 2.085 1 94.43 786 LEU A O 1
ATOM 6117 N N . ALA A 1 787 ? -13.365 14.561 -0.093 1 92.1 787 ALA A N 1
ATOM 6118 C CA . ALA A 1 787 ? -12.957 13.197 -0.423 1 92.1 787 ALA A CA 1
ATOM 6119 C C . ALA A 1 787 ? -11.517 12.936 0.01 1 92.1 787 ALA A C 1
ATOM 6121 O O . ALA A 1 787 ? -11.206 11.868 0.542 1 92.1 787 ALA A O 1
ATOM 6122 N N . GLY A 1 788 ? -10.684 13.96 -0.275 1 89.68 788 GLY A N 1
ATOM 6123 C CA . GLY A 1 788 ? -9.301 13.839 0.157 1 89.68 788 GLY A CA 1
ATOM 6124 C C . GLY A 1 788 ? -9.152 13.748 1.664 1 89.68 788 GLY A C 1
ATOM 6125 O O . GLY A 1 788 ? -8.285 13.03 2.166 1 89.68 788 GLY A O 1
ATOM 6126 N N . PHE A 1 789 ? -9.931 14.455 2.378 1 92.38 789 PHE A N 1
ATOM 6127 C CA . PHE A 1 789 ? -9.923 14.417 3.835 1 92.38 789 PHE A CA 1
ATOM 6128 C C . PHE A 1 789 ? -10.275 13.023 4.342 1 92.38 789 PHE A C 1
ATOM 6130 O O . PHE A 1 789 ? -9.637 12.513 5.266 1 92.38 789 PHE A O 1
ATOM 6137 N N . ILE A 1 790 ? -11.239 12.424 3.755 1 91.77 790 ILE A N 1
ATOM 6138 C CA . ILE A 1 790 ? -11.648 11.073 4.124 1 91.77 790 ILE A CA 1
ATOM 6139 C C . ILE A 1 790 ? -10.51 10.095 3.841 1 91.77 790 ILE A C 1
ATOM 6141 O O . ILE A 1 790 ? -10.23 9.208 4.651 1 91.77 790 ILE A O 1
ATOM 6145 N N . GLU A 1 791 ? -9.934 10.291 2.726 1 86.5 791 GLU A N 1
ATOM 6146 C CA . GLU A 1 791 ? -8.797 9.444 2.379 1 86.5 791 GLU A CA 1
ATOM 6147 C C . GLU A 1 791 ? -7.704 9.524 3.441 1 86.5 791 GLU A C 1
ATOM 6149 O O . GLU A 1 791 ? -7.131 8.503 3.827 1 86.5 791 GLU A O 1
ATOM 6154 N N . GLU A 1 792 ? -7.428 10.711 3.872 1 85.87 792 GLU A N 1
ATOM 6155 C CA . GLU A 1 792 ? -6.398 10.906 4.888 1 85.87 792 GLU A CA 1
ATOM 6156 C C . GLU A 1 792 ? -6.819 10.301 6.224 1 85.87 792 GLU A C 1
ATOM 6158 O O . GLU A 1 792 ? -5.989 9.757 6.955 1 85.87 792 GLU A O 1
ATOM 6163 N N . LEU A 1 793 ? -8.03 10.468 6.539 1 88.59 793 LEU A N 1
ATOM 6164 C CA . LEU A 1 793 ? -8.537 9.873 7.77 1 88.59 793 LEU A CA 1
ATOM 6165 C C . LEU A 1 793 ? -8.385 8.356 7.743 1 88.59 793 LEU A C 1
ATOM 6167 O O . LEU A 1 793 ? -8.026 7.745 8.753 1 88.59 793 LEU A O 1
ATOM 6171 N N . VAL A 1 794 ? -8.7 7.785 6.615 1 83.79 794 VAL A N 1
ATOM 6172 C CA . VAL A 1 794 ? -8.59 6.34 6.451 1 83.79 794 VAL A CA 1
ATOM 6173 C C . VAL A 1 794 ? -7.131 5.912 6.599 1 83.79 794 VAL A C 1
ATOM 6175 O O . VAL A 1 794 ? -6.844 4.839 7.134 1 83.79 794 VAL A O 1
ATOM 6178 N N . SER A 1 795 ? -6.273 6.72 6.153 1 78.13 795 SER A N 1
ATOM 6179 C CA . SER A 1 795 ? -4.851 6.397 6.22 1 78.13 795 SER A CA 1
ATOM 6180 C C . SER A 1 795 ? -4.328 6.498 7.649 1 78.13 795 SER A C 1
ATOM 6182 O O . SER A 1 795 ? -3.364 5.821 8.011 1 78.13 795 SER A O 1
ATOM 6184 N N . THR A 1 796 ? -4.958 7.291 8.496 1 77.95 796 THR A N 1
ATOM 6185 C CA . THR A 1 796 ? -4.397 7.575 9.813 1 77.95 796 THR A CA 1
ATOM 6186 C C . THR A 1 796 ? -5.185 6.854 10.903 1 77.95 796 THR A C 1
ATOM 6188 O O . THR A 1 796 ? -4.638 6.527 11.958 1 77.95 796 THR A O 1
ATOM 6191 N N . ALA A 1 797 ? -6.431 6.645 10.589 1 82.31 797 ALA A N 1
ATOM 6192 C CA . ALA A 1 797 ? -7.276 6.019 11.604 1 82.31 797 ALA A CA 1
ATOM 6193 C C . ALA A 1 797 ? -7.075 4.507 11.628 1 82.31 797 ALA A C 1
ATOM 6195 O O . ALA A 1 797 ? -6.889 3.882 10.581 1 82.31 797 ALA A O 1
ATOM 6196 N N . ALA A 1 798 ? -7.071 3.966 12.774 1 75.95 798 ALA A N 1
ATOM 6197 C CA . ALA A 1 798 ? -6.919 2.52 12.914 1 75.95 798 ALA A CA 1
ATOM 6198 C C . ALA A 1 798 ? -8.224 1.797 12.589 1 75.95 798 ALA A C 1
ATOM 6200 O O . ALA A 1 798 ? -8.21 0.712 12.003 1 75.95 798 ALA A O 1
ATOM 6201 N N . ILE A 1 799 ? -9.371 2.397 13.008 1 86.04 799 ILE A N 1
ATOM 6202 C CA . ILE A 1 799 ? -10.695 1.814 12.821 1 86.04 799 ILE A CA 1
ATOM 6203 C C . ILE A 1 799 ? -11.651 2.871 12.272 1 86.04 799 ILE A C 1
ATOM 6205 O O . ILE A 1 799 ? -11.653 4.014 12.733 1 86.04 799 ILE A O 1
ATOM 6209 N N . MET A 1 800 ? -12.362 2.486 11.26 1 87 800 MET A N 1
ATOM 6210 C CA . MET A 1 800 ? -13.327 3.402 10.657 1 87 800 MET A CA 1
ATOM 6211 C C . MET A 1 800 ? -14.66 3.353 11.396 1 87 800 MET A C 1
ATOM 6213 O O . MET A 1 800 ? -15.619 2.747 10.915 1 87 800 MET A O 1
ATOM 6217 N N . GLU A 1 801 ? -14.731 3.852 12.594 1 89.38 801 GLU A N 1
ATOM 6218 C CA . GLU A 1 801 ? -15.906 3.987 13.449 1 89.38 801 GLU A CA 1
ATOM 6219 C C . GLU A 1 801 ? -16.137 5.443 13.843 1 89.38 801 GLU A C 1
ATOM 6221 O O . GLU A 1 801 ? -15.184 6.178 14.111 1 89.38 801 GLU A O 1
ATOM 6226 N N . THR A 1 802 ? -17.377 5.81 13.836 1 91.88 802 THR A N 1
ATOM 6227 C CA . THR A 1 802 ? -17.784 7.208 13.921 1 91.88 802 THR A CA 1
ATOM 6228 C C . THR A 1 802 ? -17.111 7.897 15.104 1 91.88 802 THR A C 1
ATOM 6230 O O . THR A 1 802 ? -16.525 8.971 14.953 1 91.88 802 THR A O 1
ATOM 6233 N N . LYS A 1 803 ? -17.138 7.329 16.336 1 90.72 803 LYS A N 1
ATOM 6234 C CA . LYS A 1 803 ? -16.557 7.962 17.516 1 90.72 803 LYS A CA 1
ATOM 6235 C C . LYS A 1 803 ? -15.036 8.031 17.411 1 90.72 803 LYS A C 1
ATOM 6237 O O . LYS A 1 803 ? -14.425 9.022 17.816 1 90.72 803 LYS A O 1
ATOM 6242 N N . LEU A 1 804 ? -14.491 7.017 16.877 1 91.68 804 LEU A N 1
ATOM 6243 C CA . LEU A 1 804 ? -13.039 6.952 16.761 1 91.68 804 LEU A CA 1
ATOM 6244 C C . LEU A 1 804 ? -12.539 7.884 15.661 1 91.68 804 LEU A C 1
ATOM 6246 O O . LEU A 1 804 ? -11.45 8.45 15.769 1 91.68 804 LEU A O 1
ATOM 6250 N N . LEU A 1 805 ? -13.344 7.988 14.627 1 93.6 805 LEU A N 1
ATOM 6251 C CA . LEU A 1 805 ? -13.003 8.964 13.599 1 93.6 805 LEU A CA 1
ATOM 6252 C C . LEU A 1 805 ? -12.957 10.373 14.18 1 93.6 805 LEU A C 1
ATOM 6254 O O . LEU A 1 805 ? -12.038 11.141 13.886 1 93.6 805 LEU A O 1
ATOM 6258 N N . THR A 1 806 ? -13.973 10.661 14.964 1 95.02 806 THR A N 1
ATOM 6259 C CA . THR A 1 806 ? -13.998 11.953 15.642 1 95.02 806 THR A CA 1
ATOM 6260 C C . THR A 1 806 ? -12.754 12.134 16.507 1 95.02 806 THR A C 1
ATOM 6262 O O . THR A 1 806 ? -12.111 13.185 16.467 1 95.02 806 THR A O 1
ATOM 6265 N N . GLN A 1 807 ? -12.484 11.118 17.248 1 92.13 807 GLN A N 1
ATOM 6266 C CA . GLN A 1 807 ? -11.311 11.169 18.114 1 92.13 807 GLN A CA 1
ATOM 6267 C C . GLN A 1 807 ? -10.034 11.358 17.299 1 92.13 807 GLN A C 1
ATOM 6269 O O . GLN A 1 807 ? -9.14 12.106 17.701 1 92.13 807 GLN A O 1
ATOM 6274 N N . ASP A 1 808 ? -9.976 10.656 16.194 1 91.71 808 ASP A N 1
ATOM 6275 C CA . ASP A 1 808 ? -8.788 10.718 15.348 1 91.71 808 ASP A CA 1
ATOM 6276 C C . ASP A 1 808 ? -8.562 12.134 14.823 1 91.71 808 ASP A C 1
ATOM 6278 O O . ASP A 1 808 ? -7.421 12.589 14.721 1 91.71 808 ASP A O 1
ATOM 6282 N N . VAL A 1 809 ? -9.608 12.791 14.442 1 94.34 809 VAL A N 1
ATOM 6283 C CA . VAL A 1 809 ? -9.493 14.159 13.946 1 94.34 809 VAL A CA 1
ATOM 6284 C C . VAL A 1 809 ? -8.87 15.047 15.021 1 94.34 809 VAL A C 1
ATOM 6286 O O . VAL A 1 809 ? -7.951 15.82 14.74 1 94.34 809 VAL A O 1
ATOM 6289 N N . TYR A 1 810 ? -9.351 14.929 16.241 1 92.68 810 TYR A N 1
ATOM 6290 C CA . TYR A 1 810 ? -8.884 15.807 17.308 1 92.68 810 TYR A CA 1
ATOM 6291 C C . TYR A 1 810 ? -7.524 15.358 17.828 1 92.68 810 TYR A C 1
ATOM 6293 O O . TYR A 1 810 ? -6.737 16.174 18.312 1 92.68 810 TYR A O 1
ATOM 6301 N N . THR A 1 811 ? -7.235 14.066 17.701 1 88.69 811 THR A N 1
ATOM 6302 C CA . THR A 1 811 ? -5.906 13.574 18.044 1 88.69 811 THR A CA 1
ATOM 6303 C C . THR A 1 811 ? -4.862 14.11 17.068 1 88.69 811 THR A C 1
ATOM 6305 O O . THR A 1 811 ? -3.777 14.527 17.479 1 88.69 811 THR A O 1
ATOM 6308 N N . ASN A 1 812 ? -5.182 14.137 15.836 1 88.22 812 ASN A N 1
ATOM 6309 C CA . ASN A 1 812 ? -4.25 14.624 14.824 1 88.22 812 ASN A CA 1
ATOM 6310 C C . ASN A 1 812 ? -4.161 16.148 14.83 1 88.22 812 ASN A C 1
ATOM 6312 O O . ASN A 1 812 ? -3.099 16.713 14.565 1 88.22 812 ASN A O 1
ATOM 6316 N N . GLY A 1 813 ? -5.312 16.832 15.137 1 89.59 813 GLY A N 1
ATOM 6317 C CA . GLY A 1 813 ? -5.339 18.281 15.253 1 89.59 813 GLY A CA 1
ATOM 6318 C C . GLY A 1 813 ? -5.384 18.986 13.911 1 89.59 813 GLY A C 1
ATOM 6319 O O . GLY A 1 813 ? -5.921 20.091 13.802 1 89.59 813 GLY A O 1
ATOM 6320 N N . ALA A 1 814 ? -4.702 18.416 12.855 1 90.55 814 ALA A N 1
ATOM 6321 C CA . ALA A 1 814 ? -4.718 18.918 11.484 1 90.55 814 ALA A CA 1
ATOM 6322 C C . ALA A 1 814 ? -4.488 17.789 10.483 1 90.55 814 ALA A C 1
ATOM 6324 O O . ALA A 1 814 ? -3.802 16.81 10.79 1 90.55 814 ALA A O 1
ATOM 6325 N N . LEU A 1 815 ? -5.094 17.884 9.383 1 89.85 815 LEU A N 1
ATOM 6326 C CA . LEU A 1 815 ? -4.93 16.901 8.318 1 89.85 815 LEU A CA 1
ATOM 6327 C C . LEU A 1 815 ? -4.616 17.584 6.991 1 89.85 815 LEU A C 1
ATOM 6329 O O . LEU A 1 815 ? -5.191 18.628 6.674 1 89.85 815 LEU A O 1
ATOM 6333 N N . THR A 1 816 ? -3.724 17.07 6.195 1 88.24 816 THR A N 1
ATOM 6334 C CA . THR A 1 816 ? -3.336 17.618 4.9 1 88.24 816 THR A CA 1
ATOM 6335 C C . THR A 1 816 ? -3.614 16.616 3.783 1 88.24 816 THR A C 1
ATOM 6337 O O . THR A 1 816 ? -3.228 15.45 3.879 1 88.24 816 THR A O 1
ATOM 6340 N N . THR A 1 817 ? -4.284 17.068 2.839 1 85.11 817 THR A N 1
ATOM 6341 C CA . THR A 1 817 ? -4.528 16.255 1.653 1 85.11 817 THR A CA 1
ATOM 6342 C C . THR A 1 817 ? -4.158 17.021 0.387 1 85.11 817 THR A C 1
ATOM 6344 O O . THR A 1 817 ? -4.647 18.13 0.161 1 85.11 817 THR A O 1
ATOM 6347 N N . TYR A 1 818 ? -3.318 16.51 -0.414 1 83.71 818 TYR A N 1
ATOM 6348 C CA . TYR A 1 818 ? -2.875 17.098 -1.674 1 83.71 818 TYR A CA 1
ATOM 6349 C C . TYR A 1 818 ? -2.402 18.532 -1.469 1 83.71 818 TYR A C 1
ATOM 6351 O O . TYR A 1 818 ? -2.814 19.438 -2.197 1 83.71 818 TYR A O 1
ATOM 6359 N N . GLY A 1 819 ? -1.733 18.75 -0.463 1 85.96 819 GLY A N 1
ATOM 6360 C CA . GLY A 1 819 ? -1.154 20.059 -0.206 1 85.96 819 GLY A CA 1
ATOM 6361 C C . GLY A 1 819 ? -2.133 21.03 0.426 1 85.96 819 GLY A C 1
ATOM 6362 O O . GLY A 1 819 ? -1.844 22.223 0.545 1 85.96 819 GLY A O 1
ATOM 6363 N N . PHE A 1 820 ? -3.292 20.574 0.766 1 92.28 820 PHE A N 1
ATOM 6364 C CA . PHE A 1 820 ? -4.31 21.398 1.408 1 92.28 820 PHE A CA 1
ATOM 6365 C C . PHE A 1 820 ? -4.482 21.004 2.87 1 92.28 820 PHE A C 1
ATOM 6367 O O . PHE A 1 820 ? -5.001 19.927 3.171 1 92.28 820 PHE A O 1
ATOM 6374 N N . THR A 1 821 ? -4.105 21.869 3.778 1 90.98 821 THR A N 1
ATOM 6375 C CA . THR A 1 821 ? -4.119 21.56 5.203 1 90.98 821 THR A CA 1
ATOM 6376 C C . THR A 1 821 ? -5.394 22.085 5.858 1 90.98 821 THR A C 1
ATOM 6378 O O . THR A 1 821 ? -5.763 23.245 5.668 1 90.98 821 THR A O 1
ATOM 6381 N N . MET A 1 822 ? -6.014 21.216 6.604 1 93.44 822 MET A N 1
ATOM 6382 C CA . MET A 1 822 ? -7.23 21.564 7.334 1 93.44 822 MET A CA 1
ATOM 6383 C C . MET A 1 822 ? -7.026 21.411 8.837 1 93.44 822 MET A C 1
ATOM 6385 O O . MET A 1 822 ? -6.454 20.418 9.292 1 93.44 822 MET A O 1
ATOM 6389 N N . GLY A 1 823 ? -7.59 22.302 9.655 1 90.57 823 GLY A N 1
ATOM 6390 C CA . GLY A 1 823 ? -7.412 22.405 11.095 1 90.57 823 GLY A CA 1
ATOM 6391 C C . GLY A 1 823 ? -7.17 23.826 11.566 1 90.57 823 GLY A C 1
ATOM 6392 O O . GLY A 1 823 ? -7.067 24.747 10.753 1 90.57 823 GLY A O 1
ATOM 6393 N N . THR A 1 824 ? -7.299 24.114 12.765 1 88.23 824 THR A N 1
ATOM 6394 C CA . THR A 1 824 ? -6.948 23.268 13.9 1 88.23 824 THR A CA 1
ATOM 6395 C C . THR A 1 824 ? -8.192 22.611 14.49 1 88.23 824 THR A C 1
ATOM 6397 O O . THR A 1 824 ? -9.237 23.253 14.618 1 88.23 824 THR A O 1
ATOM 6400 N N . PHE A 1 825 ? -8.136 21.386 14.826 1 92.84 825 PHE A N 1
ATOM 6401 C CA . PHE A 1 825 ? -9.132 20.627 15.571 1 92.84 825 PHE A CA 1
ATOM 6402 C C . PHE A 1 825 ? -8.631 20.307 16.975 1 92.84 825 PHE A C 1
ATOM 6404 O O . PHE A 1 825 ? -7.653 19.575 17.138 1 92.84 825 PHE A O 1
ATOM 6411 N N . GLU A 1 826 ? -9.235 20.943 17.954 1 91.17 826 GLU A N 1
ATOM 6412 C CA . GLU A 1 826 ? -8.882 20.727 19.354 1 91.17 826 GLU A CA 1
ATOM 6413 C C . GLU A 1 826 ? -10.129 20.618 20.227 1 91.17 826 GLU A C 1
ATOM 6415 O O . GLU A 1 826 ? -11.016 21.472 20.161 1 91.17 826 GLU A O 1
ATOM 6420 N N . TRP A 1 827 ? -10.223 19.524 20.942 1 91.6 827 TRP A N 1
ATOM 6421 C CA . TRP A 1 827 ? -11.368 19.301 21.818 1 91.6 827 TRP A CA 1
ATOM 6422 C C . TRP A 1 827 ? -10.946 18.579 23.093 1 91.6 827 TRP A C 1
ATOM 6424 O O . TRP A 1 827 ? -10.74 17.363 23.086 1 91.6 827 TRP A O 1
ATOM 6434 N N . GLY A 1 828 ? -10.796 19.339 24.215 1 87.77 828 GLY A N 1
ATOM 6435 C CA . GLY A 1 828 ? -10.435 18.713 25.477 1 87.77 828 GLY A CA 1
ATOM 6436 C C . GLY A 1 828 ? -10.007 19.71 26.537 1 87.77 828 GLY A C 1
ATOM 6437 O O . GLY A 1 828 ? -10.028 20.92 26.303 1 87.77 828 GLY A O 1
ATOM 6438 N N . CYS A 1 829 ? -9.9 19.211 27.736 1 89.07 829 CYS A N 1
ATOM 6439 C CA . CYS A 1 829 ? -9.512 20.022 28.884 1 89.07 829 CYS A CA 1
ATOM 6440 C C . CYS A 1 829 ? -8.136 19.617 29.398 1 89.07 829 CYS A C 1
ATOM 6442 O O . CYS A 1 829 ? -7.755 18.449 29.312 1 89.07 829 CYS A O 1
ATOM 6444 N N . THR A 1 830 ? -7.321 20.472 29.764 1 87.16 830 THR A N 1
ATOM 6445 C CA . THR A 1 830 ? -6.021 20.246 30.385 1 87.16 830 THR A CA 1
ATOM 6446 C C . THR A 1 830 ? -6.053 20.627 31.862 1 87.16 830 THR A C 1
ATOM 6448 O O . THR A 1 830 ? -6.524 21.708 32.219 1 87.16 830 THR A O 1
ATOM 6451 N N . ALA A 1 831 ? -5.647 19.643 32.732 1 87.54 831 ALA A N 1
ATOM 6452 C CA . ALA A 1 831 ? -5.498 19.939 34.155 1 87.54 831 ALA A CA 1
ATOM 6453 C C . ALA A 1 831 ? -4.269 20.807 34.409 1 87.54 831 ALA A C 1
ATOM 6455 O O . ALA A 1 831 ? -3.161 20.462 33.994 1 87.54 831 ALA A O 1
ATOM 6456 N N . THR A 1 832 ? -4.484 21.938 34.899 1 87.92 832 THR A N 1
ATOM 6457 C CA . THR A 1 832 ? -3.382 22.84 35.219 1 87.92 832 THR A CA 1
ATOM 6458 C C . THR A 1 832 ? -3.317 23.103 36.721 1 87.92 832 THR A C 1
ATOM 6460 O O . THR A 1 832 ? -4.204 22.684 37.468 1 87.92 832 THR A O 1
ATOM 6463 N N . THR A 1 833 ? -2.237 23.674 37.207 1 81.55 833 THR A N 1
ATOM 6464 C CA . THR A 1 833 ? -2.077 24.03 38.613 1 81.55 833 THR A CA 1
ATOM 6465 C C . THR A 1 833 ? -3.178 24.99 39.056 1 81.55 833 THR A C 1
ATOM 6467 O O . THR A 1 833 ? -3.53 25.037 40.236 1 81.55 833 THR A O 1
ATOM 6470 N N . SER A 1 834 ? -3.781 25.755 38.079 1 80.66 834 SER A N 1
ATOM 6471 C CA . SER A 1 834 ? -4.828 26.721 38.395 1 80.66 834 SER A CA 1
ATOM 6472 C C . SER A 1 834 ? -6.214 26.134 38.151 1 80.66 834 SER A C 1
ATOM 6474 O O . SER A 1 834 ? -7.223 26.824 38.311 1 80.66 834 SER A O 1
ATOM 6476 N N . GLY A 1 835 ? -6.255 24.983 37.748 1 83.58 835 GLY A N 1
ATOM 6477 C CA . GLY A 1 835 ? -7.525 24.33 37.476 1 83.58 835 GLY A CA 1
ATOM 6478 C C . GLY A 1 835 ? -7.603 23.732 36.084 1 83.58 835 GLY A C 1
ATOM 6479 O O . GLY A 1 835 ? -6.615 23.731 35.347 1 83.58 835 GLY A O 1
ATOM 6480 N N . LYS A 1 836 ? -8.764 23.321 35.764 1 89.11 836 LYS A N 1
ATOM 6481 C CA . LYS A 1 836 ? -8.974 22.675 34.471 1 89.11 836 LYS A CA 1
ATOM 6482 C C . LYS A 1 836 ? -9.275 23.705 33.385 1 89.11 836 LYS A C 1
ATOM 6484 O O . LYS A 1 836 ? -10.157 24.55 33.552 1 89.11 836 LYS A O 1
ATOM 6489 N N . GLN A 1 837 ? -8.549 23.832 32.331 1 87.4 837 GLN A N 1
ATOM 6490 C CA . GLN A 1 837 ? -8.777 24.704 31.183 1 87.4 837 GLN A CA 1
ATOM 6491 C C . GLN A 1 837 ? -9.156 23.896 29.945 1 87.4 837 GLN A C 1
ATOM 6493 O O . GLN A 1 837 ? -8.434 22.976 29.553 1 87.4 837 GLN A O 1
ATOM 6498 N N . CYS A 1 838 ? -10.326 24.257 29.334 1 88.87 838 CYS A N 1
ATOM 6499 C CA . CYS A 1 838 ? -10.835 23.495 28.199 1 88.87 838 CYS A CA 1
ATOM 6500 C C . CYS A 1 838 ? -10.766 24.316 26.917 1 88.87 838 CYS A C 1
ATOM 6502 O O . CYS A 1 838 ? -10.986 25.528 26.938 1 88.87 838 CYS A O 1
ATOM 6504 N N . GLU A 1 839 ? -10.345 23.75 25.881 1 86.85 839 GLU A N 1
ATOM 6505 C CA . GLU A 1 839 ? -10.315 24.349 24.55 1 86.85 839 GLU A CA 1
ATOM 6506 C C . GLU A 1 839 ? -11.158 23.546 23.564 1 86.85 839 GLU A C 1
ATOM 6508 O O . GLU A 1 839 ? -11.042 22.321 23.494 1 86.85 839 GLU A O 1
ATOM 6513 N N . TYR A 1 840 ? -12.063 24.274 22.816 1 90.9 840 TYR A N 1
ATOM 6514 C CA . TYR A 1 840 ? -12.9 23.662 21.79 1 90.9 840 TYR A CA 1
ATOM 6515 C C . TYR A 1 840 ? -12.746 24.385 20.457 1 90.9 840 TYR A C 1
ATOM 6517 O O . TYR A 1 840 ? -13.366 25.428 20.235 1 90.9 840 TYR A O 1
ATOM 6525 N N . LYS A 1 841 ? -11.907 23.904 19.596 1 91.52 841 LYS A N 1
ATOM 6526 C CA . LYS A 1 841 ? -11.685 24.462 18.265 1 91.52 841 LYS A CA 1
ATOM 6527 C C . LYS A 1 841 ? -12.064 23.46 17.178 1 91.52 841 LYS A C 1
ATOM 6529 O O . LYS A 1 841 ? -11.552 22.338 17.155 1 91.52 841 LYS A O 1
ATOM 6534 N N . ASN A 1 842 ? -12.979 23.718 16.418 1 94.62 842 ASN A N 1
ATOM 6535 C CA . ASN A 1 842 ? -13.434 22.934 15.275 1 94.62 842 ASN A CA 1
ATOM 6536 C C . ASN A 1 842 ? -13.467 23.77 13.999 1 94.62 842 ASN A C 1
ATOM 6538 O O . ASN A 1 842 ? -14.515 23.902 13.365 1 94.62 842 ASN A O 1
ATOM 6542 N N . TYR A 1 843 ? -12.328 24.338 13.617 1 94.47 843 TYR A N 1
ATOM 6543 C CA . TYR A 1 843 ? -12.161 25.225 12.472 1 94.47 843 TYR A CA 1
ATOM 6544 C C . TYR A 1 843 ? -11.211 24.618 11.446 1 94.47 843 TYR A C 1
ATOM 6546 O O . TYR A 1 843 ? -10 24.843 11.503 1 94.47 843 TYR A O 1
ATOM 6554 N N . GLY A 1 844 ? -11.728 23.908 10.495 1 94.03 844 GLY A N 1
ATOM 6555 C CA . GLY A 1 844 ? -10.91 23.233 9.5 1 94.03 844 GLY A CA 1
ATOM 6556 C C . GLY A 1 844 ? -10.342 24.175 8.455 1 94.03 844 GLY A C 1
ATOM 6557 O O . GLY A 1 844 ? -9.285 23.908 7.88 1 94.03 844 GLY A O 1
ATOM 6558 N N . ALA A 1 845 ? -10.989 25.301 8.249 1 95.77 845 ALA A N 1
ATOM 6559 C CA . ALA A 1 845 ? -10.552 26.218 7.2 1 95.77 845 ALA A CA 1
ATOM 6560 C C . ALA A 1 845 ? -9.366 27.059 7.665 1 95.77 845 ALA A C 1
ATOM 6562 O O . ALA A 1 845 ? -9.387 27.618 8.764 1 95.77 845 ALA A O 1
ATOM 6563 N N . SER A 1 846 ? -8.355 27.051 6.949 1 91.32 846 SER A N 1
ATOM 6564 C CA . SER A 1 846 ? -7.18 27.887 7.172 1 91.32 846 SER A CA 1
ATOM 6565 C C . SER A 1 846 ? -6.884 28.761 5.958 1 91.32 846 SER A C 1
ATOM 6567 O O . SER A 1 846 ? -7.389 28.503 4.863 1 91.32 846 SER A O 1
ATOM 6569 N N . LYS A 1 847 ? -6.27 29.832 6.189 1 90.66 847 LYS A N 1
ATOM 6570 C CA . LYS A 1 847 ? -5.839 30.715 5.11 1 90.66 847 LYS A CA 1
ATOM 6571 C C . LYS A 1 847 ? -7.035 31.258 4.333 1 90.66 847 LYS A C 1
ATOM 6573 O O . LYS A 1 847 ? -7.091 31.14 3.107 1 90.66 847 LYS A O 1
ATOM 6578 N N . ILE A 1 848 ? -7.917 31.834 5.122 1 95.88 848 ILE A N 1
ATOM 6579 C CA . ILE A 1 848 ? -9.14 32.37 4.533 1 95.88 848 ILE A CA 1
ATOM 6580 C C . ILE A 1 848 ? -8.86 33.741 3.923 1 95.88 848 ILE A C 1
ATOM 6582 O O . ILE A 1 848 ? -8.193 34.577 4.537 1 95.88 848 ILE A O 1
ATOM 6586 N N . GLU A 1 849 ? -9.309 33.981 2.745 1 94.68 849 GLU A N 1
ATOM 6587 C CA . GLU A 1 849 ? -9.149 35.273 2.085 1 94.68 849 GLU A CA 1
ATOM 6588 C C . GLU A 1 849 ? -10.489 35.809 1.589 1 94.68 849 GLU A C 1
ATOM 6590 O O . GLU A 1 849 ? -11.434 35.043 1.389 1 94.68 849 GLU A O 1
ATOM 6595 N N . ALA A 1 850 ? -10.561 37.098 1.448 1 94.86 850 ALA A N 1
ATOM 6596 C CA . ALA A 1 850 ? -11.678 37.723 0.743 1 94.86 850 ALA A CA 1
ATOM 6597 C C . ALA A 1 850 ? -11.487 37.639 -0.769 1 94.86 850 ALA A C 1
ATOM 6599 O O . ALA A 1 850 ? -10.42 37.975 -1.286 1 94.86 850 ALA A O 1
ATOM 6600 N N . LEU A 1 851 ? -12.457 37.104 -1.424 1 96.03 851 LEU A N 1
ATOM 6601 C CA . LEU A 1 851 ? -12.374 36.826 -2.854 1 96.03 851 LEU A CA 1
ATOM 6602 C C . LEU A 1 851 ? -13.381 37.667 -3.63 1 96.03 851 LEU A C 1
ATOM 6604 O O . LEU A 1 851 ? -14.589 37.559 -3.408 1 96.03 851 LEU A O 1
ATOM 6608 N N . SER A 1 852 ? -12.926 38.491 -4.546 1 95.46 852 SER A N 1
ATOM 6609 C CA . SER A 1 852 ? -13.819 39.314 -5.355 1 95.46 852 SER A CA 1
ATOM 6610 C C . SER A 1 852 ? -14.285 38.565 -6.599 1 95.46 852 SER A C 1
ATOM 6612 O O . SER A 1 852 ? -13.606 37.65 -7.07 1 95.46 852 SER A O 1
ATOM 6614 N N . MET A 1 853 ? -15.42 38.938 -7.082 1 97.02 853 MET A N 1
ATOM 6615 C CA . MET A 1 853 ? -15.906 38.373 -8.338 1 97.02 853 MET A CA 1
ATOM 6616 C C . MET A 1 853 ? -14.954 38.698 -9.485 1 97.02 853 MET A C 1
ATOM 6618 O O . MET A 1 853 ? -14.82 37.914 -10.427 1 97.02 853 MET A O 1
ATOM 6622 N N . GLU A 1 854 ? -14.277 39.851 -9.325 1 96.65 854 GLU A N 1
ATOM 6623 C CA . GLU A 1 854 ? -13.296 40.214 -10.344 1 96.65 854 GLU A CA 1
ATOM 6624 C C . GLU A 1 854 ? -12.203 39.156 -10.459 1 96.65 854 GLU A C 1
ATOM 6626 O O . GLU A 1 854 ? -11.856 38.731 -11.564 1 96.65 854 GLU A O 1
ATOM 6631 N N . ARG A 1 855 ? -11.697 38.747 -9.315 1 96.25 855 ARG A N 1
ATOM 6632 C CA . ARG A 1 855 ? -10.627 37.755 -9.3 1 96.25 855 ARG A CA 1
ATOM 6633 C C . ARG A 1 855 ? -11.146 36.383 -9.716 1 96.25 855 ARG A C 1
ATOM 6635 O O . ARG A 1 855 ? -10.421 35.599 -10.331 1 96.25 855 ARG A O 1
ATOM 6642 N N . ILE A 1 856 ? -12.378 35.97 -9.39 1 97.53 856 ILE A N 1
ATOM 6643 C CA . ILE A 1 856 ? -12.976 34.704 -9.802 1 97.53 856 ILE A CA 1
ATOM 6644 C C . ILE A 1 856 ? -13.005 34.62 -11.326 1 97.53 856 ILE A C 1
ATOM 6646 O O . ILE A 1 856 ? -12.73 33.564 -11.901 1 97.53 856 ILE A O 1
ATOM 6650 N N . LEU A 1 857 ? -13.288 35.753 -11.947 1 97.15 857 LEU A N 1
ATOM 6651 C CA . LEU A 1 857 ? -13.44 35.806 -13.396 1 97.15 857 LEU A CA 1
ATOM 6652 C C . LEU A 1 857 ? -12.086 35.962 -14.08 1 97.15 857 LEU A C 1
ATOM 6654 O O . LEU A 1 857 ? -11.922 35.573 -15.238 1 97.15 857 LEU A O 1
ATOM 6658 N N . ASP A 1 858 ? -11.106 36.623 -13.327 1 96.57 858 ASP A N 1
ATOM 6659 C CA . ASP A 1 858 ? -9.748 36.837 -13.82 1 96.57 858 ASP A CA 1
ATOM 6660 C C . ASP A 1 858 ? -8.716 36.53 -12.737 1 96.57 858 ASP A C 1
ATOM 6662 O O . ASP A 1 858 ? -8.405 37.387 -11.908 1 96.57 858 ASP A O 1
ATOM 6666 N N . PRO A 1 859 ? -8.14 35.387 -12.787 1 95.13 859 PRO A N 1
ATOM 6667 C CA . PRO A 1 859 ? -7.233 34.936 -11.729 1 95.13 859 PRO A CA 1
ATOM 6668 C C . PRO A 1 859 ? -5.975 35.795 -11.624 1 95.13 859 PRO A C 1
ATOM 6670 O O . PRO A 1 859 ? -5.21 35.662 -10.665 1 95.13 859 PRO A O 1
ATOM 6673 N N . THR A 1 860 ? -5.759 36.722 -12.536 1 93.75 860 THR A N 1
ATOM 6674 C CA . THR A 1 860 ? -4.559 37.55 -12.502 1 93.75 860 THR A CA 1
ATOM 6675 C C . THR A 1 860 ? -4.742 38.729 -11.55 1 93.75 860 THR A C 1
ATOM 6677 O O . THR A 1 860 ? -3.769 39.387 -11.174 1 93.75 860 THR A O 1
ATOM 6680 N N . VAL A 1 861 ? -6.027 39.015 -11.176 1 94.63 861 VAL A N 1
ATOM 6681 C CA . VAL A 1 861 ? -6.313 40.086 -10.228 1 94.63 861 VAL A CA 1
ATOM 6682 C C . VAL A 1 861 ? -5.718 39.743 -8.865 1 94.63 861 VAL A C 1
ATOM 6684 O O . VAL A 1 861 ? -5.922 38.64 -8.352 1 94.63 861 VAL A O 1
ATOM 6687 N N . PRO A 1 862 ? -4.925 40.576 -8.303 1 91.75 862 PRO A N 1
ATOM 6688 C CA . PRO A 1 862 ? -4.312 40.297 -7.002 1 91.75 862 PRO A CA 1
ATOM 6689 C C . PRO A 1 862 ? -5.343 40.102 -5.893 1 91.75 862 PRO A C 1
ATOM 6691 O O . PRO A 1 862 ? -6.47 40.593 -6 1 91.75 862 PRO A O 1
ATOM 6694 N N . GLN A 1 863 ? -4.923 39.515 -4.819 1 92.94 863 GLN A N 1
ATOM 6695 C CA . GLN A 1 863 ? -5.774 39.305 -3.653 1 92.94 863 GLN A CA 1
ATOM 6696 C C . GLN A 1 863 ? -5.975 40.603 -2.877 1 92.94 863 GLN A C 1
ATOM 6698 O O . GLN A 1 863 ? -5.139 41.507 -2.941 1 92.94 863 GLN A O 1
ATOM 6703 N N . VAL A 1 864 ? -7.072 40.655 -2.187 1 90.06 864 VAL A N 1
ATOM 6704 C CA . VAL A 1 864 ? -7.394 41.836 -1.393 1 90.06 864 VAL A CA 1
ATOM 6705 C C . VAL A 1 864 ? -6.442 41.933 -0.202 1 90.06 864 VAL A C 1
ATOM 6707 O O . VAL A 1 864 ? -6.004 43.027 0.162 1 90.06 864 VAL A O 1
ATOM 6710 N N . HIS A 1 865 ? -6.138 40.855 0.437 1 89 865 HIS A N 1
ATOM 6711 C CA . HIS A 1 865 ? -5.195 40.689 1.537 1 89 865 HIS A CA 1
ATOM 6712 C C . HIS A 1 865 ? -4.614 39.28 1.557 1 89 865 HIS A C 1
ATOM 6714 O O . HIS A 1 865 ? -5.177 38.363 0.954 1 89 865 HIS A O 1
ATOM 6720 N N . PRO A 1 866 ? -3.528 39.115 2.194 1 88.79 866 PRO A N 1
ATOM 6721 C CA . PRO A 1 866 ? -3.024 37.746 2.32 1 88.79 866 PRO A CA 1
ATOM 6722 C C . PRO A 1 866 ? -3.971 36.838 3.101 1 88.79 866 PRO A C 1
ATOM 6724 O O . PRO A 1 866 ? -4.601 37.28 4.065 1 88.79 866 PRO A O 1
ATOM 6727 N N . PRO A 1 867 ? -4.047 35.57 2.658 1 90.89 867 PRO A N 1
ATOM 6728 C CA . PRO A 1 867 ? -4.876 34.632 3.418 1 90.89 867 PRO A CA 1
ATOM 6729 C C . PRO A 1 867 ? -4.436 34.501 4.874 1 90.89 867 PRO A C 1
ATOM 6731 O O . PRO A 1 867 ? -3.24 34.569 5.17 1 90.89 867 PRO A O 1
ATOM 6734 N N . SER A 1 868 ? -5.359 34.379 5.723 1 88.8 868 SER A N 1
ATOM 6735 C CA . SER A 1 868 ? -5.045 34.319 7.147 1 88.8 868 SER A CA 1
ATOM 6736 C C . SER A 1 868 ? -5.932 33.308 7.865 1 88.8 868 SER A C 1
ATOM 6738 O O . SER A 1 868 ? -7.068 33.067 7.454 1 88.8 868 SER A O 1
ATOM 6740 N N . THR A 1 869 ? -5.383 32.7 8.851 1 87.98 869 THR A N 1
ATOM 6741 C CA . THR A 1 869 ? -6.127 31.82 9.745 1 87.98 869 THR A CA 1
ATOM 6742 C C . THR A 1 869 ? -6.495 32.546 11.036 1 87.98 869 THR A C 1
ATOM 6744 O O . THR A 1 869 ? -5.617 32.925 11.813 1 87.98 869 THR A O 1
ATOM 6747 N N . PRO A 1 870 ? -7.761 32.775 11.185 1 89.83 870 PRO A N 1
ATOM 6748 C CA . PRO A 1 870 ? -8.14 33.543 12.374 1 89.83 870 PRO A CA 1
ATOM 6749 C C . PRO A 1 870 ? -7.896 32.778 13.673 1 89.83 870 PRO A C 1
ATOM 6751 O O . PRO A 1 870 ? -8.101 31.562 13.725 1 89.83 870 PRO A O 1
ATOM 6754 N N . THR A 1 871 ? -7.488 33.398 14.745 1 80.95 871 THR A N 1
ATOM 6755 C CA . THR A 1 871 ? -7.27 32.793 16.054 1 80.95 871 THR A CA 1
ATOM 6756 C C . THR A 1 871 ? -8.6 32.513 16.749 1 80.95 871 THR A C 1
ATOM 6758 O O . THR A 1 871 ? -8.677 31.654 17.63 1 80.95 871 THR A O 1
ATOM 6761 N N . MET A 1 872 ? -9.634 33.227 16.474 1 87.85 872 MET A N 1
ATOM 6762 C CA . MET A 1 872 ? -10.97 33.166 17.059 1 87.85 872 MET A CA 1
ATOM 6763 C C . MET A 1 872 ? -10.931 33.518 18.542 1 87.85 872 MET A C 1
ATOM 6765 O O . MET A 1 872 ? -11.659 32.929 19.343 1 87.85 872 MET A O 1
ATOM 6769 N N . GLU A 1 873 ? -10.006 34.382 18.905 1 83.01 873 GLU A N 1
ATOM 6770 C CA . GLU A 1 873 ? -9.957 34.941 20.253 1 83.01 873 GLU A CA 1
ATOM 6771 C C . GLU A 1 873 ? -10.649 36.299 20.313 1 83.01 873 GLU A C 1
ATOM 6773 O O . GLU A 1 873 ? -10.314 37.207 19.55 1 83.01 873 GLU A O 1
ATOM 6778 N N . TYR A 1 874 ? -11.599 36.359 21.221 1 86.77 874 TYR A N 1
ATOM 6779 C CA . TYR A 1 874 ? -12.378 37.585 21.361 1 86.77 874 TYR A CA 1
ATOM 6780 C C . TYR A 1 874 ? -11.928 38.38 22.581 1 86.77 874 TYR A C 1
ATOM 6782 O O . TYR A 1 874 ? -11.638 37.805 23.633 1 86.77 874 TYR A O 1
ATOM 6790 N N . ARG A 1 875 ? -11.783 39.626 22.36 1 81.59 875 ARG A N 1
ATOM 6791 C CA . ARG A 1 875 ? -11.397 40.546 23.425 1 81.59 875 ARG A CA 1
ATOM 6792 C C . ARG A 1 875 ? -12.441 41.644 23.606 1 81.59 875 ARG A C 1
ATOM 6794 O O . ARG A 1 875 ? -13.094 42.051 22.644 1 81.59 875 ARG A O 1
ATOM 6801 N N . PRO A 1 876 ? -12.549 42.087 24.904 1 81.79 876 PRO A N 1
ATOM 6802 C CA . PRO A 1 876 ? -13.475 43.202 25.115 1 81.79 876 PRO A CA 1
ATOM 6803 C C . PRO A 1 876 ? -12.967 44.512 24.518 1 81.79 876 PRO A C 1
ATOM 6805 O O . PRO A 1 876 ? -11.756 44.704 24.381 1 81.79 876 PRO A O 1
ATOM 6808 N N . ARG A 1 877 ? -13.895 45.261 24.068 1 81.35 877 ARG A N 1
ATOM 6809 C CA . ARG A 1 877 ? -13.568 46.561 23.492 1 81.35 877 ARG A CA 1
ATOM 6810 C C . ARG A 1 877 ? -12.783 47.417 24.481 1 81.35 877 ARG A C 1
ATOM 6812 O O . ARG A 1 877 ? -13.09 47.434 25.675 1 81.35 877 ARG A O 1
ATOM 6819 N N . GLU A 1 878 ? -11.629 47.945 24.128 1 65.18 878 GLU A N 1
ATOM 6820 C CA . GLU A 1 878 ? -10.865 48.857 24.974 1 65.18 878 GLU A CA 1
ATOM 6821 C C . GLU A 1 878 ? -11.698 50.072 25.371 1 65.18 878 GLU A C 1
ATOM 6823 O O . GLU A 1 878 ? -12.403 50.646 24.538 1 65.18 878 GLU A O 1
ATOM 6828 N N . LYS A 1 879 ? -12.192 50.097 26.655 1 53.13 879 LYS A N 1
ATOM 6829 C CA . LYS A 1 879 ? -12.958 51.227 27.172 1 53.13 879 LYS A CA 1
ATOM 6830 C C . LYS A 1 879 ? -12.423 52.548 26.626 1 53.13 879 LYS A C 1
ATOM 6832 O O . LYS A 1 879 ? -11.255 52.883 26.83 1 53.13 879 LYS A O 1
ATOM 6837 N N . SER A 1 880 ? -12.772 52.874 25.548 1 44 880 SER A N 1
ATOM 6838 C CA . SER A 1 880 ? -12.571 54.311 25.394 1 44 880 SER A CA 1
ATOM 6839 C C . SER A 1 880 ? -13.193 55.084 26.552 1 44 880 SER A C 1
ATOM 6841 O O . SER A 1 880 ? -14.216 54.671 27.103 1 44 880 SER A O 1
ATOM 6843 N N . SER A 1 881 ? -12.504 55.683 27.444 1 39.82 881 SER A N 1
ATOM 6844 C CA . SER A 1 881 ? -12.991 56.549 28.513 1 39.82 881 SER A CA 1
ATOM 6845 C C . SER A 1 881 ? -14.335 57.172 28.152 1 39.82 881 SER A C 1
ATOM 6847 O O . SER A 1 881 ? -14.95 57.855 28.974 1 39.82 881 SER A O 1
ATOM 6849 N N . LEU A 1 882 ? -14.763 57.337 26.905 1 39.54 882 LEU A N 1
ATOM 6850 C CA . LEU A 1 882 ? -15.877 58.259 26.712 1 39.54 882 LEU A CA 1
ATOM 6851 C C . LEU A 1 882 ? -17.205 57.585 27.043 1 39.54 882 LEU A C 1
ATOM 6853 O O . LEU A 1 882 ? -18.191 58.261 27.345 1 39.54 882 LEU A O 1
ATOM 6857 N N . LEU A 1 883 ? -17.72 56.442 26.428 1 36.69 883 LEU A N 1
ATOM 6858 C CA . LEU A 1 883 ? -19.14 56.161 26.614 1 36.69 883 LEU A CA 1
ATOM 6859 C C . LEU A 1 883 ? -19.362 55.273 27.834 1 36.69 883 LEU A C 1
ATOM 6861 O O . LEU A 1 883 ? -18.612 54.321 28.059 1 36.69 883 LEU A O 1
ATOM 6865 N N . THR A 1 884 ? -20.038 55.782 28.91 1 37.62 884 THR A N 1
ATOM 6866 C CA . THR A 1 884 ? -20.495 55.147 30.141 1 37.62 884 THR A CA 1
ATOM 6867 C C . THR A 1 884 ? -21.269 53.868 29.835 1 37.62 884 THR A C 1
ATOM 6869 O O . THR A 1 884 ? -21.794 53.703 28.732 1 37.62 884 THR A O 1
ATOM 6872 N N . PRO A 1 885 ? -21.303 52.842 30.667 1 39.46 885 PRO A N 1
ATOM 6873 C CA . PRO A 1 885 ? -22.123 51.636 30.533 1 39.46 885 PRO A CA 1
ATOM 6874 C C . PRO A 1 885 ? -23.561 51.942 30.118 1 39.46 885 PRO A C 1
ATOM 6876 O O . PRO A 1 885 ? -24.16 51.186 29.35 1 39.46 885 PRO A O 1
ATOM 6879 N N . ALA A 1 886 ? -24.182 52.962 30.614 1 38.76 886 ALA A N 1
ATOM 6880 C CA . ALA A 1 886 ? -25.569 53.352 30.379 1 38.76 886 ALA A CA 1
ATOM 6881 C C . ALA A 1 886 ? -25.798 53.707 28.913 1 38.76 886 ALA A C 1
ATOM 6883 O O . ALA A 1 886 ? -26.843 53.382 28.344 1 38.76 886 ALA A O 1
ATOM 6884 N N . GLN A 1 887 ? -24.824 54.362 28.278 1 39.74 887 GLN A N 1
ATOM 6885 C CA . GLN A 1 887 ? -25.012 54.757 26.886 1 39.74 887 GLN A CA 1
ATOM 6886 C C . GLN A 1 887 ? -24.875 53.559 25.951 1 39.74 887 GLN A C 1
ATOM 6888 O O . GLN A 1 887 ? -25.525 53.505 24.905 1 39.74 887 GLN A O 1
ATOM 6893 N N . ARG A 1 888 ? -24.213 52.509 26.321 1 36.5 888 ARG A N 1
ATOM 6894 C CA . ARG A 1 888 ? -24.095 51.27 25.558 1 36.5 888 ARG A CA 1
ATOM 6895 C C . ARG A 1 888 ? -25.397 50.478 25.596 1 36.5 888 ARG A C 1
ATOM 6897 O O . ARG A 1 888 ? -25.849 49.967 24.569 1 36.5 888 ARG A O 1
ATOM 6904 N N . ASN A 1 889 ? -26.104 50.264 26.726 1 38.18 889 ASN A N 1
ATOM 6905 C CA . ASN A 1 889 ? -27.399 49.6 26.828 1 38.18 889 ASN A CA 1
ATOM 6906 C C . ASN A 1 889 ? -28.491 50.388 26.11 1 38.18 889 ASN A C 1
ATOM 6908 O O . ASN A 1 889 ? -29.458 49.806 25.615 1 38.18 889 ASN A O 1
ATOM 6912 N N . GLY A 1 890 ? -28.488 51.614 26.003 1 34.85 890 GLY A N 1
ATOM 6913 C CA . GLY A 1 890 ? -29.488 52.437 25.341 1 34.85 890 GLY A CA 1
ATOM 6914 C C . GLY A 1 890 ? -29.5 52.263 23.834 1 34.85 890 GLY A C 1
ATOM 6915 O O . GLY A 1 890 ? -30.559 52.323 23.206 1 34.85 890 GLY A O 1
ATOM 6916 N N . LEU A 1 891 ? -28.343 52.04 23.193 1 34.49 891 LEU A N 1
ATOM 6917 C CA . LEU A 1 891 ? -28.341 51.874 21.743 1 34.49 891 LEU A CA 1
ATOM 6918 C C . LEU A 1 891 ? -28.806 50.474 21.356 1 34.49 891 LEU A C 1
ATOM 6920 O O . LEU A 1 891 ? -29.338 50.273 20.262 1 34.49 891 LEU A O 1
ATOM 6924 N N . ILE A 1 892 ? -28.629 49.423 22.092 1 34.3 892 ILE A N 1
ATOM 6925 C CA . ILE A 1 892 ? -29.135 48.096 21.761 1 34.3 892 ILE A CA 1
ATOM 6926 C C . ILE A 1 892 ? -30.661 48.1 21.802 1 34.3 892 ILE A C 1
ATOM 6928 O O . ILE A 1 892 ? -31.313 47.493 20.949 1 34.3 892 ILE A O 1
ATOM 6932 N N . ALA A 1 893 ? -31.379 48.57 22.805 1 34.73 893 ALA A N 1
ATOM 6933 C CA . ALA A 1 893 ? -32.828 48.498 22.969 1 34.73 893 ALA A CA 1
ATOM 6934 C C . ALA A 1 893 ? -33.544 49.296 21.883 1 34.73 893 ALA A C 1
ATOM 6936 O O . ALA A 1 893 ? -34.711 49.038 21.581 1 34.73 893 ALA A O 1
ATOM 6937 N N . GLY A 1 894 ? -32.967 50.404 21.373 1 32.79 894 GLY A N 1
ATOM 6938 C CA . GLY A 1 894 ? -33.77 51.203 20.46 1 32.79 894 GLY A CA 1
ATOM 6939 C C . GLY A 1 894 ? -34.013 50.521 19.127 1 32.79 894 GLY A C 1
ATOM 6940 O O . GLY A 1 894 ? -34.951 50.87 18.407 1 32.79 894 GLY A O 1
ATOM 6941 N N . THR A 1 895 ? -33 49.77 18.612 1 33.33 895 THR A N 1
ATOM 6942 C CA . THR A 1 895 ? -33.221 49.359 17.23 1 33.33 895 THR A CA 1
ATOM 6943 C C . THR A 1 895 ? -34.092 48.107 17.171 1 33.33 895 THR A C 1
ATOM 6945 O O . THR A 1 895 ? -34.386 47.599 16.087 1 33.33 895 THR A O 1
ATOM 6948 N N . VAL A 1 896 ? -34.478 47.423 18.241 1 32.92 896 VAL A N 1
ATOM 6949 C CA . VAL A 1 896 ? -35.364 46.271 18.113 1 32.92 896 VAL A CA 1
ATOM 6950 C C . VAL A 1 896 ? -36.776 46.741 17.768 1 32.92 896 VAL A C 1
ATOM 6952 O O . VAL A 1 896 ? -37.699 45.929 17.667 1 32.92 896 VAL A O 1
ATOM 6955 N N . VAL A 1 897 ? -37.131 48.024 17.838 1 29.08 897 VAL A N 1
ATOM 6956 C CA . VAL A 1 897 ? -38.569 48.274 17.824 1 29.08 897 VAL A CA 1
ATOM 6957 C C . VAL A 1 897 ? -39.166 47.786 16.506 1 29.08 897 VAL A C 1
ATOM 6959 O O . VAL A 1 897 ? -40.356 47.471 16.435 1 29.08 897 VAL A O 1
ATOM 6962 N N . PHE A 1 898 ? -38.593 47.952 15.32 1 27.94 898 PHE A N 1
ATOM 6963 C CA . PHE A 1 898 ? -39.635 47.993 14.301 1 27.94 898 PHE A CA 1
ATOM 6964 C C . PHE A 1 898 ? -40.145 46.591 13.991 1 27.94 898 PHE A C 1
ATOM 6966 O O . PHE A 1 898 ? -41.207 46.43 13.386 1 27.94 898 PHE A O 1
ATOM 6973 N N . GLY A 1 899 ? -39.333 45.486 13.877 1 27.12 899 GLY A N 1
ATOM 6974 C CA . GLY A 1 899 ? -39.943 44.438 13.074 1 27.12 899 GLY A CA 1
ATOM 6975 C C . GLY A 1 899 ? -40.912 43.573 13.858 1 27.12 899 GLY A C 1
ATOM 6976 O O . GLY A 1 899 ? -40.496 42.679 14.598 1 27.12 899 GLY A O 1
ATOM 6977 N N . LEU A 1 900 ? -41.713 43.982 14.849 1 24.32 900 LEU A N 1
ATOM 6978 C CA . LEU A 1 900 ? -42.833 43.081 15.101 1 24.32 900 LEU A CA 1
ATOM 6979 C C . LEU A 1 900 ? -43.621 42.823 13.821 1 24.32 900 LEU A C 1
ATOM 6981 O O . LEU A 1 900 ? -44.376 43.685 13.367 1 24.32 900 LEU A O 1
ATOM 6985 N N . CYS A 1 901 ? -42.932 42.993 12.664 1 19.87 901 CYS A N 1
ATOM 6986 C CA . CYS A 1 901 ? -43.676 42.207 11.687 1 19.87 901 CYS A CA 1
ATOM 6987 C C . CYS A 1 901 ? -43.379 40.72 11.842 1 19.87 901 CYS A C 1
ATOM 6989 O O . CYS A 1 901 ? -42.238 40.334 12.098 1 19.87 901 CYS A O 1
ATOM 6991 N N . MET B 1 1 ? -6.147 -29.545 38.649 1 14.52 1 MET B N 1
ATOM 6992 C CA . MET B 1 1 ? -7.412 -30.264 38.764 1 14.52 1 MET B CA 1
ATOM 6993 C C . MET B 1 1 ? -8.504 -29.577 37.95 1 14.52 1 MET B C 1
ATOM 6995 O O . MET B 1 1 ? -8.212 -28.886 36.972 1 14.52 1 MET B O 1
ATOM 6999 N N . GLN B 1 2 ? -9.762 -29.191 38.667 1 14.2 2 GLN B N 1
ATOM 7000 C CA . GLN B 1 2 ? -11.131 -29.656 38.467 1 14.2 2 GLN B CA 1
ATOM 7001 C C . GLN B 1 2 ? -11.825 -28.863 37.364 1 14.2 2 GLN B C 1
ATOM 7003 O O . GLN B 1 2 ? -11.384 -27.769 37.007 1 14.2 2 GLN B O 1
ATOM 7008 N N . MET B 1 3 ? -13.153 -28.751 37.64 1 14.03 3 MET B N 1
ATOM 7009 C CA . MET B 1 3 ? -14.445 -29.22 37.146 1 14.03 3 MET B CA 1
ATOM 7010 C C . MET B 1 3 ? -15.074 -28.194 36.209 1 14.03 3 MET B C 1
ATOM 7012 O O . MET B 1 3 ? -15.474 -28.53 35.093 1 14.03 3 MET B O 1
ATOM 7016 N N . ARG B 1 4 ? -16.154 -27.447 36.593 1 14.28 4 ARG B N 1
ATOM 7017 C CA . ARG B 1 4 ? -17.536 -27.879 36.412 1 14.28 4 ARG B CA 1
ATOM 7018 C C . ARG B 1 4 ? -18.218 -27.083 35.304 1 14.28 4 ARG B C 1
ATOM 7020 O O . ARG B 1 4 ? -17.769 -25.99 34.951 1 14.28 4 ARG B O 1
ATOM 7027 N N . PRO B 1 5 ? -19.598 -26.714 35.507 1 14.41 5 PRO B N 1
ATOM 7028 C CA . PRO B 1 5 ? -20.881 -27.229 35.022 1 14.41 5 PRO B CA 1
ATOM 7029 C C . PRO B 1 5 ? -21.537 -26.307 33.997 1 14.41 5 PRO B C 1
ATOM 7031 O O . PRO B 1 5 ? -21.941 -26.76 32.923 1 14.41 5 PRO B O 1
ATOM 7034 N N . SER B 1 6 ? -22.361 -25.35 34.489 1 14.27 6 SER B N 1
ATOM 7035 C CA . SER B 1 6 ? -23.812 -25.499 34.453 1 14.27 6 SER B CA 1
ATOM 7036 C C . SER B 1 6 ? -24.406 -24.831 33.217 1 14.27 6 SER B C 1
ATOM 7038 O O . SER B 1 6 ? -23.776 -23.964 32.61 1 14.27 6 SER B O 1
ATOM 7040 N N . ARG B 1 7 ? -25.692 -24.33 33.341 1 14.25 7 ARG B N 1
ATOM 7041 C CA . ARG B 1 7 ? -27.035 -24.732 32.936 1 14.25 7 ARG B CA 1
ATOM 7042 C C . ARG B 1 7 ? -27.527 -23.892 31.762 1 14.25 7 ARG B C 1
ATOM 7044 O O . ARG B 1 7 ? -28.025 -24.432 30.771 1 14.25 7 ARG B O 1
ATOM 7051 N N . ASN B 1 8 ? -28.159 -22.691 32.109 1 14.63 8 ASN B N 1
ATOM 7052 C CA . ASN B 1 8 ? -29.614 -22.674 31.999 1 14.63 8 ASN B CA 1
ATOM 7053 C C . ASN B 1 8 ? -30.065 -22.362 30.575 1 14.63 8 ASN B C 1
ATOM 7055 O O . ASN B 1 8 ? -29.32 -21.757 29.802 1 14.63 8 ASN B O 1
ATOM 7059 N N . GLU B 1 9 ? -31.387 -22.41 30.374 1 13.69 9 GLU B N 1
ATOM 7060 C CA . GLU B 1 9 ? -32.545 -22.937 29.659 1 13.69 9 GLU B CA 1
ATOM 7061 C C . GLU B 1 9 ? -32.942 -22.024 28.502 1 13.69 9 GLU B C 1
ATOM 7063 O O . GLU B 1 9 ? -33.149 -22.49 27.38 1 13.69 9 GLU B O 1
ATOM 7068 N N . CYS B 1 10 ? -33.462 -20.767 28.858 1 14.34 10 CYS B N 1
ATOM 7069 C CA . CYS B 1 10 ? -34.905 -20.68 28.665 1 14.34 10 CYS B CA 1
ATOM 7070 C C . CYS B 1 10 ? -35.251 -20.554 27.187 1 14.34 10 CYS B C 1
ATOM 7072 O O . CYS B 1 10 ? -34.428 -20.103 26.388 1 14.34 10 CYS B O 1
ATOM 7074 N N . LEU B 1 11 ? -36.526 -20.239 26.969 1 14.36 11 LEU B N 1
ATOM 7075 C CA . LEU B 1 11 ? -37.778 -20.744 26.416 1 14.36 11 LEU B CA 1
ATOM 7076 C C . LEU B 1 11 ? -37.975 -20.257 24.984 1 14.36 11 LEU B C 1
ATOM 7078 O O . LEU B 1 11 ? -37.278 -19.346 24.532 1 14.36 11 LEU B O 1
ATOM 7082 N N . CYS B 1 12 ? -39.114 -19.644 24.765 1 14.09 12 CYS B N 1
ATOM 7083 C CA . CYS B 1 12 ? -40.365 -20.172 24.233 1 14.09 12 CYS B CA 1
ATOM 7084 C C . CYS B 1 12 ? -40.568 -19.74 22.786 1 14.09 12 CYS B C 1
ATOM 7086 O O . CYS B 1 12 ? -40.805 -20.576 21.912 1 14.09 12 CYS B O 1
ATOM 7088 N N . HIS B 1 13 ? -41.601 -18.845 22.62 1 14.09 13 HIS B N 1
ATOM 7089 C CA . HIS B 1 13 ? -42.907 -19.156 22.05 1 14.09 13 HIS B CA 1
ATOM 7090 C C . HIS B 1 13 ? -42.931 -18.891 20.549 1 14.09 13 HIS B C 1
ATOM 7092 O O . HIS B 1 13 ? -42.081 -18.165 20.029 1 14.09 13 HIS B O 1
ATOM 7098 N N . GLY B 1 14 ? -44.102 -18.748 20.035 1 13.53 14 GLY B N 1
ATOM 7099 C CA . GLY B 1 14 ? -45.126 -19.37 19.21 1 13.53 14 GLY B CA 1
ATOM 7100 C C . GLY B 1 14 ? -45.207 -18.782 17.814 1 13.53 14 GLY B C 1
ATOM 7101 O O . GLY B 1 14 ? -44.805 -19.423 16.841 1 13.53 14 GLY B O 1
ATOM 7102 N N . GLY B 1 15 ? -46.187 -17.913 17.596 1 13.77 15 GLY B N 1
ATOM 7103 C CA . GLY B 1 15 ? -47.391 -18.269 16.863 1 13.77 15 GLY B CA 1
ATOM 7104 C C . GLY B 1 15 ? -47.313 -17.93 15.386 1 13.77 15 GLY B C 1
ATOM 7105 O O . GLY B 1 15 ? -46.389 -17.241 14.95 1 13.77 15 GLY B O 1
ATOM 7106 N N . ALA B 1 16 ? -48.445 -17.403 14.826 1 13.66 16 ALA B N 1
ATOM 7107 C CA . ALA B 1 16 ? -49.536 -17.853 13.965 1 13.66 16 ALA B CA 1
ATOM 7108 C C . ALA B 1 16 ? -49.375 -17.312 12.547 1 13.66 16 ALA B C 1
ATOM 7110 O O . ALA B 1 16 ? -49.419 -18.072 11.577 1 13.66 16 ALA B O 1
ATOM 7111 N N . GLY B 1 17 ? -50.032 -16.14 12.264 1 13.78 17 GLY B N 1
ATOM 7112 C CA . GLY B 1 17 ? -51.238 -16.227 11.454 1 13.78 17 GLY B CA 1
ATOM 7113 C C . GLY B 1 17 ? -50.959 -16.19 9.964 1 13.78 17 GLY B C 1
ATOM 7114 O O . GLY B 1 17 ? -49.866 -15.809 9.54 1 13.78 17 GLY B O 1
ATOM 7115 N N . GLY B 1 18 ? -52.016 -16.051 9.073 1 13.55 18 GLY B N 1
ATOM 7116 C CA . GLY B 1 18 ? -52.887 -16.649 8.074 1 13.55 18 GLY B CA 1
ATOM 7117 C C . GLY B 1 18 ? -52.616 -16.147 6.668 1 13.55 18 GLY B C 1
ATOM 7118 O O . GLY B 1 18 ? -52.448 -16.942 5.741 1 13.55 18 GLY B O 1
ATOM 7119 N N . ARG B 1 19 ? -53.018 -14.9 6.314 1 14.4 19 ARG B N 1
ATOM 7120 C CA . ARG B 1 19 ? -54.149 -14.851 5.393 1 14.4 19 ARG B CA 1
ATOM 7121 C C . ARG B 1 19 ? -53.697 -15.095 3.957 1 14.4 19 ARG B C 1
ATOM 7123 O O . ARG B 1 19 ? -52.55 -14.812 3.605 1 14.4 19 ARG B O 1
ATOM 7130 N N . ALA B 1 20 ? -54.687 -14.966 2.852 1 13.99 20 ALA B N 1
ATOM 7131 C CA . ALA B 1 20 ? -55.548 -15.602 1.857 1 13.99 20 ALA B CA 1
ATOM 7132 C C . ALA B 1 20 ? -54.994 -15.407 0.448 1 13.99 20 ALA B C 1
ATOM 7134 O O . ALA B 1 20 ? -54.529 -16.361 -0.18 1 13.99 20 ALA B O 1
ATOM 7135 N N . ALA B 1 21 ? -55.807 -14.782 -0.424 1 13.8 21 ALA B N 1
ATOM 7136 C CA . ALA B 1 21 ? -56.676 -15.34 -1.456 1 13.8 21 ALA B CA 1
ATOM 7137 C C . ALA B 1 21 ? -56.02 -15.255 -2.831 1 13.8 21 ALA B C 1
ATOM 7139 O O . ALA B 1 21 ? -55.066 -14.497 -3.025 1 13.8 21 ALA B O 1
ATOM 7140 N N . ARG B 1 22 ? -56.764 -14.83 -3.968 1 13.7 22 ARG B N 1
ATOM 7141 C CA . ARG B 1 22 ? -57.457 -15.538 -5.038 1 13.7 22 ARG B CA 1
ATOM 7142 C C . ARG B 1 22 ? -56.705 -15.407 -6.359 1 13.7 22 ARG B C 1
ATOM 7144 O O . ARG B 1 22 ? -56.451 -16.405 -7.036 1 13.7 22 ARG B O 1
ATOM 7151 N N . GLN B 1 23 ? -57.132 -14.483 -7.307 1 14.01 23 GLN B N 1
ATOM 7152 C CA . GLN B 1 23 ? -57.92 -14.95 -8.443 1 14.01 23 GLN B CA 1
ATOM 7153 C C . GLN B 1 23 ? -57.033 -15.221 -9.654 1 14.01 23 GLN B C 1
ATOM 7155 O O . GLN B 1 23 ? -55.917 -14.706 -9.741 1 14.01 23 GLN B O 1
ATOM 7160 N N . MET B 1 24 ? -57.613 -15.176 -10.892 1 13.46 24 MET B N 1
ATOM 7161 C CA . MET B 1 24 ? -58.034 -16.059 -11.976 1 13.46 24 MET B CA 1
ATOM 7162 C C . MET B 1 24 ? -57.033 -16.024 -13.126 1 13.46 24 MET B C 1
ATOM 7164 O O . MET B 1 24 ? -56.091 -15.23 -13.111 1 13.46 24 MET B O 1
ATOM 7168 N N . SER B 1 25 ? -57.456 -15.699 -14.396 1 13.53 25 SER B N 1
ATOM 7169 C CA . SER B 1 25 ? -57.784 -16.562 -15.526 1 13.53 25 SER B CA 1
ATOM 7170 C C . SER B 1 25 ? -56.682 -16.536 -16.58 1 13.53 25 SER B C 1
ATOM 7172 O O . SER B 1 25 ? -56.186 -17.586 -16.992 1 13.53 25 SER B O 1
ATOM 7174 N N . GLN B 1 26 ? -56.86 -15.881 -17.811 1 14.01 26 GLN B N 1
ATOM 7175 C CA . GLN B 1 26 ? -57.221 -16.57 -19.045 1 14.01 26 GLN B CA 1
ATOM 7176 C C . GLN B 1 26 ? -55.996 -16.797 -19.927 1 14.01 26 GLN B C 1
ATOM 7178 O O . GLN B 1 26 ? -54.948 -16.185 -19.712 1 14.01 26 GLN B O 1
ATOM 7183 N N . LEU B 1 27 ? -56.111 -16.538 -21.269 1 14.3 27 LEU B N 1
ATOM 7184 C CA . LEU B 1 27 ? -56.307 -17.412 -22.421 1 14.3 27 LEU B CA 1
ATOM 7185 C C . LEU B 1 27 ? -55.018 -17.548 -23.225 1 14.3 27 LEU B C 1
ATOM 7187 O O . LEU B 1 27 ? -54.585 -18.662 -23.529 1 14.3 27 LEU B O 1
ATOM 7191 N N . ARG B 1 28 ? -54.845 -16.955 -24.473 1 14.57 28 ARG B N 1
ATOM 7192 C CA . ARG B 1 28 ? -54.959 -17.697 -25.724 1 14.57 28 ARG B CA 1
ATOM 7193 C C . ARG B 1 28 ? -53.584 -18.076 -26.264 1 14.57 28 ARG B C 1
ATOM 7195 O O . ARG B 1 28 ? -53.253 -19.26 -26.36 1 14.57 28 ARG B O 1
ATOM 7202 N N . ALA B 1 29 ? -53.242 -17.661 -27.568 1 14.82 29 ALA B N 1
ATOM 7203 C CA . ALA B 1 29 ? -53.3 -18.439 -28.803 1 14.82 29 ALA B CA 1
ATOM 7204 C C . ALA B 1 29 ? -51.912 -18.931 -29.206 1 14.82 29 ALA B C 1
ATOM 7206 O O . ALA B 1 29 ? -50.902 -18.462 -28.676 1 14.82 29 ALA B O 1
ATOM 7207 N N . ALA B 1 30 ? -51.42 -18.705 -30.511 1 15.32 30 ALA B N 1
ATOM 7208 C CA . ALA B 1 30 ? -51.355 -19.615 -31.652 1 15.32 30 ALA B CA 1
ATOM 7209 C C . ALA B 1 30 ? -49.941 -20.159 -31.84 1 15.32 30 ALA B C 1
ATOM 7211 O O . ALA B 1 30 ? -48.978 -19.596 -31.315 1 15.32 30 ALA B O 1
ATOM 7212 N N . THR B 1 31 ? -49.484 -20.462 -33.096 1 14.92 31 THR B N 1
ATOM 7213 C CA . THR B 1 31 ? -49.282 -21.654 -33.912 1 14.92 31 THR B CA 1
ATOM 7214 C C . THR B 1 31 ? -47.795 -21.958 -34.068 1 14.92 31 THR B C 1
ATOM 7216 O O . THR B 1 31 ? -47.374 -23.109 -33.933 1 14.92 31 THR B O 1
ATOM 7219 N N . LEU B 1 32 ? -46.871 -21.077 -34.692 1 16.68 32 LEU B N 1
ATOM 7220 C CA . LEU B 1 32 ? -46.424 -21.623 -35.968 1 16.68 32 LEU B CA 1
ATOM 7221 C C . LEU B 1 32 ? -45.243 -22.567 -35.771 1 16.68 32 LEU B C 1
ATOM 7223 O O . LEU B 1 32 ? -44.498 -22.441 -34.797 1 16.68 32 LEU B O 1
ATOM 7227 N N . LEU B 1 33 ? -44.856 -23.512 -36.782 1 16.14 33 LEU B N 1
ATOM 7228 C CA . LEU B 1 33 ? -44.524 -24.856 -37.24 1 16.14 33 LEU B CA 1
ATOM 7229 C C . LEU B 1 33 ? -43.013 -25.045 -37.324 1 16.14 33 LEU B C 1
ATOM 7231 O O . LEU B 1 33 ? -42.537 -26.121 -37.692 1 16.14 33 LEU B O 1
ATOM 7235 N N . VAL B 1 34 ? -42.106 -24.243 -36.731 1 17.23 34 VAL B N 1
ATOM 7236 C CA . VAL B 1 34 ? -40.906 -24.297 -37.561 1 17.23 34 VAL B CA 1
ATOM 7237 C C . VAL B 1 34 ? -40.218 -25.649 -37.388 1 17.23 34 VAL B C 1
ATOM 7239 O O . VAL B 1 34 ? -39.842 -26.023 -36.274 1 17.23 34 VAL B O 1
ATOM 7242 N N . SER B 1 35 ? -40.207 -26.629 -38.339 1 15.45 35 SER B N 1
ATOM 7243 C CA . SER B 1 35 ? -39.989 -28.048 -38.602 1 15.45 35 SER B CA 1
ATOM 7244 C C . SER B 1 35 ? -38.515 -28.414 -38.468 1 15.45 35 SER B C 1
ATOM 7246 O O . SER B 1 35 ? -38.18 -29.555 -38.142 1 15.45 35 SER B O 1
ATOM 7248 N N . ALA B 1 36 ? -37.513 -27.634 -38.883 1 17.85 36 ALA B N 1
ATOM 7249 C CA . ALA B 1 36 ? -36.666 -28.31 -39.862 1 17.85 36 ALA B CA 1
ATOM 7250 C C . ALA B 1 36 ? -35.831 -29.404 -39.202 1 17.85 36 ALA B C 1
ATOM 7252 O O . ALA B 1 36 ? -35.525 -29.326 -38.01 1 17.85 36 ALA B O 1
ATOM 7253 N N . ALA B 1 37 ? -35.283 -30.532 -39.917 1 16.89 37 ALA B N 1
ATOM 7254 C CA . ALA B 1 37 ? -35.012 -31.954 -40.109 1 16.89 37 ALA B CA 1
ATOM 7255 C C . ALA B 1 37 ? -33.587 -32.303 -39.69 1 16.89 37 ALA B C 1
ATOM 7257 O O . ALA B 1 37 ? -33.217 -33.479 -39.643 1 16.89 37 ALA B O 1
ATOM 7258 N N . VAL B 1 38 ? -32.681 -31.452 -39.244 1 18.36 38 VAL B N 1
ATOM 7259 C CA . VAL B 1 38 ? -31.399 -31.853 -39.814 1 18.36 38 VAL B CA 1
ATOM 7260 C C . VAL B 1 38 ? -30.96 -33.186 -39.213 1 18.36 38 VAL B C 1
ATOM 7262 O O . VAL B 1 38 ? -31.127 -33.418 -38.013 1 18.36 38 VAL B O 1
ATOM 7265 N N . ALA B 1 39 ? -30.196 -34.133 -39.986 1 16.68 39 ALA B N 1
ATOM 7266 C CA . ALA B 1 39 ? -29.923 -35.509 -40.395 1 16.68 39 ALA B CA 1
ATOM 7267 C C . ALA B 1 39 ? -28.959 -36.188 -39.427 1 16.68 39 ALA B C 1
ATOM 7269 O O . ALA B 1 39 ? -29.255 -37.262 -38.897 1 16.68 39 ALA B O 1
ATOM 7270 N N . CYS B 1 40 ? -27.53 -36.441 -39.73 1 17.17 40 CYS B N 1
ATOM 7271 C CA . CYS B 1 40 ? -26.867 -37.664 -40.167 1 17.17 40 CYS B CA 1
ATOM 7272 C C . CYS B 1 40 ? -26.006 -38.247 -39.052 1 17.17 40 CYS B C 1
ATOM 7274 O O . CYS B 1 40 ? -25.021 -37.634 -38.638 1 17.17 40 CYS B O 1
ATOM 7276 N N . VAL B 1 41 ? -26.422 -39.009 -38.159 1 18.73 41 VAL B N 1
ATOM 7277 C CA . VAL B 1 41 ? -25.769 -39.669 -37.034 1 18.73 41 VAL B CA 1
ATOM 7278 C C . VAL B 1 41 ? -24.852 -40.778 -37.547 1 18.73 41 VAL B C 1
ATOM 7280 O O . VAL B 1 41 ? -25.314 -41.877 -37.863 1 18.73 41 VAL B O 1
ATOM 7283 N N . VAL B 1 42 ? -23.973 -40.587 -38.543 1 19.16 42 VAL B N 1
ATOM 7284 C CA . VAL B 1 42 ? -23.355 -41.791 -39.087 1 19.16 42 VAL B CA 1
ATOM 7285 C C . VAL B 1 42 ? -22.638 -42.553 -37.975 1 19.16 42 VAL B C 1
ATOM 7287 O O . VAL B 1 42 ? -22.168 -41.953 -37.006 1 19.16 42 VAL B O 1
ATOM 7290 N N . LEU B 1 43 ? -22.365 -43.959 -38.108 1 19.33 43 LEU B N 1
ATOM 7291 C CA . LEU B 1 43 ? -22.131 -45.299 -37.581 1 19.33 43 LEU B CA 1
ATOM 7292 C C . LEU B 1 43 ? -20.654 -45.51 -37.266 1 19.33 43 LEU B C 1
ATOM 7294 O O . LEU B 1 43 ? -19.875 -45.886 -38.144 1 19.33 43 LEU B O 1
ATOM 7298 N N . CYS B 1 44 ? -19.783 -44.57 -36.823 1 19.43 44 CYS B N 1
ATOM 7299 C CA . CYS B 1 44 ? -18.372 -44.922 -36.942 1 19.43 44 CYS B CA 1
ATOM 7300 C C . CYS B 1 44 ? -18.047 -46.159 -36.114 1 19.43 44 CYS B C 1
ATOM 7302 O O . CYS B 1 44 ? -18.276 -46.178 -34.903 1 19.43 44 CYS B O 1
ATOM 7304 N N . SER B 1 45 ? -17.987 -47.363 -36.705 1 19.23 45 SER B N 1
ATOM 7305 C CA . SER B 1 45 ? -17.591 -48.73 -36.386 1 19.23 45 SER B CA 1
ATOM 7306 C C . SER B 1 45 ? -16.23 -48.765 -35.698 1 19.23 45 SER B C 1
ATOM 7308 O O . SER B 1 45 ? -15.348 -47.964 -36.015 1 19.23 45 SER B O 1
ATOM 7310 N N . ALA B 1 46 ? -16.013 -49.554 -34.576 1 22.05 46 ALA B N 1
ATOM 7311 C CA . ALA B 1 46 ? -15.039 -49.893 -33.542 1 22.05 46 ALA B CA 1
ATOM 7312 C C . ALA B 1 46 ? -13.881 -50.7 -34.123 1 22.05 46 ALA B C 1
ATOM 7314 O O . ALA B 1 46 ? -13.975 -51.922 -34.258 1 22.05 46 ALA B O 1
ATOM 7315 N N . SER B 1 47 ? -13.367 -50.451 -35.364 1 21.83 47 SER B N 1
ATOM 7316 C CA . SER B 1 47 ? -12.396 -51.451 -35.798 1 21.83 47 SER B CA 1
ATOM 7317 C C . SER B 1 47 ? -11.34 -51.698 -34.725 1 21.83 47 SER B C 1
ATOM 7319 O O . SER B 1 47 ? -10.793 -50.751 -34.155 1 21.83 47 SER B O 1
ATOM 7321 N N . TRP B 1 48 ? -11.272 -52.877 -34.19 1 24.1 48 TRP B N 1
ATOM 7322 C CA . TRP B 1 48 ? -10.38 -53.606 -33.295 1 24.1 48 TRP B CA 1
ATOM 7323 C C . TRP B 1 48 ? -8.945 -53.575 -33.812 1 24.1 48 TRP B C 1
ATOM 7325 O O . TRP B 1 48 ? -8.625 -54.221 -34.812 1 24.1 48 TRP B O 1
ATOM 7335 N N . VAL B 1 49 ? -8.311 -52.47 -34.14 1 23.46 49 VAL B N 1
ATOM 7336 C CA . VAL B 1 49 ? -6.979 -52.609 -34.72 1 23.46 49 VAL B CA 1
ATOM 7337 C C . VAL B 1 49 ? -6.081 -53.399 -33.771 1 23.46 49 VAL B C 1
ATOM 7339 O O . VAL B 1 49 ? -6.004 -53.091 -32.579 1 23.46 49 VAL B O 1
ATOM 7342 N N . LEU B 1 50 ? -5.824 -54.688 -34 1 24.52 50 LEU B N 1
ATOM 7343 C CA . LEU B 1 50 ? -4.782 -55.627 -33.598 1 24.52 50 LEU B CA 1
ATOM 7344 C C . LEU B 1 50 ? -3.448 -54.911 -33.411 1 24.52 50 LEU B C 1
ATOM 7346 O O . LEU B 1 50 ? -3.02 -54.149 -34.28 1 24.52 50 LEU B O 1
ATOM 7350 N N . ALA B 1 51 ? -2.945 -54.784 -32.143 1 27.46 51 ALA B N 1
ATOM 7351 C CA . ALA B 1 51 ? -1.6 -54.379 -31.744 1 27.46 51 ALA B CA 1
ATOM 7352 C C . ALA B 1 51 ? -0.541 -55.203 -32.472 1 27.46 51 ALA B C 1
ATOM 7354 O O . ALA B 1 51 ? -0.342 -56.381 -32.164 1 27.46 51 ALA B O 1
ATOM 7355 N N . GLU B 1 52 ? -0.604 -55.361 -33.824 1 26.99 52 GLU B N 1
ATOM 7356 C CA . GLU B 1 52 ? 0.592 -55.947 -34.421 1 26.99 52 GLU B CA 1
ATOM 7357 C C . GLU B 1 52 ? 1.855 -55.469 -33.71 1 26.99 52 GLU B C 1
ATOM 7359 O O . GLU B 1 52 ? 1.948 -54.306 -33.311 1 26.99 52 GLU B O 1
ATOM 7364 N N . ILE B 1 53 ? 2.632 -56.434 -33.115 1 30.89 53 ILE B N 1
ATOM 7365 C CA . ILE B 1 53 ? 4.048 -56.415 -32.764 1 30.89 53 ILE B CA 1
ATOM 7366 C C . ILE B 1 53 ? 4.822 -55.586 -33.787 1 30.89 53 ILE B C 1
ATOM 7368 O O . ILE B 1 53 ? 4.995 -56.006 -34.933 1 30.89 53 ILE B O 1
ATOM 7372 N N . VAL B 1 54 ? 4.472 -54.359 -33.974 1 31.43 54 VAL B N 1
ATOM 7373 C CA . VAL B 1 54 ? 5.183 -53.584 -34.986 1 31.43 54 VAL B CA 1
ATOM 7374 C C . VAL B 1 54 ? 6.689 -53.782 -34.824 1 31.43 54 VAL B C 1
ATOM 7376 O O . VAL B 1 54 ? 7.22 -53.679 -33.716 1 31.43 54 VAL B O 1
ATOM 7379 N N . ASN B 1 55 ? 7.296 -54.654 -35.604 1 32.46 55 ASN B N 1
ATOM 7380 C CA . ASN B 1 55 ? 8.718 -54.65 -35.929 1 32.46 55 ASN B CA 1
ATOM 7381 C C . ASN B 1 55 ? 9.356 -53.294 -35.638 1 32.46 55 ASN B C 1
ATOM 7383 O O . ASN B 1 55 ? 8.659 -52.283 -35.546 1 32.46 55 ASN B O 1
ATOM 7387 N N . ASP B 1 56 ? 10.706 -53.239 -35.359 1 37.03 56 ASP B N 1
ATOM 7388 C CA . ASP B 1 56 ? 11.605 -52.118 -35.105 1 37.03 56 ASP B CA 1
ATOM 7389 C C . ASP B 1 56 ? 11.226 -50.906 -35.954 1 37.03 56 ASP B C 1
ATOM 7391 O O . ASP B 1 56 ? 11.847 -50.647 -36.987 1 37.03 56 ASP B O 1
ATOM 7395 N N . ALA B 1 57 ? 10.069 -50.764 -36.421 1 43.17 57 ALA B N 1
ATOM 7396 C CA . ALA B 1 57 ? 9.697 -49.654 -37.294 1 43.17 57 ALA B CA 1
ATOM 7397 C C . ALA B 1 57 ? 10.181 -48.323 -36.726 1 43.17 57 ALA B C 1
ATOM 7399 O O . ALA B 1 57 ? 10.017 -48.053 -35.534 1 43.17 57 ALA B O 1
ATOM 7400 N N . GLU B 1 58 ? 11.204 -47.715 -37.191 1 58.75 58 GLU B N 1
ATOM 7401 C CA . GLU B 1 58 ? 11.953 -46.493 -36.913 1 58.75 58 GLU B CA 1
ATOM 7402 C C . GLU B 1 58 ? 11.021 -45.355 -36.508 1 58.75 58 GLU B C 1
ATOM 7404 O O . GLU B 1 58 ? 10.156 -44.947 -37.286 1 58.75 58 GLU B O 1
ATOM 7409 N N . LEU B 1 59 ? 10.585 -45.191 -35.132 1 79.84 59 LEU B N 1
ATOM 7410 C CA . LEU B 1 59 ? 9.779 -44.077 -34.644 1 79.84 59 LEU B CA 1
ATOM 7411 C C . LEU B 1 59 ? 10.164 -42.779 -35.345 1 79.84 59 LEU B C 1
ATOM 7413 O O . LEU B 1 59 ? 11.349 -42.516 -35.566 1 79.84 59 LEU B O 1
ATOM 7417 N N . ASP B 1 60 ? 9.128 -42.167 -35.85 1 89.49 60 ASP B N 1
ATOM 7418 C CA . ASP B 1 60 ? 9.355 -40.906 -36.55 1 89.49 60 ASP B CA 1
ATOM 7419 C C . ASP B 1 60 ? 10.079 -39.904 -35.654 1 89.49 60 ASP B C 1
ATOM 7421 O O . ASP B 1 60 ? 9.609 -39.589 -34.559 1 89.49 60 ASP B O 1
ATOM 7425 N N . PRO B 1 61 ? 11.219 -39.492 -35.927 1 94.37 61 PRO B N 1
ATOM 7426 C CA . PRO B 1 61 ? 12.004 -38.575 -35.097 1 94.37 61 PRO B CA 1
ATOM 7427 C C . PRO B 1 61 ? 11.358 -37.197 -34.968 1 94.37 61 PRO B C 1
ATOM 7429 O O . PRO B 1 61 ? 10.511 -36.83 -35.786 1 94.37 61 PRO B O 1
ATOM 7432 N N . ILE B 1 62 ? 11.627 -36.595 -33.805 1 96.47 62 ILE B N 1
ATOM 7433 C CA . ILE B 1 62 ? 11.319 -35.182 -33.614 1 96.47 62 ILE B CA 1
ATOM 7434 C C . ILE B 1 62 ? 12.506 -34.33 -34.058 1 96.47 62 ILE B C 1
ATOM 7436 O O . ILE B 1 62 ? 13.631 -34.533 -33.595 1 96.47 62 ILE B O 1
ATOM 7440 N N . TYR B 1 63 ? 12.224 -33.443 -35.015 1 97.26 63 TYR B N 1
ATOM 7441 C CA . TYR B 1 63 ? 13.304 -32.63 -35.564 1 97.26 63 TYR B CA 1
ATOM 7442 C C . TYR B 1 63 ? 13.302 -31.235 -34.95 1 97.26 63 TYR B C 1
ATOM 7444 O O . TYR B 1 63 ? 12.265 -30.568 -34.913 1 97.26 63 TYR B O 1
ATOM 7452 N N . LEU B 1 64 ? 14.364 -30.842 -34.373 1 98.07 64 LEU B N 1
ATOM 7453 C CA . LEU B 1 64 ? 14.598 -29.496 -33.862 1 98.07 64 LEU B CA 1
ATOM 7454 C C . LEU B 1 64 ? 15.753 -28.828 -34.601 1 98.07 64 LEU B C 1
ATOM 7456 O O . LEU B 1 64 ? 16.692 -29.501 -35.031 1 98.07 64 LEU B O 1
ATOM 7460 N N . LEU B 1 65 ? 15.643 -27.552 -34.784 1 98.11 65 LEU B N 1
ATOM 7461 C CA . LEU B 1 65 ? 16.732 -26.806 -35.406 1 98.11 65 LEU B CA 1
ATOM 7462 C C . LEU B 1 65 ? 17.554 -26.067 -34.355 1 98.11 65 LEU B C 1
ATOM 7464 O O . LEU B 1 65 ? 17.001 -25.347 -33.521 1 98.11 65 LEU B O 1
ATOM 7468 N N . ASN B 1 66 ? 18.834 -26.31 -34.258 1 97.66 66 ASN B N 1
ATOM 7469 C CA . ASN B 1 66 ? 19.743 -25.535 -33.419 1 97.66 66 ASN B CA 1
ATOM 7470 C C . ASN B 1 66 ? 20.062 -24.179 -34.042 1 97.66 66 ASN B C 1
ATOM 7472 O O . ASN B 1 66 ? 20.834 -24.097 -34.999 1 97.66 66 ASN B O 1
ATOM 7476 N N . ALA B 1 67 ? 19.453 -23.18 -33.479 1 97.15 67 ALA B N 1
ATOM 7477 C CA . ALA B 1 67 ? 19.734 -21.815 -33.915 1 97.15 67 ALA B CA 1
ATOM 7478 C C . ALA B 1 67 ? 20.546 -21.06 -32.867 1 97.15 67 ALA B C 1
ATOM 7480 O O . ALA B 1 67 ? 20.654 -19.833 -32.921 1 97.15 67 ALA B O 1
ATOM 7481 N N . MET B 1 68 ? 21.1 -21.888 -31.861 1 96.38 68 MET B N 1
ATOM 7482 C CA . MET B 1 68 ? 21.944 -21.314 -30.817 1 96.38 68 MET B CA 1
ATOM 7483 C C . MET B 1 68 ? 23.399 -21.246 -31.271 1 96.38 68 MET B C 1
ATOM 7485 O O . MET B 1 68 ? 24.253 -21.957 -30.739 1 96.38 68 MET B O 1
ATOM 7489 N N . TYR B 1 69 ? 23.697 -20.423 -32.218 1 94.47 69 TYR B N 1
ATOM 7490 C CA . TYR B 1 69 ? 25.044 -20.224 -32.743 1 94.47 69 TYR B CA 1
ATOM 7491 C C . TYR B 1 69 ? 25.284 -18.759 -33.088 1 94.47 69 TYR B C 1
ATOM 7493 O O . TYR B 1 69 ? 24.343 -17.963 -33.13 1 94.47 69 TYR B O 1
ATOM 7501 N N . SER B 1 70 ? 26.51 -18.492 -33.144 1 91.94 70 SER B N 1
ATOM 7502 C CA . SER B 1 70 ? 26.921 -17.157 -33.565 1 91.94 70 SER B CA 1
ATOM 7503 C C . SER B 1 70 ? 27.965 -17.223 -34.675 1 91.94 70 SER B C 1
ATOM 7505 O O . SER B 1 70 ? 28.777 -18.15 -34.715 1 91.94 70 SER B O 1
ATOM 7507 N N . THR B 1 71 ? 27.861 -16.332 -35.604 1 88.45 71 THR B N 1
ATOM 7508 C CA . THR B 1 71 ? 28.825 -16.288 -36.698 1 88.45 71 THR B CA 1
ATOM 7509 C C . THR B 1 71 ? 29.973 -15.338 -36.369 1 88.45 71 THR B C 1
ATOM 7511 O O . THR B 1 71 ? 30.964 -15.277 -37.099 1 88.45 71 THR B O 1
ATOM 7514 N N . GLU B 1 72 ? 29.871 -14.715 -35.296 1 86.1 72 GLU B N 1
ATOM 7515 C CA . GLU B 1 72 ? 30.922 -13.802 -34.859 1 86.1 72 GLU B CA 1
ATOM 7516 C C . GLU B 1 72 ? 31.881 -14.487 -33.889 1 86.1 72 GLU B C 1
ATOM 7518 O O . GLU B 1 72 ? 31.45 -15.224 -33 1 86.1 72 GLU B O 1
ATOM 7523 N N . ALA B 1 73 ? 33.111 -14.239 -34.027 1 82.72 73 ALA B N 1
ATOM 7524 C CA . ALA B 1 73 ? 34.149 -14.898 -33.239 1 82.72 73 ALA B CA 1
ATOM 7525 C C . ALA B 1 73 ? 34.018 -14.551 -31.759 1 82.72 73 ALA B C 1
ATOM 7527 O O . ALA B 1 73 ? 34.251 -15.398 -30.893 1 82.72 73 ALA B O 1
ATOM 7528 N N . SER B 1 74 ? 33.626 -13.397 -31.496 1 82.98 74 SER B N 1
ATOM 7529 C CA . SER B 1 74 ? 33.591 -12.919 -30.118 1 82.98 74 SER B CA 1
ATOM 7530 C C . SER B 1 74 ? 32.444 -13.556 -29.34 1 82.98 74 SER B C 1
ATOM 7532 O O . SER B 1 74 ? 32.497 -13.651 -28.112 1 82.98 74 SER B O 1
ATOM 7534 N N . THR B 1 75 ? 31.415 -13.902 -29.993 1 89.68 75 THR B N 1
ATOM 7535 C CA . THR B 1 75 ? 30.239 -14.434 -29.312 1 89.68 75 THR B CA 1
ATOM 7536 C C . THR B 1 75 ? 30.129 -15.942 -29.521 1 89.68 75 THR B C 1
ATOM 7538 O O . THR B 1 75 ? 29.25 -16.591 -28.95 1 89.68 75 THR B O 1
ATOM 7541 N N . LYS B 1 76 ? 30.988 -16.421 -30.339 1 91.37 76 LYS B N 1
ATOM 7542 C CA . LYS B 1 76 ? 30.958 -17.843 -30.669 1 91.37 76 LYS B CA 1
ATOM 7543 C C . LYS B 1 76 ? 31.133 -18.701 -29.419 1 91.37 76 LYS B C 1
ATOM 7545 O O . LYS B 1 76 ? 30.413 -19.683 -29.229 1 91.37 76 LYS B O 1
ATOM 7550 N N . VAL B 1 77 ? 32.04 -18.253 -28.548 1 90.23 77 VAL B N 1
ATOM 7551 C CA . VAL B 1 77 ? 32.345 -19.015 -27.341 1 90.23 77 VAL B CA 1
ATOM 7552 C C . VAL B 1 77 ? 31.114 -19.072 -26.44 1 90.23 77 VAL B C 1
ATOM 7554 O O . VAL B 1 77 ? 30.797 -20.122 -25.876 1 90.23 77 VAL B O 1
ATOM 7557 N N . ASP B 1 78 ? 30.421 -18 -26.32 1 93.92 78 ASP B N 1
ATOM 7558 C CA . ASP B 1 78 ? 29.23 -17.939 -25.479 1 93.92 78 ASP B CA 1
ATOM 7559 C C . ASP B 1 78 ? 28.11 -18.806 -26.049 1 93.92 78 ASP B C 1
ATOM 7561 O O . ASP B 1 78 ? 27.465 -19.558 -25.316 1 93.92 78 ASP B O 1
ATOM 7565 N N . ALA B 1 79 ? 27.899 -18.627 -27.326 1 95.18 79 ALA B N 1
ATOM 7566 C CA . ALA B 1 79 ? 26.854 -19.409 -27.981 1 95.18 79 ALA B CA 1
ATOM 7567 C C . ALA B 1 79 ? 27.133 -20.905 -27.862 1 95.18 79 ALA B C 1
ATOM 7569 O O . ALA B 1 79 ? 26.215 -21.698 -27.642 1 95.18 79 ALA B O 1
ATOM 7570 N N . GLU B 1 80 ? 28.431 -21.258 -27.998 1 94.79 80 GLU B N 1
ATOM 7571 C CA . GLU B 1 80 ? 28.827 -22.66 -27.898 1 94.79 80 GLU B CA 1
ATOM 7572 C C . GLU B 1 80 ? 28.612 -23.194 -26.485 1 94.79 80 GLU B C 1
ATOM 7574 O O . GLU B 1 80 ? 28.179 -24.334 -26.306 1 94.79 80 GLU B O 1
ATOM 7579 N N . ALA B 1 81 ? 28.948 -22.365 -25.521 1 95.28 81 ALA B N 1
ATOM 7580 C CA . ALA B 1 81 ? 28.738 -22.767 -24.132 1 95.28 81 ALA B CA 1
ATOM 7581 C C . ALA B 1 81 ? 27.254 -22.967 -23.838 1 95.28 81 ALA B C 1
ATOM 7583 O O . ALA B 1 81 ? 26.871 -23.931 -23.17 1 95.28 81 ALA B O 1
ATOM 7584 N N . LEU B 1 82 ? 26.419 -22.048 -24.323 1 96.38 82 LEU B N 1
ATOM 7585 C CA . LEU B 1 82 ? 24.975 -22.159 -24.147 1 96.38 82 LEU B CA 1
ATOM 7586 C C . LEU B 1 82 ? 24.444 -23.431 -24.8 1 96.38 82 LEU B C 1
ATOM 7588 O O . LEU B 1 82 ? 23.668 -24.17 -24.189 1 96.38 82 LEU B O 1
ATOM 7592 N N . TRP B 1 83 ? 24.914 -23.61 -25.994 1 96.8 83 TRP B N 1
ATOM 7593 C CA . TRP B 1 83 ? 24.493 -24.821 -26.691 1 96.8 83 TRP B CA 1
ATOM 7594 C C . TRP B 1 83 ? 24.956 -26.068 -25.945 1 96.8 83 TRP B C 1
ATOM 7596 O O . TRP B 1 83 ? 24.212 -27.046 -25.836 1 96.8 83 TRP B O 1
ATOM 7606 N N . LYS B 1 84 ? 26.232 -26.036 -25.51 1 96.56 84 LYS B N 1
ATOM 7607 C CA . LYS B 1 84 ? 26.749 -27.174 -24.754 1 96.56 84 LYS B CA 1
ATOM 7608 C C . LYS B 1 84 ? 25.861 -27.486 -23.554 1 96.56 84 LYS B C 1
ATOM 7610 O O . LYS B 1 84 ? 25.623 -28.654 -23.238 1 96.56 84 LYS B O 1
ATOM 7615 N N . GLY B 1 85 ? 25.429 -26.453 -22.906 1 97.43 85 GLY B N 1
ATOM 7616 C CA . GLY B 1 85 ? 24.485 -26.645 -21.816 1 97.43 85 GLY B CA 1
ATOM 7617 C C . GLY B 1 85 ? 23.205 -27.334 -22.249 1 97.43 85 GLY B C 1
ATOM 7618 O O . GLY B 1 85 ? 22.739 -28.263 -21.587 1 97.43 85 GLY B O 1
ATOM 7619 N N . MET B 1 86 ? 22.631 -26.891 -23.377 1 97.64 86 MET B N 1
ATOM 7620 C CA . MET B 1 86 ? 21.431 -27.534 -23.906 1 97.64 86 MET B CA 1
ATOM 7621 C C . MET B 1 86 ? 21.704 -28.993 -24.253 1 97.64 86 MET B C 1
ATOM 7623 O O . MET B 1 86 ? 20.891 -29.87 -23.951 1 97.64 86 MET B O 1
ATOM 7627 N N . ASP B 1 87 ? 22.87 -29.191 -24.857 1 97.12 87 ASP B N 1
ATOM 7628 C CA . ASP B 1 87 ? 23.257 -30.534 -25.28 1 97.12 87 ASP B CA 1
ATOM 7629 C C . ASP B 1 87 ? 23.399 -31.468 -24.081 1 97.12 87 ASP B C 1
ATOM 7631 O O . ASP B 1 87 ? 23.08 -32.656 -24.172 1 97.12 87 ASP B O 1
ATOM 7635 N N . ILE B 1 88 ? 23.906 -30.924 -23.023 1 97.59 88 ILE B N 1
ATOM 7636 C CA . ILE B 1 88 ? 24.007 -31.703 -21.794 1 97.59 88 ILE B CA 1
ATOM 7637 C C . ILE B 1 88 ? 22.625 -32.212 -21.391 1 97.59 88 ILE B C 1
ATOM 7639 O O . ILE B 1 88 ? 22.466 -33.383 -21.039 1 97.59 88 ILE B O 1
ATOM 7643 N N . ALA B 1 89 ? 21.606 -31.388 -21.472 1 97.59 89 ALA B N 1
ATOM 7644 C CA . ALA B 1 89 ? 20.243 -31.771 -21.113 1 97.59 89 ALA B CA 1
ATOM 7645 C C . ALA B 1 89 ? 19.707 -32.842 -22.059 1 97.59 89 ALA B C 1
ATOM 7647 O O . ALA B 1 89 ? 19.132 -33.839 -21.615 1 97.59 89 ALA B O 1
ATOM 7648 N N . PHE B 1 90 ? 19.922 -32.684 -23.38 1 97.13 90 PHE B N 1
ATOM 7649 C CA . PHE B 1 90 ? 19.454 -33.647 -24.369 1 97.13 90 PHE B CA 1
ATOM 7650 C C . PHE B 1 90 ? 20.179 -34.979 -24.213 1 97.13 90 PHE B C 1
ATOM 7652 O O . PHE B 1 90 ? 19.565 -36.042 -24.321 1 97.13 90 PHE B O 1
ATOM 7659 N N . TYR B 1 91 ? 21.469 -34.855 -23.984 1 96.59 91 TYR B N 1
ATOM 7660 C CA . TYR B 1 91 ? 22.263 -36.067 -23.816 1 96.59 91 TYR B CA 1
ATOM 7661 C C . TYR B 1 91 ? 21.744 -36.902 -22.652 1 96.59 91 TYR B C 1
ATOM 7663 O O . TYR B 1 91 ? 21.66 -38.128 -22.748 1 96.59 91 TYR B O 1
ATOM 7671 N N . ASN B 1 92 ? 21.458 -36.227 -21.631 1 95.54 92 ASN B N 1
ATOM 7672 C CA . ASN B 1 92 ? 21.057 -36.942 -20.424 1 95.54 92 ASN B CA 1
ATOM 7673 C C . ASN B 1 92 ? 19.658 -37.536 -20.563 1 95.54 92 ASN B C 1
ATOM 7675 O O . ASN B 1 92 ? 19.247 -38.364 -19.749 1 95.54 92 ASN B O 1
ATOM 7679 N N . THR B 1 93 ? 18.905 -37.161 -21.597 1 94.38 93 THR B N 1
ATOM 7680 C CA . THR B 1 93 ? 17.645 -37.812 -21.938 1 94.38 93 THR B CA 1
ATOM 7681 C C . THR B 1 93 ? 17.838 -38.798 -23.086 1 94.38 93 THR B C 1
ATOM 7683 O O . THR B 1 93 ? 16.864 -39.3 -23.651 1 94.38 93 THR B O 1
ATOM 7686 N N . GLN B 1 94 ? 19.075 -39.042 -23.517 1 93.53 94 GLN B N 1
ATOM 7687 C CA . GLN B 1 94 ? 19.466 -39.943 -24.595 1 93.53 94 GLN B CA 1
ATOM 7688 C C . GLN B 1 94 ? 18.862 -39.503 -25.926 1 93.53 94 GLN B C 1
ATOM 7690 O O . GLN B 1 94 ? 18.523 -40.339 -26.766 1 93.53 94 GLN B O 1
ATOM 7695 N N . TYR B 1 95 ? 18.581 -38.186 -26.009 1 95.78 95 TYR B N 1
ATOM 7696 C CA . TYR B 1 95 ? 18.002 -37.599 -27.212 1 95.78 95 TYR B CA 1
ATOM 7697 C C . TYR B 1 95 ? 16.701 -38.298 -27.588 1 95.78 95 TYR B C 1
ATOM 7699 O O . TYR B 1 95 ? 16.491 -38.648 -28.751 1 95.78 95 TYR B O 1
ATOM 7707 N N . LYS B 1 96 ? 15.902 -38.509 -26.619 1 95.08 96 LYS B N 1
ATOM 7708 C CA . LYS B 1 96 ? 14.613 -39.16 -26.835 1 95.08 96 LYS B CA 1
ATOM 7709 C C . LYS B 1 96 ? 13.469 -38.303 -26.302 1 95.08 96 LYS B C 1
ATOM 7711 O O . LYS B 1 96 ? 13.607 -37.646 -25.268 1 95.08 96 LYS B O 1
ATOM 7716 N N . ALA B 1 97 ? 12.464 -38.207 -27.076 1 94.6 97 ALA B N 1
ATOM 7717 C CA . ALA B 1 97 ? 11.215 -37.56 -26.682 1 94.6 97 ALA B CA 1
ATOM 7718 C C . ALA B 1 97 ? 10.189 -38.589 -26.214 1 94.6 97 ALA B C 1
ATOM 7720 O O . ALA B 1 97 ? 10.535 -39.74 -25.94 1 94.6 97 ALA B O 1
ATOM 7721 N N . ALA B 1 98 ? 9.009 -38.163 -26.045 1 89.79 98 ALA B N 1
ATOM 7722 C CA . ALA B 1 98 ? 7.936 -39.044 -25.592 1 89.79 98 ALA B CA 1
ATOM 7723 C C . ALA B 1 98 ? 7.772 -40.236 -26.531 1 89.79 98 ALA B C 1
ATOM 7725 O O . ALA B 1 98 ? 7.869 -40.09 -27.752 1 89.79 98 ALA B O 1
ATOM 7726 N N . GLY B 1 99 ? 7.524 -41.426 -26.033 1 83.15 99 GLY B N 1
ATOM 7727 C CA . GLY B 1 99 ? 7.339 -42.638 -26.815 1 83.15 99 GLY B CA 1
ATOM 7728 C C . GLY B 1 99 ? 8.64 -43.217 -27.336 1 83.15 99 GLY B C 1
ATOM 7729 O O . GLY B 1 99 ? 8.633 -44.179 -28.107 1 83.15 99 GLY B O 1
ATOM 7730 N N . GLY B 1 100 ? 9.743 -42.552 -26.851 1 88.6 100 GLY B N 1
ATOM 7731 C CA . GLY B 1 100 ? 11.037 -43.042 -27.298 1 88.6 100 GLY B CA 1
ATOM 7732 C C . GLY B 1 100 ? 11.453 -42.485 -28.646 1 88.6 100 GLY B C 1
ATOM 7733 O O . GLY B 1 100 ? 12.444 -42.929 -29.228 1 88.6 100 GLY B O 1
ATOM 7734 N N . ARG B 1 101 ? 10.669 -41.542 -29.143 1 93.62 101 ARG B N 1
ATOM 7735 C CA . ARG B 1 101 ? 10.988 -40.926 -30.427 1 93.62 101 ARG B CA 1
ATOM 7736 C C . ARG B 1 101 ? 12.348 -40.237 -30.38 1 93.62 101 ARG B C 1
ATOM 7738 O O . ARG B 1 101 ? 12.645 -39.5 -29.438 1 93.62 101 ARG B O 1
ATOM 7745 N N . PRO B 1 102 ? 13.151 -40.545 -31.305 1 94.69 102 PRO B N 1
ATOM 7746 C CA . PRO B 1 102 ? 14.455 -39.88 -31.3 1 94.69 102 PRO B CA 1
ATOM 7747 C C . PRO B 1 102 ? 14.353 -38.378 -31.56 1 94.69 102 PRO B C 1
ATOM 7749 O O . PRO B 1 102 ? 13.517 -37.942 -32.356 1 94.69 102 PRO B O 1
ATOM 7752 N N . ILE B 1 103 ? 15.123 -37.69 -30.831 1 96.75 103 ILE B N 1
ATOM 7753 C CA . ILE B 1 103 ? 15.274 -36.262 -31.089 1 96.75 103 ILE B CA 1
ATOM 7754 C C . ILE B 1 103 ? 16.475 -36.027 -32.003 1 96.75 103 ILE B C 1
ATOM 7756 O O . ILE B 1 103 ? 17.598 -36.417 -31.675 1 96.75 103 ILE B O 1
ATOM 7760 N N . LYS B 1 104 ? 16.224 -35.495 -33.148 1 96.84 104 LYS B N 1
ATOM 7761 C CA . LYS B 1 104 ? 17.288 -35.147 -34.085 1 96.84 104 LYS B CA 1
ATOM 7762 C C . LYS B 1 104 ? 17.484 -33.635 -34.157 1 96.84 104 LYS B C 1
ATOM 7764 O O . LYS B 1 104 ? 16.568 -32.903 -34.538 1 96.84 104 LYS B O 1
ATOM 7769 N N . ILE B 1 105 ? 18.577 -33.247 -33.714 1 97.26 105 ILE B N 1
ATOM 7770 C CA . ILE B 1 105 ? 18.904 -31.826 -33.759 1 97.26 105 ILE B CA 1
ATOM 7771 C C . ILE B 1 105 ? 19.597 -31.497 -35.079 1 97.26 105 ILE B C 1
ATOM 7773 O O . ILE B 1 105 ? 20.692 -31.994 -35.353 1 97.26 105 ILE B O 1
ATOM 7777 N N . LEU B 1 106 ? 18.902 -30.714 -35.838 1 96.55 106 LEU B N 1
ATOM 7778 C CA . LEU B 1 106 ? 19.465 -30.266 -37.107 1 96.55 106 LEU B CA 1
ATOM 7779 C C . LEU B 1 106 ? 20.336 -29.031 -36.91 1 96.55 106 LEU B C 1
ATOM 7781 O O . LEU B 1 106 ? 20.049 -28.193 -36.052 1 96.55 106 LEU B O 1
ATOM 7785 N N . HIS B 1 107 ? 21.383 -29.05 -37.567 1 94.71 107 HIS B N 1
ATOM 7786 C CA . HIS B 1 107 ? 22.282 -27.902 -37.564 1 94.71 107 HIS B CA 1
ATOM 7787 C C . HIS B 1 107 ? 22.307 -27.217 -38.926 1 94.71 107 HIS B C 1
ATOM 7789 O O . HIS B 1 107 ? 22.135 -27.871 -39.957 1 94.71 107 HIS B O 1
ATOM 7795 N N . PRO B 1 108 ? 22.466 -25.952 -38.889 1 92.11 108 PRO B N 1
ATOM 7796 C CA . PRO B 1 108 ? 22.594 -25.286 -40.187 1 92.11 108 PRO B CA 1
ATOM 7797 C C . PRO B 1 108 ? 23.769 -25.814 -41.008 1 92.11 108 PRO B C 1
ATOM 7799 O O . PRO B 1 108 ? 24.781 -26.235 -40.443 1 92.11 108 PRO B O 1
ATOM 7802 N N . ASP B 1 109 ? 23.592 -25.855 -42.266 1 87.12 109 ASP B N 1
ATOM 7803 C CA . ASP B 1 109 ? 24.633 -26.274 -43.199 1 87.12 109 ASP B CA 1
ATOM 7804 C C . ASP B 1 109 ? 25.404 -25.071 -43.739 1 87.12 109 ASP B C 1
ATOM 7806 O O . ASP B 1 109 ? 24.888 -24.318 -44.567 1 87.12 109 ASP B O 1
ATOM 7810 N N . PRO B 1 110 ? 26.577 -24.95 -43.298 1 85.77 110 PRO B N 1
ATOM 7811 C CA . PRO B 1 110 ? 27.328 -23.768 -43.727 1 85.77 110 PRO B CA 1
ATOM 7812 C C . PRO B 1 110 ? 27.515 -23.705 -45.241 1 85.77 110 PRO B C 1
ATOM 7814 O O . PRO B 1 110 ? 27.776 -22.631 -45.79 1 85.77 110 PRO B O 1
ATOM 7817 N N . ASP B 1 111 ? 27.388 -24.866 -45.996 1 85.86 111 ASP B N 1
ATOM 7818 C CA . ASP B 1 111 ? 27.583 -24.899 -47.443 1 85.86 111 ASP B CA 1
ATOM 7819 C C . ASP B 1 111 ? 26.305 -24.501 -48.178 1 85.86 111 ASP B C 1
ATOM 7821 O O . ASP B 1 111 ? 26.361 -24.001 -49.304 1 85.86 111 ASP B O 1
ATOM 7825 N N . GLN B 1 112 ? 25.24 -24.684 -47.487 1 87 112 GLN B N 1
ATOM 7826 C CA . GLN B 1 112 ? 23.972 -24.475 -48.179 1 87 112 GLN B CA 1
ATOM 7827 C C . GLN B 1 112 ? 23.221 -23.279 -47.601 1 87 112 GLN B C 1
ATOM 7829 O O . GLN B 1 112 ? 22.319 -22.736 -48.243 1 87 112 GLN B O 1
ATOM 7834 N N . ASP B 1 113 ? 23.584 -22.932 -46.399 1 89.69 113 ASP B N 1
ATOM 7835 C CA . ASP B 1 113 ? 22.825 -21.894 -45.708 1 89.69 113 ASP B CA 1
ATOM 7836 C C . ASP B 1 113 ? 23.678 -20.648 -45.481 1 89.69 113 ASP B C 1
ATOM 7838 O O . ASP B 1 113 ? 24.878 -20.75 -45.219 1 89.69 113 ASP B O 1
ATOM 7842 N N . ASN B 1 114 ? 23.041 -19.537 -45.686 1 92.18 114 ASN B N 1
ATOM 7843 C CA . ASN B 1 114 ? 23.651 -18.308 -45.19 1 92.18 114 ASN B CA 1
ATOM 7844 C C . ASN B 1 114 ? 23.442 -18.145 -43.687 1 92.18 114 ASN B C 1
ATOM 7846 O O . ASN B 1 114 ? 22.407 -17.637 -43.251 1 92.18 114 ASN B O 1
ATOM 7850 N N . LEU B 1 115 ? 24.374 -18.443 -42.926 1 93.51 115 LEU B N 1
ATOM 7851 C CA . LEU B 1 115 ? 24.264 -18.509 -41.472 1 93.51 115 LEU B CA 1
ATOM 7852 C C . LEU B 1 115 ? 23.979 -17.13 -40.886 1 93.51 115 LEU B C 1
ATOM 7854 O O . LEU B 1 115 ? 23.574 -17.015 -39.727 1 93.51 115 LEU B O 1
ATOM 7858 N N . ASP B 1 116 ? 24.141 -16.06 -41.682 1 91.05 116 ASP B N 1
ATOM 7859 C CA . ASP B 1 116 ? 23.89 -14.707 -41.196 1 91.05 116 ASP B CA 1
ATOM 7860 C C . ASP B 1 116 ? 22.41 -14.347 -41.312 1 91.05 116 ASP B C 1
ATOM 7862 O O . ASP B 1 116 ? 21.955 -13.369 -40.716 1 91.05 116 ASP B O 1
ATOM 7866 N N . ASP B 1 117 ? 21.707 -15.063 -42.036 1 94.67 117 ASP B N 1
ATOM 7867 C CA . ASP B 1 117 ? 20.274 -14.86 -42.226 1 94.67 117 ASP B CA 1
ATOM 7868 C C . ASP B 1 117 ? 19.467 -15.958 -41.536 1 94.67 117 ASP B C 1
ATOM 7870 O O . ASP B 1 117 ? 19.124 -16.967 -42.157 1 94.67 117 ASP B O 1
ATOM 7874 N N . ILE B 1 118 ? 19.042 -15.689 -40.349 1 96.23 118 ILE B N 1
ATOM 7875 C CA . ILE B 1 118 ? 18.408 -16.695 -39.503 1 96.23 118 ILE B CA 1
ATOM 7876 C C . ILE B 1 118 ? 17.064 -17.1 -40.103 1 96.23 118 ILE B C 1
ATOM 7878 O O . ILE B 1 118 ? 16.659 -18.261 -40.009 1 96.23 118 ILE B O 1
ATOM 7882 N N . ALA B 1 119 ? 16.28 -16.165 -40.712 1 96.36 119 ALA B N 1
ATOM 7883 C CA . ALA B 1 119 ? 14.995 -16.486 -41.329 1 96.36 119 ALA B CA 1
ATOM 7884 C C . ALA B 1 119 ? 15.168 -17.494 -42.461 1 96.36 119 ALA B C 1
ATOM 7886 O O . ALA B 1 119 ? 14.402 -18.454 -42.568 1 96.36 119 ALA B O 1
ATOM 7887 N N . GLU B 1 120 ? 16.208 -17.275 -43.294 1 95.55 120 GLU B N 1
ATOM 7888 C CA . GLU B 1 120 ? 16.494 -18.189 -44.396 1 95.55 120 GLU B CA 1
ATOM 7889 C C . GLU B 1 120 ? 16.89 -19.569 -43.879 1 95.55 120 GLU B C 1
ATOM 7891 O O . GLU B 1 120 ? 16.455 -20.589 -44.42 1 95.55 120 GLU B O 1
ATOM 7896 N N . VAL B 1 121 ? 17.744 -19.558 -42.869 1 96.91 121 VAL B N 1
ATOM 7897 C CA . VAL B 1 121 ? 18.181 -20.822 -42.286 1 96.91 121 VAL B CA 1
ATOM 7898 C C . VAL B 1 121 ? 16.968 -21.622 -41.818 1 96.91 121 VAL B C 1
ATOM 7900 O O . VAL B 1 121 ? 16.867 -22.822 -42.086 1 96.91 121 VAL B O 1
ATOM 7903 N N . ILE B 1 122 ? 16.013 -20.982 -41.134 1 97.19 122 ILE B N 1
ATOM 7904 C CA . ILE B 1 122 ? 14.825 -21.634 -40.593 1 97.19 122 ILE B CA 1
ATOM 7905 C C . ILE B 1 122 ? 13.952 -22.147 -41.736 1 97.19 122 ILE B C 1
ATOM 7907 O O . ILE B 1 122 ? 13.552 -23.314 -41.745 1 97.19 122 ILE B O 1
ATOM 7911 N N . LEU B 1 123 ? 13.709 -21.341 -42.79 1 96.01 123 LEU B N 1
ATOM 7912 C CA . LEU B 1 123 ? 12.822 -21.696 -43.892 1 96.01 123 LEU B CA 1
ATOM 7913 C C . LEU B 1 123 ? 13.442 -22.787 -44.759 1 96.01 123 LEU B C 1
ATOM 7915 O O . LEU B 1 123 ? 12.741 -23.684 -45.232 1 96.01 123 LEU B O 1
ATOM 7919 N N . HIS B 1 124 ? 14.763 -22.737 -44.99 1 95.94 124 HIS B N 1
ATOM 7920 C CA . HIS B 1 124 ? 15.445 -23.773 -45.757 1 95.94 124 HIS B CA 1
ATOM 7921 C C . HIS B 1 124 ? 15.407 -25.112 -45.028 1 95.94 124 HIS B C 1
ATOM 7923 O O . HIS B 1 124 ? 15.193 -26.156 -45.65 1 95.94 124 HIS B O 1
ATOM 7929 N N . THR B 1 125 ? 15.672 -24.995 -43.745 1 96.25 125 THR B N 1
ATOM 7930 C CA . THR B 1 125 ? 15.612 -26.225 -42.964 1 96.25 125 THR B CA 1
ATOM 7931 C C . THR B 1 125 ? 14.207 -26.819 -42.995 1 96.25 125 THR B C 1
ATOM 7933 O O . THR B 1 125 ? 14.043 -28.035 -43.109 1 96.25 125 THR B O 1
ATOM 7936 N N . LEU B 1 126 ? 13.194 -25.931 -42.864 1 95.55 126 LEU B N 1
ATOM 7937 C CA . LEU B 1 126 ? 11.804 -26.371 -42.925 1 95.55 126 LEU B CA 1
ATOM 7938 C C . LEU B 1 126 ? 11.497 -27.016 -44.273 1 95.55 126 LEU B C 1
ATOM 7940 O O . LEU B 1 126 ? 10.75 -27.995 -44.342 1 95.55 126 LEU B O 1
ATOM 7944 N N . ALA B 1 127 ? 12.052 -26.5 -45.357 1 94.17 127 ALA B N 1
ATOM 7945 C CA . ALA B 1 127 ? 11.856 -27.053 -46.694 1 94.17 127 ALA B CA 1
ATOM 7946 C C . ALA B 1 127 ? 12.507 -28.428 -46.82 1 94.17 127 ALA B C 1
ATOM 7948 O O . ALA B 1 127 ? 11.972 -29.316 -47.487 1 94.17 127 ALA B O 1
ATOM 7949 N N . ARG B 1 128 ? 13.641 -28.554 -46.178 1 94.16 128 ARG B N 1
ATOM 7950 C CA . ARG B 1 128 ? 14.376 -29.813 -46.232 1 94.16 128 ARG B CA 1
ATOM 7951 C C . ARG B 1 128 ? 13.75 -30.853 -45.308 1 94.16 128 ARG B C 1
ATOM 7953 O O . ARG B 1 128 ? 13.891 -32.056 -45.534 1 94.16 128 ARG B O 1
ATOM 7960 N N . GLN B 1 129 ? 13.193 -30.275 -44.2 1 94.8 129 GLN B N 1
ATOM 7961 C CA . GLN B 1 129 ? 12.546 -31.139 -43.218 1 94.8 129 GLN B CA 1
ATOM 7962 C C . GLN B 1 129 ? 11.176 -30.594 -42.823 1 94.8 129 GLN B C 1
ATOM 7964 O O . GLN B 1 129 ? 11.046 -29.904 -41.809 1 94.8 129 GLN B O 1
ATOM 7969 N N . GLU B 1 130 ? 10.232 -31.034 -43.489 1 93.13 130 GLU B N 1
ATOM 7970 C CA . GLU B 1 130 ? 8.876 -30.518 -43.332 1 93.13 130 GLU B CA 1
ATOM 7971 C C . GLU B 1 130 ? 8.341 -30.79 -41.929 1 93.13 130 GLU B C 1
ATOM 7973 O O . GLU B 1 130 ? 7.457 -30.079 -41.447 1 93.13 130 GLU B O 1
ATOM 7978 N N . LYS B 1 131 ? 8.922 -31.774 -41.233 1 94.42 131 LYS B N 1
ATOM 7979 C CA . LYS B 1 131 ? 8.413 -32.161 -39.92 1 94.42 131 LYS B CA 1
ATOM 7980 C C . LYS B 1 131 ? 9.15 -31.424 -38.805 1 94.42 131 LYS B C 1
ATOM 7982 O O . LYS B 1 131 ? 9.036 -31.788 -37.633 1 94.42 131 LYS B O 1
ATOM 7987 N N . LEU B 1 132 ? 9.862 -30.451 -39.218 1 96.78 132 LEU B N 1
ATOM 7988 C CA . LEU B 1 132 ? 10.528 -29.627 -38.216 1 96.78 132 LEU B CA 1
ATOM 7989 C C . LEU B 1 132 ? 9.526 -29.095 -37.196 1 96.78 132 LEU B C 1
ATOM 7991 O O . LEU B 1 132 ? 8.529 -28.47 -37.567 1 96.78 132 LEU B O 1
ATOM 7995 N N . LEU B 1 133 ? 9.814 -29.322 -35.912 1 97.03 133 LEU B N 1
ATOM 7996 C CA . LEU B 1 133 ? 8.832 -29.023 -34.875 1 97.03 133 LEU B CA 1
ATOM 7997 C C . LEU B 1 133 ? 9.067 -27.635 -34.288 1 97.03 133 LEU B C 1
ATOM 7999 O O . LEU B 1 133 ? 8.114 -26.898 -34.025 1 97.03 133 LEU B O 1
ATOM 8003 N N . ALA B 1 134 ? 10.322 -27.297 -33.966 1 97.85 134 ALA B N 1
ATOM 8004 C CA . ALA B 1 134 ? 10.63 -26.045 -33.281 1 97.85 134 ALA B CA 1
ATOM 8005 C C . ALA B 1 134 ? 12.071 -25.616 -33.543 1 97.85 134 ALA B C 1
ATOM 8007 O O . ALA B 1 134 ? 12.867 -26.389 -34.08 1 97.85 134 ALA B O 1
ATOM 8008 N N . VAL B 1 135 ? 12.35 -24.409 -33.22 1 98.21 135 VAL B N 1
ATOM 8009 C CA . VAL B 1 135 ? 13.673 -23.812 -33.367 1 98.21 135 VAL B CA 1
ATOM 8010 C C . VAL B 1 135 ? 14.235 -23.454 -31.993 1 98.21 135 VAL B C 1
ATOM 8012 O O . VAL B 1 135 ? 13.596 -22.733 -31.223 1 98.21 135 VAL B O 1
ATOM 8015 N N . LEU B 1 136 ? 15.421 -24.026 -31.626 1 98.12 136 LEU B N 1
ATOM 8016 C CA . LEU B 1 136 ? 16.099 -23.675 -30.383 1 98.12 136 LEU B CA 1
ATOM 8017 C C . LEU B 1 136 ? 16.919 -22.4 -30.552 1 98.12 136 LEU B C 1
ATOM 8019 O O . LEU B 1 136 ? 17.873 -22.369 -31.333 1 98.12 136 LEU B O 1
ATOM 8023 N N . GLY B 1 137 ? 16.62 -21.375 -29.756 1 96.36 137 GLY B N 1
ATOM 8024 C CA . GLY B 1 137 ? 17.213 -20.061 -29.948 1 96.36 137 GLY B CA 1
ATOM 8025 C C . GLY B 1 137 ? 16.309 -19.102 -30.7 1 96.36 137 GLY B C 1
ATOM 8026 O O . GLY B 1 137 ? 15.088 -19.278 -30.719 1 96.36 137 GLY B O 1
ATOM 8027 N N . PRO B 1 138 ? 16.859 -18.165 -31.37 1 94.96 138 PRO B N 1
ATOM 8028 C CA . PRO B 1 138 ? 18.266 -17.941 -31.711 1 94.96 138 PRO B CA 1
ATOM 8029 C C . PRO B 1 138 ? 19.035 -17.226 -30.603 1 94.96 138 PRO B C 1
ATOM 8031 O O . PRO B 1 138 ? 18.469 -16.923 -29.55 1 94.96 138 PRO B O 1
ATOM 8034 N N . TYR B 1 139 ? 20.345 -17.119 -30.847 1 94.48 139 TYR B N 1
ATOM 8035 C CA . TYR B 1 139 ? 21.25 -16.319 -30.03 1 94.48 139 TYR B CA 1
ATOM 8036 C C . TYR B 1 139 ? 21.32 -14.884 -30.539 1 94.48 139 TYR B C 1
ATOM 8038 O O . TYR B 1 139 ? 21.439 -14.652 -31.744 1 94.48 139 TYR B O 1
ATOM 8046 N N . LEU B 1 140 ? 21.015 -13.912 -29.669 1 91.78 140 LEU B N 1
ATOM 8047 C CA . LEU B 1 140 ? 21.15 -12.482 -29.924 1 91.78 140 LEU B CA 1
ATOM 8048 C C . LEU B 1 140 ? 19.804 -11.866 -30.292 1 91.78 140 LEU B C 1
ATOM 8050 O O . LEU B 1 140 ? 18.983 -12.507 -30.951 1 91.78 140 LEU B O 1
ATOM 8054 N N . ASP B 1 141 ? 19.636 -10.65 -30.114 1 93.2 141 ASP B N 1
ATOM 8055 C CA . ASP B 1 141 ? 18.393 -9.91 -30.306 1 93.2 141 ASP B CA 1
ATOM 8056 C C . ASP B 1 141 ? 18.079 -9.74 -31.791 1 93.2 141 ASP B C 1
ATOM 8058 O O . ASP B 1 141 ? 16.937 -9.928 -32.215 1 93.2 141 ASP B O 1
ATOM 8062 N N . GLY B 1 142 ? 19.063 -9.325 -32.543 1 90.74 142 GLY B N 1
ATOM 8063 C CA . GLY B 1 142 ? 18.854 -9.074 -33.96 1 90.74 142 GLY B CA 1
ATOM 8064 C C . GLY B 1 142 ? 18.346 -10.29 -34.712 1 90.74 142 GLY B C 1
ATOM 8065 O O . GLY B 1 142 ? 17.455 -10.176 -35.556 1 90.74 142 GLY B O 1
ATOM 8066 N N . ARG B 1 143 ? 18.877 -11.398 -34.382 1 93.92 143 ARG B N 1
ATOM 8067 C CA . ARG B 1 143 ? 18.488 -12.634 -35.053 1 93.92 143 ARG B CA 1
ATOM 8068 C C . ARG B 1 143 ? 17.06 -13.028 -34.691 1 93.92 143 ARG B C 1
ATOM 8070 O O . ARG B 1 143 ? 16.298 -13.479 -35.549 1 93.92 143 ARG B O 1
ATOM 8077 N N . LEU B 1 144 ? 16.672 -12.832 -33.422 1 95.29 144 LEU B N 1
ATOM 8078 C CA . LEU B 1 144 ? 15.298 -13.114 -33.022 1 95.29 144 LEU B CA 1
ATOM 8079 C C . LEU B 1 144 ? 14.323 -12.181 -33.733 1 95.29 144 LEU B C 1
ATOM 8081 O O . LEU B 1 144 ? 13.298 -12.628 -34.254 1 95.29 144 LEU B O 1
ATOM 8085 N N . SER B 1 145 ? 14.647 -10.899 -33.784 1 94.23 145 SER B N 1
ATOM 8086 C CA . SER B 1 145 ? 13.792 -9.908 -34.429 1 94.23 145 SER B CA 1
ATOM 8087 C C . SER B 1 145 ? 13.614 -10.214 -35.912 1 94.23 145 SER B C 1
ATOM 8089 O O . SER B 1 145 ? 12.513 -10.079 -36.452 1 94.23 145 SER B O 1
ATOM 8091 N N . GLU B 1 146 ? 14.683 -10.592 -36.486 1 94.54 146 GLU B N 1
ATOM 8092 C CA . GLU B 1 146 ? 14.638 -10.936 -37.904 1 94.54 146 GLU B CA 1
ATOM 8093 C C . GLU B 1 146 ? 13.722 -12.13 -38.153 1 94.54 146 GLU B C 1
ATOM 8095 O O . GLU B 1 146 ? 12.933 -12.127 -39.1 1 94.54 146 GLU B O 1
ATOM 8100 N N . ALA B 1 147 ? 13.853 -13.112 -37.325 1 96.19 147 ALA B N 1
ATOM 8101 C CA . ALA B 1 147 ? 13.016 -14.302 -37.458 1 96.19 147 ALA B CA 1
ATOM 8102 C C . ALA B 1 147 ? 11.541 -13.959 -37.268 1 96.19 147 ALA B C 1
ATOM 8104 O O . ALA B 1 147 ? 10.694 -14.376 -38.061 1 96.19 147 ALA B O 1
ATOM 8105 N N . LEU B 1 148 ? 11.186 -13.136 -36.304 1 95.19 148 LEU B N 1
ATOM 8106 C CA . LEU B 1 148 ? 9.804 -12.84 -35.944 1 95.19 148 LEU B CA 1
ATOM 8107 C C . LEU B 1 148 ? 9.193 -11.834 -36.913 1 95.19 148 LEU B C 1
ATOM 8109 O O . LEU B 1 148 ? 7.969 -11.728 -37.015 1 95.19 148 LEU B O 1
ATOM 8113 N N . SER B 1 149 ? 10.002 -11.069 -37.598 1 94.32 149 SER B N 1
ATOM 8114 C CA . SER B 1 149 ? 9.503 -10.084 -38.553 1 94.32 149 SER B CA 1
ATOM 8115 C C . SER B 1 149 ? 9.225 -10.721 -39.91 1 94.32 149 SER B C 1
ATOM 8117 O O . SER B 1 149 ? 8.594 -10.106 -40.773 1 94.32 149 SER B O 1
ATOM 8119 N N . ASN B 1 150 ? 9.807 -11.872 -40.103 1 96.27 150 ASN B N 1
ATOM 8120 C CA . ASN B 1 150 ? 9.563 -12.586 -41.352 1 96.27 150 ASN B CA 1
ATOM 8121 C C . ASN B 1 150 ? 8.208 -13.287 -41.342 1 96.27 150 ASN B C 1
ATOM 8123 O O . ASN B 1 150 ? 7.989 -14.212 -40.558 1 96.27 150 ASN B O 1
ATOM 8127 N N . ALA B 1 151 ? 7.312 -12.958 -42.177 1 95.51 151 ALA B N 1
ATOM 8128 C CA . ALA B 1 151 ? 5.934 -13.441 -42.205 1 95.51 151 ALA B CA 1
ATOM 8129 C C . ALA B 1 151 ? 5.886 -14.949 -42.436 1 95.51 151 ALA B C 1
ATOM 8131 O O . ALA B 1 151 ? 5.035 -15.642 -41.873 1 95.51 151 ALA B O 1
ATOM 8132 N N . ASP B 1 152 ? 6.785 -15.42 -43.267 1 95.86 152 ASP B N 1
ATOM 8133 C CA . ASP B 1 152 ? 6.783 -16.845 -43.585 1 95.86 152 ASP B CA 1
ATOM 8134 C C . ASP B 1 152 ? 7.2 -17.678 -42.375 1 95.86 152 ASP B C 1
ATOM 8136 O O . ASP B 1 152 ? 6.676 -18.772 -42.158 1 95.86 152 ASP B O 1
ATOM 8140 N N . VAL B 1 153 ? 8.172 -17.134 -41.615 1 96.59 153 VAL B N 1
ATOM 8141 C CA . VAL B 1 153 ? 8.586 -17.827 -40.4 1 96.59 153 VAL B CA 1
ATOM 8142 C C . VAL B 1 153 ? 7.42 -17.888 -39.416 1 96.59 153 VAL B C 1
ATOM 8144 O O . VAL B 1 153 ? 7.11 -18.952 -38.876 1 96.59 153 VAL B O 1
ATOM 8147 N N . VAL B 1 154 ? 6.738 -16.804 -39.239 1 94.58 154 VAL B N 1
ATOM 8148 C CA . VAL B 1 154 ? 5.632 -16.719 -38.292 1 94.58 154 VAL B CA 1
ATOM 8149 C C . VAL B 1 154 ? 4.48 -17.605 -38.762 1 94.58 154 VAL B C 1
ATOM 8151 O O . VAL B 1 154 ? 3.867 -18.314 -37.96 1 94.58 154 VAL B O 1
ATOM 8154 N N . ARG B 1 155 ? 4.21 -17.628 -40.037 1 93.9 155 ARG B N 1
ATOM 8155 C CA . ARG B 1 155 ? 3.102 -18.391 -40.603 1 93.9 155 ARG B CA 1
ATOM 8156 C C . ARG B 1 155 ? 3.398 -19.887 -40.579 1 93.9 155 ARG B C 1
ATOM 8158 O O . ARG B 1 155 ? 2.485 -20.707 -40.695 1 93.9 155 ARG B O 1
ATOM 8165 N N . SER B 1 156 ? 4.682 -20.202 -40.487 1 94.91 156 SER B N 1
ATOM 8166 C CA . SER B 1 156 ? 5.082 -21.606 -40.515 1 94.91 156 SER B CA 1
ATOM 8167 C C . SER B 1 156 ? 4.589 -22.345 -39.276 1 94.91 156 SER B C 1
ATOM 8169 O O . SER B 1 156 ? 4.572 -23.577 -39.247 1 94.91 156 SER B O 1
ATOM 8171 N N . GLY B 1 157 ? 4.27 -21.555 -38.156 1 94.33 157 GLY B N 1
ATOM 8172 C CA . GLY B 1 157 ? 3.798 -22.154 -36.918 1 94.33 157 GLY B CA 1
ATOM 8173 C C . GLY B 1 157 ? 4.923 -22.642 -36.025 1 94.33 157 GLY B C 1
ATOM 8174 O O . GLY B 1 157 ? 4.675 -23.184 -34.946 1 94.33 157 GLY B O 1
ATOM 8175 N N . LEU B 1 158 ? 6.202 -22.435 -36.468 1 96.25 158 LEU B N 1
ATOM 8176 C CA . LEU B 1 158 ? 7.355 -22.853 -35.678 1 96.25 158 LEU B CA 1
ATOM 8177 C C . LEU B 1 158 ? 7.484 -22.007 -34.416 1 96.25 158 LEU B C 1
ATOM 8179 O O . LEU B 1 158 ? 7.265 -20.794 -34.451 1 96.25 158 LEU B O 1
ATOM 8183 N N . MET B 1 159 ? 7.807 -22.675 -33.33 1 96.97 159 MET B N 1
ATOM 8184 C CA . MET B 1 159 ? 8.08 -21.975 -32.078 1 96.97 159 MET B CA 1
ATOM 8185 C C . MET B 1 159 ? 9.574 -21.716 -31.914 1 96.97 159 MET B C 1
ATOM 8187 O O . MET B 1 159 ? 10.386 -22.632 -32.055 1 96.97 159 MET B O 1
ATOM 8191 N N . LEU B 1 160 ? 9.937 -20.473 -31.702 1 97.87 160 LEU B N 1
ATOM 8192 C CA . LEU B 1 160 ? 11.294 -20.147 -31.278 1 97.87 160 LEU B CA 1
ATOM 8193 C C . LEU B 1 160 ? 11.433 -20.26 -29.763 1 97.87 160 LEU B C 1
ATOM 8195 O O . LEU B 1 160 ? 10.895 -19.434 -29.023 1 97.87 160 LEU B O 1
ATOM 8199 N N . ILE B 1 161 ? 12.252 -21.215 -29.317 1 97.71 161 ILE B N 1
ATOM 8200 C CA . ILE B 1 161 ? 12.274 -21.511 -27.889 1 97.71 161 ILE B CA 1
ATOM 8201 C C . ILE B 1 161 ? 13.629 -21.121 -27.302 1 97.71 161 ILE B C 1
ATOM 8203 O O . ILE B 1 161 ? 14.675 -21.473 -27.853 1 97.71 161 ILE B O 1
ATOM 8207 N N . ALA B 1 162 ? 13.606 -20.347 -26.227 1 96.66 162 ALA B N 1
ATOM 8208 C CA . ALA B 1 162 ? 14.759 -20.005 -25.398 1 96.66 162 ALA B CA 1
ATOM 8209 C C . ALA B 1 162 ? 15.743 -19.125 -26.163 1 96.66 162 ALA B C 1
ATOM 8211 O O . ALA B 1 162 ? 16.946 -19.396 -26.178 1 96.66 162 ALA B O 1
ATOM 8212 N N . PRO B 1 163 ? 15.213 -18.209 -26.88 1 95.95 163 PRO B N 1
ATOM 8213 C CA . PRO B 1 163 ? 16.184 -17.247 -27.404 1 95.95 163 PRO B CA 1
ATOM 8214 C C . PRO B 1 163 ? 17.016 -16.59 -26.305 1 95.95 163 PRO B C 1
ATOM 8216 O O . PRO B 1 163 ? 16.514 -16.354 -25.203 1 95.95 163 PRO B O 1
ATOM 8219 N N . PHE B 1 164 ? 18.253 -16.484 -26.539 1 93.65 164 PHE B N 1
ATOM 8220 C CA . PHE B 1 164 ? 19.131 -15.793 -25.602 1 93.65 164 PHE B CA 1
ATOM 8221 C C . PHE B 1 164 ? 19.323 -14.338 -26.012 1 93.65 164 PHE B C 1
ATOM 8223 O O . PHE B 1 164 ? 20.084 -14.044 -26.936 1 93.65 164 PHE B O 1
ATOM 8230 N N . THR B 1 165 ? 18.526 -13.527 -25.329 1 91.56 165 THR B N 1
ATOM 8231 C CA . THR B 1 165 ? 18.481 -12.118 -25.704 1 91.56 165 THR B CA 1
ATOM 8232 C C . THR B 1 165 ? 18.915 -11.234 -24.539 1 91.56 165 THR B C 1
ATOM 8234 O O . THR B 1 165 ? 18.949 -11.683 -23.391 1 91.56 165 THR B O 1
ATOM 8237 N N . GLY B 1 166 ? 19.345 -10.106 -24.887 1 89.78 166 GLY B N 1
ATOM 8238 C CA . GLY B 1 166 ? 19.812 -9.182 -23.866 1 89.78 166 GLY B CA 1
ATOM 8239 C C . GLY B 1 166 ? 18.986 -7.912 -23.788 1 89.78 166 GLY B C 1
ATOM 8240 O O . GLY B 1 166 ? 19.255 -7.04 -22.958 1 89.78 166 GLY B O 1
ATOM 8241 N N . SER B 1 167 ? 17.95 -7.822 -24.657 1 89.98 167 SER B N 1
ATOM 8242 C CA . SER B 1 167 ? 17.108 -6.631 -24.684 1 89.98 167 SER B CA 1
ATOM 8243 C C . SER B 1 167 ? 15.678 -6.955 -24.263 1 89.98 167 SER B C 1
ATOM 8245 O O . SER B 1 167 ? 15.128 -7.985 -24.657 1 89.98 167 SER B O 1
ATOM 8247 N N . SER B 1 168 ? 15.111 -6.078 -23.478 1 90.56 168 SER B N 1
ATOM 8248 C CA . SER B 1 168 ? 13.705 -6.22 -23.113 1 90.56 168 SER B CA 1
ATOM 8249 C C . SER B 1 168 ? 12.791 -5.779 -24.25 1 90.56 168 SER B C 1
ATOM 8251 O O . SER B 1 168 ? 11.594 -6.076 -24.243 1 90.56 168 SER B O 1
ATOM 8253 N N . GLY B 1 169 ? 13.326 -5.114 -25.265 1 88.38 169 GLY B N 1
ATOM 8254 C CA . GLY B 1 169 ? 12.539 -4.641 -26.393 1 88.38 169 GLY B CA 1
ATOM 8255 C C . GLY B 1 169 ? 11.958 -5.766 -27.228 1 88.38 169 GLY B C 1
ATOM 8256 O O . GLY B 1 169 ? 10.898 -5.61 -27.837 1 88.38 169 GLY B O 1
ATOM 8257 N N . VAL B 1 170 ? 12.681 -6.886 -27.149 1 91.63 170 VAL B N 1
ATOM 8258 C CA . VAL B 1 170 ? 12.235 -8.005 -27.973 1 91.63 170 VAL B CA 1
ATOM 8259 C C . VAL B 1 170 ? 11.346 -8.932 -27.148 1 91.63 170 VAL B C 1
ATOM 8261 O O . VAL B 1 170 ? 10.85 -9.941 -27.656 1 91.63 170 VAL B O 1
ATOM 8264 N N . ARG B 1 171 ? 11.167 -8.597 -25.832 1 90.69 171 ARG B N 1
ATOM 8265 C CA . ARG B 1 171 ? 10.428 -9.458 -24.915 1 90.69 171 ARG B CA 1
ATOM 8266 C C . ARG B 1 171 ? 8.941 -9.119 -24.923 1 90.69 171 ARG B C 1
ATOM 8268 O O . ARG B 1 171 ? 8.327 -8.972 -23.864 1 90.69 171 ARG B O 1
ATOM 8275 N N . THR B 1 172 ? 8.293 -8.991 -26.021 1 88.47 172 THR B N 1
ATOM 8276 C CA . THR B 1 172 ? 6.868 -8.715 -26.17 1 88.47 172 THR B CA 1
ATOM 8277 C C . THR B 1 172 ? 6.092 -10.003 -26.427 1 88.47 172 THR B C 1
ATOM 8279 O O . THR B 1 172 ? 6.669 -11.01 -26.843 1 88.47 172 THR B O 1
ATOM 8282 N N . TRP B 1 173 ? 4.863 -9.945 -26.224 1 92.13 173 TRP B N 1
ATOM 8283 C CA . TRP B 1 173 ? 4.015 -11.11 -26.449 1 92.13 173 TRP B CA 1
ATOM 8284 C C . TRP B 1 173 ? 3.971 -11.475 -27.929 1 92.13 173 TRP B C 1
ATOM 8286 O O . TRP B 1 173 ? 3.782 -10.607 -28.783 1 92.13 173 TRP B O 1
ATOM 8296 N N . SER B 1 174 ? 4.308 -12.615 -28.171 1 92.61 174 SER B N 1
ATOM 8297 C CA . SER B 1 174 ? 4.118 -13.294 -29.449 1 92.61 174 SER B CA 1
ATOM 8298 C C . SER B 1 174 ? 3.848 -14.782 -29.25 1 92.61 174 SER B C 1
ATOM 8300 O O . SER B 1 174 ? 4.454 -15.418 -28.385 1 92.61 174 SER B O 1
ATOM 8302 N N . ASP B 1 175 ? 2.957 -15.31 -30.012 1 92.65 175 ASP B N 1
ATOM 8303 C CA . ASP B 1 175 ? 2.681 -16.736 -29.872 1 92.65 175 ASP B CA 1
ATOM 8304 C C . ASP B 1 175 ? 3.721 -17.573 -30.613 1 92.65 175 ASP B C 1
ATOM 8306 O O . ASP B 1 175 ? 3.583 -18.793 -30.72 1 92.65 175 ASP B O 1
ATOM 8310 N N . SER B 1 176 ? 4.801 -16.827 -31.086 1 95.89 176 SER B N 1
ATOM 8311 C CA . SER B 1 176 ? 5.828 -17.546 -31.832 1 95.89 176 SER B CA 1
ATOM 8312 C C . SER B 1 176 ? 7.134 -17.617 -31.048 1 95.89 176 SER B C 1
ATOM 8314 O O . SER B 1 176 ? 8.141 -18.118 -31.552 1 95.89 176 SER B O 1
ATOM 8316 N N . VAL B 1 177 ? 7.131 -17.081 -29.897 1 96.71 177 VAL B N 1
ATOM 8317 C CA . VAL B 1 177 ? 8.375 -17.081 -29.134 1 96.71 177 VAL B CA 1
ATOM 8318 C C . VAL B 1 177 ? 8.102 -17.529 -27.7 1 96.71 177 VAL B C 1
ATOM 8320 O O . VAL B 1 177 ? 7.041 -17.238 -27.143 1 96.71 177 VAL B O 1
ATOM 8323 N N . TYR B 1 178 ? 9.019 -18.273 -27.159 1 96.32 178 TYR B N 1
ATOM 8324 C CA . TYR B 1 178 ? 8.944 -18.891 -25.84 1 96.32 178 TYR B CA 1
ATOM 8325 C C . TYR B 1 178 ? 10.226 -18.651 -25.051 1 96.32 178 TYR B C 1
ATOM 8327 O O . TYR B 1 178 ? 11.211 -19.373 -25.221 1 96.32 178 TYR B O 1
ATOM 8335 N N . PHE B 1 179 ? 10.193 -17.692 -24.083 1 96.24 179 PHE B N 1
ATOM 8336 C CA . PHE B 1 179 ? 11.389 -17.3 -23.348 1 96.24 179 PHE B CA 1
ATOM 8337 C C . PHE B 1 179 ? 11.569 -18.163 -22.104 1 96.24 179 PHE B C 1
ATOM 8339 O O . PHE B 1 179 ? 10.597 -18.47 -21.41 1 96.24 179 PHE B O 1
ATOM 8346 N N . THR B 1 180 ? 12.806 -18.535 -21.79 1 94.56 180 THR B N 1
ATOM 8347 C CA . THR B 1 180 ? 13.048 -19.381 -20.626 1 94.56 180 THR B CA 1
ATOM 8348 C C . THR B 1 180 ? 13.858 -18.631 -19.573 1 94.56 180 THR B C 1
ATOM 8350 O O . THR B 1 180 ? 14 -19.1 -18.441 1 94.56 180 THR B O 1
ATOM 8353 N N . ARG B 1 181 ? 14.387 -17.54 -19.839 1 91.23 181 ARG B N 1
ATOM 8354 C CA . ARG B 1 181 ? 15.19 -16.75 -18.912 1 91.23 181 ARG B CA 1
ATOM 8355 C C . ARG B 1 181 ? 14.428 -15.515 -18.442 1 91.23 181 ARG B C 1
ATOM 8357 O O . ARG B 1 181 ? 13.487 -15.071 -19.102 1 91.23 181 ARG B O 1
ATOM 8364 N N . ALA B 1 182 ? 14.945 -14.996 -17.324 1 91.27 182 ALA B N 1
ATOM 8365 C CA . ALA B 1 182 ? 14.357 -13.752 -16.835 1 91.27 182 ALA B CA 1
ATOM 8366 C C . ALA B 1 182 ? 14.631 -12.601 -17.799 1 91.27 182 ALA B C 1
ATOM 8368 O O . ALA B 1 182 ? 15.641 -12.601 -18.505 1 91.27 182 ALA B O 1
ATOM 8369 N N . GLU B 1 183 ? 13.767 -11.672 -17.74 1 91.05 183 GLU B N 1
ATOM 8370 C CA . GLU B 1 183 ? 13.885 -10.505 -18.608 1 91.05 183 GLU B CA 1
ATOM 8371 C C . GLU B 1 183 ? 15.068 -9.631 -18.199 1 91.05 183 GLU B C 1
ATOM 8373 O O . GLU B 1 183 ? 15.349 -9.475 -17.009 1 91.05 183 GLU B O 1
ATOM 8378 N N . PRO B 1 184 ? 15.744 -9.112 -19.141 1 94.17 184 PRO B N 1
ATOM 8379 C CA . PRO B 1 184 ? 16.871 -8.225 -18.843 1 94.17 184 PRO B CA 1
ATOM 8380 C C . PRO B 1 184 ? 16.465 -7.018 -18 1 94.17 184 PRO B C 1
ATOM 8382 O O . PRO B 1 184 ? 17.262 -6.525 -17.197 1 94.17 184 PRO B O 1
ATOM 8385 N N . MET B 1 185 ? 15.248 -6.612 -18.172 1 95.61 185 MET B N 1
ATOM 8386 C CA . MET B 1 185 ? 14.778 -5.484 -17.374 1 95.61 185 MET B CA 1
ATOM 8387 C C . MET B 1 185 ? 14.801 -5.822 -15.887 1 95.61 185 MET B C 1
ATOM 8389 O O . MET B 1 185 ? 15.139 -4.975 -15.058 1 95.61 185 MET B O 1
ATOM 8393 N N . VAL B 1 186 ? 14.447 -7.059 -15.554 1 95.73 186 VAL B N 1
ATOM 8394 C CA . VAL B 1 186 ? 14.472 -7.493 -14.161 1 95.73 186 VAL B CA 1
ATOM 8395 C C . VAL B 1 186 ? 15.903 -7.448 -13.631 1 95.73 186 VAL B C 1
ATOM 8397 O O . VAL B 1 186 ? 16.135 -7.047 -12.488 1 95.73 186 VAL B O 1
ATOM 8400 N N . GLU B 1 187 ? 16.804 -7.808 -14.427 1 96.03 187 GLU B N 1
ATOM 8401 C CA . GLU B 1 187 ? 18.213 -7.739 -14.051 1 96.03 187 GLU B CA 1
ATOM 8402 C C . GLU B 1 187 ? 18.653 -6.296 -13.822 1 96.03 187 GLU B C 1
ATOM 8404 O O . GLU B 1 187 ? 19.351 -6.001 -12.85 1 96.03 187 GLU B O 1
ATOM 8409 N N . LEU B 1 188 ? 18.265 -5.463 -14.714 1 97.03 188 LEU B N 1
ATOM 8410 C CA . LEU B 1 188 ? 18.643 -4.06 -14.584 1 97.03 188 LEU B CA 1
ATOM 8411 C C . LEU B 1 188 ? 18.049 -3.453 -13.318 1 97.03 188 LEU B C 1
ATOM 8413 O O . LEU B 1 188 ? 18.678 -2.607 -12.676 1 97.03 188 LEU B O 1
ATOM 8417 N N . LYS B 1 189 ? 16.849 -3.852 -13.017 1 96.52 189 LYS B N 1
ATOM 8418 C CA . LYS B 1 189 ? 16.193 -3.332 -11.821 1 96.52 189 LYS B CA 1
ATOM 8419 C C . LYS B 1 189 ? 16.983 -3.684 -10.563 1 96.52 189 LYS B C 1
ATOM 8421 O O . LYS B 1 189 ? 17.138 -2.851 -9.668 1 96.52 189 LYS B O 1
ATOM 8426 N N . VAL B 1 190 ? 17.572 -4.817 -10.533 1 96.53 190 VAL B N 1
ATOM 8427 C CA . VAL B 1 190 ? 18.426 -5.218 -9.42 1 96.53 190 VAL B CA 1
ATOM 8428 C C . VAL B 1 190 ? 19.657 -4.317 -9.363 1 96.53 190 VAL B C 1
ATOM 8430 O O . VAL B 1 190 ? 20.078 -3.898 -8.282 1 96.53 190 VAL B O 1
ATOM 8433 N N . VAL B 1 191 ? 20.133 -4.05 -10.469 1 97.43 191 VAL B N 1
ATOM 8434 C CA . VAL B 1 191 ? 21.335 -3.229 -10.573 1 97.43 191 VAL B CA 1
ATOM 8435 C C . VAL B 1 191 ? 21.035 -1.811 -10.093 1 97.43 191 VAL B C 1
ATOM 8437 O O . VAL B 1 191 ? 21.759 -1.266 -9.256 1 97.43 191 VAL B O 1
ATOM 8440 N N . LEU B 1 192 ? 20.009 -1.32 -10.61 1 96.55 192 LEU B N 1
ATOM 8441 C CA . LEU B 1 192 ? 19.673 0.063 -10.288 1 96.55 192 LEU B CA 1
ATOM 8442 C C . LEU B 1 192 ? 19.342 0.212 -8.807 1 96.55 192 LEU B C 1
ATOM 8444 O O . LEU B 1 192 ? 19.702 1.213 -8.184 1 96.55 192 LEU B O 1
ATOM 8448 N N . MET B 1 193 ? 18.638 -0.763 -8.233 1 94.74 193 MET B N 1
ATOM 8449 C CA . MET B 1 193 ? 18.355 -0.742 -6.801 1 94.74 193 MET B CA 1
ATOM 8450 C C . MET B 1 193 ? 19.647 -0.675 -5.993 1 94.74 193 MET B C 1
ATOM 8452 O O . MET B 1 193 ? 19.738 0.078 -5.022 1 94.74 193 MET B O 1
ATOM 8456 N N . HIS B 1 194 ? 20.599 -1.408 -6.417 1 96.32 194 HIS B N 1
ATOM 8457 C CA . HIS B 1 194 ? 21.871 -1.425 -5.703 1 96.32 194 HIS B CA 1
ATOM 8458 C C . HIS B 1 194 ? 22.604 -0.096 -5.851 1 96.32 194 HIS B C 1
ATOM 8460 O O . HIS B 1 194 ? 23.122 0.444 -4.872 1 96.32 194 HIS B O 1
ATOM 8466 N N . VAL B 1 195 ? 22.609 0.439 -7.018 1 96.07 195 VAL B N 1
ATOM 8467 C CA . VAL B 1 195 ? 23.309 1.68 -7.332 1 96.07 195 VAL B CA 1
ATOM 8468 C C . VAL B 1 195 ? 22.698 2.833 -6.537 1 96.07 195 VAL B C 1
ATOM 8470 O O . VAL B 1 195 ? 23.421 3.642 -5.951 1 96.07 195 VAL B O 1
ATOM 8473 N N . MET B 1 196 ? 21.417 2.812 -6.464 1 92.67 196 MET B N 1
ATOM 8474 C CA . MET B 1 196 ? 20.717 3.948 -5.872 1 92.67 196 MET B CA 1
ATOM 8475 C C . MET B 1 196 ? 20.625 3.802 -4.357 1 92.67 196 MET B C 1
ATOM 8477 O O . MET B 1 196 ? 20.81 4.774 -3.622 1 92.67 196 MET B O 1
ATOM 8481 N N . ASN B 1 197 ? 20.365 2.566 -3.9 1 90.6 197 ASN B N 1
ATOM 8482 C CA . ASN B 1 197 ? 19.997 2.391 -2.499 1 90.6 197 ASN B CA 1
ATOM 8483 C C . ASN B 1 197 ? 21.203 2.006 -1.646 1 90.6 197 ASN B C 1
ATOM 8485 O O . ASN B 1 197 ? 21.229 2.274 -0.444 1 90.6 197 ASN B O 1
ATOM 8489 N N . VAL B 1 198 ? 22.167 1.362 -2.264 1 92.44 198 VAL B N 1
ATOM 8490 C CA . VAL B 1 198 ? 23.282 0.846 -1.478 1 92.44 198 VAL B CA 1
ATOM 8491 C C . VAL B 1 198 ? 24.531 1.685 -1.739 1 92.44 198 VAL B C 1
ATOM 8493 O O . VAL B 1 198 ? 25.117 2.244 -0.809 1 92.44 198 VAL B O 1
ATOM 8496 N N . LEU B 1 199 ? 24.845 1.903 -3.042 1 94.38 199 LEU B N 1
ATOM 8497 C CA . LEU B 1 199 ? 26.035 2.682 -3.367 1 94.38 199 LEU B CA 1
ATOM 8498 C C . LEU B 1 199 ? 25.752 4.177 -3.256 1 94.38 199 LEU B C 1
ATOM 8500 O O . LEU B 1 199 ? 26.648 4.959 -2.931 1 94.38 199 LEU B O 1
ATOM 8504 N N . ARG B 1 200 ? 24.564 4.648 -3.592 1 93.31 200 ARG B N 1
ATOM 8505 C CA . ARG B 1 200 ? 24.081 6.022 -3.503 1 93.31 200 ARG B CA 1
ATOM 8506 C C . ARG B 1 200 ? 24.928 6.957 -4.36 1 93.31 200 ARG B C 1
ATOM 8508 O O . ARG B 1 200 ? 25.191 8.097 -3.971 1 93.31 200 ARG B O 1
ATOM 8515 N N . VAL B 1 201 ? 25.495 6.537 -5.416 1 94.77 201 VAL B N 1
ATOM 8516 C CA . VAL B 1 201 ? 26.417 7.315 -6.238 1 94.77 201 VAL B CA 1
ATOM 8517 C C . VAL B 1 201 ? 25.637 8.327 -7.073 1 94.77 201 VAL B C 1
ATOM 8519 O O . VAL B 1 201 ? 24.454 8.126 -7.359 1 94.77 201 VAL B O 1
ATOM 8522 N N . ARG B 1 202 ? 26.3 9.372 -7.518 1 93.57 202 ARG B N 1
ATOM 8523 C CA . ARG B 1 202 ? 25.664 10.439 -8.284 1 93.57 202 ARG B CA 1
ATOM 8524 C C . ARG B 1 202 ? 26.074 10.378 -9.752 1 93.57 202 ARG B C 1
ATOM 8526 O O . ARG B 1 202 ? 25.329 10.819 -10.629 1 93.57 202 ARG B O 1
ATOM 8533 N N . ARG B 1 203 ? 27.275 9.924 -9.976 1 96.8 203 ARG B N 1
ATOM 8534 C CA . ARG B 1 203 ? 27.799 9.885 -11.337 1 96.8 203 ARG B CA 1
ATOM 8535 C C . ARG B 1 203 ? 27.779 8.464 -11.89 1 96.8 203 ARG B C 1
ATOM 8537 O O . ARG B 1 203 ? 28.668 7.663 -11.592 1 96.8 203 ARG B O 1
ATOM 8544 N N . VAL B 1 204 ? 26.817 8.22 -12.633 1 97.55 204 VAL B N 1
ATOM 8545 C CA . VAL B 1 204 ? 26.597 6.904 -13.224 1 97.55 204 VAL B CA 1
ATOM 8546 C C . VAL B 1 204 ? 26.882 6.956 -14.724 1 97.55 204 VAL B C 1
ATOM 8548 O O . VAL B 1 204 ? 26.574 7.95 -15.386 1 97.55 204 VAL B O 1
ATOM 8551 N N . ALA B 1 205 ? 27.554 6.047 -15.18 1 98.24 205 ALA B N 1
ATOM 8552 C CA . ALA B 1 205 ? 27.746 5.897 -16.621 1 98.24 205 ALA B CA 1
ATOM 8553 C C . ALA B 1 205 ? 27.06 4.635 -17.136 1 98.24 205 ALA B C 1
ATOM 8555 O O . ALA B 1 205 ? 26.91 3.657 -16.399 1 98.24 205 ALA B O 1
ATOM 8556 N N . PHE B 1 206 ? 26.586 4.725 -18.263 1 97.8 206 PHE B N 1
ATOM 8557 C CA . PHE B 1 206 ? 25.932 3.612 -18.942 1 97.8 206 PHE B CA 1
ATOM 8558 C C . PHE B 1 206 ? 26.535 3.392 -20.324 1 97.8 206 PHE B C 1
ATOM 8560 O O . PHE B 1 206 ? 26.69 4.339 -21.098 1 97.8 206 PHE B O 1
ATOM 8567 N N . MET B 1 207 ? 26.886 2.227 -20.533 1 95.46 207 MET B N 1
ATOM 8568 C CA . MET B 1 207 ? 27.507 1.909 -21.816 1 95.46 207 MET B CA 1
ATOM 8569 C C . MET B 1 207 ? 26.63 0.959 -22.624 1 95.46 207 MET B C 1
ATOM 8571 O O . MET B 1 207 ? 26.121 -0.028 -22.09 1 95.46 207 MET B O 1
ATOM 8575 N N . ARG B 1 208 ? 26.436 1.304 -23.889 1 91.65 208 ARG B N 1
ATOM 8576 C CA . ARG B 1 208 ? 25.772 0.419 -24.841 1 91.65 208 ARG B CA 1
ATOM 8577 C C . ARG B 1 208 ? 26.359 0.581 -26.239 1 91.65 208 ARG B C 1
ATOM 8579 O O . ARG B 1 208 ? 27.073 1.548 -26.51 1 91.65 208 ARG B O 1
ATOM 8586 N N . LEU B 1 209 ? 26.111 -0.314 -27.053 1 92.31 209 LEU B N 1
ATOM 8587 C CA . LEU B 1 209 ? 26.448 -0.227 -28.47 1 92.31 209 LEU B CA 1
ATOM 8588 C C . LEU B 1 209 ? 25.199 0.004 -29.313 1 92.31 209 LEU B C 1
ATOM 8590 O O . LEU B 1 209 ? 24.142 -0.567 -29.034 1 92.31 209 LEU B O 1
ATOM 8594 N N . THR B 1 210 ? 25.296 0.95 -30.282 1 90.93 210 THR B N 1
ATOM 8595 C CA . THR B 1 210 ? 24.175 1.171 -31.188 1 90.93 210 THR B CA 1
ATOM 8596 C C . THR B 1 210 ? 24.237 0.21 -32.371 1 90.93 210 THR B C 1
ATOM 8598 O O . THR B 1 210 ? 25.291 -0.362 -32.658 1 90.93 210 THR B O 1
ATOM 8601 N N . GLY B 1 211 ? 23.175 0.095 -33.029 1 85.14 211 GLY B N 1
ATOM 8602 C CA . GLY B 1 211 ? 23.101 -0.827 -34.151 1 85.14 211 GLY B CA 1
ATOM 8603 C C . GLY B 1 211 ? 22.665 -2.223 -33.749 1 85.14 211 GLY B C 1
ATOM 8604 O O . GLY B 1 211 ? 22.447 -3.082 -34.606 1 85.14 211 GLY B O 1
ATOM 8605 N N . MET B 1 212 ? 22.627 -2.339 -32.426 1 83.47 212 MET B N 1
ATOM 8606 C CA . MET B 1 212 ? 22.085 -3.572 -31.863 1 83.47 212 MET B CA 1
ATOM 8607 C C . MET B 1 212 ? 20.876 -3.282 -30.981 1 83.47 212 MET B C 1
ATOM 8609 O O . MET B 1 212 ? 20.725 -2.169 -30.474 1 83.47 212 MET B O 1
ATOM 8613 N N . GLN B 1 213 ? 19.989 -4.078 -30.92 1 81.45 213 GLN B N 1
ATOM 8614 C CA . GLN B 1 213 ? 18.804 -3.891 -30.09 1 81.45 213 GLN B CA 1
ATOM 8615 C C . GLN B 1 213 ? 19.148 -4.008 -28.607 1 81.45 213 GLN B C 1
ATOM 8617 O O . GLN B 1 213 ? 18.391 -3.546 -27.751 1 81.45 213 GLN B O 1
ATOM 8622 N N . PHE B 1 214 ? 20.336 -4.329 -28.315 1 86.08 214 PHE B N 1
ATOM 8623 C CA . PHE B 1 214 ? 20.782 -4.594 -26.952 1 86.08 214 PHE B CA 1
ATOM 8624 C C . PHE B 1 214 ? 21.072 -3.292 -26.215 1 86.08 214 PHE B C 1
ATOM 8626 O O . PHE B 1 214 ? 21.879 -2.48 -26.672 1 86.08 214 PHE B O 1
ATOM 8633 N N . GLY B 1 215 ? 20.321 -3.067 -25.065 1 89.78 215 GLY B N 1
ATOM 8634 C CA . GLY B 1 215 ? 20.714 -2.007 -24.15 1 89.78 215 GLY B CA 1
ATOM 8635 C C . GLY B 1 215 ? 19.878 -0.75 -24.298 1 89.78 215 GLY B C 1
ATOM 8636 O O . GLY B 1 215 ? 19.876 0.108 -23.413 1 89.78 215 GLY B O 1
ATOM 8637 N N . LYS B 1 216 ? 19.205 -0.62 -25.443 1 90.85 216 LYS B N 1
ATOM 8638 C CA . LYS B 1 216 ? 18.476 0.621 -25.683 1 90.85 216 LYS B CA 1
ATOM 8639 C C . LYS B 1 216 ? 17.355 0.806 -24.664 1 90.85 216 LYS B C 1
ATOM 8641 O O . LYS B 1 216 ? 17.271 1.846 -24.006 1 90.85 216 LYS B O 1
ATOM 8646 N N . GLU B 1 217 ? 16.477 -0.224 -24.544 1 92.79 217 GLU B N 1
ATOM 8647 C CA . GLU B 1 217 ? 15.36 -0.141 -23.608 1 92.79 217 GLU B CA 1
ATOM 8648 C C . GLU B 1 217 ? 15.853 0.037 -22.175 1 92.79 217 GLU B C 1
ATOM 8650 O O . GLU B 1 217 ? 15.256 0.783 -21.396 1 92.79 217 GLU B O 1
ATOM 8655 N N . GLU B 1 218 ? 16.848 -0.635 -21.85 1 94.63 218 GLU B N 1
ATOM 8656 C CA . GLU B 1 218 ? 17.42 -0.576 -20.508 1 94.63 218 GLU B CA 1
ATOM 8657 C C . GLU B 1 218 ? 18.01 0.801 -20.22 1 94.63 218 GLU B C 1
ATOM 8659 O O . GLU B 1 218 ? 17.84 1.338 -19.123 1 94.63 218 GLU B O 1
ATOM 8664 N N . MET B 1 219 ? 18.691 1.342 -21.199 1 95.03 219 MET B N 1
ATOM 8665 C CA . MET B 1 219 ? 19.241 2.685 -21.046 1 95.03 219 MET B CA 1
ATOM 8666 C C . MET B 1 219 ? 18.132 3.703 -20.8 1 95.03 219 MET B C 1
ATOM 8668 O O . MET B 1 219 ? 18.255 4.563 -19.926 1 95.03 219 MET B O 1
ATOM 8672 N N . VAL B 1 220 ? 17.091 3.575 -21.584 1 94.95 220 VAL B N 1
ATOM 8673 C CA . VAL B 1 220 ? 15.965 4.492 -21.443 1 94.95 220 VAL B CA 1
ATOM 8674 C C . VAL B 1 220 ? 15.383 4.383 -20.035 1 94.95 220 VAL B C 1
ATOM 8676 O O . VAL B 1 220 ? 15.065 5.396 -19.408 1 94.95 220 VAL B O 1
ATOM 8679 N N . TYR B 1 221 ? 15.264 3.191 -19.545 1 95.62 221 TYR B N 1
ATOM 8680 C CA . TYR B 1 221 ? 14.742 2.987 -18.198 1 95.62 221 TYR B CA 1
ATOM 8681 C C . TYR B 1 221 ? 15.635 3.654 -17.159 1 95.62 221 TYR B C 1
ATOM 8683 O O . TYR B 1 221 ? 15.143 4.277 -16.216 1 95.62 221 TYR B O 1
ATOM 8691 N N . VAL B 1 222 ? 16.931 3.473 -17.298 1 96.64 222 VAL B N 1
ATOM 8692 C CA . VAL B 1 222 ? 17.87 4.103 -16.377 1 96.64 222 VAL B CA 1
ATOM 8693 C C . VAL B 1 222 ? 17.708 5.621 -16.432 1 96.64 222 VAL B C 1
ATOM 8695 O O . VAL B 1 222 ? 17.626 6.281 -15.394 1 96.64 222 VAL B O 1
ATOM 8698 N N . GLN B 1 223 ? 17.671 6.144 -17.638 1 96.65 223 GLN B N 1
ATOM 8699 C CA . GLN B 1 223 ? 17.524 7.584 -17.827 1 96.65 223 GLN B CA 1
ATOM 8700 C C . GLN B 1 223 ? 16.227 8.092 -17.205 1 96.65 223 GLN B C 1
ATOM 8702 O O . GLN B 1 223 ? 16.23 9.085 -16.475 1 96.65 223 GLN B O 1
ATOM 8707 N N . GLU B 1 224 ? 15.218 7.356 -17.472 1 95.17 224 GLU B N 1
ATOM 8708 C CA . GLU B 1 224 ? 13.915 7.766 -16.957 1 95.17 224 GLU B CA 1
ATOM 8709 C C . GLU B 1 224 ? 13.867 7.67 -15.435 1 95.17 224 GLU B C 1
ATOM 8711 O O . GLU B 1 224 ? 13.291 8.534 -14.771 1 95.17 224 GLU B O 1
ATOM 8716 N N . THR B 1 225 ? 14.363 6.603 -14.94 1 94.19 225 THR B N 1
ATOM 8717 C CA . THR B 1 225 ? 14.355 6.412 -13.494 1 94.19 225 THR B CA 1
ATOM 8718 C C . THR B 1 225 ? 15.151 7.513 -12.798 1 94.19 225 THR B C 1
ATOM 8720 O O . THR B 1 225 ? 14.674 8.117 -11.835 1 94.19 225 THR B O 1
ATOM 8723 N N . LEU B 1 226 ? 16.333 7.803 -13.287 1 94.8 226 LEU B N 1
ATOM 8724 C CA . LEU B 1 226 ? 17.151 8.857 -12.696 1 94.8 226 LEU B CA 1
ATOM 8725 C C . LEU B 1 226 ? 16.491 10.22 -12.871 1 94.8 226 LEU B C 1
ATOM 8727 O O . LEU B 1 226 ? 16.505 11.044 -11.953 1 94.8 226 LEU B O 1
ATOM 8731 N N . ALA B 1 227 ? 15.925 10.386 -14.033 1 93.9 227 ALA B N 1
ATOM 8732 C CA . ALA B 1 227 ? 15.215 11.639 -14.275 1 93.9 227 ALA B CA 1
ATOM 8733 C C . ALA B 1 227 ? 14.053 11.809 -13.3 1 93.9 227 ALA B C 1
ATOM 8735 O O . ALA B 1 227 ? 13.817 12.907 -12.79 1 93.9 227 ALA B O 1
ATOM 8736 N N . SER B 1 228 ? 13.363 10.679 -13.11 1 89.76 228 SER B N 1
ATOM 8737 C CA . SER B 1 228 ? 12.208 10.724 -12.219 1 89.76 228 SER B CA 1
ATOM 8738 C C . SER B 1 228 ? 12.62 11.095 -10.799 1 89.76 228 SER B C 1
ATOM 8740 O O . SER B 1 228 ? 11.801 11.584 -10.017 1 89.76 228 SER B O 1
ATOM 8742 N N . LEU B 1 229 ? 13.849 10.902 -10.483 1 89.37 229 LEU B N 1
ATOM 8743 C CA . LEU B 1 229 ? 14.374 11.231 -9.162 1 89.37 229 LEU B CA 1
ATOM 8744 C C . LEU B 1 229 ? 15.149 12.544 -9.197 1 89.37 229 LEU B C 1
ATOM 8746 O O . LEU B 1 229 ? 15.785 12.92 -8.21 1 89.37 229 LEU B O 1
ATOM 8750 N N . LEU B 1 230 ? 15.184 13.192 -10.467 1 90.68 230 LEU B N 1
ATOM 8751 C CA . LEU B 1 230 ? 15.873 14.456 -10.704 1 90.68 230 LEU B CA 1
ATOM 8752 C C . LEU B 1 230 ? 17.373 14.309 -10.475 1 90.68 230 LEU B C 1
ATOM 8754 O O . LEU B 1 230 ? 18.018 15.221 -9.953 1 90.68 230 LEU B O 1
ATOM 8758 N N . HIS B 1 231 ? 17.832 13.098 -10.711 1 92.08 231 HIS B N 1
ATOM 8759 C CA . HIS B 1 231 ? 19.27 12.859 -10.712 1 92.08 231 HIS B CA 1
ATOM 8760 C C . HIS B 1 231 ? 19.881 13.179 -12.072 1 92.08 231 HIS B C 1
ATOM 8762 O O . HIS B 1 231 ? 19.162 13.307 -13.066 1 92.08 231 HIS B O 1
ATOM 8768 N N . ASP B 1 232 ? 21.186 13.377 -12.008 1 92.3 232 ASP B N 1
ATOM 8769 C CA . ASP B 1 232 ? 21.893 13.61 -13.264 1 92.3 232 ASP B CA 1
ATOM 8770 C C . ASP B 1 232 ? 21.757 12.411 -14.2 1 92.3 232 ASP B C 1
ATOM 8772 O O . ASP B 1 232 ? 21.757 11.263 -13.751 1 92.3 232 ASP B O 1
ATOM 8776 N N . PRO B 1 233 ? 21.516 12.712 -15.417 1 94.97 233 PRO B N 1
ATOM 8777 C CA . PRO B 1 233 ? 21.497 11.595 -16.365 1 94.97 233 PRO B CA 1
ATOM 8778 C C . PRO B 1 233 ? 22.819 10.831 -16.401 1 94.97 233 PRO B C 1
ATOM 8780 O O . PRO B 1 233 ? 23.878 11.409 -16.146 1 94.97 233 PRO B O 1
ATOM 8783 N N . PRO B 1 234 ? 22.711 9.643 -16.659 1 96.95 234 PRO B N 1
ATOM 8784 C CA . PRO B 1 234 ? 23.962 8.891 -16.78 1 96.95 234 PRO B CA 1
ATOM 8785 C C . PRO B 1 234 ? 24.805 9.336 -17.973 1 96.95 234 PRO B C 1
ATOM 8787 O O . PRO B 1 234 ? 24.259 9.746 -19.001 1 96.95 234 PRO B O 1
ATOM 8790 N N . ALA B 1 235 ? 26.15 9.373 -17.702 1 97.54 235 ALA B N 1
ATOM 8791 C CA . ALA B 1 235 ? 27.041 9.521 -18.849 1 97.54 235 ALA B CA 1
ATOM 8792 C C . ALA B 1 235 ? 26.955 8.307 -19.771 1 97.54 235 ALA B C 1
ATOM 8794 O O . ALA B 1 235 ? 27.042 7.165 -19.314 1 97.54 235 ALA B O 1
ATOM 8795 N N . VAL B 1 236 ? 26.721 8.589 -21.041 1 96.13 236 VAL B N 1
ATOM 8796 C CA . VAL B 1 236 ? 26.459 7.464 -21.932 1 96.13 236 VAL B CA 1
ATOM 8797 C C . VAL B 1 236 ? 27.63 7.284 -22.896 1 96.13 236 VAL B C 1
ATOM 8799 O O . VAL B 1 236 ? 28.074 8.244 -23.529 1 96.13 236 VAL B O 1
ATOM 8802 N N . TYR B 1 237 ? 28.171 6.192 -22.832 1 95.67 237 TYR B N 1
ATOM 8803 C CA . TYR B 1 237 ? 29.05 5.761 -23.913 1 95.67 237 TYR B CA 1
ATOM 8804 C C . TYR B 1 237 ? 28.271 5.003 -24.981 1 95.67 237 TYR B C 1
ATOM 8806 O O . TYR B 1 237 ? 27.774 3.902 -24.731 1 95.67 237 TYR B O 1
ATOM 8814 N N . THR B 1 238 ? 28.14 5.585 -26.087 1 90.24 238 THR B N 1
ATOM 8815 C CA . THR B 1 238 ? 27.473 4.931 -27.208 1 90.24 238 THR B CA 1
ATOM 8816 C C . THR B 1 238 ? 28.392 4.877 -28.425 1 90.24 238 THR B C 1
ATOM 8818 O O . THR B 1 238 ? 28.976 5.89 -28.815 1 90.24 238 THR B O 1
ATOM 8821 N N . ALA B 1 239 ? 28.596 3.831 -28.903 1 92.35 239 ALA B N 1
ATOM 8822 C CA . ALA B 1 239 ? 29.362 3.593 -30.124 1 92.35 239 ALA B CA 1
ATOM 8823 C C . ALA B 1 239 ? 28.654 2.59 -31.029 1 92.35 239 ALA B C 1
ATOM 8825 O O . ALA B 1 239 ? 27.93 1.714 -30.549 1 92.35 239 ALA B O 1
ATOM 8826 N N . PRO B 1 240 ? 28.794 2.877 -32.37 1 92.47 240 PRO B N 1
ATOM 8827 C CA . PRO B 1 240 ? 28.172 1.892 -33.258 1 92.47 240 PRO B CA 1
ATOM 8828 C C . PRO B 1 240 ? 28.862 0.531 -33.204 1 92.47 240 PRO B C 1
ATOM 8830 O O . PRO B 1 240 ? 30.091 0.46 -33.114 1 92.47 240 PRO B O 1
ATOM 8833 N N . TYR B 1 241 ? 28.112 -0.37 -33.225 1 91.56 241 TYR B N 1
ATOM 8834 C CA . TYR B 1 241 ? 28.672 -1.713 -33.313 1 91.56 241 TYR B CA 1
ATOM 8835 C C . TYR B 1 241 ? 29.395 -1.917 -34.638 1 91.56 241 TYR B C 1
ATOM 8837 O O . TYR B 1 241 ? 28.915 -1.483 -35.688 1 91.56 241 TYR B O 1
ATOM 8845 N N . SER B 1 242 ? 30.568 -2.485 -34.573 1 88.34 242 SER B N 1
ATOM 8846 C CA . SER B 1 242 ? 31.341 -2.855 -35.754 1 88.34 242 SER B CA 1
ATOM 8847 C C . SER B 1 242 ? 32.17 -4.11 -35.501 1 88.34 242 SER B C 1
ATOM 8849 O O . SER B 1 242 ? 32.783 -4.253 -34.441 1 88.34 242 SER B O 1
ATOM 8851 N N . GLU B 1 243 ? 32.167 -4.948 -36.453 1 83.16 243 GLU B N 1
ATOM 8852 C CA . GLU B 1 243 ? 33.008 -6.136 -36.35 1 83.16 243 GLU B CA 1
ATOM 8853 C C . GLU B 1 243 ? 34.451 -5.827 -36.737 1 83.16 243 GLU B C 1
ATOM 8855 O O . GLU B 1 243 ? 35.371 -6.555 -36.358 1 83.16 243 GLU B O 1
ATOM 8860 N N . ILE B 1 244 ? 34.562 -4.798 -37.458 1 86.12 244 ILE B N 1
ATOM 8861 C CA . ILE B 1 244 ? 35.862 -4.455 -38.025 1 86.12 244 ILE B CA 1
ATOM 8862 C C . ILE B 1 244 ? 36.565 -3.441 -37.126 1 86.12 244 ILE B C 1
ATOM 8864 O O . ILE B 1 244 ? 37.686 -3.68 -36.669 1 86.12 244 ILE B O 1
ATOM 8868 N N . ASP B 1 245 ? 35.844 -2.429 -36.835 1 88.87 245 ASP B N 1
ATOM 8869 C CA . ASP B 1 245 ? 36.396 -1.399 -35.96 1 88.87 245 ASP B CA 1
ATOM 8870 C C . ASP B 1 245 ? 36.051 -1.677 -34.499 1 88.87 245 ASP B C 1
ATOM 8872 O O . ASP B 1 245 ? 35.025 -1.212 -33.998 1 88.87 245 ASP B O 1
ATOM 8876 N N . VAL B 1 246 ? 36.976 -2.354 -33.858 1 91.92 246 VAL B N 1
ATOM 8877 C CA . VAL B 1 246 ? 36.647 -2.836 -32.521 1 91.92 246 VAL B CA 1
ATOM 8878 C C . VAL B 1 246 ? 37.275 -1.921 -31.472 1 91.92 246 VAL B C 1
ATOM 8880 O O . VAL B 1 246 ? 37.096 -2.13 -30.27 1 91.92 246 VAL B O 1
ATOM 8883 N N . GLU B 1 247 ? 37.952 -0.925 -31.94 1 92.7 247 GLU B N 1
ATOM 8884 C CA . GLU B 1 247 ? 38.62 -0.027 -31.002 1 92.7 247 GLU B CA 1
ATOM 8885 C C . GLU B 1 247 ? 37.613 0.866 -30.281 1 92.7 247 GLU B C 1
ATOM 8887 O O . GLU B 1 247 ? 36.526 1.128 -30.799 1 92.7 247 GLU B O 1
ATOM 8892 N N . VAL B 1 248 ? 38.038 1.231 -29.154 1 95.82 248 VAL B N 1
ATOM 8893 C CA . VAL B 1 248 ? 37.201 2.122 -28.357 1 95.82 248 VAL B CA 1
ATOM 8894 C C . VAL B 1 248 ? 37.061 3.469 -29.062 1 95.82 248 VAL B C 1
ATOM 8896 O O . VAL B 1 248 ? 38.035 3.996 -29.605 1 95.82 248 VAL B O 1
ATOM 8899 N N . ASP B 1 249 ? 35.862 3.902 -29.192 1 95.72 249 ASP B N 1
ATOM 8900 C CA . ASP B 1 249 ? 35.663 5.277 -29.64 1 95.72 249 ASP B CA 1
ATOM 8901 C C . ASP B 1 249 ? 36.195 6.273 -28.612 1 95.72 249 ASP B C 1
ATOM 8903 O O . ASP B 1 249 ? 35.514 6.586 -27.633 1 95.72 249 ASP B O 1
ATOM 8907 N N . GLN B 1 250 ? 37.317 6.781 -28.952 1 95.74 250 GLN B N 1
ATOM 8908 C CA . GLN B 1 250 ? 38.03 7.581 -27.961 1 95.74 250 GLN B CA 1
ATOM 8909 C C . GLN B 1 250 ? 37.24 8.834 -27.594 1 95.74 250 GLN B C 1
ATOM 8911 O O . GLN B 1 250 ? 37.234 9.253 -26.435 1 95.74 250 GLN B O 1
ATOM 8916 N N . GLN B 1 251 ? 36.636 9.406 -28.557 1 95.76 251 GLN B N 1
ATOM 8917 C CA . GLN B 1 251 ? 35.867 10.615 -28.282 1 95.76 251 GLN B CA 1
ATOM 8918 C C . GLN B 1 251 ? 34.71 10.327 -27.329 1 95.76 251 GLN B C 1
ATOM 8920 O O . GLN B 1 251 ? 34.505 11.055 -26.356 1 95.76 251 GLN B O 1
ATOM 8925 N N . ALA B 1 252 ? 33.973 9.283 -27.655 1 96.39 252 ALA B N 1
ATOM 8926 C CA . ALA B 1 252 ? 32.856 8.904 -26.794 1 96.39 252 ALA B CA 1
ATOM 8927 C C . ALA B 1 252 ? 33.344 8.511 -25.403 1 96.39 252 ALA B C 1
ATOM 8929 O O . ALA B 1 252 ? 32.702 8.832 -24.4 1 96.39 252 ALA B O 1
ATOM 8930 N N . PHE B 1 253 ? 34.424 7.823 -25.366 1 97.44 253 PHE B N 1
ATOM 8931 C CA . PHE B 1 253 ? 34.983 7.391 -24.09 1 97.44 253 PHE B CA 1
ATOM 8932 C C . PHE B 1 253 ? 35.414 8.59 -23.254 1 97.44 253 PHE B C 1
ATOM 8934 O O . PHE B 1 253 ? 35.148 8.643 -22.051 1 97.44 253 PHE B O 1
ATOM 8941 N N . ASP B 1 254 ? 36.149 9.492 -23.877 1 97.55 254 ASP B N 1
ATOM 8942 C CA . ASP B 1 254 ? 36.613 10.672 -23.154 1 97.55 254 ASP B CA 1
ATOM 8943 C C . ASP B 1 254 ? 35.438 11.473 -22.599 1 97.55 254 ASP B C 1
ATOM 8945 O O . ASP B 1 254 ? 35.493 11.963 -21.469 1 97.55 254 ASP B O 1
ATOM 8949 N N . ALA B 1 255 ? 34.444 11.536 -23.411 1 97 255 ALA B N 1
ATOM 8950 C CA . ALA B 1 255 ? 33.265 12.269 -22.957 1 97 255 ALA B CA 1
ATOM 8951 C C . ALA B 1 255 ? 32.676 11.636 -21.699 1 97 255 ALA B C 1
ATOM 8953 O O . ALA B 1 255 ? 32.235 12.342 -20.79 1 97 255 ALA B O 1
ATOM 8954 N N . MET B 1 256 ? 32.612 10.33 -21.597 1 97.58 256 MET B N 1
ATOM 8955 C CA . MET B 1 256 ? 32.1 9.605 -20.438 1 97.58 256 MET B CA 1
ATOM 8956 C C . MET B 1 256 ? 33.08 9.68 -19.272 1 97.58 256 MET B C 1
ATOM 8958 O O . MET B 1 256 ? 32.697 10.03 -18.155 1 97.58 256 MET B O 1
ATOM 8962 N N . ALA B 1 257 ? 34.321 9.412 -19.58 1 97.71 257 ALA B N 1
ATOM 8963 C CA . ALA B 1 257 ? 35.358 9.331 -18.554 1 97.71 257 ALA B CA 1
ATOM 8964 C C . ALA B 1 257 ? 35.578 10.686 -17.889 1 97.71 257 ALA B C 1
ATOM 8966 O O . ALA B 1 257 ? 35.888 10.756 -16.697 1 97.71 257 ALA B O 1
ATOM 8967 N N . ASP B 1 258 ? 35.445 11.7 -18.656 1 97.51 258 ASP B N 1
ATOM 8968 C CA . ASP B 1 258 ? 35.666 13.047 -18.138 1 97.51 258 ASP B CA 1
ATOM 8969 C C . ASP B 1 258 ? 34.615 13.412 -17.093 1 97.51 258 ASP B C 1
ATOM 8971 O O . ASP B 1 258 ? 34.791 14.368 -16.335 1 97.51 258 ASP B O 1
ATOM 8975 N N . THR B 1 259 ? 33.547 12.647 -17.057 1 96.65 259 THR B N 1
ATOM 8976 C CA . THR B 1 259 ? 32.546 12.879 -16.021 1 96.65 259 THR B CA 1
ATOM 8977 C C . THR B 1 259 ? 32.949 12.195 -14.718 1 96.65 259 THR B C 1
ATOM 8979 O O . THR B 1 259 ? 32.266 12.333 -13.701 1 96.65 259 THR B O 1
ATOM 8982 N N . HIS B 1 260 ? 34.059 11.424 -14.707 1 96.63 260 HIS B N 1
ATOM 8983 C CA . HIS B 1 260 ? 34.566 10.695 -13.55 1 96.63 260 HIS B CA 1
ATOM 8984 C C . HIS B 1 260 ? 33.468 9.86 -12.901 1 96.63 260 HIS B C 1
ATOM 8986 O O . HIS B 1 260 ? 33.183 10.017 -11.711 1 96.63 260 HIS B O 1
ATOM 8992 N N . PRO B 1 261 ? 32.928 8.928 -13.698 1 97.72 261 PRO B N 1
ATOM 8993 C CA . PRO B 1 261 ? 31.836 8.113 -13.16 1 97.72 261 PRO B CA 1
ATOM 8994 C C . PRO B 1 261 ? 32.265 7.27 -11.961 1 97.72 261 PRO B C 1
ATOM 8996 O O . PRO B 1 261 ? 33.407 6.805 -11.905 1 97.72 261 PRO B O 1
ATOM 8999 N N . GLN B 1 262 ? 31.39 7.101 -11 1 97.65 262 GLN B N 1
ATOM 9000 C CA . GLN B 1 262 ? 31.625 6.24 -9.846 1 97.65 262 GLN B CA 1
ATOM 9001 C C . GLN B 1 262 ? 31.19 4.806 -10.132 1 97.65 262 GLN B C 1
ATOM 9003 O O . GLN B 1 262 ? 31.651 3.869 -9.477 1 97.65 262 GLN B O 1
ATOM 9008 N N . VAL B 1 263 ? 30.26 4.658 -11.002 1 98.08 263 VAL B N 1
ATOM 9009 C CA . VAL B 1 263 ? 29.776 3.358 -11.455 1 98.08 263 VAL B CA 1
ATOM 9010 C C . VAL B 1 263 ? 29.669 3.348 -12.979 1 98.08 263 VAL B C 1
ATOM 9012 O O . VAL B 1 263 ? 29.232 4.331 -13.583 1 98.08 263 VAL B O 1
ATOM 9015 N N . VAL B 1 264 ? 30.107 2.329 -13.556 1 98.4 264 VAL B N 1
ATOM 9016 C CA . VAL B 1 264 ? 29.933 2.107 -14.987 1 98.4 264 VAL B CA 1
ATOM 9017 C C . VAL B 1 264 ? 29.083 0.86 -15.218 1 98.4 264 VAL B C 1
ATOM 9019 O O . VAL B 1 264 ? 29.516 -0.257 -14.924 1 98.4 264 VAL B O 1
ATOM 9022 N N . ILE B 1 265 ? 27.909 1.064 -15.724 1 98.04 265 ILE B N 1
ATOM 9023 C CA . ILE B 1 265 ? 27.01 -0.029 -16.075 1 98.04 265 ILE B CA 1
ATOM 9024 C C . ILE B 1 265 ? 27.23 -0.432 -17.531 1 98.04 265 ILE B C 1
ATOM 9026 O O . ILE B 1 265 ? 27.076 0.389 -18.438 1 98.04 265 ILE B O 1
ATOM 9030 N N . VAL B 1 266 ? 27.574 -1.586 -17.719 1 96.94 266 VAL B N 1
ATOM 9031 C CA . VAL B 1 266 ? 27.839 -2.075 -19.068 1 96.94 266 VAL B CA 1
ATOM 9032 C C . VAL B 1 266 ? 26.722 -3.019 -19.504 1 96.94 266 VAL B C 1
ATOM 9034 O O . VAL B 1 266 ? 26.552 -4.098 -18.93 1 96.94 266 VAL B O 1
ATOM 9037 N N . TRP B 1 267 ? 25.985 -2.634 -20.488 1 95.21 267 TRP B N 1
ATOM 9038 C CA . TRP B 1 267 ? 24.833 -3.381 -20.982 1 95.21 267 TRP B CA 1
ATOM 9039 C C . TRP B 1 267 ? 24.902 -3.548 -22.497 1 95.21 267 TRP B C 1
ATOM 9041 O O . TRP B 1 267 ? 24.259 -2.802 -23.239 1 95.21 267 TRP B O 1
ATOM 9051 N N . ALA B 1 268 ? 25.626 -4.491 -22.924 1 92.75 268 ALA B N 1
ATOM 9052 C CA . ALA B 1 268 ? 25.862 -4.733 -24.345 1 92.75 268 ALA B CA 1
ATOM 9053 C C . ALA B 1 268 ? 26.144 -6.209 -24.611 1 92.75 268 ALA B C 1
ATOM 9055 O O . ALA B 1 268 ? 26.33 -6.99 -23.675 1 92.75 268 ALA B O 1
ATOM 9056 N N . ALA B 1 269 ? 26.133 -6.532 -25.903 1 90.97 269 ALA B N 1
ATOM 9057 C CA . ALA B 1 269 ? 26.505 -7.89 -26.29 1 90.97 269 ALA B CA 1
ATOM 9058 C C . ALA B 1 269 ? 27.979 -8.157 -26.003 1 90.97 269 ALA B C 1
ATOM 9060 O O . ALA B 1 269 ? 28.78 -7.223 -25.91 1 90.97 269 ALA B O 1
ATOM 9061 N N . PRO B 1 270 ? 28.327 -9.327 -25.72 1 91.15 270 PRO B N 1
ATOM 9062 C CA . PRO B 1 270 ? 29.715 -9.678 -25.408 1 91.15 270 PRO B CA 1
ATOM 9063 C C . PRO B 1 270 ? 30.617 -9.669 -26.64 1 91.15 270 PRO B C 1
ATOM 9065 O O . PRO B 1 270 ? 31.211 -10.695 -26.982 1 91.15 270 PRO B O 1
ATOM 9068 N N . VAL B 1 271 ? 30.889 -8.556 -27.27 1 91.72 271 VAL B N 1
ATOM 9069 C CA . VAL B 1 271 ? 31.681 -8.417 -28.488 1 91.72 271 VAL B CA 1
ATOM 9070 C C . VAL B 1 271 ? 33.036 -7.798 -28.155 1 91.72 271 VAL B C 1
ATOM 9072 O O . VAL B 1 271 ? 33.268 -7.368 -27.022 1 91.72 271 VAL B O 1
ATOM 9075 N N . GLU B 1 272 ? 33.885 -7.814 -29.131 1 92.01 272 GLU B N 1
ATOM 9076 C CA . GLU B 1 272 ? 35.265 -7.384 -28.925 1 92.01 272 GLU B CA 1
ATOM 9077 C C . GLU B 1 272 ? 35.33 -5.916 -28.513 1 92.01 272 GLU B C 1
ATOM 9079 O O . GLU B 1 272 ? 36.201 -5.523 -27.735 1 92.01 272 GLU B O 1
ATOM 9084 N N . GLN B 1 273 ? 34.44 -5.148 -29.02 1 93.5 273 GLN B N 1
ATOM 9085 C CA . GLN B 1 273 ? 34.396 -3.738 -28.649 1 93.5 273 GLN B CA 1
ATOM 9086 C C . GLN B 1 273 ? 34.213 -3.57 -27.143 1 93.5 273 GLN B C 1
ATOM 9088 O O . GLN B 1 273 ? 34.752 -2.636 -26.547 1 93.5 273 GLN B O 1
ATOM 9093 N N . VAL B 1 274 ? 33.47 -4.462 -26.55 1 94.45 274 VAL B N 1
ATOM 9094 C CA . VAL B 1 274 ? 33.189 -4.389 -25.12 1 94.45 274 VAL B CA 1
ATOM 9095 C C . VAL B 1 274 ? 34.433 -4.783 -24.328 1 94.45 274 VAL B C 1
ATOM 9097 O O . VAL B 1 274 ? 34.708 -4.216 -23.268 1 94.45 274 VAL B O 1
ATOM 9100 N N . VAL B 1 275 ? 35.19 -5.747 -24.828 1 95.08 275 VAL B N 1
ATOM 9101 C CA . VAL B 1 275 ? 36.446 -6.14 -24.198 1 95.08 275 VAL B CA 1
ATOM 9102 C C . VAL B 1 275 ? 37.382 -4.936 -24.117 1 95.08 275 VAL B C 1
ATOM 9104 O O . VAL B 1 275 ? 37.925 -4.635 -23.052 1 95.08 275 VAL B O 1
ATOM 9107 N N . HIS B 1 276 ? 37.539 -4.273 -25.251 1 95.53 276 HIS B N 1
ATOM 9108 C CA . HIS B 1 276 ? 38.425 -3.116 -25.305 1 95.53 276 HIS B CA 1
ATOM 9109 C C . HIS B 1 276 ? 37.92 -1.994 -24.403 1 95.53 276 HIS B C 1
ATOM 9111 O O . HIS B 1 276 ? 38.715 -1.3 -23.765 1 95.53 276 HIS B O 1
ATOM 9117 N N . LEU B 1 277 ? 36.652 -1.819 -24.409 1 96.38 277 LEU B N 1
ATOM 9118 C CA . LEU B 1 277 ? 36.083 -0.788 -23.547 1 96.38 277 LEU B CA 1
ATOM 9119 C C . LEU B 1 277 ? 36.362 -1.092 -22.079 1 96.38 277 LEU B C 1
ATOM 9121 O O . LEU B 1 277 ? 36.749 -0.202 -21.32 1 96.38 277 LEU B O 1
ATOM 9125 N N . LEU B 1 278 ? 36.092 -2.34 -21.654 1 97.08 278 LEU B N 1
ATOM 9126 C CA . LEU B 1 278 ? 36.3 -2.738 -20.267 1 97.08 278 LEU B CA 1
ATOM 9127 C C . LEU B 1 278 ? 37.763 -2.576 -19.869 1 97.08 278 LEU B C 1
ATOM 9129 O O . LEU B 1 278 ? 38.064 -2.158 -18.748 1 97.08 278 LEU B O 1
ATOM 9133 N N . GLU B 1 279 ? 38.673 -2.933 -20.765 1 97.09 279 GLU B N 1
ATOM 9134 C CA . GLU B 1 279 ? 40.093 -2.723 -20.497 1 97.09 279 GLU B CA 1
ATOM 9135 C C . GLU B 1 279 ? 40.39 -1.254 -20.215 1 97.09 279 GLU B C 1
ATOM 9137 O O . GLU B 1 279 ? 41.1 -0.931 -19.26 1 97.09 279 GLU B O 1
ATOM 9142 N N . LYS B 1 280 ? 39.814 -0.472 -21.024 1 97.18 280 LYS B N 1
ATOM 9143 C CA . LYS B 1 280 ? 40.026 0.963 -20.86 1 97.18 280 LYS B CA 1
ATOM 9144 C C . LYS B 1 280 ? 39.403 1.466 -19.561 1 97.18 280 LYS B C 1
ATOM 9146 O O . LYS B 1 280 ? 40.016 2.251 -18.835 1 97.18 280 LYS B O 1
ATOM 9151 N N . VAL B 1 281 ? 38.205 1.051 -19.279 1 97.53 281 VAL B N 1
ATOM 9152 C CA . VAL B 1 281 ? 37.483 1.49 -18.089 1 97.53 281 VAL B CA 1
ATOM 9153 C C . VAL B 1 281 ? 38.27 1.11 -16.837 1 97.53 281 VAL B C 1
ATOM 9155 O O . VAL B 1 281 ? 38.358 1.894 -15.89 1 97.53 281 VAL B O 1
ATOM 9158 N N . LEU B 1 282 ? 38.873 -0.046 -16.807 1 97.2 282 LEU B N 1
ATOM 9159 C CA . LEU B 1 282 ? 39.523 -0.584 -15.617 1 97.2 282 LEU B CA 1
ATOM 9160 C C . LEU B 1 282 ? 40.934 -0.025 -15.469 1 97.2 282 LEU B C 1
ATOM 9162 O O . LEU B 1 282 ? 41.544 -0.142 -14.404 1 97.2 282 LEU B O 1
ATOM 9166 N N . THR B 1 283 ? 41.502 0.623 -16.517 1 96.84 283 THR B N 1
ATOM 9167 C CA . THR B 1 283 ? 42.894 1.053 -16.449 1 96.84 283 THR B CA 1
ATOM 9168 C C . THR B 1 283 ? 42.992 2.576 -16.483 1 96.84 283 THR B C 1
ATOM 9170 O O . THR B 1 283 ? 43.972 3.151 -16.005 1 96.84 283 THR B O 1
ATOM 9173 N N . ASP B 1 284 ? 42.021 3.212 -17.125 1 97.22 284 ASP B N 1
ATOM 9174 C CA . ASP B 1 284 ? 42.054 4.669 -17.2 1 97.22 284 ASP B CA 1
ATOM 9175 C C . ASP B 1 284 ? 41.922 5.293 -15.812 1 97.22 284 ASP B C 1
ATOM 9177 O O . ASP B 1 284 ? 41.049 4.906 -15.032 1 97.22 284 ASP B O 1
ATOM 9181 N N . PRO B 1 285 ? 42.708 6.249 -15.492 1 95.81 285 PRO B N 1
ATOM 9182 C CA . PRO B 1 285 ? 42.7 6.863 -14.162 1 95.81 285 PRO B CA 1
ATOM 9183 C C . PRO B 1 285 ? 41.367 7.529 -13.828 1 95.81 285 PRO B C 1
ATOM 9185 O O . PRO B 1 285 ? 41.025 7.678 -12.653 1 95.81 285 PRO B O 1
ATOM 9188 N N . ARG B 1 286 ? 40.724 7.931 -14.815 1 95.9 286 ARG B N 1
ATOM 9189 C CA . ARG B 1 286 ? 39.468 8.636 -14.577 1 95.9 286 ARG B CA 1
ATOM 9190 C C . ARG B 1 286 ? 38.352 7.66 -14.218 1 95.9 286 ARG B C 1
ATOM 9192 O O . ARG B 1 286 ? 37.343 8.054 -13.63 1 95.9 286 ARG B O 1
ATOM 9199 N N . THR B 1 287 ? 38.403 6.368 -14.548 1 96.81 287 THR B N 1
ATOM 9200 C CA . THR B 1 287 ? 37.323 5.405 -14.362 1 96.81 287 THR B CA 1
ATOM 9201 C C . THR B 1 287 ? 37.813 4.187 -13.582 1 96.81 287 THR B C 1
ATOM 9203 O O . THR B 1 287 ? 37.009 3.374 -13.122 1 96.81 287 THR B O 1
ATOM 9206 N N . SER B 1 288 ? 39.081 4.011 -13.31 1 94.99 288 SER B N 1
ATOM 9207 C CA . SER B 1 288 ? 39.666 2.804 -12.736 1 94.99 288 SER B CA 1
ATOM 9208 C C . SER B 1 288 ? 39.166 2.569 -11.314 1 94.99 288 SER B C 1
ATOM 9210 O O . SER B 1 288 ? 39.192 1.44 -10.82 1 94.99 288 SER B O 1
ATOM 9212 N N . SER B 1 289 ? 38.762 3.593 -10.637 1 93.43 289 SER B N 1
ATOM 9213 C CA . SER B 1 289 ? 38.264 3.46 -9.272 1 93.43 289 SER B CA 1
ATOM 9214 C C . SER B 1 289 ? 36.755 3.237 -9.254 1 93.43 289 SER B C 1
ATOM 9216 O O . SER B 1 289 ? 36.158 3.082 -8.187 1 93.43 289 SER B O 1
ATOM 9218 N N . SER B 1 290 ? 36.103 3.21 -10.429 1 96.53 290 SER B N 1
ATOM 9219 C CA . SER B 1 290 ? 34.654 3.063 -10.519 1 96.53 290 SER B CA 1
ATOM 9220 C C . SER B 1 290 ? 34.228 1.621 -10.263 1 96.53 290 SER B C 1
ATOM 9222 O O . SER B 1 290 ? 35 0.689 -10.499 1 96.53 290 SER B O 1
ATOM 9224 N N . TYR B 1 291 ? 33.057 1.493 -9.676 1 97.47 291 TYR B N 1
ATOM 9225 C CA . TYR B 1 291 ? 32.409 0.188 -9.728 1 97.47 291 TYR B CA 1
ATOM 9226 C C . TYR B 1 291 ? 32.022 -0.171 -11.158 1 97.47 291 TYR B C 1
ATOM 9228 O O . TYR B 1 291 ? 31.595 0.693 -11.928 1 97.47 291 TYR B O 1
ATOM 9236 N N . VAL B 1 292 ? 32.213 -1.393 -11.463 1 98.05 292 VAL B N 1
ATOM 9237 C CA . VAL B 1 292 ? 31.761 -1.891 -12.758 1 98.05 292 VAL B CA 1
ATOM 9238 C C . VAL B 1 292 ? 30.635 -2.903 -12.559 1 98.05 292 VAL B C 1
ATOM 9240 O O . VAL B 1 292 ? 30.806 -3.9 -11.854 1 98.05 292 VAL B O 1
ATOM 9243 N N . ILE B 1 293 ? 29.483 -2.656 -13.12 1 98.23 293 ILE B N 1
ATOM 9244 C CA . ILE B 1 293 ? 28.334 -3.544 -12.979 1 98.23 293 ILE B CA 1
ATOM 9245 C C . ILE B 1 293 ? 27.848 -3.982 -14.358 1 98.23 293 ILE B C 1
ATOM 9247 O O . ILE B 1 293 ? 27.604 -3.146 -15.232 1 98.23 293 ILE B O 1
ATOM 9251 N N . THR B 1 294 ? 27.67 -5.219 -14.518 1 96.55 294 THR B N 1
ATOM 9252 C CA . THR B 1 294 ? 27.298 -5.758 -15.822 1 96.55 294 THR B CA 1
ATOM 9253 C C . THR B 1 294 ? 26.053 -6.634 -15.71 1 96.55 294 THR B C 1
ATOM 9255 O O . THR B 1 294 ? 25.597 -6.934 -14.605 1 96.55 294 THR B O 1
ATOM 9258 N N . CYS B 1 295 ? 25.506 -6.961 -16.863 1 94.7 295 CYS B N 1
ATOM 9259 C CA . CYS B 1 295 ? 24.43 -7.945 -16.898 1 94.7 295 CYS B CA 1
ATOM 9260 C C . CYS B 1 295 ? 24.987 -9.363 -16.929 1 94.7 295 CYS B C 1
ATOM 9262 O O . CYS B 1 295 ? 26.196 -9.556 -17.073 1 94.7 295 CYS B O 1
ATOM 9264 N N . SER B 1 296 ? 24.145 -10.277 -16.846 1 92.6 296 SER B N 1
ATOM 9265 C CA . SER B 1 296 ? 24.549 -11.677 -16.77 1 92.6 296 SER B CA 1
ATOM 9266 C C . SER B 1 296 ? 25.201 -12.135 -18.071 1 92.6 296 SER B C 1
ATOM 9268 O O . SER B 1 296 ? 26.09 -12.99 -18.058 1 92.6 296 SER B O 1
ATOM 9270 N N . MET B 1 297 ? 24.899 -11.499 -19.181 1 89.31 297 MET B N 1
ATOM 9271 C CA . MET B 1 297 ? 25.361 -11.927 -20.498 1 89.31 297 MET B CA 1
ATOM 9272 C C . MET B 1 297 ? 26.847 -11.634 -20.677 1 89.31 297 MET B C 1
ATOM 9274 O O . MET B 1 297 ? 27.525 -12.296 -21.464 1 89.31 297 MET B O 1
ATOM 9278 N N . ILE B 1 298 ? 27.345 -10.682 -20.007 1 91.86 298 ILE B N 1
ATOM 9279 C CA . ILE B 1 298 ? 28.737 -10.316 -20.247 1 91.86 298 ILE B CA 1
ATOM 9280 C C . ILE B 1 298 ? 29.566 -10.593 -18.995 1 91.86 298 ILE B C 1
ATOM 9282 O O . ILE B 1 298 ? 30.688 -10.098 -18.864 1 91.86 298 ILE B O 1
ATOM 9286 N N . GLN B 1 299 ? 28.981 -11.301 -18.083 1 92.69 299 GLN B N 1
ATOM 9287 C CA . GLN B 1 299 ? 29.713 -11.649 -16.869 1 92.69 299 GLN B CA 1
ATOM 9288 C C . GLN B 1 299 ? 31.037 -12.33 -17.201 1 92.69 299 GLN B C 1
ATOM 9290 O O . GLN B 1 299 ? 32.062 -12.044 -16.579 1 92.69 299 GLN B O 1
ATOM 9295 N N . ARG B 1 300 ? 31.109 -13.183 -18.207 1 92.25 300 ARG B N 1
ATOM 9296 C CA . ARG B 1 300 ? 32.33 -13.871 -18.613 1 92.25 300 ARG B CA 1
ATOM 9297 C C . ARG B 1 300 ? 33.367 -12.884 -19.137 1 92.25 300 ARG B C 1
ATOM 9299 O O . ARG B 1 300 ? 34.54 -12.952 -18.764 1 92.25 300 ARG B O 1
ATOM 9306 N N . VAL B 1 301 ? 32.916 -12.034 -19.93 1 93.86 301 VAL B N 1
ATOM 9307 C CA . VAL B 1 301 ? 33.814 -11.081 -20.573 1 93.86 301 VAL B CA 1
ATOM 9308 C C . VAL B 1 301 ? 34.48 -10.204 -19.515 1 93.86 301 VAL B C 1
ATOM 9310 O O . VAL B 1 301 ? 35.699 -10.015 -19.533 1 93.86 301 VAL B O 1
ATOM 9313 N N . VAL B 1 302 ? 33.711 -9.735 -18.631 1 94.85 302 VAL B N 1
ATOM 9314 C CA . VAL B 1 302 ? 34.264 -8.839 -17.621 1 94.85 302 VAL B CA 1
ATOM 9315 C C . VAL B 1 302 ? 35.231 -9.607 -16.723 1 94.85 302 VAL B C 1
ATOM 9317 O O . VAL B 1 302 ? 36.271 -9.077 -16.324 1 94.85 302 VAL B O 1
ATOM 9320 N N . PHE B 1 303 ? 34.933 -10.8 -16.406 1 92.48 303 PHE B N 1
ATOM 9321 C CA . PHE B 1 303 ? 35.817 -11.629 -15.594 1 92.48 303 PHE B CA 1
ATOM 9322 C C . PHE B 1 303 ? 37.145 -11.86 -16.304 1 92.48 303 PHE B C 1
ATOM 9324 O O . PHE B 1 303 ? 38.211 -11.714 -15.702 1 92.48 303 PHE B O 1
ATOM 9331 N N . ASP B 1 304 ? 37.112 -12.185 -17.573 1 92.25 304 ASP B N 1
ATOM 9332 C CA . ASP B 1 304 ? 38.31 -12.477 -18.354 1 92.25 304 ASP B CA 1
ATOM 9333 C C . ASP B 1 304 ? 39.203 -11.244 -18.472 1 92.25 304 ASP B C 1
ATOM 9335 O O . ASP B 1 304 ? 40.425 -11.342 -18.344 1 92.25 304 ASP B O 1
ATOM 9339 N N . VAL B 1 305 ? 38.524 -10.154 -18.734 1 94.7 305 VAL B N 1
ATOM 9340 C CA . VAL B 1 305 ? 39.287 -8.916 -18.856 1 94.7 305 VAL B CA 1
ATOM 9341 C C . VAL B 1 305 ? 39.947 -8.581 -17.52 1 94.7 305 VAL B C 1
ATOM 9343 O O . VAL B 1 305 ? 41.139 -8.27 -17.47 1 94.7 305 VAL B O 1
ATOM 9346 N N . TYR B 1 306 ? 39.209 -8.682 -16.46 1 94.37 306 TYR B N 1
ATOM 9347 C CA . TYR B 1 306 ? 39.717 -8.387 -15.125 1 94.37 306 TYR B CA 1
ATOM 9348 C C . TYR B 1 306 ? 40.885 -9.299 -14.772 1 94.37 306 TYR B C 1
ATOM 9350 O O . TYR B 1 306 ? 41.937 -8.828 -14.333 1 94.37 306 TYR B O 1
ATOM 9358 N N . ARG B 1 307 ? 40.721 -10.567 -14.941 1 90.89 307 ARG B N 1
ATOM 9359 C CA . ARG B 1 307 ? 41.757 -11.541 -14.615 1 90.89 307 ARG B CA 1
ATOM 9360 C C . ARG B 1 307 ? 43.023 -11.287 -15.427 1 90.89 307 ARG B C 1
ATOM 9362 O O . ARG B 1 307 ? 44.133 -11.381 -14.901 1 90.89 307 ARG B O 1
ATOM 9369 N N . ARG B 1 308 ? 42.841 -11.039 -16.709 1 93.82 308 ARG B N 1
ATOM 9370 C CA . ARG B 1 308 ? 43.982 -10.761 -17.576 1 93.82 308 ARG B CA 1
ATOM 9371 C C . ARG B 1 308 ? 44.744 -9.528 -17.099 1 93.82 308 ARG B C 1
ATOM 9373 O O . ARG B 1 308 ? 45.975 -9.541 -17.03 1 93.82 308 ARG B O 1
ATOM 9380 N N . LEU B 1 309 ? 44.037 -8.464 -16.749 1 95.51 309 LEU B N 1
ATOM 9381 C CA . LEU B 1 309 ? 44.668 -7.224 -16.31 1 95.51 309 LEU B CA 1
ATOM 9382 C C . LEU B 1 309 ? 45.376 -7.419 -14.974 1 95.51 309 LEU B C 1
ATOM 9384 O O . LEU B 1 309 ? 46.455 -6.864 -14.751 1 95.51 309 LEU B O 1
ATOM 9388 N N . VAL B 1 310 ? 44.779 -8.213 -14.101 1 93.73 310 VAL B N 1
ATOM 9389 C CA . VAL B 1 310 ? 45.397 -8.489 -12.808 1 93.73 310 VAL B CA 1
ATOM 9390 C C . VAL B 1 310 ? 46.657 -9.33 -13.008 1 93.73 310 VAL B C 1
ATOM 9392 O O . VAL B 1 310 ? 47.705 -9.036 -12.428 1 93.73 310 VAL B O 1
ATOM 9395 N N . SER B 1 311 ? 46.603 -10.341 -13.843 1 92.2 311 SER B N 1
ATOM 9396 C CA . SER B 1 311 ? 47.718 -11.256 -14.065 1 92.2 311 SER B CA 1
ATOM 9397 C C . SER B 1 311 ? 48.892 -10.545 -14.73 1 92.2 311 SER B C 1
ATOM 9399 O O . SER B 1 311 ? 50.05 -10.906 -14.506 1 92.2 311 SER B O 1
ATOM 9401 N N . THR B 1 312 ? 48.591 -9.506 -15.487 1 94.57 312 THR B N 1
ATOM 9402 C CA . THR B 1 312 ? 49.648 -8.775 -16.177 1 94.57 312 THR B CA 1
ATOM 9403 C C . THR B 1 312 ? 50.131 -7.598 -15.334 1 94.57 312 THR B C 1
ATOM 9405 O O . THR B 1 312 ? 51.022 -6.854 -15.749 1 94.57 312 THR B O 1
ATOM 9408 N N . GLY B 1 313 ? 49.518 -7.41 -14.153 1 92.53 313 GLY B N 1
ATOM 9409 C CA . GLY B 1 313 ? 49.943 -6.366 -13.235 1 92.53 313 GLY B CA 1
ATOM 9410 C C . GLY B 1 313 ? 49.495 -4.98 -13.658 1 92.53 313 GLY B C 1
ATOM 9411 O O . GLY B 1 313 ? 49.98 -3.977 -13.131 1 92.53 313 GLY B O 1
ATOM 9412 N N . ARG B 1 314 ? 48.613 -4.928 -14.554 1 93.84 314 ARG B N 1
ATOM 9413 C CA . ARG B 1 314 ? 48.159 -3.631 -15.045 1 93.84 314 ARG B CA 1
ATOM 9414 C C . ARG B 1 314 ? 47.193 -2.98 -14.06 1 93.84 314 ARG B C 1
ATOM 9416 O O . ARG B 1 314 ? 47.031 -1.758 -14.057 1 93.84 314 ARG B O 1
ATOM 9423 N N . ILE B 1 315 ? 46.433 -3.851 -13.336 1 94.05 315 ILE B N 1
ATOM 9424 C CA . ILE B 1 315 ? 45.576 -3.327 -12.277 1 94.05 315 ILE B CA 1
ATOM 9425 C C . ILE B 1 315 ? 45.789 -4.131 -10.996 1 94.05 315 ILE B C 1
ATOM 9427 O O . ILE B 1 315 ? 46.295 -5.255 -11.038 1 94.05 315 ILE B O 1
ATOM 9431 N N . THR B 1 316 ? 45.475 -3.477 -9.858 1 91.32 316 THR B N 1
ATOM 9432 C CA . THR B 1 316 ? 45.487 -4.162 -8.57 1 91.32 316 THR B CA 1
ATOM 9433 C C . THR B 1 316 ? 44.126 -4.786 -8.276 1 91.32 316 THR B C 1
ATOM 9435 O O . THR B 1 316 ? 43.088 -4.18 -8.55 1 91.32 316 THR B O 1
ATOM 9438 N N . PRO B 1 317 ? 44.248 -6.038 -7.899 1 87.73 317 PRO B N 1
ATOM 9439 C CA . PRO B 1 317 ? 42.974 -6.688 -7.579 1 87.73 317 PRO B CA 1
ATOM 9440 C C . PRO B 1 317 ? 42.187 -5.945 -6.502 1 87.73 317 PRO B C 1
ATOM 9442 O O . PRO B 1 317 ? 42.767 -5.485 -5.515 1 87.73 317 PRO B O 1
ATOM 9445 N N . HIS B 1 318 ? 41.043 -5.632 -6.73 1 85.52 318 HIS B N 1
ATOM 9446 C CA . HIS B 1 318 ? 40.152 -5.014 -5.755 1 85.52 318 HIS B CA 1
ATOM 9447 C C . HIS B 1 318 ? 38.831 -5.77 -5.659 1 85.52 318 HIS B C 1
ATOM 9449 O O . HIS B 1 318 ? 38.004 -5.7 -6.57 1 85.52 318 HIS B O 1
ATOM 9455 N N . ASP B 1 319 ? 38.648 -6.425 -4.541 1 87.95 319 ASP B N 1
ATOM 9456 C CA . ASP B 1 319 ? 37.428 -7.191 -4.303 1 87.95 319 ASP B CA 1
ATOM 9457 C C . ASP B 1 319 ? 36.235 -6.266 -4.07 1 87.95 319 ASP B C 1
ATOM 9459 O O . ASP B 1 319 ? 36.378 -5.201 -3.465 1 87.95 319 ASP B O 1
ATOM 9463 N N . GLY B 1 320 ? 35.129 -6.665 -4.599 1 91.93 320 GLY B N 1
ATOM 9464 C CA . GLY B 1 320 ? 33.886 -5.987 -4.267 1 91.93 320 GLY B CA 1
ATOM 9465 C C . GLY B 1 320 ? 33.578 -4.821 -5.188 1 91.93 320 GLY B C 1
ATOM 9466 O O . GLY B 1 320 ? 32.656 -4.046 -4.929 1 91.93 320 GLY B O 1
ATOM 9467 N N . ARG B 1 321 ? 34.281 -4.723 -6.302 1 94.83 321 ARG B N 1
ATOM 9468 C CA . ARG B 1 321 ? 34.071 -3.566 -7.166 1 94.83 321 ARG B CA 1
ATOM 9469 C C . ARG B 1 321 ? 33.425 -3.977 -8.485 1 94.83 321 ARG B C 1
ATOM 9471 O O . ARG B 1 321 ? 32.958 -3.127 -9.245 1 94.83 321 ARG B O 1
ATOM 9478 N N . ILE B 1 322 ? 33.405 -5.236 -8.729 1 96.75 322 ILE B N 1
ATOM 9479 C CA . ILE B 1 322 ? 32.805 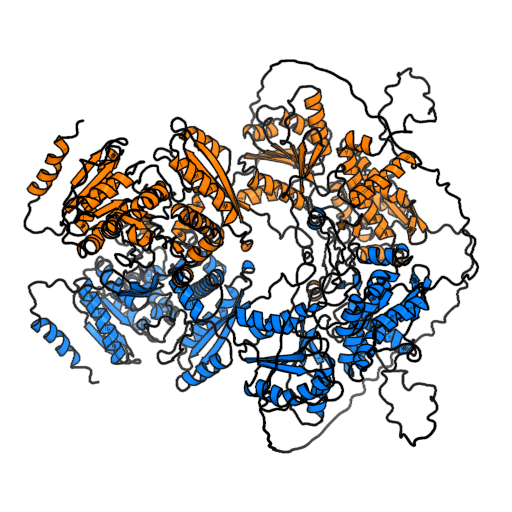-5.746 -9.957 1 96.75 322 ILE B CA 1
ATOM 9480 C C . ILE B 1 322 ? 31.543 -6.538 -9.625 1 96.75 322 ILE B C 1
ATOM 9482 O O . ILE B 1 322 ? 31.59 -7.495 -8.848 1 96.75 322 ILE B O 1
ATOM 9486 N N . PHE B 1 323 ? 30.467 -6.119 -10.163 1 97.52 323 PHE B N 1
ATOM 9487 C CA . PHE B 1 323 ? 29.175 -6.758 -9.943 1 97.52 323 PHE B CA 1
ATOM 9488 C C . PHE B 1 323 ? 28.593 -7.268 -11.256 1 97.52 323 PHE B C 1
ATOM 9490 O O . PHE B 1 323 ? 28.952 -6.781 -12.331 1 97.52 323 PHE B O 1
ATOM 9497 N N . ALA B 1 324 ? 27.723 -8.244 -11.128 1 96.96 324 ALA B N 1
ATOM 9498 C CA . ALA B 1 324 ? 26.955 -8.73 -12.272 1 96.96 324 ALA B CA 1
ATOM 9499 C C . ALA B 1 324 ? 25.574 -9.215 -11.839 1 96.96 324 ALA B C 1
ATOM 9501 O O . ALA B 1 324 ? 25.438 -9.884 -10.812 1 96.96 324 ALA B O 1
ATOM 9502 N N . SER B 1 325 ? 24.612 -8.819 -12.594 1 96.17 325 SER B N 1
ATOM 9503 C CA . SER B 1 325 ? 23.301 -9.412 -12.347 1 96.17 325 SER B CA 1
ATOM 9504 C C . SER B 1 325 ? 23.289 -10.895 -12.702 1 96.17 325 SER B C 1
ATOM 9506 O O . SER B 1 325 ? 24.157 -11.369 -13.438 1 96.17 325 SER B O 1
ATOM 9508 N N . ALA B 1 326 ? 22.327 -11.575 -12.089 1 94.47 326 ALA B N 1
ATOM 9509 C CA . ALA B 1 326 ? 22.213 -13.01 -12.337 1 94.47 326 ALA B CA 1
ATOM 9510 C C . ALA B 1 326 ? 20.769 -13.479 -12.193 1 94.47 326 ALA B C 1
ATOM 9512 O O . ALA B 1 326 ? 19.996 -12.902 -11.425 1 94.47 326 ALA B O 1
ATOM 9513 N N . THR B 1 327 ? 20.467 -14.504 -12.963 1 92.65 327 THR B N 1
ATOM 9514 C CA . THR B 1 327 ? 19.142 -15.108 -12.88 1 92.65 327 THR B CA 1
ATOM 9515 C C . THR B 1 327 ? 19.228 -16.527 -12.324 1 92.65 327 THR B C 1
ATOM 9517 O O . THR B 1 327 ? 18.21 -17.208 -12.184 1 92.65 327 THR B O 1
ATOM 9520 N N . THR B 1 328 ? 20.45 -16.965 -12.095 1 91.93 328 THR B N 1
ATOM 9521 C CA . THR B 1 328 ? 20.723 -18.243 -11.446 1 91.93 328 THR B CA 1
ATOM 9522 C C . THR B 1 328 ? 21.754 -18.075 -10.333 1 91.93 328 THR B C 1
ATOM 9524 O O . THR B 1 328 ? 22.513 -17.103 -10.324 1 91.93 328 THR B O 1
ATOM 9527 N N . ALA B 1 329 ? 21.748 -19.038 -9.509 1 91.08 329 ALA B N 1
ATOM 9528 C CA . ALA B 1 329 ? 22.768 -19.044 -8.463 1 91.08 329 ALA B CA 1
ATOM 9529 C C . ALA B 1 329 ? 24.15 -19.327 -9.045 1 91.08 329 ALA B C 1
ATOM 9531 O O . ALA B 1 329 ? 24.268 -19.907 -10.127 1 91.08 329 ALA B O 1
ATOM 9532 N N . PRO B 1 330 ? 25.152 -18.84 -8.307 1 91.03 330 PRO B N 1
ATOM 9533 C CA . PRO B 1 330 ? 26.501 -19.214 -8.738 1 91.03 330 PRO B CA 1
ATOM 9534 C C . PRO B 1 330 ? 26.708 -20.726 -8.786 1 91.03 330 PRO B C 1
ATOM 9536 O O . PRO B 1 330 ? 26.133 -21.457 -7.975 1 91.03 330 PRO B O 1
ATOM 9539 N N . VAL B 1 331 ? 27.469 -21.224 -9.781 1 91.25 331 VAL B N 1
ATOM 9540 C CA . VAL B 1 331 ? 27.633 -22.653 -10.028 1 91.25 331 VAL B CA 1
ATOM 9541 C C . VAL B 1 331 ? 28.295 -23.314 -8.821 1 91.25 331 VAL B C 1
ATOM 9543 O O . VAL B 1 331 ? 28.159 -24.522 -8.613 1 91.25 331 VAL B O 1
ATOM 9546 N N . ALA B 1 332 ? 28.922 -22.447 -8.032 1 83.02 332 ALA B N 1
ATOM 9547 C CA . ALA B 1 332 ? 29.592 -22.988 -6.852 1 83.02 332 ALA B CA 1
ATOM 9548 C C . ALA B 1 332 ? 28.618 -23.134 -5.687 1 83.02 332 ALA B C 1
ATOM 9550 O O . ALA B 1 332 ? 28.952 -23.735 -4.663 1 83.02 332 ALA B O 1
ATOM 9551 N N . ASP B 1 333 ? 27.444 -22.6 -5.887 1 79.94 333 ASP B N 1
ATOM 9552 C CA . ASP B 1 333 ? 26.458 -22.673 -4.813 1 79.94 333 ASP B CA 1
ATOM 9553 C C . ASP B 1 333 ? 25.919 -24.093 -4.659 1 79.94 333 ASP B C 1
ATOM 9555 O O . ASP B 1 333 ? 25.226 -24.6 -5.543 1 79.94 333 ASP B O 1
ATOM 9559 N N . GLY B 1 334 ? 26.14 -24.8 -3.606 1 75.65 334 GLY B N 1
ATOM 9560 C CA . GLY B 1 334 ? 25.757 -26.187 -3.4 1 75.65 334 GLY B CA 1
ATOM 9561 C C . GLY B 1 334 ? 24.412 -26.34 -2.715 1 75.65 334 GLY B C 1
ATOM 9562 O O . GLY B 1 334 ? 23.919 -27.457 -2.545 1 75.65 334 GLY B O 1
ATOM 9563 N N . ASP B 1 335 ? 23.754 -25.223 -2.5 1 83.44 335 ASP B N 1
ATOM 9564 C CA . ASP B 1 335 ? 22.534 -25.341 -1.707 1 83.44 335 ASP B CA 1
ATOM 9565 C C . ASP B 1 335 ? 21.303 -25.451 -2.605 1 83.44 335 ASP B C 1
ATOM 9567 O O . ASP B 1 335 ? 20.264 -25.963 -2.184 1 83.44 335 ASP B O 1
ATOM 9571 N N . MET B 1 336 ? 21.451 -25.096 -3.87 1 89.05 336 MET B N 1
ATOM 9572 C CA . MET B 1 336 ? 20.316 -25.121 -4.789 1 89.05 336 MET B CA 1
ATOM 9573 C C . MET B 1 336 ? 20.181 -26.489 -5.45 1 89.05 336 MET B C 1
ATOM 9575 O O . MET B 1 336 ? 21.156 -27.027 -5.978 1 89.05 336 MET B O 1
ATOM 9579 N N . LYS B 1 337 ? 18.972 -27.069 -5.48 1 89.74 337 LYS B N 1
ATOM 9580 C CA . LYS B 1 337 ? 18.721 -28.402 -6.021 1 89.74 337 LYS B CA 1
ATOM 9581 C C . LYS B 1 337 ? 18.968 -28.439 -7.527 1 89.74 337 LYS B C 1
ATOM 9583 O O . LYS B 1 337 ? 19.52 -29.411 -8.047 1 89.74 337 LYS B O 1
ATOM 9588 N N . TYR B 1 338 ? 18.575 -27.425 -8.183 1 92.4 338 TYR B N 1
ATOM 9589 C CA . TYR B 1 338 ? 18.753 -27.453 -9.63 1 92.4 338 TYR B CA 1
ATOM 9590 C C . TYR B 1 338 ? 20.23 -27.382 -10 1 92.4 338 TYR B C 1
ATOM 9592 O O . TYR B 1 338 ? 20.648 -27.939 -11.018 1 92.4 338 TYR B O 1
ATOM 9600 N N . MET B 1 339 ? 21.03 -26.733 -9.195 1 93.66 339 MET B N 1
ATOM 9601 C CA . MET B 1 339 ? 22.462 -26.658 -9.47 1 93.66 339 MET B CA 1
ATOM 9602 C C . MET B 1 339 ? 23.14 -27.996 -9.198 1 93.66 339 MET B C 1
ATOM 9604 O O . MET B 1 339 ? 24.087 -28.37 -9.892 1 93.66 339 MET B O 1
ATOM 9608 N N . LYS B 1 340 ? 22.625 -28.704 -8.252 1 93.01 340 LYS B N 1
ATOM 9609 C CA . LYS B 1 340 ? 23.127 -30.053 -8.005 1 93.01 340 LYS B CA 1
ATOM 9610 C C . LYS B 1 340 ? 22.824 -30.976 -9.181 1 93.01 340 LYS B C 1
ATOM 9612 O O . LYS B 1 340 ? 23.674 -31.77 -9.59 1 93.01 340 LYS B O 1
ATOM 9617 N N . GLU B 1 341 ? 21.657 -30.84 -9.671 1 94.84 341 GLU B N 1
ATOM 9618 C CA . GLU B 1 341 ? 21.275 -31.632 -10.837 1 94.84 341 GLU B CA 1
ATOM 9619 C C . GLU B 1 341 ? 22.144 -31.291 -12.044 1 94.84 341 GLU B C 1
ATOM 9621 O O . GLU B 1 341 ? 22.579 -32.183 -12.774 1 94.84 341 GLU B O 1
ATOM 9626 N N . PHE B 1 342 ? 22.453 -30.124 -12.275 1 96.66 342 PHE B N 1
ATOM 9627 C CA . PHE B 1 342 ? 23.32 -29.692 -13.365 1 96.66 342 PHE B CA 1
ATOM 9628 C C . PHE B 1 342 ? 24.709 -30.305 -13.227 1 96.66 342 PHE B C 1
ATOM 9630 O O . PHE B 1 342 ? 25.256 -30.84 -14.194 1 96.66 342 PHE B O 1
ATOM 9637 N N . LYS B 1 343 ? 25.123 -30.159 -11.984 1 95.27 343 LYS B N 1
ATOM 9638 C CA . LYS B 1 343 ? 26.448 -30.711 -11.719 1 95.27 343 LYS B CA 1
ATOM 9639 C C . LYS B 1 343 ? 26.489 -32.208 -12.015 1 95.27 343 LYS B C 1
ATOM 9641 O O . LYS B 1 343 ? 27.449 -32.701 -12.611 1 95.27 343 LYS B O 1
ATOM 9646 N N . GLU B 1 344 ? 25.497 -32.88 -11.64 1 95.67 344 GLU B N 1
ATOM 9647 C CA . GLU B 1 344 ? 25.42 -34.32 -11.871 1 95.67 344 GLU B CA 1
ATOM 9648 C C . GLU B 1 344 ? 25.351 -34.637 -13.362 1 95.67 344 GLU B C 1
ATOM 9650 O O . GLU B 1 344 ? 26.061 -35.519 -13.848 1 95.67 344 GLU B O 1
ATOM 9655 N N . GLN B 1 345 ? 24.548 -33.926 -14.059 1 96.88 345 GLN B N 1
ATOM 9656 C CA . GLN B 1 345 ? 24.376 -34.18 -15.486 1 96.88 345 GLN B CA 1
ATOM 9657 C C . GLN B 1 345 ? 25.62 -33.776 -16.271 1 96.88 345 GLN B C 1
ATOM 9659 O O . GLN B 1 345 ? 25.979 -34.427 -17.254 1 96.88 345 GLN B O 1
ATOM 9664 N N . MET B 1 346 ? 26.231 -32.775 -15.84 1 96.63 346 MET B N 1
ATOM 9665 C CA . MET B 1 346 ? 27.471 -32.354 -16.488 1 96.63 346 MET B CA 1
ATOM 9666 C C . MET B 1 346 ? 28.584 -33.367 -16.241 1 96.63 346 MET B C 1
ATOM 9668 O O . MET B 1 346 ? 29.393 -33.636 -17.131 1 96.63 346 MET B O 1
ATOM 9672 N N . THR B 1 347 ? 28.637 -33.903 -15.021 1 95.13 347 THR B N 1
ATOM 9673 C CA . THR B 1 347 ? 29.607 -34.952 -14.723 1 95.13 347 THR B CA 1
ATOM 9674 C C . THR B 1 347 ? 29.433 -36.135 -15.672 1 95.13 347 THR B C 1
ATOM 9676 O O . THR B 1 347 ? 30.406 -36.617 -16.256 1 95.13 347 THR B O 1
ATOM 9679 N N . ASN B 1 348 ? 28.199 -36.574 -15.859 1 95.53 348 ASN B N 1
ATOM 9680 C CA . ASN B 1 348 ? 27.895 -37.663 -16.781 1 95.53 348 ASN B CA 1
ATOM 9681 C C . ASN B 1 348 ? 28.304 -37.317 -18.21 1 95.53 348 ASN B C 1
ATOM 9683 O O . ASN B 1 348 ? 28.848 -38.16 -18.926 1 95.53 348 ASN B O 1
ATOM 9687 N N . TYR B 1 349 ? 28.023 -36.13 -18.573 1 95.11 349 TYR B N 1
ATOM 9688 C CA . TYR B 1 349 ? 28.344 -35.663 -19.917 1 95.11 349 TYR B CA 1
ATOM 9689 C C . TYR B 1 349 ? 29.851 -35.655 -20.146 1 95.11 349 TYR B C 1
ATOM 9691 O O . TYR B 1 349 ? 30.327 -36.092 -21.196 1 95.11 349 TYR B O 1
ATOM 9699 N N . ILE B 1 350 ? 30.603 -35.13 -19.191 1 92.54 350 ILE B N 1
ATOM 9700 C CA . ILE B 1 350 ? 32.055 -35.032 -19.297 1 92.54 350 ILE B CA 1
ATOM 9701 C C . ILE B 1 350 ? 32.664 -36.431 -19.354 1 92.54 350 ILE B C 1
ATOM 9703 O O . ILE B 1 350 ? 33.551 -36.696 -20.169 1 92.54 350 ILE B O 1
ATOM 9707 N N . GLU B 1 351 ? 32.154 -37.343 -18.605 1 90.02 351 GLU B N 1
ATOM 9708 C CA . GLU B 1 351 ? 32.747 -38.666 -18.437 1 90.02 351 GLU B CA 1
ATOM 9709 C C . GLU B 1 351 ? 32.342 -39.601 -19.572 1 90.02 351 GLU B C 1
ATOM 9711 O O . GLU B 1 351 ? 33.121 -40.466 -19.979 1 90.02 351 GLU B O 1
ATOM 9716 N N . ASN B 1 352 ? 31.108 -39.364 -20.183 1 90.78 352 ASN B N 1
ATOM 9717 C CA . ASN B 1 352 ? 30.576 -40.453 -20.995 1 90.78 352 ASN B CA 1
ATOM 9718 C C . ASN B 1 352 ? 30.212 -39.979 -22.399 1 90.78 352 ASN B C 1
ATOM 9720 O O . ASN B 1 352 ? 30.009 -40.793 -23.301 1 90.78 352 ASN B O 1
ATOM 9724 N N . SER B 1 353 ? 30.118 -38.723 -22.642 1 90.93 353 SER B N 1
ATOM 9725 C CA . SER B 1 353 ? 29.556 -38.281 -23.914 1 90.93 353 SER B CA 1
ATOM 9726 C C . SER B 1 353 ? 30.615 -38.266 -25.012 1 90.93 353 SER B C 1
ATOM 9728 O O . SER B 1 353 ? 30.294 -38.409 -26.193 1 90.93 353 SER B O 1
ATOM 9730 N N . GLY B 1 354 ? 31.914 -38.029 -24.628 1 86.14 354 GLY B N 1
ATOM 9731 C CA . GLY B 1 354 ? 32.983 -37.833 -25.593 1 86.14 354 GLY B CA 1
ATOM 9732 C C . GLY B 1 354 ? 32.858 -36.534 -26.367 1 86.14 354 GLY B C 1
ATOM 9733 O O . GLY B 1 354 ? 33.612 -36.293 -27.312 1 86.14 354 GLY B O 1
ATOM 9734 N N . ARG B 1 355 ? 31.92 -35.737 -25.964 1 88.46 355 ARG B N 1
ATOM 9735 C CA . ARG B 1 355 ? 31.637 -34.523 -26.722 1 88.46 355 ARG B CA 1
ATOM 9736 C C . ARG B 1 355 ? 32.074 -33.282 -25.952 1 88.46 355 ARG B C 1
ATOM 9738 O O . ARG B 1 355 ? 31.862 -32.156 -26.406 1 88.46 355 ARG B O 1
ATOM 9745 N N . PHE B 1 356 ? 32.59 -33.511 -24.76 1 90.02 356 PHE B N 1
ATOM 9746 C CA . PHE B 1 356 ? 33.078 -32.387 -23.969 1 90.02 356 PHE B CA 1
ATOM 9747 C C . PHE B 1 356 ? 34.442 -31.926 -24.469 1 90.02 356 PHE B C 1
ATOM 9749 O O . PHE B 1 356 ? 35.378 -32.722 -24.558 1 90.02 356 PHE B O 1
ATOM 9756 N N . ASP B 1 357 ? 34.684 -30.699 -24.976 1 83.88 357 ASP B N 1
ATOM 9757 C CA . ASP B 1 357 ? 35.898 -30.235 -25.64 1 83.88 357 ASP B CA 1
ATOM 9758 C C . ASP B 1 357 ? 36.566 -29.115 -24.845 1 83.88 357 ASP B C 1
ATOM 9760 O O . ASP B 1 357 ? 37.307 -28.305 -25.406 1 83.88 357 ASP B O 1
ATOM 9764 N N . TYR B 1 358 ? 36.29 -29.022 -23.511 1 84.39 358 TYR B N 1
ATOM 9765 C CA . TYR B 1 358 ? 36.865 -27.945 -22.713 1 84.39 358 TYR B CA 1
ATOM 9766 C C . TYR B 1 358 ? 37.951 -28.474 -21.784 1 84.39 358 TYR B C 1
ATOM 9768 O O . TYR B 1 358 ? 38.196 -27.905 -20.718 1 84.39 358 TYR B O 1
ATOM 9776 N N . TYR B 1 359 ? 38.703 -29.417 -22.199 1 78 359 TYR B N 1
ATOM 9777 C CA . TYR B 1 359 ? 39.796 -29.962 -21.402 1 78 359 TYR B CA 1
ATOM 9778 C C . TYR B 1 359 ? 40.998 -29.025 -21.41 1 78 359 TYR B C 1
ATOM 9780 O O . TYR B 1 359 ? 41.227 -28.307 -22.387 1 78 359 TYR B O 1
ATOM 9788 N N . PRO B 1 360 ? 41.698 -28.852 -20.337 1 67.91 360 PRO B N 1
ATOM 9789 C CA . PRO B 1 360 ? 42.903 -28.02 -20.363 1 67.91 360 PRO B CA 1
ATOM 9790 C C . PRO B 1 360 ? 43.887 -28.441 -21.452 1 67.91 360 PRO B C 1
ATOM 9792 O O . PRO B 1 360 ? 43.947 -29.619 -21.814 1 67.91 360 PRO B O 1
ATOM 9795 N N . ASP B 1 361 ? 44.515 -27.483 -22.331 1 55.62 361 ASP B N 1
ATOM 9796 C CA . ASP B 1 361 ? 45.537 -27.759 -23.336 1 55.62 361 ASP B CA 1
ATOM 9797 C C . ASP B 1 361 ? 46.663 -28.612 -22.755 1 55.62 361 ASP B C 1
ATOM 9799 O O . ASP B 1 361 ? 47.13 -28.358 -21.643 1 55.62 361 ASP B O 1
ATOM 9803 N N . ASP B 1 362 ? 46.851 -29.776 -23.208 1 42.73 362 ASP B N 1
ATOM 9804 C CA . ASP B 1 362 ? 48.139 -30.404 -22.93 1 42.73 362 ASP B CA 1
ATOM 9805 C C . ASP B 1 362 ? 49.294 -29.52 -23.396 1 42.73 362 ASP B C 1
ATOM 9807 O O . ASP B 1 362 ? 49.305 -29.055 -24.538 1 42.73 362 ASP B O 1
ATOM 9811 N N . VAL B 1 363 ? 49.933 -28.632 -22.797 1 38.21 363 VAL B N 1
ATOM 9812 C CA . VAL B 1 363 ? 51.21 -28.085 -23.242 1 38.21 363 VAL B CA 1
ATOM 9813 C C . VAL B 1 363 ? 52.018 -29.171 -23.951 1 38.21 363 VAL B C 1
ATOM 9815 O O . VAL B 1 363 ? 52.889 -29.799 -23.346 1 38.21 363 VAL B O 1
ATOM 9818 N N . SER B 1 364 ? 51.698 -30.239 -24.536 1 31.45 364 SER B N 1
ATOM 9819 C CA . SER B 1 364 ? 52.778 -30.865 -25.291 1 31.45 364 SER B CA 1
ATOM 9820 C C . SER B 1 364 ? 53.315 -29.929 -26.368 1 31.45 364 SER B C 1
ATOM 9822 O O . SER B 1 364 ? 52.649 -28.964 -26.747 1 31.45 364 SER B O 1
ATOM 9824 N N . THR B 1 365 ? 54.836 -30.205 -26.892 1 32.08 365 THR B N 1
ATOM 9825 C CA . THR B 1 365 ? 55.794 -29.906 -27.95 1 32.08 365 THR B CA 1
ATOM 9826 C C . THR B 1 365 ? 55.116 -29.933 -29.317 1 32.08 365 THR B C 1
ATOM 9828 O O . THR B 1 365 ? 54.458 -30.914 -29.67 1 32.08 365 THR B O 1
ATOM 9831 N N . GLU B 1 366 ? 54.871 -28.949 -30.008 1 28.59 366 GLU B N 1
ATOM 9832 C CA . GLU B 1 366 ? 54.908 -28.705 -31.446 1 28.59 366 GLU B CA 1
ATOM 9833 C C . GLU B 1 366 ? 56.131 -29.356 -32.086 1 28.59 366 GLU B C 1
ATOM 9835 O O . GLU B 1 366 ? 57.208 -28.758 -32.128 1 28.59 366 GLU B O 1
ATOM 9840 N N . THR B 1 367 ? 56.872 -30.633 -31.973 1 26.14 367 THR B N 1
ATOM 9841 C CA . THR B 1 367 ? 57.159 -31.209 -33.282 1 26.14 367 THR B CA 1
ATOM 9842 C C . THR B 1 367 ? 55.88 -31.351 -34.102 1 26.14 367 THR B C 1
ATOM 9844 O O . THR B 1 367 ? 54.809 -31.614 -33.552 1 26.14 367 THR B O 1
ATOM 9847 N N . LEU B 1 368 ? 55.75 -30.83 -35.436 1 28.11 368 LEU B N 1
ATOM 9848 C CA . LEU B 1 368 ? 54.796 -30.719 -36.534 1 28.11 368 LEU B CA 1
ATOM 9849 C C . LEU B 1 368 ? 54.036 -32.026 -36.728 1 28.11 368 LEU B C 1
ATOM 9851 O O . LEU B 1 368 ? 53.195 -32.133 -37.623 1 28.11 368 LEU B O 1
ATOM 9855 N N . GLY B 1 369 ? 54.752 -33.223 -36.418 1 26.01 369 GLY B N 1
ATOM 9856 C CA . GLY B 1 369 ? 54.239 -34.406 -37.091 1 26.01 369 GLY B CA 1
ATOM 9857 C C . GLY B 1 369 ? 52.764 -34.649 -36.831 1 26.01 369 GLY B C 1
ATOM 9858 O O . GLY B 1 369 ? 52.161 -33.986 -35.984 1 26.01 369 GLY B O 1
ATOM 9859 N N . GLN B 1 370 ? 52.21 -35.763 -37.553 1 26.58 370 GLN B N 1
ATOM 9860 C CA . GLN B 1 370 ? 50.889 -36.374 -37.659 1 26.58 370 GLN B CA 1
ATOM 9861 C C . GLN B 1 370 ? 50.278 -36.608 -36.28 1 26.58 370 GLN B C 1
ATOM 9863 O O . GLN B 1 370 ? 50.71 -37.501 -35.548 1 26.58 370 GLN B O 1
ATOM 9868 N N . ARG B 1 371 ? 50.182 -35.647 -35.488 1 29.85 371 ARG B N 1
ATOM 9869 C CA . ARG B 1 371 ? 49.824 -36.008 -34.12 1 29.85 371 ARG B CA 1
ATOM 9870 C C . ARG B 1 371 ? 48.612 -36.933 -34.098 1 29.85 371 ARG B C 1
ATOM 9872 O O . ARG B 1 371 ? 47.503 -36.521 -34.448 1 29.85 371 ARG B O 1
ATOM 9879 N N . ALA B 1 372 ? 48.729 -38.226 -34.264 1 29.84 372 ALA B N 1
ATOM 9880 C CA . ALA B 1 372 ? 47.829 -39.328 -33.937 1 29.84 372 ALA B CA 1
ATOM 9881 C C . ALA B 1 372 ? 47.162 -39.108 -32.583 1 29.84 372 ALA B C 1
ATOM 9883 O O . ALA B 1 372 ? 47.805 -38.656 -31.633 1 29.84 372 ALA B O 1
ATOM 9884 N N . ARG B 1 373 ? 45.805 -39.034 -32.553 1 30.16 373 ARG B N 1
ATOM 9885 C CA . ARG B 1 373 ? 44.784 -39.151 -31.518 1 30.16 373 ARG B CA 1
ATOM 9886 C C . ARG B 1 373 ? 45.241 -40.083 -30.401 1 30.16 373 ARG B C 1
ATOM 9888 O O . ARG B 1 373 ? 45.199 -41.306 -30.55 1 30.16 373 ARG B O 1
ATOM 9895 N N . SER B 1 374 ? 46.473 -39.861 -29.873 1 29.79 374 SER B N 1
ATOM 9896 C CA . SER B 1 374 ? 46.65 -40.909 -28.874 1 29.79 374 SER B CA 1
ATOM 9897 C C . SER B 1 374 ? 45.403 -41.066 -28.01 1 29.79 374 SER B C 1
ATOM 9899 O O . SER B 1 374 ? 44.704 -40.089 -27.737 1 29.79 374 SER B O 1
ATOM 9901 N N . ALA B 1 375 ? 44.801 -42.195 -27.842 1 32.49 375 ALA B N 1
ATOM 9902 C CA . ALA B 1 375 ? 43.546 -42.773 -27.366 1 32.49 375 ALA B CA 1
ATOM 9903 C C . ALA B 1 375 ? 43.144 -42.176 -26.02 1 32.49 375 ALA B C 1
ATOM 9905 O O . ALA B 1 375 ? 41.963 -41.918 -25.776 1 32.49 375 ALA B O 1
ATOM 9906 N N . THR B 1 376 ? 44.051 -42.488 -24.914 1 36.49 376 THR B N 1
ATOM 9907 C CA . THR B 1 376 ? 43.466 -42.343 -23.586 1 36.49 376 THR B CA 1
ATOM 9908 C C . THR B 1 376 ? 43.464 -40.88 -23.153 1 36.49 376 THR B C 1
ATOM 9910 O O . THR B 1 376 ? 44.525 -40.281 -22.963 1 36.49 376 THR B O 1
ATOM 9913 N N . PRO B 1 377 ? 42.787 -39.964 -23.679 1 37.03 377 PRO B N 1
ATOM 9914 C CA . PRO B 1 377 ? 42.905 -38.531 -23.396 1 37.03 377 PRO B CA 1
ATOM 9915 C C . PRO B 1 377 ? 43.169 -38.241 -21.92 1 37.03 377 PRO B C 1
ATOM 9917 O O . PRO B 1 377 ? 42.782 -39.029 -21.054 1 37.03 377 PRO B O 1
ATOM 9920 N N . ALA B 1 378 ? 44.249 -37.637 -21.448 1 42.62 378 ALA B N 1
ATOM 9921 C CA . ALA B 1 378 ? 44.594 -37.047 -20.157 1 42.62 378 ALA B CA 1
ATOM 9922 C C . ALA B 1 378 ? 43.342 -36.621 -19.397 1 42.62 378 ALA B C 1
ATOM 9924 O O . ALA B 1 378 ? 43.433 -35.996 -18.337 1 42.62 378 ALA B O 1
ATOM 9925 N N . SER B 1 379 ? 42.045 -36.726 -19.802 1 46.52 379 SER B N 1
ATOM 9926 C CA . SER B 1 379 ? 40.612 -36.574 -19.57 1 46.52 379 SER B CA 1
ATOM 9927 C C . SER B 1 379 ? 40.148 -37.426 -18.394 1 46.52 379 SER B C 1
ATOM 9929 O O . SER B 1 379 ? 38.979 -37.375 -18.007 1 46.52 379 SER B O 1
ATOM 9931 N N . GLU B 1 380 ? 40.879 -38.491 -18.011 1 51.01 380 GLU B N 1
ATOM 9932 C CA . GLU B 1 380 ? 40.313 -39.504 -17.125 1 51.01 380 GLU B CA 1
ATOM 9933 C C . GLU B 1 380 ? 39.975 -38.916 -15.759 1 51.01 380 GLU B C 1
ATOM 9935 O O . GLU B 1 380 ? 39.041 -39.37 -15.095 1 51.01 380 GLU B O 1
ATOM 9940 N N . ASN B 1 381 ? 40.65 -37.768 -15.308 1 62.1 381 ASN B N 1
ATOM 9941 C CA . ASN B 1 381 ? 40.326 -37.37 -13.942 1 62.1 381 ASN B CA 1
ATOM 9942 C C . ASN B 1 381 ? 39.765 -35.952 -13.889 1 62.1 381 ASN B C 1
ATOM 9944 O O . ASN B 1 381 ? 39.814 -35.299 -12.845 1 62.1 381 ASN B O 1
ATOM 9948 N N . TYR B 1 382 ? 39.3 -35.477 -15.042 1 78.27 382 TYR B N 1
ATOM 9949 C CA . TYR B 1 382 ? 38.793 -34.11 -14.998 1 78.27 382 TYR B CA 1
ATOM 9950 C C . TYR B 1 382 ? 37.362 -34.076 -14.474 1 78.27 382 TYR B C 1
ATOM 9952 O O . TYR B 1 382 ? 36.462 -34.673 -15.07 1 78.27 382 TYR B O 1
ATOM 9960 N N . LYS B 1 383 ? 37.258 -33.396 -13.298 1 87.71 383 LYS B N 1
ATOM 9961 C CA . LYS B 1 383 ? 35.978 -33.385 -12.596 1 87.71 383 LYS B CA 1
ATOM 9962 C C . LYS B 1 383 ? 35.237 -32.07 -12.824 1 87.71 383 LYS B C 1
ATOM 9964 O O . LYS B 1 383 ? 35.843 -31.069 -13.211 1 87.71 383 LYS B O 1
ATOM 9969 N N . VAL B 1 384 ? 34 -32.155 -12.741 1 92.74 384 VAL B N 1
ATOM 9970 C CA . VAL B 1 384 ? 33.115 -31.014 -12.947 1 92.74 384 VAL B CA 1
ATOM 9971 C C . VAL B 1 384 ? 33.529 -29.866 -12.029 1 92.74 384 VAL B C 1
ATOM 9973 O O . VAL B 1 384 ? 33.514 -28.702 -12.434 1 92.74 384 VAL B O 1
ATOM 9976 N N . ASN B 1 385 ? 33.98 -30.126 -10.804 1 89.46 385 ASN B N 1
ATOM 9977 C CA . ASN B 1 385 ? 34.384 -29.088 -9.861 1 89.46 385 ASN B CA 1
ATOM 9978 C C . ASN B 1 385 ? 35.64 -28.361 -10.332 1 89.46 385 ASN B C 1
ATOM 9980 O O . ASN B 1 385 ? 35.801 -27.165 -10.081 1 89.46 385 ASN B O 1
ATOM 9984 N N . ASP B 1 386 ? 36.521 -29.073 -10.907 1 88.31 386 ASP B N 1
ATOM 9985 C CA . ASP B 1 386 ? 37.705 -28.447 -11.487 1 88.31 386 ASP B CA 1
ATOM 9986 C C . ASP B 1 386 ? 37.323 -27.479 -12.605 1 88.31 386 ASP B C 1
ATOM 9988 O O . ASP B 1 386 ? 37.848 -26.366 -12.676 1 88.31 386 ASP B O 1
ATOM 9992 N N . PHE B 1 387 ? 36.423 -27.979 -13.36 1 91.65 387 PHE B N 1
ATOM 9993 C CA . PHE B 1 387 ? 35.959 -27.124 -14.446 1 91.65 387 PHE B CA 1
ATOM 9994 C C . PHE B 1 387 ? 35.308 -25.859 -13.899 1 91.65 387 PHE B C 1
ATOM 9996 O O . PHE B 1 387 ? 35.538 -24.763 -14.415 1 91.65 387 PHE B O 1
ATOM 10003 N N . PHE B 1 388 ? 34.464 -25.978 -12.863 1 91.14 388 PHE B N 1
ATOM 10004 C CA . PHE B 1 388 ? 33.787 -24.834 -12.263 1 91.14 388 PHE B CA 1
ATOM 10005 C C . PHE B 1 388 ? 34.798 -23.836 -11.712 1 91.14 388 PHE B C 1
ATOM 10007 O O . PHE B 1 388 ? 34.603 -22.623 -11.82 1 91.14 388 PHE B O 1
ATOM 10014 N N . ARG B 1 389 ? 35.743 -24.303 -11.101 1 85.5 389 ARG B N 1
ATOM 10015 C CA . ARG B 1 389 ? 36.769 -23.45 -10.508 1 85.5 389 ARG B CA 1
ATOM 10016 C C . ARG B 1 389 ? 37.574 -22.733 -11.587 1 85.5 389 ARG B C 1
ATOM 10018 O O . ARG B 1 389 ? 37.87 -21.543 -11.459 1 85.5 389 ARG B O 1
ATOM 10025 N N . GLU B 1 390 ? 37.883 -23.483 -12.609 1 84.04 390 GLU B N 1
ATOM 10026 C CA . GLU B 1 390 ? 38.759 -22.949 -13.647 1 84.04 390 GLU B CA 1
ATOM 10027 C C . GLU B 1 390 ? 37.988 -22.058 -14.617 1 84.04 390 GLU B C 1
ATOM 10029 O O . GLU B 1 390 ? 38.542 -21.104 -15.167 1 84.04 390 GLU B O 1
ATOM 10034 N N . ASN B 1 391 ? 36.736 -22.448 -14.847 1 87.1 391 ASN B N 1
ATOM 10035 C CA . ASN B 1 391 ? 35.925 -21.745 -15.836 1 87.1 391 ASN B CA 1
ATOM 10036 C C . ASN B 1 391 ? 34.542 -21.405 -15.287 1 87.1 391 ASN B C 1
ATOM 10038 O O . ASN B 1 391 ? 33.526 -21.762 -15.886 1 87.1 391 ASN B O 1
ATOM 10042 N N . PRO B 1 392 ? 34.508 -20.685 -14.186 1 85.87 392 PRO B N 1
ATOM 10043 C CA . PRO B 1 392 ? 33.2 -20.425 -13.579 1 85.87 392 PRO B CA 1
ATOM 10044 C C . PRO B 1 392 ? 32.247 -19.695 -14.522 1 85.87 392 PRO B C 1
ATOM 10046 O O . PRO B 1 392 ? 31.035 -19.925 -14.481 1 85.87 392 PRO B O 1
ATOM 10049 N N . HIS B 1 393 ? 32.711 -18.91 -15.382 1 87.54 393 HIS B N 1
ATOM 10050 C CA . HIS B 1 393 ? 31.872 -18.095 -16.253 1 87.54 393 HIS B CA 1
ATOM 10051 C C . HIS B 1 393 ? 31.317 -18.918 -17.411 1 87.54 393 HIS B C 1
ATOM 10053 O O . HIS B 1 393 ? 30.166 -18.734 -17.813 1 87.54 393 HIS B O 1
ATOM 10059 N N . ILE B 1 394 ? 32.162 -19.77 -17.928 1 91.47 394 ILE B N 1
ATOM 10060 C CA . ILE B 1 394 ? 31.689 -20.673 -18.971 1 91.47 394 ILE B CA 1
ATOM 10061 C C . ILE B 1 394 ? 30.681 -21.658 -18.383 1 91.47 394 ILE B C 1
ATOM 10063 O O . ILE B 1 394 ? 29.664 -21.963 -19.009 1 91.47 394 ILE B O 1
ATOM 10067 N N . ALA B 1 395 ? 31.024 -22.066 -17.183 1 93.44 395 ALA B N 1
ATOM 10068 C CA . ALA B 1 395 ? 30.123 -22.978 -16.483 1 93.44 395 ALA B CA 1
ATOM 10069 C C . ALA B 1 395 ? 28.759 -22.333 -16.254 1 93.44 395 ALA B C 1
ATOM 10071 O O . ALA B 1 395 ? 27.727 -23.003 -16.339 1 93.44 395 ALA B O 1
ATOM 10072 N N . LYS B 1 396 ? 28.787 -21.126 -15.953 1 93.48 396 LYS B N 1
ATOM 10073 C CA . LYS B 1 396 ? 27.531 -20.413 -15.737 1 93.48 396 LYS B CA 1
ATOM 10074 C C . LYS B 1 396 ? 26.698 -20.368 -17.014 1 93.48 396 LYS B C 1
ATOM 10076 O O . LYS B 1 396 ? 25.479 -20.552 -16.974 1 93.48 396 LYS B O 1
ATOM 10081 N N . LEU B 1 397 ? 27.324 -20.092 -18.102 1 94.75 397 LEU B N 1
ATOM 10082 C CA . LEU B 1 397 ? 26.629 -20.092 -19.385 1 94.75 397 LEU B CA 1
ATOM 10083 C C . LEU B 1 397 ? 26.074 -21.477 -19.701 1 94.75 397 LEU B C 1
ATOM 10085 O O . LEU B 1 397 ? 24.954 -21.602 -20.202 1 94.75 397 LEU B O 1
ATOM 10089 N N . MET B 1 398 ? 26.868 -22.471 -19.398 1 96.54 398 MET B N 1
ATOM 10090 C CA . MET B 1 398 ? 26.397 -23.838 -19.596 1 96.54 398 MET B CA 1
ATOM 10091 C C . MET B 1 398 ? 25.179 -24.126 -18.724 1 96.54 398 MET B C 1
ATOM 10093 O O . MET B 1 398 ? 24.248 -24.807 -19.157 1 96.54 398 MET B O 1
ATOM 10097 N N . ALA B 1 399 ? 25.232 -23.554 -17.516 1 95.75 399 ALA B N 1
ATOM 10098 C CA . ALA B 1 399 ? 24.091 -23.735 -16.622 1 95.75 399 ALA B CA 1
ATOM 10099 C C . ALA B 1 399 ? 22.835 -23.086 -17.197 1 95.75 399 ALA B C 1
ATOM 10101 O O . ALA B 1 399 ? 21.743 -23.654 -17.117 1 95.75 399 ALA B O 1
ATOM 10102 N N . LEU B 1 400 ? 22.956 -21.955 -17.775 1 95.07 400 LEU B N 1
ATOM 10103 C CA . LEU B 1 400 ? 21.829 -21.263 -18.391 1 95.07 400 LEU B CA 1
ATOM 10104 C C . LEU B 1 400 ? 21.285 -22.055 -19.575 1 95.07 400 LEU B C 1
ATOM 10106 O O . LEU B 1 400 ? 20.07 -22.191 -19.731 1 95.07 400 LEU B O 1
ATOM 10110 N N . GLY B 1 401 ? 22.192 -22.504 -20.404 1 96.83 401 GLY B N 1
ATOM 10111 C CA . GLY B 1 401 ? 21.783 -23.361 -21.505 1 96.83 401 GLY B CA 1
ATOM 10112 C C . GLY B 1 401 ? 21.1 -24.636 -21.047 1 96.83 401 GLY B C 1
ATOM 10113 O O . GLY B 1 401 ? 20.101 -25.056 -21.634 1 96.83 401 GLY B O 1
ATOM 10114 N N . TRP B 1 402 ? 21.708 -25.195 -20.006 1 97.79 402 TRP B N 1
ATOM 10115 C CA . TRP B 1 402 ? 21.167 -26.428 -19.444 1 97.79 402 TRP B CA 1
ATOM 10116 C C . TRP B 1 402 ? 19.743 -26.219 -18.942 1 97.79 402 TRP B C 1
ATOM 10118 O O . TRP B 1 402 ? 18.875 -27.072 -19.144 1 97.79 402 TRP B O 1
ATOM 10128 N N . LEU B 1 403 ? 19.444 -25.108 -18.352 1 95.88 403 LEU B N 1
ATOM 10129 C CA . LEU B 1 403 ? 18.099 -24.791 -17.884 1 95.88 403 LEU B CA 1
ATOM 10130 C C . LEU B 1 403 ? 17.116 -24.739 -19.048 1 95.88 403 LEU B C 1
ATOM 10132 O O . LEU B 1 403 ? 16.032 -25.323 -18.977 1 95.88 403 LEU B O 1
ATOM 10136 N N . SER B 1 404 ? 17.487 -24.12 -20.088 1 96.78 404 SER B N 1
ATOM 10137 C CA . SER B 1 404 ? 16.639 -24.022 -21.272 1 96.78 404 SER B CA 1
ATOM 10138 C C . SER B 1 404 ? 16.435 -25.387 -21.921 1 96.78 404 SER B C 1
ATOM 10140 O O . SER B 1 404 ? 15.317 -25.736 -22.306 1 96.78 404 SER B O 1
ATOM 10142 N N . GLY B 1 405 ? 17.559 -26.085 -22.032 1 97.72 405 GLY B N 1
ATOM 10143 C CA . GLY B 1 405 ? 17.468 -27.42 -22.602 1 97.72 405 GLY B CA 1
ATOM 10144 C C . GLY B 1 405 ? 16.575 -28.35 -21.804 1 97.72 405 GLY B C 1
ATOM 10145 O O . GLY B 1 405 ? 15.806 -29.124 -22.377 1 97.72 405 GLY B O 1
ATOM 10146 N N . THR B 1 406 ? 16.722 -28.231 -20.531 1 97.1 406 THR B N 1
ATOM 10147 C CA . THR B 1 406 ? 15.908 -29.06 -19.649 1 97.1 406 THR B CA 1
ATOM 10148 C C . THR B 1 406 ? 14.427 -28.731 -19.812 1 97.1 406 THR B C 1
ATOM 10150 O O . THR B 1 406 ? 13.584 -29.631 -19.831 1 97.1 406 THR B O 1
ATOM 10153 N N . LEU B 1 407 ? 14.116 -27.504 -19.932 1 95.91 407 LEU B N 1
ATOM 10154 C CA . LEU B 1 407 ? 12.731 -27.114 -20.174 1 95.91 407 LEU B CA 1
ATOM 10155 C C . LEU B 1 407 ? 12.226 -27.692 -21.492 1 95.91 407 LEU B C 1
ATOM 10157 O O . LEU B 1 407 ? 11.127 -28.246 -21.55 1 95.91 407 LEU B O 1
ATOM 10161 N N . VAL B 1 408 ? 12.986 -27.597 -22.512 1 97.16 408 VAL B N 1
ATOM 10162 C CA . VAL B 1 408 ? 12.587 -28.106 -23.82 1 97.16 408 VAL B CA 1
ATOM 10163 C C . VAL B 1 408 ? 12.337 -29.61 -23.735 1 97.16 408 VAL B C 1
ATOM 10165 O O . VAL B 1 408 ? 11.345 -30.112 -24.269 1 97.16 408 VAL B O 1
ATOM 10168 N N . THR B 1 409 ? 13.246 -30.313 -23.059 1 96.44 409 THR B N 1
ATOM 10169 C CA . THR B 1 409 ? 13.075 -31.754 -22.918 1 96.44 409 THR B CA 1
ATOM 10170 C C . THR B 1 409 ? 11.767 -32.076 -22.202 1 96.44 409 THR B C 1
ATOM 10172 O O . THR B 1 409 ? 11.103 -33.064 -22.525 1 96.44 409 THR B O 1
ATOM 10175 N N . GLN B 1 410 ? 11.419 -31.228 -21.269 1 93.27 410 GLN B N 1
ATOM 10176 C CA . GLN B 1 410 ? 10.164 -31.436 -20.555 1 93.27 410 GLN B CA 1
ATOM 10177 C C . GLN B 1 410 ? 8.965 -31.204 -21.469 1 93.27 410 GLN B C 1
ATOM 10179 O O . GLN B 1 410 ? 7.955 -31.902 -21.366 1 93.27 410 GLN B O 1
ATOM 10184 N N . THR B 1 411 ? 9.058 -30.302 -22.372 1 94.67 411 THR B N 1
ATOM 10185 C CA . THR B 1 411 ? 7.971 -30.058 -23.314 1 94.67 411 THR B CA 1
ATOM 10186 C C . THR B 1 411 ? 7.853 -31.207 -24.312 1 94.67 411 THR B C 1
ATOM 10188 O O . THR B 1 411 ? 6.747 -31.583 -24.705 1 94.67 411 THR B O 1
ATOM 10191 N N . LEU B 1 412 ? 8.97 -31.826 -24.718 1 95.82 412 LEU B N 1
ATOM 10192 C CA . LEU B 1 412 ? 9.001 -32.917 -25.686 1 95.82 412 LEU B CA 1
ATOM 10193 C C . LEU B 1 412 ? 8.589 -34.233 -25.035 1 95.82 412 LEU B C 1
ATOM 10195 O O . LEU B 1 412 ? 8.357 -35.227 -25.727 1 95.82 412 LEU B O 1
ATOM 10199 N N . GLY B 1 413 ? 8.54 -34.143 -23.763 1 90.65 413 GLY B N 1
ATOM 10200 C CA . GLY B 1 413 ? 8.101 -35.323 -23.036 1 90.65 413 GLY B CA 1
ATOM 10201 C C . GLY B 1 413 ? 6.594 -35.501 -23.04 1 90.65 413 GLY B C 1
ATOM 10202 O O . GLY B 1 413 ? 6.082 -36.511 -22.555 1 90.65 413 GLY B O 1
ATOM 10203 N N . ARG B 1 414 ? 5.926 -34.601 -23.69 1 86.16 414 ARG B N 1
ATOM 10204 C CA . ARG B 1 414 ? 4.47 -34.663 -23.773 1 86.16 414 ARG B CA 1
ATOM 10205 C C . ARG B 1 414 ? 4.021 -35.193 -25.13 1 86.16 414 ARG B C 1
ATOM 10207 O O . ARG B 1 414 ? 3.999 -34.452 -26.115 1 86.16 414 ARG B O 1
ATOM 10214 N N . THR B 1 415 ? 3.544 -36.38 -25.237 1 85.56 415 THR B N 1
ATOM 10215 C CA . THR B 1 415 ? 3.257 -37.089 -26.479 1 85.56 415 THR B CA 1
ATOM 10216 C C . THR B 1 415 ? 2.188 -36.358 -27.285 1 85.56 415 THR B C 1
ATOM 10218 O O . THR B 1 415 ? 2.277 -36.273 -28.512 1 85.56 415 THR B O 1
ATOM 10221 N N . ASN B 1 416 ? 1.291 -35.773 -26.582 1 84.36 416 ASN B N 1
ATOM 10222 C CA . ASN B 1 416 ? 0.165 -35.15 -27.269 1 84.36 416 ASN B CA 1
ATOM 10223 C C . ASN B 1 416 ? 0.557 -33.813 -27.891 1 84.36 416 ASN B C 1
ATOM 10225 O O . ASN B 1 416 ? -0.173 -33.274 -28.725 1 84.36 416 ASN B O 1
ATOM 10229 N N . TRP B 1 417 ? 1.718 -33.343 -27.465 1 91.39 417 TRP B N 1
ATOM 10230 C CA . TRP B 1 417 ? 2.121 -32.024 -27.945 1 91.39 417 TRP B CA 1
ATOM 10231 C C . TRP B 1 417 ? 2.915 -32.136 -29.241 1 91.39 417 TRP B C 1
ATOM 10233 O O . TRP B 1 417 ? 2.871 -31.236 -30.083 1 91.39 417 TRP B O 1
ATOM 10243 N N . ILE B 1 418 ? 3.588 -33.244 -29.437 1 93.37 418 ILE B N 1
ATOM 10244 C CA . ILE B 1 418 ? 4.645 -33.264 -30.442 1 93.37 418 ILE B CA 1
ATOM 10245 C C . ILE B 1 418 ? 4.128 -33.918 -31.721 1 93.37 418 ILE B C 1
ATOM 10247 O O . ILE B 1 418 ? 4.898 -34.52 -32.473 1 93.37 418 ILE B O 1
ATOM 10251 N N . VAL B 1 419 ? 2.801 -33.771 -31.975 1 92.28 419 VAL B N 1
ATOM 10252 C CA . VAL B 1 419 ? 2.172 -34.357 -33.154 1 92.28 419 VAL B CA 1
ATOM 10253 C C . VAL B 1 419 ? 2.373 -33.437 -34.357 1 92.28 419 VAL B C 1
ATOM 10255 O O . VAL B 1 419 ? 2.579 -33.908 -35.478 1 92.28 419 VAL B O 1
ATOM 10258 N N . ASP B 1 420 ? 2.182 -32.237 -34.111 1 93.44 420 ASP B N 1
ATOM 10259 C CA . ASP B 1 420 ? 2.407 -31.229 -35.142 1 93.44 420 ASP B CA 1
ATOM 10260 C C . ASP B 1 420 ? 2.73 -29.871 -34.522 1 93.44 420 ASP B C 1
ATOM 10262 O O . ASP B 1 420 ? 2.74 -29.729 -33.298 1 93.44 420 ASP B O 1
ATOM 10266 N N . ARG B 1 421 ? 2.974 -28.952 -35.316 1 95.74 421 ARG B N 1
ATOM 10267 C CA . ARG B 1 421 ? 3.418 -27.64 -34.856 1 95.74 421 ARG B CA 1
ATOM 10268 C C . ARG B 1 421 ? 2.289 -26.896 -34.151 1 95.74 421 ARG B C 1
ATOM 10270 O O . ARG B 1 421 ? 2.512 -26.24 -33.131 1 95.74 421 ARG B O 1
ATOM 10277 N N . SER B 1 422 ? 1.134 -26.926 -34.636 1 94.47 422 SER B N 1
ATOM 10278 C CA . SER B 1 422 ? -0.009 -26.221 -34.065 1 94.47 422 SER B CA 1
ATOM 10279 C C . SER B 1 422 ? -0.342 -26.746 -32.672 1 94.47 422 SER B C 1
ATOM 10281 O O . SER B 1 422 ? -0.616 -25.966 -31.758 1 94.47 422 SER B O 1
ATOM 10283 N N . THR B 1 423 ? -0.265 -28.024 -32.527 1 94.92 423 THR B N 1
ATOM 10284 C CA . THR B 1 423 ? -0.558 -28.632 -31.234 1 94.92 423 THR B CA 1
ATOM 10285 C C . THR B 1 423 ? 0.56 -28.344 -30.236 1 94.92 423 THR B C 1
ATOM 10287 O O . THR B 1 423 ? 0.303 -28.157 -29.045 1 94.92 423 THR B O 1
ATOM 10290 N N . TYR B 1 424 ? 1.745 -28.363 -30.775 1 95.69 424 TYR B N 1
ATOM 10291 C CA . TYR B 1 424 ? 2.882 -28.065 -29.911 1 95.69 424 TYR B CA 1
ATOM 10292 C C . TYR B 1 424 ? 2.791 -26.648 -29.359 1 95.69 424 TYR B C 1
ATOM 10294 O O . TYR B 1 424 ? 2.953 -26.432 -28.155 1 95.69 424 TYR B O 1
ATOM 10302 N N . LYS B 1 425 ? 2.459 -25.701 -30.206 1 94.95 425 LYS B N 1
ATOM 10303 C CA . LYS B 1 425 ? 2.287 -24.304 -29.816 1 94.95 425 LYS B CA 1
ATOM 10304 C C . LYS B 1 425 ? 1.166 -24.154 -28.792 1 94.95 425 LYS B C 1
ATOM 10306 O O . LYS B 1 425 ? 1.325 -23.456 -27.788 1 94.95 425 LYS B O 1
ATOM 10311 N N . ALA B 1 426 ? 0.1 -24.756 -29.005 1 91.6 426 ALA B N 1
ATOM 10312 C CA . ALA B 1 426 ? -1.032 -24.7 -28.082 1 91.6 426 ALA B CA 1
ATOM 10313 C C . ALA B 1 426 ? -0.668 -25.307 -26.73 1 91.6 426 ALA B C 1
ATOM 10315 O O . ALA B 1 426 ? -1.061 -24.786 -25.684 1 91.6 426 ALA B O 1
ATOM 10316 N N . GLY B 1 427 ? 0.09 -26.417 -26.805 1 91.81 427 GLY B N 1
ATOM 10317 C CA . GLY B 1 427 ? 0.521 -27.06 -25.574 1 91.81 427 GLY B CA 1
ATOM 10318 C C . GLY B 1 427 ? 1.44 -26.191 -24.736 1 91.81 427 GLY B C 1
ATOM 10319 O O . GLY B 1 427 ? 1.317 -26.151 -23.51 1 91.81 427 GLY B O 1
ATOM 10320 N N . LEU B 1 428 ? 2.261 -25.441 -25.382 1 94.33 428 LEU B N 1
ATOM 10321 C CA . LEU B 1 428 ? 3.222 -24.592 -24.688 1 94.33 428 LEU B CA 1
ATOM 10322 C C . LEU B 1 428 ? 2.511 -23.505 -23.889 1 94.33 428 LEU B C 1
ATOM 10324 O O . LEU B 1 428 ? 2.933 -23.165 -22.782 1 94.33 428 LEU B O 1
ATOM 10328 N N . PHE B 1 429 ? 1.395 -23.012 -24.419 1 92.78 429 PHE B N 1
ATOM 10329 C CA . PHE B 1 429 ? 0.713 -21.885 -23.794 1 92.78 429 PHE B CA 1
ATOM 10330 C C . PHE B 1 429 ? -0.567 -22.34 -23.105 1 92.78 429 PHE B C 1
ATOM 10332 O O . PHE B 1 429 ? -1.577 -21.634 -23.13 1 92.78 429 PHE B O 1
ATOM 10339 N N . ASN B 1 430 ? -0.531 -23.459 -22.569 1 88.6 430 ASN B N 1
ATOM 10340 C CA . ASN B 1 430 ? -1.665 -24.014 -21.838 1 88.6 430 ASN B CA 1
ATOM 10341 C C . ASN B 1 430 ? -1.441 -23.96 -20.33 1 88.6 430 ASN B C 1
ATOM 10343 O O . ASN B 1 430 ? -1.56 -24.977 -19.644 1 88.6 430 ASN B O 1
ATOM 10347 N N . GLN B 1 431 ? -1.004 -22.746 -19.831 1 85.97 431 GLN B N 1
ATOM 10348 C CA . GLN B 1 431 ? -0.839 -22.469 -18.408 1 85.97 431 GLN B CA 1
ATOM 10349 C C . GLN B 1 431 ? 0.236 -23.362 -17.795 1 85.97 431 GLN B C 1
ATOM 10351 O O . GLN B 1 431 ? 0.046 -23.915 -16.71 1 85.97 431 GLN B O 1
ATOM 10356 N N . ASN B 1 432 ? 1.334 -23.512 -18.517 1 85.9 432 ASN B N 1
ATOM 10357 C CA . ASN B 1 432 ? 2.364 -24.444 -18.069 1 85.9 432 ASN B CA 1
ATOM 10358 C C . ASN B 1 432 ? 3.411 -23.749 -17.203 1 85.9 432 ASN B C 1
ATOM 10360 O O . ASN B 1 432 ? 3.729 -22.579 -17.426 1 85.9 432 ASN B O 1
ATOM 10364 N N . ARG B 1 433 ? 3.854 -24.506 -16.301 1 86.73 433 ARG B N 1
ATOM 10365 C CA . ARG B 1 433 ? 4.995 -24.191 -15.447 1 86.73 433 ARG B CA 1
ATOM 10366 C C . ARG B 1 433 ? 6.007 -25.331 -15.443 1 86.73 433 ARG B C 1
ATOM 10368 O O . ARG B 1 433 ? 5.628 -26.504 -15.462 1 86.73 433 ARG B O 1
ATOM 10375 N N . PHE B 1 434 ? 7.24 -24.952 -15.448 1 89.51 434 PHE B N 1
ATOM 10376 C CA . PHE B 1 434 ? 8.282 -25.972 -15.482 1 89.51 434 PHE B CA 1
ATOM 10377 C C . PHE B 1 434 ? 9.213 -25.836 -14.284 1 89.51 434 PHE B C 1
ATOM 10379 O O . PHE B 1 434 ? 9.672 -24.735 -13.97 1 89.51 434 PHE B O 1
ATOM 10386 N N . ILE B 1 435 ? 9.408 -26.925 -13.658 1 88.24 435 ILE B N 1
ATOM 10387 C CA . ILE B 1 435 ? 10.285 -26.964 -12.492 1 88.24 435 ILE B CA 1
ATOM 10388 C C . ILE B 1 435 ? 11.564 -27.725 -12.833 1 88.24 435 ILE B C 1
ATOM 10390 O O . ILE B 1 435 ? 11.51 -28.874 -13.278 1 88.24 435 ILE B O 1
ATOM 10394 N N . ILE B 1 436 ? 12.565 -27.07 -12.608 1 91.05 436 ILE B N 1
ATOM 10395 C CA . ILE B 1 436 ? 13.857 -27.693 -12.874 1 91.05 436 ILE B CA 1
ATOM 10396 C C . ILE B 1 436 ? 14.584 -27.956 -11.557 1 91.05 436 ILE B C 1
ATOM 10398 O O . ILE B 1 436 ? 14.78 -27.04 -10.756 1 91.05 436 ILE B O 1
ATOM 10402 N N . GLY B 1 437 ? 14.987 -29.121 -11.395 1 85.73 437 GLY B N 1
ATOM 10403 C CA . GLY B 1 437 ? 15.712 -29.512 -10.196 1 85.73 437 GLY B CA 1
ATOM 10404 C C . GLY B 1 437 ? 14.877 -29.409 -8.934 1 85.73 437 GLY B C 1
ATOM 10405 O O . GLY B 1 437 ? 15.401 -29.535 -7.825 1 85.73 437 GLY B O 1
ATOM 10406 N N . GLY B 1 438 ? 13.726 -29.083 -9.087 1 81.98 438 GLY B N 1
ATOM 10407 C CA . GLY B 1 438 ? 12.838 -29.075 -7.936 1 81.98 438 GLY B CA 1
ATOM 10408 C C . GLY B 1 438 ? 12.692 -27.704 -7.305 1 81.98 438 GLY B C 1
ATOM 10409 O O . GLY B 1 438 ? 11.831 -27.498 -6.446 1 81.98 438 GLY B O 1
ATOM 10410 N N . ASP B 1 439 ? 13.514 -26.719 -7.705 1 85.49 439 ASP B N 1
ATOM 10411 C CA . ASP B 1 439 ? 13.442 -25.453 -6.983 1 85.49 439 ASP B CA 1
ATOM 10412 C C . ASP B 1 439 ? 13.579 -24.268 -7.937 1 85.49 439 ASP B C 1
ATOM 10414 O O . ASP B 1 439 ? 13.511 -23.112 -7.514 1 85.49 439 ASP B O 1
ATOM 10418 N N . TYR B 1 440 ? 13.892 -24.493 -9.146 1 89.33 440 TYR B N 1
ATOM 10419 C CA . TYR B 1 440 ? 13.902 -23.42 -10.134 1 89.33 440 TYR B CA 1
ATOM 10420 C C . TYR B 1 440 ? 12.62 -23.426 -10.958 1 89.33 440 TYR B C 1
ATOM 10422 O O . TYR B 1 440 ? 12.31 -24.414 -11.628 1 89.33 440 TYR B O 1
ATOM 10430 N N . VAL B 1 441 ? 11.93 -22.348 -10.897 1 87.43 441 VAL B N 1
ATOM 10431 C CA . VAL B 1 441 ? 10.592 -22.34 -11.48 1 87.43 441 VAL B CA 1
ATOM 10432 C C . VAL B 1 441 ? 10.551 -21.379 -12.666 1 87.43 441 VAL B C 1
ATOM 10434 O O . VAL B 1 441 ? 11.009 -20.239 -12.565 1 87.43 441 VAL B O 1
ATOM 10437 N N . LEU B 1 442 ? 10.003 -21.871 -13.772 1 90.7 442 LEU B N 1
ATOM 10438 C CA . LEU B 1 442 ? 9.802 -21.067 -14.973 1 90.7 442 LEU B CA 1
ATOM 10439 C C . LEU B 1 442 ? 8.325 -21.005 -15.345 1 90.7 442 LEU B C 1
ATOM 10441 O O . LEU B 1 442 ? 7.641 -22.031 -15.361 1 90.7 442 LEU B O 1
ATOM 10445 N N . GLY B 1 443 ? 7.821 -19.786 -15.803 1 87.47 443 GLY B N 1
ATOM 10446 C CA . GLY B 1 443 ? 6.412 -19.594 -16.108 1 87.47 443 GLY B CA 1
ATOM 10447 C C . GLY B 1 443 ? 5.679 -18.785 -15.055 1 87.47 443 GLY B C 1
ATOM 10448 O O . GLY B 1 443 ? 6.304 -18.202 -14.166 1 87.47 443 GLY B O 1
ATOM 10449 N N . ASP B 1 444 ? 4.426 -18.727 -15.263 1 84.67 444 ASP B N 1
ATOM 10450 C CA . ASP B 1 444 ? 3.487 -19.524 -16.047 1 84.67 444 ASP B CA 1
ATOM 10451 C C . ASP B 1 444 ? 3.359 -18.979 -17.468 1 84.67 444 ASP B C 1
ATOM 10453 O O . ASP B 1 444 ? 3.341 -17.764 -17.673 1 84.67 444 ASP B O 1
ATOM 10457 N N . TYR B 1 445 ? 3.292 -19.909 -18.327 1 92.47 445 TYR B N 1
ATOM 10458 C CA . TYR B 1 445 ? 3.02 -19.569 -19.719 1 92.47 445 TYR B CA 1
ATOM 10459 C C . TYR B 1 445 ? 1.537 -19.716 -20.036 1 92.47 445 TYR B C 1
ATOM 10461 O O . TYR B 1 445 ? 0.906 -20.7 -19.643 1 92.47 445 TYR B O 1
ATOM 10469 N N . GLY B 1 446 ? 0.972 -18.674 -20.551 1 91.8 446 GLY B N 1
ATOM 10470 C CA . GLY B 1 446 ? -0.447 -18.741 -20.863 1 91.8 446 GLY B CA 1
ATOM 10471 C C . GLY B 1 446 ? -0.816 -17.988 -22.126 1 91.8 446 GLY B C 1
ATOM 10472 O O . GLY B 1 446 ? -0.274 -16.914 -22.396 1 91.8 446 GLY B O 1
ATOM 10473 N N . GLY B 1 447 ? -1.761 -18.673 -22.867 1 91.28 447 GLY B N 1
ATOM 10474 C CA . GLY B 1 447 ? -2.276 -18.025 -24.062 1 91.28 447 GLY B CA 1
ATOM 10475 C C . GLY B 1 447 ? -3.424 -17.074 -23.778 1 91.28 447 GLY B C 1
ATOM 10476 O O . GLY B 1 447 ? -3.606 -16.636 -22.641 1 91.28 447 GLY B O 1
ATOM 10477 N N . PRO B 1 448 ? -4.17 -16.671 -24.769 1 87.66 448 PRO B N 1
ATOM 10478 C CA . PRO B 1 448 ? -5.337 -15.807 -24.579 1 87.66 448 PRO B CA 1
ATOM 10479 C C . PRO B 1 448 ? -6.399 -16.439 -23.682 1 87.66 448 PRO B C 1
ATOM 10481 O O . PRO B 1 448 ? -6.686 -17.633 -23.805 1 87.66 448 PRO B O 1
ATOM 10484 N N . CYS B 1 449 ? -6.901 -15.68 -22.725 1 87.19 449 CYS B N 1
ATOM 10485 C CA . CYS B 1 449 ? -7.948 -16.216 -21.863 1 87.19 449 CYS B CA 1
ATOM 10486 C C . CYS B 1 449 ? -8.906 -15.117 -21.42 1 87.19 449 CYS B C 1
ATOM 10488 O O . CYS B 1 449 ? -8.673 -13.938 -21.693 1 87.19 449 CYS B O 1
ATOM 10490 N N . GLU B 1 450 ? -10.091 -15.535 -20.832 1 84.49 450 GLU B N 1
ATOM 10491 C CA . GLU B 1 450 ? -11.122 -14.625 -20.343 1 84.49 450 GLU B CA 1
ATOM 10492 C C . GLU B 1 450 ? -10.691 -13.947 -19.046 1 84.49 450 GLU B C 1
ATOM 10494 O O . GLU B 1 450 ? -9.939 -14.525 -18.258 1 84.49 450 GLU B O 1
ATOM 10499 N N . PRO B 1 451 ? -11.338 -12.8 -18.766 1 82.09 451 PRO B N 1
ATOM 10500 C CA . PRO B 1 451 ? -10.975 -12.055 -17.558 1 82.09 451 PRO B CA 1
ATOM 10501 C C . PRO B 1 451 ? -11.257 -12.835 -16.276 1 82.09 451 PRO B C 1
ATOM 10503 O O . PRO B 1 451 ? -10.472 -12.774 -15.327 1 82.09 451 PRO B O 1
ATOM 10506 N N . LEU B 1 452 ? -12.319 -13.584 -16.206 1 84.75 452 LEU B N 1
ATOM 10507 C CA . LEU B 1 452 ? -12.66 -14.342 -15.007 1 84.75 452 LEU B CA 1
ATOM 10508 C C . LEU B 1 452 ? -11.616 -15.417 -14.728 1 84.75 452 LEU B C 1
ATOM 10510 O O . LEU B 1 452 ? -11.32 -15.716 -13.569 1 84.75 452 LEU B O 1
ATOM 10514 N N . ALA B 1 453 ? -11.027 -15.938 -15.782 1 85.1 453 ALA B N 1
ATOM 10515 C CA . ALA B 1 453 ? -9.989 -16.953 -15.624 1 85.1 453 ALA B CA 1
ATOM 10516 C C . ALA B 1 453 ? -8.775 -16.387 -14.893 1 85.1 453 ALA B C 1
ATOM 10518 O O . ALA B 1 453 ? -8.141 -17.084 -14.098 1 85.1 453 ALA B O 1
ATOM 10519 N N . GLN B 1 454 ? -8.578 -15.197 -15.165 1 84.58 454 GLN B N 1
ATOM 10520 C CA . GLN B 1 454 ? -7.449 -14.554 -14.501 1 84.58 454 GLN B CA 1
ATOM 10521 C C . GLN B 1 454 ? -7.693 -14.426 -13 1 84.58 454 GLN B C 1
ATOM 10523 O O . GLN B 1 454 ? -6.776 -14.611 -12.198 1 84.58 454 GLN B O 1
ATOM 10528 N N . VAL B 1 455 ? -8.906 -14.169 -12.708 1 81.28 455 VAL B N 1
ATOM 10529 C CA . VAL B 1 455 ? -9.273 -14.071 -11.299 1 81.28 455 VAL B CA 1
ATOM 10530 C C . VAL B 1 455 ? -9.096 -15.428 -10.623 1 81.28 455 VAL B C 1
ATOM 10532 O O . VAL B 1 455 ? -8.657 -15.504 -9.473 1 81.28 455 VAL B O 1
ATOM 10535 N N . LEU B 1 456 ? -9.338 -16.408 -11.361 1 80.04 456 LEU B N 1
ATOM 10536 C CA . LEU B 1 456 ? -9.316 -17.752 -10.794 1 80.04 456 LEU B CA 1
ATOM 10537 C C . LEU B 1 456 ? -7.918 -18.355 -10.879 1 80.04 456 LEU B C 1
ATOM 10539 O O . LEU B 1 456 ? -7.737 -19.549 -10.63 1 80.04 456 LEU B O 1
ATOM 10543 N N . GLY B 1 457 ? -6.818 -17.449 -11.427 1 78.27 457 GLY B N 1
ATOM 10544 C CA . GLY B 1 457 ? -5.441 -17.894 -11.284 1 78.27 457 GLY B CA 1
ATOM 10545 C C . GLY B 1 457 ? -4.75 -18.135 -12.613 1 78.27 457 GLY B C 1
ATOM 10546 O O . GLY B 1 457 ? -3.554 -18.428 -12.653 1 78.27 457 GLY B O 1
ATOM 10547 N N . ALA B 1 458 ? -5.431 -17.917 -13.721 1 84.12 458 ALA B N 1
ATOM 10548 C CA . ALA B 1 458 ? -4.819 -18.163 -15.025 1 84.12 458 ALA B CA 1
ATOM 10549 C C . ALA B 1 458 ? -3.899 -17.013 -15.424 1 84.12 458 ALA B C 1
ATOM 10551 O O . ALA B 1 458 ? -4.149 -15.858 -15.07 1 84.12 458 ALA B O 1
ATOM 10552 N N . SER B 1 459 ? -2.742 -17.363 -16.036 1 87.52 459 SER B N 1
ATOM 10553 C CA . SER B 1 459 ? -1.875 -16.396 -16.7 1 87.52 459 SER B CA 1
ATOM 10554 C C . SER B 1 459 ? -2.294 -16.181 -18.15 1 87.52 459 SER B C 1
ATOM 10556 O O . SER B 1 459 ? -2.354 -17.132 -18.932 1 87.52 459 SER B O 1
ATOM 10558 N N . CYS B 1 460 ? -2.614 -14.911 -18.494 1 89.13 460 CYS B N 1
ATOM 10559 C CA . CYS B 1 460 ? -3.082 -14.658 -19.852 1 89.13 460 CYS B CA 1
ATOM 10560 C C . CYS B 1 460 ? -2.026 -13.92 -20.665 1 89.13 460 CYS B C 1
ATOM 10562 O O . CYS B 1 460 ? -1.376 -13.003 -20.159 1 89.13 460 CYS B O 1
ATOM 10564 N N . TYR B 1 461 ? -1.812 -14.361 -21.942 1 91.79 461 TYR B N 1
ATOM 10565 C CA . TYR B 1 461 ? -0.902 -13.703 -22.872 1 91.79 461 TYR B CA 1
ATOM 10566 C C . TYR B 1 461 ? 0.496 -13.585 -22.276 1 91.79 461 TYR B C 1
ATOM 10568 O O . TYR B 1 461 ? 1.064 -12.492 -22.224 1 91.79 461 TYR B O 1
ATOM 10576 N N . CYS B 1 462 ? 1.054 -14.747 -21.881 1 94.26 462 CYS B N 1
ATOM 10577 C CA . CYS B 1 462 ? 2.348 -14.694 -21.211 1 94.26 462 CYS B CA 1
ATOM 10578 C C . CYS B 1 462 ? 3.309 -15.72 -21.799 1 94.26 462 CYS B C 1
ATOM 10580 O O . CYS B 1 462 ? 3.065 -16.925 -21.717 1 94.26 462 CYS B O 1
ATOM 10582 N N . ASN B 1 463 ? 4.437 -15.256 -22.414 1 95.83 463 ASN B N 1
ATOM 10583 C CA . ASN B 1 463 ? 5.473 -16.115 -22.979 1 95.83 463 ASN B CA 1
ATOM 10584 C C . ASN B 1 463 ? 6.79 -15.976 -22.223 1 95.83 463 ASN B C 1
ATOM 10586 O O . ASN B 1 463 ? 7.853 -16.308 -22.752 1 95.83 463 ASN B O 1
ATOM 10590 N N . GLN B 1 464 ? 6.764 -15.464 -20.948 1 93.69 464 GLN B N 1
ATOM 10591 C CA . GLN B 1 464 ? 7.964 -15.224 -20.152 1 93.69 464 GLN B CA 1
ATOM 10592 C C . GLN B 1 464 ? 8.194 -16.353 -19.151 1 93.69 464 GLN B C 1
ATOM 10594 O O . GLN B 1 464 ? 7.244 -16.864 -18.555 1 93.69 464 GLN B O 1
ATOM 10599 N N . GLY B 1 465 ? 9.427 -16.727 -18.963 1 90.6 465 GLY B N 1
ATOM 10600 C CA . GLY B 1 465 ? 9.759 -17.809 -18.049 1 90.6 465 GLY B CA 1
ATOM 10601 C C . GLY B 1 465 ? 10.216 -17.321 -16.687 1 90.6 465 GLY B C 1
ATOM 10602 O O . GLY B 1 465 ? 9.456 -17.369 -15.718 1 90.6 465 GLY B O 1
ATOM 10603 N N . GLY B 1 466 ? 11.486 -16.8 -16.554 1 88.31 466 GLY B N 1
ATOM 10604 C CA . GLY B 1 466 ? 12.043 -16.347 -15.29 1 88.31 466 GLY B CA 1
ATOM 10605 C C . GLY B 1 466 ? 11.472 -15.019 -14.828 1 88.31 466 GLY B C 1
ATOM 10606 O O . GLY B 1 466 ? 11.231 -14.124 -15.642 1 88.31 466 GLY B O 1
ATOM 10607 N N . ARG B 1 467 ? 11.255 -14.891 -13.435 1 89.84 467 ARG B N 1
ATOM 10608 C CA . ARG B 1 467 ? 10.586 -13.697 -12.929 1 89.84 467 ARG B CA 1
ATOM 10609 C C . ARG B 1 467 ? 11.42 -13.018 -11.847 1 89.84 467 ARG B C 1
ATOM 10611 O O . ARG B 1 467 ? 10.924 -12.148 -11.128 1 89.84 467 ARG B O 1
ATOM 10618 N N . ALA B 1 468 ? 12.607 -13.43 -11.746 1 92.4 468 ALA B N 1
ATOM 10619 C CA . ALA B 1 468 ? 13.428 -12.896 -10.662 1 92.4 468 ALA B CA 1
ATOM 10620 C C . ALA B 1 468 ? 14.892 -12.796 -11.081 1 92.4 468 ALA B C 1
ATOM 10622 O O . ALA B 1 468 ? 15.319 -13.457 -12.031 1 92.4 468 ALA B O 1
ATOM 10623 N N . ALA B 1 469 ? 15.558 -11.905 -10.434 1 94.81 469 ALA B N 1
ATOM 10624 C CA . ALA B 1 469 ? 17 -11.748 -10.607 1 94.81 469 ALA B CA 1
ATOM 10625 C C . ALA B 1 469 ? 17.667 -11.324 -9.302 1 94.81 469 ALA B C 1
ATOM 10627 O O . ALA B 1 469 ? 16.986 -11.024 -8.319 1 94.81 469 ALA B O 1
ATOM 10628 N N . MET B 1 470 ? 18.96 -11.449 -9.263 1 94.96 470 MET B N 1
ATOM 10629 C CA . MET B 1 470 ? 19.771 -11.043 -8.118 1 94.96 470 MET B CA 1
ATOM 10630 C C . MET B 1 470 ? 21.089 -10.427 -8.575 1 94.96 470 MET B C 1
ATOM 10632 O O . MET B 1 470 ? 21.357 -10.345 -9.775 1 94.96 470 MET B O 1
ATOM 10636 N N . LEU B 1 471 ? 21.799 -9.976 -7.616 1 96.27 471 LEU B N 1
ATOM 10637 C CA . LEU B 1 471 ? 23.121 -9.422 -7.882 1 96.27 471 LEU B CA 1
ATOM 10638 C C . LEU B 1 471 ? 24.214 -10.34 -7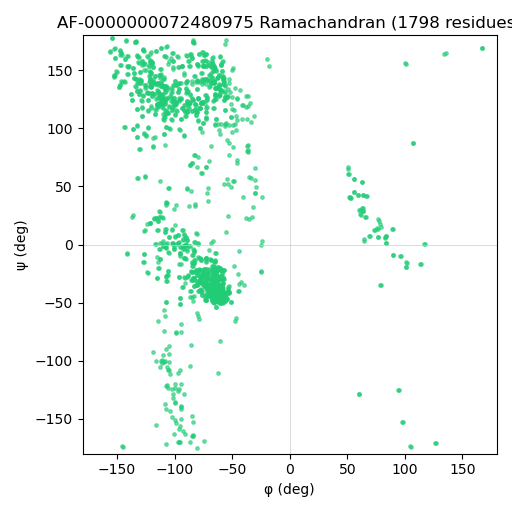.344 1 96.27 471 LEU B C 1
ATOM 10640 O O . LEU B 1 471 ? 24.043 -10.967 -6.297 1 96.27 471 LEU B O 1
ATOM 10644 N N . THR B 1 472 ? 25.297 -10.442 -8.066 1 95.6 472 THR B N 1
ATOM 10645 C CA . THR B 1 472 ? 26.494 -11.136 -7.603 1 95.6 472 THR B CA 1
ATOM 10646 C C . THR B 1 472 ? 27.696 -10.196 -7.598 1 95.6 472 THR B C 1
ATOM 10648 O O . THR B 1 472 ? 27.701 -9.181 -8.298 1 95.6 472 THR B O 1
ATOM 10651 N N . VAL B 1 473 ? 28.648 -10.523 -6.825 1 96.47 473 VAL B N 1
ATOM 10652 C CA . VAL B 1 473 ? 29.85 -9.707 -6.69 1 96.47 473 VAL B CA 1
ATOM 10653 C C . VAL B 1 473 ? 31.09 -10.594 -6.792 1 96.47 473 VAL B C 1
ATOM 10655 O O . VAL B 1 473 ? 31.073 -11.747 -6.356 1 96.47 473 VAL B O 1
ATOM 10658 N N . LEU B 1 474 ? 32.076 -10.082 -7.494 1 94.14 474 LEU B N 1
ATOM 10659 C CA . LEU B 1 474 ? 33.329 -10.812 -7.657 1 94.14 474 LEU B CA 1
ATOM 10660 C C . LEU B 1 474 ? 34.231 -10.62 -6.442 1 94.14 474 LEU B C 1
ATOM 10662 O O . LEU B 1 474 ? 34.65 -9.499 -6.145 1 94.14 474 LEU B O 1
ATOM 10666 N N . GLU B 1 475 ? 34.402 -11.666 -5.707 1 91.66 475 GLU B N 1
ATOM 10667 C CA . GLU B 1 475 ? 35.297 -11.696 -4.554 1 91.66 475 GLU B CA 1
ATOM 10668 C C . GLU B 1 475 ? 36.218 -12.912 -4.602 1 91.66 475 GLU B C 1
ATOM 10670 O O . GLU B 1 475 ? 35.754 -14.042 -4.764 1 91.66 475 GLU B O 1
ATOM 10675 N N . ASN B 1 476 ? 37.474 -12.737 -4.443 1 86.05 476 ASN B N 1
ATOM 10676 C CA . ASN B 1 476 ? 38.461 -13.812 -4.452 1 86.05 476 ASN B CA 1
ATOM 10677 C C . ASN B 1 476 ? 38.32 -14.69 -5.692 1 86.05 476 ASN B C 1
ATOM 10679 O O . ASN B 1 476 ? 38.23 -15.914 -5.583 1 86.05 476 ASN B O 1
ATOM 10683 N N . GLU B 1 477 ? 38.063 -13.987 -6.84 1 83.09 477 GLU B N 1
ATOM 10684 C CA . GLU B 1 477 ? 37.98 -14.627 -8.149 1 83.09 477 GLU B CA 1
ATOM 10685 C C . GLU B 1 477 ? 36.79 -15.579 -8.223 1 83.09 477 GLU B C 1
ATOM 10687 O O . GLU B 1 477 ? 36.837 -16.587 -8.933 1 83.09 477 GLU B O 1
ATOM 10692 N N . SER B 1 478 ? 35.881 -15.312 -7.411 1 87.07 478 SER B N 1
ATOM 10693 C CA . SER B 1 478 ? 34.634 -16.068 -7.439 1 87.07 478 SER B CA 1
ATOM 10694 C C . SER B 1 478 ? 33.425 -15.146 -7.321 1 87.07 478 SER B C 1
ATOM 10696 O O . SER B 1 478 ? 33.505 -14.086 -6.697 1 87.07 478 SER B O 1
ATOM 10698 N N . TRP B 1 479 ? 32.4 -15.571 -7.958 1 91.44 479 TRP B N 1
ATOM 10699 C CA . TRP B 1 479 ? 31.164 -14.799 -7.87 1 91.44 479 TRP B CA 1
ATOM 10700 C C . TRP B 1 479 ? 30.349 -15.214 -6.65 1 91.44 479 TRP B C 1
ATOM 10702 O O . TRP B 1 479 ? 30.104 -16.403 -6.434 1 91.44 479 TRP B O 1
ATOM 10712 N N . GLU B 1 480 ? 29.957 -14.27 -5.865 1 91.92 480 GLU B N 1
ATOM 10713 C CA . GLU B 1 480 ? 29.112 -14.499 -4.697 1 91.92 480 GLU B CA 1
ATOM 10714 C C . GLU B 1 480 ? 27.81 -13.709 -4.793 1 91.92 480 GLU B C 1
ATOM 10716 O O . GLU B 1 480 ? 27.787 -12.604 -5.339 1 91.92 480 GLU B O 1
ATOM 10721 N N . THR B 1 481 ? 26.737 -14.324 -4.252 1 92.92 481 THR B N 1
ATOM 10722 C CA . THR B 1 481 ? 25.451 -13.635 -4.254 1 92.92 481 THR B CA 1
ATOM 10723 C C . THR B 1 481 ? 25.467 -12.459 -3.281 1 92.92 481 THR B C 1
ATOM 10725 O O . THR B 1 481 ? 25.968 -12.58 -2.161 1 92.92 481 THR B O 1
ATOM 10728 N N . VAL B 1 482 ? 24.95 -11.318 -3.669 1 95.05 482 VAL B N 1
ATOM 10729 C CA . VAL B 1 482 ? 24.775 -10.179 -2.774 1 95.05 482 VAL B CA 1
ATOM 10730 C C . VAL B 1 482 ? 23.503 -10.361 -1.949 1 95.05 482 VAL B C 1
ATOM 10732 O O . VAL B 1 482 ? 22.396 -10.352 -2.492 1 95.05 482 VAL B O 1
ATOM 10735 N N . PRO B 1 483 ? 23.648 -10.515 -0.714 1 89.04 483 PRO B N 1
ATOM 10736 C CA . PRO B 1 483 ? 22.468 -10.764 0.118 1 89.04 483 PRO B CA 1
ATOM 10737 C C . PRO B 1 483 ? 21.421 -9.658 0.003 1 89.04 483 PRO B C 1
ATOM 10739 O O . PRO B 1 483 ? 21.77 -8.476 -0.046 1 89.04 483 PRO B O 1
ATOM 10742 N N . GLY B 1 484 ? 20.181 -9.99 -0.071 1 86.81 484 GLY B N 1
ATOM 10743 C CA . GLY B 1 484 ? 19.063 -9.061 -0.082 1 86.81 484 GLY B CA 1
ATOM 10744 C C . GLY B 1 484 ? 18.918 -8.317 -1.397 1 86.81 484 GLY B C 1
ATOM 10745 O O . GLY B 1 484 ? 18.163 -7.347 -1.487 1 86.81 484 GLY B O 1
ATOM 10746 N N . SER B 1 485 ? 19.582 -8.694 -2.439 1 92.75 485 SER B N 1
ATOM 10747 C CA . SER B 1 485 ? 19.569 -7.967 -3.704 1 92.75 485 SER B CA 1
ATOM 10748 C C . SER B 1 485 ? 18.483 -8.497 -4.634 1 92.75 485 SER B C 1
ATOM 10750 O O . SER B 1 485 ? 18.343 -8.027 -5.765 1 92.75 485 SER B O 1
ATOM 10752 N N . GLY B 1 486 ? 17.684 -9.286 -4.229 1 90.79 486 GLY B N 1
ATOM 10753 C CA . GLY B 1 486 ? 16.708 -9.942 -5.085 1 90.79 486 GLY B CA 1
ATOM 10754 C C . GLY B 1 486 ? 15.553 -9.038 -5.475 1 90.79 486 GLY B C 1
ATOM 10755 O O . GLY B 1 486 ? 15.122 -8.197 -4.683 1 90.79 486 GLY B O 1
ATOM 10756 N N . PHE B 1 487 ? 15.075 -9.153 -6.717 1 92.75 487 PHE B N 1
ATOM 10757 C CA . PHE B 1 487 ? 13.858 -8.529 -7.222 1 92.75 487 PHE B CA 1
ATOM 10758 C C . PHE B 1 487 ? 12.979 -9.553 -7.931 1 92.75 487 PHE B C 1
ATOM 10760 O O . PHE B 1 487 ? 13.48 -10.404 -8.668 1 92.75 487 PHE B O 1
ATOM 10767 N N . LYS B 1 488 ? 11.75 -9.537 -7.615 1 90.6 488 LYS B N 1
ATOM 10768 C CA . LYS B 1 488 ? 10.769 -10.397 -8.271 1 90.6 488 LYS B CA 1
ATOM 10769 C C . LYS B 1 488 ? 9.457 -9.655 -8.508 1 90.6 488 LYS B C 1
ATOM 10771 O O . LYS B 1 488 ? 9.149 -8.689 -7.807 1 90.6 488 LYS B O 1
ATOM 10776 N N . TYR B 1 489 ? 8.701 -9.994 -9.475 1 88.16 489 TYR B N 1
ATOM 10777 C CA . TYR B 1 489 ? 7.381 -9.428 -9.729 1 88.16 489 TYR B CA 1
ATOM 10778 C C . TYR B 1 489 ? 6.309 -10.511 -9.703 1 88.16 489 TYR B C 1
ATOM 10780 O O . TYR B 1 489 ? 6.61 -11.695 -9.871 1 88.16 489 TYR B O 1
ATOM 10788 N N . PRO B 1 490 ? 5.093 -10.232 -9.491 1 78.89 490 PRO B N 1
ATOM 10789 C CA . PRO B 1 490 ? 4.017 -11.202 -9.273 1 78.89 490 PRO B CA 1
ATOM 10790 C C . PRO B 1 490 ? 3.711 -12.034 -10.517 1 78.89 490 PRO B C 1
ATOM 10792 O O . PRO B 1 490 ? 3.868 -11.55 -11.641 1 78.89 490 PRO B O 1
ATOM 10795 N N . GLN B 1 491 ? 3.176 -13.177 -10.297 1 76.66 491 GLN B N 1
ATOM 10796 C CA . GLN B 1 491 ? 2.841 -14.116 -11.362 1 76.66 491 GLN B CA 1
ATOM 10797 C C . GLN B 1 491 ? 1.664 -13.61 -12.191 1 76.66 491 GLN B C 1
ATOM 10799 O O . GLN B 1 491 ? 1.469 -14.041 -13.33 1 76.66 491 GLN B O 1
ATOM 10804 N N . THR B 1 492 ? 0.905 -12.707 -11.55 1 74.8 492 THR B N 1
ATOM 10805 C CA . THR B 1 492 ? -0.252 -12.163 -12.252 1 74.8 492 THR B CA 1
ATOM 10806 C C . THR B 1 492 ? 0.187 -11.272 -13.41 1 74.8 492 THR B C 1
ATOM 10808 O O . THR B 1 492 ? -0.6 -10.989 -14.316 1 74.8 492 THR B O 1
ATOM 10811 N N . GLU B 1 493 ? 1.47 -10.953 -13.381 1 84.04 493 GLU B N 1
ATOM 10812 C CA . GLU B 1 493 ? 2.026 -10.116 -14.44 1 84.04 493 GLU B CA 1
ATOM 10813 C C . GLU B 1 493 ? 2.951 -10.919 -15.35 1 84.04 493 GLU B C 1
ATOM 10815 O O . GLU B 1 493 ? 3.699 -11.779 -14.88 1 84.04 493 GLU B O 1
ATOM 10820 N N . CYS B 1 494 ? 2.81 -10.716 -16.551 1 90.53 494 CYS B N 1
ATOM 10821 C CA . CYS B 1 494 ? 3.656 -11.471 -17.467 1 90.53 494 CYS B CA 1
ATOM 10822 C C . CYS B 1 494 ? 5.06 -10.882 -17.525 1 90.53 494 CYS B C 1
ATOM 10824 O O . CYS B 1 494 ? 6.032 -11.601 -17.764 1 90.53 494 CYS B O 1
ATOM 10826 N N . ASN B 1 495 ? 5.135 -9.529 -17.34 1 90.45 495 ASN B N 1
ATOM 10827 C CA . ASN B 1 495 ? 6.44 -8.877 -17.322 1 90.45 495 ASN B CA 1
ATOM 10828 C C . ASN B 1 495 ? 6.565 -7.904 -16.153 1 90.45 495 ASN B C 1
ATOM 10830 O O . ASN B 1 495 ? 5.607 -7.7 -15.405 1 90.45 495 ASN B O 1
ATOM 10834 N N . SER B 1 496 ? 7.72 -7.345 -15.975 1 91.59 496 SER B N 1
ATOM 10835 C CA . SER B 1 496 ? 7.994 -6.56 -14.776 1 91.59 496 SER B CA 1
ATOM 10836 C C . SER B 1 496 ? 7.636 -5.092 -14.983 1 91.59 496 SER B C 1
ATOM 10838 O O . SER B 1 496 ? 7.969 -4.243 -14.153 1 91.59 496 SER B O 1
ATOM 10840 N N . SER B 1 497 ? 7.023 -4.716 -16.13 1 88.2 497 SER B N 1
ATOM 10841 C CA . SER B 1 497 ? 6.799 -3.316 -16.476 1 88.2 497 SER B CA 1
ATOM 10842 C C . SER B 1 497 ? 5.942 -2.617 -15.427 1 88.2 497 SER B C 1
ATOM 10844 O O . SER B 1 497 ? 6.093 -1.416 -15.194 1 88.2 497 SER B O 1
ATOM 10846 N N . LYS B 1 498 ? 5.12 -3.376 -14.76 1 86.13 498 LYS B N 1
ATOM 10847 C CA . LYS B 1 498 ? 4.196 -2.76 -13.812 1 86.13 498 LYS B CA 1
ATOM 10848 C C . LYS B 1 498 ? 4.766 -2.781 -12.397 1 86.13 498 LYS B C 1
ATOM 10850 O O . LYS B 1 498 ? 4.186 -2.196 -11.479 1 86.13 498 LYS B O 1
ATOM 10855 N N . THR B 1 499 ? 5.816 -3.436 -12.199 1 87.48 499 THR B N 1
ATOM 10856 C CA . THR B 1 499 ? 6.403 -3.514 -10.866 1 87.48 499 THR B CA 1
ATOM 10857 C C . THR B 1 499 ? 7.577 -2.548 -10.734 1 87.48 499 THR B C 1
ATOM 10859 O O . THR B 1 499 ? 8.536 -2.62 -11.506 1 87.48 499 THR B O 1
ATOM 10862 N N . GLU B 1 500 ? 7.493 -1.706 -9.813 1 86.21 500 GLU B N 1
ATOM 10863 C CA . GLU B 1 500 ? 8.524 -0.691 -9.617 1 86.21 500 GLU B CA 1
ATOM 10864 C C . GLU B 1 500 ? 9.564 -1.151 -8.599 1 86.21 500 GLU B C 1
ATOM 10866 O O . GLU B 1 500 ? 9.291 -2.027 -7.776 1 86.21 500 GLU B O 1
ATOM 10871 N N . ILE B 1 501 ? 10.789 -0.584 -8.747 1 91.08 501 ILE B N 1
ATOM 10872 C CA . ILE B 1 501 ? 11.841 -0.896 -7.787 1 91.08 501 ILE B CA 1
ATOM 10873 C C . ILE B 1 501 ? 11.639 -0.075 -6.515 1 91.08 501 ILE B C 1
ATOM 10875 O O . ILE B 1 501 ? 11.037 1 -6.552 1 91.08 501 ILE B O 1
ATOM 10879 N N . MET B 1 502 ? 12.132 -0.583 -5.453 1 86.94 502 MET B N 1
ATOM 10880 C CA . MET B 1 502 ? 12.138 0.145 -4.187 1 86.94 502 MET B CA 1
ATOM 10881 C C . MET B 1 502 ? 13.18 1.257 -4.203 1 86.94 502 MET B C 1
ATOM 10883 O O . MET B 1 502 ? 14.327 1.034 -4.596 1 86.94 502 MET B O 1
ATOM 10887 N N . LYS B 1 503 ? 12.719 2.406 -3.853 1 87.49 503 LYS B N 1
ATOM 10888 C CA . LYS B 1 503 ? 13.611 3.557 -3.747 1 87.49 503 LYS B CA 1
ATOM 10889 C C . LYS B 1 503 ? 13.892 3.902 -2.288 1 87.49 503 LYS B C 1
ATOM 10891 O O . LYS B 1 503 ? 13.137 3.51 -1.395 1 87.49 503 LYS B O 1
ATOM 10896 N N . ALA B 1 504 ? 15.005 4.53 -2.051 1 86.64 504 ALA B N 1
ATOM 10897 C CA . ALA B 1 504 ? 15.351 4.872 -0.674 1 86.64 504 ALA B CA 1
ATOM 10898 C C . ALA B 1 504 ? 15.42 6.385 -0.486 1 86.64 504 ALA B C 1
ATOM 10900 O O . ALA B 1 504 ? 15.876 7.107 -1.375 1 86.64 504 ALA B O 1
ATOM 10901 N N . VAL B 1 505 ? 14.881 6.833 0.613 1 90.1 505 VAL B N 1
ATOM 10902 C CA . VAL B 1 505 ? 15.182 8.179 1.09 1 90.1 505 VAL B CA 1
ATOM 10903 C C . VAL B 1 505 ? 16.469 8.159 1.912 1 90.1 505 VAL B C 1
ATOM 10905 O O . VAL B 1 505 ? 16.594 7.386 2.865 1 90.1 505 VAL B O 1
ATOM 10908 N N . ARG B 1 506 ? 17.494 8.977 1.609 1 92.32 506 ARG B N 1
ATOM 10909 C CA . ARG B 1 506 ? 18.829 8.929 2.196 1 92.32 506 ARG B CA 1
ATOM 10910 C C . ARG B 1 506 ? 19.005 10.021 3.245 1 92.32 506 ARG B C 1
ATOM 10912 O O . ARG B 1 506 ? 18.979 11.211 2.922 1 92.32 506 ARG B O 1
ATOM 10919 N N . VAL B 1 507 ? 19.237 9.492 4.411 1 94.59 507 VAL B N 1
ATOM 10920 C CA . VAL B 1 507 ? 19.401 10.404 5.539 1 94.59 507 VAL B CA 1
ATOM 10921 C C . VAL B 1 507 ? 20.852 10.38 6.015 1 94.59 507 VAL B C 1
ATOM 10923 O O . VAL B 1 507 ? 21.413 9.311 6.262 1 94.59 507 VAL B O 1
ATOM 10926 N N . LEU B 1 508 ? 21.488 11.552 6.055 1 96.24 508 LEU B N 1
ATOM 10927 C CA . LEU B 1 508 ? 22.854 11.698 6.547 1 96.24 508 LEU B CA 1
ATOM 10928 C C . LEU B 1 508 ? 22.866 12.299 7.948 1 96.24 508 LEU B C 1
ATOM 10930 O O . LEU B 1 508 ? 22.209 13.312 8.199 1 96.24 508 LEU B O 1
ATOM 10934 N N . THR B 1 509 ? 23.516 11.657 8.833 1 96.58 509 THR B N 1
ATOM 10935 C CA . THR B 1 509 ? 23.751 12.193 10.169 1 96.58 509 THR B CA 1
ATOM 10936 C C . THR B 1 509 ? 25.225 12.538 10.362 1 96.58 509 THR B C 1
ATOM 10938 O O . THR B 1 509 ? 26.104 11.769 9.968 1 96.58 509 THR B O 1
ATOM 10941 N N . LEU B 1 510 ? 25.466 13.66 10.954 1 96.14 510 LEU B N 1
ATOM 10942 C CA . LEU B 1 510 ? 26.832 14.127 11.163 1 96.14 510 LEU B CA 1
ATOM 10943 C C . LEU B 1 510 ? 27.322 13.767 12.561 1 96.14 510 LEU B C 1
ATOM 10945 O O . LEU B 1 510 ? 26.588 13.924 13.54 1 96.14 510 LEU B O 1
ATOM 10949 N N . LEU B 1 511 ? 28.467 13.262 12.627 1 95.74 511 LEU B N 1
ATOM 10950 C CA . LEU B 1 511 ? 29.135 12.969 13.89 1 95.74 511 LEU B CA 1
ATOM 10951 C C . LEU B 1 511 ? 30.266 13.959 14.149 1 95.74 511 LEU B C 1
ATOM 10953 O O . LEU B 1 511 ? 31.361 13.815 13.602 1 95.74 511 LEU B O 1
ATOM 10957 N N . HIS B 1 512 ? 30.002 14.9 14.979 1 92.79 512 HIS B N 1
ATOM 10958 C CA . HIS B 1 512 ? 30.944 15.981 15.245 1 92.79 512 HIS B CA 1
ATOM 10959 C C . HIS B 1 512 ? 32.025 15.54 16.226 1 92.79 512 HIS B C 1
ATOM 10961 O O . HIS B 1 512 ? 31.805 15.538 17.439 1 92.79 512 HIS B O 1
ATOM 10967 N N . GLN B 1 513 ? 33.215 15.536 15.593 1 90.29 513 GLN B N 1
ATOM 10968 C CA . GLN B 1 513 ? 34.33 15.149 16.452 1 90.29 513 GLN B CA 1
ATOM 10969 C C . GLN B 1 513 ? 34.662 16.252 17.452 1 90.29 513 GLN B C 1
ATOM 10971 O O . GLN B 1 513 ? 34.676 17.434 17.1 1 90.29 513 GLN B O 1
ATOM 10976 N N . GLY B 1 514 ? 34.703 15.976 18.678 1 86.82 514 GLY B N 1
ATOM 10977 C CA . GLY B 1 514 ? 35.014 16.934 19.727 1 86.82 514 GLY B CA 1
ATOM 10978 C C . GLY B 1 514 ? 33.846 17.198 20.658 1 86.82 514 GLY B C 1
ATOM 10979 O O . GLY B 1 514 ? 34.008 17.839 21.699 1 86.82 514 GLY B O 1
ATOM 10980 N N . ASN B 1 515 ? 32.735 16.844 20.216 1 90.49 515 ASN B N 1
ATOM 10981 C CA . ASN B 1 515 ? 31.566 16.973 21.08 1 90.49 515 ASN B CA 1
ATOM 10982 C C . ASN B 1 515 ? 30.86 15.634 21.271 1 90.49 515 ASN B C 1
ATOM 10984 O O . ASN B 1 515 ? 30.001 15.261 20.469 1 90.49 515 ASN B O 1
ATOM 10988 N N . GLN B 1 516 ? 31.059 15.027 22.299 1 91.64 516 GLN B N 1
ATOM 10989 C CA . GLN B 1 516 ? 30.561 13.68 22.554 1 91.64 516 GLN B CA 1
ATOM 10990 C C . GLN B 1 516 ? 29.036 13.653 22.577 1 91.64 516 GLN B C 1
ATOM 10992 O O . GLN B 1 516 ? 28.42 12.677 22.141 1 91.64 516 GLN B O 1
ATOM 10997 N N . LYS B 1 517 ? 28.439 14.704 23.105 1 93.13 517 LYS B N 1
ATOM 10998 C CA . LYS B 1 517 ? 26.981 14.727 23.175 1 93.13 517 LYS B CA 1
ATOM 10999 C C . LYS B 1 517 ? 26.364 14.711 21.78 1 93.13 517 LYS B C 1
ATOM 11001 O O . LYS B 1 517 ? 25.341 14.061 21.555 1 93.13 517 LYS B O 1
ATOM 11006 N N . LEU B 1 518 ? 26.951 15.361 20.851 1 94.27 518 LEU B N 1
ATOM 11007 C CA . LEU B 1 518 ? 26.44 15.397 19.485 1 94.27 518 LEU B CA 1
ATOM 11008 C C . LEU B 1 518 ? 26.691 14.071 18.775 1 94.27 518 LEU B C 1
ATOM 11010 O O . LEU B 1 518 ? 25.885 13.643 17.946 1 94.27 518 LEU B O 1
ATOM 11014 N N . ILE B 1 519 ? 27.83 13.425 19.083 1 95.27 519 ILE B N 1
ATOM 11015 C CA . ILE B 1 519 ? 28.103 12.105 18.524 1 95.27 519 ILE B CA 1
ATOM 11016 C C . ILE B 1 519 ? 27.032 11.119 18.985 1 95.27 519 ILE B C 1
ATOM 11018 O O . ILE B 1 519 ? 26.472 10.378 18.174 1 95.27 519 ILE B O 1
ATOM 11022 N N . ASP B 1 520 ? 26.786 11.204 20.246 1 94.63 520 ASP B N 1
ATOM 11023 C CA . ASP B 1 520 ? 25.787 10.295 20.799 1 94.63 520 ASP B CA 1
ATOM 11024 C C . ASP B 1 520 ? 24.422 10.519 20.152 1 94.63 520 ASP B C 1
ATOM 11026 O O . ASP B 1 520 ? 23.71 9.561 19.845 1 94.63 520 ASP B O 1
ATOM 11030 N N . ALA B 1 521 ? 24.104 11.742 19.983 1 95.06 521 ALA B N 1
ATOM 11031 C CA . ALA B 1 521 ? 22.82 12.072 19.37 1 95.06 521 ALA B CA 1
ATOM 11032 C C . ALA B 1 521 ? 22.751 11.563 17.933 1 95.06 521 ALA B C 1
ATOM 11034 O O . ALA B 1 521 ? 21.713 11.062 17.494 1 95.06 521 ALA B O 1
ATOM 11035 N N . GLY B 1 522 ? 23.829 11.719 17.209 1 94.74 522 GLY B N 1
ATOM 11036 C CA . GLY B 1 522 ? 23.884 11.256 15.832 1 94.74 522 GLY B CA 1
ATOM 11037 C C . GLY B 1 522 ? 23.765 9.749 15.704 1 94.74 522 GLY B C 1
ATOM 11038 O O . GLY B 1 522 ? 23.036 9.249 14.845 1 94.74 522 GLY B O 1
ATOM 11039 N N . VAL B 1 523 ? 24.488 9.05 16.558 1 95.1 523 VAL B N 1
ATOM 11040 C CA . VAL B 1 523 ? 24.464 7.591 16.541 1 95.1 523 VAL B CA 1
ATOM 11041 C C . VAL B 1 523 ? 23.063 7.092 16.887 1 95.1 523 VAL B C 1
ATOM 11043 O O . VAL B 1 523 ? 22.559 6.155 16.263 1 95.1 523 VAL B O 1
ATOM 11046 N N . GLN B 1 524 ? 22.48 7.698 17.839 1 94.23 524 GLN B N 1
ATOM 11047 C CA . GLN B 1 524 ? 21.132 7.299 18.229 1 94.23 524 GLN B CA 1
ATOM 11048 C C . GLN B 1 524 ? 20.146 7.499 17.082 1 94.23 524 GLN B C 1
ATOM 11050 O O . GLN B 1 524 ? 19.305 6.636 16.822 1 94.23 524 GLN B O 1
ATOM 11055 N N . MET B 1 525 ? 20.227 8.594 16.443 1 93 525 MET B N 1
ATOM 11056 C CA . MET B 1 525 ? 19.344 8.889 15.319 1 93 525 MET B CA 1
ATOM 11057 C C . MET B 1 525 ? 19.521 7.864 14.204 1 93 525 MET B C 1
ATOM 11059 O O . MET B 1 525 ? 18.538 7.355 13.661 1 93 525 MET B O 1
ATOM 11063 N N . HIS B 1 526 ? 20.76 7.56 13.89 1 92.67 526 HIS B N 1
ATOM 11064 C CA . HIS B 1 526 ? 21.08 6.583 12.854 1 92.67 526 HIS B CA 1
ATOM 11065 C C . HIS B 1 526 ? 20.46 5.226 13.168 1 92.67 526 HIS B C 1
ATOM 11067 O O . HIS B 1 526 ? 19.944 4.553 12.272 1 92.67 526 HIS B O 1
ATOM 11073 N N . ASN B 1 527 ? 20.437 4.877 14.345 1 90.23 527 ASN B N 1
ATOM 11074 C CA . ASN B 1 527 ? 19.982 3.55 14.747 1 90.23 527 ASN B CA 1
ATOM 11075 C C . ASN B 1 527 ? 18.459 3.471 14.798 1 90.23 527 ASN B C 1
ATOM 11077 O O . ASN B 1 527 ? 17.883 2.396 14.622 1 90.23 527 ASN B O 1
ATOM 11081 N N . VAL B 1 528 ? 17.827 4.504 15.002 1 90.19 528 VAL B N 1
ATOM 11082 C CA . VAL B 1 528 ? 16.38 4.511 15.185 1 90.19 528 VAL B CA 1
ATOM 11083 C C . VAL B 1 528 ? 15.687 4.573 13.826 1 90.19 528 VAL B C 1
ATOM 11085 O O . VAL B 1 528 ? 14.605 4.008 13.648 1 90.19 528 VAL B O 1
ATOM 11088 N N . LEU B 1 529 ? 16.205 5.152 12.844 1 87.85 529 LEU B N 1
ATOM 11089 C CA . LEU B 1 529 ? 15.563 5.48 11.576 1 87.85 529 LEU B CA 1
ATOM 11090 C C . LEU B 1 529 ? 15.092 4.217 10.862 1 87.85 529 LEU B C 1
ATOM 11092 O O . LEU B 1 529 ? 13.918 4.103 10.503 1 87.85 529 LEU B O 1
ATOM 11096 N N . PRO B 1 530 ? 15.928 3.197 10.712 1 76.79 530 PRO B N 1
ATOM 11097 C CA . PRO B 1 530 ? 15.474 2.035 9.945 1 76.79 530 PRO B CA 1
ATOM 11098 C C . PRO B 1 530 ? 14.409 1.223 10.679 1 76.79 530 PRO B C 1
ATOM 11100 O O . PRO B 1 530 ? 13.584 0.562 10.043 1 76.79 530 PRO B O 1
ATOM 11103 N N . GLY B 1 531 ? 14.382 1.289 11.961 1 74.78 531 GLY B N 1
ATOM 11104 C CA . GLY B 1 531 ? 13.481 0.467 12.753 1 74.78 531 GLY B CA 1
ATOM 11105 C C . GLY B 1 531 ? 12.081 1.043 12.852 1 74.78 531 GLY B C 1
ATOM 11106 O O . GLY B 1 531 ? 11.128 0.323 13.157 1 74.78 531 GLY B O 1
ATOM 11107 N N . VAL B 1 532 ? 11.99 2.205 12.692 1 73.95 532 VAL B N 1
ATOM 11108 C CA . VAL B 1 532 ? 10.696 2.848 12.898 1 73.95 532 VAL B CA 1
ATOM 11109 C C . VAL B 1 532 ? 9.922 2.884 11.582 1 73.95 532 VAL B C 1
ATOM 11111 O O . VAL B 1 532 ? 8.691 2.814 11.577 1 73.95 532 VAL B O 1
ATOM 11114 N N . PHE B 1 533 ? 10.693 3.004 10.601 1 62.7 533 PHE B N 1
ATOM 11115 C CA . PHE B 1 533 ? 10.046 3.043 9.296 1 62.7 533 PHE B CA 1
ATOM 11116 C C . PHE B 1 533 ? 9.432 1.69 8.955 1 62.7 533 PHE B C 1
ATOM 11118 O O . PHE B 1 533 ? 10.125 0.671 8.953 1 62.7 533 PHE B O 1
ATOM 11125 N N . SER B 1 534 ? 8.169 1.584 9.511 1 56.56 534 SER B N 1
ATOM 11126 C CA . SER B 1 534 ? 7.468 0.364 9.125 1 56.56 534 SER B CA 1
ATOM 11127 C C . SER B 1 534 ? 7.437 0.199 7.609 1 56.56 534 SER B C 1
ATOM 11129 O O . SER B 1 534 ? 7.327 1.184 6.875 1 56.56 534 SER B O 1
ATOM 11131 N N . ASP B 1 535 ? 8.224 -0.603 7.125 1 49.46 535 ASP B N 1
ATOM 11132 C CA . ASP B 1 535 ? 8.195 -0.886 5.694 1 49.46 535 ASP B CA 1
ATOM 11133 C C . ASP B 1 535 ? 6.822 -0.578 5.101 1 49.46 535 ASP B C 1
ATOM 11135 O O . ASP B 1 535 ? 5.946 -1.445 5.067 1 49.46 535 ASP B O 1
ATOM 11139 N N . ASN B 1 536 ? 6.312 0.602 5.634 1 50.28 536 ASN B N 1
ATOM 11140 C CA . ASN B 1 536 ? 5.022 0.914 5.03 1 50.28 536 ASN B CA 1
ATOM 11141 C C . ASN B 1 536 ? 5.102 0.917 3.506 1 50.28 536 ASN B C 1
ATOM 11143 O O . ASN B 1 536 ? 5.604 1.87 2.908 1 50.28 536 ASN B O 1
ATOM 11147 N N . LEU B 1 537 ? 5.127 -0.238 2.962 1 53.93 537 LEU B N 1
ATOM 11148 C CA . LEU B 1 537 ? 5.274 -0.737 1.6 1 53.93 537 LEU B CA 1
ATOM 11149 C C . LEU B 1 537 ? 4.418 0.071 0.629 1 53.93 537 LEU B C 1
ATOM 11151 O O . LEU B 1 537 ? 4.587 -0.032 -0.588 1 53.93 537 LEU B O 1
ATOM 11155 N N . CYS B 1 538 ? 3.547 1.068 1.193 1 56.46 538 CYS B N 1
ATOM 11156 C CA . CYS B 1 538 ? 2.559 1.457 0.193 1 56.46 538 CYS B CA 1
ATOM 11157 C C . CYS B 1 538 ? 3.185 2.347 -0.874 1 56.46 538 CYS B C 1
ATOM 11159 O O . CYS B 1 538 ? 2.722 2.374 -2.016 1 56.46 538 CYS B O 1
ATOM 11161 N N . LYS B 1 539 ? 4.302 3.063 -0.537 1 61.85 539 LYS B N 1
ATOM 11162 C CA . LYS B 1 539 ? 4.781 3.949 -1.593 1 61.85 539 LYS B CA 1
ATOM 11163 C C . LYS B 1 539 ? 6.102 3.449 -2.173 1 61.85 539 LYS B C 1
ATOM 11165 O O . LYS B 1 539 ? 6.648 4.054 -3.098 1 61.85 539 LYS B O 1
ATOM 11170 N N . GLY B 1 540 ? 6.586 2.35 -1.741 1 69.7 540 GLY B N 1
ATOM 11171 C CA . GLY B 1 540 ? 7.767 1.752 -2.342 1 69.7 540 GLY B CA 1
ATOM 11172 C C . GLY B 1 540 ? 9.06 2.415 -1.905 1 69.7 540 GLY B C 1
ATOM 11173 O O . GLY B 1 540 ? 10.02 2.483 -2.676 1 69.7 540 GLY B O 1
ATOM 11174 N N . TYR B 1 541 ? 9.103 3.213 -0.785 1 78.74 541 TYR B N 1
ATOM 11175 C CA . TYR B 1 541 ? 10.321 3.838 -0.283 1 78.74 541 TYR B CA 1
ATOM 11176 C C . TYR B 1 541 ? 10.779 3.177 1.012 1 78.74 541 TYR B C 1
ATOM 11178 O O . TYR B 1 541 ? 9.956 2.714 1.805 1 78.74 541 TYR B O 1
ATOM 11186 N N . LYS B 1 542 ? 12.047 3.129 1.091 1 81.24 542 LYS B N 1
ATOM 11187 C CA . LYS B 1 542 ? 12.67 2.776 2.363 1 81.24 542 LYS B CA 1
ATOM 11188 C C . LYS B 1 542 ? 13.601 3.885 2.845 1 81.24 542 LYS B C 1
ATOM 11190 O O . LYS B 1 542 ? 13.922 4.806 2.09 1 81.24 542 LYS B O 1
ATOM 11195 N N . VAL B 1 543 ? 13.938 3.825 4.07 1 85.69 543 VAL B N 1
ATOM 11196 C CA . VAL B 1 543 ? 14.871 4.809 4.608 1 85.69 543 VAL B CA 1
ATOM 11197 C C . VAL B 1 543 ? 16.269 4.2 4.7 1 85.69 543 VAL B C 1
ATOM 11199 O O . VAL B 1 543 ? 16.427 3.056 5.132 1 85.69 543 VAL B O 1
ATOM 11202 N N . SER B 1 544 ? 17.185 4.878 4.11 1 87.18 544 SER B N 1
ATOM 11203 C CA . SER B 1 544 ? 18.594 4.528 4.25 1 87.18 544 SER B CA 1
ATOM 11204 C C . SER B 1 544 ? 19.356 5.598 5.025 1 87.18 544 SER B C 1
ATOM 11206 O O . SER B 1 544 ? 19.338 6.773 4.653 1 87.18 544 SER B O 1
ATOM 11208 N N . SER B 1 545 ? 19.983 5.166 6.121 1 91.26 545 SER B N 1
ATOM 11209 C CA . SER B 1 545 ? 20.709 6.103 6.972 1 91.26 545 SER B CA 1
ATOM 11210 C C . SER B 1 545 ? 22.217 5.908 6.848 1 91.26 545 SER B C 1
ATOM 11212 O O . SER B 1 545 ? 22.699 4.774 6.798 1 91.26 545 SER B O 1
ATOM 11214 N N . SER B 1 546 ? 22.991 7.041 6.686 1 93.94 546 SER B N 1
ATOM 11215 C CA . SER B 1 546 ? 24.45 7.033 6.671 1 93.94 546 SER B CA 1
ATOM 11216 C C . SER B 1 546 ? 25.019 8.048 7.657 1 93.94 546 SER B C 1
ATOM 11218 O O . SER B 1 546 ? 24.323 8.98 8.067 1 93.94 546 SER B O 1
ATOM 11220 N N . MET B 1 547 ? 26.248 7.84 8.06 1 95.55 547 MET B N 1
ATOM 11221 C CA . MET B 1 547 ? 26.925 8.722 9.007 1 95.55 547 MET B CA 1
ATOM 11222 C C . MET B 1 547 ? 28.188 9.314 8.391 1 95.55 547 MET B C 1
ATOM 11224 O O . MET B 1 547 ? 28.872 8.652 7.608 1 95.55 547 MET B O 1
ATOM 11228 N N . LEU B 1 548 ? 28.443 10.549 8.659 1 96.29 548 LEU B N 1
ATOM 11229 C CA . LEU B 1 548 ? 29.674 11.225 8.265 1 96.29 548 LEU B CA 1
ATOM 11230 C C . LEU B 1 548 ? 30.387 11.809 9.48 1 96.29 548 LEU B C 1
ATOM 11232 O O . LEU B 1 548 ? 29.835 12.664 10.177 1 96.29 548 LEU B O 1
ATOM 11236 N N . THR B 1 549 ? 31.501 11.345 9.773 1 95.23 549 THR B N 1
ATOM 11237 C CA . THR B 1 549 ? 32.312 11.908 10.846 1 95.23 549 THR B CA 1
ATOM 11238 C C . THR B 1 549 ? 32.976 13.206 10.398 1 95.23 549 THR B C 1
ATOM 11240 O O . THR B 1 549 ? 33.69 13.23 9.393 1 95.23 549 THR B O 1
ATOM 11243 N N . ILE B 1 550 ? 32.694 14.249 11.117 1 92.96 550 ILE B N 1
ATOM 11244 C CA . ILE B 1 550 ? 33.227 15.544 10.71 1 92.96 550 ILE B CA 1
ATOM 11245 C C . ILE B 1 550 ? 34.098 16.117 11.826 1 92.96 550 ILE B C 1
ATOM 11247 O O . ILE B 1 550 ? 33.804 15.93 13.009 1 92.96 550 ILE B O 1
ATOM 11251 N N . GLU B 1 551 ? 35.227 16.643 11.382 1 90.33 551 GLU B N 1
ATOM 11252 C CA . GLU B 1 551 ? 36.092 17.468 12.22 1 90.33 551 GLU B CA 1
ATOM 11253 C C . GLU B 1 551 ? 35.844 18.954 11.975 1 90.33 551 GLU B C 1
ATOM 11255 O O . GLU B 1 551 ? 35.684 19.381 10.83 1 90.33 551 GLU B O 1
ATOM 11260 N N . THR B 1 552 ? 35.798 19.734 13.003 1 86.25 552 THR B N 1
ATOM 11261 C CA . THR B 1 552 ? 35.41 21.139 12.94 1 86.25 552 THR B CA 1
ATOM 11262 C C . THR B 1 552 ? 36.24 21.883 11.898 1 86.25 552 THR B C 1
ATOM 11264 O O . THR B 1 552 ? 35.704 22.67 11.116 1 86.25 552 THR B O 1
ATOM 11267 N N . ALA B 1 553 ? 37.534 21.563 11.879 1 88.5 553 ALA B N 1
ATOM 11268 C CA . ALA B 1 553 ? 38.437 22.293 10.993 1 88.5 553 ALA B CA 1
ATOM 11269 C C . ALA B 1 553 ? 38.192 21.92 9.533 1 88.5 553 ALA B C 1
ATOM 11271 O O . ALA B 1 553 ? 38.409 22.735 8.633 1 88.5 553 ALA B O 1
ATOM 11272 N N . ALA B 1 554 ? 37.672 20.79 9.282 1 92.67 554 ALA B N 1
ATOM 11273 C CA . ALA B 1 554 ? 37.507 20.303 7.915 1 92.67 554 ALA B CA 1
ATOM 11274 C C . ALA B 1 554 ? 36.041 20.008 7.61 1 92.67 554 ALA B C 1
ATOM 11276 O O . ALA B 1 554 ? 35.732 19.276 6.667 1 92.67 554 ALA B O 1
ATOM 11277 N N . ALA B 1 555 ? 35.221 20.542 8.383 1 93.73 555 ALA B N 1
ATOM 11278 C CA . ALA B 1 555 ? 33.807 20.183 8.307 1 93.73 555 AL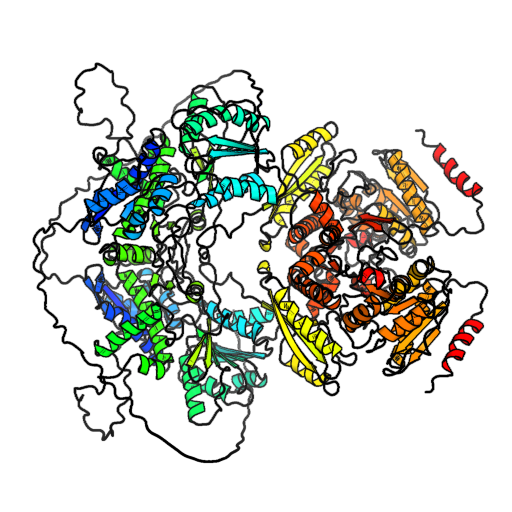A B CA 1
ATOM 11279 C C . ALA B 1 555 ? 33.231 20.509 6.932 1 93.73 555 ALA B C 1
ATOM 11281 O O . ALA B 1 555 ? 32.556 19.676 6.322 1 93.73 555 ALA B O 1
ATOM 11282 N N . GLN B 1 556 ? 33.525 21.673 6.411 1 95.73 556 GLN B N 1
ATOM 11283 C CA . GLN B 1 556 ? 32.963 22.111 5.138 1 95.73 556 GLN B CA 1
ATOM 11284 C C . GLN B 1 556 ? 33.451 21.232 3.99 1 95.73 556 GLN B C 1
ATOM 11286 O O . GLN B 1 556 ? 32.657 20.8 3.151 1 95.73 556 GLN B O 1
ATOM 11291 N N . SER B 1 557 ? 34.741 20.937 4.023 1 95.96 557 SER B N 1
ATOM 11292 C CA . SER B 1 557 ? 35.32 20.152 2.937 1 95.96 557 SER B CA 1
ATOM 11293 C C . SER B 1 557 ? 34.796 18.72 2.95 1 95.96 557 SER B C 1
ATOM 11295 O O . SER B 1 557 ? 34.533 18.14 1.894 1 95.96 557 SER B O 1
ATOM 11297 N N . LEU B 1 558 ? 34.687 18.15 4.085 1 95.87 558 LEU B N 1
ATOM 11298 C CA . LEU B 1 558 ? 34.191 16.784 4.207 1 95.87 558 LEU B CA 1
ATOM 11299 C C . LEU B 1 558 ? 32.731 16.696 3.773 1 95.87 558 LEU B C 1
ATOM 11301 O O . LEU B 1 558 ? 32.343 15.755 3.076 1 95.87 558 LEU B O 1
ATOM 11305 N N . PHE B 1 559 ? 32.016 17.673 4.182 1 96.22 559 PHE B N 1
ATOM 11306 C CA . PHE B 1 559 ? 30.607 17.695 3.807 1 96.22 559 PHE B CA 1
ATOM 11307 C C . PHE B 1 559 ? 30.45 17.87 2.301 1 96.22 559 PHE B C 1
ATOM 11309 O O . PHE B 1 559 ? 29.649 17.177 1.67 1 96.22 559 PHE B O 1
ATOM 11316 N N . ASP B 1 560 ? 31.194 18.796 1.77 1 96.59 560 ASP B N 1
ATOM 11317 C CA . ASP B 1 560 ? 31.133 19.053 0.334 1 96.59 560 ASP B CA 1
ATOM 11318 C C . ASP B 1 560 ? 31.495 17.802 -0.463 1 96.59 560 ASP B C 1
ATOM 11320 O O . ASP B 1 560 ? 30.869 17.507 -1.484 1 96.59 560 ASP B O 1
ATOM 11324 N N . ALA B 1 561 ? 32.439 17.133 0.052 1 95.36 561 ALA B N 1
ATOM 11325 C CA . ALA B 1 561 ? 32.847 15.899 -0.613 1 95.36 561 ALA B CA 1
ATOM 11326 C C . ALA B 1 561 ? 31.734 14.856 -0.565 1 95.36 561 ALA B C 1
ATOM 11328 O O . ALA B 1 561 ? 31.494 14.15 -1.548 1 95.36 561 ALA B O 1
ATOM 11329 N N . GLU B 1 562 ? 31.094 14.723 0.533 1 95.47 562 GLU B N 1
ATOM 11330 C CA . GLU B 1 562 ? 30.017 13.754 0.717 1 95.47 562 GLU B CA 1
ATOM 11331 C C . GLU B 1 562 ? 28.851 14.039 -0.226 1 95.47 562 GLU B C 1
ATOM 11333 O O . GLU B 1 562 ? 28.36 13.135 -0.905 1 95.47 562 GLU B O 1
ATOM 11338 N N . VAL B 1 563 ? 28.413 15.273 -0.373 1 93.88 563 VAL B N 1
ATOM 11339 C CA . VAL B 1 563 ? 27.22 15.627 -1.136 1 93.88 563 VAL B CA 1
ATOM 11340 C C . VAL B 1 563 ? 27.552 15.667 -2.626 1 93.88 563 VAL B C 1
ATOM 11342 O O . VAL B 1 563 ? 26.671 15.49 -3.469 1 93.88 563 VAL B O 1
ATOM 11345 N N . ALA B 1 564 ? 28.826 15.877 -2.886 1 92.85 564 ALA B N 1
ATOM 11346 C CA . ALA B 1 564 ? 29.247 15.897 -4.284 1 92.85 564 ALA B CA 1
ATOM 11347 C C . ALA B 1 564 ? 29.329 14.483 -4.852 1 92.85 564 ALA B C 1
ATOM 11349 O O . ALA B 1 564 ? 29.115 14.275 -6.049 1 92.85 564 ALA B O 1
ATOM 11350 N N . ASN B 1 565 ? 29.596 13.537 -3.968 1 93.95 565 ASN B N 1
ATOM 11351 C CA . ASN B 1 565 ? 29.888 12.194 -4.456 1 93.95 565 ASN B CA 1
ATOM 11352 C C . ASN B 1 565 ? 28.723 11.241 -4.205 1 93.95 565 ASN B C 1
ATOM 11354 O O . ASN B 1 565 ? 28.59 10.223 -4.887 1 93.95 565 ASN B O 1
ATOM 11358 N N . TYR B 1 566 ? 27.936 11.525 -3.214 1 94.24 566 TYR B N 1
ATOM 11359 C CA . TYR B 1 566 ? 26.867 10.612 -2.826 1 94.24 566 TYR B CA 1
ATOM 11360 C C . TYR B 1 566 ? 25.541 11.351 -2.689 1 94.24 566 TYR B C 1
ATOM 11362 O O . TYR B 1 566 ? 25.517 12.541 -2.369 1 94.24 566 TYR B O 1
ATOM 11370 N N . SER B 1 567 ? 24.457 10.629 -2.996 1 93.04 567 SER B N 1
ATOM 11371 C CA . SER B 1 567 ? 23.13 11.223 -2.873 1 93.04 567 SER B CA 1
ATOM 11372 C C . SER B 1 567 ? 22.732 11.388 -1.41 1 93.04 567 SER B C 1
ATOM 11374 O O . SER B 1 567 ? 22.825 10.442 -0.625 1 93.04 567 SER B O 1
ATOM 11376 N N . VAL B 1 568 ? 22.398 12.553 -1.026 1 94.29 568 VAL B N 1
ATOM 11377 C CA . VAL B 1 568 ? 21.887 12.905 0.295 1 94.29 568 VAL B CA 1
ATOM 11378 C C . VAL B 1 568 ? 20.59 13.698 0.152 1 94.29 568 VAL B C 1
ATOM 11380 O O . VAL B 1 568 ? 20.577 14.776 -0.446 1 94.29 568 VAL B O 1
ATOM 11383 N N . ASP B 1 569 ? 19.553 13.098 0.676 1 94.07 569 ASP B N 1
ATOM 11384 C CA . ASP B 1 569 ? 18.268 13.779 0.551 1 94.07 569 ASP B CA 1
ATOM 11385 C C . ASP B 1 569 ? 17.984 14.647 1.775 1 94.07 569 ASP B C 1
ATOM 11387 O O . ASP B 1 569 ? 17.396 15.724 1.656 1 94.07 569 ASP B O 1
ATOM 11391 N N . ILE B 1 570 ? 18.397 14.145 2.928 1 96.05 570 ILE B N 1
ATOM 11392 C CA . ILE B 1 570 ? 18.094 14.793 4.2 1 96.05 570 ILE B CA 1
ATOM 11393 C C . ILE B 1 570 ? 19.33 14.769 5.097 1 96.05 570 ILE B C 1
ATOM 11395 O O . ILE B 1 570 ? 20.007 13.744 5.206 1 96.05 570 ILE B O 1
ATOM 11399 N N . VAL B 1 571 ? 19.698 15.862 5.628 1 96.85 571 VAL B N 1
ATOM 11400 C CA . VAL B 1 571 ? 20.622 15.918 6.756 1 96.85 571 VAL B CA 1
ATOM 11401 C C . VAL B 1 571 ? 19.84 16.09 8.056 1 96.85 571 VAL B C 1
ATOM 11403 O O . VAL B 1 571 ? 19.08 17.049 8.209 1 96.85 571 VAL B O 1
ATOM 11406 N N . ALA B 1 572 ? 20.009 15.165 8.965 1 95.42 572 ALA B N 1
ATOM 11407 C CA . ALA B 1 572 ? 19.139 15.199 10.137 1 95.42 572 ALA B CA 1
ATOM 11408 C C . ALA B 1 572 ? 19.955 15.21 11.426 1 95.42 572 ALA B C 1
ATOM 11410 O O . ALA B 1 572 ? 20.952 14.494 11.543 1 95.42 572 ALA B O 1
ATOM 11411 N N . GLY B 1 573 ? 19.492 16.044 12.323 1 94.01 573 GLY B N 1
ATOM 11412 C CA . GLY B 1 573 ? 20.041 15.977 13.668 1 94.01 573 GLY B CA 1
ATOM 11413 C C . GLY B 1 573 ? 21.187 16.945 13.894 1 94.01 573 GLY B C 1
ATOM 11414 O O . GLY B 1 573 ? 21.049 18.146 13.651 1 94.01 573 GLY B O 1
ATOM 11415 N N . PRO B 1 574 ? 22.359 16.419 14.338 1 94.76 574 PRO B N 1
ATOM 11416 C CA . PRO B 1 574 ? 23.49 17.269 14.717 1 94.76 574 PRO B CA 1
ATOM 11417 C C . PRO B 1 574 ? 24 18.124 13.559 1 94.76 574 PRO B C 1
ATOM 11419 O O . PRO B 1 574 ? 24.084 17.646 12.424 1 94.76 574 PRO B O 1
ATOM 11422 N N . MET B 1 575 ? 24.301 19.414 13.866 1 94.14 575 MET B N 1
ATOM 11423 C CA . MET B 1 575 ? 24.747 20.381 12.867 1 94.14 575 MET B CA 1
ATOM 11424 C C . MET B 1 575 ? 25.827 21.294 13.437 1 94.14 575 MET B C 1
ATOM 11426 O O . MET B 1 575 ? 25.925 21.461 14.654 1 94.14 575 MET B O 1
ATOM 11430 N N . LEU B 1 576 ? 26.607 21.758 12.563 1 90.2 576 LEU B N 1
ATOM 11431 C CA . LEU B 1 576 ? 27.541 22.827 12.897 1 90.2 576 LEU B CA 1
ATOM 11432 C C . LEU B 1 576 ? 27.033 24.172 12.388 1 90.2 576 LEU B C 1
ATOM 11434 O O . LEU B 1 576 ? 26.603 24.282 11.237 1 90.2 576 LEU B O 1
ATOM 11438 N N . GLN B 1 577 ? 27.043 25.133 13.206 1 85.63 577 GLN B N 1
ATOM 11439 C CA . GLN B 1 577 ? 26.474 26.436 12.878 1 85.63 577 GLN B CA 1
ATOM 11440 C C . GLN B 1 577 ? 27.15 27.037 11.649 1 85.63 577 GLN B C 1
ATOM 11442 O O . GLN B 1 577 ? 26.495 27.677 10.824 1 85.63 577 GLN B O 1
ATOM 11447 N N . GLU B 1 578 ? 28.434 26.767 11.53 1 87.32 578 GLU B N 1
ATOM 11448 C CA . GLU B 1 578 ? 29.194 27.414 10.464 1 87.32 578 GLU B CA 1
ATOM 11449 C C . GLU B 1 578 ? 29.157 26.588 9.181 1 87.32 578 GLU B C 1
ATOM 11451 O O . GLU B 1 578 ? 29.63 27.037 8.134 1 87.32 578 GLU B O 1
ATOM 11456 N N . LEU B 1 579 ? 28.579 25.458 9.282 1 92.8 579 LEU B N 1
ATOM 11457 C CA . LEU B 1 579 ? 28.549 24.585 8.114 1 92.8 579 LEU B CA 1
ATOM 11458 C C . LEU B 1 579 ? 27.535 25.082 7.089 1 92.8 579 LEU B C 1
ATOM 11460 O O . LEU B 1 579 ? 26.369 25.305 7.422 1 92.8 579 LEU B O 1
ATOM 11464 N N . ASP B 1 580 ? 27.956 25.338 5.932 1 93.51 580 ASP B N 1
ATOM 11465 C CA . ASP B 1 580 ? 27.067 25.699 4.832 1 93.51 580 ASP B CA 1
ATOM 11466 C C . ASP B 1 580 ? 26.593 24.458 4.079 1 93.51 580 ASP B C 1
ATOM 11468 O O . ASP B 1 580 ? 27.386 23.788 3.415 1 93.51 580 ASP B O 1
ATOM 11472 N N . VAL B 1 581 ? 25.365 24.199 4.125 1 94.08 581 VAL B N 1
ATOM 11473 C CA . VAL B 1 581 ? 24.842 22.978 3.52 1 94.08 581 VAL B CA 1
ATOM 11474 C C . VAL B 1 581 ? 24.13 23.313 2.212 1 94.08 581 VAL B C 1
ATOM 11476 O O . VAL B 1 581 ? 23.506 22.445 1.597 1 94.08 581 VAL B O 1
ATOM 11479 N N . GLY B 1 582 ? 24.191 24.561 1.746 1 92.1 582 GLY B N 1
ATOM 11480 C CA . GLY B 1 582 ? 23.516 24.955 0.52 1 92.1 582 GLY B CA 1
ATOM 11481 C C . GLY B 1 582 ? 22.013 24.757 0.576 1 92.1 582 GLY B C 1
ATOM 11482 O O . GLY B 1 582 ? 21.358 25.201 1.522 1 92.1 582 GLY B O 1
ATOM 11483 N N . ASP B 1 583 ? 21.419 24.082 -0.392 1 90.59 583 ASP B N 1
ATOM 11484 C CA . ASP B 1 583 ? 19.978 23.876 -0.498 1 90.59 583 ASP B CA 1
ATOM 11485 C C . ASP B 1 583 ? 19.575 22.514 0.065 1 90.59 583 ASP B C 1
ATOM 11487 O O . ASP B 1 583 ? 18.42 22.103 -0.058 1 90.59 583 ASP B O 1
ATOM 11491 N N . THR B 1 584 ? 20.538 21.84 0.692 1 94.41 584 THR B N 1
ATOM 11492 C CA . THR B 1 584 ? 20.224 20.528 1.247 1 94.41 584 THR B CA 1
ATOM 11493 C C . THR B 1 584 ? 19.17 20.643 2.344 1 94.41 584 THR B C 1
ATOM 11495 O O . THR B 1 584 ? 19.211 21.569 3.158 1 94.41 584 THR B O 1
ATOM 11498 N N . PHE B 1 585 ? 18.23 19.763 2.284 1 96.97 585 PHE B N 1
ATOM 11499 C CA . PHE B 1 585 ? 17.158 19.722 3.271 1 96.97 585 PHE B CA 1
ATOM 11500 C C . PHE B 1 585 ? 17.702 19.348 4.645 1 96.97 585 PHE B C 1
ATOM 11502 O O . PHE B 1 585 ? 18.28 18.274 4.819 1 96.97 585 PHE B O 1
ATOM 11509 N N . VAL B 1 586 ? 17.602 20.185 5.621 1 97.52 586 VAL B N 1
ATOM 11510 C CA . VAL B 1 586 ? 18.084 19.95 6.977 1 97.52 586 VAL B CA 1
ATOM 11511 C C . VAL B 1 586 ? 16.9 19.761 7.922 1 97.52 586 VAL B C 1
ATOM 11513 O O . VAL B 1 586 ? 16.026 20.627 8.013 1 97.52 586 VAL B O 1
ATOM 11516 N N . LEU B 1 587 ? 16.921 18.641 8.568 1 96.8 587 LEU B N 1
ATOM 11517 C CA . LEU B 1 587 ? 15.788 18.313 9.427 1 96.8 587 LEU B CA 1
ATOM 11518 C C . LEU B 1 587 ? 16.187 18.371 10.898 1 96.8 587 LEU B C 1
ATOM 11520 O O . LEU B 1 587 ? 17.066 17.626 11.337 1 96.8 587 LEU B O 1
ATOM 11524 N N . ASN B 1 588 ? 15.582 19.231 11.596 1 96.7 588 ASN B N 1
ATOM 11525 C CA . ASN B 1 588 ? 15.716 19.428 13.036 1 96.7 588 ASN B CA 1
ATOM 11526 C C . ASN B 1 588 ? 17.18 19.543 13.452 1 96.7 588 ASN B C 1
ATOM 11528 O O . ASN B 1 588 ? 17.663 18.749 14.261 1 96.7 588 ASN B O 1
ATOM 11532 N N . PRO B 1 589 ? 17.816 20.549 13.048 1 96.45 589 PRO B N 1
ATOM 11533 C CA . PRO B 1 589 ? 19.22 20.729 13.424 1 96.45 589 PRO B CA 1
ATOM 11534 C C . PRO B 1 589 ? 19.42 20.812 14.935 1 96.45 589 PRO B C 1
ATOM 11536 O O . PRO B 1 589 ? 18.641 21.47 15.63 1 96.45 589 PRO B O 1
ATOM 11539 N N . LEU B 1 590 ? 20.363 20.083 15.385 1 95.86 590 LEU B N 1
ATOM 11540 C CA . LEU B 1 590 ? 20.761 20.042 16.787 1 95.86 590 LEU B CA 1
ATOM 11541 C C . LEU B 1 590 ? 22.184 20.563 16.964 1 95.86 590 LEU B C 1
ATOM 11543 O O . LEU B 1 590 ? 23.109 20.091 16.3 1 95.86 590 LEU B O 1
ATOM 11547 N N . TYR B 1 591 ? 22.307 21.53 17.83 1 94.58 591 TYR B N 1
ATOM 11548 C CA . TYR B 1 591 ? 23.612 22.13 18.081 1 94.58 591 TYR B CA 1
ATOM 11549 C C . TYR B 1 591 ? 24.105 21.795 19.484 1 94.58 591 TYR B C 1
ATOM 11551 O O . TYR B 1 591 ? 23.363 21.231 20.291 1 94.58 591 TYR B O 1
ATOM 11559 N N . ASN B 1 592 ? 25.389 22.097 19.735 1 90.46 592 ASN B N 1
ATOM 11560 C CA . ASN B 1 592 ? 25.966 21.812 21.045 1 90.46 592 ASN B CA 1
ATOM 11561 C C . ASN B 1 592 ? 25.359 22.696 22.13 1 90.46 592 ASN B C 1
ATOM 11563 O O . ASN B 1 592 ? 25.435 22.371 23.316 1 90.46 592 ASN B O 1
ATOM 11567 N N . ARG B 1 593 ? 24.832 23.82 21.708 1 93.32 593 ARG B N 1
ATOM 11568 C CA . ARG B 1 593 ? 24.06 24.738 22.538 1 93.32 593 ARG B CA 1
ATOM 11569 C C . ARG B 1 593 ? 22.814 25.224 21.805 1 93.32 593 ARG B C 1
ATOM 11571 O O . ARG B 1 593 ? 22.8 25.295 20.574 1 93.32 593 ARG B O 1
ATOM 11578 N N . PRO B 1 594 ? 21.747 25.57 22.577 1 94.77 594 PRO B N 1
ATOM 11579 C CA . PRO B 1 594 ? 20.549 26.068 21.898 1 94.77 594 PRO B CA 1
ATOM 11580 C C . PRO B 1 594 ? 20.815 27.332 21.083 1 94.77 594 PRO B C 1
ATOM 11582 O O . PRO B 1 594 ? 21.557 28.212 21.527 1 94.77 594 PRO B O 1
ATOM 11585 N N . HIS B 1 595 ? 20.373 27.38 19.89 1 92.86 595 HIS B N 1
ATOM 11586 C CA . HIS B 1 595 ? 20.559 28.508 18.985 1 92.86 595 HIS B CA 1
ATOM 11587 C C . HIS B 1 595 ? 19.225 28.995 18.43 1 92.86 595 HIS B C 1
ATOM 11589 O O . HIS B 1 595 ? 18.24 28.253 18.428 1 92.86 595 HIS B O 1
ATOM 11595 N N . LEU B 1 596 ? 19.264 30.261 18.051 1 94.58 596 LEU B N 1
ATOM 11596 C CA . LEU B 1 596 ? 18.098 30.79 17.351 1 94.58 596 LEU B CA 1
ATOM 11597 C C . LEU B 1 596 ? 17.924 30.113 15.996 1 94.58 596 LEU B C 1
ATOM 11599 O O . LEU B 1 596 ? 18.887 29.59 15.43 1 94.58 596 LEU B O 1
ATOM 11603 N N . LEU B 1 597 ? 16.709 30.091 15.552 1 92.78 597 LEU B N 1
ATOM 11604 C CA . LEU B 1 597 ? 16.398 29.517 14.248 1 92.78 597 LEU B CA 1
ATOM 11605 C C . LEU B 1 597 ? 17.212 30.192 13.149 1 92.78 597 LEU B C 1
ATOM 11607 O O . LEU B 1 597 ? 17.357 31.416 13.141 1 92.78 597 LEU B O 1
ATOM 11611 N N . VAL B 1 598 ? 17.821 29.369 12.349 1 89.73 598 VAL B N 1
ATOM 11612 C CA . VAL B 1 598 ? 18.499 29.875 11.16 1 89.73 598 VAL B CA 1
ATOM 11613 C C . VAL B 1 598 ? 17.471 30.206 10.08 1 89.73 598 VAL B C 1
ATOM 11615 O O . VAL B 1 598 ? 16.681 29.347 9.682 1 89.73 598 VAL B O 1
ATOM 11618 N N . LYS B 1 599 ? 17.442 31.377 9.659 1 88.41 599 LYS B N 1
ATOM 11619 C CA . LYS B 1 599 ? 16.438 31.816 8.695 1 88.41 599 LYS B CA 1
ATOM 11620 C C . LYS B 1 599 ? 16.771 31.321 7.29 1 88.41 599 LYS B C 1
ATOM 11622 O O . LYS B 1 599 ? 17.025 32.121 6.388 1 88.41 599 LYS B O 1
ATOM 11627 N N . LYS B 1 600 ? 16.802 30.071 7.175 1 92.73 600 LYS B N 1
ATOM 11628 C CA . LYS B 1 600 ? 16.948 29.387 5.893 1 92.73 600 LYS B CA 1
ATOM 11629 C C . LYS B 1 600 ? 15.753 28.479 5.616 1 92.73 600 LYS B C 1
ATOM 11631 O O . LYS B 1 600 ? 15.287 27.768 6.508 1 92.73 600 LYS B O 1
ATOM 11636 N N . ARG B 1 601 ? 15.326 28.578 4.417 1 94.61 601 ARG B N 1
ATOM 11637 C CA . ARG B 1 601 ? 14.11 27.883 4.006 1 94.61 601 ARG B CA 1
ATOM 11638 C C . ARG B 1 601 ? 14.276 26.372 4.127 1 94.61 601 ARG B C 1
ATOM 11640 O O . ARG B 1 601 ? 13.318 25.66 4.438 1 94.61 601 ARG B O 1
ATOM 11647 N N . ASN B 1 602 ? 15.48 25.848 3.863 1 96.09 602 ASN B N 1
ATOM 11648 C CA . ASN B 1 602 ? 15.691 24.405 3.816 1 96.09 602 ASN B CA 1
ATOM 11649 C C . ASN B 1 602 ? 15.989 23.837 5.201 1 96.09 602 ASN B C 1
ATOM 11651 O O . ASN B 1 602 ? 16.219 22.635 5.347 1 96.09 602 ASN B O 1
ATOM 11655 N N . TYR B 1 603 ? 16.039 24.678 6.236 1 96.72 603 TYR B N 1
ATOM 11656 C CA . TYR B 1 603 ? 16.146 24.225 7.619 1 96.72 603 TYR B CA 1
ATOM 11657 C C . TYR B 1 603 ? 14.768 24.061 8.247 1 96.72 603 TYR B C 1
ATOM 11659 O O . TYR B 1 603 ? 14.02 25.033 8.383 1 96.72 603 TYR B O 1
ATOM 11667 N N . ILE B 1 604 ? 14.398 22.885 8.609 1 97.17 604 ILE B N 1
ATOM 11668 C CA . ILE B 1 604 ? 13.084 22.623 9.186 1 97.17 604 ILE B CA 1
ATOM 11669 C C . ILE B 1 604 ? 13.229 22.279 10.667 1 97.17 604 ILE B C 1
ATOM 11671 O O . ILE B 1 604 ? 13.926 21.326 11.023 1 97.17 604 ILE B O 1
ATOM 11675 N N . TYR B 1 605 ? 12.628 22.973 11.503 1 97.33 605 TYR B N 1
ATOM 11676 C CA . TYR B 1 605 ? 12.678 22.754 12.944 1 97.33 605 TYR B CA 1
ATOM 11677 C C . TYR B 1 605 ? 11.413 22.059 13.434 1 97.33 605 TYR B C 1
ATOM 11679 O O . TYR B 1 605 ? 10.301 22.53 13.182 1 97.33 605 TYR B O 1
ATOM 11687 N N . LEU B 1 606 ? 11.562 20.953 14.082 1 96.67 606 LEU B N 1
ATOM 11688 C CA . LEU B 1 606 ? 10.409 20.17 14.514 1 96.67 606 LEU B CA 1
ATOM 11689 C C . LEU B 1 606 ? 10.196 20.301 16.018 1 96.67 606 LEU B C 1
ATOM 11691 O O . LEU B 1 606 ? 9.095 20.058 16.517 1 96.67 606 LEU B O 1
ATOM 11695 N N . MET B 1 607 ? 11.222 20.64 16.749 1 97.11 607 MET B N 1
ATOM 11696 C CA . MET B 1 607 ? 11.18 20.836 18.196 1 97.11 607 MET B CA 1
ATOM 11697 C C . MET B 1 607 ? 11.127 22.32 18.543 1 97.11 607 MET B C 1
ATOM 11699 O O . MET B 1 607 ? 11.356 23.171 17.682 1 97.11 607 MET B O 1
ATOM 11703 N N . PRO B 1 608 ? 10.79 22.617 19.765 1 97.38 608 PRO B N 1
ATOM 11704 C CA . PRO B 1 608 ? 10.683 24.035 20.117 1 97.38 608 PRO B CA 1
ATOM 11705 C C . PRO B 1 608 ? 11.976 24.806 19.86 1 97.38 608 PRO B C 1
ATOM 11707 O O . PRO B 1 608 ? 13.034 24.431 20.371 1 97.38 608 PRO B O 1
ATOM 11710 N N . THR B 1 609 ? 11.883 25.838 19.104 1 96.78 609 THR B N 1
ATOM 11711 C CA . THR B 1 609 ? 13.028 26.714 18.886 1 96.78 609 THR B CA 1
ATOM 11712 C C . THR B 1 609 ? 13.284 27.586 20.112 1 96.78 609 THR B C 1
ATOM 11714 O O . THR B 1 609 ? 12.435 27.68 21.001 1 96.78 609 THR B O 1
ATOM 11717 N N . LEU B 1 610 ? 14.439 28.133 20.151 1 97.47 610 LEU B N 1
ATOM 11718 C CA . LEU B 1 610 ? 14.758 29.017 21.266 1 97.47 610 LEU B CA 1
ATOM 11719 C C . LEU B 1 610 ? 13.786 30.19 21.326 1 97.47 610 LEU B C 1
ATOM 11721 O O . LEU B 1 610 ? 13.348 30.584 22.409 1 97.47 610 LEU B O 1
ATOM 11725 N N . GLU B 1 611 ? 13.362 30.726 20.197 1 96.5 611 GLU B N 1
ATOM 11726 C CA . GLU B 1 611 ? 12.404 31.825 20.114 1 96.5 611 GLU B CA 1
ATOM 11727 C C . GLU B 1 611 ? 11.056 31.428 20.709 1 96.5 611 GLU B C 1
ATOM 11729 O O . GLU B 1 611 ? 10.455 32.193 21.465 1 96.5 611 GLU B O 1
ATOM 11734 N N . GLN B 1 612 ? 10.637 30.274 20.319 1 96.75 612 GLN B N 1
ATOM 11735 C CA . GLN B 1 612 ? 9.347 29.798 20.806 1 96.75 612 GLN B CA 1
ATOM 11736 C C . GLN B 1 612 ? 9.361 29.625 22.322 1 96.75 612 GLN B C 1
ATOM 11738 O O . GLN B 1 612 ? 8.389 29.963 23 1 96.75 612 GLN B O 1
ATOM 11743 N N . GLN B 1 613 ? 10.424 29.109 22.77 1 97.17 613 GLN B N 1
ATOM 11744 C CA . GLN B 1 613 ? 10.537 28.866 24.205 1 97.17 613 GLN B CA 1
ATOM 11745 C C . GLN B 1 613 ? 10.56 30.177 24.985 1 97.17 613 GLN B C 1
ATOM 11747 O O . GLN B 1 613 ? 9.894 30.305 26.014 1 97.17 613 GLN B O 1
ATOM 11752 N N . ILE B 1 614 ? 11.335 31.183 24.488 1 96.66 614 ILE B N 1
ATOM 11753 C CA . ILE B 1 614 ? 11.37 32.502 25.11 1 96.66 614 ILE B CA 1
ATOM 11754 C C . ILE B 1 614 ? 9.974 33.121 25.087 1 96.66 614 ILE B C 1
ATOM 11756 O O . ILE B 1 614 ? 9.521 33.685 26.086 1 96.66 614 ILE B O 1
ATOM 11760 N N . TYR B 1 615 ? 9.325 32.962 23.974 1 95.82 615 TYR B N 1
ATOM 11761 C CA . TYR B 1 615 ? 7.981 33.506 23.82 1 95.82 615 TYR B CA 1
ATOM 11762 C C . TYR B 1 615 ? 7.022 32.885 24.827 1 95.82 615 TYR B C 1
ATOM 11764 O O . TYR B 1 615 ? 6.248 33.593 25.476 1 95.82 615 TYR B O 1
ATOM 11772 N N . ILE B 1 616 ? 7.083 31.599 25.006 1 94.81 616 ILE B N 1
ATOM 11773 C CA . ILE B 1 616 ? 6.2 30.885 25.921 1 94.81 616 ILE B CA 1
ATOM 11774 C C . ILE B 1 616 ? 6.537 31.262 27.362 1 94.81 616 ILE B C 1
ATOM 11776 O O . ILE B 1 616 ? 5.64 31.442 28.189 1 94.81 616 ILE B O 1
ATOM 11780 N N . MET B 1 617 ? 7.787 31.364 27.666 1 93.93 617 MET B N 1
ATOM 11781 C CA . MET B 1 617 ? 8.207 31.736 29.014 1 93.93 617 MET B CA 1
ATOM 11782 C C . MET B 1 617 ? 7.576 33.059 29.436 1 93.93 617 MET B C 1
ATOM 11784 O O . MET B 1 617 ? 7.017 33.164 30.529 1 93.93 617 MET B O 1
ATOM 11788 N N . TYR B 1 618 ? 7.605 34.036 28.558 1 92.27 618 TYR B N 1
ATOM 11789 C CA . TYR B 1 618 ? 7.055 35.346 28.885 1 92.27 618 TYR B CA 1
ATOM 11790 C C . TYR B 1 618 ? 5.532 35.325 28.84 1 92.27 618 TYR B C 1
ATOM 11792 O O . TYR B 1 618 ? 4.871 35.931 29.687 1 92.27 618 TYR B O 1
ATOM 11800 N N . SER B 1 619 ? 4.982 34.63 27.853 1 90.63 619 SER B N 1
ATOM 11801 C CA . SER B 1 619 ? 3.532 34.598 27.692 1 90.63 619 SER B CA 1
ATOM 11802 C C . SER B 1 619 ? 2.86 33.907 28.874 1 90.63 619 SER B C 1
ATOM 11804 O O . SER B 1 619 ? 1.703 34.192 29.191 1 90.63 619 SER B O 1
ATOM 11806 N N . LYS B 1 620 ? 3.607 33.03 29.501 1 88.34 620 LYS B N 1
ATOM 11807 C CA . LYS B 1 620 ? 3.014 32.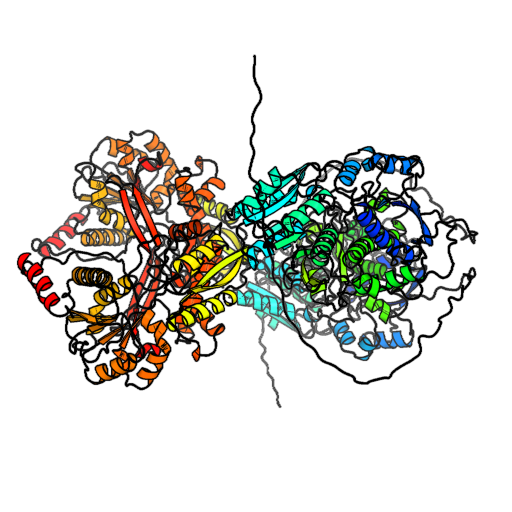246 30.581 1 88.34 620 LYS B CA 1
ATOM 11808 C C . LYS B 1 620 ? 3.71 32.527 31.91 1 88.34 620 LYS B C 1
ATOM 11810 O O . LYS B 1 620 ? 3.654 31.708 32.83 1 88.34 620 LYS B O 1
ATOM 11815 N N . ILE B 1 621 ? 4.309 33.599 32.007 1 86.65 621 ILE B N 1
ATOM 11816 C CA . ILE B 1 621 ? 5.147 33.925 33.155 1 86.65 621 ILE B CA 1
ATOM 11817 C C . ILE B 1 621 ? 4.294 33.969 34.421 1 86.65 621 ILE B C 1
ATOM 11819 O O . ILE B 1 621 ? 4.77 33.638 35.509 1 86.65 621 ILE B O 1
ATOM 11823 N N . ALA B 1 622 ? 2.977 34.325 34.265 1 80.44 622 ALA B N 1
ATOM 11824 C CA . ALA B 1 622 ? 2.068 34.389 35.407 1 80.44 622 ALA B CA 1
ATOM 11825 C C . ALA B 1 622 ? 1.827 33.002 35.996 1 80.44 622 ALA B C 1
ATOM 11827 O O . ALA B 1 622 ? 1.606 32.862 37.201 1 80.44 622 ALA B O 1
ATOM 11828 N N . ALA B 1 623 ? 1.827 32.059 35.135 1 80.06 623 ALA B N 1
ATOM 11829 C CA . ALA B 1 623 ? 1.604 30.69 35.591 1 80.06 623 ALA B CA 1
ATOM 11830 C C . ALA B 1 623 ? 2.773 30.196 36.438 1 80.06 623 ALA B C 1
ATOM 11832 O O . ALA B 1 623 ? 2.594 29.359 37.326 1 80.06 623 ALA B O 1
ATOM 11833 N N . PHE B 1 624 ? 3.892 30.736 36.177 1 76.72 624 PHE B N 1
ATOM 11834 C CA . PHE B 1 624 ? 5.081 30.362 36.935 1 76.72 624 PHE B CA 1
ATOM 11835 C C . PHE B 1 624 ? 5.072 31.016 38.312 1 76.72 624 PHE B C 1
ATOM 11837 O O . PHE B 1 624 ? 5.583 30.447 39.279 1 76.72 624 PHE B O 1
ATOM 11844 N N . ARG B 1 625 ? 4.333 32.222 38.32 1 68.49 625 ARG B N 1
ATOM 11845 C CA . ARG B 1 625 ? 4.341 33.053 39.52 1 68.49 625 ARG B CA 1
ATOM 11846 C C . ARG B 1 625 ? 3.308 32.566 40.53 1 68.49 625 ARG B C 1
ATOM 11848 O O . ARG B 1 625 ? 3.452 32.794 41.733 1 68.49 625 ARG B O 1
ATOM 11855 N N . HIS B 1 626 ? 2.084 32.328 40.057 1 57.48 626 HIS B N 1
ATOM 11856 C CA . HIS B 1 626 ? 1.041 31.929 40.995 1 57.48 626 HIS B CA 1
ATOM 11857 C C . HIS B 1 626 ? 1.557 30.886 41.981 1 57.48 626 HIS B C 1
ATOM 11859 O O . HIS B 1 626 ? 0.893 30.584 42.975 1 57.48 626 HIS B O 1
ATOM 11865 N N . THR B 1 627 ? 2.38 30.125 41.494 1 47.86 627 THR B N 1
ATOM 11866 C CA . THR B 1 627 ? 2.681 29.266 42.633 1 47.86 627 THR B CA 1
ATOM 11867 C C . THR B 1 627 ? 3.252 30.083 43.79 1 47.86 627 THR B C 1
ATOM 11869 O O . THR B 1 627 ? 2.881 29.874 44.946 1 47.86 627 THR B O 1
ATOM 11872 N N . LYS B 1 628 ? 4.489 30.438 43.912 1 47.31 628 LYS B N 1
ATOM 11873 C CA . LYS B 1 628 ? 5.123 31.154 45.016 1 47.31 628 LYS B CA 1
ATOM 11874 C C . LYS B 1 628 ? 5.462 32.587 44.619 1 47.31 628 LYS B C 1
ATOM 11876 O O . LYS B 1 628 ? 5.594 32.894 43.432 1 47.31 628 LYS B O 1
ATOM 11881 N N . TYR B 1 629 ? 5.149 33.575 45.587 1 45.46 629 TYR B N 1
ATOM 11882 C CA . TYR B 1 629 ? 5.379 35.015 45.587 1 45.46 629 TYR B CA 1
ATOM 11883 C C . TYR B 1 629 ? 6.625 35.369 44.783 1 45.46 629 TYR B C 1
ATOM 11885 O O . TYR B 1 629 ? 7.708 35.539 45.348 1 45.46 629 TYR B O 1
ATOM 11893 N N . MET B 1 630 ? 6.84 34.814 43.627 1 52.61 630 MET B N 1
ATOM 11894 C CA . MET B 1 630 ? 8.109 35.009 42.931 1 52.61 630 MET B CA 1
ATOM 11895 C C . MET B 1 630 ? 8.174 36.393 42.294 1 52.61 630 MET B C 1
ATOM 11897 O O . MET B 1 630 ? 7.14 36.976 41.961 1 52.61 630 MET B O 1
ATOM 11901 N N . ALA B 1 631 ? 9.29 36.985 42.414 1 55.35 631 ALA B N 1
ATOM 11902 C CA . ALA B 1 631 ? 9.696 38.303 41.933 1 55.35 631 ALA B CA 1
ATOM 11903 C C . ALA B 1 631 ? 9.411 38.453 40.441 1 55.35 631 ALA B C 1
ATOM 11905 O O . ALA B 1 631 ? 9.376 37.464 39.706 1 55.35 631 ALA B O 1
ATOM 11906 N N . GLU B 1 632 ? 8.963 39.622 39.885 1 62.77 632 GLU B N 1
ATOM 11907 C CA . GLU B 1 632 ? 8.516 40.089 38.576 1 62.77 632 GLU B CA 1
ATOM 11908 C C . GLU B 1 632 ? 9.669 40.119 37.577 1 62.77 632 GLU B C 1
ATOM 11910 O O . GLU B 1 632 ? 9.451 40.269 36.373 1 62.77 632 GLU B O 1
ATOM 11915 N N . THR B 1 633 ? 10.968 39.694 37.973 1 82.56 633 THR B N 1
ATOM 11916 C CA . THR B 1 633 ? 12.083 39.944 37.067 1 82.56 633 THR B CA 1
ATOM 11917 C C . THR B 1 633 ? 12.616 38.635 36.49 1 82.56 633 THR B C 1
ATOM 11919 O O . THR B 1 633 ? 12.358 37.56 37.036 1 82.56 633 THR B O 1
ATOM 11922 N N . THR B 1 634 ? 13.169 38.683 35.285 1 92.25 634 THR B N 1
ATOM 11923 C CA . THR B 1 634 ? 13.785 37.561 34.587 1 92.25 634 THR B CA 1
ATOM 11924 C C . THR B 1 634 ? 15.294 37.758 34.472 1 92.25 634 THR B C 1
ATOM 11926 O O . THR B 1 634 ? 15.762 38.866 34.197 1 92.25 634 THR B O 1
ATOM 11929 N N . SER B 1 635 ? 16.063 36.769 34.851 1 94.61 635 SER B N 1
ATOM 11930 C CA . SER B 1 635 ? 17.514 36.736 34.696 1 94.61 635 SER B CA 1
ATOM 11931 C C . SER B 1 635 ? 17.939 35.661 33.701 1 94.61 635 SER B C 1
ATOM 11933 O O . SER B 1 635 ? 17.545 34.5 33.828 1 94.61 635 SER B O 1
ATOM 11935 N N . VAL B 1 636 ? 18.753 36.029 32.663 1 97.12 636 VAL B N 1
ATOM 11936 C CA . VAL B 1 636 ? 19.142 35.102 31.605 1 97.12 636 VAL B CA 1
ATOM 11937 C C . VAL B 1 636 ? 20.657 34.914 31.614 1 97.12 636 VAL B C 1
ATOM 11939 O O . VAL B 1 636 ? 21.409 35.886 31.715 1 97.12 636 VAL B O 1
ATOM 11942 N N . VAL B 1 637 ? 21.101 33.66 31.608 1 97.12 637 VAL B N 1
ATOM 11943 C CA . VAL B 1 637 ? 22.518 33.336 31.483 1 97.12 637 VAL B CA 1
ATOM 11944 C C . VAL B 1 637 ? 22.793 32.742 30.104 1 97.12 637 VAL B C 1
ATOM 11946 O O . VAL B 1 637 ? 22.173 31.751 29.713 1 97.12 637 VAL B O 1
ATOM 11949 N N . LEU B 1 638 ? 23.663 33.365 29.352 1 97.4 638 LEU B N 1
ATOM 11950 C CA . LEU B 1 638 ? 24.127 32.863 28.064 1 97.4 638 LEU B CA 1
ATOM 11951 C C . LEU B 1 638 ? 25.548 32.319 28.173 1 97.4 638 LEU B C 1
ATOM 11953 O O . LEU B 1 638 ? 26.498 33.085 28.35 1 97.4 638 LEU B O 1
ATOM 11957 N N . ARG B 1 639 ? 25.684 31.051 28.013 1 95.8 639 ARG B N 1
ATOM 11958 C CA . ARG B 1 639 ? 26.994 30.435 28.201 1 95.8 639 ARG B CA 1
ATOM 11959 C C . ARG B 1 639 ? 27.603 30.027 26.864 1 95.8 639 ARG B C 1
ATOM 11961 O O . ARG B 1 639 ? 27.025 29.221 26.132 1 95.8 639 ARG B O 1
ATOM 11968 N N . GLY B 1 640 ? 28.781 30.474 26.609 1 93.03 640 GLY B N 1
ATOM 11969 C CA . GLY B 1 640 ? 29.589 29.987 25.502 1 93.03 640 GLY B CA 1
ATOM 11970 C C . GLY B 1 640 ? 29.156 30.541 24.158 1 93.03 640 GLY B C 1
ATOM 11971 O O . GLY B 1 640 ? 29.364 29.905 23.122 1 93.03 640 GLY B O 1
ATOM 11972 N N . TYR B 1 641 ? 28.463 31.675 24.123 1 95.26 641 TYR B N 1
ATOM 11973 C CA . TYR B 1 641 ? 27.976 32.237 22.869 1 95.26 641 TYR B CA 1
ATOM 11974 C C . TYR B 1 641 ? 28.927 33.308 22.346 1 95.26 641 TYR B C 1
ATOM 11976 O O . TYR B 1 641 ? 29.643 33.944 23.122 1 95.26 641 TYR B O 1
ATOM 11984 N N . SER B 1 642 ? 28.947 33.507 21.062 1 92.5 642 SER B N 1
ATOM 11985 C CA . SER B 1 642 ? 29.666 34.615 20.441 1 92.5 642 SER B CA 1
ATOM 11986 C C . SER B 1 642 ? 28.96 35.943 20.692 1 92.5 642 SER B C 1
ATOM 11988 O O . SER B 1 642 ? 27.794 35.966 21.093 1 92.5 642 SER B O 1
ATOM 11990 N N . ALA B 1 643 ? 29.628 37.014 20.478 1 93.11 643 ALA B N 1
ATOM 11991 C CA . ALA B 1 643 ? 29.057 38.344 20.68 1 93.11 643 ALA B CA 1
ATOM 11992 C C . ALA B 1 643 ? 27.837 38.558 19.789 1 93.11 643 ALA B C 1
ATOM 11994 O O . ALA B 1 643 ? 26.842 39.145 20.219 1 93.11 643 ALA B O 1
ATOM 11995 N N . ALA B 1 644 ? 27.905 38.059 18.639 1 93 644 ALA B N 1
ATOM 11996 C CA . ALA B 1 644 ? 26.805 38.216 17.691 1 93 644 ALA B CA 1
ATOM 11997 C C . ALA B 1 644 ? 25.57 37.446 18.152 1 93 644 ALA B C 1
ATOM 11999 O O . ALA B 1 644 ? 24.443 37.929 18.015 1 93 644 ALA B O 1
ATOM 12000 N N . ASP B 1 645 ? 25.853 36.334 18.663 1 94.23 645 ASP B N 1
ATOM 12001 C CA . ASP B 1 645 ? 24.748 35.514 19.149 1 94.23 645 ASP B CA 1
ATOM 12002 C C . ASP B 1 645 ? 24.093 36.146 20.376 1 94.23 645 ASP B C 1
ATOM 12004 O O . ASP B 1 645 ? 22.873 36.08 20.538 1 94.23 645 ASP B O 1
ATOM 12008 N N . VAL B 1 646 ? 24.906 36.704 21.209 1 95.89 646 VAL B N 1
ATOM 12009 C CA . VAL B 1 646 ? 24.393 37.358 22.408 1 95.89 646 VAL B CA 1
ATOM 12010 C C . VAL B 1 646 ? 23.476 38.515 22.014 1 95.89 646 VAL B C 1
ATOM 12012 O O . VAL B 1 646 ? 22.401 38.688 22.593 1 95.89 646 VAL B O 1
ATOM 12015 N N . ASP B 1 647 ? 23.905 39.237 21.051 1 95.36 647 ASP B N 1
ATOM 12016 C CA . ASP B 1 647 ? 23.097 40.357 20.579 1 95.36 647 ASP B CA 1
ATOM 12017 C C . ASP B 1 647 ? 21.756 39.875 20.031 1 95.36 647 ASP B C 1
ATOM 12019 O O . ASP B 1 647 ? 20.709 40.445 20.349 1 95.36 647 ASP B O 1
ATOM 12023 N N . ALA B 1 648 ? 21.789 38.887 19.243 1 95.88 648 ALA B N 1
ATOM 12024 C CA . ALA B 1 648 ? 20.582 38.376 18.599 1 95.88 648 ALA B CA 1
ATOM 12025 C C . ALA B 1 648 ? 19.61 37.807 19.628 1 95.88 648 ALA B C 1
ATOM 12027 O O . ALA B 1 648 ? 18.406 38.067 19.564 1 95.88 648 ALA B O 1
ATOM 12028 N N . ILE B 1 649 ? 20.12 37.056 20.534 1 97.33 649 ILE B N 1
ATOM 12029 C CA . ILE B 1 649 ? 19.274 36.443 21.551 1 97.33 649 ILE B CA 1
ATOM 12030 C C . ILE B 1 649 ? 18.692 37.524 22.459 1 97.33 649 ILE B C 1
ATOM 12032 O O . ILE B 1 649 ? 17.519 37.462 22.836 1 97.33 649 ILE B O 1
ATOM 12036 N N . SER B 1 650 ? 19.504 38.515 22.784 1 96.67 650 SER B N 1
ATOM 12037 C CA . SER B 1 650 ? 19.05 39.614 23.63 1 96.67 650 SER B CA 1
ATOM 12038 C C . SER B 1 650 ? 17.91 40.384 22.972 1 96.67 650 SER B C 1
ATOM 12040 O O . SER B 1 650 ? 16.95 40.775 23.64 1 96.67 650 SER B O 1
ATOM 12042 N N . GLU B 1 651 ? 18.057 40.528 21.761 1 96.08 651 GLU B N 1
ATOM 12043 C CA . GLU B 1 651 ? 17.004 41.226 21.03 1 96.08 651 GLU B CA 1
ATOM 12044 C C . GLU B 1 651 ? 15.674 40.484 21.135 1 96.08 651 GLU B C 1
ATOM 12046 O O . GLU B 1 651 ? 14.628 41.101 21.341 1 96.08 651 GLU B O 1
ATOM 12051 N N . VAL B 1 652 ? 15.692 39.178 20.919 1 96.39 652 VAL B N 1
ATOM 12052 C CA . VAL B 1 652 ? 14.482 38.366 21.006 1 96.39 652 VAL B CA 1
ATOM 12053 C C . VAL B 1 652 ? 13.908 38.444 22.419 1 96.39 652 VAL B C 1
ATOM 12055 O O . VAL B 1 652 ? 12.693 38.555 22.597 1 96.39 652 VAL B O 1
ATOM 12058 N N . LEU B 1 653 ? 14.795 38.438 23.413 1 96.26 653 LEU B N 1
ATOM 12059 C CA . LEU B 1 653 ? 14.372 38.525 24.807 1 96.26 653 LEU B CA 1
ATOM 12060 C C . LEU B 1 653 ? 13.688 39.859 25.085 1 96.26 653 LEU B C 1
ATOM 12062 O O . LEU B 1 653 ? 12.612 39.895 25.687 1 96.26 653 LEU B O 1
ATOM 12066 N N . LEU B 1 654 ? 14.248 40.943 24.578 1 94.98 654 LEU B N 1
ATOM 12067 C CA . LEU B 1 654 ? 13.725 42.283 24.821 1 94.98 654 LEU B CA 1
ATOM 12068 C C . LEU B 1 654 ? 12.412 42.497 24.077 1 94.98 654 LEU B C 1
ATOM 12070 O O . LEU B 1 654 ? 11.456 43.036 24.639 1 94.98 654 LEU B O 1
ATOM 12074 N N . LYS B 1 655 ? 12.383 42.076 22.858 1 94.53 655 LYS B N 1
ATOM 12075 C CA . LYS B 1 655 ? 11.164 42.211 22.066 1 94.53 655 LYS B CA 1
ATOM 12076 C C . LYS B 1 655 ? 10.019 41.409 22.677 1 94.53 655 LYS B C 1
ATOM 12078 O O . LYS B 1 655 ? 8.865 41.843 22.65 1 94.53 655 LYS B O 1
ATOM 12083 N N . THR B 1 656 ? 10.344 40.267 23.14 1 94.73 656 THR B N 1
ATOM 12084 C CA . THR B 1 656 ? 9.31 39.426 23.732 1 94.73 656 THR B CA 1
ATOM 12085 C C . THR B 1 656 ? 8.808 40.028 25.042 1 94.73 656 THR B C 1
ATOM 12087 O O . THR B 1 656 ? 7.602 40.059 25.295 1 94.73 656 THR B O 1
ATOM 12090 N N . ALA B 1 657 ? 9.739 40.464 25.852 1 92.99 657 ALA B N 1
ATOM 12091 C CA . ALA B 1 657 ? 9.345 41.143 27.083 1 92.99 657 ALA B CA 1
ATOM 12092 C C . ALA B 1 657 ? 8.434 42.33 26.787 1 92.99 657 ALA B C 1
ATOM 12094 O O . ALA B 1 657 ? 7.441 42.548 27.485 1 92.99 657 ALA B O 1
ATOM 12095 N N . GLY B 1 658 ? 8.768 43.068 25.748 1 89.25 658 GLY B N 1
ATOM 12096 C CA . GLY B 1 658 ? 7.955 44.201 25.332 1 89.25 658 GLY B CA 1
ATOM 12097 C C . GLY B 1 658 ? 6.568 43.801 24.867 1 89.25 658 GLY B C 1
ATOM 12098 O O . GLY B 1 658 ? 5.587 44.487 25.162 1 89.25 658 GLY B O 1
ATOM 12099 N N . THR B 1 659 ? 6.514 42.767 24.153 1 87.75 659 THR B N 1
ATOM 12100 C CA . THR B 1 659 ? 5.257 42.264 23.611 1 87.75 659 THR B CA 1
ATOM 12101 C C . THR B 1 659 ? 4.26 41.981 24.731 1 87.75 659 THR B C 1
ATOM 12103 O O . THR B 1 659 ? 3.06 42.212 24.574 1 87.75 659 THR B O 1
ATOM 12106 N N . PHE B 1 660 ? 4.754 41.576 25.86 1 87.36 660 PHE B N 1
ATOM 12107 C CA . PHE B 1 660 ? 3.851 41.21 26.944 1 87.36 660 PHE B CA 1
ATOM 12108 C C . PHE B 1 660 ? 3.892 42.249 28.058 1 87.36 660 PHE B C 1
ATOM 12110 O O . PHE B 1 660 ? 3.403 42.003 29.163 1 87.36 660 PHE B O 1
ATOM 12117 N N . ASN B 1 661 ? 4.5 43.373 27.859 1 85.68 661 ASN B N 1
ATOM 12118 C CA . ASN B 1 661 ? 4.578 44.518 28.759 1 85.68 661 ASN B CA 1
ATOM 12119 C C . ASN B 1 661 ? 5.225 44.142 30.089 1 85.68 661 ASN B C 1
ATOM 12121 O O . ASN B 1 661 ? 4.697 44.466 31.154 1 85.68 661 ASN B O 1
ATOM 12125 N N . LEU B 1 662 ? 6.285 43.365 29.996 1 88.17 662 LEU B N 1
ATOM 12126 C CA . LEU B 1 662 ? 7.053 42.943 31.162 1 88.17 662 LEU B CA 1
ATOM 12127 C C . LEU B 1 662 ? 8.408 43.641 31.202 1 88.17 662 LEU B C 1
ATOM 12129 O O . LEU B 1 662 ? 8.869 44.17 30.188 1 88.17 662 LEU B O 1
ATOM 12133 N N . PRO B 1 663 ? 9.035 43.62 32.431 1 87.91 663 PRO B N 1
ATOM 12134 C CA . PRO B 1 663 ? 10.34 44.277 32.529 1 87.91 663 PRO B CA 1
ATOM 12135 C C . PRO B 1 663 ? 11.412 43.589 31.686 1 87.91 663 PRO B C 1
ATOM 12137 O O . PRO B 1 663 ? 11.344 42.377 31.464 1 87.91 663 PRO B O 1
ATOM 12140 N N . ASP B 1 664 ? 12.4 44.372 31.241 1 91.78 664 ASP B N 1
ATOM 12141 C CA . ASP B 1 664 ? 13.54 43.816 30.519 1 91.78 664 ASP B CA 1
ATOM 12142 C C . ASP B 1 664 ? 14.319 42.835 31.393 1 91.78 664 ASP B C 1
ATOM 12144 O O . ASP B 1 664 ? 14.461 43.049 32.599 1 91.78 664 ASP B O 1
ATOM 12148 N N . PRO B 1 665 ? 14.845 41.826 30.797 1 94.68 665 PRO B N 1
ATOM 12149 C CA . PRO B 1 665 ? 15.619 40.861 31.581 1 94.68 665 PRO B CA 1
ATOM 12150 C C . PRO B 1 665 ? 17.043 41.335 31.861 1 94.68 665 PRO B C 1
ATOM 12152 O O . PRO B 1 665 ? 17.595 42.13 31.095 1 94.68 665 PRO B O 1
ATOM 12155 N N . SER B 1 666 ? 17.602 40.765 33.003 1 93.79 666 SER B N 1
ATOM 12156 C CA . SER B 1 666 ? 19.043 40.86 33.215 1 93.79 666 SER B CA 1
ATOM 12157 C C . SER B 1 666 ? 19.785 39.753 32.475 1 93.79 666 SER B C 1
ATOM 12159 O O . SER B 1 666 ? 19.487 38.57 32.656 1 93.79 666 SER B O 1
ATOM 12161 N N . ILE B 1 667 ? 20.748 40.072 31.608 1 96.39 667 ILE B N 1
ATOM 12162 C CA . ILE B 1 667 ? 21.433 39.09 30.774 1 96.39 667 ILE B CA 1
ATOM 12163 C C . ILE B 1 667 ? 22.905 39.013 31.17 1 96.39 667 ILE B C 1
ATOM 12165 O O . ILE B 1 667 ? 23.619 40.018 31.129 1 96.39 667 ILE B O 1
ATOM 12169 N N . ALA B 1 668 ? 23.34 37.821 31.623 1 95.7 668 ALA B N 1
ATOM 12170 C CA . ALA B 1 668 ? 24.74 37.549 31.94 1 95.7 668 ALA B CA 1
ATOM 12171 C C . ALA B 1 668 ? 25.367 36.621 30.904 1 95.7 668 ALA B C 1
ATOM 12173 O O . ALA B 1 668 ? 24.773 35.608 30.528 1 95.7 668 ALA B O 1
ATOM 12174 N N . CYS B 1 669 ? 26.525 36.938 30.376 1 95.63 669 CYS B N 1
ATOM 12175 C CA . CYS B 1 669 ? 27.27 36.121 29.425 1 95.63 669 CYS B CA 1
ATOM 12176 C C . CYS B 1 669 ? 28.513 35.524 30.074 1 95.63 669 CYS B C 1
ATOM 12178 O O . CYS B 1 669 ? 29.347 36.253 30.614 1 95.63 669 CYS B O 1
ATOM 12180 N N . ILE B 1 670 ? 28.618 34.237 30.032 1 95.07 670 ILE B N 1
ATOM 12181 C CA . ILE B 1 670 ? 29.762 33.579 30.652 1 95.07 670 ILE B CA 1
ATOM 12182 C C . ILE B 1 670 ? 30.435 32.653 29.642 1 95.07 670 ILE B C 1
ATOM 12184 O O . ILE B 1 670 ? 29.859 32.338 28.598 1 95.07 670 ILE B O 1
ATOM 12188 N N . SER B 1 671 ? 31.668 32.209 30.04 1 92.96 671 SER B N 1
ATOM 12189 C CA . SER B 1 671 ? 32.406 31.322 29.145 1 92.96 671 SER B CA 1
ATOM 12190 C C . SER B 1 671 ? 31.847 29.904 29.188 1 92.96 671 SER B C 1
ATOM 12192 O O . SER B 1 671 ? 31.091 29.556 30.098 1 92.96 671 SER B O 1
ATOM 12194 N N . SER B 1 672 ? 32.226 29.118 28.245 1 91.21 672 SER B N 1
ATOM 12195 C CA . SER B 1 672 ? 31.716 27.758 28.108 1 91.21 672 SER B CA 1
ATOM 12196 C C . SER B 1 672 ? 32.145 26.885 29.282 1 91.21 672 SER B C 1
ATOM 12198 O O . SER B 1 672 ? 31.493 25.886 29.591 1 91.21 672 SER B O 1
ATOM 12200 N N . THR B 1 673 ? 33.175 27.268 30.021 1 90.17 673 THR B N 1
ATOM 12201 C CA . THR B 1 673 ? 33.722 26.428 31.081 1 90.17 673 THR B CA 1
ATOM 12202 C C . THR B 1 673 ? 33.368 26.99 32.455 1 90.17 673 THR B C 1
ATOM 12204 O O . THR B 1 673 ? 33.588 26.335 33.475 1 90.17 673 THR B O 1
ATOM 12207 N N . ASP B 1 674 ? 32.717 28.08 32.468 1 91.47 674 ASP B N 1
ATOM 12208 C CA . ASP B 1 674 ? 32.448 28.75 33.736 1 91.47 674 ASP B CA 1
ATOM 12209 C C . ASP B 1 674 ? 31.34 28.038 34.51 1 91.47 674 ASP B C 1
ATOM 12211 O O . ASP B 1 674 ? 30.475 27.394 33.913 1 91.47 674 ASP B O 1
ATOM 12215 N N . ASP B 1 675 ? 31.424 28.225 35.812 1 89.76 675 ASP B N 1
ATOM 12216 C CA . ASP B 1 675 ? 30.382 27.689 36.683 1 89.76 675 ASP B CA 1
ATOM 12217 C C . ASP B 1 675 ? 29.261 28.706 36.889 1 89.76 675 ASP B C 1
ATOM 12219 O O . ASP B 1 675 ? 29.432 29.893 36.604 1 89.76 675 ASP B O 1
ATOM 12223 N N . LEU B 1 676 ? 28.091 28.261 37.364 1 92.03 676 LEU B N 1
ATOM 12224 C CA . LEU B 1 676 ? 26.898 29.095 37.463 1 92.03 676 LEU B CA 1
ATOM 12225 C C . LEU B 1 676 ? 26.77 29.696 38.859 1 92.03 676 LEU B C 1
ATOM 12227 O O . LEU B 1 676 ? 25.853 30.479 39.12 1 92.03 676 LEU B O 1
ATOM 12231 N N . ARG B 1 677 ? 27.486 29.45 39.947 1 83.14 677 ARG B N 1
ATOM 12232 C CA . ARG B 1 677 ? 27.362 29.767 41.366 1 83.14 677 ARG B CA 1
ATOM 12233 C C . ARG B 1 677 ? 27.148 31.262 41.576 1 83.14 677 ARG B C 1
ATOM 12235 O O . ARG B 1 677 ? 26.292 31.666 42.366 1 83.14 677 ARG B O 1
ATOM 12242 N N . ASP B 1 678 ? 27.84 32.183 40.854 1 84.08 678 ASP B N 1
ATOM 12243 C CA . ASP B 1 678 ? 27.738 33.608 41.153 1 84.08 678 ASP B CA 1
ATOM 12244 C C . ASP B 1 678 ? 27.005 34.352 40.039 1 84.08 678 ASP B C 1
ATOM 12246 O O . ASP B 1 678 ? 27.011 35.584 40 1 84.08 678 ASP B O 1
ATOM 12250 N N . VAL B 1 679 ? 26.198 33.59 39.312 1 92.71 679 VAL B N 1
ATOM 12251 C CA . VAL B 1 679 ? 25.587 34.258 38.168 1 92.71 679 VAL B CA 1
ATOM 12252 C C . VAL B 1 679 ? 24.066 34.16 38.263 1 92.71 679 VAL B C 1
ATOM 12254 O O . VAL B 1 679 ? 23.349 35.009 37.728 1 92.71 679 VAL B O 1
ATOM 12257 N N . LEU B 1 680 ? 23.519 33.203 38.935 1 94.15 680 LEU B N 1
ATOM 12258 C CA . LEU B 1 680 ? 22.08 33.022 39.091 1 94.15 680 LEU B CA 1
ATOM 12259 C C . LEU B 1 680 ? 21.504 34.054 40.055 1 94.15 680 LEU B C 1
ATOM 12261 O O . LEU B 1 680 ? 22.145 34.409 41.047 1 94.15 680 LEU B O 1
ATOM 12265 N N . SER B 1 681 ? 20.36 34.516 39.742 1 92.19 681 SER B N 1
ATOM 12266 C CA . SER B 1 681 ? 19.698 35.511 40.58 1 92.19 681 SER B CA 1
ATOM 12267 C C . SER B 1 681 ? 18.822 34.848 41.638 1 92.19 681 SER B C 1
ATOM 12269 O O . SER B 1 681 ? 17.999 33.988 41.319 1 92.19 681 SER B O 1
ATOM 12271 N N . PRO B 1 682 ? 18.859 35.25 42.899 1 90.01 682 PRO B N 1
ATOM 12272 C CA . PRO B 1 682 ? 18.05 34.664 43.969 1 90.01 682 PRO B CA 1
ATOM 12273 C C . PRO B 1 682 ? 16.632 35.229 44.013 1 90.01 682 PRO B C 1
ATOM 12275 O O . PRO B 1 682 ? 15.848 34.872 44.897 1 90.01 682 PRO B O 1
ATOM 12278 N N . ARG B 1 683 ? 16.204 36.126 43.134 1 84.54 683 ARG B N 1
ATOM 12279 C CA . ARG B 1 683 ? 14.881 36.741 43.185 1 84.54 683 ARG B CA 1
ATOM 12280 C C . ARG B 1 683 ? 14.25 36.798 41.797 1 84.54 683 ARG B C 1
ATOM 12282 O O . ARG B 1 683 ? 13.481 37.713 41.497 1 84.54 683 ARG B O 1
ATOM 12289 N N . ALA B 1 684 ? 14.655 35.899 40.9 1 88.8 684 ALA B N 1
ATOM 12290 C CA . ALA B 1 684 ? 14.174 35.985 39.523 1 88.8 684 ALA B CA 1
ATOM 12291 C C . ALA B 1 684 ? 13.896 34.598 38.951 1 88.8 684 ALA B C 1
ATOM 12293 O O . ALA B 1 684 ? 14.249 33.586 39.562 1 88.8 684 ALA B O 1
ATOM 12294 N N . VAL B 1 685 ? 13.093 34.616 37.845 1 91.68 685 VAL B N 1
ATOM 12295 C CA . VAL B 1 685 ? 13.073 33.445 36.975 1 91.68 685 VAL B CA 1
ATOM 12296 C C . VAL B 1 685 ? 14.377 33.365 36.185 1 91.68 685 VAL B C 1
ATOM 12298 O O . VAL B 1 685 ? 14.66 34.231 35.353 1 91.68 685 VAL B O 1
ATOM 12301 N N . ASN B 1 686 ? 15.208 32.372 36.545 1 94.42 686 ASN B N 1
ATOM 12302 C CA . ASN B 1 686 ? 16.503 32.217 35.89 1 94.42 686 ASN B CA 1
ATOM 12303 C C . ASN B 1 686 ? 16.398 31.354 34.636 1 94.42 686 ASN B C 1
ATOM 12305 O O . ASN B 1 686 ? 15.96 30.204 34.704 1 94.42 686 ASN B O 1
ATOM 12309 N N . LEU B 1 687 ? 16.688 31.866 33.48 1 96.36 687 LEU B N 1
ATOM 12310 C CA . LEU B 1 687 ? 16.794 31.106 32.24 1 96.36 687 LEU B CA 1
ATOM 12311 C C . LEU B 1 687 ? 18.255 30.86 31.876 1 96.36 687 LEU B C 1
ATOM 12313 O O . LEU B 1 687 ? 19.011 31.808 31.654 1 96.36 687 LEU B O 1
ATOM 12317 N N . VAL B 1 688 ? 18.627 29.585 31.883 1 97.28 688 VAL B N 1
ATOM 12318 C CA . VAL B 1 688 ? 19.997 29.229 31.529 1 97.28 688 VAL B CA 1
ATOM 12319 C C . VAL B 1 688 ? 20.026 28.62 30.128 1 97.28 688 VAL B C 1
ATOM 12321 O O . VAL B 1 688 ? 19.4 27.587 29.88 1 97.28 688 VAL B O 1
ATOM 12324 N N . ILE B 1 689 ? 20.713 29.223 29.225 1 97.64 689 ILE B N 1
ATOM 12325 C CA . ILE B 1 689 ? 20.874 28.746 27.856 1 97.64 689 ILE B CA 1
ATOM 12326 C C . ILE B 1 689 ? 22.307 28.264 27.642 1 97.64 689 ILE B C 1
ATOM 12328 O O . ILE B 1 689 ? 23.235 29.072 27.556 1 97.64 689 ILE B O 1
ATOM 12332 N N . GLY B 1 690 ? 22.475 26.975 27.551 1 96.11 690 GLY B N 1
ATOM 12333 C CA . GLY B 1 690 ? 23.789 26.365 27.423 1 96.11 690 GLY B CA 1
ATOM 12334 C C . GLY B 1 690 ? 24.242 25.656 28.686 1 96.11 690 GLY B C 1
ATOM 12335 O O . GLY B 1 690 ? 25.005 26.214 29.477 1 96.11 690 GLY B O 1
ATOM 12336 N N . MET B 1 691 ? 23.871 24.408 28.817 1 95.05 691 MET B N 1
ATOM 12337 C CA . MET B 1 691 ? 24.262 23.601 29.97 1 95.05 691 MET B CA 1
ATOM 12338 C C . MET B 1 691 ? 25.604 22.919 29.726 1 95.05 691 MET B C 1
ATOM 12340 O O . MET B 1 691 ? 26.014 22.738 28.578 1 95.05 691 MET B O 1
ATOM 12344 N N . LYS B 1 692 ? 26.247 22.57 30.748 1 94.23 692 LYS B N 1
ATOM 12345 C CA . LYS B 1 692 ? 27.42 21.701 30.716 1 94.23 692 LYS B CA 1
ATOM 12346 C C . LYS B 1 692 ? 27.329 20.616 31.785 1 94.23 692 LYS B C 1
ATOM 12348 O O . LYS B 1 692 ? 26.433 20.644 32.631 1 94.23 692 LYS B O 1
ATOM 12353 N N . ASP B 1 693 ? 28.295 19.689 31.764 1 93 693 ASP B N 1
ATOM 12354 C CA . ASP B 1 693 ? 28.325 18.613 32.75 1 93 693 ASP B CA 1
ATOM 12355 C C . ASP B 1 693 ? 28.478 19.168 34.164 1 93 693 ASP B C 1
ATOM 12357 O O . ASP B 1 693 ? 29.299 20.056 34.403 1 93 693 ASP B O 1
ATOM 12361 N N . GLY B 1 694 ? 27.66 18.755 35.034 1 94.38 694 GLY B N 1
ATOM 12362 C CA . GLY B 1 694 ? 27.754 19.175 36.423 1 94.38 694 GLY B CA 1
ATOM 12363 C C . GLY B 1 694 ? 26.755 20.256 36.789 1 94.38 694 GLY B C 1
ATOM 12364 O O . GLY B 1 694 ? 26.522 20.519 37.971 1 94.38 694 GLY B O 1
ATOM 12365 N N . ASP B 1 695 ? 26.165 20.886 35.855 1 96.43 695 ASP B N 1
ATOM 12366 C CA . ASP B 1 695 ? 25.237 21.981 36.116 1 96.43 695 ASP B CA 1
ATOM 12367 C C . ASP B 1 695 ? 24.021 21.495 36.902 1 96.43 695 ASP B C 1
ATOM 12369 O O . ASP B 1 695 ? 23.44 22.249 37.685 1 96.43 695 ASP B O 1
ATOM 12373 N N . SER B 1 696 ? 23.609 20.287 36.715 1 97.11 696 SER B N 1
ATOM 12374 C CA . SER B 1 696 ? 22.436 19.752 37.398 1 97.11 696 SER B CA 1
ATOM 12375 C C . SER B 1 696 ? 22.603 19.814 38.913 1 97.11 696 SER B C 1
ATOM 12377 O O . SER B 1 696 ? 21.653 20.121 39.636 1 97.11 696 SER B O 1
ATOM 12379 N N . VAL B 1 697 ? 23.774 19.58 39.359 1 96.34 697 VAL B N 1
ATOM 12380 C CA . VAL B 1 697 ? 24.07 19.633 40.787 1 96.34 697 VAL B CA 1
ATOM 12381 C C . VAL B 1 697 ? 24.019 21.079 41.273 1 96.34 697 VAL B C 1
ATOM 12383 O O . VAL B 1 697 ? 23.5 21.359 42.356 1 96.34 697 VAL B O 1
ATOM 12386 N N . GLN B 1 698 ? 24.526 21.949 40.439 1 96.31 698 GLN B N 1
ATOM 12387 C CA . GLN B 1 698 ? 24.501 23.365 40.791 1 96.31 698 GLN B CA 1
ATOM 12388 C C . GLN B 1 698 ? 23.07 23.89 40.86 1 96.31 698 GLN B C 1
ATOM 12390 O O . GLN B 1 698 ? 22.732 24.67 41.752 1 96.31 698 GLN B O 1
ATOM 12395 N N . PHE B 1 699 ? 22.247 23.487 39.924 1 97.7 699 PHE B N 1
ATOM 12396 C CA . PHE B 1 699 ? 20.841 23.871 39.931 1 97.7 699 PHE B CA 1
ATOM 12397 C C . PHE B 1 699 ? 20.157 23.4 41.209 1 97.7 699 PHE B C 1
ATOM 12399 O O . PHE B 1 699 ? 19.469 24.177 41.874 1 97.7 699 PHE B O 1
ATOM 12406 N N . ALA B 1 700 ? 20.384 22.134 41.53 1 97.27 700 ALA B N 1
ATOM 12407 C CA . ALA B 1 700 ? 19.735 21.535 42.694 1 97.27 700 ALA B CA 1
ATOM 12408 C C . ALA B 1 700 ? 20.142 22.253 43.978 1 97.27 700 ALA B C 1
ATOM 12410 O O . ALA B 1 700 ? 19.296 22.547 44.826 1 97.27 700 ALA B O 1
ATOM 12411 N N . ASN B 1 701 ? 21.421 22.586 44.13 1 95.88 701 ASN B N 1
ATOM 12412 C CA . ASN B 1 701 ? 21.929 23.277 45.31 1 95.88 701 ASN B CA 1
ATOM 12413 C C . ASN B 1 701 ? 21.369 24.693 45.416 1 95.88 701 ASN B C 1
ATOM 12415 O O . ASN B 1 701 ? 21.005 25.142 46.505 1 95.88 701 ASN B O 1
ATOM 12419 N N . PHE B 1 702 ? 21.343 25.327 44.334 1 96.4 702 PHE B N 1
ATOM 12420 C CA . PHE B 1 702 ? 20.843 26.697 44.315 1 96.4 702 PHE B CA 1
ATOM 12421 C C . PHE B 1 702 ? 19.366 26.739 44.686 1 96.4 702 PHE B C 1
ATOM 12423 O O . PHE B 1 702 ? 18.945 27.579 45.484 1 96.4 702 PHE B O 1
ATOM 12430 N N . LEU B 1 703 ? 18.551 25.872 44.138 1 95.35 703 LEU B N 1
ATOM 12431 C CA . LEU B 1 703 ? 17.114 25.825 44.386 1 95.35 703 LEU B CA 1
ATOM 12432 C C . LEU B 1 703 ? 16.823 25.408 45.823 1 95.35 703 LEU B C 1
ATOM 12434 O O . LEU B 1 703 ? 15.826 25.837 46.409 1 95.35 703 LEU B O 1
ATOM 12438 N N . ALA B 1 704 ? 17.7 24.594 46.345 1 95.24 704 ALA B N 1
ATOM 12439 C CA . ALA B 1 704 ? 17.547 24.205 47.745 1 95.24 704 ALA B CA 1
ATOM 12440 C C . ALA B 1 704 ? 17.791 25.392 48.674 1 95.24 704 ALA B C 1
ATOM 12442 O O . ALA B 1 704 ? 17.145 25.514 49.717 1 95.24 704 ALA B O 1
ATOM 12443 N N . LYS B 1 705 ? 18.686 26.234 48.237 1 94.35 705 LYS B N 1
ATOM 12444 C CA . LYS B 1 705 ? 19.078 27.383 49.048 1 94.35 705 LYS B CA 1
ATOM 12445 C C . LYS B 1 705 ? 18.073 28.523 48.91 1 94.35 705 LYS B C 1
ATOM 12447 O O . LYS B 1 705 ? 17.848 29.278 49.858 1 94.35 705 LYS B O 1
ATOM 12452 N N . HIS B 1 706 ? 17.456 28.654 47.768 1 91.32 706 HIS B N 1
ATOM 12453 C CA . HIS B 1 706 ? 16.531 29.748 47.496 1 91.32 706 HIS B CA 1
ATOM 12454 C C . HIS B 1 706 ? 15.143 29.222 47.148 1 91.32 706 HIS B C 1
ATOM 12456 O O . HIS B 1 706 ? 14.94 28.657 46.07 1 91.32 706 HIS B O 1
ATOM 12462 N N . SER B 1 707 ? 14.137 29.558 47.916 1 87.58 707 SER B N 1
ATOM 12463 C CA . SER B 1 707 ? 12.829 28.921 47.8 1 87.58 707 SER B CA 1
ATOM 12464 C C . SER B 1 707 ? 11.923 29.689 46.844 1 87.58 707 SER B C 1
ATOM 12466 O O . SER B 1 707 ? 10.89 29.174 46.41 1 87.58 707 SER B O 1
ATOM 12468 N N . ASP B 1 708 ? 12.335 30.869 46.484 1 84.82 708 ASP B N 1
ATOM 12469 C CA . ASP B 1 708 ? 11.429 31.692 45.69 1 84.82 708 ASP B CA 1
ATOM 12470 C C . ASP B 1 708 ? 11.972 31.901 44.278 1 84.82 708 ASP B C 1
ATOM 12472 O O . ASP B 1 708 ? 11.763 32.957 43.676 1 84.82 708 ASP B O 1
ATOM 12476 N N . VAL B 1 709 ? 12.723 30.958 43.785 1 89.57 709 VAL B N 1
ATOM 12477 C CA . VAL B 1 709 ? 13.323 31.104 42.463 1 89.57 709 VAL B CA 1
ATOM 12478 C C . VAL B 1 709 ? 12.968 29.897 41.598 1 89.57 709 VAL B C 1
ATOM 12480 O O . VAL B 1 709 ? 12.611 28.837 42.118 1 89.57 709 VAL B O 1
ATOM 12483 N N . VAL B 1 710 ? 12.892 30.123 40.275 1 92.29 710 VAL B N 1
ATOM 12484 C CA . VAL B 1 710 ? 12.706 29.064 39.288 1 92.29 710 VAL B CA 1
ATOM 12485 C C . VAL B 1 710 ? 13.872 29.065 38.303 1 92.29 710 VAL B C 1
ATOM 12487 O O . VAL B 1 710 ? 14.401 30.125 37.959 1 92.29 710 VAL B O 1
ATOM 12490 N N . ILE B 1 711 ? 14.357 27.882 37.996 1 94.75 711 ILE B N 1
ATOM 12491 C CA . ILE B 1 711 ? 15.375 27.749 36.961 1 94.75 711 ILE B CA 1
ATOM 12492 C C . ILE B 1 711 ? 14.782 27.051 35.739 1 94.75 711 ILE B C 1
ATOM 12494 O O . ILE B 1 711 ? 14.144 26.003 35.865 1 94.75 711 ILE B O 1
ATOM 12498 N N . GLU B 1 712 ? 14.955 27.652 34.622 1 95.68 712 GLU B N 1
ATOM 12499 C CA . GLU B 1 712 ? 14.495 27.088 33.356 1 95.68 712 GLU B CA 1
ATOM 12500 C C . GLU B 1 712 ? 15.666 26.82 32.414 1 95.68 712 GLU B C 1
ATOM 12502 O O . GLU B 1 712 ? 16.607 27.613 32.345 1 95.68 712 GLU B O 1
ATOM 12507 N N . VAL B 1 713 ? 15.609 25.694 31.76 1 97.62 713 VAL B N 1
ATOM 12508 C CA . VAL B 1 713 ? 16.568 25.379 30.706 1 97.62 713 VAL B CA 1
ATOM 12509 C C . VAL B 1 713 ? 15.827 25.076 29.406 1 97.62 713 VAL B C 1
ATOM 12511 O O . VAL B 1 713 ? 14.629 24.78 29.421 1 97.62 713 VAL B O 1
ATOM 12514 N N . CYS B 1 714 ? 16.523 25.14 28.336 1 97.16 714 CYS B N 1
ATOM 12515 C CA . CYS B 1 714 ? 15.905 24.901 27.036 1 97.16 714 CYS B CA 1
ATOM 12516 C C . CYS B 1 714 ? 15.718 23.409 26.787 1 97.16 714 CYS B C 1
ATOM 12518 O O . CYS B 1 714 ? 16.356 22.582 27.441 1 97.16 714 CYS B O 1
ATOM 12520 N N . PHE B 1 715 ? 14.93 23.093 25.869 1 97.77 715 PHE B N 1
ATOM 12521 C CA . PHE B 1 715 ? 14.59 21.706 25.573 1 97.77 715 PHE B CA 1
ATOM 12522 C C . PHE B 1 715 ? 15.828 20.922 25.155 1 97.77 715 PHE B C 1
ATOM 12524 O O . PHE B 1 715 ? 16.02 19.782 25.582 1 97.77 715 PHE B O 1
ATOM 12531 N N . ASP B 1 716 ? 16.648 21.45 24.284 1 96.2 716 ASP B N 1
ATOM 12532 C CA . ASP B 1 716 ? 17.835 20.753 23.799 1 96.2 716 ASP B CA 1
ATOM 12533 C C . ASP B 1 716 ? 18.788 20.427 24.947 1 96.2 716 ASP B C 1
ATOM 12535 O O . ASP B 1 716 ? 19.429 19.373 24.949 1 96.2 716 ASP B O 1
ATOM 12539 N N . ASP B 1 717 ? 18.884 21.317 25.895 1 96.86 717 ASP B N 1
ATOM 12540 C CA . ASP B 1 717 ? 19.698 21.066 27.08 1 96.86 717 ASP B CA 1
ATOM 12541 C C . ASP B 1 717 ? 19.103 19.944 27.928 1 96.86 717 ASP B C 1
ATOM 12543 O O . ASP B 1 717 ? 19.827 19.067 28.403 1 96.86 717 ASP B O 1
ATOM 12547 N N . LEU B 1 718 ? 17.796 20.035 28.074 1 97.56 718 LEU B N 1
ATOM 12548 C CA . LEU B 1 718 ? 17.135 18.95 28.79 1 97.56 718 LEU B CA 1
ATOM 12549 C C . LEU B 1 718 ? 17.433 17.605 28.136 1 97.56 718 LEU B C 1
ATOM 12551 O O . LEU B 1 718 ? 17.798 16.645 28.818 1 97.56 718 LEU B O 1
ATOM 12555 N N . ALA B 1 719 ? 17.273 17.506 26.817 1 96.69 719 ALA B N 1
ATOM 12556 C CA . ALA B 1 719 ? 17.418 16.254 26.079 1 96.69 719 ALA B CA 1
ATOM 12557 C C . ALA B 1 719 ? 18.852 15.739 26.149 1 96.69 719 ALA B C 1
ATOM 12559 O O . ALA B 1 719 ? 19.08 14.54 26.329 1 96.69 719 ALA B O 1
ATOM 12560 N N . MET B 1 720 ? 19.803 16.604 26.057 1 95.41 720 MET B N 1
ATOM 12561 C CA . MET B 1 720 ? 21.209 16.215 26.013 1 95.41 720 MET B CA 1
ATOM 12562 C C . MET B 1 720 ? 21.701 15.796 27.395 1 95.41 720 MET B C 1
ATOM 12564 O O . MET B 1 720 ? 22.549 14.911 27.514 1 95.41 720 MET B O 1
ATOM 12568 N N . TYR B 1 721 ? 21.14 16.425 28.44 1 96.61 721 TYR B N 1
ATOM 12569 C CA . TYR B 1 721 ? 21.629 16.174 29.792 1 96.61 721 TYR B CA 1
ATOM 12570 C C . TYR B 1 721 ? 20.574 15.46 30.628 1 96.61 721 TYR B C 1
ATOM 12572 O O . TYR B 1 721 ? 20.572 15.565 31.857 1 96.61 721 TYR B O 1
ATOM 12580 N N . TYR B 1 722 ? 19.706 14.811 29.973 1 97.53 722 TYR B N 1
ATOM 12581 C CA . TYR B 1 722 ? 18.544 14.191 30.601 1 97.53 722 TYR B CA 1
ATOM 12582 C C . TYR B 1 722 ? 18.97 13.211 31.687 1 97.53 722 TYR B C 1
ATOM 12584 O O . TYR B 1 722 ? 18.438 13.238 32.799 1 97.53 722 TYR B O 1
ATOM 12592 N N . GLU B 1 723 ? 19.915 12.352 31.444 1 95.56 723 GLU B N 1
ATOM 12593 C CA . GLU B 1 723 ? 20.342 11.326 32.391 1 95.56 723 GLU B CA 1
ATOM 12594 C C . GLU B 1 723 ? 20.881 11.951 33.675 1 95.56 723 GLU B C 1
ATOM 12596 O O . GLU B 1 723 ? 20.551 11.504 34.775 1 95.56 723 GLU B O 1
ATOM 12601 N N . GLU B 1 724 ? 21.631 12.956 33.467 1 96.52 724 GLU B N 1
ATOM 12602 C CA . GLU B 1 724 ? 22.199 13.643 34.623 1 96.52 724 GLU B CA 1
ATOM 12603 C C . GLU B 1 724 ? 21.113 14.339 35.439 1 96.52 724 GLU B C 1
ATOM 12605 O O . GLU B 1 724 ? 21.097 14.246 36.668 1 96.52 724 GLU B O 1
ATOM 12610 N N . LEU B 1 725 ? 20.261 15.041 34.767 1 98.03 725 LEU B N 1
ATOM 12611 C CA . LEU B 1 725 ? 19.195 15.778 35.437 1 98.03 725 LEU B CA 1
ATOM 12612 C C . LEU B 1 725 ? 18.293 14.834 36.225 1 98.03 725 LEU B C 1
ATOM 12614 O O . LEU B 1 725 ? 17.965 15.104 37.382 1 98.03 725 LEU B O 1
ATOM 12618 N N . VAL B 1 726 ? 17.907 13.726 35.616 1 97.69 726 VAL B N 1
ATOM 12619 C CA . VAL B 1 726 ? 17.03 12.765 36.276 1 97.69 726 VAL B CA 1
ATOM 12620 C C . VAL B 1 726 ? 17.73 12.183 37.502 1 97.69 726 VAL B C 1
ATOM 12622 O O . VAL B 1 726 ? 17.136 12.094 38.579 1 97.69 726 VAL B O 1
ATOM 12625 N N . ALA B 1 727 ? 18.98 11.868 37.378 1 97.07 727 ALA B N 1
ATOM 12626 C CA . ALA B 1 727 ? 19.732 11.265 38.475 1 97.07 727 ALA B CA 1
ATOM 12627 C C . ALA B 1 727 ? 19.852 12.229 39.653 1 97.07 727 ALA B C 1
ATOM 12629 O O . ALA B 1 727 ? 19.707 11.826 40.809 1 97.07 727 ALA B O 1
ATOM 12630 N N . VAL B 1 728 ? 20.096 13.481 39.418 1 98.16 728 VAL B N 1
ATOM 12631 C CA . VAL B 1 728 ? 20.341 14.474 40.458 1 98.16 728 VAL B CA 1
ATOM 12632 C C . VAL B 1 728 ? 19.023 14.862 41.124 1 98.16 728 VAL B C 1
ATOM 12634 O O . VAL B 1 728 ? 18.933 14.915 42.353 1 98.16 728 VAL B O 1
ATOM 12637 N N . PHE B 1 729 ? 18.01 15.064 40.408 1 98.06 729 PHE B N 1
ATOM 12638 C CA . PHE B 1 729 ? 16.778 15.63 40.946 1 98.06 729 PHE B CA 1
ATOM 12639 C C . PHE B 1 729 ? 15.895 14.538 41.539 1 98.06 729 PHE B C 1
ATOM 12641 O O . PHE B 1 729 ? 15.005 14.821 42.344 1 98.06 729 PHE B O 1
ATOM 12648 N N . ALA B 1 730 ? 16.094 13.322 41.075 1 96.82 730 ALA B N 1
ATOM 12649 C CA . ALA B 1 730 ? 15.368 12.215 41.692 1 96.82 730 ALA B CA 1
ATOM 12650 C C . ALA B 1 730 ? 15.646 12.145 43.191 1 96.82 730 ALA B C 1
ATOM 12652 O O . ALA B 1 730 ? 14.822 11.64 43.959 1 96.82 730 ALA B O 1
ATOM 12653 N N . ALA B 1 731 ? 16.775 12.732 43.624 1 96.56 731 ALA B N 1
ATOM 12654 C CA . ALA B 1 731 ? 17.193 12.678 45.022 1 96.56 731 ALA B CA 1
ATOM 12655 C C . ALA B 1 731 ? 16.758 13.933 45.774 1 96.56 731 ALA B C 1
ATOM 12657 O O . ALA B 1 731 ? 16.992 14.055 46.979 1 96.56 731 ALA B O 1
ATOM 12658 N N . GLN B 1 732 ? 16.075 14.847 45.161 1 97.09 732 GLN B N 1
ATOM 12659 C CA . GLN B 1 732 ? 15.666 16.107 45.773 1 97.09 732 GLN B CA 1
ATOM 12660 C C . GLN B 1 732 ? 14.2 16.062 46.196 1 97.09 732 GLN B C 1
ATOM 12662 O O . GLN B 1 732 ? 13.423 15.257 45.678 1 97.09 732 GLN B O 1
ATOM 12667 N N . PRO B 1 733 ? 13.813 16.932 47.157 1 96.21 733 PRO B N 1
ATOM 12668 C CA . PRO B 1 733 ? 12.391 17.04 47.495 1 96.21 733 PRO B CA 1
ATOM 12669 C C . PRO B 1 733 ? 11.557 17.624 46.357 1 96.21 733 PRO B C 1
ATOM 12671 O O . PRO B 1 733 ? 12.094 18.306 45.48 1 96.21 733 PRO B O 1
ATOM 12674 N N . THR B 1 734 ? 10.265 17.447 46.342 1 95.33 734 THR B N 1
ATOM 12675 C CA . THR B 1 734 ? 9.352 17.866 45.285 1 95.33 734 THR B CA 1
ATOM 12676 C C . THR B 1 734 ? 9.349 19.386 45.144 1 95.33 734 THR B C 1
ATOM 12678 O O . THR B 1 734 ? 9.142 19.912 44.049 1 95.33 734 THR B O 1
ATOM 12681 N N . SER B 1 735 ? 9.649 20.055 46.287 1 93.13 735 SER B N 1
ATOM 12682 C CA . SER B 1 735 ? 9.674 21.514 46.254 1 93.13 735 SER B CA 1
ATOM 12683 C C . SER B 1 735 ? 10.816 22.028 45.385 1 93.13 735 SER B C 1
ATOM 12685 O O . SER B 1 735 ? 10.717 23.105 44.793 1 93.13 735 SER B O 1
ATOM 12687 N N . VAL B 1 736 ? 11.877 21.265 45.354 1 95.52 736 VAL B N 1
ATOM 12688 C CA . VAL B 1 736 ? 13.023 21.608 44.519 1 95.52 736 VAL B CA 1
ATOM 12689 C C . VAL B 1 736 ? 12.783 21.128 43.09 1 95.52 736 VAL B C 1
ATOM 12691 O O . VAL B 1 736 ? 13.068 21.847 42.13 1 95.52 736 VAL B O 1
ATOM 12694 N N . GLN B 1 737 ? 12.138 19.992 42.962 1 96.4 737 GLN B N 1
ATOM 12695 C CA . GLN B 1 737 ? 11.859 19.394 41.661 1 96.4 737 GLN B CA 1
ATOM 12696 C C . GLN B 1 737 ? 10.922 20.276 40.84 1 96.4 737 GLN B C 1
ATOM 12698 O O . GLN B 1 737 ? 11.107 20.43 39.631 1 96.4 737 GLN B O 1
ATOM 12703 N N . SER B 1 738 ? 9.973 20.842 41.452 1 93.87 738 SER B N 1
ATOM 12704 C CA . SER B 1 738 ? 8.906 21.567 40.77 1 93.87 738 SER B CA 1
ATOM 12705 C C . SER B 1 738 ? 9.407 22.899 40.221 1 93.87 738 SER B C 1
ATOM 12707 O O . SER B 1 738 ? 8.761 23.507 39.366 1 93.87 738 SER B O 1
ATOM 12709 N N . ARG B 1 739 ? 10.597 23.338 40.697 1 93.35 739 ARG B N 1
ATOM 12710 C CA . ARG B 1 739 ? 11.084 24.665 40.335 1 93.35 739 ARG B CA 1
ATOM 12711 C C . ARG B 1 739 ? 12.228 24.574 39.331 1 93.35 739 ARG B C 1
ATOM 12713 O O . ARG B 1 739 ? 12.821 25.59 38.963 1 93.35 739 ARG B O 1
ATOM 12720 N N . MET B 1 740 ? 12.586 23.37 38.929 1 95.78 740 MET B N 1
ATOM 12721 C CA . MET B 1 740 ? 13.431 23.124 37.765 1 95.78 740 MET B CA 1
ATOM 12722 C C . MET B 1 740 ? 12.588 22.753 36.549 1 95.78 740 MET B C 1
ATOM 12724 O O . MET B 1 740 ? 11.957 21.695 36.525 1 95.78 740 MET B O 1
ATOM 12728 N N . MET B 1 741 ? 12.634 23.605 35.56 1 95.99 741 MET B N 1
ATOM 12729 C CA . MET B 1 741 ? 11.677 23.409 34.474 1 95.99 741 MET B CA 1
ATOM 12730 C C . MET B 1 741 ? 12.37 23.487 33.118 1 95.99 741 MET B C 1
ATOM 12732 O O . MET B 1 741 ? 13.523 23.911 33.028 1 95.99 741 MET B O 1
ATOM 12736 N N . SER B 1 742 ? 11.742 23.012 32.145 1 97.21 742 SER B N 1
ATOM 12737 C CA . SER B 1 742 ? 12.106 23.114 30.735 1 97.21 742 SER B CA 1
ATOM 12738 C C . SER B 1 742 ? 10.869 23.217 29.85 1 97.21 742 SER B C 1
ATOM 12740 O O . SER B 1 742 ? 9.764 23.452 30.344 1 97.21 742 SER B O 1
ATOM 12742 N N . PHE B 1 743 ? 11.049 23.187 28.544 1 96.99 743 PHE B N 1
ATOM 12743 C CA . PHE B 1 743 ? 9.961 23.302 27.58 1 96.99 743 PHE B CA 1
ATOM 12744 C C . PHE B 1 743 ? 9.91 22.078 26.673 1 96.99 743 PHE B C 1
ATOM 12746 O O . PHE B 1 743 ? 10.945 21.488 26.358 1 96.99 743 PHE B O 1
ATOM 12753 N N . THR B 1 744 ? 8.749 21.71 26.386 1 97.24 744 THR B N 1
ATOM 12754 C CA . THR B 1 744 ? 8.651 20.583 25.465 1 97.24 744 THR B CA 1
ATOM 12755 C C . THR B 1 744 ? 7.344 20.638 24.68 1 97.24 744 THR B C 1
ATOM 12757 O O . THR B 1 744 ? 6.344 21.17 25.166 1 97.24 744 THR B O 1
ATOM 12760 N N . SER B 1 745 ? 7.413 20.225 23.49 1 96.18 745 SER B N 1
ATOM 12761 C CA . SER B 1 745 ? 6.212 19.98 22.697 1 96.18 745 SER B CA 1
ATOM 12762 C C . SER B 1 745 ? 5.879 18.492 22.643 1 96.18 745 SER B C 1
ATOM 12764 O O . SER B 1 745 ? 4.841 18.102 22.104 1 96.18 745 SER B O 1
ATOM 12766 N N . LEU B 1 746 ? 6.718 17.652 23.214 1 97.01 746 LEU B N 1
ATOM 12767 C CA . LEU B 1 746 ? 6.532 16.205 23.196 1 97.01 746 LEU B CA 1
ATOM 12768 C C . LEU B 1 746 ? 5.581 15.766 24.303 1 97.01 746 LEU B C 1
ATOM 12770 O O . LEU B 1 746 ? 5.546 16.374 25.376 1 97.01 746 LEU B O 1
ATOM 12774 N N . PRO B 1 747 ? 4.81 14.748 23.992 1 95.22 747 PRO B N 1
ATOM 12775 C CA . PRO B 1 747 ? 4.129 14.135 25.136 1 95.22 747 PRO B CA 1
ATOM 12776 C C . PRO B 1 747 ? 5.102 13.593 26.18 1 95.22 747 PRO B C 1
ATOM 12778 O O . PRO B 1 747 ? 6.262 13.315 25.864 1 95.22 747 PRO B O 1
ATOM 12781 N N . LEU B 1 748 ? 4.626 13.521 27.405 1 97.23 748 LEU B N 1
ATOM 12782 C CA . LEU B 1 748 ? 5.511 13.083 28.479 1 97.23 748 LEU B CA 1
ATOM 12783 C C . LEU B 1 748 ? 5.96 11.642 28.259 1 97.23 748 LEU B C 1
ATOM 12785 O O . LEU B 1 748 ? 5.169 10.71 28.42 1 97.23 748 LEU B O 1
ATOM 12789 N N . TRP B 1 749 ? 7.148 11.414 27.91 1 97.83 749 TRP B N 1
ATOM 12790 C CA . TRP B 1 749 ? 7.726 10.146 27.478 1 97.83 749 TRP B CA 1
ATOM 12791 C C . TRP B 1 749 ? 7.758 9.143 28.625 1 97.83 749 TRP B C 1
ATOM 12793 O O . TRP B 1 749 ? 7.895 7.938 28.401 1 97.83 749 TRP B O 1
ATOM 12803 N N . THR B 1 750 ? 7.645 9.6 29.861 1 96.64 750 THR B N 1
ATOM 12804 C CA . THR B 1 750 ? 7.69 8.71 31.015 1 96.64 750 THR B CA 1
ATOM 12805 C C . THR B 1 750 ? 6.286 8.254 31.401 1 96.64 750 THR B C 1
ATOM 12807 O O . THR B 1 750 ? 6.122 7.412 32.286 1 96.64 750 THR B O 1
ATOM 12810 N N . ASP B 1 751 ? 5.282 8.891 30.817 1 96.66 751 ASP B N 1
ATOM 12811 C CA . ASP B 1 751 ? 3.903 8.534 31.137 1 96.66 751 ASP B CA 1
ATOM 12812 C C . ASP B 1 751 ? 3.469 7.284 30.375 1 96.66 751 ASP B C 1
ATOM 12814 O O . ASP B 1 751 ? 3.142 7.356 29.188 1 96.66 751 ASP B O 1
ATOM 12818 N N . THR B 1 752 ? 3.347 6.183 31.01 1 95.15 752 THR B N 1
ATOM 12819 C CA . THR B 1 752 ? 2.999 4.915 30.379 1 95.15 752 THR B CA 1
ATOM 12820 C C . THR B 1 752 ? 1.531 4.575 30.622 1 95.15 752 THR B C 1
ATOM 12822 O O . THR B 1 752 ? 1.122 3.422 30.468 1 95.15 752 THR B O 1
ATOM 12825 N N . SER B 1 753 ? 0.769 5.576 31.118 1 95.1 753 SER B N 1
ATOM 12826 C CA . SER B 1 753 ? -0.641 5.326 31.402 1 95.1 753 SER B CA 1
ATOM 12827 C C . SER B 1 753 ? -1.429 5.087 30.118 1 95.1 753 SER B C 1
ATOM 12829 O O . SER B 1 753 ? -1.103 5.648 29.07 1 95.1 753 SER B O 1
ATOM 12831 N N . ALA B 1 754 ? -2.49 4.352 30.189 1 93.17 754 ALA B N 1
ATOM 12832 C CA . ALA B 1 754 ? -3.352 4.057 29.048 1 93.17 754 ALA B CA 1
ATOM 12833 C C . ALA B 1 754 ? -3.998 5.329 28.506 1 93.17 754 ALA B C 1
ATOM 12835 O O . ALA B 1 754 ? -4.187 5.47 27.296 1 93.17 754 ALA B O 1
ATOM 12836 N N . ASN B 1 755 ? -4.314 6.183 29.401 1 89.67 755 ASN B N 1
ATOM 12837 C CA . ASN B 1 755 ? -4.941 7.439 29.004 1 89.67 755 ASN B CA 1
ATOM 12838 C C . ASN B 1 755 ? -4.009 8.28 28.137 1 89.67 755 ASN B C 1
ATOM 12840 O O . ASN B 1 755 ? -4.433 8.842 27.125 1 89.67 755 ASN B O 1
ATOM 12844 N N . SER B 1 756 ? -2.77 8.323 28.546 1 92.23 756 SER B N 1
ATOM 12845 C CA . SER B 1 756 ? -1.801 9.108 27.788 1 92.23 756 SER B CA 1
ATOM 12846 C C . SER B 1 756 ? -1.503 8.465 26.438 1 92.23 756 SER B C 1
ATOM 12848 O O . SER B 1 756 ? -1.37 9.161 25.429 1 92.23 756 SER B O 1
ATOM 12850 N N . GLU B 1 757 ? -1.498 7.16 26.452 1 91.52 757 GLU B N 1
ATOM 12851 C CA . GLU B 1 757 ? -1.192 6.446 25.216 1 91.52 757 GLU B CA 1
ATOM 12852 C C . GLU B 1 757 ? -2.355 6.525 24.231 1 91.52 757 GLU B C 1
ATOM 12854 O O . GLU B 1 757 ? -2.15 6.503 23.016 1 91.52 757 GLU B O 1
ATOM 12859 N N . SER B 1 758 ? -3.562 6.616 24.717 1 85.17 758 SER B N 1
ATOM 12860 C CA . SER B 1 758 ? -4.729 6.791 23.858 1 85.17 758 SER B CA 1
ATOM 12861 C C . SER B 1 758 ? -4.776 8.197 23.269 1 85.17 758 SER B C 1
ATOM 12863 O O . SER B 1 758 ? -5.184 8.382 22.121 1 85.17 758 SER B O 1
ATOM 12865 N N . ARG B 1 759 ? -4.306 9.11 24.093 1 86.29 759 ARG B N 1
ATOM 12866 C CA . ARG B 1 759 ? -4.298 10.504 23.66 1 86.29 759 ARG B CA 1
ATOM 12867 C C . ARG B 1 759 ? -3.19 10.755 22.643 1 86.29 759 ARG B C 1
ATOM 12869 O O . ARG B 1 759 ? -3.36 11.549 21.715 1 86.29 759 ARG B O 1
ATOM 12876 N N . TRP B 1 760 ? -2.057 9.99 22.906 1 91.36 760 TRP B N 1
ATOM 12877 C CA . TRP B 1 760 ? -0.89 10.161 22.048 1 91.36 760 TRP B CA 1
ATOM 12878 C C . TRP B 1 760 ? -0.455 8.828 21.448 1 91.36 760 TRP B C 1
ATOM 12880 O O . TRP B 1 760 ? 0.396 8.135 22.01 1 91.36 760 TRP B O 1
ATOM 12890 N N . PRO B 1 761 ? -0.914 8.513 20.254 1 89.27 761 PRO B N 1
ATOM 12891 C CA . PRO B 1 761 ? -0.525 7.249 19.624 1 89.27 761 PRO B CA 1
ATOM 12892 C C . PRO B 1 761 ? 0.987 7.113 19.457 1 89.27 761 PRO B C 1
ATOM 12894 O O . PRO B 1 761 ? 1.52 6.002 19.512 1 89.27 761 PRO B O 1
ATOM 12897 N N . VAL B 1 762 ? 1.646 8.221 19.324 1 92.37 762 VAL B N 1
ATOM 12898 C CA . VAL B 1 762 ? 3.098 8.181 19.191 1 92.37 762 VAL B CA 1
ATOM 12899 C C . VAL B 1 762 ? 3.718 7.621 20.47 1 92.37 762 VAL B C 1
ATOM 12901 O O . VAL B 1 762 ? 4.734 6.923 20.42 1 92.37 762 VAL B O 1
ATOM 12904 N N . LEU B 1 763 ? 3.123 7.936 21.6 1 95.18 763 LEU B N 1
ATOM 12905 C CA . LEU B 1 763 ? 3.637 7.44 22.872 1 95.18 763 LEU B CA 1
ATOM 12906 C C . LEU B 1 763 ? 3.436 5.932 22.989 1 95.18 763 LEU B C 1
ATOM 12908 O O . LEU B 1 763 ? 4.311 5.222 23.49 1 95.18 763 LEU B O 1
ATOM 12912 N N . LYS B 1 764 ? 2.301 5.498 22.552 1 92.48 764 LYS B N 1
ATOM 12913 C CA . LYS B 1 764 ? 2.05 4.06 22.539 1 92.48 764 LYS B CA 1
ATOM 12914 C C . LYS B 1 764 ? 3.083 3.33 21.686 1 92.48 764 LYS B C 1
ATOM 12916 O O . LYS B 1 764 ? 3.641 2.315 22.11 1 92.48 764 LYS B O 1
ATOM 12921 N N . ARG B 1 765 ? 3.292 3.802 20.553 1 91.57 765 ARG B N 1
ATOM 12922 C CA . ARG B 1 765 ? 4.29 3.214 19.665 1 91.57 765 ARG B CA 1
ATOM 12923 C C . ARG B 1 765 ? 5.677 3.252 20.299 1 91.57 765 ARG B C 1
ATOM 12925 O O . ARG B 1 765 ? 6.447 2.298 20.177 1 91.57 765 ARG B O 1
ATOM 12932 N N . PHE B 1 766 ? 5.996 4.373 20.864 1 95.33 766 PHE B N 1
ATOM 12933 C CA . PHE B 1 766 ? 7.285 4.568 21.518 1 95.33 766 PHE B CA 1
ATOM 12934 C C . PHE B 1 766 ? 7.5 3.528 22.61 1 95.33 766 PHE B C 1
ATOM 12936 O O . PHE B 1 766 ? 8.541 2.868 22.65 1 95.33 766 PHE B O 1
ATOM 12943 N N . HIS B 1 767 ? 6.538 3.302 23.454 1 95.78 767 HIS B N 1
ATOM 12944 C CA . HIS B 1 767 ? 6.65 2.374 24.574 1 95.78 767 HIS B CA 1
ATOM 12945 C C . HIS B 1 767 ? 6.67 0.928 24.09 1 95.78 767 HIS B C 1
ATOM 12947 O O . HIS B 1 767 ? 7.297 0.069 24.714 1 95.78 767 HIS B O 1
ATOM 12953 N N . THR B 1 768 ? 6.042 0.668 22.976 1 92.43 768 THR B N 1
ATOM 12954 C CA . THR B 1 768 ? 6.063 -0.67 22.393 1 92.43 768 THR B CA 1
ATOM 12955 C C . THR B 1 768 ? 7.432 -0.976 21.793 1 92.43 768 THR B C 1
ATOM 12957 O O . THR B 1 768 ? 7.956 -2.079 21.962 1 92.43 768 THR B O 1
ATOM 12960 N N . LYS B 1 769 ? 7.991 -0.071 21.139 1 91.35 769 LYS B N 1
ATOM 12961 C CA . LYS B 1 769 ? 9.289 -0.26 20.498 1 91.35 769 LYS B CA 1
ATOM 12962 C C . LYS B 1 769 ? 10.409 -0.318 21.532 1 91.35 769 LYS B C 1
ATOM 12964 O O . LYS B 1 769 ? 11.388 -1.047 21.354 1 91.35 769 LYS B O 1
ATOM 12969 N N . PHE B 1 770 ? 10.214 0.553 22.498 1 93.79 770 PHE B N 1
ATOM 12970 C CA . PHE B 1 770 ? 11.191 0.596 23.579 1 93.79 770 PHE B CA 1
ATOM 12971 C C . PHE B 1 770 ? 10.534 0.27 24.916 1 93.79 770 PHE B C 1
ATOM 12973 O O . PHE B 1 770 ? 10.282 1.165 25.724 1 93.79 770 PHE B O 1
ATOM 12980 N N . PRO B 1 771 ? 10.413 -0.965 25.21 1 93.56 771 PRO B N 1
ATOM 12981 C CA . PRO B 1 771 ? 9.652 -1.351 26.4 1 93.56 771 PRO B CA 1
ATOM 12982 C C . PRO B 1 771 ? 10.407 -1.075 27.698 1 93.56 771 PRO B C 1
ATOM 12984 O O . PRO B 1 771 ? 9.79 -0.936 28.758 1 93.56 771 PRO B O 1
ATOM 12987 N N . ASP B 1 772 ? 11.78 -0.952 27.641 1 94.32 772 ASP B N 1
ATOM 12988 C CA . ASP B 1 772 ? 12.58 -0.686 28.833 1 94.32 772 ASP B CA 1
ATOM 12989 C C . ASP B 1 772 ? 12.49 0.783 29.239 1 94.32 772 ASP B C 1
ATOM 12991 O O . ASP B 1 772 ? 12.88 1.669 28.476 1 94.32 772 ASP B O 1
ATOM 12995 N N . PRO B 1 773 ? 12.053 1.09 30.419 1 93.73 773 PRO B N 1
ATOM 12996 C CA . PRO B 1 773 ? 11.878 2.467 30.886 1 93.73 773 PRO B CA 1
ATOM 12997 C C . PRO B 1 773 ? 13.174 3.274 30.842 1 93.73 773 PRO B C 1
ATOM 12999 O O . PRO B 1 773 ? 13.137 4.505 30.764 1 93.73 773 PRO B O 1
ATOM 13002 N N . ILE B 1 774 ? 14.283 2.642 30.844 1 93.37 774 ILE B N 1
ATOM 13003 C CA . ILE B 1 774 ? 15.562 3.341 30.784 1 93.37 774 ILE B CA 1
ATOM 13004 C C . ILE B 1 774 ? 15.686 4.077 29.452 1 93.37 774 ILE B C 1
ATOM 13006 O O . ILE B 1 774 ? 16.386 5.088 29.357 1 93.37 774 ILE B O 1
ATOM 13010 N N . ASN B 1 775 ? 14.949 3.585 28.458 1 94.57 775 ASN B N 1
ATOM 13011 C CA . ASN B 1 775 ? 15.002 4.168 27.121 1 94.57 775 ASN B CA 1
ATOM 13012 C C . ASN B 1 775 ? 13.961 5.27 26.948 1 94.57 775 ASN B C 1
ATOM 13014 O O . ASN B 1 775 ? 13.918 5.931 25.909 1 94.57 775 ASN B O 1
ATOM 13018 N N . HIS B 1 776 ? 13.182 5.544 27.993 1 96.57 776 HIS B N 1
ATOM 13019 C CA . HIS B 1 776 ? 12.153 6.571 27.879 1 96.57 776 HIS B CA 1
ATOM 13020 C C . HIS B 1 776 ? 12.736 7.963 28.101 1 96.57 776 HIS B C 1
ATOM 13022 O O . HIS B 1 776 ? 12.505 8.578 29.145 1 96.57 776 HIS B O 1
ATOM 13028 N N . THR B 1 777 ? 13.41 8.47 27.074 1 97.39 777 THR B N 1
ATOM 13029 C CA . THR B 1 777 ? 14.078 9.766 27.112 1 97.39 777 THR B CA 1
ATOM 13030 C C . THR B 1 777 ? 13.495 10.706 26.06 1 97.39 777 THR B C 1
ATOM 13032 O O . THR B 1 777 ? 12.927 10.255 25.063 1 97.39 777 THR B O 1
ATOM 13035 N N . PRO B 1 778 ? 13.553 11.97 26.285 1 97.71 778 PRO B N 1
ATOM 13036 C CA . PRO B 1 778 ? 13.045 12.904 25.277 1 97.71 778 PRO B CA 1
ATOM 13037 C C . PRO B 1 778 ? 13.815 12.828 23.961 1 97.71 778 PRO B C 1
ATOM 13039 O O . PRO B 1 778 ? 13.235 13.026 22.89 1 97.71 778 PRO B O 1
ATOM 13042 N N . SER B 1 779 ? 15.107 12.475 24.022 1 96.63 779 SER B N 1
ATOM 13043 C CA . SER B 1 779 ? 15.911 12.395 22.806 1 96.63 779 SER B CA 1
ATOM 13044 C C . SER B 1 779 ? 15.449 11.249 21.913 1 96.63 779 SER B C 1
ATOM 13046 O O . SER B 1 779 ? 15.369 11.4 20.692 1 96.63 779 SER B O 1
ATOM 13048 N N . LEU B 1 780 ? 15.201 10.143 22.536 1 95.81 780 LEU B N 1
ATOM 13049 C CA . LEU B 1 780 ? 14.776 8.987 21.755 1 95.81 780 LEU B CA 1
ATOM 13050 C C . LEU B 1 780 ? 13.387 9.21 21.166 1 95.81 780 LEU B C 1
ATOM 13052 O O . LEU B 1 780 ? 13.118 8.811 20.031 1 95.81 780 LEU B O 1
ATOM 13056 N N . LEU B 1 781 ? 12.474 9.79 21.948 1 96.83 781 LEU B N 1
ATOM 13057 C CA . LEU B 1 781 ? 11.147 10.101 21.429 1 96.83 781 LEU B CA 1
ATOM 13058 C C . LEU B 1 781 ? 11.231 11.121 20.298 1 96.83 781 LEU B C 1
ATOM 13060 O O . LEU B 1 781 ? 10.514 11.008 19.301 1 96.83 781 LEU B O 1
ATOM 13064 N N . ARG B 1 782 ? 12.041 12.091 20.429 1 96.3 782 ARG B N 1
ATOM 13065 C CA . ARG B 1 782 ? 12.29 13.056 19.363 1 96.3 782 ARG B CA 1
ATOM 13066 C C . ARG B 1 782 ? 12.716 12.353 18.078 1 96.3 782 ARG B C 1
ATOM 13068 O O . ARG B 1 782 ? 12.208 12.661 16.998 1 96.3 782 ARG B O 1
ATOM 13075 N N . ASN B 1 783 ? 13.639 11.439 18.225 1 95.1 783 ASN B N 1
ATOM 13076 C CA . ASN B 1 783 ? 14.14 10.731 17.051 1 95.1 783 ASN B CA 1
ATOM 13077 C C . ASN B 1 783 ? 13.044 9.905 16.384 1 95.1 783 ASN B C 1
ATOM 13079 O O . ASN B 1 783 ? 13.015 9.777 15.159 1 95.1 783 ASN B O 1
ATOM 13083 N N . MET B 1 784 ? 12.245 9.344 17.203 1 93.71 784 MET B N 1
ATOM 13084 C CA . MET B 1 784 ? 11.119 8.601 16.645 1 93.71 784 MET B CA 1
ATOM 13085 C C . MET B 1 784 ? 10.187 9.525 15.87 1 93.71 784 MET B C 1
ATOM 13087 O O . MET B 1 784 ? 9.692 9.162 14.801 1 93.71 784 MET B O 1
ATOM 13091 N N . ILE B 1 785 ? 9.934 10.668 16.377 1 94.55 785 ILE B N 1
ATOM 13092 C CA . ILE B 1 785 ? 9.077 11.648 15.719 1 94.55 785 ILE B CA 1
ATOM 13093 C C . ILE B 1 785 ? 9.731 12.119 14.423 1 94.55 785 ILE B C 1
ATOM 13095 O O . ILE B 1 785 ? 9.053 12.306 13.41 1 94.55 785 ILE B O 1
ATOM 13099 N N . LEU B 1 786 ? 11.018 12.283 14.476 1 94.05 786 LEU B N 1
ATOM 13100 C CA . LEU B 1 786 ? 11.752 12.656 13.271 1 94.05 786 LEU B CA 1
ATOM 13101 C C . LEU B 1 786 ? 11.606 11.587 12.193 1 94.05 786 LEU B C 1
ATOM 13103 O O . LEU B 1 786 ? 11.382 11.906 11.023 1 94.05 786 LEU B O 1
ATOM 13107 N N . ALA B 1 787 ? 11.748 10.381 12.601 1 91.69 787 ALA B N 1
ATOM 13108 C CA . ALA B 1 787 ? 11.563 9.272 11.669 1 91.69 787 ALA B CA 1
ATOM 13109 C C . ALA B 1 787 ? 10.149 9.267 11.096 1 91.69 787 ALA B C 1
ATOM 13111 O O . ALA B 1 787 ? 9.958 9.037 9.899 1 91.69 787 ALA B O 1
ATOM 13112 N N . GLY B 1 788 ? 9.196 9.502 12.021 1 88.92 788 GLY B N 1
ATOM 13113 C CA . GLY B 1 788 ? 7.818 9.58 11.565 1 88.92 788 GLY B CA 1
ATOM 13114 C C . GLY B 1 788 ? 7.575 10.721 10.595 1 88.92 788 GLY B C 1
ATOM 13115 O O . GLY B 1 788 ? 6.782 10.59 9.661 1 88.92 788 GLY B O 1
ATOM 13116 N N . PHE B 1 789 ? 8.191 11.816 10.804 1 92.03 789 PHE B N 1
ATOM 13117 C CA . PHE B 1 789 ? 8.083 12.966 9.914 1 92.03 789 PHE B CA 1
ATOM 13118 C C . PHE B 1 789 ? 8.591 12.621 8.52 1 92.03 789 PHE B C 1
ATOM 13120 O O . PHE B 1 789 ? 7.965 12.978 7.519 1 92.03 789 PHE B O 1
ATOM 13127 N N . ILE B 1 790 ? 9.679 11.94 8.46 1 91.21 790 ILE B N 1
ATOM 13128 C CA . ILE B 1 790 ? 10.25 11.515 7.187 1 91.21 790 ILE B CA 1
ATOM 13129 C C . ILE B 1 790 ? 9.29 10.557 6.485 1 91.21 790 ILE B C 1
ATOM 13131 O O . ILE B 1 790 ? 9.086 10.651 5.272 1 91.21 790 ILE B O 1
ATOM 13135 N N . GLU B 1 791 ? 8.773 9.69 7.268 1 86.16 791 GLU B N 1
ATOM 13136 C CA . GLU B 1 791 ? 7.799 8.755 6.713 1 86.16 791 GLU B CA 1
ATOM 13137 C C . GLU B 1 791 ? 6.626 9.495 6.075 1 86.16 791 GLU B C 1
ATOM 13139 O O . GLU B 1 791 ? 6.167 9.127 4.992 1 86.16 791 GLU B O 1
ATOM 13144 N N . GLU B 1 792 ? 6.152 10.503 6.748 1 85.76 792 GLU B N 1
ATOM 13145 C CA . GLU B 1 792 ? 5.034 11.284 6.227 1 85.76 792 GLU B CA 1
ATOM 13146 C C . GLU B 1 792 ? 5.438 12.059 4.976 1 85.76 792 GLU B C 1
ATOM 13148 O O . GLU B 1 792 ? 4.638 12.216 4.052 1 85.76 792 GLU B O 1
ATOM 13153 N N . LEU B 1 793 ? 6.592 12.574 4.998 1 88.43 793 LEU B N 1
ATOM 13154 C CA . LEU B 1 793 ? 7.086 13.277 3.819 1 88.43 793 LEU B CA 1
ATOM 13155 C C . LEU B 1 793 ? 7.141 12.343 2.614 1 88.43 793 LEU B C 1
ATOM 13157 O O . LEU B 1 793 ? 6.796 12.741 1.499 1 88.43 793 LEU B O 1
ATOM 13161 N N . VAL B 1 794 ? 7.608 11.152 2.864 1 83.61 794 VAL B N 1
ATOM 13162 C CA . VAL B 1 794 ? 7.698 10.155 1.802 1 83.61 794 VAL B CA 1
ATOM 13163 C C . VAL B 1 794 ? 6.302 9.839 1.27 1 83.61 794 VAL B C 1
ATOM 13165 O O . VAL B 1 794 ? 6.124 9.613 0.071 1 83.61 794 VAL B O 1
ATOM 13168 N N . SER B 1 795 ? 5.379 9.836 2.124 1 77.91 795 SER B N 1
ATOM 13169 C CA . SER B 1 795 ? 4.012 9.514 1.731 1 77.91 795 SER B CA 1
ATOM 13170 C C . SER B 1 795 ? 3.389 10.645 0.919 1 77.91 795 SER B C 1
ATOM 13172 O O . SER B 1 795 ? 2.517 10.408 0.08 1 77.91 795 SER B O 1
ATOM 13174 N N . THR B 1 796 ? 3.831 11.884 1.09 1 77.9 796 THR B N 1
ATOM 13175 C CA . THR B 1 796 ? 3.147 13.025 0.493 1 77.9 796 THR B CA 1
ATOM 13176 C C . THR B 1 796 ? 3.956 13.592 -0.671 1 77.9 796 THR B C 1
ATOM 13178 O O . THR B 1 796 ? 3.396 14.194 -1.589 1 77.9 796 THR B O 1
ATOM 13181 N N . ALA B 1 797 ? 5.234 13.389 -0.577 1 82.16 797 ALA B N 1
ATOM 13182 C CA . ALA B 1 797 ? 6.091 13.965 -1.61 1 82.16 797 ALA B CA 1
ATOM 13183 C C . ALA B 1 797 ? 6.097 13.098 -2.865 1 82.16 797 ALA B C 1
ATOM 13185 O O . ALA B 1 797 ? 6.059 11.868 -2.778 1 82.16 797 ALA B O 1
ATOM 13186 N N . ALA B 1 798 ? 6.103 13.73 -3.961 1 75.48 798 ALA B N 1
ATOM 13187 C CA . ALA B 1 798 ? 6.157 12.999 -5.225 1 75.48 798 ALA B CA 1
ATOM 13188 C C . ALA B 1 798 ? 7.575 12.517 -5.519 1 75.48 798 ALA B C 1
ATOM 13190 O O . ALA B 1 798 ? 7.767 11.42 -6.048 1 75.48 798 ALA B O 1
ATOM 13191 N N . ILE B 1 799 ? 8.587 13.362 -5.204 1 85.7 799 ILE B N 1
ATOM 13192 C CA . ILE B 1 799 ? 9.994 13.072 -5.46 1 85.7 799 ILE B CA 1
ATOM 13193 C C . ILE B 1 799 ? 10.82 13.383 -4.214 1 85.7 799 ILE B C 1
ATOM 13195 O O . ILE B 1 799 ? 10.631 14.424 -3.581 1 85.7 799 ILE B O 1
ATOM 13199 N N . MET B 1 800 ? 11.639 12.454 -3.871 1 86.62 800 MET B N 1
ATOM 13200 C CA . MET B 1 800 ? 12.495 12.643 -2.703 1 86.62 800 MET B CA 1
ATOM 13201 C C . MET B 1 800 ? 13.766 13.397 -3.077 1 86.62 800 MET B C 1
ATOM 13203 O O . MET B 1 800 ? 14.839 12.799 -3.183 1 86.62 800 MET B O 1
ATOM 13207 N N . GLU B 1 801 ? 13.697 14.661 -3.394 1 88.56 801 GLU B N 1
ATOM 13208 C CA . GLU B 1 801 ? 14.782 15.589 -3.698 1 88.56 801 GLU B CA 1
ATOM 13209 C C . GLU B 1 801 ? 14.779 16.776 -2.738 1 88.56 801 GLU B C 1
ATOM 13211 O O . GLU B 1 801 ? 13.716 17.29 -2.383 1 88.56 801 GLU B O 1
ATOM 13216 N N . THR B 1 802 ? 15.945 17.142 -2.337 1 90.74 802 THR B N 1
ATOM 13217 C CA . THR B 1 802 ? 16.14 18.07 -1.228 1 90.74 802 THR B CA 1
ATOM 13218 C C . THR B 1 802 ? 15.302 19.331 -1.424 1 90.74 802 THR B C 1
ATOM 13220 O O . THR B 1 802 ? 14.587 19.754 -0.514 1 90.74 802 THR B O 1
ATOM 13223 N N . LYS B 1 803 ? 15.335 19.989 -2.606 1 89.6 803 LYS B N 1
ATOM 13224 C CA . LYS B 1 803 ? 14.593 21.226 -2.835 1 89.6 803 LYS B CA 1
ATOM 13225 C C . LYS B 1 803 ? 13.089 20.972 -2.834 1 89.6 803 LYS B C 1
ATOM 13227 O O . LYS B 1 803 ? 12.317 21.788 -2.325 1 89.6 803 LYS B O 1
ATOM 13232 N N . LEU B 1 804 ? 12.737 19.887 -3.365 1 91.42 804 LEU B N 1
ATOM 13233 C CA . LEU B 1 804 ? 11.319 19.557 -3.459 1 91.42 804 LEU B CA 1
ATOM 13234 C C . LEU B 1 804 ? 10.765 19.145 -2.1 1 91.42 804 LEU B C 1
ATOM 13236 O O . LEU B 1 804 ? 9.601 19.411 -1.792 1 91.42 804 LEU B O 1
ATOM 13240 N N . LEU B 1 805 ? 11.609 18.502 -1.335 1 93.53 805 LEU B N 1
ATOM 13241 C CA . LEU B 1 805 ? 11.194 18.187 0.028 1 93.53 805 LEU B CA 1
ATOM 13242 C C . LEU B 1 805 ? 10.887 19.46 0.81 1 93.53 805 LEU B C 1
ATOM 13244 O O . LEU B 1 805 ? 9.884 19.527 1.526 1 93.53 805 LEU B O 1
ATOM 13248 N N . THR B 1 806 ? 11.796 20.419 0.658 1 94.91 806 THR B N 1
ATOM 13249 C CA . THR B 1 806 ? 11.567 21.711 1.295 1 94.91 806 THR B CA 1
ATOM 13250 C C . THR B 1 806 ? 10.248 22.319 0.826 1 94.91 806 THR B C 1
ATOM 13252 O O . THR B 1 806 ? 9.454 22.795 1.64 1 94.91 806 THR B O 1
ATOM 13255 N N . GLN B 1 807 ? 10.088 22.276 -0.444 1 92.11 807 GLN B N 1
ATOM 13256 C CA . GLN B 1 807 ? 8.858 22.818 -1.011 1 92.11 807 GLN B CA 1
ATOM 13257 C C . GLN B 1 807 ? 7.634 22.075 -0.482 1 92.11 807 GLN B C 1
ATOM 13259 O O . GLN B 1 807 ? 6.608 22.691 -0.185 1 92.11 807 GLN B O 1
ATOM 13264 N N . ASP B 1 808 ? 7.762 20.78 -0.393 1 91.67 808 ASP B N 1
ATOM 13265 C CA . ASP B 1 808 ? 6.647 19.954 0.062 1 91.67 808 ASP B CA 1
ATOM 13266 C C . ASP B 1 808 ? 6.248 20.31 1.493 1 91.67 808 ASP B C 1
ATOM 13268 O O . ASP B 1 808 ? 5.062 20.324 1.826 1 91.67 808 ASP B O 1
ATOM 13272 N N . VAL B 1 809 ? 7.211 20.535 2.317 1 94.29 809 VAL B N 1
ATOM 13273 C CA . VAL B 1 809 ? 6.927 20.9 3.7 1 94.29 809 VAL B CA 1
ATOM 13274 C C . VAL B 1 809 ? 6.105 22.186 3.737 1 94.29 809 VAL B C 1
ATOM 13276 O O . VAL B 1 809 ? 5.103 22.27 4.451 1 94.29 809 VAL B O 1
ATOM 13279 N N . TYR B 1 810 ? 6.519 23.181 2.961 1 92.64 810 TYR B N 1
ATOM 13280 C CA . TYR B 1 810 ? 5.85 24.476 3.006 1 92.64 810 TYR B CA 1
ATOM 13281 C C . TYR B 1 810 ? 4.535 24.438 2.236 1 92.64 810 TYR B C 1
ATOM 13283 O O . TYR B 1 810 ? 3.603 25.181 2.55 1 92.64 810 TYR B O 1
ATOM 13291 N N . THR B 1 811 ? 4.447 23.545 1.258 1 88.95 811 THR B N 1
ATOM 13292 C CA . THR B 1 811 ? 3.182 23.345 0.56 1 88.95 811 THR B CA 1
ATOM 13293 C C . THR B 1 811 ? 2.148 22.709 1.485 1 88.95 811 THR B C 1
ATOM 13295 O O . THR B 1 811 ? 0.985 23.116 1.498 1 88.95 811 THR B O 1
ATOM 13298 N N . ASN B 1 812 ? 2.546 21.78 2.253 1 88.41 812 ASN B N 1
ATOM 13299 C CA . ASN B 1 812 ? 1.63 21.103 3.166 1 88.41 812 ASN B CA 1
ATOM 13300 C C . ASN B 1 812 ? 1.313 21.966 4.384 1 88.41 812 ASN B C 1
ATOM 13302 O O . ASN B 1 812 ? 0.204 21.909 4.918 1 88.41 812 ASN B O 1
ATOM 13306 N N . GLY B 1 813 ? 2.322 22.79 4.839 1 89.61 813 GLY B N 1
ATOM 13307 C CA . GLY B 1 813 ? 2.12 23.719 5.939 1 89.61 813 GLY B CA 1
ATOM 13308 C C . GLY B 1 813 ? 2.166 23.051 7.301 1 89.61 813 GLY B C 1
ATOM 13309 O O . GLY B 1 813 ? 2.537 23.68 8.294 1 89.61 813 GLY B O 1
ATOM 13310 N N . ALA B 1 814 ? 1.664 21.765 7.417 1 90.46 814 ALA B N 1
ATOM 13311 C CA . ALA B 1 814 ? 1.715 20.954 8.631 1 90.46 814 ALA B CA 1
ATOM 13312 C C . ALA B 1 814 ? 1.73 19.465 8.295 1 90.46 814 ALA B C 1
ATOM 13314 O O . ALA B 1 814 ? 1.167 19.046 7.281 1 90.46 814 ALA B O 1
ATOM 13315 N N . LEU B 1 815 ? 2.409 18.731 9.063 1 89.76 815 LEU B N 1
ATOM 13316 C CA . LEU B 1 815 ? 2.475 17.285 8.883 1 89.76 815 LEU B CA 1
ATOM 13317 C C . LEU B 1 815 ? 2.163 16.56 10.188 1 89.76 815 LEU B C 1
ATOM 13319 O O . LEU B 1 815 ? 2.597 16.987 11.26 1 89.76 815 LEU B O 1
ATOM 13323 N N . THR B 1 816 ? 1.415 15.491 10.174 1 87.78 816 THR B N 1
ATOM 13324 C CA . THR B 1 816 ? 1.047 14.703 11.345 1 87.78 816 THR B CA 1
ATOM 13325 C C . THR B 1 816 ? 1.547 13.268 11.209 1 87.78 816 THR B C 1
ATOM 13327 O O . THR B 1 816 ? 1.329 12.624 10.181 1 87.78 816 THR B O 1
ATOM 13330 N N . THR B 1 817 ? 2.208 12.857 12.179 1 84.41 817 THR B N 1
ATOM 13331 C CA . THR B 1 817 ? 2.643 11.466 12.236 1 84.41 817 THR B CA 1
ATOM 13332 C C . THR B 1 817 ? 2.271 10.837 13.576 1 84.41 817 THR B C 1
ATOM 13334 O O . THR B 1 817 ? 2.603 11.376 14.634 1 84.41 817 THR B O 1
ATOM 13337 N N . TYR B 1 818 ? 1.577 9.783 13.584 1 83.32 818 TYR B N 1
ATOM 13338 C CA . TYR B 1 818 ? 1.162 9.045 14.771 1 83.32 818 TYR B CA 1
ATOM 13339 C C . TYR B 1 818 ? 0.459 9.961 15.766 1 83.32 818 TYR B C 1
ATOM 13341 O O . TYR B 1 818 ? 0.788 9.966 16.954 1 83.32 818 TYR B O 1
ATOM 13349 N N . GLY B 1 819 ? -0.313 10.799 15.301 1 85.23 819 GLY B N 1
ATOM 13350 C CA . GLY B 1 819 ? -1.1 11.67 16.16 1 85.23 819 GLY B CA 1
ATOM 13351 C C . GLY B 1 819 ? -0.33 12.883 16.646 1 85.23 819 GLY B C 1
ATOM 13352 O O . GLY B 1 819 ? -0.799 13.612 17.522 1 85.23 819 GLY B O 1
ATOM 13353 N N . PHE B 1 820 ? 0.851 13.066 16.152 1 91.82 820 PHE B N 1
ATOM 13354 C CA . PHE B 1 820 ? 1.68 14.208 16.517 1 91.82 820 PHE B CA 1
ATOM 13355 C C . PHE B 1 820 ? 1.805 15.182 15.352 1 91.82 820 PHE B C 1
ATOM 13357 O O . PHE B 1 820 ? 2.445 14.873 14.344 1 91.82 820 PHE B O 1
ATOM 13364 N N . THR B 1 821 ? 1.241 16.356 15.485 1 90.77 821 THR B N 1
ATOM 13365 C CA . THR B 1 821 ? 1.2 17.326 14.396 1 90.77 821 THR B CA 1
ATOM 13366 C C . THR B 1 821 ? 2.33 18.341 14.533 1 90.77 821 THR B C 1
ATOM 13368 O O . THR B 1 821 ? 2.531 18.914 15.606 1 90.77 821 THR B O 1
ATOM 13371 N N . MET B 1 822 ? 3.02 18.535 13.445 1 93.4 822 MET B N 1
ATOM 13372 C CA . MET B 1 822 ? 4.116 19.498 13.391 1 93.4 822 MET B CA 1
ATOM 13373 C C . MET B 1 822 ? 3.828 20.592 12.368 1 93.4 822 MET B C 1
ATOM 13375 O O . MET B 1 822 ? 3.393 20.305 11.252 1 93.4 822 MET B O 1
ATOM 13379 N N . GLY B 1 823 ? 4.172 21.847 12.662 1 90.65 823 GLY B N 1
ATOM 13380 C CA . GLY B 1 823 ? 3.876 23.041 11.887 1 90.65 823 GLY B CA 1
ATOM 13381 C C . GLY B 1 823 ? 3.398 24.202 12.738 1 90.65 823 GLY B C 1
ATOM 13382 O O . GLY B 1 823 ? 3.224 24.06 13.95 1 90.65 823 GLY B O 1
ATOM 13383 N N . THR B 1 824 ? 3.375 25.361 12.259 1 88.32 824 THR B N 1
ATOM 13384 C CA . THR B 1 824 ? 3.068 25.736 10.883 1 88.32 824 THR B CA 1
ATOM 13385 C C . THR B 1 824 ? 4.347 26.02 10.101 1 88.32 824 THR B C 1
ATOM 13387 O O . THR B 1 824 ? 5.27 26.652 10.619 1 88.32 824 THR B O 1
ATOM 13390 N N . PHE B 1 825 ? 4.464 25.578 8.923 1 92.93 825 PHE B N 1
ATOM 13391 C CA . PHE B 1 825 ? 5.504 25.887 7.95 1 92.93 825 PHE B CA 1
ATOM 13392 C C . PHE B 1 825 ? 4.954 26.755 6.825 1 92.93 825 PHE B C 1
ATOM 13394 O O . PHE B 1 825 ? 4.089 26.318 6.063 1 92.93 825 PHE B O 1
ATOM 13401 N N . GLU B 1 826 ? 5.382 27.998 6.81 1 91.09 826 GLU B N 1
ATOM 13402 C CA . GLU B 1 826 ? 4.962 28.946 5.782 1 91.09 826 GLU B CA 1
ATOM 13403 C C . GLU B 1 826 ? 6.141 29.773 5.279 1 91.09 826 GLU B C 1
ATOM 13405 O O . GLU B 1 826 ? 6.884 30.352 6.074 1 91.09 826 GLU B O 1
ATOM 13410 N N . TRP B 1 827 ? 6.343 29.724 3.974 1 91.69 827 TRP B N 1
ATOM 13411 C CA . TRP B 1 827 ? 7.44 30.472 3.368 1 91.69 827 TRP B CA 1
ATOM 13412 C C . TRP B 1 827 ? 7.036 31.025 2.006 1 91.69 827 TRP B C 1
ATOM 13414 O O . TRP B 1 827 ? 7.017 30.293 1.013 1 91.69 827 TRP B O 1
ATOM 13424 N N . GLY B 1 828 ? 6.699 32.347 1.957 1 87.92 828 GLY B N 1
ATOM 13425 C CA . GLY B 1 828 ? 6.342 32.951 0.683 1 87.92 828 GLY B CA 1
ATOM 13426 C C . GLY B 1 828 ? 5.691 34.313 0.829 1 87.92 828 GLY B C 1
ATOM 13427 O O . GLY B 1 828 ? 5.555 34.825 1.943 1 87.92 828 GLY B O 1
ATOM 13428 N N . CYS B 1 829 ? 5.564 34.983 -0.29 1 89.1 829 CYS B N 1
ATOM 13429 C CA . CYS B 1 829 ? 4.974 36.316 -0.343 1 89.1 829 CYS B CA 1
ATOM 13430 C C . CYS B 1 829 ? 3.637 36.292 -1.074 1 89.1 829 CYS B C 1
ATOM 13432 O O . CYS B 1 829 ? 3.444 35.498 -1.997 1 89.1 829 CYS B O 1
ATOM 13434 N N . THR B 1 830 ? 2.676 36.951 -0.664 1 87.21 830 THR B N 1
ATOM 13435 C CA . THR B 1 830 ? 1.38 37.129 -1.309 1 87.21 830 THR B CA 1
ATOM 13436 C C . THR B 1 830 ? 1.241 38.543 -1.865 1 87.21 830 THR B C 1
ATOM 13438 O O . THR B 1 830 ? 1.514 39.52 -1.165 1 87.21 830 THR B O 1
ATOM 13441 N N . ALA B 1 831 ? 0.928 38.615 -3.205 1 87.75 831 ALA B N 1
ATOM 13442 C CA . ALA B 1 831 ? 0.634 39.909 -3.814 1 87.75 831 ALA B CA 1
ATOM 13443 C C . ALA B 1 831 ? -0.727 40.431 -3.363 1 87.75 831 ALA B C 1
ATOM 13445 O O . ALA B 1 831 ? -1.737 39.732 -3.479 1 87.75 831 ALA B O 1
ATOM 13446 N N . THR B 1 832 ? -0.727 41.506 -2.733 1 88.21 832 THR B N 1
ATOM 13447 C CA . THR B 1 832 ? -1.973 42.118 -2.283 1 88.21 832 THR B CA 1
ATOM 13448 C C . THR B 1 832 ? -2.189 43.466 -2.964 1 88.21 832 THR B C 1
ATOM 13450 O O . THR B 1 832 ? -1.307 43.96 -3.669 1 88.21 832 THR B O 1
ATOM 13453 N N . THR B 1 833 ? -3.37 44.028 -2.878 1 81.66 833 THR B N 1
ATOM 13454 C CA . THR B 1 833 ? -3.687 45.341 -3.431 1 81.66 833 THR B CA 1
ATOM 13455 C C . THR B 1 833 ? -2.782 46.413 -2.831 1 81.66 833 THR B C 1
ATOM 13457 O O . THR B 1 833 ? -2.53 47.443 -3.46 1 81.66 833 THR B O 1
ATOM 13460 N N . SER B 1 834 ? -2.232 46.147 -1.589 1 80.94 834 SER B N 1
ATOM 13461 C CA . SER B 1 834 ? -1.365 47.108 -0.916 1 80.94 834 SER B CA 1
ATOM 13462 C C . SER B 1 834 ? 0.107 46.777 -1.14 1 80.94 834 SER B C 1
ATOM 13464 O O . SER B 1 834 ? 0.989 47.445 -0.596 1 80.94 834 SER B O 1
ATOM 13466 N N . GLY B 1 835 ? 0.348 45.807 -1.837 1 83.68 835 GLY B N 1
ATOM 13467 C CA . GLY B 1 835 ? 1.718 45.401 -2.105 1 83.68 835 GLY B CA 1
ATOM 13468 C C . GLY B 1 835 ? 1.99 43.951 -1.752 1 83.68 835 GLY B C 1
ATOM 13469 O O . GLY B 1 835 ? 1.074 43.214 -1.381 1 83.68 835 GLY B O 1
ATOM 13470 N N . LYS B 1 836 ? 3.221 43.638 -1.804 1 89.08 836 LYS B N 1
ATOM 13471 C CA . LYS B 1 836 ? 3.625 42.26 -1.54 1 89.08 836 LYS B CA 1
ATOM 13472 C C . LYS B 1 836 ? 3.85 42.028 -0.049 1 89.08 836 LYS B C 1
ATOM 13474 O O . LYS B 1 836 ? 4.568 42.791 0.602 1 89.08 836 LYS B O 1
ATOM 13479 N N . GLN B 1 837 ? 3.217 41.128 0.62 1 87.48 837 GLN B N 1
ATOM 13480 C CA . GLN B 1 837 ? 3.401 40.741 2.015 1 87.48 837 GLN B CA 1
ATOM 13481 C C . GLN B 1 837 ? 3.987 39.336 2.124 1 87.48 837 GLN B C 1
ATOM 13483 O O . GLN B 1 837 ? 3.44 38.385 1.563 1 87.48 837 GLN B O 1
ATOM 13488 N N . CYS B 1 838 ? 5.123 39.232 2.869 1 88.92 838 CYS B N 1
ATOM 13489 C CA . CYS B 1 838 ? 5.823 37.956 2.961 1 88.92 838 CYS B CA 1
ATOM 13490 C C . CYS B 1 838 ? 5.729 37.382 4.369 1 88.92 838 CYS B C 1
ATOM 13492 O O . CYS B 1 838 ? 5.753 38.128 5.35 1 88.92 838 CYS B O 1
ATOM 13494 N N . GLU B 1 839 ? 5.473 36.155 4.487 1 87.01 839 GLU B N 1
ATOM 13495 C CA . GLU B 1 839 ? 5.453 35.42 5.748 1 87.01 839 GLU B CA 1
ATOM 13496 C C . GLU B 1 839 ? 6.475 34.286 5.741 1 87.01 839 GLU B C 1
ATOM 13498 O O . GLU B 1 839 ? 6.538 33.506 4.789 1 87.01 839 GLU B O 1
ATOM 13503 N N . TYR B 1 840 ? 7.315 34.232 6.842 1 90.94 840 TYR B N 1
ATOM 13504 C CA . TYR B 1 840 ? 8.307 33.177 7.011 1 90.94 840 TYR B CA 1
ATOM 13505 C C . TYR B 1 840 ? 8.151 32.492 8.363 1 90.94 840 TYR B C 1
ATOM 13507 O O . TYR B 1 840 ? 8.631 32.998 9.381 1 90.94 840 TYR B O 1
ATOM 13515 N N . LYS B 1 841 ? 7.449 31.398 8.42 1 91.42 841 LYS B N 1
ATOM 13516 C CA . LYS B 1 841 ? 7.246 30.613 9.634 1 91.42 841 LYS B CA 1
ATOM 13517 C C . LYS B 1 841 ? 7.855 29.221 9.496 1 91.42 841 LYS B C 1
ATOM 13519 O O . LYS B 1 841 ? 7.519 28.479 8.571 1 91.42 841 LYS B O 1
ATOM 13524 N N . ASN B 1 842 ? 8.772 28.913 10.223 1 94.48 842 ASN B N 1
ATOM 13525 C CA . ASN B 1 842 ? 9.429 27.613 10.303 1 94.48 842 ASN B CA 1
ATOM 13526 C C . ASN B 1 842 ? 9.431 27.073 11.73 1 94.48 842 ASN B C 1
ATOM 13528 O O . ASN B 1 842 ? 10.494 26.823 12.302 1 94.48 842 ASN B O 1
ATOM 13532 N N . TYR B 1 843 ? 8.264 26.9 12.326 1 94.37 843 TYR B N 1
ATOM 13533 C CA . TYR B 1 843 ? 8.057 26.467 13.703 1 94.37 843 TYR B CA 1
ATOM 13534 C C . TYR B 1 843 ? 7.286 25.153 13.752 1 94.37 843 TYR B C 1
ATOM 13536 O O . TYR B 1 843 ? 6.055 25.151 13.824 1 94.37 843 TYR B O 1
ATOM 13544 N N . GLY B 1 844 ? 7.964 24.053 13.777 1 93.93 844 GLY B N 1
ATOM 13545 C CA . GLY B 1 844 ? 7.334 22.742 13.761 1 93.93 844 GLY B CA 1
ATOM 13546 C C . GLY B 1 844 ? 6.714 22.363 15.093 1 93.93 844 GLY B C 1
ATOM 13547 O O . GLY B 1 844 ? 5.754 21.591 15.139 1 93.93 844 GLY B O 1
ATOM 13548 N N . ALA B 1 845 ? 7.204 22.954 16.165 1 95.68 845 ALA B N 1
ATOM 13549 C CA . ALA B 1 845 ? 6.717 22.578 17.49 1 95.68 845 ALA B CA 1
ATOM 13550 C C . ALA B 1 845 ? 5.385 23.257 17.798 1 95.68 845 ALA B C 1
ATOM 13552 O O . ALA B 1 845 ? 5.237 24.465 17.601 1 95.68 845 ALA B O 1
ATOM 13553 N N . SER B 1 846 ? 4.453 22.53 18.135 1 91.17 846 SER B N 1
ATOM 13554 C CA . SER B 1 846 ? 3.149 23.012 18.581 1 91.17 846 SER B CA 1
ATOM 13555 C C . SER B 1 846 ? 2.816 22.495 19.976 1 91.17 846 SER B C 1
ATOM 13557 O O . SER B 1 846 ? 3.433 21.54 20.454 1 91.17 846 SER B O 1
ATOM 13559 N N . LYS B 1 847 ? 2.029 23.207 20.645 1 90.67 847 LYS B N 1
ATOM 13560 C CA . LYS B 1 847 ? 1.551 22.786 21.959 1 90.67 847 LYS B CA 1
ATOM 13561 C C . LYS B 1 847 ? 2.707 22.649 22.946 1 90.67 847 LYS B C 1
ATOM 13563 O O . LYS B 1 847 ? 2.868 21.604 23.58 1 90.67 847 LYS B O 1
ATOM 13568 N N . ILE B 1 848 ? 3.432 23.748 23.013 1 95.9 848 ILE B N 1
ATOM 13569 C CA . ILE B 1 848 ? 4.603 23.761 23.883 1 95.9 848 ILE B CA 1
ATOM 13570 C C . ILE B 1 848 ? 4.171 24.015 25.326 1 95.9 848 ILE B C 1
ATOM 13572 O O . ILE B 1 848 ? 3.339 24.887 25.587 1 95.9 848 ILE B O 1
ATOM 13576 N N . GLU B 1 849 ? 4.67 23.278 26.237 1 94.71 849 GLU B N 1
ATOM 13577 C CA . GLU B 1 849 ? 4.373 23.466 27.654 1 94.71 849 GLU B CA 1
ATOM 13578 C C . GLU B 1 849 ? 5.654 23.563 28.477 1 94.71 849 GLU B C 1
ATOM 13580 O O . GLU B 1 849 ? 6.706 23.074 28.059 1 94.71 849 GLU B O 1
ATOM 13585 N N . ALA B 1 850 ? 5.561 24.212 29.597 1 94.95 850 ALA B N 1
ATOM 13586 C CA . ALA B 1 850 ? 6.622 24.165 30.599 1 94.95 850 ALA B CA 1
ATOM 13587 C C . ALA B 1 850 ? 6.551 22.876 31.413 1 94.95 850 ALA B C 1
ATOM 13589 O O . ALA B 1 850 ? 5.484 22.506 31.91 1 94.95 850 ALA B O 1
ATOM 13590 N N . LEU B 1 851 ? 7.625 22.183 31.447 1 96.09 851 LEU B N 1
ATOM 13591 C CA . LEU B 1 851 ? 7.684 20.862 32.063 1 96.09 851 LEU B CA 1
ATOM 13592 C C . LEU B 1 851 ? 8.604 20.87 33.279 1 96.09 851 LEU B C 1
ATOM 13594 O O . LEU B 1 851 ? 9.796 21.161 33.159 1 96.09 851 LEU B O 1
ATOM 13598 N N . SER B 1 852 ? 8.098 20.548 34.449 1 95.56 852 SER B N 1
ATOM 13599 C CA . SER B 1 852 ? 8.912 20.501 35.659 1 95.56 852 SER B CA 1
ATOM 13600 C C . SER B 1 852 ? 9.576 19.138 35.826 1 95.56 852 SER B C 1
ATOM 13602 O O . SER B 1 852 ? 9.076 18.132 35.318 1 95.56 852 SER B O 1
ATOM 13604 N N . MET B 1 853 ? 10.674 19.128 36.493 1 97.12 853 MET B N 1
ATOM 13605 C CA . MET B 1 853 ? 11.332 17.865 36.813 1 97.12 853 MET B CA 1
ATOM 13606 C C . MET B 1 853 ? 10.434 16.987 37.678 1 97.12 853 MET B C 1
ATOM 13608 O O . MET B 1 853 ? 10.488 15.759 37.589 1 97.12 853 MET B O 1
ATOM 13612 N N . GLU B 1 854 ? 9.593 17.676 38.462 1 96.69 854 GLU B N 1
ATOM 13613 C CA . GLU B 1 854 ? 8.649 16.919 39.279 1 96.69 854 GLU B CA 1
ATOM 13614 C C . GLU B 1 854 ? 7.736 16.058 38.412 1 96.69 854 GLU B C 1
ATOM 13616 O O . GLU B 1 854 ? 7.539 14.874 38.694 1 96.69 854 GLU B O 1
ATOM 13621 N N . ARG B 1 855 ? 7.208 16.665 37.375 1 96.24 855 ARG B N 1
ATOM 13622 C CA . ARG B 1 855 ? 6.298 15.949 36.487 1 96.24 855 ARG B CA 1
ATOM 13623 C C . ARG B 1 855 ? 7.044 14.903 35.665 1 96.24 855 ARG B C 1
ATOM 13625 O O . ARG B 1 855 ? 6.49 13.852 35.339 1 96.24 855 ARG B O 1
ATOM 13632 N N . ILE B 1 856 ? 8.296 15.113 35.238 1 97.55 856 ILE B N 1
ATOM 13633 C CA . ILE B 1 856 ? 9.103 14.141 34.508 1 97.55 856 ILE B CA 1
ATOM 13634 C C . ILE B 1 856 ? 9.26 12.871 35.341 1 97.55 856 ILE B C 1
ATOM 13636 O O . ILE B 1 856 ? 9.19 11.76 34.81 1 97.55 856 ILE B O 1
ATOM 13640 N N . LEU B 1 857 ? 9.421 13.064 36.639 1 97.16 857 LEU B N 1
ATOM 13641 C CA . LEU B 1 857 ? 9.673 11.952 37.549 1 97.16 857 LEU B CA 1
ATOM 13642 C C . LEU B 1 857 ? 8.366 11.292 37.975 1 97.16 857 LEU B C 1
ATOM 13644 O O . LEU B 1 857 ? 8.349 10.113 38.337 1 97.16 857 LEU B O 1
ATOM 13648 N N . ASP B 1 858 ? 7.239 12.125 37.992 1 96.62 858 ASP B N 1
ATOM 13649 C CA . ASP B 1 858 ? 5.906 11.65 38.351 1 96.62 858 ASP B CA 1
ATOM 13650 C C . ASP B 1 858 ? 4.852 12.194 37.389 1 96.62 858 ASP B C 1
ATOM 13652 O O . ASP B 1 858 ? 4.356 13.308 37.569 1 96.62 858 ASP B O 1
ATOM 13656 N N . PRO B 1 859 ? 4.455 11.418 36.454 1 95.2 859 PRO B N 1
ATOM 13657 C CA . PRO B 1 859 ? 3.549 11.878 35.399 1 95.2 859 PRO B CA 1
ATOM 13658 C C . PRO B 1 859 ? 2.175 12.277 35.933 1 95.2 859 PRO B C 1
ATOM 13660 O O . PRO B 1 859 ? 1.368 12.855 35.201 1 95.2 859 PRO B O 1
ATOM 13663 N N . THR B 1 860 ? 1.893 12.044 37.191 1 93.82 860 THR B N 1
ATOM 13664 C CA . THR B 1 860 ? 0.586 12.375 37.747 1 93.82 860 THR B CA 1
ATOM 13665 C C . THR B 1 860 ? 0.526 13.846 38.149 1 93.82 860 THR B C 1
ATOM 13667 O O . THR B 1 860 ? -0.556 14.386 38.386 1 93.82 860 THR B O 1
ATOM 13670 N N . VAL B 1 861 ? 1.73 14.503 38.259 1 94.7 861 VAL B N 1
ATOM 13671 C CA . VAL B 1 861 ? 1.787 15.925 38.582 1 94.7 861 VAL B CA 1
ATOM 13672 C C . VAL B 1 861 ? 1.146 16.736 37.458 1 94.7 861 VAL B C 1
ATOM 13674 O O . VAL B 1 861 ? 1.466 16.54 36.283 1 94.7 861 VAL B O 1
ATOM 13677 N N . PRO B 1 862 ? 0.2 17.551 37.746 1 91.7 862 PRO B N 1
ATOM 13678 C CA . PRO B 1 862 ? -0.464 18.347 36.71 1 91.7 862 PRO B CA 1
ATOM 13679 C C . PRO B 1 862 ? 0.499 19.271 35.969 1 91.7 862 PRO B C 1
ATOM 13681 O O . PRO B 1 862 ? 1.551 19.631 36.504 1 91.7 862 PRO B O 1
ATOM 13684 N N . GLN B 1 863 ? 0.102 19.728 34.829 1 93.06 863 GLN B N 1
ATOM 13685 C CA . GLN B 1 863 ? 0.886 20.665 34.031 1 93.06 863 GLN B CA 1
ATOM 13686 C C . GLN B 1 863 ? 0.843 22.068 34.63 1 93.06 863 GLN B C 1
ATOM 13688 O O . GLN B 1 863 ? -0.11 22.421 35.327 1 93.06 863 GLN B O 1
ATOM 13693 N N . VAL B 1 864 ? 1.871 22.806 34.353 1 90.08 864 VAL B N 1
ATOM 13694 C CA . VAL B 1 864 ? 1.96 24.172 34.857 1 90.08 864 VAL B CA 1
ATOM 13695 C C . VAL B 1 864 ? 0.919 25.049 34.163 1 90.08 864 VAL B C 1
ATOM 13697 O O . VAL B 1 864 ? 0.299 25.906 34.797 1 90.08 864 VAL B O 1
ATOM 13700 N N . HIS B 1 865 ? 0.724 24.901 32.896 1 89.1 865 HIS B N 1
ATOM 13701 C CA . HIS B 1 865 ? -0.265 25.552 32.044 1 89.1 865 HIS B CA 1
ATOM 13702 C C . HIS B 1 865 ? -0.635 24.67 30.856 1 89.1 865 HIS B C 1
ATOM 13704 O O . HIS B 1 865 ? 0.099 23.739 30.516 1 89.1 865 HIS B O 1
ATOM 13710 N N . PRO B 1 866 ? -1.737 24.924 30.263 1 88.83 866 PRO B N 1
ATOM 13711 C CA . PRO B 1 866 ? -2.046 24.165 29.049 1 88.83 866 PRO B CA 1
ATOM 13712 C C . PRO B 1 866 ? -1.042 24.414 27.925 1 88.83 866 PRO B C 1
ATOM 13714 O O . PRO B 1 866 ? -0.563 25.538 27.759 1 88.83 866 PRO B O 1
ATOM 13717 N N . PRO B 1 867 ? -0.757 23.335 27.175 1 90.86 867 PRO B N 1
ATOM 13718 C CA . PRO B 1 867 ? 0.139 23.528 26.032 1 90.86 867 PRO B CA 1
ATOM 13719 C C . PRO B 1 867 ? -0.387 24.561 25.038 1 90.86 867 PRO B C 1
ATOM 13721 O O . PRO B 1 867 ? -1.598 24.659 24.828 1 90.86 867 PRO B O 1
ATOM 13724 N N . SER B 1 868 ? 0.478 25.314 24.525 1 88.93 868 SER B N 1
ATOM 13725 C CA . SER B 1 868 ? 0.071 26.38 23.615 1 88.93 868 SER B CA 1
ATOM 13726 C C . SER B 1 868 ? 1.046 26.515 22.451 1 88.93 868 SER B C 1
ATOM 13728 O O . SER B 1 868 ? 2.235 26.221 22.592 1 88.93 868 SER B O 1
ATOM 13730 N N . THR B 1 869 ? 0.531 26.871 21.329 1 87.96 869 THR B N 1
ATOM 13731 C CA . THR B 1 869 ? 1.333 27.188 20.152 1 87.96 869 THR B CA 1
ATOM 13732 C C . THR B 1 869 ? 1.49 28.698 19.996 1 87.96 869 THR B C 1
ATOM 13734 O O . THR B 1 869 ? 0.509 29.41 19.776 1 87.96 869 THR B O 1
ATOM 13737 N N . PRO B 1 870 ? 2.699 29.155 20.18 1 89.86 870 PRO B N 1
ATOM 13738 C CA . PRO B 1 870 ? 2.869 30.608 20.118 1 89.86 870 PRO B CA 1
ATOM 13739 C C . PRO B 1 870 ? 2.647 31.169 18.715 1 89.86 870 PRO B C 1
ATOM 13741 O O . PRO B 1 870 ? 3.027 30.535 17.726 1 89.86 870 PRO B O 1
ATOM 13744 N N . THR B 1 871 ? 2.08 32.321 18.552 1 81.15 871 THR B N 1
ATOM 13745 C CA . THR B 1 871 ? 1.86 32.988 17.274 1 81.15 871 THR B CA 1
ATOM 13746 C C . THR B 1 871 ? 3.16 33.587 16.745 1 81.15 871 THR B C 1
ATOM 13748 O O . THR B 1 871 ? 3.3 33.815 15.542 1 81.15 871 THR B O 1
ATOM 13751 N N . MET B 1 872 ? 4.098 33.922 17.55 1 87.62 872 MET B N 1
ATOM 13752 C CA . MET B 1 872 ? 5.381 34.558 17.265 1 87.62 872 MET B CA 1
ATOM 13753 C C . MET B 1 872 ? 5.179 35.95 16.676 1 87.62 872 MET B C 1
ATOM 13755 O O . MET B 1 872 ? 5.933 36.371 15.796 1 87.62 872 MET B O 1
ATOM 13759 N N . GLU B 1 873 ? 4.114 36.6 17.074 1 82.73 873 GLU B N 1
ATOM 13760 C CA . GLU B 1 873 ? 3.881 37.998 16.725 1 82.73 873 GLU B CA 1
ATOM 13761 C C . GLU B 1 873 ? 4.35 38.93 17.838 1 82.73 873 GLU B C 1
ATOM 13763 O O . GLU B 1 873 ? 3.93 38.793 18.989 1 82.73 873 GLU B O 1
ATOM 13768 N N . TYR B 1 874 ? 5.23 39.832 17.424 1 86.68 874 TYR B N 1
ATOM 13769 C CA . TYR B 1 874 ? 5.798 40.765 18.39 1 86.68 874 TYR B CA 1
ATOM 13770 C C . TYR B 1 874 ? 5.141 42.136 18.275 1 86.68 874 TYR B C 1
ATOM 13772 O O . TYR B 1 874 ? 4.861 42.606 17.171 1 86.68 874 TYR B O 1
ATOM 13780 N N . ARG B 1 875 ? 4.812 42.657 19.389 1 81.22 875 ARG B N 1
ATOM 13781 C CA . ARG B 1 875 ? 4.212 43.985 19.471 1 81.22 875 ARG B CA 1
ATOM 13782 C C . ARG B 1 875 ? 5.065 44.92 20.322 1 81.22 875 ARG B C 1
ATOM 13784 O O . ARG B 1 875 ? 5.723 44.48 21.267 1 81.22 875 ARG B O 1
ATOM 13791 N N . PRO B 1 876 ? 5.021 46.234 19.907 1 81.48 876 PRO B N 1
ATOM 13792 C CA . PRO B 1 876 ? 5.755 47.185 20.746 1 81.48 876 PRO B CA 1
ATOM 13793 C C . PRO B 1 876 ? 5.106 47.39 22.113 1 81.48 876 PRO B C 1
ATOM 13795 O O . PRO B 1 876 ? 3.894 47.21 22.257 1 81.48 876 PRO B O 1
ATOM 13798 N N . ARG B 1 877 ? 5.941 47.595 23.053 1 81.26 877 ARG B N 1
ATOM 13799 C CA . ARG B 1 877 ? 5.469 47.837 24.413 1 81.26 877 ARG B CA 1
ATOM 13800 C C . ARG B 1 877 ? 4.491 49.007 24.453 1 81.26 877 ARG B C 1
ATOM 13802 O O . ARG B 1 877 ? 4.697 50.018 23.778 1 81.26 877 ARG B O 1
ATOM 13809 N N . GLU B 1 878 ? 3.313 48.859 24.981 1 64.79 878 GLU B N 1
ATOM 13810 C CA . GLU B 1 878 ? 2.358 49.95 25.148 1 64.79 878 GLU B CA 1
ATOM 13811 C C . GLU B 1 878 ? 2.973 51.106 25.933 1 64.79 878 GLU B C 1
ATOM 13813 O O . GLU B 1 878 ? 3.651 50.888 26.94 1 64.79 878 GLU B O 1
ATOM 13818 N N . LYS B 1 879 ? 3.349 52.24 25.198 1 53.49 879 LYS B N 1
ATOM 13819 C CA . LYS B 1 879 ? 3.884 53.432 25.848 1 53.49 879 LYS B CA 1
ATOM 13820 C C . LYS B 1 879 ? 3.184 53.694 27.178 1 53.49 879 LYS B C 1
ATOM 13822 O O . LYS B 1 879 ? 1.967 53.887 27.218 1 53.49 879 LYS B O 1
ATOM 13827 N N . SER B 1 880 ? 3.538 53.071 28.123 1 43.34 880 SER B N 1
ATOM 13828 C CA . SER B 1 880 ? 3.132 53.778 29.333 1 43.34 880 SER B CA 1
ATOM 13829 C C . SER B 1 880 ? 3.572 55.238 29.294 1 43.34 880 SER B C 1
ATOM 13831 O O . SER B 1 880 ? 4.612 55.563 28.718 1 43.34 880 SER B O 1
ATOM 13833 N N . SER B 1 881 ? 2.742 56.227 29.155 1 39.35 881 SER B N 1
ATOM 13834 C CA . SER B 1 881 ? 3.027 57.656 29.23 1 39.35 881 SER B CA 1
ATOM 13835 C C . SER B 1 881 ? 4.273 57.928 30.068 1 39.35 881 SER B C 1
ATOM 13837 O O . SER B 1 881 ? 4.721 59.072 30.169 1 39.35 881 SER B O 1
ATOM 13839 N N . LEU B 1 882 ? 4.753 57.106 30.986 1 39.28 882 LEU B N 1
ATOM 13840 C CA . LEU B 1 882 ? 5.718 57.669 31.924 1 39.28 882 LEU B CA 1
ATOM 13841 C C . LEU B 1 882 ? 7.105 57.747 31.296 1 39.28 882 LEU B C 1
ATOM 13843 O O . LEU B 1 882 ? 7.934 58.56 31.711 1 39.28 882 LEU B O 1
ATOM 13847 N N . LEU B 1 883 ? 7.864 56.668 30.844 1 36.42 883 LEU B N 1
ATOM 13848 C CA . LEU B 1 883 ? 9.288 56.891 30.621 1 36.42 883 LEU B CA 1
ATOM 13849 C C . LEU B 1 883 ? 9.547 57.357 29.192 1 36.42 883 LEU B C 1
ATOM 13851 O O . LEU B 1 883 ? 8.935 56.852 28.249 1 36.42 883 LEU B O 1
ATOM 13855 N N . THR B 1 884 ? 10.051 58.628 28.994 1 37.44 884 THR B N 1
ATOM 13856 C CA . THR B 1 884 ? 10.498 59.311 27.785 1 37.44 884 THR B CA 1
ATOM 13857 C C . THR B 1 884 ? 11.473 58.439 26.999 1 37.44 884 THR B C 1
ATOM 13859 O O . THR B 1 884 ? 12.098 57.537 27.561 1 37.44 884 THR B O 1
ATOM 13862 N N . PRO B 1 885 ? 11.605 58.529 25.693 1 39.06 885 PRO B N 1
ATOM 13863 C CA . PRO B 1 885 ? 12.6 57.842 24.865 1 39.06 885 PRO B CA 1
ATOM 13864 C C . PRO B 1 885 ? 14.004 57.897 25.464 1 39.06 885 PRO B C 1
ATOM 13866 O O . PRO B 1 885 ? 14.767 56.935 25.346 1 39.06 885 PRO B O 1
ATOM 13869 N N . ALA B 1 886 ? 14.432 58.97 26.03 1 38.37 886 ALA B N 1
ATOM 13870 C CA . ALA B 1 886 ? 15.761 59.224 26.58 1 38.37 886 ALA B CA 1
ATOM 13871 C C . ALA B 1 886 ? 16.061 58.285 27.746 1 38.37 886 ALA B C 1
ATOM 13873 O O . ALA B 1 886 ? 17.191 57.818 27.9 1 38.37 886 ALA B O 1
ATOM 13874 N N . GLN B 1 887 ? 15.056 58.004 28.579 1 39.15 887 GLN B N 1
ATOM 13875 C CA . GLN B 1 887 ? 15.306 57.143 29.731 1 39.15 887 GLN B CA 1
ATOM 13876 C C . GLN B 1 887 ? 15.434 55.682 29.308 1 39.15 887 GLN B C 1
ATOM 13878 O O . GLN B 1 887 ? 16.155 54.909 29.942 1 39.15 887 GLN B O 1
ATOM 13883 N N . ARG B 1 888 ? 14.918 55.266 28.199 1 36.3 888 ARG B N 1
ATOM 13884 C CA . ARG B 1 888 ? 15.048 53.919 27.652 1 36.3 888 ARG B CA 1
ATOM 13885 C C . ARG B 1 888 ? 16.448 53.688 27.093 1 36.3 888 ARG B C 1
ATOM 13887 O O . ARG B 1 888 ? 17.042 52.63 27.31 1 36.3 888 ARG B O 1
ATOM 13894 N N . ASN B 1 889 ? 17.094 54.585 26.327 1 37.72 889 ASN B N 1
ATOM 13895 C CA . ASN B 1 889 ? 18.461 54.478 25.827 1 37.72 889 ASN B CA 1
ATOM 13896 C C . ASN B 1 889 ? 19.477 54.504 26.965 1 37.72 889 ASN B C 1
ATOM 13898 O O . ASN B 1 889 ? 20.565 53.939 26.844 1 37.72 889 ASN B O 1
ATOM 13902 N N . GLY B 1 890 ? 19.306 55.119 28.031 1 34.22 890 GLY B N 1
ATOM 13903 C CA . GLY B 1 890 ? 20.229 55.217 29.151 1 34.22 890 GLY B CA 1
ATOM 13904 C C . GLY B 1 890 ? 20.399 53.908 29.899 1 34.22 890 GLY B C 1
ATOM 13905 O O . GLY B 1 890 ? 21.471 53.633 30.443 1 34.22 890 GLY B O 1
ATOM 13906 N N . LEU B 1 891 ? 19.339 53.084 30.041 1 33.62 891 LEU B N 1
ATOM 13907 C CA . LEU B 1 891 ? 19.497 51.834 30.776 1 33.62 891 LEU B CA 1
ATOM 13908 C C . LEU B 1 891 ? 20.194 50.784 29.918 1 33.62 891 LEU B C 1
ATOM 13910 O O . LEU B 1 891 ? 20.805 49.851 30.444 1 33.62 891 LEU B O 1
ATOM 13914 N N . ILE B 1 892 ? 20.126 50.739 28.619 1 33.58 892 ILE B N 1
ATOM 13915 C CA . ILE B 1 892 ? 20.858 49.772 27.808 1 33.58 892 ILE B CA 1
ATOM 13916 C C . ILE B 1 892 ? 22.358 50.027 27.93 1 33.58 892 ILE B C 1
ATOM 13918 O O . ILE B 1 892 ? 23.15 49.085 28.012 1 33.58 892 ILE B O 1
ATOM 13922 N N . ALA B 1 893 ? 22.928 51.193 27.791 1 34.49 893 ALA B N 1
ATOM 13923 C CA . ALA B 1 893 ? 24.356 51.496 27.75 1 34.49 893 ALA B CA 1
ATOM 13924 C C . ALA B 1 893 ? 25.021 51.191 29.089 1 34.49 893 ALA B C 1
ATOM 13926 O O . ALA B 1 893 ? 26.237 50.996 29.156 1 34.49 893 ALA B O 1
ATOM 13927 N N . GLY B 1 894 ? 24.334 51.342 30.231 1 32.08 894 GLY B N 1
ATOM 13928 C CA . GLY B 1 894 ? 25.088 51.209 31.468 1 32.08 894 GLY B CA 1
ATOM 13929 C C . GLY B 1 894 ? 25.556 49.791 31.732 1 32.08 894 GLY B C 1
ATOM 13930 O O . GLY B 1 894 ? 26.494 49.574 32.502 1 32.08 894 GLY B O 1
ATOM 13931 N N . THR B 1 895 ? 24.725 48.764 31.38 1 32.92 895 THR B N 1
ATOM 13932 C CA . THR B 1 895 ? 25.142 47.47 31.908 1 32.92 895 THR B CA 1
ATOM 13933 C C . THR B 1 895 ? 26.191 46.829 31.003 1 32.92 895 THR B C 1
ATOM 13935 O O . THR B 1 895 ? 26.654 45.718 31.27 1 32.92 895 THR B O 1
ATOM 13938 N N . VAL B 1 896 ? 26.605 47.345 29.865 1 32.64 896 VAL B N 1
ATOM 13939 C CA . VAL B 1 896 ? 27.667 46.717 29.085 1 32.64 896 VAL B CA 1
ATOM 13940 C C . VAL B 1 896 ? 29.011 46.926 29.779 1 32.64 896 VAL B C 1
ATOM 13942 O O . VAL B 1 896 ? 30.054 46.524 29.259 1 32.64 896 VAL B O 1
ATOM 13945 N N . VAL B 1 897 ? 29.185 47.766 30.798 1 28.86 897 VAL B N 1
ATOM 13946 C CA . VAL B 1 897 ? 30.567 48.101 31.124 1 28.86 897 VAL B CA 1
ATOM 13947 C C . VAL B 1 897 ? 31.318 46.841 31.55 1 28.86 897 VAL B C 1
ATOM 13949 O O . VAL B 1 897 ? 32.541 46.763 31.413 1 28.86 897 VAL B O 1
ATOM 13952 N N . PHE B 1 898 ? 30.838 45.91 32.355 1 27.84 898 PHE B N 1
ATOM 13953 C CA . PHE B 1 898 ? 31.926 45.244 33.061 1 27.84 898 PHE B CA 1
ATOM 13954 C C . PHE B 1 898 ? 32.622 44.235 32.154 1 27.84 898 PHE B C 1
ATOM 13956 O O . PHE B 1 898 ? 33.715 43.76 32.47 1 27.84 898 PHE B O 1
ATOM 13963 N N . GLY B 1 899 ? 31.984 43.431 31.271 1 26.37 899 GLY B N 1
ATOM 13964 C CA . GLY B 1 899 ? 32.789 42.277 30.904 1 26.37 899 GLY B CA 1
ATOM 13965 C C . GLY B 1 899 ? 33.803 42.579 29.816 1 26.37 899 GLY B C 1
ATOM 13966 O O . GLY B 1 899 ? 33.46 42.612 28.633 1 26.37 899 GLY B O 1
ATOM 13967 N N . LEU B 1 900 ? 34.456 43.721 29.613 1 23.92 900 LEU B N 1
ATOM 13968 C CA . LEU B 1 900 ? 35.628 43.6 28.754 1 23.92 900 LEU B CA 1
ATOM 13969 C C . LEU B 1 900 ? 36.595 42.553 29.297 1 23.92 900 LEU B C 1
ATOM 13971 O O . LEU B 1 900 ? 37.784 42.83 29.468 1 23.92 900 LEU B O 1
ATOM 13975 N N . CYS B 1 901 ? 36.156 41.754 30.31 1 19.85 901 CYS B N 1
ATOM 13976 C CA . CYS B 1 901 ? 37.097 40.639 30.305 1 19.85 901 CYS B CA 1
ATOM 13977 C C . CYS B 1 901 ? 36.8 39.681 29.158 1 19.85 901 CYS B C 1
ATOM 13979 O O . CYS B 1 901 ? 35.637 39.404 28.86 1 19.85 901 CYS B O 1
#

Radius of gyration: 42.07 Å; Cα contacts (8 Å, |Δi|>4): 3292; chains: 2; bounding box: 116×121×102 Å

Foldseek 3Di:
DYYDDDDDDDDDDDDDYDYDDDDDDDDDYDDDDDDDDDDDPDDPDPPPPDPPPPDVPQAAAAEEEEQLADPAPQCRLLSVLLVLLLVLLCVVVVQAFAPRHHYHYDYFDVVVDDNVQLLRSQVVVCVVPVLHAAYEANEEQVNLVNQCPDPCSLVSLHAYFAHHYQACVSVAFDLRYFHAFAHNLQLLLLVVCCVCFPVQFQAEAEEEEPPGNWPPVSLVVQQVVCVLQPGDRYLYQYYHDDSVPLAGPPVSLCSRLVSLGQEYEYIYASHSNVLNVLLCQCQPPSRVNHAYEYELRCPQSNLVSLVVCCVVVSHPDDFFRYKYKFLDAQLPDPPALLSVVSQVSVQCCLQPVVPDPPDPDPPDDPPVDPPPPPDDPPSNPDHSVNCCLVRRSSVRSSSSSNSSSNVVSVLSNDPQQSPHSNSVSQSQAPQDWDDGSNPQIWDRHHEADDPVVLVVPGAYSASGTGFKMFMWTQDPSGTHTDPPSMDGDDRSDRHCVPPHAAHEAEEEEEQEPPQVLQNVLRVLLQVVQQVLQDCCVVLRYGYDYDYDYAYPVCRQVSLVVDVVTRPHLEYEEEDDPPHDNDLRQYEQYAYLWAAADDQDLSYFHQKFHPLQFLLCCLVCVVLLCVPDVAAQAEEEEAEADDPVRQVVSQVSNQLSCQQNQGDRYHYHYYYLPDACQPRDDLRHAYEYTHDDPPNLQVLLVSCVVRQRYAYEYEPSVCQSCVVVNLVNCVPPDLSSQQRYKYKTLDQLLLDPDPVSCVQFVLSVVVCVVPVDSVCSGPSSSVSSVSSQQVSQLSVQQSHSHSNSSSVSLQVVLWTDGRNRIFGRAHFAWDQDPVGIHTDGDNGGRAQMFMGTSSCSNPVVDDTSDTGGGDPSDTDGRDPPVPDDPVNVVVVVVPVPPDPPD/DDDDDDDDDDDDDDDDDDDDDDDYDDDYDDDDDPDDDDDDPDDPDPPPPPPPPPDVPQAAAAEEEEQLADPAPQCRLLSVLLVLLLVLLCVVVVQAFAPRHHYHYDYFDVVVDDNVQLLRSQVVVCVVPVLHAAYEANEEDVNLVNQCPDPCSLVSLHAYFAHHYQACVSVAFDLRYFHAFAHNLQLLLLVVCCVCFPVQFQAEAEEEEPPGNWPPVSLVVQQVVCVLQPGDRYLYQYYHDDSVPLAGPPVSLCSRLVSLGQEYEYIYASHSNVLNSLLCQCQPPSRVNHAYEYELRCPQSNLVSLVVCCVVVSHPDDFFRYKYKFLDAQLPDPPALLSVVSQVSVQCCLQPVVPDPPDPDPPDDPPVDPPPPPDPPPSNPDHSVNCCLVRRSSVRSSSSSNSSSNVVSVLSNDPQQSPHSNSVSVSQAPQDWDDGSNPQIWDRHHEADDPVVLVVPGAYSASGTGFKMFMWTQDPSGTHTDPPSMDGDDRSDRHCVPPHAAGEAEEEEEQEPPQVLQNVLRVLLQVVQQVLLPCPVPLRYGYDYDYDYAYPVCRQVSLCVDVVTRPHLEYEEEDDPPHDNDLRQYEAYAYLWAAADDQDLSYFHQKFHPLQFLLCCLVCVVLLCVVDVAAQAEEEEAEADDPVRQVVSQVSNQLSCQQNQGDRYHYHYYYLPDACQPRDDLRHAYEYTHDDPPNLQVLLVSCVVRQRYAYEYEPSVCQSCVVVNLVNCVPPDLSSQQRYKYKTLDQLLLDPDPVSCVQFVLSVVVCVVPVDSVCSGPSSSVSSVSSQQVSQLSVQFSHSHSNSSSVSLQVVLWTDGRNRIFGRAHFAWDQDPVGIHTDGDNGGRFQMFMGTSSCSNPVVDDTSDTGGGDPSDGDGRDPPVPDDPVVVVVVVPPVPPDPPD